Protein 2KVV (pdb70)

B-factor: mean 36.73, std 21.2, range [0.01, 75.52]

Organism: Klebsiella pneumoniae subsp. pneumoniae (strain ATCC 700721 / MGH 78578) (NCBI:txid272620)

Nearest PDB structures (foldseek):
  2kvv-assembly1_A  TM=8.469E-01  e=7.269E-13  Klebsiella pneumoniae subsp. pneumoniae MGH 78578
  5x11-assembly4_H  TM=3.974E-01  e=7.774E+00  Bacillus spizizenii str. W23
  5x11-assembly4_G  TM=3.491E-01  e=7.774E+00  Bacillus spizizenii str. W23
  5x11-assembly2_E  TM=3.250E-01  e=7.774E+00  Bacillus spizizenii str. W23
  2kvv-assembly1_A  TM=7.987E-01  e=1.226E-11  Klebsiella pneumoniae subsp. pneumoniae MGH 78578

CATH classification: 1.10.1660.60

Sequence (78 aa):
MAQIIFNEEWMVEKALMVRTGLGARQIESYRQGAWIEGVHFKRVSPSGEKTLRGTTWYNYPEINKFIRDSLEHHHHHHMAQIIFNEEWMVEKALMVRTGLGARQIESYRQGAWIEGVHFKRVSPSGEKTLRGTTWYNYPEINKFIRDSLEHHHHHHMAQIIFNEEWMVEKALMVRTGLGARQIESYRQGAWIEGVHFKRVSPSGEKTLRGTTWYNYPEINKFIRDSLEHHHHHHMAQIIFNEEWMVEKALMVRTGLGARQIESYRQGAWIEGVHFKRVSPSGEKTLRGTTWYNYPEINKFIRDSLEHHHHHHMAQIIFNEEWMVEKALMVRTGLGARQIESYRQGAWIEGVHFKRVSPSGEKTLRGTTWYNYPEINKFIRDSLEHHHHHHMAQIIFNEEWMVEKALMVRTGLGARQIESYRQGAWIEGVHFKRVSPSGEKTLRGTTWYNYPEINKFIRDSLEHHHHHHMAQIIFNEEWMVEKALMVRTGLGARQIESYRQGAWIEGVHFKRVSPSGEKTLRGTTWYNYPEINKFIRDSLEHHHHHHMAQIIFNEEWMVEKALMVRTGLGARQIESYRQGAWIEGVHFKRVSPSGEKTLRGTTWYNYPEINKFIRDSLEHHHHHHMAQIIFNEEWMVEKALMVRTGLGARQIESYRQGAWIEGVHFKRVSPSGEKTLRGTTWYNYPEINKFIRDSLEHHHHHHMAQIIFNEEWMVEKALMVRTGLGARQIESYRQGAWIEGVHFKRVSPSGEKTLRGTTWYNYPEINKFIRDSLEHHHHHHMAQIIFNEEWMVEKALMVRTGLGARQIESYRQGAWIEGVHFKRVSPSGEKTLRGTTWYNYPEINKFIRDSLEHHHHHHMAQIIFNEEWMVEKALMVRTGLGARQIESYRQGAWIEGVHFKRVSPSGEKTLRGTTWYNYPEINKFIRDSLEHHHHHHMAQIIFNEEWMVEKALMVRTGLGARQIESYRQGAWIEGVHFKRVSPSGEKTLRGTTWYNYPEINKFIRDSLEHHHHHHMAQIIFNEEWMVEKALMVRTGLGARQIESYRQGAWIEGVHFKRVSPSGEKTLRGTTWYNYPEINKFIRDSLEHHHHHHMAQIIFNEEWMVEKALMVRTGLGARQIESYRQGAWIEGVHFKRVSPSGEKTLRGTTWYNYPEINKFIRDSLEHHHHHHMAQIIFNEEWMVEKALMVRTGLGARQIESYRQGAWIEGVHFKRVSPSGEKTLRGTTWYNYPEINKFIRDSLEHHHHHHMAQIIFNEEWMVEKALMVRTGLGARQIESYRQGAWIEGVHFKRVSPSGEKTLRGTTWYNYPEINKFIRDSLEHHHHHHMAQIIFNEEWMVEKALMVRTGLGARQIESYRQGAWIEGVHFKRVSPSGEKTLRGTTWYNYPEINKFIRDSLEHHHHHHMAQIIFNEEWMVEKALMVRTGLGARQIESYRQGAWIEGVHFKRVSPSGEKTLRGTTWYNYPEINKFIRDSLEHHHHHHMAQIIFNEEWMVEKALMVRTGLGARQIESYRQGAWIEGVHFKRVSPSGEKTLRGTTWYNYPEINKFIRDSLEHHHHHH

Foldseek 3Di:
DDDDDDDFDWAFDVVLCVVQVHDPVVVVVCVVPPDDDPQFKHWDAPVHPPDPDTTIITGNVSVVVVVCVPVPPPDDPD

InterPro domains:
  IPR009634 Rac prophage excisionase XisR [PF06806] (7-68)
  IPR038146 Rac prophage excisionase XisR-like [G3DSA:1.10.1660.60] (1-70)

Radius of gyration: 14.72 Å; Cα contacts (8 Å, |Δi|>4): 70; chains: 1; bounding box: 42×39×30 Å

Solvent-accessible surface area: 6685 Å² total; per-residue (Å²): 227,115,140,124,141,153,108,145,61,94,16,44,66,145,32,0,38,112,133,29,67,27,35,48,198,81,0,76,64,51,85,147,56,26,9,94,106,66,83,23,20,97,117,62,28,114,70,85,140,199,55,169,207,6,59,26,84,7,15,57,47,56,0,52,110,65,38,130,70,88,120,108,166,96,160,149,138,207

Structure (mmCIF, N/CA/C/O backbone):
data_2KVV
#
_entry.id   2KVV
#
loop_
_atom_site.group_PDB
_atom_site.id
_atom_site.type_symbol
_atom_site.label_atom_id
_atom_site.label_alt_id
_atom_site.label_comp_id
_atom_site.label_asym_id
_atom_site.label_entity_id
_atom_site.label_seq_id
_atom_site.pdbx_PDB_ins_code
_atom_site.Cartn_x
_atom_site.Cartn_y
_atom_site.Cartn_z
_atom_site.occupancy
_atom_site.B_iso_or_equiv
_atom_site.auth_seq_id
_atom_site.auth_comp_id
_atom_site.auth_asym_id
_atom_site.auth_atom_id
_atom_site.pdbx_PDB_model_num
ATOM 1 N N . MET A 1 1 ? 5.182 -4.186 1.347 1.00 24.13 1 MET A N 1
ATOM 2 C CA . MET A 1 1 ? 6.036 -4.774 2.414 1.00 44.14 1 MET A CA 1
ATOM 3 C C . MET A 1 1 ? 5.930 -3.962 3.713 1.00 24.44 1 MET A C 1
ATOM 4 O O . MET A 1 1 ? 6.520 -2.890 3.833 1.00 11.04 1 MET A O 1
ATOM 20 N N . ALA A 1 2 ? 5.162 -4.471 4.675 1.00 1.01 2 ALA A N 1
ATOM 21 C CA . ALA A 1 2 ? 5.013 -3.817 5.980 1.00 1.21 2 ALA A CA 1
ATOM 22 C C . ALA A 1 2 ? 6.204 -4.138 6.897 1.00 14.14 2 ALA A C 1
ATOM 23 O O . ALA A 1 2 ? 6.861 -3.237 7.423 1.00 65.22 2 ALA A O 1
ATOM 30 N N . GLN A 1 3 ? 6.474 -5.431 7.075 1.00 23.13 3 GLN A N 1
ATOM 31 C CA . GLN A 1 3 ? 7.613 -5.893 7.878 1.00 62.42 3 GLN A CA 1
ATOM 32 C C . GLN A 1 3 ? 7.888 -7.384 7.629 1.00 60.45 3 GLN A C 1
ATOM 33 O O . GLN A 1 3 ? 6.963 -8.201 7.596 1.00 60.21 3 GLN A O 1
ATOM 47 N N . ILE A 1 4 ? 9.160 -7.735 7.462 1.00 62.31 4 ILE A N 1
ATOM 48 C CA . ILE A 1 4 ? 9.551 -9.126 7.228 1.00 5.04 4 ILE A CA 1
ATOM 49 C C . ILE A 1 4 ? 9.403 -9.966 8.509 1.00 41.03 4 ILE A C 1
ATOM 50 O O . ILE A 1 4 ? 10.322 -10.051 9.328 1.00 43.31 4 ILE A O 1
ATOM 66 N N . ILE A 1 5 ? 8.224 -10.552 8.690 1.00 73.13 5 ILE A N 1
ATOM 67 C CA . ILE A 1 5 ? 7.950 -11.418 9.840 1.00 43.20 5 ILE A CA 1
ATOM 68 C C . ILE A 1 5 ? 8.132 -12.898 9.463 1.00 44.03 5 ILE A C 1
ATOM 69 O O . ILE A 1 5 ? 7.755 -13.321 8.368 1.00 63.40 5 ILE A O 1
ATOM 85 N N . PHE A 1 6 ? 8.723 -13.674 10.366 1.00 43.21 6 PHE A N 1
ATOM 86 C CA . PHE A 1 6 ? 9.000 -15.095 10.113 1.00 24.32 6 PHE A CA 1
ATOM 87 C C . PHE A 1 6 ? 8.107 -16.013 10.963 1.00 71.55 6 PHE A C 1
ATOM 88 O O . PHE A 1 6 ? 7.805 -15.710 12.119 1.00 24.21 6 PHE A O 1
ATOM 105 N N . ASN A 1 7 ? 7.692 -17.141 10.387 1.00 30.51 7 ASN A N 1
ATOM 106 C CA . ASN A 1 7 ? 6.934 -18.148 11.133 1.00 63.45 7 ASN A CA 1
ATOM 107 C C . ASN A 1 7 ? 7.867 -18.937 12.063 1.00 15.34 7 ASN A C 1
ATOM 108 O O . ASN A 1 7 ? 8.503 -19.905 11.648 1.00 23.23 7 ASN A O 1
ATOM 119 N N . GLU A 1 8 ? 7.969 -18.500 13.315 1.00 31.05 8 GLU A N 1
ATOM 120 C CA . GLU A 1 8 ? 8.844 -19.158 14.294 1.00 61.43 8 GLU A CA 1
ATOM 121 C C . GLU A 1 8 ? 8.090 -20.200 15.139 1.00 64.12 8 GLU A C 1
ATOM 122 O O . GLU A 1 8 ? 8.481 -20.507 16.268 1.00 54.20 8 GLU A O 1
ATOM 134 N N . GLU A 1 9 ? 7.032 -20.776 14.570 1.00 1.43 9 GLU A N 1
ATOM 135 C CA . GLU A 1 9 ? 6.288 -21.858 15.228 1.00 61.43 9 GLU A CA 1
ATOM 136 C C . GLU A 1 9 ? 7.025 -23.203 15.106 1.00 34.33 9 GLU A C 1
ATOM 137 O O . GLU A 1 9 ? 6.476 -24.192 14.613 1.00 74.14 9 GLU A O 1
ATOM 149 N N . TRP A 1 10 ? 8.280 -23.217 15.549 1.00 34.23 10 TRP A N 1
ATOM 150 C CA . TRP A 1 10 ? 9.086 -24.439 15.605 1.00 4.22 10 TRP A CA 1
ATOM 151 C C . TRP A 1 10 ? 8.893 -25.130 16.958 1.00 50.32 10 TRP A C 1
ATOM 152 O O . TRP A 1 10 ? 9.037 -24.500 18.009 1.00 13.51 10 TRP A O 1
ATOM 173 N N . MET A 1 11 ? 8.563 -26.417 16.935 1.00 32.31 11 MET A N 1
ATOM 174 C CA . MET A 1 11 ? 8.297 -27.163 18.169 1.00 44.44 11 MET A CA 1
ATOM 175 C C . MET A 1 11 ? 8.694 -28.641 18.038 1.00 10.32 11 MET A C 1
ATOM 176 O O . MET A 1 11 ? 8.639 -29.216 16.951 1.00 44.51 11 MET A O 1
ATOM 190 N N . VAL A 1 12 ? 9.103 -29.241 19.154 1.00 3.03 12 VAL A N 1
ATOM 191 C CA . VAL A 1 12 ? 9.527 -30.649 19.176 1.00 63.12 12 VAL A CA 1
ATOM 192 C C . VAL A 1 12 ? 8.342 -31.619 18.987 1.00 44.12 12 VAL A C 1
ATOM 193 O O . VAL A 1 12 ? 7.187 -31.201 18.920 1.00 34.13 12 VAL A O 1
ATOM 206 N N . GLU A 1 13 ? 8.644 -32.917 18.916 1.00 14.23 13 GLU A N 1
ATOM 207 C CA . GLU A 1 13 ? 7.631 -33.952 18.650 1.00 45.55 13 GLU A CA 1
ATOM 208 C C . GLU A 1 13 ? 6.459 -33.904 19.652 1.00 10.23 13 GLU A C 1
ATOM 209 O O . GLU A 1 13 ? 5.294 -33.760 19.261 1.00 22.31 13 GLU A O 1
ATOM 221 N N . LYS A 1 14 ? 6.775 -34.028 20.940 1.00 51.33 14 LYS A N 1
ATOM 222 C CA . LYS A 1 14 ? 5.755 -34.053 21.996 1.00 33.53 14 LYS A CA 1
ATOM 223 C C . LYS A 1 14 ? 4.980 -32.724 22.074 1.00 33.11 14 LYS A C 1
ATOM 224 O O . LYS A 1 14 ? 3.785 -32.709 22.361 1.00 4.43 14 LYS A O 1
ATOM 243 N N . ALA A 1 15 ? 5.657 -31.611 21.806 1.00 4.21 15 ALA A N 1
ATOM 244 C CA . ALA A 1 15 ? 4.994 -30.302 21.780 1.00 75.04 15 ALA A CA 1
ATOM 245 C C . ALA A 1 15 ? 4.044 -30.184 20.571 1.00 51.03 15 ALA A C 1
ATOM 246 O O . ALA A 1 15 ? 2.915 -29.697 20.691 1.00 22.12 15 ALA A O 1
ATOM 253 N N . LEU A 1 16 ? 4.509 -30.660 19.416 1.00 42.35 16 LEU A N 1
ATOM 254 C CA . LEU A 1 16 ? 3.750 -30.580 18.164 1.00 22.01 16 LEU A CA 1
ATOM 255 C C . LEU A 1 16 ? 2.408 -31.321 18.272 1.00 54.10 16 LEU A C 1
ATOM 256 O O . LEU A 1 16 ? 1.365 -30.784 17.896 1.00 32.10 16 LEU A O 1
ATOM 272 N N . MET A 1 17 ? 2.432 -32.551 18.789 1.00 22.15 17 MET A N 1
ATOM 273 C CA . MET A 1 17 ? 1.206 -33.350 18.919 1.00 32.45 17 MET A CA 1
ATOM 274 C C . MET A 1 17 ? 0.157 -32.633 19.790 1.00 42.34 17 MET A C 1
ATOM 275 O O . MET A 1 17 ? -1.045 -32.753 19.555 1.00 74.31 17 MET A O 1
ATOM 289 N N . VAL A 1 18 ? 0.622 -31.868 20.779 1.00 60.41 18 VAL A N 1
ATOM 290 C CA . VAL A 1 18 ? -0.270 -31.097 21.653 1.00 64.14 18 VAL A CA 1
ATOM 291 C C . VAL A 1 18 ? -0.840 -29.861 20.926 1.00 41.22 18 VAL A C 1
ATOM 292 O O . VAL A 1 18 ? -2.023 -29.535 21.055 1.00 41.22 18 VAL A O 1
ATOM 305 N N . ARG A 1 19 ? 0.014 -29.180 20.163 1.00 11.24 19 ARG A N 1
ATOM 306 C CA . ARG A 1 19 ? -0.376 -27.966 19.429 1.00 41.03 19 ARG A CA 1
ATOM 307 C C . ARG A 1 19 ? -1.305 -28.282 18.239 1.00 13.21 19 ARG A C 1
ATOM 308 O O . ARG A 1 19 ? -2.168 -27.479 17.883 1.00 3.20 19 ARG A O 1
ATOM 329 N N . THR A 1 20 ? -1.123 -29.453 17.629 1.00 55.52 20 THR A N 1
ATOM 330 C CA . THR A 1 20 ? -1.935 -29.863 16.467 1.00 4.01 20 THR A CA 1
ATOM 331 C C . THR A 1 20 ? -3.128 -30.743 16.866 1.00 73.34 20 THR A C 1
ATOM 332 O O . THR A 1 20 ? -4.177 -30.715 16.215 1.00 42.22 20 THR A O 1
ATOM 343 N N . GLY A 1 21 ? -2.968 -31.523 17.937 1.00 54.13 21 GLY A N 1
ATOM 344 C CA . GLY A 1 21 ? -4.022 -32.439 18.378 1.00 43.01 21 GLY A CA 1
ATOM 345 C C . GLY A 1 21 ? -3.803 -33.882 17.908 1.00 43.22 21 GLY A C 1
ATOM 346 O O . GLY A 1 21 ? -4.675 -34.742 18.077 1.00 44.42 21 GLY A O 1
ATOM 350 N N . LEU A 1 22 ? -2.634 -34.146 17.325 1.00 1.10 22 LEU A N 1
ATOM 351 C CA . LEU A 1 22 ? -2.286 -35.489 16.822 1.00 12.34 22 LEU A CA 1
ATOM 352 C C . LEU A 1 22 ? -1.589 -36.344 17.894 1.00 0.21 22 LEU A C 1
ATOM 353 O O . LEU A 1 22 ? -1.305 -35.877 18.996 1.00 55.24 22 LEU A O 1
ATOM 369 N N . GLY A 1 23 ? -1.332 -37.608 17.561 1.00 12.11 23 GLY A N 1
ATOM 370 C CA . GLY A 1 23 ? -0.584 -38.496 18.449 1.00 45.50 23 GLY A CA 1
ATOM 371 C C . GLY A 1 23 ? 0.742 -38.948 17.840 1.00 34.42 23 GLY A C 1
ATOM 372 O O . GLY A 1 23 ? 0.924 -38.885 16.621 1.00 21.11 23 GLY A O 1
ATOM 376 N N . ALA A 1 24 ? 1.661 -39.423 18.686 1.00 21.41 24 ALA A N 1
ATOM 377 C CA . ALA A 1 24 ? 3.001 -39.848 18.243 1.00 3.45 24 ALA A CA 1
ATOM 378 C C . ALA A 1 24 ? 2.946 -40.851 17.078 1.00 54.23 24 ALA A C 1
ATOM 379 O O . ALA A 1 24 ? 3.709 -40.744 16.113 1.00 3.23 24 ALA A O 1
ATOM 386 N N . ARG A 1 25 ? 2.032 -41.813 17.167 1.00 72.51 25 ARG A N 1
ATOM 387 C CA . ARG A 1 25 ? 1.884 -42.838 16.128 1.00 50.23 25 ARG A CA 1
ATOM 388 C C . ARG A 1 25 ? 1.483 -42.223 14.778 1.00 73.20 25 ARG A C 1
ATOM 389 O O . ARG A 1 25 ? 2.009 -42.595 13.728 1.00 64.31 25 ARG A O 1
ATOM 410 N N . GLN A 1 26 ? 0.553 -41.274 14.807 1.00 71.51 26 GLN A N 1
ATOM 411 C CA . GLN A 1 26 ? 0.076 -40.642 13.576 1.00 30.03 26 GLN A CA 1
ATOM 412 C C . GLN A 1 26 ? 1.175 -39.770 12.944 1.00 71.03 26 GLN A C 1
ATOM 413 O O . GLN A 1 26 ? 1.308 -39.704 11.720 1.00 24.02 26 GLN A O 1
ATOM 427 N N . ILE A 1 27 ? 1.973 -39.119 13.790 1.00 33.22 27 ILE A N 1
ATOM 428 C CA . ILE A 1 27 ? 3.076 -38.277 13.322 1.00 31.15 27 ILE A CA 1
ATOM 429 C C . ILE A 1 27 ? 4.203 -39.122 12.699 1.00 75.34 27 ILE A C 1
ATOM 430 O O . ILE A 1 27 ? 4.731 -38.780 11.639 1.00 71.51 27 ILE A O 1
ATOM 446 N N . GLU A 1 28 ? 4.563 -40.234 13.350 1.00 31.00 28 GLU A N 1
ATOM 447 C CA . GLU A 1 28 ? 5.608 -41.120 12.816 1.00 5.53 28 GLU A CA 1
ATOM 448 C C . GLU A 1 28 ? 5.171 -41.716 11.468 1.00 41.24 28 GLU A C 1
ATOM 449 O O . GLU A 1 28 ? 5.976 -41.843 10.544 1.00 31.32 28 GLU A O 1
ATOM 461 N N . SER A 1 29 ? 3.887 -42.067 11.357 1.00 52.51 29 SER A N 1
ATOM 462 C CA . SER A 1 29 ? 3.319 -42.532 10.085 1.00 65.04 29 SER A CA 1
ATOM 463 C C . SER A 1 29 ? 3.446 -41.448 9.005 1.00 62.14 29 SER A C 1
ATOM 464 O O . SER A 1 29 ? 3.759 -41.736 7.848 1.00 71.24 29 SER A O 1
ATOM 472 N N . TYR A 1 30 ? 3.207 -40.195 9.394 1.00 2.33 30 TYR A N 1
ATOM 473 C CA . TYR A 1 30 ? 3.402 -39.058 8.489 1.00 33.31 30 TYR A CA 1
ATOM 474 C C . TYR A 1 30 ? 4.884 -38.869 8.125 1.00 35.40 30 TYR A C 1
ATOM 475 O O . TYR A 1 30 ? 5.205 -38.470 7.007 1.00 51.41 30 TYR A O 1
ATOM 493 N N . ARG A 1 31 ? 5.785 -39.145 9.068 1.00 51.14 31 ARG A N 1
ATOM 494 C CA . ARG A 1 31 ? 7.228 -39.063 8.794 1.00 52.54 31 ARG A CA 1
ATOM 495 C C . ARG A 1 31 ? 7.671 -40.159 7.824 1.00 54.23 31 ARG A C 1
ATOM 496 O O . ARG A 1 31 ? 8.700 -40.043 7.159 1.00 73.31 31 ARG A O 1
ATOM 517 N N . GLN A 1 32 ? 6.875 -41.215 7.737 1.00 31.40 32 GLN A N 1
ATOM 518 C CA . GLN A 1 32 ? 7.065 -42.249 6.721 1.00 24.50 32 GLN A CA 1
ATOM 519 C C . GLN A 1 32 ? 6.377 -41.849 5.399 1.00 70.24 32 GLN A C 1
ATOM 520 O O . GLN A 1 32 ? 6.213 -42.672 4.498 1.00 4.10 32 GLN A O 1
ATOM 534 N N . GLY A 1 33 ? 5.985 -40.572 5.288 1.00 64.52 33 GLY A N 1
ATOM 535 C CA . GLY A 1 33 ? 5.336 -40.081 4.073 1.00 22.54 33 GLY A CA 1
ATOM 536 C C . GLY A 1 33 ? 5.435 -38.560 3.877 1.00 0.30 33 GLY A C 1
ATOM 537 O O . GLY A 1 33 ? 6.310 -38.075 3.159 1.00 14.04 33 GLY A O 1
ATOM 541 N N . ALA A 1 34 ? 4.551 -37.810 4.541 1.00 1.23 34 ALA A N 1
ATOM 542 C CA . ALA A 1 34 ? 4.381 -36.366 4.283 1.00 31.04 34 ALA A CA 1
ATOM 543 C C . ALA A 1 34 ? 5.458 -35.476 4.940 1.00 30.15 34 ALA A C 1
ATOM 544 O O . ALA A 1 34 ? 5.833 -34.439 4.389 1.00 14.13 34 ALA A O 1
ATOM 551 N N . TRP A 1 35 ? 5.937 -35.855 6.121 1.00 34.05 35 TRP A N 1
ATOM 552 C CA . TRP A 1 35 ? 6.966 -35.065 6.818 1.00 35.53 35 TRP A CA 1
ATOM 553 C C . TRP A 1 35 ? 8.327 -35.189 6.108 1.00 2.34 35 TRP A C 1
ATOM 554 O O . TRP A 1 35 ? 9.013 -36.205 6.232 1.00 1.13 35 TRP A O 1
ATOM 575 N N . ILE A 1 36 ? 8.712 -34.145 5.376 1.00 11.12 36 ILE A N 1
ATOM 576 C CA . ILE A 1 36 ? 9.987 -34.126 4.645 1.00 1.03 36 ILE A CA 1
ATOM 577 C C . ILE A 1 36 ? 11.052 -33.295 5.379 1.00 52.30 36 ILE A C 1
ATOM 578 O O . ILE A 1 36 ? 10.806 -32.139 5.750 1.00 45.22 36 ILE A O 1
ATOM 594 N N . GLU A 1 37 ? 12.235 -33.884 5.571 1.00 55.20 37 GLU A N 1
ATOM 595 C CA . GLU A 1 37 ? 13.372 -33.181 6.178 1.00 62.52 37 GLU A CA 1
ATOM 596 C C . GLU A 1 37 ? 13.841 -32.026 5.281 1.00 30.54 37 GLU A C 1
ATOM 597 O O . GLU A 1 37 ? 13.999 -32.191 4.071 1.00 2.31 37 GLU A O 1
ATOM 609 N N . GLY A 1 38 ? 14.043 -30.856 5.880 1.00 14.51 38 GLY A N 1
ATOM 610 C CA . GLY A 1 38 ? 14.420 -29.670 5.118 1.00 52.23 38 GLY A CA 1
ATOM 611 C C . GLY A 1 38 ? 13.214 -28.834 4.680 1.00 5.42 38 GLY A C 1
ATOM 612 O O . GLY A 1 38 ? 13.335 -27.628 4.443 1.00 40.41 38 GLY A O 1
ATOM 616 N N . VAL A 1 39 ? 12.047 -29.474 4.565 1.00 34.32 39 VAL A N 1
ATOM 617 C CA . VAL A 1 39 ? 10.815 -28.785 4.149 1.00 54.12 39 VAL A CA 1
ATOM 618 C C . VAL A 1 39 ? 9.869 -28.532 5.338 1.00 74.24 39 VAL A C 1
ATOM 619 O O . VAL A 1 39 ? 9.694 -27.394 5.771 1.00 60.31 39 VAL A O 1
ATOM 632 N N . HIS A 1 40 ? 9.263 -29.597 5.871 1.00 22.22 40 HIS A N 1
ATOM 633 C CA . HIS A 1 40 ? 8.304 -29.458 6.977 1.00 62.41 40 HIS A CA 1
ATOM 634 C C . HIS A 1 40 ? 9.001 -29.431 8.352 1.00 45.43 40 HIS A C 1
ATOM 635 O O . HIS A 1 40 ? 8.378 -29.091 9.361 1.00 3.03 40 HIS A O 1
ATOM 650 N N . PHE A 1 41 ? 10.286 -29.791 8.389 1.00 22.20 41 PHE A N 1
ATOM 651 C CA . PHE A 1 41 ? 11.074 -29.741 9.634 1.00 11.11 41 PHE A CA 1
ATOM 652 C C . PHE A 1 41 ? 12.585 -29.692 9.350 1.00 23.40 41 PHE A C 1
ATOM 653 O O . PHE A 1 41 ? 13.017 -29.904 8.218 1.00 62.35 41 PHE A O 1
ATOM 670 N N . LYS A 1 42 ? 13.387 -29.424 10.386 1.00 23.24 42 LYS A N 1
ATOM 671 C CA . LYS A 1 42 ? 14.854 -29.407 10.246 1.00 4.54 42 LYS A CA 1
ATOM 672 C C . LYS A 1 42 ? 15.539 -30.004 11.492 1.00 63.33 42 LYS A C 1
ATOM 673 O O . LYS A 1 42 ? 14.885 -30.282 12.499 1.00 73.23 42 LYS A O 1
ATOM 692 N N . ARG A 1 43 ? 16.859 -30.195 11.422 1.00 61.14 43 ARG A N 1
ATOM 693 C CA . ARG A 1 43 ? 17.606 -30.871 12.495 1.00 24.43 43 ARG A CA 1
ATOM 694 C C . ARG A 1 43 ? 18.430 -29.886 13.342 1.00 34.13 43 ARG A C 1
ATOM 695 O O . ARG A 1 43 ? 19.431 -29.333 12.880 1.00 34.10 43 ARG A O 1
ATOM 716 N N . VAL A 1 44 ? 18.007 -29.681 14.585 1.00 13.14 44 VAL A N 1
ATOM 717 C CA . VAL A 1 44 ? 18.684 -28.756 15.498 1.00 3.44 44 VAL A CA 1
ATOM 718 C C . VAL A 1 44 ? 19.452 -29.507 16.601 1.00 15.02 44 VAL A C 1
ATOM 719 O O . VAL A 1 44 ? 18.859 -30.082 17.515 1.00 21.41 44 VAL A O 1
ATOM 732 N N . SER A 1 45 ? 20.777 -29.497 16.502 1.00 53.02 45 SER A N 1
ATOM 733 C CA . SER A 1 45 ? 21.641 -30.169 17.481 1.00 61.24 45 SER A CA 1
ATOM 734 C C . SER A 1 45 ? 22.009 -29.235 18.643 1.00 22.04 45 SER A C 1
ATOM 735 O O . SER A 1 45 ? 22.113 -28.021 18.463 1.00 15.00 45 SER A O 1
ATOM 743 N N . PRO A 1 46 ? 22.230 -29.792 19.854 1.00 4.55 46 PRO A N 1
ATOM 744 C CA . PRO A 1 46 ? 22.718 -29.020 21.021 1.00 72.31 46 PRO A CA 1
ATOM 745 C C . PRO A 1 46 ? 24.189 -28.566 20.877 1.00 1.52 46 PRO A C 1
ATOM 746 O O . PRO A 1 46 ? 24.885 -28.339 21.870 1.00 10.11 46 PRO A O 1
ATOM 757 N N . SER A 1 47 ? 24.644 -28.421 19.635 1.00 12.12 47 SER A N 1
ATOM 758 C CA . SER A 1 47 ? 26.010 -27.989 19.322 1.00 0.23 47 SER A CA 1
ATOM 759 C C . SER A 1 47 ? 26.063 -27.419 17.897 1.00 3.20 47 SER A C 1
ATOM 760 O O . SER A 1 47 ? 25.044 -27.372 17.204 1.00 4.32 47 SER A O 1
ATOM 768 N N . GLY A 1 48 ? 27.240 -26.990 17.459 1.00 42.30 48 GLY A N 1
ATOM 769 C CA . GLY A 1 48 ? 27.381 -26.435 16.113 1.00 23.15 48 GLY A CA 1
ATOM 770 C C . GLY A 1 48 ? 27.747 -27.480 15.060 1.00 74.14 48 GLY A C 1
ATOM 771 O O . GLY A 1 48 ? 27.514 -27.280 13.864 1.00 73.43 48 GLY A O 1
ATOM 775 N N . GLU A 1 49 ? 28.316 -28.598 15.508 1.00 44.31 49 GLU A N 1
ATOM 776 C CA . GLU A 1 49 ? 28.810 -29.643 14.602 1.00 71.12 49 GLU A CA 1
ATOM 777 C C . GLU A 1 49 ? 27.758 -30.726 14.310 1.00 21.41 49 GLU A C 1
ATOM 778 O O . GLU A 1 49 ? 26.636 -30.693 14.821 1.00 14.53 49 GLU A O 1
ATOM 790 N N . LYS A 1 50 ? 28.146 -31.688 13.477 1.00 30.34 50 LYS A N 1
ATOM 791 C CA . LYS A 1 50 ? 27.270 -32.795 13.084 1.00 12.42 50 LYS A CA 1
ATOM 792 C C . LYS A 1 50 ? 27.101 -33.827 14.215 1.00 52.42 50 LYS A C 1
ATOM 793 O O . LYS A 1 50 ? 28.049 -34.519 14.595 1.00 1.44 50 LYS A O 1
ATOM 812 N N . THR A 1 51 ? 25.893 -33.907 14.770 1.00 50.21 51 THR A N 1
ATOM 813 C CA . THR A 1 51 ? 25.564 -34.914 15.785 1.00 0.10 51 THR A CA 1
ATOM 814 C C . THR A 1 51 ? 24.212 -35.573 15.486 1.00 43.13 51 THR A C 1
ATOM 815 O O . THR A 1 51 ? 23.275 -34.911 15.033 1.00 4.13 51 THR A O 1
ATOM 826 N N . LEU A 1 52 ? 24.109 -36.875 15.748 1.00 13.51 52 LEU A N 1
ATOM 827 C CA . LEU A 1 52 ? 22.856 -37.614 15.529 1.00 31.45 52 LEU A CA 1
ATOM 828 C C . LEU A 1 52 ? 21.873 -37.387 16.690 1.00 60.21 52 LEU A C 1
ATOM 829 O O . LEU A 1 52 ? 20.722 -37.823 16.648 1.00 23.14 52 LEU A O 1
ATOM 845 N N . ARG A 1 53 ? 22.344 -36.699 17.730 1.00 52.10 53 ARG A N 1
ATOM 846 C CA . ARG A 1 53 ? 21.499 -36.303 18.862 1.00 75.52 53 ARG A CA 1
ATOM 847 C C . ARG A 1 53 ? 20.704 -35.018 18.547 1.00 21.01 53 ARG A C 1
ATOM 848 O O . ARG A 1 53 ? 20.059 -34.442 19.429 1.00 70.34 53 ARG A O 1
ATOM 869 N N . GLY A 1 54 ? 20.756 -34.581 17.288 1.00 53.40 54 GLY A N 1
ATOM 870 C CA . GLY A 1 54 ? 20.084 -33.354 16.877 1.00 11.34 54 GLY A CA 1
ATOM 871 C C . GLY A 1 54 ? 18.564 -33.434 16.959 1.00 51.14 54 GLY A C 1
ATOM 872 O O . GLY A 1 54 ? 17.931 -34.190 16.216 1.00 73.52 54 GLY A O 1
ATOM 876 N N . THR A 1 55 ? 17.983 -32.641 17.856 1.00 42.52 55 THR A N 1
ATOM 877 C CA . THR A 1 55 ? 16.531 -32.620 18.065 1.00 43.40 55 THR A CA 1
ATOM 878 C C . THR A 1 55 ? 15.794 -32.062 16.838 1.00 71.20 55 THR A C 1
ATOM 879 O O . THR A 1 55 ? 16.204 -31.055 16.259 1.00 14.14 55 THR A O 1
ATOM 890 N N . THR A 1 56 ? 14.707 -32.718 16.446 1.00 1.50 56 THR A N 1
ATOM 891 C CA . THR A 1 56 ? 13.939 -32.301 15.267 1.00 10.14 56 THR A CA 1
ATOM 892 C C . THR A 1 56 ? 12.792 -31.348 15.631 1.00 35.50 56 THR A C 1
ATOM 893 O O . THR A 1 56 ? 11.889 -31.701 16.392 1.00 13.11 56 THR A O 1
ATOM 904 N N . TRP A 1 57 ? 12.829 -30.143 15.071 1.00 35.02 57 TRP A N 1
ATOM 905 C CA . TRP A 1 57 ? 11.776 -29.146 15.295 1.00 72.44 57 TRP A CA 1
ATOM 906 C C . TRP A 1 57 ? 10.853 -29.050 14.069 1.00 71.23 57 TRP A C 1
ATOM 907 O O . TRP A 1 57 ? 11.312 -28.805 12.949 1.00 40.22 57 TRP A O 1
ATOM 928 N N . TYR A 1 58 ? 9.557 -29.252 14.288 1.00 1.32 58 TYR A N 1
ATOM 929 C CA . TYR A 1 58 ? 8.571 -29.272 13.200 1.00 12.33 58 TYR A CA 1
ATOM 930 C C . TYR A 1 58 ? 7.900 -27.902 13.008 1.00 64.34 58 TYR A C 1
ATOM 931 O O . TYR A 1 58 ? 7.758 -27.128 13.956 1.00 3.53 58 TYR A O 1
ATOM 949 N N . ASN A 1 59 ? 7.485 -27.617 11.771 1.00 33.15 59 ASN A N 1
ATOM 950 C CA . ASN A 1 59 ? 6.806 -26.353 11.445 1.00 75.10 59 ASN A CA 1
ATOM 951 C C . ASN A 1 59 ? 5.278 -26.481 11.544 1.00 51.33 59 ASN A C 1
ATOM 952 O O . ASN A 1 59 ? 4.645 -27.164 10.732 1.00 52.14 59 ASN A O 1
ATOM 963 N N . TYR A 1 60 ? 4.695 -25.800 12.526 1.00 13.43 60 TYR A N 1
ATOM 964 C CA . TYR A 1 60 ? 3.241 -25.812 12.736 1.00 44.35 60 TYR A CA 1
ATOM 965 C C . TYR A 1 60 ? 2.454 -25.360 11.474 1.00 35.41 60 TYR A C 1
ATOM 966 O O . TYR A 1 60 ? 1.527 -26.052 11.048 1.00 21.00 60 TYR A O 1
ATOM 984 N N . PRO A 1 61 ? 2.804 -24.203 10.843 1.00 14.35 61 PRO A N 1
ATOM 985 C CA . PRO A 1 61 ? 2.114 -23.731 9.619 1.00 52.42 61 PRO A CA 1
ATOM 986 C C . PRO A 1 61 ? 2.124 -24.770 8.484 1.00 13.21 61 PRO A C 1
ATOM 987 O O . PRO A 1 61 ? 1.121 -24.960 7.792 1.00 44.11 61 PRO A O 1
ATOM 998 N N . GLU A 1 62 ? 3.266 -25.437 8.299 1.00 51.01 62 GLU A N 1
ATOM 999 C CA . GLU A 1 62 ? 3.407 -26.492 7.282 1.00 14.44 62 GLU A CA 1
ATOM 1000 C C . GLU A 1 62 ? 2.457 -27.668 7.551 1.00 34.12 62 GLU A C 1
ATOM 1001 O O . GLU A 1 62 ? 1.795 -28.182 6.645 1.00 21.21 62 GLU A O 1
ATOM 1013 N N . ILE A 1 63 ? 2.402 -28.086 8.807 1.00 25.43 63 ILE A N 1
ATOM 1014 C CA . ILE A 1 63 ? 1.587 -29.228 9.216 1.00 64.31 63 ILE A CA 1
ATOM 1015 C C . ILE A 1 63 ? 0.083 -28.919 9.121 1.00 22.43 63 ILE A C 1
ATOM 1016 O O . ILE A 1 63 ? -0.681 -29.704 8.561 1.00 71.22 63 ILE A O 1
ATOM 1032 N N . ASN A 1 64 ? -0.338 -27.770 9.653 1.00 71.32 64 ASN A N 1
ATOM 1033 C CA . ASN A 1 64 ? -1.736 -27.331 9.526 1.00 45.41 64 ASN A CA 1
ATOM 1034 C C . ASN A 1 64 ? -2.144 -27.182 8.053 1.00 22.31 64 ASN A C 1
ATOM 1035 O O . ASN A 1 64 ? -3.306 -27.394 7.695 1.00 13.45 64 ASN A O 1
ATOM 1046 N N . LYS A 1 65 ? -1.186 -26.808 7.205 1.00 50.54 65 LYS A N 1
ATOM 1047 C CA . LYS A 1 65 ? -1.422 -26.714 5.760 1.00 25.43 65 LYS A CA 1
ATOM 1048 C C . LYS A 1 65 ? -1.706 -28.113 5.180 1.00 60.24 65 LYS A C 1
ATOM 1049 O O . LYS A 1 65 ? -2.605 -28.290 4.357 1.00 32.04 65 LYS A O 1
ATOM 1068 N N . PHE A 1 66 ? -0.936 -29.106 5.623 1.00 61.24 66 PHE A N 1
ATOM 1069 C CA . PHE A 1 66 ? -1.154 -30.498 5.208 1.00 52.12 66 PHE A CA 1
ATOM 1070 C C . PHE A 1 66 ? -2.511 -31.023 5.710 1.00 44.30 66 PHE A C 1
ATOM 1071 O O . PHE A 1 66 ? -3.337 -31.489 4.923 1.00 21.14 66 PHE A O 1
ATOM 1088 N N . ILE A 1 67 ? -2.733 -30.931 7.024 1.00 20.22 67 ILE A N 1
ATOM 1089 C CA . ILE A 1 67 ? -3.992 -31.366 7.647 1.00 44.52 67 ILE A CA 1
ATOM 1090 C C . ILE A 1 67 ? -5.210 -30.710 6.971 1.00 63.41 67 ILE A C 1
ATOM 1091 O O . ILE A 1 67 ? -6.274 -31.326 6.837 1.00 32.33 67 ILE A O 1
ATOM 1107 N N . ARG A 1 68 ? -5.028 -29.467 6.526 1.00 13.30 68 ARG A N 1
ATOM 1108 C CA . ARG A 1 68 ? -6.073 -28.714 5.818 1.00 65.22 68 ARG A CA 1
ATOM 1109 C C . ARG A 1 68 ? -6.677 -29.523 4.656 1.00 21.13 68 ARG A C 1
ATOM 1110 O O . ARG A 1 68 ? -7.855 -29.379 4.342 1.00 5.34 68 ARG A O 1
ATOM 1131 N N . ASP A 1 69 ? -5.865 -30.383 4.035 1.00 50.12 69 ASP A N 1
ATOM 1132 C CA . ASP A 1 69 ? -6.324 -31.225 2.922 1.00 71.04 69 ASP A CA 1
ATOM 1133 C C . ASP A 1 69 ? -7.481 -32.147 3.352 1.00 11.51 69 ASP A C 1
ATOM 1134 O O . ASP A 1 69 ? -8.454 -32.328 2.616 1.00 55.30 69 ASP A O 1
ATOM 1143 N N . SER A 1 70 ? -7.370 -32.724 4.547 1.00 15.14 70 SER A N 1
ATOM 1144 C CA . SER A 1 70 ? -8.405 -33.628 5.075 1.00 4.33 70 SER A CA 1
ATOM 1145 C C . SER A 1 70 ? -9.663 -32.858 5.493 1.00 64.31 70 SER A C 1
ATOM 1146 O O . SER A 1 70 ? -10.783 -33.343 5.322 1.00 54.13 70 SER A O 1
ATOM 1154 N N . LEU A 1 71 ? -9.472 -31.661 6.049 1.00 44.20 71 LEU A N 1
ATOM 1155 C CA . LEU A 1 71 ? -10.594 -30.775 6.395 1.00 51.25 71 LEU A CA 1
ATOM 1156 C C . LEU A 1 71 ? -11.330 -30.312 5.129 1.00 13.11 71 LEU A C 1
ATOM 1157 O O . LEU A 1 71 ? -12.563 -30.287 5.076 1.00 2.44 71 LEU A O 1
ATOM 1173 N N . GLU A 1 72 ? -10.560 -29.939 4.115 1.00 54.23 72 GLU A N 1
ATOM 1174 C CA . GLU A 1 72 ? -11.104 -29.592 2.806 1.00 50.32 72 GLU A CA 1
ATOM 1175 C C . GLU A 1 72 ? -11.413 -30.870 2.012 1.00 23.32 72 GLU A C 1
ATOM 1176 O O . GLU A 1 72 ? -10.840 -31.114 0.954 1.00 45.14 72 GLU A O 1
ATOM 1188 N N . HIS A 1 73 ? -12.314 -31.688 2.554 1.00 1.22 73 HIS A N 1
ATOM 1189 C CA . HIS A 1 73 ? -12.669 -32.985 1.962 1.00 11.33 73 HIS A CA 1
ATOM 1190 C C . HIS A 1 73 ? -12.966 -32.883 0.452 1.00 44.41 73 HIS A C 1
ATOM 1191 O O . HIS A 1 73 ? -13.996 -32.346 0.038 1.00 53.40 73 HIS A O 1
ATOM 1206 N N . HIS A 1 74 ? -12.042 -33.381 -0.367 1.00 51.41 74 HIS A N 1
ATOM 1207 C CA . HIS A 1 74 ? -12.237 -33.418 -1.819 1.00 42.35 74 HIS A CA 1
ATOM 1208 C C . HIS A 1 74 ? -11.861 -34.789 -2.397 1.00 32.33 74 HIS A C 1
ATOM 1209 O O . HIS A 1 74 ? -10.795 -35.336 -2.097 1.00 2.12 74 HIS A O 1
ATOM 1224 N N . HIS A 1 75 ? -12.753 -35.345 -3.217 1.00 11.21 75 HIS A N 1
ATOM 1225 C CA . HIS A 1 75 ? -12.544 -36.661 -3.831 1.00 31.53 75 HIS A CA 1
ATOM 1226 C C . HIS A 1 75 ? -11.343 -36.640 -4.794 1.00 43.14 75 HIS A C 1
ATOM 1227 O O . HIS A 1 75 ? -11.486 -36.351 -5.983 1.00 64.04 75 HIS A O 1
ATOM 1242 N N . HIS A 1 76 ? -10.160 -36.943 -4.262 1.00 75.20 76 HIS A N 1
ATOM 1243 C CA . HIS A 1 76 ? -8.912 -36.865 -5.031 1.00 3.53 76 HIS A CA 1
ATOM 1244 C C . HIS A 1 76 ? -8.565 -38.201 -5.709 1.00 25.51 76 HIS A C 1
ATOM 1245 O O . HIS A 1 76 ? -7.854 -38.230 -6.711 1.00 72.12 76 HIS A O 1
ATOM 1260 N N . HIS A 1 77 ? -9.057 -39.306 -5.154 1.00 24.30 77 HIS A N 1
ATOM 1261 C CA . HIS A 1 77 ? -8.764 -40.637 -5.700 1.00 55.12 77 HIS A CA 1
ATOM 1262 C C . HIS A 1 77 ? -9.998 -41.226 -6.401 1.00 65.11 77 HIS A C 1
ATOM 1263 O O . HIS A 1 77 ? -11.029 -41.449 -5.767 1.00 3.33 77 HIS A O 1
ATOM 1278 N N . HIS A 1 78 ? -9.889 -41.470 -7.709 1.00 71.20 78 HIS A N 1
ATOM 1279 C CA . HIS A 1 78 ? -11.014 -42.013 -8.494 1.00 74.11 78 HIS A CA 1
ATOM 1280 C C . HIS A 1 78 ? -11.220 -43.527 -8.267 1.00 54.32 78 HIS A C 1
ATOM 1281 O O . HIS A 1 78 ? -12.213 -43.905 -7.607 1.00 36.94 78 HIS A O 1
ATOM 1297 N N . MET A 1 1 ? 10.044 -5.870 -1.786 1.00 71.41 1 MET A N 2
ATOM 1298 C CA . MET A 1 1 ? 10.768 -6.866 -0.952 1.00 1.15 1 MET A CA 2
ATOM 1299 C C . MET A 1 1 ? 9.896 -7.402 0.192 1.00 35.12 1 MET A C 2
ATOM 1300 O O . MET A 1 1 ? 9.132 -6.659 0.811 1.00 10.22 1 MET A O 2
ATOM 1316 N N . ALA A 1 2 ? 10.013 -8.701 0.462 1.00 71.31 2 ALA A N 2
ATOM 1317 C CA . ALA A 1 2 ? 9.353 -9.318 1.619 1.00 71.11 2 ALA A CA 2
ATOM 1318 C C . ALA A 1 2 ? 10.338 -9.455 2.792 1.00 44.20 2 ALA A C 2
ATOM 1319 O O . ALA A 1 2 ? 11.506 -9.789 2.592 1.00 33.51 2 ALA A O 2
ATOM 1326 N N . GLN A 1 3 ? 9.874 -9.184 4.013 1.00 34.21 3 GLN A N 2
ATOM 1327 C CA . GLN A 1 3 ? 10.743 -9.254 5.200 1.00 4.03 3 GLN A CA 2
ATOM 1328 C C . GLN A 1 3 ? 10.227 -10.288 6.216 1.00 52.02 3 GLN A C 2
ATOM 1329 O O . GLN A 1 3 ? 9.085 -10.212 6.673 1.00 72.34 3 GLN A O 2
ATOM 1343 N N . ILE A 1 4 ? 11.084 -11.240 6.578 1.00 60.22 4 ILE A N 2
ATOM 1344 C CA . ILE A 1 4 ? 10.708 -12.320 7.497 1.00 60.10 4 ILE A CA 2
ATOM 1345 C C . ILE A 1 4 ? 10.542 -11.816 8.944 1.00 44.31 4 ILE A C 2
ATOM 1346 O O . ILE A 1 4 ? 11.500 -11.765 9.718 1.00 71.15 4 ILE A O 2
ATOM 1362 N N . ILE A 1 5 ? 9.322 -11.411 9.293 1.00 20.02 5 ILE A N 2
ATOM 1363 C CA . ILE A 1 5 ? 9.000 -10.992 10.664 1.00 12.23 5 ILE A CA 2
ATOM 1364 C C . ILE A 1 5 ? 8.344 -12.142 11.448 1.00 13.34 5 ILE A C 2
ATOM 1365 O O . ILE A 1 5 ? 7.127 -12.337 11.385 1.00 31.43 5 ILE A O 2
ATOM 1381 N N . PHE A 1 6 ? 9.169 -12.915 12.164 1.00 0.01 6 PHE A N 2
ATOM 1382 C CA . PHE A 1 6 ? 8.694 -14.068 12.950 1.00 1.54 6 PHE A CA 2
ATOM 1383 C C . PHE A 1 6 ? 7.890 -15.056 12.082 1.00 41.40 6 PHE A C 2
ATOM 1384 O O . PHE A 1 6 ? 7.068 -15.824 12.584 1.00 2.44 6 PHE A O 2
ATOM 1401 N N . ASN A 1 7 ? 8.165 -15.044 10.778 1.00 32.13 7 ASN A N 2
ATOM 1402 C CA . ASN A 1 7 ? 7.455 -15.891 9.811 1.00 13.43 7 ASN A CA 2
ATOM 1403 C C . ASN A 1 7 ? 7.845 -17.370 9.965 1.00 5.32 7 ASN A C 2
ATOM 1404 O O . ASN A 1 7 ? 7.030 -18.269 9.745 1.00 52.21 7 ASN A O 2
ATOM 1415 N N . GLU A 1 8 ? 9.098 -17.615 10.331 1.00 53.55 8 GLU A N 2
ATOM 1416 C CA . GLU A 1 8 ? 9.598 -18.981 10.500 1.00 13.21 8 GLU A CA 2
ATOM 1417 C C . GLU A 1 8 ? 9.138 -19.589 11.832 1.00 72.51 8 GLU A C 2
ATOM 1418 O O . GLU A 1 8 ? 9.828 -19.491 12.852 1.00 24.44 8 GLU A O 2
ATOM 1430 N N . GLU A 1 9 ? 7.961 -20.204 11.814 1.00 71.23 9 GLU A N 2
ATOM 1431 C CA . GLU A 1 9 ? 7.393 -20.841 13.005 1.00 60.32 9 GLU A CA 2
ATOM 1432 C C . GLU A 1 9 ? 7.843 -22.313 13.108 1.00 53.24 9 GLU A C 2
ATOM 1433 O O . GLU A 1 9 ? 7.153 -23.228 12.643 1.00 1.13 9 GLU A O 2
ATOM 1445 N N . TRP A 1 10 ? 9.024 -22.526 13.693 1.00 71.51 10 TRP A N 2
ATOM 1446 C CA . TRP A 1 10 ? 9.584 -23.875 13.872 1.00 20.42 10 TRP A CA 2
ATOM 1447 C C . TRP A 1 10 ? 9.220 -24.451 15.251 1.00 11.13 10 TRP A C 2
ATOM 1448 O O . TRP A 1 10 ? 9.141 -23.716 16.238 1.00 4.22 10 TRP A O 2
ATOM 1469 N N . MET A 1 11 ? 9.018 -25.768 15.322 1.00 24.32 11 MET A N 2
ATOM 1470 C CA . MET A 1 11 ? 8.680 -26.432 16.591 1.00 25.42 11 MET A CA 2
ATOM 1471 C C . MET A 1 11 ? 8.957 -27.944 16.542 1.00 4.22 11 MET A C 2
ATOM 1472 O O . MET A 1 11 ? 9.048 -28.536 15.467 1.00 11.25 11 MET A O 2
ATOM 1486 N N . VAL A 1 12 ? 9.092 -28.562 17.713 1.00 51.20 12 VAL A N 2
ATOM 1487 C CA . VAL A 1 12 ? 9.294 -30.017 17.808 1.00 13.34 12 VAL A CA 2
ATOM 1488 C C . VAL A 1 12 ? 7.955 -30.779 17.735 1.00 15.41 12 VAL A C 2
ATOM 1489 O O . VAL A 1 12 ? 6.890 -30.194 17.933 1.00 40.00 12 VAL A O 2
ATOM 1502 N N . GLU A 1 13 ? 8.018 -32.086 17.468 1.00 73.34 13 GLU A N 2
ATOM 1503 C CA . GLU A 1 13 ? 6.813 -32.923 17.317 1.00 54.12 13 GLU A CA 2
ATOM 1504 C C . GLU A 1 13 ? 5.852 -32.787 18.514 1.00 22.53 13 GLU A C 2
ATOM 1505 O O . GLU A 1 13 ? 4.642 -32.599 18.339 1.00 44.14 13 GLU A O 2
ATOM 1517 N N . LYS A 1 14 ? 6.401 -32.869 19.726 1.00 4.25 14 LYS A N 2
ATOM 1518 C CA . LYS A 1 14 ? 5.605 -32.783 20.958 1.00 10.20 14 LYS A CA 2
ATOM 1519 C C . LYS A 1 14 ? 4.875 -31.429 21.060 1.00 54.11 14 LYS A C 2
ATOM 1520 O O . LYS A 1 14 ? 3.777 -31.344 21.608 1.00 42.44 14 LYS A O 2
ATOM 1539 N N . ALA A 1 15 ? 5.488 -30.377 20.522 1.00 40.20 15 ALA A N 2
ATOM 1540 C CA . ALA A 1 15 ? 4.881 -29.040 20.517 1.00 52.31 15 ALA A CA 2
ATOM 1541 C C . ALA A 1 15 ? 3.911 -28.870 19.337 1.00 14.01 15 ALA A C 2
ATOM 1542 O O . ALA A 1 15 ? 2.876 -28.206 19.454 1.00 23.44 15 ALA A O 2
ATOM 1549 N N . LEU A 1 16 ? 4.249 -29.497 18.211 1.00 65.44 16 LEU A N 2
ATOM 1550 C CA . LEU A 1 16 ? 3.450 -29.412 16.983 1.00 60.42 16 LEU A CA 2
ATOM 1551 C C . LEU A 1 16 ? 2.021 -29.929 17.217 1.00 1.12 16 LEU A C 2
ATOM 1552 O O . LEU A 1 16 ? 1.042 -29.250 16.889 1.00 1.12 16 LEU A O 2
ATOM 1568 N N . MET A 1 17 ? 1.904 -31.123 17.796 1.00 11.35 17 MET A N 2
ATOM 1569 C CA . MET A 1 17 ? 0.589 -31.710 18.094 1.00 33.03 17 MET A CA 2
ATOM 1570 C C . MET A 1 17 ? -0.242 -30.795 19.016 1.00 21.33 17 MET A C 2
ATOM 1571 O O . MET A 1 17 ? -1.462 -30.686 18.873 1.00 3.24 17 MET A O 2
ATOM 1585 N N . VAL A 1 18 ? 0.432 -30.116 19.944 1.00 33.00 18 VAL A N 2
ATOM 1586 C CA . VAL A 1 18 ? -0.242 -29.245 20.914 1.00 45.34 18 VAL A CA 2
ATOM 1587 C C . VAL A 1 18 ? -0.765 -27.951 20.260 1.00 65.24 18 VAL A C 2
ATOM 1588 O O . VAL A 1 18 ? -1.787 -27.403 20.682 1.00 23.35 18 VAL A O 2
ATOM 1601 N N . ARG A 1 19 ? -0.073 -27.464 19.228 1.00 24.34 19 ARG A N 2
ATOM 1602 C CA . ARG A 1 19 ? -0.503 -26.242 18.524 1.00 34.52 19 ARG A CA 2
ATOM 1603 C C . ARG A 1 19 ? -1.510 -26.539 17.393 1.00 32.30 19 ARG A C 2
ATOM 1604 O O . ARG A 1 19 ? -2.377 -25.718 17.098 1.00 32.04 19 ARG A O 2
ATOM 1625 N N . THR A 1 20 ? -1.387 -27.707 16.756 1.00 1.21 20 THR A N 2
ATOM 1626 C CA . THR A 1 20 ? -2.228 -28.052 15.588 1.00 41.04 20 THR A CA 2
ATOM 1627 C C . THR A 1 20 ? -3.490 -28.835 15.972 1.00 4.44 20 THR A C 2
ATOM 1628 O O . THR A 1 20 ? -4.523 -28.731 15.308 1.00 33.40 20 THR A O 2
ATOM 1639 N N . GLY A 1 21 ? -3.408 -29.622 17.038 1.00 24.21 21 GLY A N 2
ATOM 1640 C CA . GLY A 1 21 ? -4.541 -30.447 17.450 1.00 51.14 21 GLY A CA 2
ATOM 1641 C C . GLY A 1 21 ? -4.487 -31.871 16.891 1.00 53.42 21 GLY A C 2
ATOM 1642 O O . GLY A 1 21 ? -5.428 -32.651 17.063 1.00 24.21 21 GLY A O 2
ATOM 1646 N N . LEU A 1 22 ? -3.394 -32.205 16.204 1.00 5.35 22 LEU A N 2
ATOM 1647 C CA . LEU A 1 22 ? -3.179 -33.567 15.695 1.00 71.35 22 LEU A CA 2
ATOM 1648 C C . LEU A 1 22 ? -2.648 -34.497 16.796 1.00 31.42 22 LEU A C 2
ATOM 1649 O O . LEU A 1 22 ? -2.019 -34.052 17.755 1.00 72.31 22 LEU A O 2
ATOM 1665 N N . GLY A 1 23 ? -2.903 -35.791 16.644 1.00 23.54 23 GLY A N 2
ATOM 1666 C CA . GLY A 1 23 ? -2.415 -36.771 17.605 1.00 35.32 23 GLY A CA 2
ATOM 1667 C C . GLY A 1 23 ? -1.091 -37.406 17.189 1.00 14.31 23 GLY A C 2
ATOM 1668 O O . GLY A 1 23 ? -0.678 -37.301 16.032 1.00 55.32 23 GLY A O 2
ATOM 1672 N N . ALA A 1 24 ? -0.427 -38.072 18.135 1.00 22.42 24 ALA A N 2
ATOM 1673 C CA . ALA A 1 24 ? 0.862 -38.730 17.875 1.00 53.44 24 ALA A CA 2
ATOM 1674 C C . ALA A 1 24 ? 0.803 -39.660 16.648 1.00 74.55 24 ALA A C 2
ATOM 1675 O O . ALA A 1 24 ? 1.659 -39.592 15.764 1.00 33.44 24 ALA A O 2
ATOM 1682 N N . ARG A 1 25 ? -0.230 -40.503 16.587 1.00 64.11 25 ARG A N 2
ATOM 1683 C CA . ARG A 1 25 ? -0.384 -41.466 15.486 1.00 15.23 25 ARG A CA 2
ATOM 1684 C C . ARG A 1 25 ? -0.607 -40.761 14.137 1.00 54.32 25 ARG A C 2
ATOM 1685 O O . ARG A 1 25 ? -0.263 -41.297 13.080 1.00 55.10 25 ARG A O 2
ATOM 1706 N N . GLN A 1 26 ? -1.177 -39.560 14.184 1.00 64.41 26 GLN A N 2
ATOM 1707 C CA . GLN A 1 26 ? -1.354 -38.735 12.983 1.00 43.45 26 GLN A CA 2
ATOM 1708 C C . GLN A 1 26 ? -0.001 -38.253 12.439 1.00 72.42 26 GLN A C 2
ATOM 1709 O O . GLN A 1 26 ? 0.355 -38.516 11.288 1.00 1.45 26 GLN A O 2
ATOM 1723 N N . ILE A 1 27 ? 0.756 -37.564 13.292 1.00 31.33 27 ILE A N 2
ATOM 1724 C CA . ILE A 1 27 ? 2.033 -36.961 12.893 1.00 33.51 27 ILE A CA 2
ATOM 1725 C C . ILE A 1 27 ? 3.033 -38.011 12.375 1.00 64.12 27 ILE A C 2
ATOM 1726 O O . ILE A 1 27 ? 3.596 -37.853 11.289 1.00 51.35 27 ILE A O 2
ATOM 1742 N N . GLU A 1 28 ? 3.240 -39.084 13.147 1.00 20.05 28 GLU A N 2
ATOM 1743 C CA . GLU A 1 28 ? 4.193 -40.142 12.769 1.00 60.03 28 GLU A CA 2
ATOM 1744 C C . GLU A 1 28 ? 3.910 -40.691 11.359 1.00 64.34 28 GLU A C 2
ATOM 1745 O O . GLU A 1 28 ? 4.836 -40.946 10.589 1.00 24.02 28 GLU A O 2
ATOM 1757 N N . SER A 1 29 ? 2.630 -40.854 11.020 1.00 34.01 29 SER A N 2
ATOM 1758 C CA . SER A 1 29 ? 2.242 -41.355 9.694 1.00 5.33 29 SER A CA 2
ATOM 1759 C C . SER A 1 29 ? 2.534 -40.318 8.600 1.00 4.22 29 SER A C 2
ATOM 1760 O O . SER A 1 29 ? 3.048 -40.652 7.533 1.00 20.41 29 SER A O 2
ATOM 1768 N N . TYR A 1 30 ? 2.206 -39.055 8.875 1.00 5.45 30 TYR A N 2
ATOM 1769 C CA . TYR A 1 30 ? 2.447 -37.967 7.919 1.00 11.22 30 TYR A CA 2
ATOM 1770 C C . TYR A 1 30 ? 3.953 -37.718 7.718 1.00 41.12 30 TYR A C 2
ATOM 1771 O O . TYR A 1 30 ? 4.385 -37.283 6.646 1.00 1.03 30 TYR A O 2
ATOM 1789 N N . ARG A 1 31 ? 4.745 -38.014 8.748 1.00 23.42 31 ARG A N 2
ATOM 1790 C CA . ARG A 1 31 ? 6.207 -37.878 8.682 1.00 2.52 31 ARG A CA 2
ATOM 1791 C C . ARG A 1 31 ? 6.820 -38.734 7.561 1.00 2.32 31 ARG A C 2
ATOM 1792 O O . ARG A 1 31 ? 7.882 -38.407 7.030 1.00 52.02 31 ARG A O 2
ATOM 1813 N N . GLN A 1 32 ? 6.146 -39.824 7.201 1.00 44.22 32 GLN A N 2
ATOM 1814 C CA . GLN A 1 32 ? 6.657 -40.752 6.184 1.00 41.41 32 GLN A CA 2
ATOM 1815 C C . GLN A 1 32 ? 6.056 -40.482 4.789 1.00 22.23 32 GLN A C 2
ATOM 1816 O O . GLN A 1 32 ? 6.237 -41.280 3.867 1.00 2.23 32 GLN A O 2
ATOM 1830 N N . GLY A 1 33 ? 5.357 -39.358 4.626 1.00 1.34 33 GLY A N 2
ATOM 1831 C CA . GLY A 1 33 ? 4.712 -39.065 3.345 1.00 72.14 33 GLY A CA 2
ATOM 1832 C C . GLY A 1 33 ? 4.610 -37.577 3.014 1.00 12.21 33 GLY A C 2
ATOM 1833 O O . GLY A 1 33 ? 5.025 -37.142 1.939 1.00 12.12 33 GLY A O 2
ATOM 1837 N N . ALA A 1 34 ? 4.036 -36.795 3.923 1.00 22.15 34 ALA A N 2
ATOM 1838 C CA . ALA A 1 34 ? 3.801 -35.368 3.675 1.00 22.35 34 ALA A CA 2
ATOM 1839 C C . ALA A 1 34 ? 5.037 -34.511 3.983 1.00 71.31 34 ALA A C 2
ATOM 1840 O O . ALA A 1 34 ? 5.180 -33.400 3.465 1.00 73.02 34 ALA A O 2
ATOM 1847 N N . TRP A 1 35 ? 5.921 -35.023 4.834 1.00 65.23 35 TRP A N 2
ATOM 1848 C CA . TRP A 1 35 ? 7.121 -34.287 5.249 1.00 61.13 35 TRP A CA 2
ATOM 1849 C C . TRP A 1 35 ? 8.165 -34.192 4.118 1.00 61.25 35 TRP A C 2
ATOM 1850 O O . TRP A 1 35 ? 8.391 -35.146 3.373 1.00 22.12 35 TRP A O 2
ATOM 1871 N N . ILE A 1 36 ? 8.791 -33.020 4.006 1.00 12.14 36 ILE A N 2
ATOM 1872 C CA . ILE A 1 36 ? 9.787 -32.741 2.962 1.00 11.32 36 ILE A CA 2
ATOM 1873 C C . ILE A 1 36 ? 11.015 -32.044 3.569 1.00 0.51 36 ILE A C 2
ATOM 1874 O O . ILE A 1 36 ? 10.876 -31.015 4.240 1.00 12.30 36 ILE A O 2
ATOM 1890 N N . GLU A 1 37 ? 12.207 -32.602 3.337 1.00 20.42 37 GLU A N 2
ATOM 1891 C CA . GLU A 1 37 ? 13.448 -32.048 3.902 1.00 64.21 37 GLU A CA 2
ATOM 1892 C C . GLU A 1 37 ? 13.655 -30.580 3.490 1.00 54.42 37 GLU A C 2
ATOM 1893 O O . GLU A 1 37 ? 13.446 -30.209 2.330 1.00 20.22 37 GLU A O 2
ATOM 1905 N N . GLY A 1 38 ? 14.048 -29.748 4.450 1.00 63.13 38 GLY A N 2
ATOM 1906 C CA . GLY A 1 38 ? 14.255 -28.325 4.194 1.00 72.12 38 GLY A CA 2
ATOM 1907 C C . GLY A 1 38 ? 12.951 -27.530 4.097 1.00 62.41 38 GLY A C 2
ATOM 1908 O O . GLY A 1 38 ? 12.747 -26.558 4.825 1.00 72.30 38 GLY A O 2
ATOM 1912 N N . VAL A 1 39 ? 12.066 -27.953 3.198 1.00 71.13 39 VAL A N 2
ATOM 1913 C CA . VAL A 1 39 ? 10.805 -27.249 2.941 1.00 63.42 39 VAL A CA 2
ATOM 1914 C C . VAL A 1 39 ? 9.840 -27.307 4.143 1.00 1.35 39 VAL A C 2
ATOM 1915 O O . VAL A 1 39 ? 9.248 -26.299 4.529 1.00 12.12 39 VAL A O 2
ATOM 1928 N N . HIS A 1 40 ? 9.668 -28.493 4.727 1.00 70.22 40 HIS A N 2
ATOM 1929 C CA . HIS A 1 40 ? 8.734 -28.669 5.853 1.00 25.51 40 HIS A CA 2
ATOM 1930 C C . HIS A 1 40 ? 9.456 -28.949 7.188 1.00 24.53 40 HIS A C 2
ATOM 1931 O O . HIS A 1 40 ? 8.862 -28.782 8.253 1.00 0.22 40 HIS A O 2
ATOM 1946 N N . PHE A 1 41 ? 10.724 -29.375 7.140 1.00 52.31 41 PHE A N 2
ATOM 1947 C CA . PHE A 1 41 ? 11.484 -29.655 8.375 1.00 54.13 41 PHE A CA 2
ATOM 1948 C C . PHE A 1 41 ? 13.003 -29.570 8.159 1.00 33.02 41 PHE A C 2
ATOM 1949 O O . PHE A 1 41 ? 13.484 -29.662 7.032 1.00 51.43 41 PHE A O 2
ATOM 1966 N N . LYS A 1 42 ? 13.752 -29.413 9.255 1.00 35.45 42 LYS A N 2
ATOM 1967 C CA . LYS A 1 42 ? 15.224 -29.345 9.201 1.00 45.52 42 LYS A CA 2
ATOM 1968 C C . LYS A 1 42 ? 15.861 -29.917 10.480 1.00 3.52 42 LYS A C 2
ATOM 1969 O O . LYS A 1 42 ? 15.271 -29.857 11.562 1.00 45.31 42 LYS A O 2
ATOM 1988 N N . ARG A 1 43 ? 17.070 -30.462 10.354 1.00 53.43 43 ARG A N 2
ATOM 1989 C CA . ARG A 1 43 ? 17.808 -30.988 11.512 1.00 32.04 43 ARG A CA 2
ATOM 1990 C C . ARG A 1 43 ? 18.696 -29.899 12.134 1.00 15.54 43 ARG A C 2
ATOM 1991 O O . ARG A 1 43 ? 19.541 -29.314 11.454 1.00 14.44 43 ARG A O 2
ATOM 2012 N N . VAL A 1 44 ? 18.513 -29.639 13.425 1.00 15.43 44 VAL A N 2
ATOM 2013 C CA . VAL A 1 44 ? 19.273 -28.592 14.122 1.00 30.03 44 VAL A CA 2
ATOM 2014 C C . VAL A 1 44 ? 20.079 -29.153 15.309 1.00 1.32 44 VAL A C 2
ATOM 2015 O O . VAL A 1 44 ? 19.509 -29.679 16.269 1.00 43.42 44 VAL A O 2
ATOM 2028 N N . SER A 1 45 ? 21.405 -29.024 15.241 1.00 20.42 45 SER A N 2
ATOM 2029 C CA . SER A 1 45 ? 22.291 -29.434 16.344 1.00 35.10 45 SER A CA 2
ATOM 2030 C C . SER A 1 45 ? 22.498 -28.276 17.338 1.00 33.13 45 SER A C 2
ATOM 2031 O O . SER A 1 45 ? 22.777 -27.144 16.934 1.00 22.21 45 SER A O 2
ATOM 2039 N N . PRO A 1 46 ? 22.361 -28.539 18.655 1.00 4.14 46 PRO A N 2
ATOM 2040 C CA . PRO A 1 46 ? 22.478 -27.497 19.694 1.00 3.22 46 PRO A CA 2
ATOM 2041 C C . PRO A 1 46 ? 23.866 -26.821 19.732 1.00 42.41 46 PRO A C 2
ATOM 2042 O O . PRO A 1 46 ? 24.029 -25.693 19.260 1.00 71.42 46 PRO A O 2
ATOM 2053 N N . SER A 1 47 ? 24.862 -27.516 20.281 1.00 5.51 47 SER A N 2
ATOM 2054 C CA . SER A 1 47 ? 26.220 -26.960 20.412 1.00 5.41 47 SER A CA 2
ATOM 2055 C C . SER A 1 47 ? 27.243 -27.788 19.625 1.00 13.53 47 SER A C 2
ATOM 2056 O O . SER A 1 47 ? 27.733 -28.815 20.108 1.00 52.31 47 SER A O 2
ATOM 2064 N N . GLY A 1 48 ? 27.555 -27.339 18.409 1.00 13.11 48 GLY A N 2
ATOM 2065 C CA . GLY A 1 48 ? 28.503 -28.052 17.560 1.00 52.13 48 GLY A CA 2
ATOM 2066 C C . GLY A 1 48 ? 27.872 -29.228 16.818 1.00 41.52 48 GLY A C 2
ATOM 2067 O O . GLY A 1 48 ? 27.156 -30.033 17.409 1.00 72.22 48 GLY A O 2
ATOM 2071 N N . GLU A 1 49 ? 28.153 -29.352 15.523 1.00 22.23 49 GLU A N 2
ATOM 2072 C CA . GLU A 1 49 ? 27.587 -30.441 14.712 1.00 34.33 49 GLU A CA 2
ATOM 2073 C C . GLU A 1 49 ? 28.330 -31.774 14.938 1.00 33.31 49 GLU A C 2
ATOM 2074 O O . GLU A 1 49 ? 28.129 -32.743 14.205 1.00 30.01 49 GLU A O 2
ATOM 2086 N N . LYS A 1 50 ? 29.178 -31.814 15.967 1.00 33.52 50 LYS A N 2
ATOM 2087 C CA . LYS A 1 50 ? 29.873 -33.047 16.367 1.00 1.40 50 LYS A CA 2
ATOM 2088 C C . LYS A 1 50 ? 28.984 -33.928 17.263 1.00 11.32 50 LYS A C 2
ATOM 2089 O O . LYS A 1 50 ? 29.376 -35.036 17.643 1.00 50.10 50 LYS A O 2
ATOM 2108 N N . THR A 1 51 ? 27.796 -33.425 17.600 1.00 14.04 51 THR A N 2
ATOM 2109 C CA . THR A 1 51 ? 26.889 -34.112 18.535 1.00 55.55 51 THR A CA 2
ATOM 2110 C C . THR A 1 51 ? 26.104 -35.248 17.864 1.00 1.35 51 THR A C 2
ATOM 2111 O O . THR A 1 51 ? 26.035 -35.341 16.638 1.00 23.34 51 THR A O 2
ATOM 2122 N N . LEU A 1 52 ? 25.510 -36.113 18.686 1.00 63.23 52 LEU A N 2
ATOM 2123 C CA . LEU A 1 52 ? 24.649 -37.196 18.195 1.00 41.32 52 LEU A CA 2
ATOM 2124 C C . LEU A 1 52 ? 23.165 -36.835 18.377 1.00 52.52 52 LEU A C 2
ATOM 2125 O O . LEU A 1 52 ? 22.274 -37.633 18.081 1.00 54.44 52 LEU A O 2
ATOM 2141 N N . ARG A 1 53 ? 22.908 -35.619 18.864 1.00 61.43 53 ARG A N 2
ATOM 2142 C CA . ARG A 1 53 ? 21.540 -35.154 19.126 1.00 12.42 53 ARG A CA 2
ATOM 2143 C C . ARG A 1 53 ? 21.078 -34.146 18.056 1.00 44.10 53 ARG A C 2
ATOM 2144 O O . ARG A 1 53 ? 21.161 -32.931 18.247 1.00 2.44 53 ARG A O 2
ATOM 2165 N N . GLY A 1 54 ? 20.607 -34.659 16.918 1.00 4.14 54 GLY A N 2
ATOM 2166 C CA . GLY A 1 54 ? 20.127 -33.794 15.841 1.00 42.12 54 GLY A CA 2
ATOM 2167 C C . GLY A 1 54 ? 18.626 -33.526 15.918 1.00 51.40 54 GLY A C 2
ATOM 2168 O O . GLY A 1 54 ? 17.841 -34.148 15.203 1.00 21.41 54 GLY A O 2
ATOM 2172 N N . THR A 1 55 ? 18.228 -32.598 16.785 1.00 41.12 55 THR A N 2
ATOM 2173 C CA . THR A 1 55 ? 16.807 -32.263 16.976 1.00 60.25 55 THR A CA 2
ATOM 2174 C C . THR A 1 55 ? 16.185 -31.673 15.701 1.00 40.11 55 THR A C 2
ATOM 2175 O O . THR A 1 55 ? 16.609 -30.623 15.222 1.00 5.21 55 THR A O 2
ATOM 2186 N N . THR A 1 56 ? 15.183 -32.358 15.155 1.00 54.13 56 THR A N 2
ATOM 2187 C CA . THR A 1 56 ? 14.516 -31.914 13.921 1.00 0.11 56 THR A CA 2
ATOM 2188 C C . THR A 1 56 ? 13.295 -31.027 14.220 1.00 73.25 56 THR A C 2
ATOM 2189 O O . THR A 1 56 ? 12.382 -31.430 14.943 1.00 71.24 56 THR A O 2
ATOM 2200 N N . TRP A 1 57 ? 13.284 -29.825 13.647 1.00 43.32 57 TRP A N 2
ATOM 2201 C CA . TRP A 1 57 ? 12.182 -28.874 13.836 1.00 60.42 57 TRP A CA 2
ATOM 2202 C C . TRP A 1 57 ? 11.251 -28.856 12.612 1.00 42.33 57 TRP A C 2
ATOM 2203 O O . TRP A 1 57 ? 11.695 -29.061 11.480 1.00 42.45 57 TRP A O 2
ATOM 2224 N N . TYR A 1 58 ? 9.963 -28.608 12.848 1.00 12.13 58 TYR A N 2
ATOM 2225 C CA . TYR A 1 58 ? 8.948 -28.628 11.782 1.00 32.15 58 TYR A CA 2
ATOM 2226 C C . TYR A 1 58 ? 8.338 -27.232 11.546 1.00 75.42 58 TYR A C 2
ATOM 2227 O O . TYR A 1 58 ? 8.235 -26.426 12.473 1.00 3.14 58 TYR A O 2
ATOM 2245 N N . ASN A 1 59 ? 7.931 -26.966 10.301 1.00 62.14 59 ASN A N 2
ATOM 2246 C CA . ASN A 1 59 ? 7.301 -25.685 9.925 1.00 22.21 59 ASN A CA 2
ATOM 2247 C C . ASN A 1 59 ? 5.776 -25.708 10.115 1.00 24.21 59 ASN A C 2
ATOM 2248 O O . ASN A 1 59 ? 5.064 -26.428 9.409 1.00 71.14 59 ASN A O 2
ATOM 2259 N N . TYR A 1 60 ? 5.275 -24.892 11.044 1.00 31.21 60 TYR A N 2
ATOM 2260 C CA . TYR A 1 60 ? 3.828 -24.780 11.278 1.00 3.51 60 TYR A CA 2
ATOM 2261 C C . TYR A 1 60 ? 3.065 -24.265 10.033 1.00 53.14 60 TYR A C 2
ATOM 2262 O O . TYR A 1 60 ? 2.056 -24.853 9.655 1.00 0.04 60 TYR A O 2
ATOM 2280 N N . PRO A 1 61 ? 3.515 -23.159 9.378 1.00 61.21 61 PRO A N 2
ATOM 2281 C CA . PRO A 1 61 ? 2.825 -22.619 8.185 1.00 12.23 61 PRO A CA 2
ATOM 2282 C C . PRO A 1 61 ? 2.708 -23.651 7.051 1.00 1.14 61 PRO A C 2
ATOM 2283 O O . PRO A 1 61 ? 1.728 -23.668 6.303 1.00 61.33 61 PRO A O 2
ATOM 2294 N N . GLU A 1 62 ? 3.713 -24.517 6.940 1.00 35.53 62 GLU A N 2
ATOM 2295 C CA . GLU A 1 62 ? 3.717 -25.583 5.934 1.00 35.14 62 GLU A CA 2
ATOM 2296 C C . GLU A 1 62 ? 2.731 -26.699 6.303 1.00 24.14 62 GLU A C 2
ATOM 2297 O O . GLU A 1 62 ? 1.922 -27.130 5.481 1.00 62.33 62 GLU A O 2
ATOM 2309 N N . ILE A 1 63 ? 2.805 -27.165 7.547 1.00 72.12 63 ILE A N 2
ATOM 2310 C CA . ILE A 1 63 ? 1.881 -28.193 8.038 1.00 53.14 63 ILE A CA 2
ATOM 2311 C C . ILE A 1 63 ? 0.431 -27.674 8.040 1.00 53.51 63 ILE A C 2
ATOM 2312 O O . ILE A 1 63 ? -0.510 -28.435 7.818 1.00 12.23 63 ILE A O 2
ATOM 2328 N N . ASN A 1 64 ? 0.266 -26.371 8.271 1.00 31.42 64 ASN A N 2
ATOM 2329 C CA . ASN A 1 64 ? -1.049 -25.723 8.208 1.00 61.51 64 ASN A CA 2
ATOM 2330 C C . ASN A 1 64 ? -1.674 -25.907 6.816 1.00 32.04 64 ASN A C 2
ATOM 2331 O O . ASN A 1 64 ? -2.867 -26.196 6.688 1.00 50.13 64 ASN A O 2
ATOM 2342 N N . LYS A 1 65 ? -0.854 -25.742 5.777 1.00 41.32 65 LYS A N 2
ATOM 2343 C CA . LYS A 1 65 ? -1.282 -26.014 4.403 1.00 60.20 65 LYS A CA 2
ATOM 2344 C C . LYS A 1 65 ? -1.691 -27.486 4.248 1.00 41.20 65 LYS A C 2
ATOM 2345 O O . LYS A 1 65 ? -2.714 -27.802 3.633 1.00 55.21 65 LYS A O 2
ATOM 2364 N N . PHE A 1 66 ? -0.889 -28.384 4.815 1.00 4.40 66 PHE A N 2
ATOM 2365 C CA . PHE A 1 66 ? -1.201 -29.812 4.779 1.00 5.11 66 PHE A CA 2
ATOM 2366 C C . PHE A 1 66 ? -2.518 -30.126 5.513 1.00 63.20 66 PHE A C 2
ATOM 2367 O O . PHE A 1 66 ? -3.243 -31.037 5.123 1.00 20.15 66 PHE A O 2
ATOM 2384 N N . ILE A 1 67 ? -2.825 -29.375 6.574 1.00 21.40 67 ILE A N 2
ATOM 2385 C CA . ILE A 1 67 ? -4.103 -29.534 7.286 1.00 21.33 67 ILE A CA 2
ATOM 2386 C C . ILE A 1 67 ? -5.293 -29.383 6.321 1.00 64.50 67 ILE A C 2
ATOM 2387 O O . ILE A 1 67 ? -6.287 -30.103 6.425 1.00 51.41 67 ILE A O 2
ATOM 2403 N N . ARG A 1 68 ? -5.171 -28.457 5.369 1.00 2.31 68 ARG A N 2
ATOM 2404 C CA . ARG A 1 68 ? -6.195 -28.262 4.334 1.00 4.23 68 ARG A CA 2
ATOM 2405 C C . ARG A 1 68 ? -6.349 -29.530 3.470 1.00 70.22 68 ARG A C 2
ATOM 2406 O O . ARG A 1 68 ? -7.440 -29.852 2.996 1.00 50.05 68 ARG A O 2
ATOM 2427 N N . ASP A 1 69 ? -5.240 -30.244 3.281 1.00 14.11 69 ASP A N 2
ATOM 2428 C CA . ASP A 1 69 ? -5.213 -31.474 2.483 1.00 50.13 69 ASP A CA 2
ATOM 2429 C C . ASP A 1 69 ? -5.739 -32.678 3.292 1.00 23.23 69 ASP A C 2
ATOM 2430 O O . ASP A 1 69 ? -6.474 -33.518 2.772 1.00 73.45 69 ASP A O 2
ATOM 2439 N N . SER A 1 70 ? -5.354 -32.741 4.569 1.00 72.12 70 SER A N 2
ATOM 2440 C CA . SER A 1 70 ? -5.830 -33.791 5.489 1.00 12.54 70 SER A CA 2
ATOM 2441 C C . SER A 1 70 ? -7.312 -33.585 5.834 1.00 54.41 70 SER A C 2
ATOM 2442 O O . SER A 1 70 ? -8.002 -34.514 6.255 1.00 33.03 70 SER A O 2
ATOM 2450 N N . LEU A 1 71 ? -7.777 -32.345 5.682 1.00 11.04 71 LEU A N 2
ATOM 2451 C CA . LEU A 1 71 ? -9.196 -32.005 5.842 1.00 21.22 71 LEU A CA 2
ATOM 2452 C C . LEU A 1 71 ? -10.033 -32.726 4.769 1.00 50.31 71 LEU A C 2
ATOM 2453 O O . LEU A 1 71 ? -11.116 -33.244 5.047 1.00 52.53 71 LEU A O 2
ATOM 2469 N N . GLU A 1 72 ? -9.511 -32.752 3.543 1.00 34.22 72 GLU A N 2
ATOM 2470 C CA . GLU A 1 72 ? -10.163 -33.445 2.429 1.00 44.30 72 GLU A CA 2
ATOM 2471 C C . GLU A 1 72 ? -10.011 -34.974 2.590 1.00 74.45 72 GLU A C 2
ATOM 2472 O O . GLU A 1 72 ? -8.948 -35.467 2.971 1.00 43.30 72 GLU A O 2
ATOM 2484 N N . HIS A 1 73 ? -11.075 -35.725 2.299 1.00 22.33 73 HIS A N 2
ATOM 2485 C CA . HIS A 1 73 ? -11.086 -37.174 2.543 1.00 61.32 73 HIS A CA 2
ATOM 2486 C C . HIS A 1 73 ? -11.492 -37.977 1.292 1.00 4.12 73 HIS A C 2
ATOM 2487 O O . HIS A 1 73 ? -12.621 -37.872 0.811 1.00 11.21 73 HIS A O 2
ATOM 2502 N N . HIS A 1 74 ? -10.564 -38.780 0.770 1.00 5.24 74 HIS A N 2
ATOM 2503 C CA . HIS A 1 74 ? -10.855 -39.690 -0.353 1.00 2.45 74 HIS A CA 2
ATOM 2504 C C . HIS A 1 74 ? -10.285 -41.100 -0.104 1.00 51.30 74 HIS A C 2
ATOM 2505 O O . HIS A 1 74 ? -10.083 -41.874 -1.040 1.00 62.12 74 HIS A O 2
ATOM 2520 N N . HIS A 1 75 ? -10.051 -41.432 1.166 1.00 74.01 75 HIS A N 2
ATOM 2521 C CA . HIS A 1 75 ? -9.575 -42.771 1.547 1.00 43.22 75 HIS A CA 2
ATOM 2522 C C . HIS A 1 75 ? -9.844 -43.045 3.039 1.00 51.21 75 HIS A C 2
ATOM 2523 O O . HIS A 1 75 ? -9.130 -42.553 3.912 1.00 24.21 75 HIS A O 2
ATOM 2538 N N . HIS A 1 76 ? -10.886 -43.824 3.323 1.00 23.02 76 HIS A N 2
ATOM 2539 C CA . HIS A 1 76 ? -11.324 -44.057 4.708 1.00 0.13 76 HIS A CA 2
ATOM 2540 C C . HIS A 1 76 ? -10.586 -45.241 5.367 1.00 1.32 76 HIS A C 2
ATOM 2541 O O . HIS A 1 76 ? -10.825 -45.562 6.533 1.00 1.25 76 HIS A O 2
ATOM 2556 N N . HIS A 1 77 ? -9.702 -45.900 4.621 1.00 54.22 77 HIS A N 2
ATOM 2557 C CA . HIS A 1 77 ? -8.888 -46.993 5.172 1.00 51.32 77 HIS A CA 2
ATOM 2558 C C . HIS A 1 77 ? -7.387 -46.736 4.965 1.00 41.32 77 HIS A C 2
ATOM 2559 O O . HIS A 1 77 ? -6.631 -46.616 5.931 1.00 60.33 77 HIS A O 2
ATOM 2574 N N . HIS A 1 78 ? -6.964 -46.657 3.702 1.00 43.31 78 HIS A N 2
ATOM 2575 C CA . HIS A 1 78 ? -5.560 -46.361 3.362 1.00 1.23 78 HIS A CA 2
ATOM 2576 C C . HIS A 1 78 ? -5.401 -46.085 1.853 1.00 1.52 78 HIS A C 2
ATOM 2577 O O . HIS A 1 78 ? -5.306 -47.062 1.068 1.00 37.26 78 HIS A O 2
ATOM 2593 N N . MET A 1 1 ? 16.399 -8.980 5.527 1.00 5.44 1 MET A N 3
ATOM 2594 C CA . MET A 1 1 ? 15.848 -8.505 6.827 1.00 52.41 1 MET A CA 3
ATOM 2595 C C . MET A 1 1 ? 14.318 -8.348 6.768 1.00 2.42 1 MET A C 3
ATOM 2596 O O . MET A 1 1 ? 13.603 -8.831 7.647 1.00 32.10 1 MET A O 3
ATOM 2612 N N . ALA A 1 2 ? 13.816 -7.669 5.735 1.00 42.51 2 ALA A N 3
ATOM 2613 C CA . ALA A 1 2 ? 12.370 -7.464 5.576 1.00 24.32 2 ALA A CA 3
ATOM 2614 C C . ALA A 1 2 ? 11.759 -8.463 4.580 1.00 5.32 2 ALA A C 3
ATOM 2615 O O . ALA A 1 2 ? 11.818 -8.261 3.367 1.00 25.21 2 ALA A O 3
ATOM 2622 N N . GLN A 1 3 ? 11.176 -9.540 5.103 1.00 74.54 3 GLN A N 3
ATOM 2623 C CA . GLN A 1 3 ? 10.563 -10.587 4.269 1.00 33.44 3 GLN A CA 3
ATOM 2624 C C . GLN A 1 3 ? 9.114 -10.879 4.703 1.00 52.44 3 GLN A C 3
ATOM 2625 O O . GLN A 1 3 ? 8.776 -10.788 5.886 1.00 41.11 3 GLN A O 3
ATOM 2639 N N . ILE A 1 4 ? 8.262 -11.234 3.742 1.00 30.04 4 ILE A N 3
ATOM 2640 C CA . ILE A 1 4 ? 6.867 -11.577 4.037 1.00 11.44 4 ILE A CA 3
ATOM 2641 C C . ILE A 1 4 ? 6.765 -12.911 4.803 1.00 42.13 4 ILE A C 3
ATOM 2642 O O . ILE A 1 4 ? 6.633 -13.986 4.210 1.00 30.22 4 ILE A O 3
ATOM 2658 N N . ILE A 1 5 ? 6.871 -12.829 6.127 1.00 13.40 5 ILE A N 3
ATOM 2659 C CA . ILE A 1 5 ? 6.744 -14.000 6.999 1.00 55.23 5 ILE A CA 3
ATOM 2660 C C . ILE A 1 5 ? 5.324 -14.103 7.575 1.00 35.33 5 ILE A C 3
ATOM 2661 O O . ILE A 1 5 ? 4.795 -13.137 8.135 1.00 31.02 5 ILE A O 3
ATOM 2677 N N . PHE A 1 6 ? 4.712 -15.272 7.436 1.00 5.05 6 PHE A N 3
ATOM 2678 C CA . PHE A 1 6 ? 3.356 -15.501 7.941 1.00 71.14 6 PHE A CA 3
ATOM 2679 C C . PHE A 1 6 ? 3.399 -15.989 9.395 1.00 55.22 6 PHE A C 3
ATOM 2680 O O . PHE A 1 6 ? 2.950 -15.299 10.310 1.00 64.50 6 PHE A O 3
ATOM 2697 N N . ASN A 1 7 ? 3.949 -17.186 9.590 1.00 73.33 7 ASN A N 3
ATOM 2698 C CA . ASN A 1 7 ? 4.156 -17.763 10.925 1.00 22.41 7 ASN A CA 3
ATOM 2699 C C . ASN A 1 7 ? 4.947 -19.079 10.828 1.00 1.12 7 ASN A C 3
ATOM 2700 O O . ASN A 1 7 ? 4.772 -19.853 9.884 1.00 74.52 7 ASN A O 3
ATOM 2711 N N . GLU A 1 8 ? 5.840 -19.314 11.786 1.00 44.23 8 GLU A N 3
ATOM 2712 C CA . GLU A 1 8 ? 6.634 -20.546 11.821 1.00 31.02 8 GLU A CA 3
ATOM 2713 C C . GLU A 1 8 ? 6.777 -21.066 13.259 1.00 30.51 8 GLU A C 3
ATOM 2714 O O . GLU A 1 8 ? 7.582 -20.568 14.049 1.00 22.23 8 GLU A O 3
ATOM 2726 N N . GLU A 1 9 ? 5.964 -22.057 13.605 1.00 40.31 9 GLU A N 3
ATOM 2727 C CA . GLU A 1 9 ? 5.971 -22.623 14.953 1.00 11.44 9 GLU A CA 3
ATOM 2728 C C . GLU A 1 9 ? 6.781 -23.925 15.005 1.00 21.01 9 GLU A C 3
ATOM 2729 O O . GLU A 1 9 ? 6.252 -25.014 14.770 1.00 65.32 9 GLU A O 3
ATOM 2741 N N . TRP A 1 10 ? 8.076 -23.794 15.277 1.00 42.24 10 TRP A N 3
ATOM 2742 C CA . TRP A 1 10 ? 8.963 -24.950 15.419 1.00 33.32 10 TRP A CA 3
ATOM 2743 C C . TRP A 1 10 ? 8.823 -25.567 16.817 1.00 24.14 10 TRP A C 3
ATOM 2744 O O . TRP A 1 10 ? 9.060 -24.902 17.827 1.00 43.34 10 TRP A O 3
ATOM 2765 N N . MET A 1 11 ? 8.430 -26.835 16.876 1.00 31.40 11 MET A N 3
ATOM 2766 C CA . MET A 1 11 ? 8.208 -27.510 18.157 1.00 32.13 11 MET A CA 3
ATOM 2767 C C . MET A 1 11 ? 8.684 -28.971 18.126 1.00 42.02 11 MET A C 3
ATOM 2768 O O . MET A 1 11 ? 8.737 -29.599 17.069 1.00 62.13 11 MET A O 3
ATOM 2782 N N . VAL A 1 12 ? 9.045 -29.498 19.295 1.00 2.23 12 VAL A N 3
ATOM 2783 C CA . VAL A 1 12 ? 9.468 -30.899 19.418 1.00 61.53 12 VAL A CA 3
ATOM 2784 C C . VAL A 1 12 ? 8.269 -31.861 19.326 1.00 42.44 12 VAL A C 3
ATOM 2785 O O . VAL A 1 12 ? 7.116 -31.441 19.439 1.00 22.42 12 VAL A O 3
ATOM 2798 N N . GLU A 1 13 ? 8.553 -33.151 19.145 1.00 75.24 13 GLU A N 3
ATOM 2799 C CA . GLU A 1 13 ? 7.508 -34.178 18.983 1.00 21.22 13 GLU A CA 3
ATOM 2800 C C . GLU A 1 13 ? 6.454 -34.119 20.107 1.00 34.42 13 GLU A C 3
ATOM 2801 O O . GLU A 1 13 ? 5.247 -34.169 19.845 1.00 14.23 13 GLU A O 3
ATOM 2813 N N . LYS A 1 14 ? 6.918 -33.995 21.353 1.00 62.42 14 LYS A N 3
ATOM 2814 C CA . LYS A 1 14 ? 6.026 -33.948 22.522 1.00 4.13 14 LYS A CA 3
ATOM 2815 C C . LYS A 1 14 ? 5.032 -32.779 22.413 1.00 43.22 14 LYS A C 3
ATOM 2816 O O . LYS A 1 14 ? 3.829 -32.959 22.576 1.00 32.43 14 LYS A O 3
ATOM 2835 N N . ALA A 1 15 ? 5.543 -31.581 22.143 1.00 55.41 15 ALA A N 3
ATOM 2836 C CA . ALA A 1 15 ? 4.690 -30.396 22.000 1.00 12.15 15 ALA A CA 3
ATOM 2837 C C . ALA A 1 15 ? 3.795 -30.495 20.753 1.00 14.55 15 ALA A C 3
ATOM 2838 O O . ALA A 1 15 ? 2.627 -30.100 20.775 1.00 2.13 15 ALA A O 3
ATOM 2845 N N . LEU A 1 16 ? 4.353 -31.046 19.677 1.00 54.25 16 LEU A N 3
ATOM 2846 C CA . LEU A 1 16 ? 3.649 -31.165 18.397 1.00 72.30 16 LEU A CA 3
ATOM 2847 C C . LEU A 1 16 ? 2.378 -32.019 18.533 1.00 12.31 16 LEU A C 3
ATOM 2848 O O . LEU A 1 16 ? 1.301 -31.620 18.076 1.00 15.30 16 LEU A O 3
ATOM 2864 N N . MET A 1 17 ? 2.498 -33.189 19.160 1.00 11.11 17 MET A N 3
ATOM 2865 C CA . MET A 1 17 ? 1.345 -34.083 19.334 1.00 32.32 17 MET A CA 3
ATOM 2866 C C . MET A 1 17 ? 0.215 -33.400 20.125 1.00 3.22 17 MET A C 3
ATOM 2867 O O . MET A 1 17 ? -0.965 -33.652 19.887 1.00 40.44 17 MET A O 3
ATOM 2881 N N . VAL A 1 18 ? 0.587 -32.519 21.051 1.00 45.03 18 VAL A N 3
ATOM 2882 C CA . VAL A 1 18 ? -0.388 -31.767 21.846 1.00 62.14 18 VAL A CA 3
ATOM 2883 C C . VAL A 1 18 ? -1.064 -30.668 21.008 1.00 34.34 18 VAL A C 3
ATOM 2884 O O . VAL A 1 18 ? -2.261 -30.409 21.144 1.00 32.10 18 VAL A O 3
ATOM 2897 N N . ARG A 1 19 ? -0.290 -30.034 20.128 1.00 51.15 19 ARG A N 3
ATOM 2898 C CA . ARG A 1 19 ? -0.801 -28.952 19.275 1.00 75.21 19 ARG A CA 3
ATOM 2899 C C . ARG A 1 19 ? -1.650 -29.492 18.110 1.00 14.34 19 ARG A C 3
ATOM 2900 O O . ARG A 1 19 ? -2.532 -28.798 17.598 1.00 70.43 19 ARG A O 3
ATOM 2921 N N . THR A 1 20 ? -1.378 -30.725 17.689 1.00 32.30 20 THR A N 3
ATOM 2922 C CA . THR A 1 20 ? -2.109 -31.345 16.571 1.00 22.22 20 THR A CA 3
ATOM 2923 C C . THR A 1 20 ? -3.229 -32.282 17.054 1.00 62.21 20 THR A C 3
ATOM 2924 O O . THR A 1 20 ? -4.257 -32.428 16.388 1.00 72.32 20 THR A O 3
ATOM 2935 N N . GLY A 1 21 ? -3.032 -32.906 18.215 1.00 43.23 21 GLY A N 3
ATOM 2936 C CA . GLY A 1 21 ? -4.001 -33.875 18.731 1.00 4.25 21 GLY A CA 3
ATOM 2937 C C . GLY A 1 21 ? -3.670 -35.320 18.346 1.00 14.30 21 GLY A C 3
ATOM 2938 O O . GLY A 1 21 ? -4.457 -36.237 18.598 1.00 14.11 21 GLY A O 3
ATOM 2942 N N . LEU A 1 22 ? -2.506 -35.523 17.729 1.00 13.32 22 LEU A N 3
ATOM 2943 C CA . LEU A 1 22 ? -2.065 -36.863 17.303 1.00 14.21 22 LEU A CA 3
ATOM 2944 C C . LEU A 1 22 ? -1.344 -37.616 18.436 1.00 65.14 22 LEU A C 3
ATOM 2945 O O . LEU A 1 22 ? -0.872 -37.015 19.402 1.00 1.40 22 LEU A O 3
ATOM 2961 N N . GLY A 1 23 ? -1.264 -38.941 18.308 1.00 71.11 23 GLY A N 3
ATOM 2962 C CA . GLY A 1 23 ? -0.511 -39.750 19.261 1.00 41.12 23 GLY A CA 3
ATOM 2963 C C . GLY A 1 23 ? 0.865 -40.126 18.728 1.00 21.45 23 GLY A C 3
ATOM 2964 O O . GLY A 1 23 ? 1.076 -40.146 17.513 1.00 34.12 23 GLY A O 3
ATOM 2968 N N . ALA A 1 24 ? 1.800 -40.429 19.625 1.00 61.24 24 ALA A N 3
ATOM 2969 C CA . ALA A 1 24 ? 3.176 -40.773 19.234 1.00 32.31 24 ALA A CA 3
ATOM 2970 C C . ALA A 1 24 ? 3.220 -41.865 18.149 1.00 53.13 24 ALA A C 3
ATOM 2971 O O . ALA A 1 24 ? 3.949 -41.739 17.162 1.00 74.42 24 ALA A O 3
ATOM 2978 N N . ARG A 1 25 ? 2.416 -42.919 18.322 1.00 72.12 25 ARG A N 3
ATOM 2979 C CA . ARG A 1 25 ? 2.394 -44.040 17.367 1.00 51.31 25 ARG A CA 3
ATOM 2980 C C . ARG A 1 25 ? 1.880 -43.600 15.984 1.00 71.11 25 ARG A C 3
ATOM 2981 O O . ARG A 1 25 ? 2.149 -44.251 14.973 1.00 4.53 25 ARG A O 3
ATOM 3002 N N . GLN A 1 26 ? 1.141 -42.494 15.948 1.00 41.44 26 GLN A N 3
ATOM 3003 C CA . GLN A 1 26 ? 0.622 -41.954 14.691 1.00 33.42 26 GLN A CA 3
ATOM 3004 C C . GLN A 1 26 ? 1.674 -41.072 14.004 1.00 14.41 26 GLN A C 3
ATOM 3005 O O . GLN A 1 26 ? 1.907 -41.177 12.798 1.00 75.15 26 GLN A O 3
ATOM 3019 N N . ILE A 1 27 ? 2.313 -40.203 14.786 1.00 14.05 27 ILE A N 3
ATOM 3020 C CA . ILE A 1 27 ? 3.358 -39.319 14.260 1.00 3.33 27 ILE A CA 3
ATOM 3021 C C . ILE A 1 27 ? 4.529 -40.130 13.692 1.00 15.14 27 ILE A C 3
ATOM 3022 O O . ILE A 1 27 ? 4.966 -39.893 12.565 1.00 73.10 27 ILE A O 3
ATOM 3038 N N . GLU A 1 28 ? 5.026 -41.098 14.467 1.00 61.45 28 GLU A N 3
ATOM 3039 C CA . GLU A 1 28 ? 6.152 -41.932 14.027 1.00 34.43 28 GLU A CA 3
ATOM 3040 C C . GLU A 1 28 ? 5.844 -42.654 12.708 1.00 43.14 28 GLU A C 3
ATOM 3041 O O . GLU A 1 28 ? 6.746 -42.923 11.914 1.00 21.34 28 GLU A O 3
ATOM 3053 N N . SER A 1 29 ? 4.567 -42.957 12.481 1.00 73.42 29 SER A N 3
ATOM 3054 C CA . SER A 1 29 ? 4.120 -43.556 11.217 1.00 21.40 29 SER A CA 3
ATOM 3055 C C . SER A 1 29 ? 4.390 -42.613 10.039 1.00 22.21 29 SER A C 3
ATOM 3056 O O . SER A 1 29 ? 4.952 -43.012 9.019 1.00 72.45 29 SER A O 3
ATOM 3064 N N . TYR A 1 30 ? 4.003 -41.348 10.202 1.00 23.42 30 TYR A N 3
ATOM 3065 C CA . TYR A 1 30 ? 4.188 -40.335 9.156 1.00 12.10 30 TYR A CA 3
ATOM 3066 C C . TYR A 1 30 ? 5.667 -39.948 8.992 1.00 73.02 30 TYR A C 3
ATOM 3067 O O . TYR A 1 30 ? 6.112 -39.613 7.892 1.00 30.41 30 TYR A O 3
ATOM 3085 N N . ARG A 1 31 ? 6.424 -40.010 10.088 1.00 3.15 31 ARG A N 3
ATOM 3086 C CA . ARG A 1 31 ? 7.858 -39.677 10.069 1.00 54.15 31 ARG A CA 3
ATOM 3087 C C . ARG A 1 31 ? 8.654 -40.599 9.125 1.00 25.15 31 ARG A C 3
ATOM 3088 O O . ARG A 1 31 ? 9.760 -40.262 8.702 1.00 3.55 31 ARG A O 3
ATOM 3109 N N . GLN A 1 32 ? 8.081 -41.756 8.791 1.00 41.50 32 GLN A N 3
ATOM 3110 C CA . GLN A 1 32 ? 8.759 -42.746 7.941 1.00 23.03 32 GLN A CA 3
ATOM 3111 C C . GLN A 1 32 ? 8.658 -42.404 6.442 1.00 24.43 32 GLN A C 3
ATOM 3112 O O . GLN A 1 32 ? 9.396 -42.961 5.623 1.00 1.42 32 GLN A O 3
ATOM 3126 N N . GLY A 1 33 ? 7.757 -41.487 6.079 1.00 64.34 33 GLY A N 3
ATOM 3127 C CA . GLY A 1 33 ? 7.548 -41.174 4.663 1.00 23.14 33 GLY A CA 3
ATOM 3128 C C . GLY A 1 33 ? 6.921 -39.802 4.407 1.00 70.41 33 GLY A C 3
ATOM 3129 O O . GLY A 1 33 ? 7.400 -39.042 3.563 1.00 52.41 33 GLY A O 3
ATOM 3133 N N . ALA A 1 34 ? 5.842 -39.485 5.118 1.00 75.05 34 ALA A N 3
ATOM 3134 C CA . ALA A 1 34 ? 5.124 -38.218 4.914 1.00 54.12 34 ALA A CA 3
ATOM 3135 C C . ALA A 1 34 ? 5.966 -37.001 5.340 1.00 0.42 34 ALA A C 3
ATOM 3136 O O . ALA A 1 34 ? 5.899 -35.933 4.726 1.00 11.03 34 ALA A O 3
ATOM 3143 N N . TRP A 1 35 ? 6.746 -37.162 6.408 1.00 54.13 35 TRP A N 3
ATOM 3144 C CA . TRP A 1 35 ? 7.644 -36.102 6.880 1.00 65.52 35 TRP A CA 3
ATOM 3145 C C . TRP A 1 35 ? 8.867 -35.966 5.955 1.00 51.11 35 TRP A C 3
ATOM 3146 O O . TRP A 1 35 ? 9.772 -36.797 5.974 1.00 32.40 35 TRP A O 3
ATOM 3167 N N . ILE A 1 36 ? 8.873 -34.916 5.135 1.00 2.15 36 ILE A N 3
ATOM 3168 C CA . ILE A 1 36 ? 9.983 -34.652 4.212 1.00 30.34 36 ILE A CA 3
ATOM 3169 C C . ILE A 1 36 ? 11.102 -33.836 4.886 1.00 24.22 36 ILE A C 3
ATOM 3170 O O . ILE A 1 36 ? 10.829 -32.841 5.572 1.00 54.53 36 ILE A O 3
ATOM 3186 N N . GLU A 1 37 ? 12.355 -34.250 4.669 1.00 73.32 37 GLU A N 3
ATOM 3187 C CA . GLU A 1 37 ? 13.523 -33.562 5.242 1.00 4.03 37 GLU A CA 3
ATOM 3188 C C . GLU A 1 37 ? 13.619 -32.107 4.754 1.00 52.35 37 GLU A C 3
ATOM 3189 O O . GLU A 1 37 ? 13.371 -31.813 3.582 1.00 61.23 37 GLU A O 3
ATOM 3201 N N . GLY A 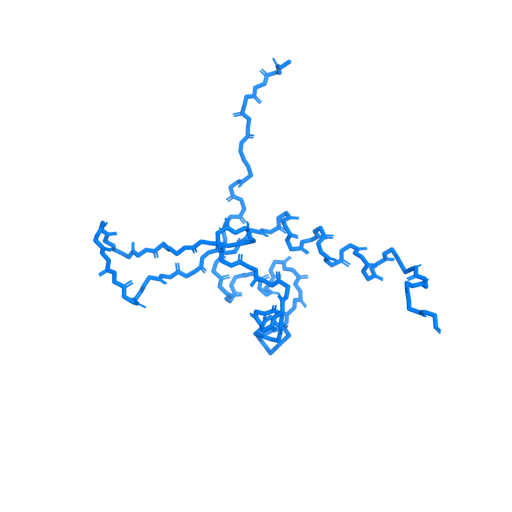1 38 ? 13.970 -31.202 5.661 1.00 44.23 38 GLY A N 3
ATOM 3202 C CA . GLY A 1 38 ? 14.092 -29.785 5.323 1.00 61.12 38 GLY A CA 3
ATOM 3203 C C . GLY A 1 38 ? 12.744 -29.069 5.230 1.00 41.23 38 GLY A C 3
ATOM 3204 O O . GLY A 1 38 ? 12.569 -27.977 5.774 1.00 71.31 38 GLY A O 3
ATOM 3208 N N . VAL A 1 39 ? 11.791 -29.690 4.538 1.00 65.21 39 VAL A N 3
ATOM 3209 C CA . VAL A 1 39 ? 10.473 -29.091 4.305 1.00 32.03 39 VAL A CA 3
ATOM 3210 C C . VAL A 1 39 ? 9.604 -29.073 5.578 1.00 43.52 39 VAL A C 3
ATOM 3211 O O . VAL A 1 39 ? 9.187 -28.012 6.040 1.00 14.53 39 VAL A O 3
ATOM 3224 N N . HIS A 1 40 ? 9.322 -30.252 6.138 1.00 40.13 40 HIS A N 3
ATOM 3225 C CA . HIS A 1 40 ? 8.469 -30.352 7.336 1.00 25.53 40 HIS A CA 3
ATOM 3226 C C . HIS A 1 40 ? 9.296 -30.320 8.637 1.00 63.11 40 HIS A C 3
ATOM 3227 O O . HIS A 1 40 ? 8.800 -29.909 9.688 1.00 15.41 40 HIS A O 3
ATOM 3242 N N . PHE A 1 41 ? 10.547 -30.766 8.561 1.00 40.12 41 PHE A N 3
ATOM 3243 C CA . PHE A 1 41 ? 11.449 -30.770 9.723 1.00 72.21 41 PHE A CA 3
ATOM 3244 C C . PHE A 1 41 ? 12.912 -30.667 9.273 1.00 0.00 41 PHE A C 3
ATOM 3245 O O . PHE A 1 41 ? 13.245 -31.044 8.152 1.00 1.23 41 PHE A O 3
ATOM 3262 N N . LYS A 1 42 ? 13.786 -30.176 10.146 1.00 24.02 42 LYS A N 3
ATOM 3263 C CA . LYS A 1 42 ? 15.217 -30.083 9.823 1.00 54.20 42 LYS A CA 3
ATOM 3264 C C . LYS A 1 42 ? 16.104 -30.360 11.045 1.00 34.31 42 LYS A C 3
ATOM 3265 O O . LYS A 1 42 ? 15.632 -30.374 12.185 1.00 11.14 42 LYS A O 3
ATOM 3284 N N . ARG A 1 43 ? 17.393 -30.587 10.791 1.00 65.31 43 ARG A N 3
ATOM 3285 C CA . ARG A 1 43 ? 18.346 -30.977 11.837 1.00 13.20 43 ARG A CA 3
ATOM 3286 C C . ARG A 1 43 ? 18.865 -29.755 12.611 1.00 2.40 43 ARG A C 3
ATOM 3287 O O . ARG A 1 43 ? 19.432 -28.829 12.029 1.00 73.03 43 ARG A O 3
ATOM 3308 N N . VAL A 1 44 ? 18.664 -29.761 13.926 1.00 22.32 44 VAL A N 3
ATOM 3309 C CA . VAL A 1 44 ? 19.115 -28.665 14.791 1.00 22.54 44 VAL A CA 3
ATOM 3310 C C . VAL A 1 44 ? 20.194 -29.137 15.777 1.00 12.41 44 VAL A C 3
ATOM 3311 O O . VAL A 1 44 ? 19.965 -30.035 16.589 1.00 60.21 44 VAL A O 3
ATOM 3324 N N . SER A 1 45 ? 21.376 -28.540 15.688 1.00 10.11 45 SER A N 3
ATOM 3325 C CA . SER A 1 45 ? 22.470 -28.840 16.618 1.00 75.22 45 SER A CA 3
ATOM 3326 C C . SER A 1 45 ? 22.421 -27.911 17.843 1.00 43.33 45 SER A C 3
ATOM 3327 O O . SER A 1 45 ? 22.139 -26.717 17.714 1.00 52.44 45 SER A O 3
ATOM 3335 N N . PRO A 1 46 ? 22.709 -28.436 19.052 1.00 1.04 46 PRO A N 3
ATOM 3336 C CA . PRO A 1 46 ? 22.727 -27.623 20.287 1.00 11.32 46 PRO A CA 3
ATOM 3337 C C . PRO A 1 46 ? 23.989 -26.738 20.410 1.00 63.32 46 PRO A C 3
ATOM 3338 O O . PRO A 1 46 ? 24.383 -26.338 21.509 1.00 32.11 46 PRO A O 3
ATOM 3349 N N . SER A 1 47 ? 24.603 -26.413 19.274 1.00 72.42 47 SER A N 3
ATOM 3350 C CA . SER A 1 47 ? 25.840 -25.622 19.247 1.00 22.33 47 SER A CA 3
ATOM 3351 C C . SER A 1 47 ? 26.179 -25.181 17.820 1.00 41.15 47 SER A C 3
ATOM 3352 O O . SER A 1 47 ? 25.557 -25.633 16.858 1.00 22.01 47 SER A O 3
ATOM 3360 N N . GLY A 1 48 ? 27.170 -24.302 17.689 1.00 3.33 48 GLY A N 3
ATOM 3361 C CA . GLY A 1 48 ? 27.666 -23.917 16.371 1.00 35.32 48 GLY A CA 3
ATOM 3362 C C . GLY A 1 48 ? 28.421 -25.056 15.691 1.00 53.41 48 GLY A C 3
ATOM 3363 O O . GLY A 1 48 ? 28.617 -25.057 14.473 1.00 71.21 48 GLY A O 3
ATOM 3367 N N . GLU A 1 49 ? 28.847 -26.028 16.497 1.00 15.15 49 GLU A N 3
ATOM 3368 C CA . GLU A 1 49 ? 29.517 -27.230 15.999 1.00 42.43 49 GLU A CA 3
ATOM 3369 C C . GLU A 1 49 ? 28.512 -28.283 15.516 1.00 24.52 49 GLU A C 3
ATOM 3370 O O . GLU A 1 49 ? 27.336 -28.267 15.886 1.00 20.33 49 GLU A O 3
ATOM 3382 N N . LYS A 1 50 ? 28.998 -29.212 14.698 1.00 23.42 50 LYS A N 3
ATOM 3383 C CA . LYS A 1 50 ? 28.142 -30.201 14.042 1.00 2.43 50 LYS A CA 3
ATOM 3384 C C . LYS A 1 50 ? 28.266 -31.573 14.719 1.00 25.22 50 LYS A C 3
ATOM 3385 O O . LYS A 1 50 ? 28.905 -32.486 14.194 1.00 31.43 50 LYS A O 3
ATOM 3404 N N . THR A 1 51 ? 27.672 -31.699 15.900 1.00 3.43 51 THR A N 3
ATOM 3405 C CA . THR A 1 51 ? 27.704 -32.958 16.655 1.00 71.33 51 THR A CA 3
ATOM 3406 C C . THR A 1 51 ? 26.797 -34.021 16.006 1.00 61.22 51 THR A C 3
ATOM 3407 O O . THR A 1 51 ? 25.834 -33.691 15.315 1.00 20.03 51 THR A O 3
ATOM 3418 N N . LEU A 1 52 ? 27.105 -35.299 16.239 1.00 61.13 52 LEU A N 3
ATOM 3419 C CA . LEU A 1 52 ? 26.342 -36.412 15.649 1.00 51.34 52 LEU A CA 3
ATOM 3420 C C . LEU A 1 52 ? 24.911 -36.499 16.219 1.00 71.23 52 LEU A C 3
ATOM 3421 O O . LEU A 1 52 ? 24.076 -37.254 15.714 1.00 45.21 52 LEU A O 3
ATOM 3437 N N . ARG A 1 53 ? 24.636 -35.723 17.269 1.00 70.32 53 ARG A N 3
ATOM 3438 C CA . ARG A 1 53 ? 23.307 -35.677 17.886 1.00 62.42 53 ARG A CA 3
ATOM 3439 C C . ARG A 1 53 ? 22.496 -34.499 17.333 1.00 72.11 53 ARG A C 3
ATOM 3440 O O . ARG A 1 53 ? 22.599 -33.370 17.820 1.00 21.43 53 ARG A O 3
ATOM 3461 N N . GLY A 1 54 ? 21.721 -34.762 16.289 1.00 74.53 54 GLY A N 3
ATOM 3462 C CA . GLY A 1 54 ? 20.891 -33.725 15.684 1.00 40.10 54 GLY A CA 3
ATOM 3463 C C . GLY A 1 54 ? 19.457 -33.724 16.208 1.00 63.15 54 GLY A C 3
ATOM 3464 O O . GLY A 1 54 ? 18.670 -34.621 15.891 1.00 65.12 54 GLY A O 3
ATOM 3468 N N . THR A 1 55 ? 19.118 -32.722 17.020 1.00 71.32 55 THR A N 3
ATOM 3469 C CA . THR A 1 55 ? 17.750 -32.557 17.532 1.00 10.02 55 THR A CA 3
ATOM 3470 C C . THR A 1 55 ? 16.776 -32.235 16.387 1.00 25.00 55 THR A C 3
ATOM 3471 O O . THR A 1 55 ? 17.109 -31.483 15.474 1.00 45.25 55 THR A O 3
ATOM 3482 N N . THR A 1 56 ? 15.575 -32.806 16.429 1.00 3.35 56 THR A N 3
ATOM 3483 C CA . THR A 1 56 ? 14.618 -32.668 15.320 1.00 70.42 56 THR A CA 3
ATOM 3484 C C . THR A 1 56 ? 13.393 -31.821 15.704 1.00 71.24 56 THR A C 3
ATOM 3485 O O . THR A 1 56 ? 12.539 -32.254 16.478 1.00 23.30 56 THR A O 3
ATOM 3496 N N . TRP A 1 57 ? 13.319 -30.608 15.155 1.00 43.41 57 TRP A N 3
ATOM 3497 C CA . TRP A 1 57 ? 12.171 -29.714 15.379 1.00 60.52 57 TRP A CA 3
ATOM 3498 C C . TRP A 1 57 ? 11.209 -29.742 14.179 1.00 24.31 57 TRP A C 3
ATOM 3499 O O . TRP A 1 57 ? 11.638 -29.713 13.022 1.00 10.43 57 TRP A O 3
ATOM 3520 N N . TYR A 1 58 ? 9.908 -29.799 14.466 1.00 41.53 58 TYR A N 3
ATOM 3521 C CA . TYR A 1 58 ? 8.873 -29.890 13.426 1.00 21.34 58 TYR A CA 3
ATOM 3522 C C . TYR A 1 58 ? 8.105 -28.566 13.273 1.00 44.33 58 TYR A C 3
ATOM 3523 O O . TYR A 1 58 ? 7.759 -27.920 14.264 1.00 10.34 58 TYR A O 3
ATOM 3541 N N . ASN A 1 59 ? 7.849 -28.165 12.025 1.00 22.44 59 ASN A N 3
ATOM 3542 C CA . ASN A 1 59 ? 7.100 -26.933 11.743 1.00 2.51 59 ASN A CA 3
ATOM 3543 C C . ASN A 1 59 ? 5.585 -27.207 11.687 1.00 43.33 59 ASN A C 3
ATOM 3544 O O . ASN A 1 59 ? 5.095 -27.884 10.780 1.00 34.43 59 ASN A O 3
ATOM 3555 N N . TYR A 1 60 ? 4.859 -26.660 12.664 1.00 13.33 60 TYR A N 3
ATOM 3556 C CA . TYR A 1 60 ? 3.417 -26.918 12.836 1.00 54.41 60 TYR A CA 3
ATOM 3557 C C . TYR A 1 60 ? 2.589 -26.703 11.539 1.00 50.10 60 TYR A C 3
ATOM 3558 O O . TYR A 1 60 ? 1.864 -27.609 11.123 1.00 33.10 60 TYR A O 3
ATOM 3576 N N . PRO A 1 61 ? 2.670 -25.518 10.877 1.00 25.43 61 PRO A N 3
ATOM 3577 C CA . PRO A 1 61 ? 1.914 -25.259 9.630 1.00 3.55 61 PRO A CA 3
ATOM 3578 C C . PRO A 1 61 ? 2.116 -26.349 8.560 1.00 51.14 61 PRO A C 3
ATOM 3579 O O . PRO A 1 61 ? 1.176 -26.731 7.857 1.00 61.44 61 PRO A O 3
ATOM 3590 N N . GLU A 1 62 ? 3.344 -26.858 8.461 1.00 4.34 62 GLU A N 3
ATOM 3591 C CA . GLU A 1 62 ? 3.685 -27.899 7.483 1.00 51.31 62 GLU A CA 3
ATOM 3592 C C . GLU A 1 62 ? 2.950 -29.220 7.761 1.00 11.24 62 GLU A C 3
ATOM 3593 O O . GLU A 1 62 ? 2.730 -30.024 6.852 1.00 61.31 62 GLU A O 3
ATOM 3605 N N . ILE A 1 63 ? 2.581 -29.442 9.018 1.00 73.34 63 ILE A N 3
ATOM 3606 C CA . ILE A 1 63 ? 1.846 -30.646 9.412 1.00 65.13 63 ILE A CA 3
ATOM 3607 C C . ILE A 1 63 ? 0.327 -30.458 9.236 1.00 51.21 63 ILE A C 3
ATOM 3608 O O . ILE A 1 63 ? -0.371 -31.383 8.820 1.00 42.24 63 ILE A O 3
ATOM 3624 N N . ASN A 1 64 ? -0.178 -29.255 9.529 1.00 61.03 64 ASN A N 3
ATOM 3625 C CA . ASN A 1 64 ? -1.575 -28.909 9.208 1.00 51.34 64 ASN A CA 3
ATOM 3626 C C . ASN A 1 64 ? -1.854 -29.141 7.715 1.00 73.53 64 ASN A C 3
ATOM 3627 O O . ASN A 1 64 ? -2.920 -29.629 7.329 1.00 31.51 64 ASN A O 3
ATOM 3638 N N . LYS A 1 65 ? -0.873 -28.788 6.887 1.00 75.14 65 LYS A N 3
ATOM 3639 C CA . LYS A 1 65 ? -0.917 -29.055 5.446 1.00 3.41 65 LYS A CA 3
ATOM 3640 C C . LYS A 1 65 ? -1.256 -30.531 5.168 1.00 0.10 65 LYS A C 3
ATOM 3641 O O . LYS A 1 65 ? -2.086 -30.846 4.311 1.00 64.44 65 LYS A O 3
ATOM 3660 N N . PHE A 1 66 ? -0.611 -31.423 5.914 1.00 5.44 66 PHE A N 3
ATOM 3661 C CA . PHE A 1 66 ? -0.839 -32.867 5.793 1.00 41.54 66 PHE A CA 3
ATOM 3662 C C . PHE A 1 66 ? -2.244 -33.260 6.288 1.00 35.21 66 PHE A C 3
ATOM 3663 O O . PHE A 1 66 ? -2.919 -34.096 5.680 1.00 73.04 66 PHE A O 3
ATOM 3680 N N . ILE A 1 67 ? -2.677 -32.647 7.392 1.00 42.40 67 ILE A N 3
ATOM 3681 C CA . ILE A 1 67 ? -3.990 -32.933 7.985 1.00 52.30 67 ILE A CA 3
ATOM 3682 C C . ILE A 1 67 ? -5.135 -32.695 6.981 1.00 44.42 67 ILE A C 3
ATOM 3683 O O . ILE A 1 67 ? -6.129 -33.429 6.969 1.00 51.52 67 ILE A O 3
ATOM 3699 N N . ARG A 1 68 ? -5.002 -31.668 6.143 1.00 35.13 68 ARG A N 3
ATOM 3700 C CA . ARG A 1 68 ? -5.996 -31.410 5.093 1.00 70.13 68 ARG A CA 3
ATOM 3701 C C . ARG A 1 68 ? -5.742 -32.289 3.857 1.00 50.42 68 ARG A C 3
ATOM 3702 O O . ARG A 1 68 ? -6.682 -32.758 3.216 1.00 23.30 68 ARG A O 3
ATOM 3723 N N . ASP A 1 69 ? -4.467 -32.519 3.544 1.00 74.30 69 ASP A N 3
ATOM 3724 C CA . ASP A 1 69 ? -4.079 -33.298 2.364 1.00 42.24 69 ASP A CA 3
ATOM 3725 C C . ASP A 1 69 ? -4.681 -34.714 2.378 1.00 45.30 69 ASP A C 3
ATOM 3726 O O . ASP A 1 69 ? -5.378 -35.108 1.441 1.00 61.55 69 ASP A O 3
ATOM 3735 N N . SER A 1 70 ? -4.415 -35.466 3.445 1.00 70.23 70 SER A N 3
ATOM 3736 C CA . SER A 1 70 ? -4.863 -36.866 3.548 1.00 71.33 70 SER A CA 3
ATOM 3737 C C . SER A 1 70 ? -6.396 -36.999 3.547 1.00 62.31 70 SER A C 3
ATOM 3738 O O . SER A 1 70 ? -6.941 -37.960 3.002 1.00 24.52 70 SER A O 3
ATOM 3746 N N . LEU A 1 71 ? -7.087 -36.047 4.173 1.00 32.11 71 LEU A N 3
ATOM 3747 C CA . LEU A 1 71 ? -8.557 -36.089 4.272 1.00 23.22 71 LEU A CA 3
ATOM 3748 C C . LEU A 1 71 ? -9.240 -35.478 3.034 1.00 41.15 71 LEU A C 3
ATOM 3749 O O . LEU A 1 71 ? -10.395 -35.794 2.737 1.00 2.33 71 LEU A O 3
ATOM 3765 N N . GLU A 1 72 ? -8.526 -34.595 2.335 1.00 52.11 72 GLU A N 3
ATOM 3766 C CA . GLU A 1 72 ? -9.035 -33.928 1.128 1.00 73.14 72 GLU A CA 3
ATOM 3767 C C . GLU A 1 72 ? -10.310 -33.111 1.402 1.00 23.13 72 GLU A C 3
ATOM 3768 O O . GLU A 1 72 ? -10.238 -31.900 1.605 1.00 33.31 72 GLU A O 3
ATOM 3780 N N . HIS A 1 73 ? -11.461 -33.799 1.448 1.00 54.34 73 HIS A N 3
ATOM 3781 C CA . HIS A 1 73 ? -12.799 -33.183 1.606 1.00 53.35 73 HIS A CA 3
ATOM 3782 C C . HIS A 1 73 ? -13.026 -31.955 0.693 1.00 11.14 73 HIS A C 3
ATOM 3783 O O . HIS A 1 73 ? -13.788 -32.027 -0.270 1.00 13.22 73 HIS A O 3
ATOM 3798 N N . HIS A 1 74 ? -12.374 -30.836 0.992 1.00 62.24 74 HIS A N 3
ATOM 3799 C CA . HIS A 1 74 ? -12.509 -29.613 0.192 1.00 12.23 74 HIS A CA 3
ATOM 3800 C C . HIS A 1 74 ? -11.152 -29.210 -0.407 1.00 73.12 74 HIS A C 3
ATOM 3801 O O . HIS A 1 74 ? -10.297 -28.661 0.289 1.00 44.03 74 HIS A O 3
ATOM 3816 N N . HIS A 1 75 ? -10.956 -29.497 -1.696 1.00 11.22 75 HIS A N 3
ATOM 3817 C CA . HIS A 1 75 ? -9.684 -29.198 -2.373 1.00 33.34 75 HIS A CA 3
ATOM 3818 C C . HIS A 1 75 ? -9.461 -27.684 -2.506 1.00 30.03 75 HIS A C 3
ATOM 3819 O O . HIS A 1 75 ? -9.912 -27.046 -3.463 1.00 40.35 75 HIS A O 3
ATOM 3834 N N . HIS A 1 76 ? -8.767 -27.120 -1.526 1.00 13.42 76 HIS A N 3
ATOM 3835 C CA . HIS A 1 76 ? -8.506 -25.682 -1.470 1.00 13.41 76 HIS A CA 3
ATOM 3836 C C . HIS A 1 76 ? -7.540 -25.222 -2.577 1.00 33.54 76 HIS A C 3
ATOM 3837 O O . HIS A 1 76 ? -6.327 -25.399 -2.474 1.00 50.20 76 HIS A O 3
ATOM 3852 N N . HIS A 1 77 ? -8.094 -24.636 -3.637 1.00 22.24 77 HIS A N 3
ATOM 3853 C CA . HIS A 1 77 ? -7.286 -24.008 -4.692 1.00 0.13 77 HIS A CA 3
ATOM 3854 C C . HIS A 1 77 ? -7.628 -22.512 -4.831 1.00 72.24 77 HIS A C 3
ATOM 3855 O O . HIS A 1 77 ? -7.330 -21.880 -5.845 1.00 21.22 77 HIS A O 3
ATOM 3870 N N . HIS A 1 78 ? -8.261 -21.958 -3.795 1.00 51.40 78 HIS A N 3
ATOM 3871 C CA . HIS A 1 78 ? -8.506 -20.507 -3.694 1.00 70.23 78 HIS A CA 3
ATOM 3872 C C . HIS A 1 78 ? -7.874 -19.932 -2.407 1.00 34.31 78 HIS A C 3
ATOM 3873 O O . HIS A 1 78 ? -8.557 -19.901 -1.357 1.00 39.16 78 HIS A O 3
ATOM 3889 N N . MET A 1 1 ? 9.004 -6.848 -4.254 1.00 13.13 1 MET A N 4
ATOM 3890 C CA . MET A 1 1 ? 7.566 -7.228 -4.237 1.00 52.11 1 MET A CA 4
ATOM 3891 C C . MET A 1 1 ? 7.311 -8.400 -3.275 1.00 35.42 1 MET A C 4
ATOM 3892 O O . MET A 1 1 ? 8.157 -8.720 -2.442 1.00 45.21 1 MET A O 4
ATOM 3908 N N . ALA A 1 2 ? 6.139 -9.028 -3.397 1.00 52.22 2 ALA A N 4
ATOM 3909 C CA . ALA A 1 2 ? 5.721 -10.110 -2.491 1.00 74.32 2 ALA A CA 4
ATOM 3910 C C . ALA A 1 2 ? 6.740 -11.265 -2.410 1.00 63.05 2 ALA A C 4
ATOM 3911 O O . ALA A 1 2 ? 7.327 -11.669 -3.418 1.00 61.55 2 ALA A O 4
ATOM 3918 N N . GLN A 1 3 ? 6.929 -11.789 -1.196 1.00 32.03 3 GLN A N 4
ATOM 3919 C CA . GLN A 1 3 ? 7.808 -12.941 -0.952 1.00 22.54 3 GLN A CA 4
ATOM 3920 C C . GLN A 1 3 ? 7.546 -13.534 0.444 1.00 75.41 3 GLN A C 4
ATOM 3921 O O . GLN A 1 3 ? 7.414 -12.801 1.428 1.00 1.53 3 GLN A O 4
ATOM 3935 N N . ILE A 1 4 ? 7.466 -14.862 0.528 1.00 40.11 4 ILE A N 4
ATOM 3936 C CA . ILE A 1 4 ? 7.159 -15.538 1.796 1.00 52.31 4 ILE A CA 4
ATOM 3937 C C . ILE A 1 4 ? 8.290 -15.365 2.827 1.00 74.11 4 ILE A C 4
ATOM 3938 O O . ILE A 1 4 ? 9.292 -16.088 2.808 1.00 13.23 4 ILE A O 4
ATOM 3954 N N . ILE A 1 5 ? 8.119 -14.390 3.718 1.00 1.33 5 ILE A N 4
ATOM 3955 C CA . ILE A 1 5 ? 9.100 -14.090 4.772 1.00 44.01 5 ILE A CA 4
ATOM 3956 C C . ILE A 1 5 ? 8.401 -13.977 6.143 1.00 10.42 5 ILE A C 4
ATOM 3957 O O . ILE A 1 5 ? 7.278 -13.476 6.228 1.00 53.33 5 ILE A O 4
ATOM 3973 N N . PHE A 1 6 ? 9.070 -14.447 7.202 1.00 0.21 6 PHE A N 4
ATOM 3974 C CA . PHE A 1 6 ? 8.519 -14.428 8.573 1.00 13.35 6 PHE A CA 4
ATOM 3975 C C . PHE A 1 6 ? 7.281 -15.338 8.715 1.00 72.04 6 PHE A C 4
ATOM 3976 O O . PHE A 1 6 ? 6.439 -15.131 9.596 1.00 10.23 6 PHE A O 4
ATOM 3993 N N . ASN A 1 7 ? 7.193 -16.365 7.875 1.00 14.02 7 ASN A N 4
ATOM 3994 C CA . ASN A 1 7 ? 6.050 -17.292 7.888 1.00 72.12 7 ASN A CA 4
ATOM 3995 C C . ASN A 1 7 ? 6.476 -18.681 8.414 1.00 34.43 7 ASN A C 4
ATOM 3996 O O . ASN A 1 7 ? 5.740 -19.662 8.297 1.00 32.05 7 ASN A O 4
ATOM 4007 N N . GLU A 1 8 ? 7.671 -18.751 9.001 1.00 54.14 8 GLU A N 4
ATOM 4008 C CA . GLU A 1 8 ? 8.234 -20.021 9.478 1.00 22.13 8 GLU A CA 4
ATOM 4009 C C . GLU A 1 8 ? 7.744 -20.366 10.895 1.00 3.53 8 GLU A C 4
ATOM 4010 O O . GLU A 1 8 ? 8.188 -19.776 11.883 1.00 1.44 8 GLU A O 4
ATOM 4022 N N . GLU A 1 9 ? 6.822 -21.323 10.983 1.00 74.14 9 GLU A N 4
ATOM 4023 C CA . GLU A 1 9 ? 6.300 -21.792 12.271 1.00 42.43 9 GLU A CA 4
ATOM 4024 C C . GLU A 1 9 ? 6.952 -23.127 12.674 1.00 0.30 9 GLU A C 4
ATOM 4025 O O . GLU A 1 9 ? 6.864 -24.118 11.945 1.00 32.22 9 GLU A O 4
ATOM 4037 N N . TRP A 1 10 ? 7.604 -23.148 13.836 1.00 44.41 10 TRP A N 4
ATOM 4038 C CA . TRP A 1 10 ? 8.322 -24.343 14.307 1.00 44.43 10 TRP A CA 4
ATOM 4039 C C . TRP A 1 10 ? 7.802 -24.805 15.682 1.00 41.02 10 TRP A C 4
ATOM 4040 O O . TRP A 1 10 ? 7.519 -23.981 16.556 1.00 3.31 10 TRP A O 4
ATOM 4061 N N . MET A 1 11 ? 7.686 -26.119 15.879 1.00 1.42 11 MET A N 4
ATOM 4062 C CA . MET A 1 11 ? 7.324 -26.674 17.194 1.00 20.35 11 MET A CA 4
ATOM 4063 C C . MET A 1 11 ? 7.758 -28.141 17.327 1.00 63.34 11 MET A C 4
ATOM 4064 O O . MET A 1 11 ? 8.244 -28.749 16.375 1.00 53.03 11 MET A O 4
ATOM 4078 N N . VAL A 1 12 ? 7.580 -28.702 18.521 1.00 41.40 12 VAL A N 4
ATOM 4079 C CA . VAL A 1 12 ? 7.838 -30.129 18.753 1.00 5.25 12 VAL A CA 4
ATOM 4080 C C . VAL A 1 12 ? 6.617 -30.979 18.361 1.00 2.21 12 VAL A C 4
ATOM 4081 O O . VAL A 1 12 ? 5.542 -30.442 18.088 1.00 41.31 12 VAL A O 4
ATOM 4094 N N . GLU A 1 13 ? 6.780 -32.302 18.357 1.00 74.23 13 GLU A N 4
ATOM 4095 C CA . GLU A 1 13 ? 5.710 -33.223 17.944 1.00 35.32 13 GLU A CA 4
ATOM 4096 C C . GLU A 1 13 ? 4.439 -33.054 18.799 1.00 43.03 13 GLU A C 4
ATOM 4097 O O . GLU A 1 13 ? 3.319 -33.058 18.276 1.00 10.13 13 GLU A O 4
ATOM 4109 N N . LYS A 1 14 ? 4.622 -32.897 20.111 1.00 54.43 14 LYS A N 4
ATOM 4110 C CA . LYS A 1 14 ? 3.502 -32.701 21.041 1.00 4.22 14 LYS A CA 4
ATOM 4111 C C . LYS A 1 14 ? 2.638 -31.501 20.620 1.00 23.21 14 LYS A C 4
ATOM 4112 O O . LYS A 1 14 ? 1.414 -31.597 20.548 1.00 32.31 14 LYS A O 4
ATOM 4131 N N . ALA A 1 15 ? 3.285 -30.376 20.333 1.00 5.44 15 ALA A N 4
ATOM 4132 C CA . ALA A 1 15 ? 2.578 -29.176 19.878 1.00 52.21 15 ALA A CA 4
ATOM 4133 C C . ALA A 1 15 ? 2.039 -29.360 18.450 1.00 24.35 15 ALA A C 4
ATOM 4134 O O . ALA A 1 15 ? 0.938 -28.915 18.127 1.00 3.12 15 ALA A O 4
ATOM 4141 N N . LEU A 1 16 ? 2.816 -30.041 17.609 1.00 62.11 16 LEU A N 4
ATOM 4142 C CA . LEU A 1 16 ? 2.447 -30.271 16.207 1.00 32.52 16 LEU A CA 4
ATOM 4143 C C . LEU A 1 16 ? 1.086 -30.983 16.100 1.00 50.41 16 LEU A C 4
ATOM 4144 O O . LEU A 1 16 ? 0.210 -30.555 15.344 1.00 53.34 16 LEU A O 4
ATOM 4160 N N . MET A 1 17 ? 0.910 -32.067 16.858 1.00 52.32 17 MET A N 4
ATOM 4161 C CA . MET A 1 17 ? -0.354 -32.818 16.844 1.00 72.33 17 MET A CA 4
ATOM 4162 C C . MET A 1 17 ? -1.526 -31.946 17.329 1.00 31.44 17 MET A C 4
ATOM 4163 O O . MET A 1 17 ? -2.637 -32.046 16.813 1.00 54.52 17 MET A O 4
ATOM 4177 N N . VAL A 1 18 ? -1.264 -31.078 18.308 1.00 44.13 18 VAL A N 4
ATOM 4178 C CA . VAL A 1 18 ? -2.288 -30.164 18.832 1.00 22.12 18 VAL A CA 4
ATOM 4179 C C . VAL A 1 18 ? -2.651 -29.079 17.800 1.00 42.53 18 VAL A C 4
ATOM 4180 O O . VAL A 1 18 ? -3.809 -28.663 17.693 1.00 51.34 18 VAL A O 4
ATOM 4193 N N . ARG A 1 19 ? -1.650 -28.630 17.044 1.00 1.32 19 ARG A N 4
ATOM 4194 C CA . ARG A 1 19 ? -1.840 -27.601 16.011 1.00 0.02 19 ARG A CA 4
ATOM 4195 C C . ARG A 1 19 ? -2.548 -28.160 14.763 1.00 52.12 19 ARG A C 4
ATOM 4196 O O . ARG A 1 19 ? -3.371 -27.480 14.150 1.00 51.11 19 ARG A O 4
ATOM 4217 N N . THR A 1 20 ? -2.220 -29.397 14.392 1.00 52.22 20 THR A N 4
ATOM 4218 C CA . THR A 1 20 ? -2.740 -30.005 13.151 1.00 53.22 20 THR A CA 4
ATOM 4219 C C . THR A 1 20 ? -4.019 -30.822 13.385 1.00 63.53 20 THR A C 4
ATOM 4220 O O . THR A 1 20 ? -4.878 -30.905 12.504 1.00 1.14 20 THR A O 4
ATOM 4231 N N . GLY A 1 21 ? -4.149 -31.411 14.572 1.00 44.34 21 GLY A N 4
ATOM 4232 C CA . GLY A 1 21 ? -5.296 -32.268 14.870 1.00 10.12 21 GLY A CA 4
ATOM 4233 C C . GLY A 1 21 ? -4.948 -33.760 14.867 1.00 31.25 21 GLY A C 4
ATOM 4234 O O . GLY A 1 21 ? -5.796 -34.605 15.165 1.00 51.22 21 GLY A O 4
ATOM 4238 N N . LEU A 1 22 ? -3.695 -34.084 14.536 1.00 51.00 22 LEU A N 4
ATOM 4239 C CA . LEU A 1 22 ? -3.222 -35.479 14.507 1.00 21.22 22 LEU A CA 4
ATOM 4240 C C . LEU A 1 22 ? -2.895 -36.013 15.915 1.00 64.23 22 LEU A C 4
ATOM 4241 O O . LEU A 1 22 ? -3.121 -35.343 16.923 1.00 41.24 22 LEU A O 4
ATOM 4257 N N . GLY A 1 23 ? -2.362 -37.236 15.967 1.00 73.13 23 GLY A N 4
ATOM 4258 C CA . GLY A 1 23 ? -1.957 -37.842 17.233 1.00 35.40 23 GLY A CA 4
ATOM 4259 C C . GLY A 1 23 ? -0.602 -38.537 17.135 1.00 22.13 23 GLY A C 4
ATOM 4260 O O . GLY A 1 23 ? -0.081 -38.732 16.036 1.00 72.22 23 GLY A O 4
ATOM 4264 N N . ALA A 1 24 ? -0.040 -38.928 18.277 1.00 62.14 24 ALA A N 4
ATOM 4265 C CA . ALA A 1 24 ? 1.289 -39.558 18.318 1.00 62.35 24 ALA A CA 4
ATOM 4266 C C . ALA A 1 24 ? 1.382 -40.800 17.413 1.00 61.30 24 ALA A C 4
ATOM 4267 O O . ALA A 1 24 ? 2.314 -40.925 16.613 1.00 62.41 24 ALA A O 4
ATOM 4274 N N . ARG A 1 25 ? 0.409 -41.708 17.527 1.00 73.40 25 ARG A N 4
ATOM 4275 C CA . ARG A 1 25 ? 0.403 -42.942 16.724 1.00 2.13 25 ARG A CA 4
ATOM 4276 C C . ARG A 1 25 ? 0.284 -42.634 15.221 1.00 62.34 25 ARG A C 4
ATOM 4277 O O . ARG A 1 25 ? 0.678 -43.438 14.376 1.00 2.31 25 ARG A O 4
ATOM 4298 N N . GLN A 1 26 ? -0.258 -41.459 14.904 1.00 33.04 26 GLN A N 4
ATOM 4299 C CA . GLN A 1 26 ? -0.449 -41.030 13.515 1.00 61.53 26 GLN A CA 4
ATOM 4300 C C . GLN A 1 26 ? 0.850 -40.449 12.932 1.00 33.34 26 GLN A C 4
ATOM 4301 O O . GLN A 1 26 ? 1.331 -40.887 11.886 1.00 24.14 26 GLN A O 4
ATOM 4315 N N . ILE A 1 27 ? 1.416 -39.465 13.631 1.00 22.34 27 ILE A N 4
ATOM 4316 C CA . ILE A 1 27 ? 2.607 -38.748 13.160 1.00 72.51 27 ILE A CA 4
ATOM 4317 C C . ILE A 1 27 ? 3.808 -39.686 12.946 1.00 22.31 27 ILE A C 4
ATOM 4318 O O . ILE A 1 27 ? 4.514 -39.581 11.940 1.00 13.33 27 ILE A O 4
ATOM 4334 N N . GLU A 1 28 ? 4.028 -40.609 13.882 1.00 13.24 28 GLU A N 4
ATOM 4335 C CA . GLU A 1 28 ? 5.171 -41.529 13.804 1.00 11.55 28 GLU A CA 4
ATOM 4336 C C . GLU A 1 28 ? 5.148 -42.368 12.516 1.00 33.44 28 GLU A C 4
ATOM 4337 O O . GLU A 1 28 ? 6.197 -42.748 11.995 1.00 40.05 28 GLU A O 4
ATOM 4349 N N . SER A 1 29 ? 3.952 -42.634 11.992 1.00 11.20 29 SER A N 4
ATOM 4350 C CA . SER A 1 29 ? 3.812 -43.384 10.736 1.00 40.20 29 SER A CA 4
ATOM 4351 C C . SER A 1 29 ? 4.346 -42.564 9.552 1.00 71.51 29 SER A C 4
ATOM 4352 O O . SER A 1 29 ? 4.959 -43.102 8.628 1.00 1.11 29 SER A O 4
ATOM 4360 N N . TYR A 1 30 ? 4.122 -41.250 9.598 1.00 53.01 30 TYR A N 4
ATOM 4361 C CA . TYR A 1 30 ? 4.653 -40.334 8.581 1.00 64.44 30 TYR A CA 4
ATOM 4362 C C . TYR A 1 30 ? 6.153 -40.070 8.809 1.00 11.51 30 TYR A C 4
ATOM 4363 O O . TYR A 1 30 ? 6.909 -39.840 7.861 1.00 21.34 30 TYR A O 4
ATOM 4381 N N . ARG A 1 31 ? 6.571 -40.102 10.076 1.00 41.13 31 ARG A N 4
ATOM 4382 C CA . ARG A 1 31 ? 7.979 -39.904 10.453 1.00 75.15 31 ARG A CA 4
ATOM 4383 C C . ARG A 1 31 ? 8.901 -40.959 9.818 1.00 71.41 31 ARG A C 4
ATOM 4384 O O . ARG A 1 31 ? 10.092 -40.717 9.618 1.00 14.25 31 ARG A O 4
ATOM 4405 N N . GLN A 1 32 ? 8.347 -42.123 9.499 1.00 14.33 32 GLN A N 4
ATOM 4406 C CA . GLN A 1 32 ? 9.124 -43.205 8.889 1.00 63.41 32 GLN A CA 4
ATOM 4407 C C . GLN A 1 32 ? 9.005 -43.200 7.353 1.00 52.33 32 GLN A C 4
ATOM 4408 O O . GLN A 1 32 ? 9.412 -44.156 6.684 1.00 40.44 32 GLN A O 4
ATOM 4422 N N . GLY A 1 33 ? 8.462 -42.114 6.794 1.00 63.23 33 GLY A N 4
ATOM 4423 C CA . GLY A 1 33 ? 8.279 -42.025 5.344 1.00 42.23 33 GLY A CA 4
ATOM 4424 C C . GLY A 1 33 ? 8.364 -40.602 4.789 1.00 71.51 33 GLY A C 4
ATOM 4425 O O . GLY A 1 33 ? 9.428 -40.160 4.354 1.00 21.22 33 GLY A O 4
ATOM 4429 N N . ALA A 1 34 ? 7.241 -39.885 4.809 1.00 54.34 34 ALA A N 4
ATOM 4430 C CA . ALA A 1 34 ? 7.152 -38.548 4.199 1.00 5.32 34 ALA A CA 4
ATOM 4431 C C . ALA A 1 34 ? 8.014 -37.501 4.928 1.00 33.13 34 ALA A C 4
ATOM 4432 O O . ALA A 1 34 ? 8.359 -36.458 4.360 1.00 71.52 34 ALA A O 4
ATOM 4439 N N . TRP A 1 35 ? 8.346 -37.766 6.187 1.00 5.13 35 TRP A N 4
ATOM 4440 C CA . TRP A 1 35 ? 9.182 -36.849 6.967 1.00 2.14 35 TRP A CA 4
ATOM 4441 C C . TRP A 1 35 ? 10.645 -36.871 6.493 1.00 12.32 35 TRP A C 4
ATOM 4442 O O . TRP A 1 35 ? 11.401 -37.803 6.777 1.00 32.25 35 TRP A O 4
ATOM 4463 N N . ILE A 1 36 ? 11.027 -35.820 5.774 1.00 62.13 36 ILE A N 4
ATOM 4464 C CA . ILE A 1 36 ? 12.397 -35.652 5.276 1.00 75.53 36 ILE A CA 4
ATOM 4465 C C . ILE A 1 36 ? 13.151 -34.618 6.126 1.00 35.14 36 ILE A C 4
ATOM 4466 O O . ILE A 1 36 ? 12.616 -33.542 6.408 1.00 41.21 36 ILE A O 4
ATOM 4482 N N . GLU A 1 37 ? 14.381 -34.934 6.531 1.00 20.02 37 GLU A N 4
ATOM 4483 C CA . GLU A 1 37 ? 15.176 -34.009 7.352 1.00 75.44 37 GLU A CA 4
ATOM 4484 C C . GLU A 1 37 ? 15.480 -32.709 6.582 1.00 12.04 37 GLU A C 4
ATOM 4485 O O . GLU A 1 37 ? 15.709 -32.729 5.370 1.00 2.24 37 GLU A O 4
ATOM 4497 N N . GLY A 1 38 ? 15.454 -31.579 7.287 1.00 75.44 38 GLY A N 4
ATOM 4498 C CA . GLY A 1 38 ? 15.650 -30.276 6.652 1.00 30.44 38 GLY A CA 4
ATOM 4499 C C . GLY A 1 38 ? 14.385 -29.742 5.972 1.00 50.33 38 GLY A C 4
ATOM 4500 O O . GLY A 1 38 ? 14.051 -28.562 6.098 1.00 42.10 38 GLY A O 4
ATOM 4504 N N . VAL A 1 39 ? 13.680 -30.616 5.251 1.00 62.35 39 VAL A N 4
ATOM 4505 C CA . VAL A 1 39 ? 12.473 -30.228 4.504 1.00 13.42 39 VAL A CA 4
ATOM 4506 C C . VAL A 1 39 ? 11.205 -30.228 5.385 1.00 11.23 39 VAL A C 4
ATOM 4507 O O . VAL A 1 39 ? 10.450 -29.257 5.400 1.00 1.42 39 VAL A O 4
ATOM 4520 N N . HIS A 1 40 ? 10.969 -31.328 6.105 1.00 23.31 40 HIS A N 4
ATOM 4521 C CA . HIS A 1 40 ? 9.752 -31.480 6.925 1.00 21.04 40 HIS A CA 4
ATOM 4522 C C . HIS A 1 40 ? 10.050 -31.473 8.437 1.00 75.03 40 HIS A C 4
ATOM 4523 O O . HIS A 1 40 ? 9.148 -31.253 9.244 1.00 73.14 40 HIS A O 4
ATOM 4538 N N . PHE A 1 41 ? 11.304 -31.717 8.815 1.00 22.42 41 PHE A N 4
ATOM 4539 C CA . PHE A 1 41 ? 11.726 -31.604 10.223 1.00 34.21 41 PHE A CA 4
ATOM 4540 C C . PHE A 1 41 ? 13.237 -31.336 10.315 1.00 34.05 41 PHE A C 4
ATOM 4541 O O . PHE A 1 41 ? 14.012 -31.853 9.511 1.00 55.21 41 PHE A O 4
ATOM 4558 N N . LYS A 1 42 ? 13.657 -30.533 11.294 1.00 52.11 42 LYS A N 4
ATOM 4559 C CA . LYS A 1 42 ? 15.076 -30.168 11.445 1.00 11.22 42 LYS A CA 4
ATOM 4560 C C . LYS A 1 42 ? 15.635 -30.587 12.815 1.00 20.11 42 LYS A C 4
ATOM 4561 O O . LYS A 1 42 ? 14.892 -30.742 13.787 1.00 74.30 42 LYS A O 4
ATOM 4580 N N . ARG A 1 43 ? 16.955 -30.759 12.886 1.00 52.03 43 ARG A N 4
ATOM 4581 C CA . ARG A 1 43 ? 17.629 -31.075 14.153 1.00 2.40 43 ARG A CA 4
ATOM 4582 C C . ARG A 1 43 ? 18.179 -29.800 14.819 1.00 51.34 43 ARG A C 4
ATOM 4583 O O . ARG A 1 43 ? 18.641 -28.881 14.139 1.00 13.34 43 ARG A O 4
ATOM 4604 N N . VAL A 1 44 ? 18.120 -29.742 16.147 1.00 24.12 44 VAL A N 4
ATOM 4605 C CA . VAL A 1 44 ? 18.648 -28.598 16.901 1.00 61.11 44 VAL A CA 4
ATOM 4606 C C . VAL A 1 44 ? 19.456 -29.055 18.130 1.00 20.52 44 VAL A C 4
ATOM 4607 O O . VAL A 1 44 ? 18.887 -29.428 19.158 1.00 50.44 44 VAL A O 4
ATOM 4620 N N . SER A 1 45 ? 20.782 -29.044 18.008 1.00 74.13 45 SER A N 4
ATOM 4621 C CA . SER A 1 45 ? 21.671 -29.394 19.127 1.00 12.51 45 SER A CA 4
ATOM 4622 C C . SER A 1 45 ? 22.038 -28.146 19.949 1.00 54.34 45 SER A C 4
ATOM 4623 O O . SER A 1 45 ? 22.777 -27.284 19.473 1.00 23.31 45 SER A O 4
ATOM 4631 N N . PRO A 1 46 ? 21.536 -28.033 21.200 1.00 3.32 46 PRO A N 4
ATOM 4632 C CA . PRO A 1 46 ? 21.782 -26.853 22.059 1.00 51.10 46 PRO A CA 4
ATOM 4633 C C . PRO A 1 46 ? 23.272 -26.623 22.355 1.00 72.34 46 PRO A C 4
ATOM 4634 O O . PRO A 1 46 ? 23.710 -25.488 22.542 1.00 21.21 46 PRO A O 4
ATOM 4645 N N . SER A 1 47 ? 24.042 -27.708 22.398 1.00 52.22 47 SER A N 4
ATOM 4646 C CA . SER A 1 47 ? 25.486 -27.637 22.657 1.00 50.22 47 SER A CA 4
ATOM 4647 C C . SER A 1 47 ? 26.276 -27.313 21.382 1.00 52.13 47 SER A C 4
ATOM 4648 O O . SER A 1 47 ? 27.457 -26.976 21.447 1.00 44.42 47 SER A O 4
ATOM 4656 N N . GLY A 1 48 ? 25.620 -27.425 20.224 1.00 64.13 48 GLY A N 4
ATOM 4657 C CA . GLY A 1 48 ? 26.286 -27.181 18.946 1.00 74.32 48 GLY A CA 4
ATOM 4658 C C . GLY A 1 48 ? 27.454 -28.125 18.682 1.00 61.01 48 GLY A C 4
ATOM 4659 O O . GLY A 1 48 ? 28.372 -27.794 17.929 1.00 54.22 48 GLY A O 4
ATOM 4663 N N . GLU A 1 49 ? 27.416 -29.311 19.288 1.00 72.53 49 GLU A N 4
ATOM 4664 C CA . GLU A 1 49 ? 28.513 -30.282 19.168 1.00 10.12 49 GLU A CA 4
ATOM 4665 C C . GLU A 1 49 ? 28.414 -31.131 17.888 1.00 3.43 49 GLU A C 4
ATOM 4666 O O . GLU A 1 49 ? 29.138 -32.119 17.738 1.00 23.12 49 GLU A O 4
ATOM 4678 N N . LYS A 1 50 ? 27.513 -30.745 16.980 1.00 3.20 50 LYS A N 4
ATOM 4679 C CA . LYS A 1 50 ? 27.316 -31.426 15.681 1.00 31.55 50 LYS A CA 4
ATOM 4680 C C . LYS A 1 50 ? 26.604 -32.782 15.816 1.00 10.34 50 LYS A C 4
ATOM 4681 O O . LYS A 1 50 ? 25.829 -33.178 14.946 1.00 51.12 50 LYS A O 4
ATOM 4700 N N . THR A 1 51 ? 26.881 -33.489 16.898 1.00 33.44 51 THR A N 4
ATOM 4701 C CA . THR A 1 51 ? 26.217 -34.764 17.197 1.00 23.23 51 THR A CA 4
ATOM 4702 C C . THR A 1 51 ? 24.705 -34.552 17.403 1.00 12.14 51 THR A C 4
ATOM 4703 O O . THR A 1 51 ? 24.261 -33.439 17.685 1.00 11.22 51 THR A O 4
ATOM 4714 N N . LEU A 1 52 ? 23.915 -35.619 17.287 1.00 53.32 52 LEU A N 4
ATOM 4715 C CA . LEU A 1 52 ? 22.446 -35.513 17.338 1.00 35.31 52 LEU A CA 4
ATOM 4716 C C . LEU A 1 52 ? 21.909 -35.244 18.766 1.00 54.15 52 LEU A C 4
ATOM 4717 O O . LEU A 1 52 ? 20.733 -35.478 19.048 1.00 24.33 52 LEU A O 4
ATOM 4733 N N . ARG A 1 53 ? 22.756 -34.720 19.651 1.00 53.12 53 ARG A N 4
ATOM 4734 C CA . ARG A 1 53 ? 22.355 -34.428 21.031 1.00 52.45 53 ARG A CA 4
ATOM 4735 C C . ARG A 1 53 ? 21.519 -33.139 21.094 1.00 62.21 53 ARG A C 4
ATOM 4736 O O . ARG A 1 53 ? 22.044 -32.060 21.384 1.00 52.04 53 ARG A O 4
ATOM 4757 N N . GLY A 1 54 ? 20.226 -33.239 20.792 1.00 20.11 54 GLY A N 4
ATOM 4758 C CA . GLY A 1 54 ? 19.373 -32.055 20.835 1.00 32.15 54 GLY A CA 4
ATOM 4759 C C . GLY A 1 54 ? 17.902 -32.310 20.517 1.00 72.25 54 GLY A C 4
ATOM 4760 O O . GLY A 1 54 ? 17.450 -33.458 20.458 1.00 45.43 54 GLY A O 4
ATOM 4764 N N . THR A 1 55 ? 17.160 -31.221 20.305 1.00 13.23 55 THR A N 4
ATOM 4765 C CA . THR A 1 55 ? 15.713 -31.277 20.059 1.00 14.02 55 THR A CA 4
ATOM 4766 C C . THR A 1 55 ? 15.402 -31.375 18.557 1.00 13.55 55 THR A C 4
ATOM 4767 O O . THR A 1 55 ? 16.116 -30.814 17.725 1.00 22.24 55 THR A O 4
ATOM 4778 N N . THR A 1 56 ? 14.336 -32.095 18.218 1.00 13.32 56 THR A N 4
ATOM 4779 C CA . THR A 1 56 ? 13.900 -32.234 16.822 1.00 24.30 56 THR A CA 4
ATOM 4780 C C . THR A 1 56 ? 12.621 -31.425 16.563 1.00 53.35 56 THR A C 4
ATOM 4781 O O . THR A 1 56 ? 11.541 -31.777 17.047 1.00 4.31 56 THR A O 4
ATOM 4792 N N . TRP A 1 57 ? 12.749 -30.338 15.803 1.00 54.12 57 TRP A N 4
ATOM 4793 C CA . TRP A 1 57 ? 11.616 -29.445 15.523 1.00 44.44 57 TRP A CA 4
ATOM 4794 C C . TRP A 1 57 ? 10.944 -29.787 14.185 1.00 42.12 57 TRP A C 4
ATOM 4795 O O . TRP A 1 57 ? 11.615 -29.980 13.172 1.00 65.10 57 TRP A O 4
ATOM 4816 N N . TYR A 1 58 ? 9.616 -29.848 14.194 1.00 51.21 58 TYR A N 4
ATOM 4817 C CA . TYR A 1 58 ? 8.836 -30.206 13.005 1.00 31.24 58 TYR A CA 4
ATOM 4818 C C . TYR A 1 58 ? 8.329 -28.959 12.265 1.00 70.41 58 TYR A C 4
ATOM 4819 O O . TYR A 1 58 ? 7.893 -27.984 12.884 1.00 44.52 58 TYR A O 4
ATOM 4837 N N . ASN A 1 59 ? 8.389 -29.000 10.936 1.00 23.12 59 ASN A N 4
ATOM 4838 C CA . ASN A 1 59 ? 7.966 -27.874 10.098 1.00 53.15 59 ASN A CA 4
ATOM 4839 C C . ASN A 1 59 ? 6.436 -27.839 9.934 1.00 43.32 59 ASN A C 4
ATOM 4840 O O . ASN A 1 59 ? 5.884 -28.509 9.058 1.00 2.51 59 ASN A O 4
ATOM 4851 N N . TYR A 1 60 ? 5.755 -27.055 10.773 1.00 61.42 60 TYR A N 4
ATOM 4852 C CA . TYR A 1 60 ? 4.288 -26.939 10.711 1.00 54.51 60 TYR A CA 4
ATOM 4853 C C . TYR A 1 60 ? 3.783 -26.505 9.314 1.00 61.30 60 TYR A C 4
ATOM 4854 O O . TYR A 1 60 ? 2.883 -27.142 8.766 1.00 74.31 60 TYR A O 4
ATOM 4872 N N . PRO A 1 61 ? 4.342 -25.425 8.707 1.00 21.01 61 PRO A N 4
ATOM 4873 C CA . PRO A 1 61 ? 3.916 -24.966 7.369 1.00 52.45 61 PRO A CA 4
ATOM 4874 C C . PRO A 1 61 ? 4.041 -26.062 6.295 1.00 25.45 61 PRO A C 4
ATOM 4875 O O . PRO A 1 61 ? 3.353 -26.021 5.279 1.00 63.32 61 PRO A O 4
ATOM 4886 N N . GLU A 1 62 ? 4.915 -27.041 6.533 1.00 34.50 62 GLU A N 4
ATOM 4887 C CA . GLU A 1 62 ? 5.107 -28.168 5.608 1.00 11.53 62 GLU A CA 4
ATOM 4888 C C . GLU A 1 62 ? 4.154 -29.330 5.920 1.00 1.24 62 GLU A C 4
ATOM 4889 O O . GLU A 1 62 ? 3.556 -29.914 5.014 1.00 13.31 62 GLU A O 4
ATOM 4901 N N . ILE A 1 63 ? 4.024 -29.669 7.200 1.00 74.24 63 ILE A N 4
ATOM 4902 C CA . ILE A 1 63 ? 3.134 -30.753 7.627 1.00 4.13 63 ILE A CA 4
ATOM 4903 C C . ILE A 1 63 ? 1.662 -30.393 7.376 1.00 51.35 63 ILE A C 4
ATOM 4904 O O . ILE A 1 63 ? 0.912 -31.178 6.794 1.00 64.24 63 ILE A O 4
ATOM 4920 N N . ASN A 1 64 ? 1.262 -29.198 7.806 1.00 30.31 64 ASN A N 4
ATOM 4921 C CA . ASN A 1 64 ? -0.088 -28.689 7.534 1.00 11.42 64 ASN A CA 4
ATOM 4922 C C . ASN A 1 64 ? -0.357 -28.666 6.020 1.00 3.43 64 ASN A C 4
ATOM 4923 O O . ASN A 1 64 ? -1.393 -29.135 5.548 1.00 42.32 64 ASN A O 4
ATOM 4934 N N . LYS A 1 65 ? 0.602 -28.128 5.273 1.00 40.23 65 LYS A N 4
ATOM 4935 C CA . LYS A 1 65 ? 0.547 -28.107 3.807 1.00 43.04 65 LYS A CA 4
ATOM 4936 C C . LYS A 1 65 ? 0.384 -29.520 3.218 1.00 71.24 65 LYS A C 4
ATOM 4937 O O . LYS A 1 65 ? -0.399 -29.724 2.293 1.00 1.11 65 LYS A O 4
ATOM 4956 N N . PHE A 1 66 ? 1.113 -30.488 3.771 1.00 2.43 66 PHE A N 4
ATOM 4957 C CA . PHE A 1 66 ? 1.022 -31.889 3.335 1.00 63.55 66 PHE A CA 4
ATOM 4958 C C . PHE A 1 66 ? -0.397 -32.446 3.552 1.00 62.54 66 PHE A C 4
ATOM 4959 O O . PHE A 1 66 ? -0.984 -33.058 2.655 1.00 75.34 66 PHE A O 4
ATOM 4976 N N . ILE A 1 67 ? -0.942 -32.217 4.745 1.00 33.24 67 ILE A N 4
ATOM 4977 C CA . ILE A 1 67 ? -2.300 -32.662 5.085 1.00 21.14 67 ILE A CA 4
ATOM 4978 C C . ILE A 1 67 ? -3.349 -32.019 4.160 1.00 54.34 67 ILE A C 4
ATOM 4979 O O . ILE A 1 67 ? -4.169 -32.711 3.548 1.00 14.40 67 ILE A O 4
ATOM 4995 N N . ARG A 1 68 ? -3.308 -30.694 4.052 1.00 21.32 68 ARG A N 4
ATOM 4996 C CA . ARG A 1 68 ? -4.265 -29.949 3.225 1.00 74.12 68 ARG A CA 4
ATOM 4997 C C . ARG A 1 68 ? -4.086 -30.260 1.728 1.00 54.24 68 ARG A C 4
ATOM 4998 O O . ARG A 1 68 ? -5.026 -30.129 0.943 1.00 71.30 68 ARG A O 4
ATOM 5019 N N . ASP A 1 69 ? -2.878 -30.672 1.346 1.00 75.12 69 ASP A N 4
ATOM 5020 C CA . ASP A 1 69 ? -2.571 -31.017 -0.046 1.00 21.22 69 ASP A CA 4
ATOM 5021 C C . ASP A 1 69 ? -3.366 -32.252 -0.514 1.00 44.11 69 ASP A C 4
ATOM 5022 O O . ASP A 1 69 ? -4.040 -32.215 -1.546 1.00 3.51 69 ASP A O 4
ATOM 5031 N N . SER A 1 70 ? -3.284 -33.340 0.252 1.00 32.12 70 SER A N 4
ATOM 5032 C CA . SER A 1 70 ? -3.969 -34.598 -0.105 1.00 40.22 70 SER A CA 4
ATOM 5033 C C . SER A 1 70 ? -5.443 -34.611 0.336 1.00 74.32 70 SER A C 4
ATOM 5034 O O . SER A 1 70 ? -6.338 -34.853 -0.476 1.00 41.22 70 SER A O 4
ATOM 5042 N N . LEU A 1 71 ? -5.691 -34.349 1.621 1.00 34.50 71 LEU A N 4
ATOM 5043 C CA . LEU A 1 71 ? -7.049 -34.437 2.186 1.00 41.13 71 LEU A CA 4
ATOM 5044 C C . LEU A 1 71 ? -7.997 -33.385 1.582 1.00 33.43 71 LEU A C 4
ATOM 5045 O O . LEU A 1 71 ? -9.128 -33.703 1.201 1.00 1.04 71 LEU A O 4
ATOM 5061 N N . GLU A 1 72 ? -7.535 -32.134 1.513 1.00 41.33 72 GLU A N 4
ATOM 5062 C CA . GLU A 1 72 ? -8.305 -31.031 0.900 1.00 44.23 72 GLU A CA 4
ATOM 5063 C C . GLU A 1 72 ? -9.646 -30.765 1.618 1.00 3.45 72 GLU A C 4
ATOM 5064 O O . GLU A 1 72 ? -10.526 -30.100 1.070 1.00 74.35 72 GLU A O 4
ATOM 5076 N N . HIS A 1 73 ? -9.800 -31.274 2.840 1.00 5.50 73 HIS A N 4
ATOM 5077 C CA . HIS A 1 73 ? -11.049 -31.098 3.594 1.00 2.32 73 HIS A CA 4
ATOM 5078 C C . HIS A 1 73 ? -11.167 -29.650 4.107 1.00 35.00 73 HIS A C 4
ATOM 5079 O O . HIS A 1 73 ? -10.172 -29.054 4.521 1.00 61.33 73 HIS A O 4
ATOM 5094 N N . HIS A 1 74 ? -12.385 -29.094 4.072 1.00 22.44 74 HIS A N 4
ATOM 5095 C CA . HIS A 1 74 ? -12.623 -27.692 4.463 1.00 2.30 74 HIS A CA 4
ATOM 5096 C C . HIS A 1 74 ? -12.004 -27.339 5.831 1.00 50.15 74 HIS A C 4
ATOM 5097 O O . HIS A 1 74 ? -11.720 -28.216 6.653 1.00 52.21 74 HIS A O 4
ATOM 5112 N N . HIS A 1 75 ? -11.830 -26.041 6.068 1.00 24.22 75 HIS A N 4
ATOM 5113 C CA . HIS A 1 75 ? -11.218 -25.542 7.305 1.00 63.22 75 HIS A CA 4
ATOM 5114 C C . HIS A 1 75 ? -11.975 -26.034 8.555 1.00 52.35 75 HIS A C 4
ATOM 5115 O O . HIS A 1 75 ? -13.206 -26.033 8.588 1.00 21.30 75 HIS A O 4
ATOM 5130 N N . HIS A 1 76 ? -11.228 -26.449 9.577 1.00 73.32 76 HIS A N 4
ATOM 5131 C CA . HIS A 1 76 ? -11.820 -27.015 10.797 1.00 42.55 76 HIS A CA 4
ATOM 5132 C C . HIS A 1 76 ? -11.990 -25.946 11.894 1.00 72.41 76 HIS A C 4
ATOM 5133 O O . HIS A 1 76 ? -11.180 -25.024 12.009 1.00 12.14 76 HIS A O 4
ATOM 5148 N N . HIS A 1 77 ? -13.044 -26.078 12.700 1.00 64.25 77 HIS A N 4
ATOM 5149 C CA . HIS A 1 77 ? -13.305 -25.130 13.794 1.00 52.04 77 HIS A CA 4
ATOM 5150 C C . HIS A 1 77 ? -12.845 -25.691 15.149 1.00 34.14 77 HIS A C 4
ATOM 5151 O O . HIS A 1 77 ? -13.065 -26.867 15.452 1.00 43.21 77 HIS A O 4
ATOM 5166 N N . HIS A 1 78 ? -12.218 -24.832 15.959 1.00 20.23 78 HIS A N 4
ATOM 5167 C CA . HIS A 1 78 ? -11.765 -25.207 17.308 1.00 40.42 78 HIS A CA 4
ATOM 5168 C C . HIS A 1 78 ? -11.175 -23.992 18.064 1.00 24.42 78 HIS A C 4
ATOM 5169 O O . HIS A 1 78 ? -11.921 -23.330 18.820 1.00 37.50 78 HIS A O 4
ATOM 5185 N N . MET A 1 1 ? 4.287 -8.068 -4.887 1.00 62.44 1 MET A N 5
ATOM 5186 C CA . MET A 1 1 ? 5.403 -9.052 -4.814 1.00 3.43 1 MET A CA 5
ATOM 5187 C C . MET A 1 1 ? 5.616 -9.513 -3.366 1.00 44.42 1 MET A C 5
ATOM 5188 O O . MET A 1 1 ? 6.049 -8.735 -2.512 1.00 40.33 1 MET A O 5
ATOM 5204 N N . ALA A 1 2 ? 5.314 -10.783 -3.093 1.00 43.00 2 ALA A N 5
ATOM 5205 C CA . ALA A 1 2 ? 5.257 -11.280 -1.714 1.00 52.11 2 ALA A CA 5
ATOM 5206 C C . ALA A 1 2 ? 6.388 -12.262 -1.367 1.00 74.04 2 ALA A C 5
ATOM 5207 O O . ALA A 1 2 ? 6.484 -13.352 -1.932 1.00 2.10 2 ALA A O 5
ATOM 5214 N N . GLN A 1 3 ? 7.246 -11.856 -0.434 1.00 1.24 3 GLN A N 5
ATOM 5215 C CA . GLN A 1 3 ? 8.192 -12.770 0.215 1.00 50.42 3 GLN A CA 5
ATOM 5216 C C . GLN A 1 3 ? 7.744 -13.010 1.667 1.00 31.03 3 GLN A C 5
ATOM 5217 O O . GLN A 1 3 ? 7.423 -12.063 2.388 1.00 22.52 3 GLN A O 5
ATOM 5231 N N . ILE A 1 4 ? 7.697 -14.271 2.088 1.00 35.01 4 ILE A N 5
ATOM 5232 C CA . ILE A 1 4 ? 7.137 -14.621 3.400 1.00 75.01 4 ILE A CA 5
ATOM 5233 C C . ILE A 1 4 ? 8.188 -14.555 4.521 1.00 74.45 4 ILE A C 5
ATOM 5234 O O . ILE A 1 4 ? 9.138 -15.338 4.548 1.00 13.13 4 ILE A O 5
ATOM 5250 N N . ILE A 1 5 ? 8.014 -13.608 5.444 1.00 41.34 5 ILE A N 5
ATOM 5251 C CA . ILE A 1 5 ? 8.880 -13.506 6.622 1.00 32.51 5 ILE A CA 5
ATOM 5252 C C . ILE A 1 5 ? 8.409 -14.480 7.717 1.00 22.43 5 ILE A C 5
ATOM 5253 O O . ILE A 1 5 ? 7.366 -14.271 8.346 1.00 61.01 5 ILE A O 5
ATOM 5269 N N . PHE A 1 6 ? 9.167 -15.552 7.928 1.00 53.31 6 PHE A N 5
ATOM 5270 C CA . PHE A 1 6 ? 8.810 -16.567 8.925 1.00 42.13 6 PHE A CA 5
ATOM 5271 C C . PHE A 1 6 ? 9.037 -16.058 10.356 1.00 40.14 6 PHE A C 5
ATOM 5272 O O . PHE A 1 6 ? 10.077 -15.482 10.666 1.00 5.45 6 PHE A O 5
ATOM 5289 N N . ASN A 1 7 ? 8.061 -16.296 11.231 1.00 73.15 7 ASN A N 5
ATOM 5290 C CA . ASN A 1 7 ? 8.148 -15.867 12.636 1.00 54.22 7 ASN A CA 5
ATOM 5291 C C . ASN A 1 7 ? 9.099 -16.761 13.458 1.00 24.12 7 ASN A C 5
ATOM 5292 O O . ASN A 1 7 ? 9.156 -16.650 14.682 1.00 12.31 7 ASN A O 5
ATOM 5303 N N . GLU A 1 8 ? 9.844 -17.640 12.777 1.00 32.02 8 GLU A N 5
ATOM 5304 C CA . GLU A 1 8 ? 10.770 -18.575 13.440 1.00 32.12 8 GLU A CA 5
ATOM 5305 C C . GLU A 1 8 ? 10.051 -19.487 14.448 1.00 13.23 8 GLU A C 5
ATOM 5306 O O . GLU A 1 8 ? 10.623 -19.880 15.466 1.00 3.14 8 GLU A O 5
ATOM 5318 N N . GLU A 1 9 ? 8.807 -19.847 14.143 1.00 74.23 9 GLU A N 5
ATOM 5319 C CA . GLU A 1 9 ? 8.031 -20.753 14.997 1.00 40.14 9 GLU A CA 5
ATOM 5320 C C . GLU A 1 9 ? 8.519 -22.205 14.839 1.00 61.53 9 GLU A C 5
ATOM 5321 O O . GLU A 1 9 ? 7.840 -23.047 14.241 1.00 32.33 9 GLU A O 5
ATOM 5333 N N . TRP A 1 10 ? 9.722 -22.472 15.346 1.00 10.11 10 TRP A N 5
ATOM 5334 C CA . TRP A 1 10 ? 10.327 -23.809 15.289 1.00 31.23 10 TRP A CA 5
ATOM 5335 C C . TRP A 1 10 ? 10.138 -24.543 16.624 1.00 3.24 10 TRP A C 5
ATOM 5336 O O . TRP A 1 10 ? 10.497 -24.024 17.684 1.00 15.24 10 TRP A O 5
ATOM 5357 N N . MET A 1 11 ? 9.583 -25.750 16.578 1.00 32.54 11 MET A N 5
ATOM 5358 C CA . MET A 1 11 ? 9.324 -26.519 17.804 1.00 20.32 11 MET A CA 5
ATOM 5359 C C . MET A 1 11 ? 9.556 -28.023 17.600 1.00 43.21 11 MET A C 5
ATOM 5360 O O . MET A 1 11 ? 9.417 -28.542 16.492 1.00 74.50 11 MET A O 5
ATOM 5374 N N . VAL A 1 12 ? 9.919 -28.715 18.679 1.00 32.21 12 VAL A N 5
ATOM 5375 C CA . VAL A 1 12 ? 10.145 -30.164 18.633 1.00 11.14 12 VAL A CA 5
ATOM 5376 C C . VAL A 1 12 ? 8.827 -30.948 18.486 1.00 70.43 12 VAL A C 5
ATOM 5377 O O . VAL A 1 12 ? 7.745 -30.419 18.733 1.00 12.25 12 VAL A O 5
ATOM 5390 N N . GLU A 1 13 ? 8.940 -32.220 18.103 1.00 40.20 13 GLU A N 5
ATOM 5391 C CA . GLU A 1 13 ? 7.774 -33.083 17.834 1.00 44.42 13 GLU A CA 5
ATOM 5392 C C . GLU A 1 13 ? 6.712 -33.027 18.953 1.00 51.13 13 GLU A C 5
ATOM 5393 O O . GLU A 1 13 ? 5.527 -32.806 18.686 1.00 62.25 13 GLU A O 5
ATOM 5405 N N . LYS A 1 14 ? 7.141 -33.221 20.201 1.00 24.42 14 LYS A N 5
ATOM 5406 C CA . LYS A 1 14 ? 6.222 -33.223 21.350 1.00 23.14 14 LYS A CA 5
ATOM 5407 C C . LYS A 1 14 ? 5.497 -31.873 21.500 1.00 52.41 14 LYS A C 5
ATOM 5408 O O . LYS A 1 14 ? 4.306 -31.831 21.796 1.00 74.12 14 LYS A O 5
ATOM 5427 N N . ALA A 1 15 ? 6.216 -30.776 21.287 1.00 1.52 15 ALA A N 5
ATOM 5428 C CA . ALA A 1 15 ? 5.617 -29.438 21.364 1.00 3.43 15 ALA A CA 5
ATOM 5429 C C . ALA A 1 15 ? 4.690 -29.177 20.166 1.00 0.02 15 ALA A C 5
ATOM 5430 O O . ALA A 1 15 ? 3.648 -28.528 20.296 1.00 53.33 15 ALA A O 5
ATOM 5437 N N . LEU A 1 16 ? 5.078 -29.713 19.008 1.00 50.03 16 LEU A N 5
ATOM 5438 C CA . LEU A 1 16 ? 4.331 -29.537 17.759 1.00 42.33 16 LEU A CA 5
ATOM 5439 C C . LEU A 1 16 ? 2.903 -30.095 17.882 1.00 65.43 16 LEU A C 5
ATOM 5440 O O . LEU A 1 16 ? 1.929 -29.407 17.571 1.00 64.51 16 LEU A O 5
ATOM 5456 N N . MET A 1 17 ? 2.777 -31.337 18.348 1.00 70.24 17 MET A N 5
ATOM 5457 C CA . MET A 1 17 ? 1.457 -31.970 18.494 1.00 31.32 17 MET A CA 5
ATOM 5458 C C . MET A 1 17 ? 0.543 -31.166 19.436 1.00 4.42 17 MET A C 5
ATOM 5459 O O . MET A 1 17 ? -0.673 -31.106 19.241 1.00 33.24 17 MET A O 5
ATOM 5473 N N . VAL A 1 18 ? 1.138 -30.540 20.448 1.00 51.12 18 VAL A N 5
ATOM 5474 C CA . VAL A 1 18 ? 0.385 -29.751 21.427 1.00 51.04 18 VAL A CA 5
ATOM 5475 C C . VAL A 1 18 ? -0.141 -28.441 20.812 1.00 5.11 18 VAL A C 5
ATOM 5476 O O . VAL A 1 18 ? -1.289 -28.050 21.036 1.00 30.33 18 VAL A O 5
ATOM 5489 N N . ARG A 1 19 ? 0.701 -27.776 20.024 1.00 43.21 19 ARG A N 5
ATOM 5490 C CA . ARG A 1 19 ? 0.353 -26.478 19.430 1.00 54.44 19 ARG A CA 5
ATOM 5491 C C . ARG A 1 19 ? -0.433 -26.610 18.114 1.00 24.53 19 ARG A C 5
ATOM 5492 O O . ARG A 1 19 ? -0.922 -25.612 17.579 1.00 51.12 19 ARG A O 5
ATOM 5513 N N . THR A 1 20 ? -0.548 -27.830 17.590 1.00 31.41 20 THR A N 5
ATOM 5514 C CA . THR A 1 20 ? -1.314 -28.074 16.353 1.00 31.05 20 THR A CA 5
ATOM 5515 C C . THR A 1 20 ? -2.609 -28.855 16.617 1.00 72.13 20 THR A C 5
ATOM 5516 O O . THR A 1 20 ? -3.598 -28.690 15.900 1.00 30.20 20 THR A O 5
ATOM 5527 N N . GLY A 1 21 ? -2.598 -29.708 17.642 1.00 52.40 21 GLY A N 5
ATOM 5528 C CA . GLY A 1 21 ? -3.754 -30.554 17.936 1.00 41.24 21 GLY A CA 5
ATOM 5529 C C . GLY A 1 21 ? -3.626 -31.959 17.348 1.00 15.11 21 GLY A C 5
ATOM 5530 O O . GLY A 1 21 ? -4.460 -32.831 17.607 1.00 4.51 21 GLY A O 5
ATOM 5534 N N . LEU A 1 22 ? -2.579 -32.179 16.551 1.00 52.41 22 LEU A N 5
ATOM 5535 C CA . LEU A 1 22 ? -2.321 -33.490 15.938 1.00 1.41 22 LEU A CA 5
ATOM 5536 C C . LEU A 1 22 ? -1.799 -34.501 16.967 1.00 63.13 22 LEU A C 5
ATOM 5537 O O . LEU A 1 22 ? -1.250 -34.126 18.003 1.00 72.42 22 LEU A O 5
ATOM 5553 N N . GLY A 1 23 ? -1.968 -35.786 16.667 1.00 34.21 23 GLY A N 5
ATOM 5554 C CA . GLY A 1 23 ? -1.484 -36.836 17.553 1.00 24.11 23 GLY A CA 5
ATOM 5555 C C . GLY A 1 23 ? -0.145 -37.412 17.114 1.00 62.15 23 GLY A C 5
ATOM 5556 O O . GLY A 1 23 ? 0.242 -37.284 15.950 1.00 50.12 23 GLY A O 5
ATOM 5560 N N . ALA A 1 24 ? 0.552 -38.068 18.041 1.00 14.54 24 ALA A N 5
ATOM 5561 C CA . ALA A 1 24 ? 1.867 -38.658 17.760 1.00 53.43 24 ALA A CA 5
ATOM 5562 C C . ALA A 1 24 ? 1.849 -39.543 16.500 1.00 62.53 24 ALA A C 5
ATOM 5563 O O . ALA A 1 24 ? 2.710 -39.414 15.627 1.00 62.40 24 ALA A O 5
ATOM 5570 N N . ARG A 1 25 ? 0.846 -40.418 16.397 1.00 43.02 25 ARG A N 5
ATOM 5571 C CA . ARG A 1 25 ? 0.728 -41.330 15.250 1.00 42.25 25 ARG A CA 5
ATOM 5572 C C . ARG A 1 25 ? 0.432 -40.568 13.944 1.00 53.13 25 ARG A C 5
ATOM 5573 O O . ARG A 1 25 ? 0.786 -41.016 12.854 1.00 21.42 25 ARG A O 5
ATOM 5594 N N . GLN A 1 26 ? -0.209 -39.409 14.064 1.00 62.34 26 GLN A N 5
ATOM 5595 C CA . GLN A 1 26 ? -0.563 -38.603 12.892 1.00 33.43 26 GLN A CA 5
ATOM 5596 C C . GLN A 1 26 ? 0.672 -37.870 12.346 1.00 13.40 26 GLN A C 5
ATOM 5597 O O . GLN A 1 26 ? 0.841 -37.722 11.134 1.00 41.24 26 GLN A O 5
ATOM 5611 N N . ILE A 1 27 ? 1.537 -37.421 13.252 1.00 40.30 27 ILE A N 5
ATOM 5612 C CA . ILE A 1 27 ? 2.772 -36.729 12.869 1.00 42.34 27 ILE A CA 5
ATOM 5613 C C . ILE A 1 27 ? 3.760 -37.684 12.179 1.00 71.23 27 ILE A C 5
ATOM 5614 O O . ILE A 1 27 ? 4.238 -37.399 11.080 1.00 60.34 27 ILE A O 5
ATOM 5630 N N . GLU A 1 28 ? 4.057 -38.821 12.824 1.00 45.21 28 GLU A N 5
ATOM 5631 C CA . GLU A 1 28 ? 4.992 -39.811 12.260 1.00 74.21 28 GLU A CA 5
ATOM 5632 C C . GLU A 1 28 ? 4.572 -40.236 10.843 1.00 74.45 28 GLU A C 5
ATOM 5633 O O . GLU A 1 28 ? 5.415 -40.440 9.967 1.00 24.11 28 GLU A O 5
ATOM 5645 N N . SER A 1 29 ? 3.263 -40.351 10.628 1.00 63.44 29 SER A N 5
ATOM 5646 C CA . SER A 1 29 ? 2.711 -40.647 9.300 1.00 53.02 29 SER A CA 5
ATOM 5647 C C . SER A 1 29 ? 3.146 -39.593 8.274 1.00 53.43 29 SER A C 5
ATOM 5648 O O . SER A 1 29 ? 3.711 -39.921 7.229 1.00 60.13 29 SER A O 5
ATOM 5656 N N . TYR A 1 30 ? 2.898 -38.324 8.590 1.00 71.33 30 TYR A N 5
ATOM 5657 C CA . TYR A 1 30 ? 3.244 -37.216 7.689 1.00 20.24 30 TYR A CA 5
ATOM 5658 C C . TYR A 1 30 ? 4.769 -37.086 7.494 1.00 34.21 30 TYR A C 5
ATOM 5659 O O . TYR A 1 30 ? 5.240 -36.671 6.427 1.00 75.34 30 TYR A O 5
ATOM 5677 N N . ARG A 1 31 ? 5.537 -37.451 8.524 1.00 44.04 31 ARG A N 5
ATOM 5678 C CA . ARG A 1 31 ? 7.008 -37.415 8.454 1.00 21.24 31 ARG A CA 5
ATOM 5679 C C . ARG A 1 31 ? 7.547 -38.335 7.342 1.00 34.31 31 ARG A C 5
ATOM 5680 O O . ARG A 1 31 ? 8.649 -38.128 6.837 1.00 21.00 31 ARG A O 5
ATOM 5701 N N . GLN A 1 32 ? 6.756 -39.339 6.957 1.00 35.13 32 GLN A N 5
ATOM 5702 C CA . GLN A 1 32 ? 7.191 -40.341 5.972 1.00 43.04 32 GLN A CA 5
ATOM 5703 C C . GLN A 1 32 ? 6.842 -39.961 4.518 1.00 43.32 32 GLN A C 5
ATOM 5704 O O . GLN A 1 32 ? 7.294 -40.627 3.583 1.00 25.41 32 GLN A O 5
ATOM 5718 N N . GLY A 1 33 ? 6.042 -38.909 4.313 1.00 64.31 33 GLY A N 5
ATOM 5719 C CA . GLY A 1 33 ? 5.618 -38.571 2.947 1.00 63.12 33 GLY A CA 5
ATOM 5720 C C . GLY A 1 33 ? 5.228 -37.111 2.717 1.00 32.23 33 GLY A C 5
ATOM 5721 O O . GLY A 1 33 ? 4.697 -36.772 1.656 1.00 32.53 33 GLY A O 5
ATOM 5725 N N . ALA A 1 34 ? 5.478 -36.243 3.685 1.00 5.44 34 ALA A N 5
ATOM 5726 C CA . ALA A 1 34 ? 5.137 -34.817 3.544 1.00 51.02 34 ALA A CA 5
ATOM 5727 C C . ALA A 1 34 ? 6.239 -33.907 4.106 1.00 22.41 34 ALA A C 5
ATOM 5728 O O . ALA A 1 34 ? 6.424 -32.772 3.656 1.00 52.24 34 ALA A O 5
ATOM 5735 N N . TRP A 1 35 ? 6.968 -34.405 5.094 1.00 52.22 35 TRP A N 5
ATOM 5736 C CA . TRP A 1 35 ? 8.018 -33.620 5.748 1.00 71.53 35 TRP A CA 5
ATOM 5737 C C . TRP A 1 35 ? 9.259 -33.431 4.851 1.00 61.35 35 TRP A C 5
ATOM 5738 O O . TRP A 1 35 ? 9.767 -34.376 4.244 1.00 12.44 35 TRP A O 5
ATOM 5759 N N . ILE A 1 36 ? 9.737 -32.186 4.789 1.00 21.14 36 ILE A N 5
ATOM 5760 C CA . ILE A 1 36 ? 10.886 -31.808 3.950 1.00 50.41 36 ILE A CA 5
ATOM 5761 C C . ILE A 1 36 ? 11.808 -30.842 4.711 1.00 71.24 36 ILE A C 5
ATOM 5762 O O . ILE A 1 36 ? 11.346 -29.812 5.213 1.00 10.22 36 ILE A O 5
ATOM 5778 N N . GLU A 1 37 ? 13.100 -31.164 4.802 1.00 4.24 37 GLU A N 5
ATOM 5779 C CA . GLU A 1 37 ? 14.052 -30.275 5.481 1.00 14.45 37 GLU A CA 5
ATOM 5780 C C . GLU A 1 37 ? 14.295 -28.997 4.659 1.00 4.02 37 GLU A C 5
ATOM 5781 O O . GLU A 1 37 ? 14.386 -29.032 3.430 1.00 41.33 37 GLU A O 5
ATOM 5793 N N . GLY A 1 38 ? 14.381 -27.865 5.351 1.00 53.51 38 GLY A N 5
ATOM 5794 C CA . GLY A 1 38 ? 14.433 -26.568 4.685 1.00 35.54 38 GLY A CA 5
ATOM 5795 C C . GLY A 1 38 ? 13.042 -25.972 4.448 1.00 10.44 38 GLY A C 5
ATOM 5796 O O . GLY A 1 38 ? 12.908 -24.782 4.160 1.00 30.50 38 GLY A O 5
ATOM 5800 N N . VAL A 1 39 ? 12.002 -26.804 4.574 1.00 71.11 39 VAL A N 5
ATOM 5801 C CA . VAL A 1 39 ? 10.615 -26.368 4.348 1.00 31.24 39 VAL A CA 5
ATOM 5802 C C . VAL A 1 39 ? 9.724 -26.644 5.577 1.00 60.23 39 VAL A C 5
ATOM 5803 O O . VAL A 1 39 ? 9.360 -25.725 6.310 1.00 34.24 39 VAL A O 5
ATOM 5816 N N . HIS A 1 40 ? 9.389 -27.919 5.808 1.00 51.40 40 HIS A N 5
ATOM 5817 C CA . HIS A 1 40 ? 8.511 -28.300 6.930 1.00 44.51 40 HIS A CA 5
ATOM 5818 C C . HIS A 1 40 ? 9.300 -28.509 8.237 1.00 52.44 40 HIS A C 5
ATOM 5819 O O . HIS A 1 40 ? 8.712 -28.642 9.308 1.00 74.35 40 HIS A O 5
ATOM 5834 N N . PHE A 1 41 ? 10.626 -28.545 8.134 1.00 21.33 41 PHE A N 5
ATOM 5835 C CA . PHE A 1 41 ? 11.512 -28.661 9.304 1.00 1.40 41 PHE A CA 5
ATOM 5836 C C . PHE A 1 41 ? 12.967 -28.439 8.879 1.00 52.15 41 PHE A C 5
ATOM 5837 O O . PHE A 1 41 ? 13.237 -28.221 7.702 1.00 21.11 41 PHE A O 5
ATOM 5854 N N . LYS A 1 42 ? 13.897 -28.492 9.829 1.00 54.13 42 LYS A N 5
ATOM 5855 C CA . LYS A 1 42 ? 15.327 -28.450 9.499 1.00 23.31 42 LYS A CA 5
ATOM 5856 C C . LYS A 1 42 ? 16.180 -29.057 10.625 1.00 64.40 42 LYS A C 5
ATOM 5857 O O . LYS A 1 42 ? 15.814 -28.999 11.801 1.00 54.04 42 LYS A O 5
ATOM 5876 N N . ARG A 1 43 ? 17.312 -29.650 10.253 1.00 72.33 43 ARG A N 5
ATOM 5877 C CA . ARG A 1 43 ? 18.186 -30.335 11.211 1.00 3.54 43 ARG A CA 5
ATOM 5878 C C . ARG A 1 43 ? 19.046 -29.342 12.008 1.00 45.14 43 ARG A C 5
ATOM 5879 O O . ARG A 1 43 ? 20.027 -28.793 11.499 1.00 71.32 43 ARG A O 5
ATOM 5900 N N . VAL A 1 44 ? 18.665 -29.112 13.261 1.00 5.43 44 VAL A N 5
ATOM 5901 C CA . VAL A 1 44 ? 19.398 -28.203 14.148 1.00 61.12 44 VAL A CA 5
ATOM 5902 C C . VAL A 1 44 ? 20.306 -28.983 15.108 1.00 53.31 44 VAL A C 5
ATOM 5903 O O . VAL A 1 44 ? 19.956 -30.072 15.564 1.00 63.14 44 VAL A O 5
ATOM 5916 N N . SER A 1 45 ? 21.474 -28.425 15.409 1.00 53.12 45 SER A N 5
ATOM 5917 C CA . SER A 1 45 ? 22.438 -29.089 16.295 1.00 14.14 45 SER A CA 5
ATOM 5918 C C . SER A 1 45 ? 21.994 -29.020 17.766 1.00 72.12 45 SER A C 5
ATOM 5919 O O . SER A 1 45 ? 21.431 -28.016 18.208 1.00 52.13 45 SER A O 5
ATOM 5927 N N . PRO A 1 46 ? 22.240 -30.089 18.548 1.00 73.43 46 PRO A N 5
ATOM 5928 C CA . PRO A 1 46 ? 21.937 -30.109 19.983 1.00 21.33 46 PRO A CA 5
ATOM 5929 C C . PRO A 1 46 ? 23.091 -29.541 20.826 1.00 3.32 46 PRO A C 5
ATOM 5930 O O . PRO A 1 46 ? 24.108 -29.102 20.285 1.00 11.01 46 PRO A O 5
ATOM 5941 N N . SER A 1 47 ? 22.937 -29.546 22.148 1.00 62.23 47 SER A N 5
ATOM 5942 C CA . SER A 1 47 ? 23.998 -29.065 23.047 1.00 0.14 47 SER A CA 5
ATOM 5943 C C . SER A 1 47 ? 25.206 -30.010 23.016 1.00 22.14 47 SER A C 5
ATOM 5944 O O . SER A 1 47 ? 25.342 -30.902 23.856 1.00 64.01 47 SER A O 5
ATOM 5952 N N . GLY A 1 48 ? 26.068 -29.822 22.021 1.00 24.32 48 GLY A N 5
ATOM 5953 C CA . GLY A 1 48 ? 27.195 -30.724 21.813 1.00 60.01 48 GLY A CA 5
ATOM 5954 C C . GLY A 1 48 ? 26.832 -31.920 20.933 1.00 45.12 48 GLY A C 5
ATOM 5955 O O . GLY A 1 48 ? 25.697 -32.040 20.469 1.00 40.50 48 GLY A O 5
ATOM 5959 N N . GLU A 1 49 ? 27.785 -32.821 20.722 1.00 22.22 49 GLU A N 5
ATOM 5960 C CA . GLU A 1 49 ? 27.569 -33.998 19.866 1.00 65.02 49 GLU A CA 5
ATOM 5961 C C . GLU A 1 49 ? 26.857 -35.133 20.634 1.00 32.01 49 GLU A C 5
ATOM 5962 O O . GLU A 1 49 ? 27.168 -36.311 20.457 1.00 71.33 49 GLU A O 5
ATOM 5974 N N . LYS A 1 50 ? 25.868 -34.771 21.452 1.00 44.21 50 LYS A N 5
ATOM 5975 C CA . LYS A 1 50 ? 25.177 -35.733 22.327 1.00 12.22 50 LYS A CA 5
ATOM 5976 C C . LYS A 1 50 ? 24.077 -36.518 21.586 1.00 71.21 50 LYS A C 5
ATOM 5977 O O . LYS A 1 50 ? 23.368 -37.325 22.186 1.00 4.00 50 LYS A O 5
ATOM 5996 N N . THR A 1 51 ? 23.930 -36.276 20.287 1.00 60.14 51 THR A N 5
ATOM 5997 C CA . THR A 1 51 ? 22.907 -36.961 19.477 1.00 11.42 51 THR A CA 5
ATOM 5998 C C . THR A 1 51 ? 23.406 -37.204 18.046 1.00 60.52 51 THR A C 5
ATOM 5999 O O . THR A 1 51 ? 24.218 -36.441 17.530 1.00 24.20 51 THR A O 5
ATOM 6010 N N . LEU A 1 52 ? 22.903 -38.259 17.410 1.00 72.53 52 LEU A N 5
ATOM 6011 C CA . LEU A 1 52 ? 23.327 -38.631 16.055 1.00 71.43 52 LEU A CA 5
ATOM 6012 C C . LEU A 1 52 ? 22.730 -37.688 14.995 1.00 64.21 52 LEU A C 5
ATOM 6013 O O . LEU A 1 52 ? 23.456 -37.020 14.263 1.00 14.04 52 LEU A O 5
ATOM 6029 N N . ARG A 1 53 ? 21.399 -37.636 14.921 1.00 63.42 53 ARG A N 5
ATOM 6030 C CA . ARG A 1 53 ? 20.714 -36.788 13.932 1.00 53.25 53 ARG A CA 5
ATOM 6031 C C . ARG A 1 53 ? 20.507 -35.357 14.460 1.00 13.24 53 ARG A C 5
ATOM 6032 O O . ARG A 1 53 ? 19.943 -34.505 13.773 1.00 50.03 53 ARG A O 5
ATOM 6053 N N . GLY A 1 54 ? 20.977 -35.105 15.683 1.00 44.01 54 GLY A N 5
ATOM 6054 C CA . GLY A 1 54 ? 20.840 -33.787 16.295 1.00 13.43 54 GLY A CA 5
ATOM 6055 C C . GLY A 1 54 ? 19.464 -33.547 16.910 1.00 51.21 54 GLY A C 5
ATOM 6056 O O . GLY A 1 54 ? 18.996 -34.330 17.741 1.00 43.54 54 GLY A O 5
ATOM 6060 N N . THR A 1 55 ? 18.824 -32.451 16.526 1.00 3.02 55 THR A N 5
ATOM 6061 C CA . THR A 1 55 ? 17.474 -32.125 17.004 1.00 52.33 55 THR A CA 5
ATOM 6062 C C . THR A 1 55 ? 16.626 -31.532 15.872 1.00 74.05 55 THR A C 5
ATOM 6063 O O . THR A 1 55 ? 16.970 -30.497 15.299 1.00 72.43 55 THR A O 5
ATOM 6074 N N . THR A 1 56 ? 15.521 -32.193 15.542 1.00 13.12 56 THR A N 5
ATOM 6075 C CA . THR A 1 56 ? 14.655 -31.738 14.450 1.00 75.31 56 THR A CA 5
ATOM 6076 C C . THR A 1 56 ? 13.620 -30.709 14.927 1.00 2.44 56 THR A C 5
ATOM 6077 O O . THR A 1 56 ? 12.643 -31.052 15.598 1.00 31.32 56 THR A O 5
ATOM 6088 N N . TRP A 1 57 ? 13.846 -29.447 14.576 1.00 44.12 57 TRP A N 5
ATOM 6089 C CA . TRP A 1 57 ? 12.892 -28.374 14.867 1.00 71.24 57 TRP A CA 5
ATOM 6090 C C . TRP A 1 57 ? 11.917 -28.204 13.691 1.00 31.04 57 TRP A C 5
ATOM 6091 O O . TRP A 1 57 ? 12.333 -27.965 12.554 1.00 61.10 57 TRP A O 5
ATOM 6112 N N . TYR A 1 58 ? 10.624 -28.348 13.968 1.00 33.23 58 TYR A N 5
ATOM 6113 C CA . TYR A 1 58 ? 9.592 -28.328 12.925 1.00 22.21 58 TYR A CA 5
ATOM 6114 C C . TYR A 1 58 ? 9.040 -26.915 12.654 1.00 62.31 58 TYR A C 5
ATOM 6115 O O . TYR A 1 58 ? 8.909 -26.096 13.566 1.00 21.44 58 TYR A O 5
ATOM 6133 N N . ASN A 1 59 ? 8.714 -26.653 11.385 1.00 11.21 59 ASN A N 5
ATOM 6134 C CA . ASN A 1 59 ? 8.170 -25.360 10.949 1.00 64.11 59 ASN A CA 5
ATOM 6135 C C . ASN A 1 59 ? 6.643 -25.319 11.140 1.00 53.04 59 ASN A C 5
ATOM 6136 O O . ASN A 1 59 ? 5.890 -25.814 10.297 1.00 73.53 59 ASN A O 5
ATOM 6147 N N . TYR A 1 60 ? 6.195 -24.738 12.257 1.00 71.44 60 TYR A N 5
ATOM 6148 C CA . TYR A 1 60 ? 4.760 -24.677 12.591 1.00 2.03 60 TYR A CA 5
ATOM 6149 C C . TYR A 1 60 ? 3.905 -24.089 11.437 1.00 61.23 60 TYR A C 5
ATOM 6150 O O . TYR A 1 60 ? 2.920 -24.711 11.025 1.00 32.02 60 TYR A O 5
ATOM 6168 N N . PRO A 1 61 ? 4.246 -22.886 10.904 1.00 34.32 61 PRO A N 5
ATOM 6169 C CA . PRO A 1 61 ? 3.520 -22.292 9.760 1.00 73.54 61 PRO A CA 5
ATOM 6170 C C . PRO A 1 61 ? 3.362 -23.252 8.564 1.00 54.50 61 PRO A C 5
ATOM 6171 O O . PRO A 1 61 ? 2.255 -23.440 8.048 1.00 70.35 61 PRO A O 5
ATOM 6182 N N . GLU A 1 62 ? 4.465 -23.864 8.132 1.00 20.53 62 GLU A N 5
ATOM 6183 C CA . GLU A 1 62 ? 4.441 -24.765 6.971 1.00 74.30 62 GLU A CA 5
ATOM 6184 C C . GLU A 1 62 ? 3.721 -26.091 7.280 1.00 15.32 62 GLU A C 5
ATOM 6185 O O . GLU A 1 62 ? 3.157 -26.721 6.385 1.00 74.54 62 GLU A O 5
ATOM 6197 N N . ILE A 1 63 ? 3.744 -26.523 8.538 1.00 65.13 63 ILE A N 5
ATOM 6198 C CA . ILE A 1 63 ? 2.983 -27.708 8.945 1.00 72.14 63 ILE A CA 5
ATOM 6199 C C . ILE A 1 63 ? 1.477 -27.414 8.925 1.00 60.41 63 ILE A C 5
ATOM 6200 O O . ILE A 1 63 ? 0.682 -28.229 8.457 1.00 73.00 63 ILE A O 5
ATOM 6216 N N . ASN A 1 64 ? 1.090 -26.235 9.413 1.00 72.30 64 ASN A N 5
ATOM 6217 C CA . ASN A 1 64 ? -0.306 -25.784 9.330 1.00 32.31 64 ASN A CA 5
ATOM 6218 C C . ASN A 1 64 ? -0.760 -25.709 7.859 1.00 41.22 64 ASN A C 5
ATOM 6219 O O . ASN A 1 64 ? -1.919 -25.982 7.536 1.00 75.14 64 ASN A O 5
ATOM 6230 N N . LYS A 1 65 ? 0.176 -25.348 6.976 1.00 64.32 65 LYS A N 5
ATOM 6231 C CA . LYS A 1 65 ? -0.058 -25.357 5.523 1.00 32.43 65 LYS A CA 5
ATOM 6232 C C . LYS A 1 65 ? -0.441 -26.762 5.028 1.00 53.41 65 LYS A C 5
ATOM 6233 O O . LYS A 1 65 ? -1.178 -26.904 4.059 1.00 3.50 65 LYS A O 5
ATOM 6252 N N . PHE A 1 66 ? 0.088 -27.794 5.679 1.00 65.01 66 PHE A N 5
ATOM 6253 C CA . PHE A 1 66 ? -0.282 -29.177 5.359 1.00 61.10 66 PHE A CA 5
ATOM 6254 C C . PHE A 1 66 ? -1.553 -29.604 6.117 1.00 71.24 66 PHE A C 5
ATOM 6255 O O . PHE A 1 66 ? -2.348 -30.409 5.628 1.00 65.42 66 PHE A O 5
ATOM 6272 N N . ILE A 1 67 ? -1.738 -29.066 7.321 1.00 20.23 67 ILE A N 5
ATOM 6273 C CA . ILE A 1 67 ? -2.918 -29.379 8.134 1.00 72.44 67 ILE A CA 5
ATOM 6274 C C . ILE A 1 67 ? -4.217 -28.970 7.421 1.00 50.11 67 ILE A C 5
ATOM 6275 O O . ILE A 1 67 ? -5.224 -29.678 7.501 1.00 3.21 67 ILE A O 5
ATOM 6291 N N . ARG A 1 68 ? -4.189 -27.839 6.710 1.00 44.04 68 ARG A N 5
ATOM 6292 C CA . ARG A 1 68 ? -5.354 -27.396 5.932 1.00 21.15 68 ARG A CA 5
ATOM 6293 C C . ARG A 1 68 ? -5.779 -28.473 4.912 1.00 32.24 68 ARG A C 5
ATOM 6294 O O . ARG A 1 68 ? -6.965 -28.638 4.630 1.00 31.30 68 ARG A O 5
ATOM 6315 N N . ASP A 1 69 ? -4.803 -29.219 4.373 1.00 32.03 69 ASP A N 5
ATOM 6316 C CA . ASP A 1 69 ? -5.097 -30.379 3.520 1.00 44.40 69 ASP A CA 5
ATOM 6317 C C . ASP A 1 69 ? -5.803 -31.469 4.337 1.00 41.13 69 ASP A C 5
ATOM 6318 O O . ASP A 1 69 ? -6.788 -32.060 3.899 1.00 1.20 69 ASP A O 5
ATOM 6327 N N . SER A 1 70 ? -5.287 -31.712 5.541 1.00 61.35 70 SER A N 5
ATOM 6328 C CA . SER A 1 70 ? -5.798 -32.771 6.428 1.00 4.03 70 SER A CA 5
ATOM 6329 C C . SER A 1 70 ? -7.278 -32.552 6.803 1.00 24.44 70 SER A C 5
ATOM 6330 O O . SER A 1 70 ? -7.986 -33.498 7.154 1.00 62.33 70 SER A O 5
ATOM 6338 N N . LEU A 1 71 ? -7.744 -31.303 6.734 1.00 4.04 71 LEU A N 5
ATOM 6339 C CA . LEU A 1 71 ? -9.159 -30.986 6.988 1.00 4.24 71 LEU A CA 5
ATOM 6340 C C . LEU A 1 71 ? -10.039 -31.230 5.749 1.00 44.33 71 LEU A C 5
ATOM 6341 O O . LEU A 1 71 ? -11.255 -31.406 5.868 1.00 54.50 71 LEU A O 5
ATOM 6357 N N . GLU A 1 72 ? -9.429 -31.234 4.567 1.00 23.14 72 GLU A N 5
ATOM 6358 C CA . GLU A 1 72 ? -10.168 -31.435 3.313 1.00 2.53 72 GLU A CA 5
ATOM 6359 C C . GLU A 1 72 ? -10.629 -32.893 3.132 1.00 45.42 72 GLU A C 5
ATOM 6360 O O . GLU A 1 72 ? -10.462 -33.734 4.018 1.00 2.25 72 GLU A O 5
ATOM 6372 N N . HIS A 1 73 ? -11.211 -33.184 1.969 1.00 23.45 73 HIS A N 5
ATOM 6373 C CA . HIS A 1 73 ? -11.777 -34.510 1.695 1.00 33.21 73 HIS A CA 5
ATOM 6374 C C . HIS A 1 73 ? -10.682 -35.524 1.319 1.00 34.43 73 HIS A C 5
ATOM 6375 O O . HIS A 1 73 ? -10.014 -35.386 0.295 1.00 72.21 73 HIS A O 5
ATOM 6390 N N . HIS A 1 74 ? -10.514 -36.547 2.156 1.00 14.01 74 HIS A N 5
ATOM 6391 C CA . HIS A 1 74 ? -9.474 -37.567 1.957 1.00 35.04 74 HIS A CA 5
ATOM 6392 C C . HIS A 1 74 ? -10.034 -38.986 2.125 1.00 52.43 74 HIS A C 5
ATOM 6393 O O . HIS A 1 74 ? -10.931 -39.219 2.933 1.00 12.24 74 HIS A O 5
ATOM 6408 N N . HIS A 1 75 ? -9.503 -39.936 1.360 1.00 20.24 75 HIS A N 5
ATOM 6409 C CA . HIS A 1 75 ? -9.944 -41.331 1.453 1.00 20.43 75 HIS A CA 5
ATOM 6410 C C . HIS A 1 75 ? -8.771 -42.292 1.720 1.00 10.42 75 HIS A C 5
ATOM 6411 O O . HIS A 1 75 ? -8.146 -42.813 0.796 1.00 12.11 75 HIS A O 5
ATOM 6426 N N . HIS A 1 76 ? -8.456 -42.470 3.004 1.00 52.14 76 HIS A N 5
ATOM 6427 C CA . HIS A 1 76 ? -7.489 -43.480 3.466 1.00 54.14 76 HIS A CA 5
ATOM 6428 C C . HIS A 1 76 ? -8.062 -44.214 4.688 1.00 20.05 76 HIS A C 5
ATOM 6429 O O . HIS A 1 76 ? -8.099 -45.444 4.739 1.00 10.33 76 HIS A O 5
ATOM 6444 N N . HIS A 1 77 ? -8.491 -43.430 5.673 1.00 73.14 77 HIS A N 5
ATOM 6445 C CA . HIS A 1 77 ? -9.193 -43.935 6.856 1.00 24.53 77 HIS A CA 5
ATOM 6446 C C . HIS A 1 77 ? -10.199 -42.889 7.362 1.00 35.44 77 HIS A C 5
ATOM 6447 O O . HIS A 1 77 ? -9.852 -41.715 7.510 1.00 42.01 77 HIS A O 5
ATOM 6462 N N . HIS A 1 78 ? -11.437 -43.314 7.616 1.00 74.11 78 HIS A N 5
ATOM 6463 C CA . HIS A 1 78 ? -12.467 -42.418 8.172 1.00 0.30 78 HIS A CA 5
ATOM 6464 C C . HIS A 1 78 ? -12.295 -42.233 9.692 1.00 13.34 78 HIS A C 5
ATOM 6465 O O . HIS A 1 78 ? -12.604 -43.180 10.450 1.00 38.39 78 HIS A O 5
ATOM 6481 N N . MET A 1 1 ? 11.995 -2.718 0.829 1.00 3.31 1 MET A N 6
ATOM 6482 C CA . MET A 1 1 ? 11.656 -3.854 -0.072 1.00 11.22 1 MET A CA 6
ATOM 6483 C C . MET A 1 1 ? 11.780 -5.207 0.653 1.00 10.41 1 MET A C 6
ATOM 6484 O O . MET A 1 1 ? 11.248 -6.215 0.189 1.00 21.43 1 MET A O 6
ATOM 6500 N N . ALA A 1 2 ? 12.485 -5.227 1.786 1.00 33.31 2 ALA A N 6
ATOM 6501 C CA . ALA A 1 2 ? 12.636 -6.453 2.581 1.00 10.43 2 ALA A CA 6
ATOM 6502 C C . ALA A 1 2 ? 11.324 -6.829 3.292 1.00 35.15 2 ALA A C 6
ATOM 6503 O O . ALA A 1 2 ? 10.755 -6.028 4.040 1.00 2.42 2 ALA A O 6
ATOM 6510 N N . GLN A 1 3 ? 10.853 -8.051 3.065 1.00 22.31 3 GLN A N 6
ATOM 6511 C CA . GLN A 1 3 ? 9.583 -8.509 3.639 1.00 5.11 3 GLN A CA 6
ATOM 6512 C C . GLN A 1 3 ? 9.776 -9.130 5.030 1.00 0.40 3 GLN A C 6
ATOM 6513 O O . GLN A 1 3 ? 10.161 -10.296 5.155 1.00 32.34 3 GLN A O 6
ATOM 6527 N N . ILE A 1 4 ? 9.525 -8.344 6.075 1.00 53.52 4 ILE A N 6
ATOM 6528 C CA . ILE A 1 4 ? 9.572 -8.858 7.448 1.00 53.42 4 ILE A CA 6
ATOM 6529 C C . ILE A 1 4 ? 8.292 -9.652 7.763 1.00 24.35 4 ILE A C 6
ATOM 6530 O O . ILE A 1 4 ? 7.311 -9.108 8.274 1.00 43.11 4 ILE A O 6
ATOM 6546 N N . ILE A 1 5 ? 8.301 -10.935 7.410 1.00 32.54 5 ILE A N 6
ATOM 6547 C CA . ILE A 1 5 ? 7.124 -11.801 7.566 1.00 33.10 5 ILE A CA 6
ATOM 6548 C C . ILE A 1 5 ? 7.255 -12.725 8.787 1.00 32.44 5 ILE A C 6
ATOM 6549 O O . ILE A 1 5 ? 8.329 -13.258 9.060 1.00 0.33 5 ILE A O 6
ATOM 6565 N N . PHE A 1 6 ? 6.155 -12.907 9.516 1.00 61.44 6 PHE A N 6
ATOM 6566 C CA . PHE A 1 6 ? 6.111 -13.841 10.650 1.00 20.13 6 PHE A CA 6
ATOM 6567 C C . PHE A 1 6 ? 5.052 -14.933 10.420 1.00 42.22 6 PHE A C 6
ATOM 6568 O O . PHE A 1 6 ? 3.909 -14.635 10.061 1.00 55.52 6 PHE A O 6
ATOM 6585 N N . ASN A 1 7 ? 5.441 -16.194 10.624 1.00 31.44 7 ASN A N 6
ATOM 6586 C CA . ASN A 1 7 ? 4.533 -17.335 10.405 1.00 24.02 7 ASN A CA 6
ATOM 6587 C C . ASN A 1 7 ? 5.145 -18.657 10.900 1.00 32.25 7 ASN A C 6
ATOM 6588 O O . ASN A 1 7 ? 4.431 -19.547 11.369 1.00 44.13 7 ASN A O 6
ATOM 6599 N N . GLU A 1 8 ? 6.465 -18.768 10.793 1.00 33.45 8 GLU A N 6
ATOM 6600 C CA . GLU A 1 8 ? 7.196 -19.992 11.153 1.00 41.35 8 GLU A CA 6
ATOM 6601 C C . GLU A 1 8 ? 6.789 -20.570 12.527 1.00 55.33 8 GLU A C 6
ATOM 6602 O O . GLU A 1 8 ? 6.967 -19.939 13.574 1.00 63.53 8 GLU A O 6
ATOM 6614 N N . GLU A 1 9 ? 6.233 -21.780 12.508 1.00 25.54 9 GLU A N 6
ATOM 6615 C CA . GLU A 1 9 ? 5.929 -22.522 13.738 1.00 52.11 9 GLU A CA 6
ATOM 6616 C C . GLU A 1 9 ? 6.891 -23.706 13.913 1.00 1.54 9 GLU A C 6
ATOM 6617 O O . GLU A 1 9 ? 6.676 -24.785 13.353 1.00 1.15 9 GLU A O 6
ATOM 6629 N N . TRP A 1 10 ? 7.970 -23.480 14.660 1.00 25.05 10 TRP A N 6
ATOM 6630 C CA . TRP A 1 10 ? 8.939 -24.533 14.987 1.00 64.52 10 TRP A CA 6
ATOM 6631 C C . TRP A 1 10 ? 8.595 -25.177 16.336 1.00 73.11 10 TRP A C 6
ATOM 6632 O O . TRP A 1 10 ? 8.306 -24.473 17.306 1.00 14.15 10 TRP A O 6
ATOM 6653 N N . MET A 1 11 ? 8.624 -26.503 16.402 1.00 14.21 11 MET A N 6
ATOM 6654 C CA . MET A 1 11 ? 8.312 -27.210 17.648 1.00 2.10 11 MET A CA 6
ATOM 6655 C C . MET A 1 11 ? 8.925 -28.616 17.681 1.00 42.14 11 MET A C 6
ATOM 6656 O O . MET A 1 11 ? 9.176 -29.223 16.639 1.00 23.24 11 MET A O 6
ATOM 6670 N N . VAL A 1 12 ? 9.177 -29.120 18.889 1.00 71.45 12 VAL A N 6
ATOM 6671 C CA . VAL A 1 12 ? 9.697 -30.480 19.069 1.00 42.35 12 VAL A CA 6
ATOM 6672 C C . VAL A 1 12 ? 8.585 -31.523 18.866 1.00 51.25 12 VAL A C 6
ATOM 6673 O O . VAL A 1 12 ? 7.407 -31.171 18.788 1.00 34.22 12 VAL A O 6
ATOM 6686 N N . GLU A 1 13 ? 8.956 -32.800 18.809 1.00 63.42 13 GLU A N 6
ATOM 6687 C CA . GLU A 1 13 ? 7.998 -33.878 18.513 1.00 34.14 13 GLU A CA 6
ATOM 6688 C C . GLU A 1 13 ? 6.827 -33.908 19.514 1.00 72.03 13 GLU A C 6
ATOM 6689 O O . GLU A 1 13 ? 5.661 -34.019 19.121 1.00 23.11 13 GLU A O 6
ATOM 6701 N N . LYS A 1 14 ? 7.142 -33.796 20.803 1.00 64.43 14 LYS A N 6
ATOM 6702 C CA . LYS A 1 14 ? 6.121 -33.788 21.860 1.00 41.32 14 LYS A CA 6
ATOM 6703 C C . LYS A 1 14 ? 5.161 -32.592 21.697 1.00 75.43 14 LYS A C 6
ATOM 6704 O O . LYS A 1 14 ? 3.957 -32.713 21.922 1.00 11.54 14 LYS A O 6
ATOM 6723 N N . ALA A 1 15 ? 5.697 -31.439 21.304 1.00 74.52 15 ALA A N 6
ATOM 6724 C CA . ALA A 1 15 ? 4.875 -30.246 21.080 1.00 31.54 15 ALA A CA 6
ATOM 6725 C C . ALA A 1 15 ? 4.034 -30.386 19.803 1.00 22.35 15 ALA A C 6
ATOM 6726 O O . ALA A 1 15 ? 2.869 -29.981 19.760 1.00 31.41 15 ALA A O 6
ATOM 6733 N N . LEU A 1 16 ? 4.636 -30.984 18.775 1.00 1.22 16 LEU A N 6
ATOM 6734 C CA . LEU A 1 16 ? 3.976 -31.199 17.483 1.00 25.24 16 LEU A CA 6
ATOM 6735 C C . LEU A 1 16 ? 2.736 -32.093 17.641 1.00 0.21 16 LEU A C 6
ATOM 6736 O O . LEU A 1 16 ? 1.656 -31.768 17.144 1.00 23.14 16 LEU A O 6
ATOM 6752 N N . MET A 1 17 ? 2.892 -33.215 18.343 1.00 12.51 17 MET A N 6
ATOM 6753 C CA . MET A 1 17 ? 1.786 -34.161 18.543 1.00 33.11 17 MET A CA 6
ATOM 6754 C C . MET A 1 17 ? 0.607 -33.516 19.300 1.00 15.33 17 MET A C 6
ATOM 6755 O O . MET A 1 17 ? -0.547 -33.907 19.121 1.00 74.33 17 MET A O 6
ATOM 6769 N N . VAL A 1 18 ? 0.900 -32.520 20.134 1.00 61.11 18 VAL A N 6
ATOM 6770 C CA . VAL A 1 18 ? -0.145 -31.789 20.863 1.00 22.23 18 VAL A CA 6
ATOM 6771 C C . VAL A 1 18 ? -0.836 -30.757 19.955 1.00 15.04 18 VAL A C 6
ATOM 6772 O O . VAL A 1 18 ? -2.065 -30.708 19.873 1.00 34.21 18 VAL A O 6
ATOM 6785 N N . ARG A 1 19 ? -0.038 -29.951 19.258 1.00 60.51 19 ARG A N 6
ATOM 6786 C CA . ARG A 1 19 ? -0.569 -28.923 18.347 1.00 42.21 19 ARG A CA 6
ATOM 6787 C C . ARG A 1 19 ? -1.342 -29.528 17.159 1.00 60.34 19 ARG A C 6
ATOM 6788 O O . ARG A 1 19 ? -2.227 -28.884 16.596 1.00 72.13 19 ARG A O 6
ATOM 6809 N N . THR A 1 20 ? -1.001 -30.757 16.775 1.00 0.43 20 THR A N 6
ATOM 6810 C CA . THR A 1 20 ? -1.678 -31.431 15.654 1.00 30.44 20 THR A CA 6
ATOM 6811 C C . THR A 1 20 ? -2.754 -32.415 16.132 1.00 52.15 20 THR A C 6
ATOM 6812 O O . THR A 1 20 ? -3.754 -32.634 15.447 1.00 34.22 20 THR A O 6
ATOM 6823 N N . GLY A 1 21 ? -2.549 -33.007 17.307 1.00 55.35 21 GLY A N 6
ATOM 6824 C CA . GLY A 1 21 ? -3.494 -33.993 17.832 1.00 55.53 21 GLY A CA 6
ATOM 6825 C C . GLY A 1 21 ? -3.010 -35.435 17.668 1.00 13.42 21 GLY A C 6
ATOM 6826 O O . GLY A 1 21 ? -3.554 -36.356 18.283 1.00 64.30 21 GLY A O 6
ATOM 6830 N N . LEU A 1 22 ? -1.981 -35.627 16.842 1.00 50.34 22 LEU A N 6
ATOM 6831 C CA . LEU A 1 22 ? -1.410 -36.959 16.593 1.00 61.43 22 LEU A CA 6
ATOM 6832 C C . LEU A 1 22 ? -0.725 -37.534 17.843 1.00 2.11 22 LEU A C 6
ATOM 6833 O O . LEU A 1 22 ? -0.373 -36.806 18.768 1.00 43.21 22 LEU A O 6
ATOM 6849 N N . GLY A 1 23 ? -0.551 -38.852 17.859 1.00 23.32 23 GLY A N 6
ATOM 6850 C CA . GLY A 1 23 ? 0.211 -39.508 18.918 1.00 24.52 23 GLY A CA 6
ATOM 6851 C C . GLY A 1 23 ? 1.598 -39.946 18.454 1.00 20.41 23 GLY A C 6
ATOM 6852 O O . GLY A 1 23 ? 1.839 -40.083 17.250 1.00 2.41 23 GLY A O 6
ATOM 6856 N N . ALA A 1 24 ? 2.504 -40.182 19.404 1.00 30.44 24 ALA A N 6
ATOM 6857 C CA . ALA A 1 24 ? 3.880 -40.594 19.087 1.00 24.14 24 ALA A CA 6
ATOM 6858 C C . ALA A 1 24 ? 3.904 -41.817 18.158 1.00 22.42 24 ALA A C 6
ATOM 6859 O O . ALA A 1 24 ? 4.670 -41.863 17.193 1.00 62.15 24 ALA A O 6
ATOM 6866 N N . ARG A 1 25 ? 3.031 -42.787 18.444 1.00 11.13 25 ARG A N 6
ATOM 6867 C CA . ARG A 1 25 ? 2.931 -44.018 17.647 1.00 61.13 25 ARG A CA 6
ATOM 6868 C C . ARG A 1 25 ? 2.592 -43.720 16.176 1.00 22.42 25 ARG A C 6
ATOM 6869 O O . ARG A 1 25 ? 3.004 -44.447 15.268 1.00 3.24 25 ARG A O 6
ATOM 6890 N N . GLN A 1 26 ? 1.835 -42.647 15.948 1.00 42.22 26 GLN A N 6
ATOM 6891 C CA . GLN A 1 26 ? 1.411 -42.269 14.596 1.00 30.20 26 GLN A CA 6
ATOM 6892 C C . GLN A 1 26 ? 2.495 -41.440 13.890 1.00 10.24 26 GLN A C 6
ATOM 6893 O O . GLN A 1 26 ? 2.680 -41.545 12.676 1.00 21.25 26 GLN A O 6
ATOM 6907 N N . ILE A 1 27 ? 3.216 -40.622 14.658 1.00 64.43 27 ILE A N 6
ATOM 6908 C CA . ILE A 1 27 ? 4.320 -39.825 14.110 1.00 63.02 27 ILE A CA 6
ATOM 6909 C C . ILE A 1 27 ? 5.473 -40.725 13.638 1.00 51.45 27 ILE A C 6
ATOM 6910 O O . ILE A 1 27 ? 5.946 -40.596 12.507 1.00 62.41 27 ILE A O 6
ATOM 6926 N N . GLU A 1 28 ? 5.911 -41.646 14.504 1.00 54.02 28 GLU A N 6
ATOM 6927 C CA . GLU A 1 28 ? 6.981 -42.592 14.152 1.00 31.31 28 GLU A CA 6
ATOM 6928 C C . GLU A 1 28 ? 6.599 -43.430 12.924 1.00 63.40 28 GLU A C 6
ATOM 6929 O O . GLU A 1 28 ? 7.464 -43.949 12.216 1.00 23.14 28 GLU A O 6
ATOM 6941 N N . SER A 1 29 ? 5.295 -43.551 12.676 1.00 35.43 29 SER A N 6
ATOM 6942 C CA . SER A 1 29 ? 4.793 -44.214 11.468 1.00 73.11 29 SER A CA 6
ATOM 6943 C C . SER A 1 29 ? 5.147 -43.396 10.218 1.00 33.02 29 SER A C 6
ATOM 6944 O O . SER A 1 29 ? 5.807 -43.891 9.310 1.00 21.40 29 SER A O 6
ATOM 6952 N N . TYR A 1 30 ? 4.734 -42.127 10.195 1.00 64.40 30 TYR A N 6
ATOM 6953 C CA . TYR A 1 30 ? 4.980 -41.251 9.040 1.00 65.10 30 TYR A CA 6
ATOM 6954 C C . TYR A 1 30 ? 6.476 -40.968 8.835 1.00 41.42 30 TYR A C 6
ATOM 6955 O O . TYR A 1 30 ? 6.921 -40.689 7.717 1.00 1.20 30 TYR A O 6
ATOM 6973 N N . ARG A 1 31 ? 7.252 -41.050 9.915 1.00 61.31 31 ARG A N 6
ATOM 6974 C CA . ARG A 1 31 ? 8.708 -40.858 9.844 1.00 25.40 31 ARG A CA 6
ATOM 6975 C C . ARG A 1 31 ? 9.382 -41.893 8.917 1.00 3.32 31 ARG A C 6
ATOM 6976 O O . ARG A 1 31 ? 10.560 -41.764 8.588 1.00 3.15 31 ARG A O 6
ATOM 6997 N N . GLN A 1 32 ? 8.628 -42.918 8.504 1.00 73.45 32 GLN A N 6
ATOM 6998 C CA . GLN A 1 32 ? 9.142 -43.951 7.591 1.00 63.31 32 GLN A CA 6
ATOM 6999 C C . GLN A 1 32 ? 9.527 -43.371 6.213 1.00 43.14 32 GLN A C 6
ATOM 7000 O O . GLN A 1 32 ? 10.329 -43.966 5.487 1.00 41.14 32 GLN A O 6
ATOM 7014 N N . GLY A 1 33 ? 8.954 -42.213 5.857 1.00 33.52 33 GLY A N 6
ATOM 7015 C CA . GLY A 1 33 ? 9.238 -41.614 4.551 1.00 11.15 33 GLY A CA 6
ATOM 7016 C C . GLY A 1 33 ? 8.415 -40.360 4.231 1.00 1.41 33 GLY A C 6
ATOM 7017 O O . GLY A 1 33 ? 8.768 -39.602 3.327 1.00 71.20 33 GLY A O 6
ATOM 7021 N N . ALA A 1 34 ? 7.316 -40.137 4.957 1.00 4.02 34 ALA A N 6
ATOM 7022 C CA . ALA A 1 34 ? 6.457 -38.964 4.718 1.00 23.13 34 ALA A CA 6
ATOM 7023 C C . ALA A 1 34 ? 7.146 -37.654 5.143 1.00 55.55 34 ALA A C 6
ATOM 7024 O O . ALA A 1 34 ? 6.896 -36.586 4.575 1.00 11.12 34 ALA A O 6
ATOM 7031 N N . TRP A 1 35 ? 8.008 -37.744 6.151 1.00 51.14 35 TRP A N 6
ATOM 7032 C CA . TRP A 1 35 ? 8.757 -36.583 6.645 1.00 42.51 35 TRP A CA 6
ATOM 7033 C C . TRP A 1 35 ? 9.854 -36.146 5.651 1.00 75.31 35 TRP A C 6
ATOM 7034 O O . TRP A 1 35 ? 10.897 -36.788 5.534 1.00 71.12 35 TRP A O 6
ATOM 7055 N N . ILE A 1 36 ? 9.606 -35.043 4.943 1.00 33.30 36 ILE A N 6
ATOM 7056 C CA . ILE A 1 36 ? 10.565 -34.507 3.965 1.00 55.05 36 ILE A CA 6
ATOM 7057 C C . ILE A 1 36 ? 11.578 -33.552 4.628 1.00 43.30 36 ILE A C 6
ATOM 7058 O O . ILE A 1 36 ? 11.193 -32.524 5.197 1.00 74.15 36 ILE A O 6
ATOM 7074 N N . GLU A 1 37 ? 12.869 -33.891 4.534 1.00 24.21 37 GLU A N 6
ATOM 7075 C CA . GLU A 1 37 ? 13.945 -33.074 5.121 1.00 73.22 37 GLU A CA 6
ATOM 7076 C C . GLU A 1 37 ? 13.980 -31.656 4.524 1.00 20.53 37 GLU A C 6
ATOM 7077 O O . GLU A 1 37 ? 13.647 -31.455 3.353 1.00 24.33 37 GLU A O 6
ATOM 7089 N N . GLY A 1 38 ? 14.379 -30.679 5.338 1.00 43.43 38 GLY A N 6
ATOM 7090 C CA . GLY A 1 38 ? 14.471 -29.291 4.888 1.00 61.15 38 GLY A CA 6
ATOM 7091 C C . GLY A 1 38 ? 13.115 -28.599 4.752 1.00 52.03 38 GLY A C 6
ATOM 7092 O O . GLY A 1 38 ? 12.933 -27.467 5.208 1.00 0.34 38 GLY A O 6
ATOM 7096 N N . VAL A 1 39 ? 12.169 -29.275 4.110 1.00 55.21 39 VAL A N 6
ATOM 7097 C CA . VAL A 1 39 ? 10.834 -28.725 3.873 1.00 41.14 39 VAL A CA 6
ATOM 7098 C C . VAL A 1 39 ? 9.935 -28.855 5.116 1.00 74.32 39 VAL A C 6
ATOM 7099 O O . VAL A 1 39 ? 9.518 -27.856 5.695 1.00 53.13 39 VAL A O 6
ATOM 7112 N N . HIS A 1 40 ? 9.645 -30.093 5.526 1.00 21.32 40 HIS A N 6
ATOM 7113 C CA . HIS A 1 40 ? 8.740 -30.342 6.662 1.00 33.33 40 HIS A CA 6
ATOM 7114 C C . HIS A 1 40 ? 9.485 -30.328 8.012 1.00 13.34 40 HIS A C 6
ATOM 7115 O O . HIS A 1 40 ? 8.867 -30.172 9.067 1.00 3.13 40 HIS A O 6
ATOM 7130 N N . PHE A 1 41 ? 10.803 -30.513 7.967 1.00 64.03 41 PHE A N 6
ATOM 7131 C CA . PHE A 1 41 ? 11.658 -30.424 9.161 1.00 4.43 41 PHE A CA 6
ATOM 7132 C C . PHE A 1 41 ? 13.131 -30.336 8.740 1.00 32.02 41 PHE A C 6
ATOM 7133 O O . PHE A 1 41 ? 13.534 -30.970 7.769 1.00 14.21 41 PHE A O 6
ATOM 7150 N N . LYS A 1 42 ? 13.936 -29.562 9.459 1.00 51.22 42 LYS A N 6
ATOM 7151 C CA . LYS A 1 42 ? 15.349 -29.397 9.095 1.00 5.32 42 LYS A CA 6
ATOM 7152 C C . LYS A 1 42 ? 16.294 -29.680 10.269 1.00 73.55 42 LYS A C 6
ATOM 7153 O O . LYS A 1 42 ? 15.891 -29.671 11.435 1.00 40.22 42 LYS A O 6
ATOM 7172 N N . ARG A 1 43 ? 17.559 -29.930 9.939 1.00 52.31 43 ARG A N 6
ATOM 7173 C CA . ARG A 1 43 ? 18.607 -30.139 10.944 1.00 20.33 43 ARG A CA 6
ATOM 7174 C C . ARG A 1 43 ? 19.020 -28.807 11.597 1.00 14.14 43 ARG A C 6
ATOM 7175 O O . ARG A 1 43 ? 19.216 -27.800 10.911 1.00 11.32 43 ARG A O 6
ATOM 7196 N N . VAL A 1 44 ? 19.141 -28.804 12.922 1.00 0.10 44 VAL A N 6
ATOM 7197 C CA . VAL A 1 44 ? 19.550 -27.607 13.667 1.00 25.41 44 VAL A CA 6
ATOM 7198 C C . VAL A 1 44 ? 20.743 -27.918 14.588 1.00 31.35 44 VAL A C 6
ATOM 7199 O O . VAL A 1 44 ? 20.887 -29.047 15.068 1.00 51.21 44 VAL A O 6
ATOM 7212 N N . SER A 1 45 ? 21.596 -26.915 14.817 1.00 35.42 45 SER A N 6
ATOM 7213 C CA . SER A 1 45 ? 22.812 -27.080 15.635 1.00 1.21 45 SER A CA 6
ATOM 7214 C C . SER A 1 45 ? 22.510 -27.755 16.983 1.00 4.42 45 SER A C 6
ATOM 7215 O O . SER A 1 45 ? 21.504 -27.447 17.624 1.00 24.14 45 SER A O 6
ATOM 7223 N N . PRO A 1 46 ? 23.389 -28.669 17.437 1.00 51.20 46 PRO A N 6
ATOM 7224 C CA . PRO A 1 46 ? 23.180 -29.425 18.686 1.00 51.34 46 PRO A CA 6
ATOM 7225 C C . PRO A 1 46 ? 22.887 -28.527 19.901 1.00 41.24 46 PRO A C 6
ATOM 7226 O O . PRO A 1 46 ? 23.595 -27.549 20.145 1.00 63.12 46 PRO A O 6
ATOM 7237 N N . SER A 1 47 ? 21.827 -28.852 20.648 1.00 61.45 47 SER A N 6
ATOM 7238 C CA . SER A 1 47 ? 21.511 -28.134 21.895 1.00 64.53 47 SER A CA 6
ATOM 7239 C C . SER A 1 47 ? 22.702 -28.160 22.861 1.00 24.52 47 SER A C 6
ATOM 7240 O O . SER A 1 47 ? 23.011 -27.163 23.515 1.00 70.00 47 SER A O 6
ATOM 7248 N N . GLY A 1 48 ? 23.370 -29.310 22.942 1.00 14.01 48 GLY A N 6
ATOM 7249 C CA . GLY A 1 48 ? 24.605 -29.419 23.712 1.00 10.54 48 GLY A CA 6
ATOM 7250 C C . GLY A 1 48 ? 25.841 -29.164 22.853 1.00 43.13 48 GLY A C 6
ATOM 7251 O O . GLY A 1 48 ? 25.745 -29.093 21.629 1.00 74.21 48 GLY A O 6
ATOM 7255 N N . GLU A 1 49 ? 27.005 -29.037 23.482 1.00 13.42 49 GLU A N 6
ATOM 7256 C CA . GLU A 1 49 ? 28.247 -28.746 22.751 1.00 51.45 49 GLU A CA 6
ATOM 7257 C C . GLU A 1 49 ? 28.663 -29.905 21.827 1.00 25.14 49 GLU A C 6
ATOM 7258 O O . GLU A 1 49 ? 29.282 -29.692 20.782 1.00 64.32 49 GLU A O 6
ATOM 7270 N N . LYS A 1 50 ? 28.327 -31.133 22.217 1.00 24.22 50 LYS A N 6
ATOM 7271 C CA . LYS A 1 50 ? 28.772 -32.319 21.477 1.00 0.01 50 LYS A CA 6
ATOM 7272 C C . LYS A 1 50 ? 27.681 -33.398 21.388 1.00 74.42 50 LYS A C 6
ATOM 7273 O O . LYS A 1 50 ? 27.962 -34.593 21.476 1.00 34.21 50 LYS A O 6
ATOM 7292 N N . THR A 1 51 ? 26.433 -32.972 21.187 1.00 61.44 51 THR A N 6
ATOM 7293 C CA . THR A 1 51 ? 25.329 -33.919 20.969 1.00 63.44 51 THR A CA 6
ATOM 7294 C C . THR A 1 51 ? 25.497 -34.631 19.619 1.00 73.42 51 THR A C 6
ATOM 7295 O O . THR A 1 51 ? 25.944 -34.028 18.641 1.00 64.03 51 THR A O 6
ATOM 7306 N N . LEU A 1 52 ? 25.122 -35.902 19.565 1.00 72.12 52 LEU A N 6
ATOM 7307 C CA . LEU A 1 52 ? 25.367 -36.735 18.383 1.00 13.11 52 LEU A CA 6
ATOM 7308 C C . LEU A 1 52 ? 24.497 -36.320 17.185 1.00 54.22 52 LEU A C 6
ATOM 7309 O O . LEU A 1 52 ? 25.013 -35.924 16.143 1.00 43.51 52 LEU A O 6
ATOM 7325 N N . ARG A 1 53 ? 23.180 -36.406 17.336 1.00 42.14 53 ARG A N 6
ATOM 7326 C CA . ARG A 1 53 ? 22.255 -36.113 16.229 1.00 72.24 53 ARG A CA 6
ATOM 7327 C C . ARG A 1 53 ? 21.827 -34.640 16.201 1.00 54.35 53 ARG A C 6
ATOM 7328 O O . ARG A 1 53 ? 20.935 -34.257 15.441 1.00 21.23 53 ARG A O 6
ATOM 7349 N N . GLY A 1 54 ? 22.476 -33.817 17.016 1.00 1.04 54 GLY A N 6
ATOM 7350 C CA . GLY A 1 54 ? 22.155 -32.397 17.061 1.00 1.42 54 GLY A CA 6
ATOM 7351 C C . GLY A 1 54 ? 20.757 -32.109 17.603 1.00 0.22 54 GLY A C 6
ATOM 7352 O O . GLY A 1 54 ? 20.344 -32.681 18.613 1.00 31.40 54 GLY A O 6
ATOM 7356 N N . THR A 1 55 ? 20.033 -31.217 16.931 1.00 61.20 55 THR A N 6
ATOM 7357 C CA . THR A 1 55 ? 18.663 -30.864 17.327 1.00 35.43 55 THR A CA 6
ATOM 7358 C C . THR A 1 55 ? 17.731 -30.842 16.106 1.00 55.24 55 THR A C 6
ATOM 7359 O O . THR A 1 55 ? 18.101 -30.349 15.042 1.00 1.21 55 THR A O 6
ATOM 7370 N N . THR A 1 56 ? 16.523 -31.385 16.256 1.00 75.13 56 THR A N 6
ATOM 7371 C CA . THR A 1 56 ? 15.566 -31.466 15.143 1.00 64.40 56 THR A CA 6
ATOM 7372 C C . THR A 1 56 ? 14.236 -30.777 15.483 1.00 13.11 56 THR A C 6
ATOM 7373 O O . THR A 1 56 ? 13.557 -31.149 16.441 1.00 72.20 56 THR A O 6
ATOM 7384 N N . TRP A 1 57 ? 13.873 -29.769 14.690 1.00 74.11 57 TRP A N 6
ATOM 7385 C CA . TRP A 1 57 ? 12.596 -29.059 14.861 1.00 44.35 57 TRP A CA 6
ATOM 7386 C C . TRP A 1 57 ? 11.628 -29.376 13.710 1.00 63.51 57 TRP A C 6
ATOM 7387 O O . TRP A 1 57 ? 12.033 -29.458 12.548 1.00 64.14 57 TRP A O 6
ATOM 7408 N N . TYR A 1 58 ? 10.350 -29.545 14.039 1.00 61.13 58 TYR A N 6
ATOM 7409 C CA . TYR A 1 58 ? 9.319 -29.844 13.039 1.00 74.30 58 TYR A CA 6
ATOM 7410 C C . TYR A 1 58 ? 8.533 -28.582 12.644 1.00 40.54 58 TYR A C 6
ATOM 7411 O O . TYR A 1 58 ? 8.209 -27.746 13.494 1.00 21.24 58 TYR A O 6
ATOM 7429 N N . ASN A 1 59 ? 8.233 -28.453 11.350 1.00 53.14 59 ASN A N 6
ATOM 7430 C CA . ASN A 1 59 ? 7.434 -27.333 10.839 1.00 72.40 59 ASN A CA 6
ATOM 7431 C C . ASN A 1 59 ? 5.929 -27.646 10.900 1.00 14.41 59 ASN A C 6
ATOM 7432 O O . ASN A 1 59 ? 5.414 -28.420 10.087 1.00 71.55 59 ASN A O 6
ATOM 7443 N N . TYR A 1 60 ? 5.226 -27.034 11.859 1.00 4.23 60 TYR A N 6
ATOM 7444 C CA . TYR A 1 60 ? 3.775 -27.248 12.021 1.00 31.33 60 TYR A CA 6
ATOM 7445 C C . TYR A 1 60 ? 2.984 -27.029 10.707 1.00 3.54 60 TYR A C 6
ATOM 7446 O O . TYR A 1 60 ? 2.208 -27.898 10.310 1.00 31.13 60 TYR A O 6
ATOM 7464 N N . PRO A 1 61 ? 3.151 -25.879 10.007 1.00 45.12 61 PRO A N 6
ATOM 7465 C CA . PRO A 1 61 ? 2.410 -25.612 8.755 1.00 42.34 61 PRO A CA 6
ATOM 7466 C C . PRO A 1 61 ? 2.690 -26.657 7.660 1.00 31.13 61 PRO A C 6
ATOM 7467 O O . PRO A 1 61 ? 1.836 -26.945 6.821 1.00 31.30 61 PRO A O 6
ATOM 7478 N N . GLU A 1 62 ? 3.889 -27.232 7.690 1.00 24.24 62 GLU A N 6
ATOM 7479 C CA . GLU A 1 62 ? 4.298 -28.231 6.698 1.00 22.20 62 GLU A CA 6
ATOM 7480 C C . GLU A 1 62 ? 3.729 -29.620 7.011 1.00 4.10 62 GLU A C 6
ATOM 7481 O O . GLU A 1 62 ? 3.346 -30.361 6.106 1.00 23.24 62 GLU A O 6
ATOM 7493 N N . ILE A 1 63 ? 3.698 -29.980 8.288 1.00 53.41 63 ILE A N 6
ATOM 7494 C CA . ILE A 1 63 ? 3.070 -31.233 8.710 1.00 51.35 63 ILE A CA 6
ATOM 7495 C C . ILE A 1 63 ? 1.539 -31.133 8.588 1.00 64.33 63 ILE A C 6
ATOM 7496 O O . ILE A 1 63 ? 0.873 -32.098 8.216 1.00 1.21 63 ILE A O 6
ATOM 7512 N N . ASN A 1 64 ? 0.992 -29.949 8.868 1.00 72.34 64 ASN A N 6
ATOM 7513 C CA . ASN A 1 64 ? -0.432 -29.681 8.640 1.00 23.42 64 ASN A CA 6
ATOM 7514 C C . ASN A 1 64 ? -0.774 -29.835 7.148 1.00 50.42 64 ASN A C 6
ATOM 7515 O O . ASN A 1 64 ? -1.834 -30.346 6.796 1.00 12.24 64 ASN A O 6
ATOM 7526 N N . LYS A 1 65 ? 0.144 -29.395 6.283 1.00 31.12 65 LYS A N 6
ATOM 7527 C CA . LYS A 1 65 ? 0.015 -29.580 4.831 1.00 43.03 65 LYS A CA 6
ATOM 7528 C C . LYS A 1 65 ? -0.214 -31.064 4.482 1.00 1.43 65 LYS A C 6
ATOM 7529 O O . LYS A 1 65 ? -0.946 -31.391 3.550 1.00 55.41 65 LYS A O 6
ATOM 7548 N N . PHE A 1 66 ? 0.420 -31.951 5.246 1.00 4.01 66 PHE A N 6
ATOM 7549 C CA . PHE A 1 66 ? 0.239 -33.398 5.083 1.00 42.45 66 PHE A CA 6
ATOM 7550 C C . PHE A 1 66 ? -1.077 -33.870 5.729 1.00 42.03 66 PHE A C 6
ATOM 7551 O O . PHE A 1 66 ? -1.891 -34.543 5.091 1.00 23.21 66 PHE A O 6
ATOM 7568 N N . ILE A 1 67 ? -1.284 -33.490 6.989 1.00 72.52 67 ILE A N 6
ATOM 7569 C CA . ILE A 1 67 ? -2.441 -33.947 7.772 1.00 23.43 67 ILE A CA 6
ATOM 7570 C C . ILE A 1 67 ? -3.775 -33.382 7.238 1.00 64.44 67 ILE A C 6
ATOM 7571 O O . ILE A 1 67 ? -4.837 -33.957 7.480 1.00 34.32 67 ILE A O 6
ATOM 7587 N N . ARG A 1 68 ? -3.721 -32.266 6.502 1.00 41.03 68 ARG A N 6
ATOM 7588 C CA . ARG A 1 68 ? -4.940 -31.626 5.976 1.00 24.44 68 ARG A CA 6
ATOM 7589 C C . ARG A 1 68 ? -5.807 -32.628 5.188 1.00 44.11 68 ARG A C 6
ATOM 7590 O O . ARG A 1 68 ? -7.038 -32.545 5.195 1.00 43.25 68 ARG A O 6
ATOM 7611 N N . ASP A 1 69 ? -5.154 -33.584 4.524 1.00 61.03 69 ASP A N 6
ATOM 7612 C CA . ASP A 1 69 ? -5.855 -34.638 3.786 1.00 75.41 69 ASP A CA 6
ATOM 7613 C C . ASP A 1 69 ? -6.620 -35.565 4.746 1.00 71.24 69 ASP A C 6
ATOM 7614 O O . ASP A 1 69 ? -7.689 -36.078 4.417 1.00 25.32 69 ASP A O 6
ATOM 7623 N N . SER A 1 70 ? -6.060 -35.772 5.937 1.00 72.13 70 SER A N 6
ATOM 7624 C CA . SER A 1 70 ? -6.696 -36.606 6.968 1.00 34.33 70 SER A CA 6
ATOM 7625 C C . SER A 1 70 ? -7.851 -35.864 7.654 1.00 30.41 70 SER A C 6
ATOM 7626 O O . SER A 1 70 ? -8.767 -36.485 8.198 1.00 60.35 70 SER A O 6
ATOM 7634 N N . LEU A 1 71 ? -7.800 -34.532 7.641 1.00 34.21 71 LEU A N 6
ATOM 7635 C CA . LEU A 1 71 ? -8.929 -33.718 8.108 1.00 62.13 71 LEU A CA 6
ATOM 7636 C C . LEU A 1 71 ? -10.124 -33.860 7.157 1.00 12.13 71 LEU A C 6
ATOM 7637 O O . LEU A 1 71 ? -11.278 -33.842 7.591 1.00 21.21 71 LEU A O 6
ATOM 7653 N N . GLU A 1 72 ? -9.835 -34.004 5.856 1.00 30.34 72 GLU A N 6
ATOM 7654 C CA . GLU A 1 72 ? -10.884 -34.170 4.838 1.00 52.23 72 GLU A CA 6
ATOM 7655 C C . GLU A 1 72 ? -11.911 -33.029 4.929 1.00 3.33 72 GLU A C 6
ATOM 7656 O O . GLU A 1 72 ? -13.108 -33.237 4.726 1.00 2.44 72 GLU A O 6
ATOM 7668 N N . HIS A 1 73 ? -11.408 -31.818 5.209 1.00 14.11 73 HIS A N 6
ATOM 7669 C CA . HIS A 1 73 ? -12.256 -30.646 5.489 1.00 70.05 73 HIS A CA 6
ATOM 7670 C C . HIS A 1 73 ? -13.433 -30.507 4.508 1.00 15.10 73 HIS A C 6
ATOM 7671 O O . HIS A 1 73 ? -13.252 -30.454 3.286 1.00 63.21 73 HIS A O 6
ATOM 7686 N N . HIS A 1 74 ? -14.637 -30.451 5.075 1.00 21.52 74 HIS A N 6
ATOM 7687 C CA . HIS A 1 74 ? -15.882 -30.380 4.308 1.00 33.35 74 HIS A CA 6
ATOM 7688 C C . HIS A 1 74 ? -15.900 -29.191 3.337 1.00 61.11 74 HIS A C 6
ATOM 7689 O O . HIS A 1 74 ? -15.665 -28.047 3.731 1.00 25.42 74 HIS A O 6
ATOM 7704 N N . HIS A 1 75 ? -16.193 -29.473 2.070 1.00 40.42 75 HIS A N 6
ATOM 7705 C CA . HIS A 1 75 ? -16.321 -28.430 1.054 1.00 0.21 75 HIS A CA 6
ATOM 7706 C C . HIS A 1 75 ? -17.615 -27.626 1.241 1.00 14.13 75 HIS A C 6
ATOM 7707 O O . HIS A 1 75 ? -18.707 -28.123 0.963 1.00 40.02 75 HIS A O 6
ATOM 7722 N N . HIS A 1 76 ? -17.496 -26.393 1.728 1.00 71.12 76 HIS A N 6
ATOM 7723 C CA . HIS A 1 76 ? -18.644 -25.479 1.770 1.00 51.43 76 HIS A CA 6
ATOM 7724 C C . HIS A 1 76 ? -19.018 -25.054 0.340 1.00 53.45 76 HIS A C 6
ATOM 7725 O O . HIS A 1 76 ? -20.172 -24.746 0.038 1.00 71.12 76 HIS A O 6
ATOM 7740 N N . HIS A 1 77 ? -18.006 -25.030 -0.522 1.00 40.15 77 HIS A N 6
ATOM 7741 C CA . HIS A 1 77 ? -18.185 -24.792 -1.957 1.00 54.21 77 HIS A CA 6
ATOM 7742 C C . HIS A 1 77 ? -17.391 -25.834 -2.757 1.00 61.33 77 HIS A C 6
ATOM 7743 O O . HIS A 1 77 ? -16.527 -26.515 -2.198 1.00 51.11 77 HIS A O 6
ATOM 7758 N N . HIS A 1 78 ? -17.672 -25.951 -4.053 1.00 44.14 78 HIS A N 6
ATOM 7759 C CA . HIS A 1 78 ? -16.985 -26.930 -4.914 1.00 20.41 78 HIS A CA 6
ATOM 7760 C C . HIS A 1 78 ? -15.444 -26.779 -4.855 1.00 42.04 78 HIS A C 6
ATOM 7761 O O . HIS A 1 78 ? -14.912 -25.827 -5.466 1.00 37.06 78 HIS A O 6
ATOM 7777 N N . MET A 1 1 ? -3.576 -11.758 -5.792 1.00 74.24 1 MET A N 7
ATOM 7778 C CA . MET A 1 1 ? -2.656 -10.738 -6.369 1.00 34.51 1 MET A CA 7
ATOM 7779 C C . MET A 1 1 ? -1.244 -10.821 -5.765 1.00 53.01 1 MET A C 7
ATOM 7780 O O . MET A 1 1 ? -0.313 -10.186 -6.266 1.00 51.45 1 MET A O 7
ATOM 7796 N N . ALA A 1 2 ? -1.087 -11.590 -4.687 1.00 12.52 2 ALA A N 7
ATOM 7797 C CA . ALA A 1 2 ? 0.209 -11.717 -4.007 1.00 32.32 2 ALA A CA 7
ATOM 7798 C C . ALA A 1 2 ? 0.279 -12.992 -3.153 1.00 34.12 2 ALA A C 7
ATOM 7799 O O . ALA A 1 2 ? -0.693 -13.366 -2.493 1.00 44.34 2 ALA A O 7
ATOM 7806 N N . GLN A 1 3 ? 1.434 -13.650 -3.169 1.00 43.42 3 GLN A N 7
ATOM 7807 C CA . GLN A 1 3 ? 1.651 -14.862 -2.375 1.00 54.01 3 GLN A CA 7
ATOM 7808 C C . GLN A 1 3 ? 2.076 -14.500 -0.944 1.00 64.51 3 GLN A C 7
ATOM 7809 O O . GLN A 1 3 ? 3.218 -14.114 -0.699 1.00 22.13 3 GLN A O 7
ATOM 7823 N N . ILE A 1 4 ? 1.139 -14.595 -0.003 1.00 22.34 4 ILE A N 7
ATOM 7824 C CA . ILE A 1 4 ? 1.423 -14.299 1.408 1.00 71.14 4 ILE A CA 7
ATOM 7825 C C . ILE A 1 4 ? 1.320 -15.570 2.272 1.00 41.21 4 ILE A C 7
ATOM 7826 O O . ILE A 1 4 ? 0.394 -15.735 3.074 1.00 55.11 4 ILE A O 7
ATOM 7842 N N . ILE A 1 5 ? 2.258 -16.492 2.062 1.00 53.13 5 ILE A N 7
ATOM 7843 C CA . ILE A 1 5 ? 2.325 -17.736 2.842 1.00 51.31 5 ILE A CA 7
ATOM 7844 C C . ILE A 1 5 ? 3.762 -17.998 3.327 1.00 0.23 5 ILE A C 7
ATOM 7845 O O . ILE A 1 5 ? 4.674 -18.201 2.516 1.00 51.23 5 ILE A O 7
ATOM 7861 N N . PHE A 1 6 ? 3.956 -17.982 4.647 1.00 14.22 6 PHE A N 7
ATOM 7862 C CA . PHE A 1 6 ? 5.261 -18.281 5.252 1.00 21.52 6 PHE A CA 7
ATOM 7863 C C . PHE A 1 6 ? 5.138 -18.470 6.773 1.00 32.30 6 PHE A C 7
ATOM 7864 O O . PHE A 1 6 ? 4.261 -17.884 7.412 1.00 22.53 6 PHE A O 7
ATOM 7881 N N . ASN A 1 7 ? 6.013 -19.301 7.339 1.00 24.13 7 ASN A N 7
ATOM 7882 C CA . ASN A 1 7 ? 6.058 -19.519 8.793 1.00 32.43 7 ASN A CA 7
ATOM 7883 C C . ASN A 1 7 ? 7.396 -20.158 9.222 1.00 70.25 7 ASN A C 7
ATOM 7884 O O . ASN A 1 7 ? 8.095 -20.772 8.412 1.00 71.14 7 ASN A O 7
ATOM 7895 N N . GLU A 1 8 ? 7.740 -20.019 10.503 1.00 42.41 8 GLU A N 7
ATOM 7896 C CA . GLU A 1 8 ? 9.033 -20.486 11.024 1.00 2.55 8 GLU A CA 7
ATOM 7897 C C . GLU A 1 8 ? 8.896 -21.205 12.382 1.00 15.25 8 GLU A C 7
ATOM 7898 O O . GLU A 1 8 ? 9.837 -21.232 13.176 1.00 40.01 8 GLU A O 7
ATOM 7910 N N . GLU A 1 9 ? 7.738 -21.810 12.637 1.00 44.54 9 GLU A N 7
ATOM 7911 C CA . GLU A 1 9 ? 7.512 -22.540 13.894 1.00 30.21 9 GLU A CA 7
ATOM 7912 C C . GLU A 1 9 ? 8.265 -23.888 13.923 1.00 12.43 9 GLU A C 7
ATOM 7913 O O . GLU A 1 9 ? 7.817 -24.876 13.338 1.00 41.00 9 GLU A O 7
ATOM 7925 N N . TRP A 1 10 ? 9.420 -23.912 14.584 1.00 52.43 10 TRP A N 7
ATOM 7926 C CA . TRP A 1 10 ? 10.169 -25.162 14.806 1.00 32.22 10 TRP A CA 7
ATOM 7927 C C . TRP A 1 10 ? 9.767 -25.801 16.147 1.00 52.41 10 TRP A C 7
ATOM 7928 O O . TRP A 1 10 ? 9.657 -25.109 17.160 1.00 42.32 10 TRP A O 7
ATOM 7949 N N . MET A 1 11 ? 9.554 -27.118 16.155 1.00 11.55 11 MET A N 7
ATOM 7950 C CA . MET A 1 11 ? 9.123 -27.820 17.374 1.00 2.11 11 MET A CA 7
ATOM 7951 C C . MET A 1 11 ? 9.437 -29.327 17.315 1.00 41.52 11 MET A C 7
ATOM 7952 O O . MET A 1 11 ? 9.325 -29.955 16.264 1.00 42.43 11 MET A O 7
ATOM 7966 N N . VAL A 1 12 ? 9.833 -29.900 18.454 1.00 45.42 12 VAL A N 7
ATOM 7967 C CA . VAL A 1 12 ? 10.156 -31.336 18.536 1.00 0.44 12 VAL A CA 7
ATOM 7968 C C . VAL A 1 12 ? 8.887 -32.209 18.528 1.00 12.33 12 VAL A C 7
ATOM 7969 O O . VAL A 1 12 ? 7.776 -31.695 18.622 1.00 1.34 12 VAL A O 7
ATOM 7982 N N . GLU A 1 13 ? 9.068 -33.532 18.441 1.00 53.02 13 GLU A N 7
ATOM 7983 C CA . GLU A 1 13 ? 7.945 -34.490 18.362 1.00 34.00 13 GLU A CA 7
ATOM 7984 C C . GLU A 1 13 ? 6.843 -34.210 19.404 1.00 73.44 13 GLU A C 7
ATOM 7985 O O . GLU A 1 13 ? 5.676 -34.010 19.052 1.00 14.20 13 GLU A O 7
ATOM 7997 N N . LYS A 1 14 ? 7.223 -34.205 20.682 1.00 35.13 14 LYS A N 7
ATOM 7998 C CA . LYS A 1 14 ? 6.274 -33.992 21.785 1.00 24.42 14 LYS A CA 7
ATOM 7999 C C . LYS A 1 14 ? 5.474 -32.688 21.612 1.00 73.34 14 LYS A C 7
ATOM 8000 O O . LYS A 1 14 ? 4.287 -32.629 21.928 1.00 41.23 14 LYS A O 7
ATOM 8019 N N . ALA A 1 15 ? 6.125 -31.646 21.109 1.00 51.22 15 ALA A N 7
ATOM 8020 C CA . ALA A 1 15 ? 5.451 -30.369 20.869 1.00 30.51 15 ALA A CA 7
ATOM 8021 C C . ALA A 1 15 ? 4.573 -30.434 19.611 1.00 53.33 15 ALA A C 7
ATOM 8022 O O . ALA A 1 15 ? 3.434 -29.961 19.604 1.00 31.41 15 ALA A O 7
ATOM 8029 N N . LEU A 1 16 ? 5.108 -31.054 18.563 1.00 62.31 16 LEU A N 7
ATOM 8030 C CA . LEU A 1 16 ? 4.433 -31.156 17.267 1.00 45.11 16 LEU A CA 7
ATOM 8031 C C . LEU A 1 16 ? 3.070 -31.856 17.403 1.00 44.11 16 LEU A C 7
ATOM 8032 O O . LEU A 1 16 ? 2.057 -31.368 16.895 1.00 34.24 16 LEU A O 7
ATOM 8048 N N . MET A 1 17 ? 3.043 -32.991 18.104 1.00 51.34 17 MET A N 7
ATOM 8049 C CA . MET A 1 17 ? 1.800 -33.749 18.292 1.00 11.44 17 MET A CA 7
ATOM 8050 C C . MET A 1 17 ? 0.715 -32.899 18.983 1.00 43.24 17 MET A C 7
ATOM 8051 O O . MET A 1 17 ? -0.472 -33.034 18.692 1.00 21.34 17 MET A O 7
ATOM 8065 N N . VAL A 1 18 ? 1.130 -32.016 19.888 1.00 41.22 18 VAL A N 7
ATOM 8066 C CA . VAL A 1 18 ? 0.195 -31.127 20.588 1.00 35.31 18 VAL A CA 7
ATOM 8067 C C . VAL A 1 18 ? -0.317 -30.011 19.657 1.00 22.35 18 VAL A C 7
ATOM 8068 O O . VAL A 1 18 ? -1.517 -29.735 19.592 1.00 1.13 18 VAL A O 7
ATOM 8081 N N . ARG A 1 19 ? 0.605 -29.389 18.925 1.00 11.01 19 ARG A N 7
ATOM 8082 C CA . ARG A 1 19 ? 0.275 -28.268 18.034 1.00 63.53 19 ARG A CA 7
ATOM 8083 C C . ARG A 1 19 ? -0.562 -28.715 16.819 1.00 11.45 19 ARG A C 7
ATOM 8084 O O . ARG A 1 19 ? -1.351 -27.937 16.279 1.00 42.10 19 ARG A O 7
ATOM 8105 N N . THR A 1 20 ? -0.376 -29.962 16.383 1.00 15.43 20 THR A N 7
ATOM 8106 C CA . THR A 1 20 ? -1.087 -30.488 15.201 1.00 21.12 20 THR A CA 7
ATOM 8107 C C . THR A 1 20 ? -2.295 -31.355 15.579 1.00 31.42 20 THR A C 7
ATOM 8108 O O . THR A 1 20 ? -3.275 -31.422 14.835 1.00 12.11 20 THR A O 7
ATOM 8119 N N . GLY A 1 21 ? -2.223 -32.025 16.727 1.00 22.13 21 GLY A N 7
ATOM 8120 C CA . GLY A 1 21 ? -3.287 -32.943 17.132 1.00 41.23 21 GLY A CA 7
ATOM 8121 C C . GLY A 1 21 ? -2.936 -34.407 16.875 1.00 5.32 21 GLY A C 7
ATOM 8122 O O . GLY A 1 21 ? -3.692 -35.311 17.239 1.00 31.34 21 GLY A O 7
ATOM 8126 N N . LEU A 1 22 ? -1.784 -34.641 16.245 1.00 73.01 22 LEU A N 7
ATOM 8127 C CA . LEU A 1 22 ? -1.300 -36.002 15.981 1.00 12.44 22 LEU A CA 7
ATOM 8128 C C . LEU A 1 22 ? -0.759 -36.672 17.255 1.00 44.42 22 LEU A C 7
ATOM 8129 O O . LEU A 1 22 ? -0.875 -36.138 18.360 1.00 71.21 22 LEU A O 7
ATOM 8145 N N . GLY A 1 23 ? -0.170 -37.851 17.083 1.00 23.13 23 GLY A N 7
ATOM 8146 C CA . GLY A 1 23 ? 0.414 -38.581 18.200 1.00 42.24 23 GLY A CA 7
ATOM 8147 C C . GLY A 1 23 ? 1.651 -39.368 17.791 1.00 33.10 23 GLY A C 7
ATOM 8148 O O . GLY A 1 23 ? 1.923 -39.517 16.600 1.00 22.25 23 GLY A O 7
ATOM 8152 N N . ALA A 1 24 ? 2.387 -39.888 18.773 1.00 72.23 24 ALA A N 7
ATOM 8153 C CA . ALA A 1 24 ? 3.646 -40.605 18.514 1.00 35.11 24 ALA A CA 7
ATOM 8154 C C . ALA A 1 24 ? 3.476 -41.720 17.467 1.00 12.22 24 ALA A C 7
ATOM 8155 O O . ALA A 1 24 ? 4.224 -41.785 16.489 1.00 41.23 24 ALA A O 7
ATOM 8162 N N . ARG A 1 25 ? 2.474 -42.575 17.670 1.00 71.34 25 ARG A N 7
ATOM 8163 C CA . ARG A 1 25 ? 2.225 -43.720 16.782 1.00 35.32 25 ARG A CA 7
ATOM 8164 C C . ARG A 1 25 ? 1.923 -43.269 15.341 1.00 72.15 25 ARG A C 7
ATOM 8165 O O . ARG A 1 25 ? 2.287 -43.941 14.373 1.00 20.15 25 ARG A O 7
ATOM 8186 N N . GLN A 1 26 ? 1.247 -42.132 15.208 1.00 71.44 26 GLN A N 7
ATOM 8187 C CA . GLN A 1 26 ? 0.907 -41.582 13.892 1.00 71.44 26 GLN A CA 7
ATOM 8188 C C . GLN A 1 26 ? 2.112 -40.870 13.246 1.00 3.12 26 GLN A C 7
ATOM 8189 O O . GLN A 1 26 ? 2.353 -41.005 12.045 1.00 54.21 26 GLN A O 7
ATOM 8203 N N . ILE A 1 27 ? 2.877 -40.129 14.050 1.00 13.33 27 ILE A N 7
ATOM 8204 C CA . ILE A 1 27 ? 4.046 -39.396 13.546 1.00 32.12 27 ILE A CA 7
ATOM 8205 C C . ILE A 1 27 ? 5.142 -40.357 13.058 1.00 31.11 27 ILE A C 7
ATOM 8206 O O . ILE A 1 27 ? 5.725 -40.153 11.990 1.00 54.12 27 ILE A O 7
ATOM 8222 N N . GLU A 1 28 ? 5.413 -41.411 13.834 1.00 55.12 28 GLU A N 7
ATOM 8223 C CA . GLU A 1 28 ? 6.405 -42.416 13.437 1.00 32.12 28 GLU A CA 7
ATOM 8224 C C . GLU A 1 28 ? 6.052 -43.025 12.073 1.00 11.52 28 GLU A C 7
ATOM 8225 O O . GLU A 1 28 ? 6.929 -43.280 11.252 1.00 72.13 28 GLU A O 7
ATOM 8237 N N . SER A 1 29 ? 4.757 -43.233 11.834 1.00 21.03 29 SER A N 7
ATOM 8238 C CA . SER A 1 29 ? 4.276 -43.738 10.539 1.00 14.42 29 SER A CA 7
ATOM 8239 C C . SER A 1 29 ? 4.645 -42.774 9.401 1.00 15.22 29 SER A C 7
ATOM 8240 O O . SER A 1 29 ? 5.200 -43.183 8.379 1.00 4.51 29 SER A O 7
ATOM 8248 N N . TYR A 1 30 ? 4.351 -41.487 9.588 1.00 21.02 30 TYR A N 7
ATOM 8249 C CA . TYR A 1 30 ? 4.716 -40.461 8.600 1.00 15.25 30 TYR A CA 7
ATOM 8250 C C . TYR A 1 30 ? 6.242 -40.348 8.430 1.00 54.24 30 TYR A C 7
ATOM 8251 O O . TYR A 1 30 ? 6.728 -39.998 7.353 1.00 2.31 30 TYR A O 7
ATOM 8269 N N . ARG A 1 31 ? 6.996 -40.650 9.489 1.00 10.11 31 ARG A N 7
ATOM 8270 C CA . ARG A 1 31 ? 8.466 -40.631 9.419 1.00 22.40 31 ARG A CA 7
ATOM 8271 C C . ARG A 1 31 ? 9.016 -41.771 8.553 1.00 22.32 31 ARG A C 7
ATOM 8272 O O . ARG A 1 31 ? 10.198 -41.779 8.202 1.00 2.43 31 ARG A O 7
ATOM 8293 N N . GLN A 1 32 ? 8.161 -42.731 8.213 1.00 74.02 32 GLN A N 7
ATOM 8294 C CA . GLN A 1 32 ? 8.560 -43.857 7.367 1.00 51.11 32 GLN A CA 7
ATOM 8295 C C . GLN A 1 32 ? 8.372 -43.538 5.871 1.00 50.24 32 GLN A C 7
ATOM 8296 O O . GLN A 1 32 ? 8.626 -44.388 5.018 1.00 54.23 32 GLN A O 7
ATOM 8310 N N . GLY A 1 33 ? 7.944 -42.308 5.553 1.00 43.12 33 GLY A N 7
ATOM 8311 C CA . GLY A 1 33 ? 7.724 -41.945 4.153 1.00 14.35 33 GLY A CA 7
ATOM 8312 C C . GLY A 1 33 ? 7.607 -40.441 3.893 1.00 64.41 33 GLY A C 7
ATOM 8313 O O . GLY A 1 33 ? 8.304 -39.901 3.029 1.00 62.20 33 GLY A O 7
ATOM 8317 N N . ALA A 1 34 ? 6.728 -39.764 4.630 1.00 2.33 34 ALA A N 7
ATOM 8318 C CA . ALA A 1 34 ? 6.400 -38.355 4.352 1.00 44.32 34 ALA A CA 7
ATOM 8319 C C . ALA A 1 34 ? 7.447 -37.360 4.900 1.00 71.31 34 ALA A C 7
ATOM 8320 O O . ALA A 1 34 ? 7.743 -36.343 4.263 1.00 51.40 34 ALA A O 7
ATOM 8327 N N . TRP A 1 35 ? 7.990 -37.634 6.085 1.00 51.23 35 TRP A N 7
ATOM 8328 C CA . TRP A 1 35 ? 8.966 -36.728 6.717 1.00 43.22 35 TRP A CA 7
ATOM 8329 C C . TRP A 1 35 ? 10.328 -36.758 5.988 1.00 11.53 35 TRP A C 7
ATOM 8330 O O . TRP A 1 35 ? 10.883 -37.825 5.728 1.00 10.01 35 TRP A O 7
ATOM 8351 N N . ILE A 1 36 ? 10.861 -35.573 5.671 1.00 75.13 36 ILE A N 7
ATOM 8352 C CA . ILE A 1 36 ? 12.139 -35.447 4.948 1.00 7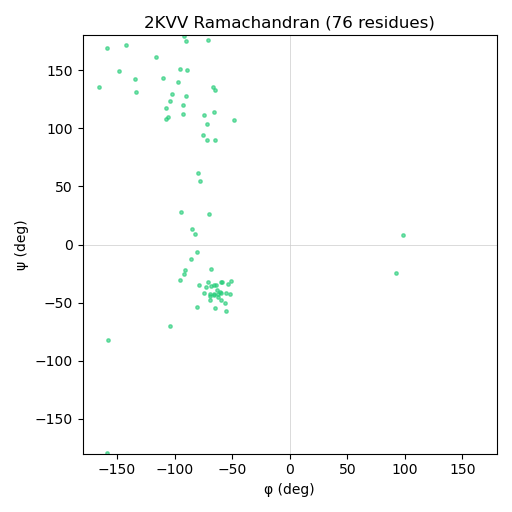2.12 36 ILE A CA 7
ATOM 8353 C C . ILE A 1 36 ? 13.081 -34.455 5.656 1.00 31.32 36 ILE A C 7
ATOM 8354 O O . ILE A 1 36 ? 12.700 -33.310 5.920 1.00 24.33 36 ILE A O 7
ATOM 8370 N N . GLU A 1 37 ? 14.306 -34.889 5.961 1.00 12.00 37 GLU A N 7
ATOM 8371 C CA . GLU A 1 37 ? 15.289 -34.019 6.620 1.00 24.33 37 GLU A CA 7
ATOM 8372 C C . GLU A 1 37 ? 15.757 -32.900 5.670 1.00 33.51 37 GLU A C 7
ATOM 8373 O O . GLU A 1 37 ? 15.760 -33.064 4.450 1.00 13.44 37 GLU A O 7
ATOM 8385 N N . GLY A 1 38 ? 16.134 -31.758 6.236 1.00 44.42 38 GLY A N 7
ATOM 8386 C CA . GLY A 1 38 ? 16.472 -30.590 5.431 1.00 71.45 38 GLY A CA 7
ATOM 8387 C C . GLY A 1 38 ? 15.241 -29.792 4.996 1.00 14.04 38 GLY A C 7
ATOM 8388 O O . GLY A 1 38 ? 15.258 -28.559 4.985 1.00 2.25 38 GLY A O 7
ATOM 8392 N N . VAL A 1 39 ? 14.169 -30.500 4.639 1.00 21.31 39 VAL A N 7
ATOM 8393 C CA . VAL A 1 39 ? 12.928 -29.863 4.176 1.00 40.01 39 VAL A CA 7
ATOM 8394 C C . VAL A 1 39 ? 11.881 -29.738 5.301 1.00 51.40 39 VAL A C 7
ATOM 8395 O O . VAL A 1 39 ? 11.516 -28.636 5.699 1.00 71.44 39 VAL A O 7
ATOM 8408 N N . HIS A 1 40 ? 11.389 -30.876 5.803 1.00 10.04 40 HIS A N 7
ATOM 8409 C CA . HIS A 1 40 ? 10.336 -30.880 6.837 1.00 1.12 40 HIS A CA 7
ATOM 8410 C C . HIS A 1 40 ? 10.907 -30.916 8.270 1.00 14.12 40 HIS A C 7
ATOM 8411 O O . HIS A 1 40 ? 10.164 -30.731 9.231 1.00 32.10 40 HIS A O 7
ATOM 8426 N N . PHE A 1 41 ? 12.208 -31.184 8.407 1.00 61.43 41 PHE A N 7
ATOM 8427 C CA . PHE A 1 41 ? 12.871 -31.191 9.727 1.00 45.45 41 PHE A CA 7
ATOM 8428 C C . PHE A 1 41 ? 14.395 -31.301 9.577 1.00 70.15 41 PHE A C 7
ATOM 8429 O O . PHE A 1 41 ? 14.897 -31.482 8.472 1.00 0.31 41 PHE A O 7
ATOM 8446 N N . LYS A 1 42 ? 15.127 -31.195 10.689 1.00 33.21 42 LYS A N 7
ATOM 8447 C CA . LYS A 1 42 ? 16.583 -31.418 10.677 1.00 52.34 42 LYS A CA 7
ATOM 8448 C C . LYS A 1 42 ? 17.166 -31.541 12.095 1.00 75.15 42 LYS A C 7
ATOM 8449 O O . LYS A 1 42 ? 16.469 -31.352 13.096 1.00 23.22 42 LYS A O 7
ATOM 8468 N N . ARG A 1 43 ? 18.459 -31.864 12.159 1.00 23.13 43 ARG A N 7
ATOM 8469 C CA . ARG A 1 43 ? 19.177 -32.020 13.433 1.00 1.13 43 ARG A CA 7
ATOM 8470 C C . ARG A 1 43 ? 19.708 -30.678 13.963 1.00 33.41 43 ARG A C 7
ATOM 8471 O O . ARG A 1 43 ? 20.501 -30.001 13.302 1.00 10.33 43 ARG A O 7
ATOM 8492 N N . VAL A 1 44 ? 19.270 -30.311 15.162 1.00 54.31 44 VAL A N 7
ATOM 8493 C CA . VAL A 1 44 ? 19.745 -29.102 15.842 1.00 34.52 44 VAL A CA 7
ATOM 8494 C C . VAL A 1 44 ? 20.643 -29.464 17.042 1.00 14.15 44 VAL A C 7
ATOM 8495 O O . VAL A 1 44 ? 20.479 -30.519 17.661 1.00 62.34 44 VAL A O 7
ATOM 8508 N N . SER A 1 45 ? 21.599 -28.588 17.357 1.00 74.34 45 SER A N 7
ATOM 8509 C CA . SER A 1 45 ? 22.556 -28.823 18.452 1.00 62.13 45 SER A CA 7
ATOM 8510 C C . SER A 1 45 ? 21.855 -29.036 19.805 1.00 20.34 45 SER A C 7
ATOM 8511 O O . SER A 1 45 ? 20.853 -28.383 20.106 1.00 71.12 45 SER A O 7
ATOM 8519 N N . PRO A 1 46 ? 22.370 -29.965 20.640 1.00 61.22 46 PRO A N 7
ATOM 8520 C CA . PRO A 1 46 ? 21.845 -30.200 21.996 1.00 53.24 46 PRO A CA 7
ATOM 8521 C C . PRO A 1 46 ? 22.205 -29.061 22.970 1.00 62.13 46 PRO A C 7
ATOM 8522 O O . PRO A 1 46 ? 23.101 -28.260 22.698 1.00 10.21 46 PRO A O 7
ATOM 8533 N N . SER A 1 47 ? 21.513 -29.005 24.108 1.00 33.32 47 SER A N 7
ATOM 8534 C CA . SER A 1 47 ? 21.713 -27.923 25.085 1.00 44.35 47 SER A CA 7
ATOM 8535 C C . SER A 1 47 ? 22.961 -28.142 25.954 1.00 2.11 47 SER A C 7
ATOM 8536 O O . SER A 1 47 ? 23.918 -27.365 25.891 1.00 31.41 47 SER A O 7
ATOM 8544 N N . GLY A 1 48 ? 22.948 -29.206 26.756 1.00 14.55 48 GLY A N 7
ATOM 8545 C CA . GLY A 1 48 ? 24.015 -29.435 27.728 1.00 15.54 48 GLY A CA 7
ATOM 8546 C C . GLY A 1 48 ? 25.310 -29.975 27.123 1.00 72.32 48 GLY A C 7
ATOM 8547 O O . GLY A 1 48 ? 26.369 -29.358 27.255 1.00 53.42 48 GLY A O 7
ATOM 8551 N N . GLU A 1 49 ? 25.235 -31.132 26.467 1.00 3.54 49 GLU A N 7
ATOM 8552 C CA . GLU A 1 49 ? 26.435 -31.793 25.931 1.00 33.52 49 GLU A CA 7
ATOM 8553 C C . GLU A 1 49 ? 26.295 -32.123 24.438 1.00 21.12 49 GLU A C 7
ATOM 8554 O O . GLU A 1 49 ? 25.206 -32.431 23.950 1.00 14.50 49 GLU A O 7
ATOM 8566 N N . LYS A 1 50 ? 27.417 -32.072 23.727 1.00 64.45 50 LYS A N 7
ATOM 8567 C CA . LYS A 1 50 ? 27.453 -32.348 22.288 1.00 25.10 50 LYS A CA 7
ATOM 8568 C C . LYS A 1 50 ? 27.491 -33.861 22.011 1.00 30.23 50 LYS A C 7
ATOM 8569 O O . LYS A 1 50 ? 28.454 -34.542 22.362 1.00 4.04 50 LYS A O 7
ATOM 8588 N N . THR A 1 51 ? 26.433 -34.384 21.393 1.00 30.30 51 THR A N 7
ATOM 8589 C CA . THR A 1 51 ? 26.327 -35.825 21.109 1.00 12.33 51 THR A CA 7
ATOM 8590 C C . THR A 1 51 ? 26.236 -36.106 19.607 1.00 35.14 51 THR A C 7
ATOM 8591 O O . THR A 1 51 ? 26.038 -35.195 18.799 1.00 62.34 51 THR A O 7
ATOM 8602 N N . LEU A 1 52 ? 26.370 -37.379 19.242 1.00 71.22 52 LEU A N 7
ATOM 8603 C CA . LEU A 1 52 ? 26.184 -37.819 17.855 1.00 54.01 52 LEU A CA 7
ATOM 8604 C C . LEU A 1 52 ? 24.687 -37.975 17.539 1.00 41.32 52 LEU A C 7
ATOM 8605 O O . LEU A 1 52 ? 24.294 -38.170 16.388 1.00 13.22 52 LEU A O 7
ATOM 8621 N N . ARG A 1 53 ? 23.863 -37.896 18.584 1.00 20.35 53 ARG A N 7
ATOM 8622 C CA . ARG A 1 53 ? 22.408 -38.024 18.454 1.00 62.11 53 ARG A CA 7
ATOM 8623 C C . ARG A 1 53 ? 21.747 -36.675 18.112 1.00 41.14 53 ARG A C 7
ATOM 8624 O O . ARG A 1 53 ? 20.894 -36.596 17.225 1.00 31.23 53 ARG A O 7
ATOM 8645 N N . GLY A 1 54 ? 22.130 -35.623 18.838 1.00 31.33 54 GLY A N 7
ATOM 8646 C CA . GLY A 1 54 ? 21.573 -34.292 18.599 1.00 1.43 54 GLY A CA 7
ATOM 8647 C C . GLY A 1 54 ? 20.103 -34.165 19.006 1.00 41.35 54 GLY A C 7
ATOM 8648 O O . GLY A 1 54 ? 19.560 -35.038 19.691 1.00 0.44 54 GLY A O 7
ATOM 8652 N N . THR A 1 55 ? 19.461 -33.070 18.596 1.00 55.25 55 THR A N 7
ATOM 8653 C CA . THR A 1 55 ? 18.031 -32.846 18.872 1.00 44.04 55 THR A CA 7
ATOM 8654 C C . THR A 1 55 ? 17.277 -32.520 17.577 1.00 43.52 55 THR A C 7
ATOM 8655 O O . THR A 1 55 ? 17.546 -31.507 16.936 1.00 73.32 55 THR A O 7
ATOM 8666 N N . THR A 1 56 ? 16.336 -33.376 17.191 1.00 63.01 56 THR A N 7
ATOM 8667 C CA . THR A 1 56 ? 15.619 -33.209 15.917 1.00 11.12 56 THR A CA 7
ATOM 8668 C C . THR A 1 56 ? 14.357 -32.349 16.071 1.00 64.14 56 THR A C 7
ATOM 8669 O O . THR A 1 56 ? 13.402 -32.735 16.752 1.00 65.11 56 THR A O 7
ATOM 8680 N N . TRP A 1 57 ? 14.357 -31.187 15.423 1.00 24.32 57 TRP A N 7
ATOM 8681 C CA . TRP A 1 57 ? 13.202 -30.282 15.435 1.00 72.42 57 TRP A CA 7
ATOM 8682 C C . TRP A 1 57 ? 12.411 -30.387 14.121 1.00 73.51 57 TRP A C 7
ATOM 8683 O O . TRP A 1 57 ? 12.992 -30.381 13.033 1.00 74.55 57 TRP A O 7
ATOM 8704 N N . TYR A 1 58 ? 11.090 -30.490 14.234 1.00 63.23 58 TYR A N 7
ATOM 8705 C CA . TYR A 1 58 ? 10.207 -30.592 13.065 1.00 63.41 58 TYR A CA 7
ATOM 8706 C C . TYR A 1 58 ? 9.630 -29.219 12.678 1.00 53.12 58 TYR A C 7
ATOM 8707 O O . TYR A 1 58 ? 9.321 -28.393 13.541 1.00 2.51 58 TYR A O 7
ATOM 8725 N N . ASN A 1 59 ? 9.488 -28.984 11.374 1.00 31.30 59 ASN A N 7
ATOM 8726 C CA . ASN A 1 59 ? 8.909 -27.737 10.862 1.00 41.13 59 ASN A CA 7
ATOM 8727 C C . ASN A 1 59 ? 7.373 -27.781 10.878 1.00 31.24 59 ASN A C 7
ATOM 8728 O O . ASN A 1 59 ? 6.750 -28.445 10.041 1.00 71.52 59 ASN A O 7
ATOM 8739 N N . TYR A 1 60 ? 6.764 -27.068 11.825 1.00 54.21 60 TYR A N 7
ATOM 8740 C CA . TYR A 1 60 ? 5.300 -26.968 11.892 1.00 64.43 60 TYR A CA 7
ATOM 8741 C C . TYR A 1 60 ? 4.701 -26.417 10.578 1.00 20.22 60 TYR A C 7
ATOM 8742 O O . TYR A 1 60 ? 3.710 -26.955 10.094 1.00 42.13 60 TYR A O 7
ATOM 8760 N N . PRO A 1 61 ? 5.276 -25.336 9.979 1.00 4.22 61 PRO A N 7
ATOM 8761 C CA . PRO A 1 61 ? 4.807 -24.807 8.681 1.00 23.32 61 PRO A CA 7
ATOM 8762 C C . PRO A 1 61 ? 4.686 -25.892 7.594 1.00 43.23 61 PRO A C 7
ATOM 8763 O O . PRO A 1 61 ? 3.718 -25.914 6.836 1.00 51.50 61 PRO A O 7
ATOM 8774 N N . GLU A 1 62 ? 5.666 -26.794 7.533 1.00 32.34 62 GLU A N 7
ATOM 8775 C CA . GLU A 1 62 ? 5.667 -27.876 6.538 1.00 53.42 62 GLU A CA 7
ATOM 8776 C C . GLU A 1 62 ? 4.512 -28.862 6.766 1.00 21.31 62 GLU A C 7
ATOM 8777 O O . GLU A 1 62 ? 3.794 -29.230 5.833 1.00 51.31 62 GLU A O 7
ATOM 8789 N N . ILE A 1 63 ? 4.338 -29.286 8.010 1.00 74.23 63 ILE A N 7
ATOM 8790 C CA . ILE A 1 63 ? 3.283 -30.240 8.361 1.00 20.50 63 ILE A CA 7
ATOM 8791 C C . ILE A 1 63 ? 1.892 -29.580 8.298 1.00 72.53 63 ILE A C 7
ATOM 8792 O O . ILE A 1 63 ? 0.917 -30.197 7.870 1.00 15.44 63 ILE A O 7
ATOM 8808 N N . ASN A 1 6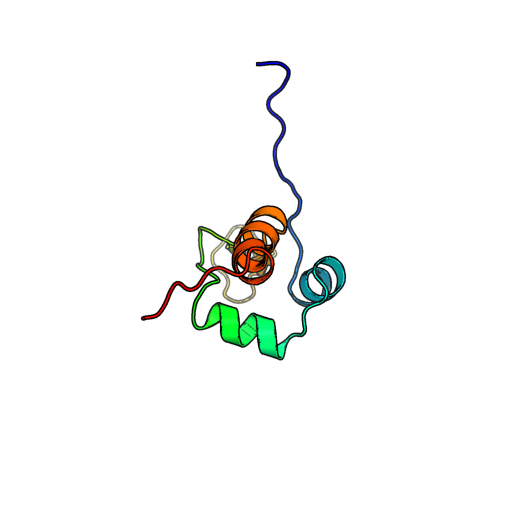4 ? 1.819 -28.316 8.713 1.00 63.12 64 ASN A N 7
ATOM 8809 C CA . ASN A 1 64 ? 0.589 -27.518 8.598 1.00 23.15 64 ASN A CA 7
ATOM 8810 C C . ASN A 1 64 ? 0.205 -27.346 7.120 1.00 64.34 64 ASN A C 7
ATOM 8811 O O . ASN A 1 64 ? -0.962 -27.462 6.745 1.00 54.43 64 ASN A O 7
ATOM 8822 N N . LYS A 1 65 ? 1.211 -27.063 6.293 1.00 4.15 65 LYS A N 7
ATOM 8823 C CA . LYS A 1 65 ? 1.044 -26.989 4.838 1.00 30.34 65 LYS A CA 7
ATOM 8824 C C . LYS A 1 65 ? 0.450 -28.297 4.289 1.00 70.24 65 LYS A C 7
ATOM 8825 O O . LYS A 1 65 ? -0.400 -28.280 3.401 1.00 1.53 65 LYS A O 7
ATOM 8844 N N . PHE A 1 66 ? 0.900 -29.427 4.838 1.00 64.03 66 PHE A N 7
ATOM 8845 C CA . PHE A 1 66 ? 0.347 -30.742 4.487 1.00 74.44 66 PHE A CA 7
ATOM 8846 C C . PHE A 1 66 ? -1.126 -30.868 4.920 1.00 15.13 66 PHE A C 7
ATOM 8847 O O . PHE A 1 66 ? -1.976 -31.293 4.136 1.00 13.43 66 PHE A O 7
ATOM 8864 N N . ILE A 1 67 ? -1.420 -30.506 6.171 1.00 15.42 67 ILE A N 7
ATOM 8865 C CA . ILE A 1 67 ? -2.794 -30.555 6.699 1.00 4.41 67 ILE A CA 7
ATOM 8866 C C . ILE A 1 67 ? -3.755 -29.703 5.849 1.00 53.44 67 ILE A C 7
ATOM 8867 O O . ILE A 1 67 ? -4.861 -30.135 5.511 1.00 11.21 67 ILE A O 7
ATOM 8883 N N . ARG A 1 68 ? -3.322 -28.492 5.510 1.00 10.10 68 ARG A N 7
ATOM 8884 C CA . ARG A 1 68 ? -4.107 -27.598 4.651 1.00 2.32 68 ARG A CA 7
ATOM 8885 C C . ARG A 1 68 ? -4.264 -28.181 3.235 1.00 1.12 68 ARG A C 7
ATOM 8886 O O . ARG A 1 68 ? -5.375 -28.388 2.760 1.00 41.15 68 ARG A O 7
ATOM 8907 N N . ASP A 1 69 ? -3.135 -28.465 2.587 1.00 63.13 69 ASP A N 7
ATOM 8908 C CA . ASP A 1 69 ? -3.115 -28.909 1.187 1.00 12.10 69 ASP A CA 7
ATOM 8909 C C . ASP A 1 69 ? -3.927 -30.202 0.964 1.00 71.11 69 ASP A C 7
ATOM 8910 O O . ASP A 1 69 ? -4.600 -30.350 -0.061 1.00 61.12 69 ASP A O 7
ATOM 8919 N N . SER A 1 70 ? -3.868 -31.127 1.924 1.00 23.24 70 SER A N 7
ATOM 8920 C CA . SER A 1 70 ? -4.545 -32.428 1.790 1.00 51.34 70 SER A CA 7
ATOM 8921 C C . SER A 1 70 ? -6.034 -32.348 2.162 1.00 71.34 70 SER A C 7
ATOM 8922 O O . SER A 1 70 ? -6.905 -32.549 1.313 1.00 41.13 70 SER A O 7
ATOM 8930 N N . LEU A 1 71 ? -6.322 -32.043 3.426 1.00 3.24 71 LEU A N 7
ATOM 8931 C CA . LEU A 1 71 ? -7.706 -32.016 3.922 1.00 55.33 71 LEU A CA 7
ATOM 8932 C C . LEU A 1 71 ? -8.475 -30.778 3.428 1.00 60.41 71 LEU A C 7
ATOM 8933 O O . LEU A 1 71 ? -9.633 -30.877 3.013 1.00 42.52 71 LEU A O 7
ATOM 8949 N N . GLU A 1 72 ? -7.819 -29.622 3.479 1.00 12.40 72 GLU A N 7
ATOM 8950 C CA . GLU A 1 72 ? -8.434 -28.339 3.113 1.00 12.23 72 GLU A CA 7
ATOM 8951 C C . GLU A 1 72 ? -9.724 -28.038 3.891 1.00 22.24 72 GLU A C 7
ATOM 8952 O O . GLU A 1 72 ? -10.834 -28.186 3.372 1.00 21.20 72 GLU A O 7
ATOM 8964 N N . HIS A 1 73 ? -9.569 -27.624 5.145 1.00 32.43 73 HIS A N 7
ATOM 8965 C CA . HIS A 1 73 ? -10.685 -27.062 5.901 1.00 22.43 73 HIS A CA 7
ATOM 8966 C C . HIS A 1 73 ? -10.886 -25.604 5.472 1.00 22.42 73 HIS A C 7
ATOM 8967 O O . HIS A 1 73 ? -10.086 -24.731 5.808 1.00 3.43 73 HIS A O 7
ATOM 8982 N N . HIS A 1 74 ? -11.942 -25.363 4.701 1.00 44.50 74 HIS A N 7
ATOM 8983 C CA . HIS A 1 74 ? -12.143 -24.073 4.030 1.00 10.23 74 HIS A CA 7
ATOM 8984 C C . HIS A 1 74 ? -12.182 -22.905 5.025 1.00 25.23 74 HIS A C 7
ATOM 8985 O O . HIS A 1 74 ? -13.247 -22.528 5.523 1.00 24.23 74 HIS A O 7
ATOM 9000 N N . HIS A 1 75 ? -11.011 -22.330 5.299 1.00 23.40 75 HIS A N 7
ATOM 9001 C CA . HIS A 1 75 ? -10.880 -21.288 6.320 1.00 54.12 75 HIS A CA 7
ATOM 9002 C C . HIS A 1 75 ? -11.598 -19.983 5.937 1.00 61.34 75 HIS A C 7
ATOM 9003 O O . HIS A 1 75 ? -11.853 -19.143 6.796 1.00 62.21 75 HIS A O 7
ATOM 9018 N N . HIS A 1 76 ? -11.929 -19.808 4.656 1.00 44.54 76 HIS A N 7
ATOM 9019 C CA . HIS A 1 76 ? -12.743 -18.655 4.240 1.00 33.01 76 HIS A CA 7
ATOM 9020 C C . HIS A 1 76 ? -14.185 -18.776 4.767 1.00 21.13 76 HIS A C 7
ATOM 9021 O O . HIS A 1 76 ? -15.006 -17.883 4.575 1.00 5.24 76 HIS A O 7
ATOM 9036 N N . HIS A 1 77 ? -14.481 -19.900 5.422 1.00 21.33 77 HIS A N 7
ATOM 9037 C CA . HIS A 1 77 ? -15.727 -20.070 6.176 1.00 22.04 77 HIS A CA 7
ATOM 9038 C C . HIS A 1 77 ? -15.425 -20.475 7.632 1.00 53.33 77 HIS A C 7
ATOM 9039 O O . HIS A 1 77 ? -15.851 -19.803 8.574 1.00 52.41 77 HIS A O 7
ATOM 9054 N N . HIS A 1 78 ? -14.670 -21.565 7.806 1.00 33.51 78 HIS A N 7
ATOM 9055 C CA . HIS A 1 78 ? -14.337 -22.085 9.144 1.00 74.54 78 HIS A CA 7
ATOM 9056 C C . HIS A 1 78 ? -12.824 -21.968 9.453 1.00 0.12 78 HIS A C 7
ATOM 9057 O O . HIS A 1 78 ? -12.412 -20.966 10.087 1.00 37.48 78 HIS A O 7
ATOM 9073 N N . MET A 1 1 ? 11.769 -5.561 -3.067 1.00 10.23 1 MET A N 8
ATOM 9074 C CA . MET A 1 1 ? 11.594 -5.003 -1.697 1.00 51.43 1 MET A CA 8
ATOM 9075 C C . MET A 1 1 ? 10.332 -5.574 -1.034 1.00 4.23 1 MET A C 8
ATOM 9076 O O . MET A 1 1 ? 9.214 -5.199 -1.394 1.00 52.45 1 MET A O 8
ATOM 9092 N N . ALA A 1 2 ? 10.511 -6.473 -0.065 1.00 4.15 2 ALA A N 8
ATOM 9093 C CA . ALA A 1 2 ? 9.376 -7.115 0.616 1.00 1.24 2 ALA A CA 8
ATOM 9094 C C . ALA A 1 2 ? 9.815 -7.901 1.862 1.00 64.12 2 ALA A C 8
ATOM 9095 O O . ALA A 1 2 ? 10.873 -8.536 1.872 1.00 63.01 2 ALA A O 8
ATOM 9102 N N . GLN A 1 3 ? 8.999 -7.849 2.915 1.00 12.24 3 GLN A N 8
ATOM 9103 C CA . GLN A 1 3 ? 9.229 -8.660 4.117 1.00 44.11 3 GLN A CA 8
ATOM 9104 C C . GLN A 1 3 ? 8.344 -9.914 4.114 1.00 15.14 3 GLN A C 8
ATOM 9105 O O . GLN A 1 3 ? 7.121 -9.830 4.244 1.00 53.23 3 GLN A O 8
ATOM 9119 N N . ILE A 1 4 ? 8.971 -11.078 3.961 1.00 33.22 4 ILE A N 8
ATOM 9120 C CA . ILE A 1 4 ? 8.252 -12.352 3.959 1.00 12.52 4 ILE A CA 8
ATOM 9121 C C . ILE A 1 4 ? 7.740 -12.691 5.371 1.00 71.40 4 ILE A C 8
ATOM 9122 O O . ILE A 1 4 ? 8.467 -13.255 6.191 1.00 52.20 4 ILE A O 8
ATOM 9138 N N . ILE A 1 5 ? 6.493 -12.314 5.657 1.00 12.03 5 ILE A N 8
ATOM 9139 C CA . ILE A 1 5 ? 5.900 -12.523 6.984 1.00 43.44 5 ILE A CA 8
ATOM 9140 C C . ILE A 1 5 ? 5.084 -13.827 7.046 1.00 15.45 5 ILE A C 8
ATOM 9141 O O . ILE A 1 5 ? 3.960 -13.897 6.545 1.00 24.31 5 ILE A O 8
ATOM 9157 N N . PHE A 1 6 ? 5.672 -14.860 7.644 1.00 35.03 6 PHE A N 8
ATOM 9158 C CA . PHE A 1 6 ? 4.980 -16.138 7.880 1.00 53.42 6 PHE A CA 8
ATOM 9159 C C . PHE A 1 6 ? 5.200 -16.618 9.322 1.00 32.43 6 PHE A C 8
ATOM 9160 O O . PHE A 1 6 ? 6.327 -16.614 9.824 1.00 20.44 6 PHE A O 8
ATOM 9177 N N . ASN A 1 7 ? 4.121 -17.022 9.992 1.00 24.20 7 ASN A N 8
ATOM 9178 C CA . ASN A 1 7 ? 4.223 -17.542 11.358 1.00 55.14 7 ASN A CA 8
ATOM 9179 C C . ASN A 1 7 ? 4.838 -18.955 11.361 1.00 15.12 7 ASN A C 8
ATOM 9180 O O . ASN A 1 7 ? 4.132 -19.964 11.445 1.00 72.03 7 ASN A O 8
ATOM 9191 N N . GLU A 1 8 ? 6.159 -19.016 11.233 1.00 10.45 8 GLU A N 8
ATOM 9192 C CA . GLU A 1 8 ? 6.881 -20.289 11.192 1.00 71.12 8 GLU A CA 8
ATOM 9193 C C . GLU A 1 8 ? 7.038 -20.893 12.603 1.00 23.24 8 GLU A C 8
ATOM 9194 O O . GLU A 1 8 ? 8.059 -20.726 13.269 1.00 1.21 8 GLU A O 8
ATOM 9206 N N . GLU A 1 9 ? 5.986 -21.571 13.066 1.00 21.04 9 GLU A N 8
ATOM 9207 C CA . GLU A 1 9 ? 5.994 -22.218 14.382 1.00 13.21 9 GLU A CA 8
ATOM 9208 C C . GLU A 1 9 ? 6.827 -23.511 14.373 1.00 1.22 9 GLU A C 8
ATOM 9209 O O . GLU A 1 9 ? 6.300 -24.607 14.151 1.00 60.25 9 GLU A O 8
ATOM 9221 N N . TRP A 1 10 ? 8.135 -23.365 14.576 1.00 10.13 10 TRP A N 8
ATOM 9222 C CA . TRP A 1 10 ? 9.038 -24.515 14.702 1.00 12.10 10 TRP A CA 8
ATOM 9223 C C . TRP A 1 10 ? 8.918 -25.149 16.098 1.00 41.50 10 TRP A C 8
ATOM 9224 O O . TRP A 1 10 ? 8.982 -24.450 17.111 1.00 61.24 10 TRP A O 8
ATOM 9245 N N . MET A 1 11 ? 8.749 -26.469 16.151 1.00 12.42 11 MET A N 8
ATOM 9246 C CA . MET A 1 11 ? 8.618 -27.179 17.431 1.00 63.31 11 MET A CA 8
ATOM 9247 C C . MET A 1 11 ? 9.077 -28.644 17.321 1.00 44.41 11 MET A C 8
ATOM 9248 O O . MET A 1 11 ? 8.849 -29.301 16.307 1.00 53.40 11 MET A O 8
ATOM 9262 N N . VAL A 1 12 ? 9.731 -29.148 18.370 1.00 75.52 12 VAL A N 8
ATOM 9263 C CA . VAL A 1 12 ? 10.202 -30.541 18.400 1.00 71.02 12 VAL A CA 8
ATOM 9264 C C . VAL A 1 12 ? 9.031 -31.542 18.379 1.00 44.33 12 VAL A C 8
ATOM 9265 O O . VAL A 1 12 ? 7.879 -31.169 18.608 1.00 55.11 12 VAL A O 8
ATOM 9278 N N . GLU A 1 13 ? 9.338 -32.814 18.120 1.00 70.52 13 GLU A N 8
ATOM 9279 C CA . GLU A 1 13 ? 8.315 -33.872 18.049 1.00 53.33 13 GLU A CA 8
ATOM 9280 C C . GLU A 1 13 ? 7.425 -33.887 19.306 1.00 54.12 13 GLU A C 8
ATOM 9281 O O . GLU A 1 13 ? 6.196 -33.946 19.214 1.00 14.11 13 GLU A O 8
ATOM 9293 N N . LYS A 1 14 ? 8.059 -33.817 20.475 1.00 41.34 14 LYS A N 8
ATOM 9294 C CA . LYS A 1 14 ? 7.349 -33.829 21.759 1.00 44.43 14 LYS A CA 8
ATOM 9295 C C . LYS A 1 14 ? 6.374 -32.641 21.876 1.00 54.11 14 LYS A C 8
ATOM 9296 O O . LYS A 1 14 ? 5.283 -32.777 22.422 1.00 34.53 14 LYS A O 8
ATOM 9315 N N . ALA A 1 15 ? 6.768 -31.484 21.351 1.00 74.21 15 ALA A N 8
ATOM 9316 C CA . ALA A 1 15 ? 5.904 -30.295 21.369 1.00 23.20 15 ALA A CA 8
ATOM 9317 C C . ALA A 1 15 ? 4.799 -30.401 20.310 1.00 45.42 15 ALA A C 8
ATOM 9318 O O . ALA A 1 15 ? 3.648 -30.021 20.543 1.00 24.24 15 ALA A O 8
ATOM 9325 N N . LEU A 1 16 ? 5.156 -30.937 19.148 1.00 61.11 16 LEU A N 8
ATOM 9326 C CA . LEU A 1 16 ? 4.224 -31.068 18.025 1.00 73.51 16 LEU A CA 8
ATOM 9327 C C . LEU A 1 16 ? 3.078 -32.039 18.360 1.00 13.25 16 LEU A C 8
ATOM 9328 O O . LEU A 1 16 ? 1.911 -31.769 18.051 1.00 65.20 16 LEU A O 8
ATOM 9344 N N . MET A 1 17 ? 3.408 -33.170 18.988 1.00 43.33 17 MET A N 8
ATOM 9345 C CA . MET A 1 17 ? 2.391 -34.156 19.375 1.00 23.31 17 MET A CA 8
ATOM 9346 C C . MET A 1 17 ? 1.373 -33.554 20.358 1.00 25.31 17 MET A C 8
ATOM 9347 O O . MET A 1 17 ? 0.221 -33.978 20.407 1.00 70.35 17 MET A O 8
ATOM 9361 N N . VAL A 1 18 ? 1.805 -32.554 21.128 1.00 74.22 18 VAL A N 8
ATOM 9362 C CA . VAL A 1 18 ? 0.903 -31.820 22.026 1.00 33.33 18 VAL A CA 8
ATOM 9363 C C . VAL A 1 18 ? -0.111 -30.989 21.222 1.00 22.13 18 VAL A C 8
ATOM 9364 O O . VAL A 1 18 ? -1.315 -31.036 21.472 1.00 4.23 18 VAL A O 8
ATOM 9377 N N . ARG A 1 19 ? 0.392 -30.236 20.247 1.00 30.54 19 ARG A N 8
ATOM 9378 C CA . ARG A 1 19 ? -0.450 -29.384 19.396 1.00 1.42 19 ARG A CA 8
ATOM 9379 C C . ARG A 1 19 ? -1.427 -30.206 18.529 1.00 12.45 19 ARG A C 8
ATOM 9380 O O . ARG A 1 19 ? -2.598 -29.857 18.392 1.00 14.02 19 ARG A O 8
ATOM 9401 N N . THR A 1 20 ? -0.939 -31.302 17.951 1.00 24.10 20 THR A N 8
ATOM 9402 C CA . THR A 1 20 ? -1.725 -32.085 16.977 1.00 4.12 20 THR A CA 8
ATOM 9403 C C . THR A 1 20 ? -2.500 -33.246 17.623 1.00 32.02 20 THR A C 8
ATOM 9404 O O . THR A 1 20 ? -3.563 -33.638 17.136 1.00 41.21 20 THR A O 8
ATOM 9415 N N . GLY A 1 21 ? -1.968 -33.804 18.705 1.00 31.41 21 GLY A N 8
ATOM 9416 C CA . GLY A 1 21 ? -2.616 -34.938 19.366 1.00 72.31 21 GLY A CA 8
ATOM 9417 C C . GLY A 1 21 ? -2.125 -36.292 18.854 1.00 72.15 21 GLY A C 8
ATOM 9418 O O . GLY A 1 21 ? -2.679 -37.334 19.209 1.00 50.32 21 GLY A O 8
ATOM 9422 N N . LEU A 1 22 ? -1.090 -36.275 18.014 1.00 14.41 22 LEU A N 8
ATOM 9423 C CA . LEU A 1 22 ? -0.487 -37.514 17.493 1.00 13.02 22 LEU A CA 8
ATOM 9424 C C . LEU A 1 22 ? 0.465 -38.158 18.516 1.00 23.14 22 LEU A C 8
ATOM 9425 O O . LEU A 1 22 ? 0.939 -37.502 19.437 1.00 63.21 22 LEU A O 8
ATOM 9441 N N . GLY A 1 23 ? 0.741 -39.450 18.338 1.00 44.12 23 GLY A N 8
ATOM 9442 C CA . GLY A 1 23 ? 1.724 -40.138 19.175 1.00 11.52 23 GLY A CA 8
ATOM 9443 C C . GLY A 1 23 ? 3.017 -40.429 18.417 1.00 40.25 23 GLY A C 8
ATOM 9444 O O . GLY A 1 23 ? 2.998 -40.575 17.194 1.00 71.32 23 GLY A O 8
ATOM 9448 N N . ALA A 1 24 ? 4.135 -40.532 19.136 1.00 44.21 24 ALA A N 8
ATOM 9449 C CA . ALA A 1 24 ? 5.450 -40.757 18.516 1.00 31.55 24 ALA A CA 8
ATOM 9450 C C . ALA A 1 24 ? 5.438 -41.963 17.561 1.00 43.41 24 ALA A C 8
ATOM 9451 O O . ALA A 1 24 ? 6.001 -41.907 16.462 1.00 23.13 24 ALA A O 8
ATOM 9458 N N . ARG A 1 25 ? 4.767 -43.041 17.974 1.00 20.54 25 ARG A N 8
ATOM 9459 C CA . ARG A 1 25 ? 4.667 -44.256 17.152 1.00 72.51 25 ARG A CA 8
ATOM 9460 C C . ARG A 1 25 ? 3.923 -43.986 15.829 1.00 22.12 25 ARG A C 8
ATOM 9461 O O 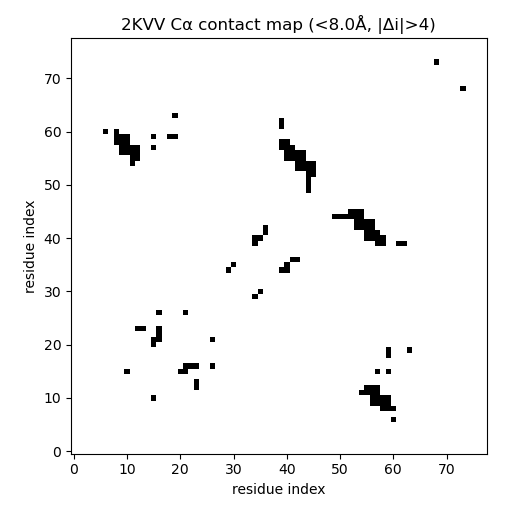. ARG A 1 25 ? 4.145 -44.671 14.831 1.00 14.01 25 ARG A O 8
ATOM 9482 N N . GLN A 1 26 ? 3.038 -42.988 15.828 1.00 15.50 26 GLN A N 8
ATOM 9483 C CA . GLN A 1 26 ? 2.318 -42.588 14.612 1.00 21.35 26 GLN A CA 8
ATOM 9484 C C . GLN A 1 26 ? 3.157 -41.604 13.781 1.00 72.14 26 GLN A C 8
ATOM 9485 O O . GLN A 1 26 ? 3.212 -41.692 12.555 1.00 42.31 26 GLN A O 8
ATOM 9499 N N . ILE A 1 27 ? 3.818 -40.670 14.464 1.00 33.00 27 ILE A N 8
ATOM 9500 C CA . ILE A 1 27 ? 4.630 -39.641 13.801 1.00 22.54 27 ILE A CA 8
ATOM 9501 C C . ILE A 1 27 ? 5.748 -40.255 12.937 1.00 13.54 27 ILE A C 8
ATOM 9502 O O . ILE A 1 27 ? 6.015 -39.784 11.831 1.00 23.14 27 ILE A O 8
ATOM 9518 N N . GLU A 1 28 ? 6.388 -41.318 13.430 1.00 62.42 28 GLU A N 8
ATOM 9519 C CA . GLU A 1 28 ? 7.427 -42.018 12.654 1.00 71.44 28 GLU A CA 8
ATOM 9520 C C . GLU A 1 28 ? 6.849 -42.615 11.360 1.00 72.23 28 GLU A C 8
ATOM 9521 O O . GLU A 1 28 ? 7.515 -42.644 10.324 1.00 4.30 28 GLU A O 8
ATOM 9533 N N . SER A 1 29 ? 5.594 -43.064 11.420 1.00 54.34 29 SER A N 8
ATOM 9534 C CA . SER A 1 29 ? 4.897 -43.590 10.235 1.00 35.45 29 SER A CA 8
ATOM 9535 C C . SER A 1 29 ? 4.749 -42.501 9.162 1.00 63.01 29 SER A C 8
ATOM 9536 O O . SER A 1 29 ? 4.682 -42.787 7.968 1.00 51.32 29 SER A O 8
ATOM 9544 N N . TYR A 1 30 ? 4.704 -41.244 9.600 1.00 72.20 30 TYR A N 8
ATOM 9545 C CA . TYR A 1 30 ? 4.683 -40.100 8.678 1.00 64.51 30 TYR A CA 8
ATOM 9546 C C . TYR A 1 30 ? 6.105 -39.639 8.313 1.00 53.04 30 TYR A C 8
ATOM 9547 O O . TYR A 1 30 ? 6.347 -39.162 7.203 1.00 45.32 30 TYR A O 8
ATOM 9565 N N . ARG A 1 31 ? 7.045 -39.797 9.247 1.00 3.14 31 ARG A N 8
ATOM 9566 C CA . ARG A 1 31 ? 8.446 -39.414 9.017 1.00 24.13 31 ARG A CA 8
ATOM 9567 C C . ARG A 1 31 ? 9.105 -40.251 7.909 1.00 35.13 31 ARG A C 8
ATOM 9568 O O . ARG A 1 31 ? 10.113 -39.844 7.330 1.00 22.33 31 ARG A O 8
ATOM 9589 N N . GLN A 1 32 ? 8.538 -41.418 7.617 1.00 41.15 32 GLN A N 8
ATOM 9590 C CA . GLN A 1 32 ? 9.107 -42.314 6.604 1.00 43.20 32 GLN A CA 8
ATOM 9591 C C . GLN A 1 32 ? 8.761 -41.873 5.167 1.00 32.33 32 GLN A C 8
ATOM 9592 O O . GLN A 1 32 ? 9.290 -42.430 4.202 1.00 63.22 32 GLN A O 8
ATOM 9606 N N . GLY A 1 33 ? 7.883 -40.876 5.019 1.00 40.14 33 GLY A N 8
ATOM 9607 C CA . GLY A 1 33 ? 7.482 -40.440 3.679 1.00 73.25 33 GLY A CA 8
ATOM 9608 C C . GLY A 1 33 ? 6.807 -39.068 3.630 1.00 3.20 33 GLY A C 8
ATOM 9609 O O . GLY A 1 33 ? 7.168 -38.224 2.807 1.00 14.23 33 GLY A O 8
ATOM 9613 N N . ALA A 1 34 ? 5.818 -38.846 4.491 1.00 30.53 34 ALA A N 8
ATOM 9614 C CA . ALA A 1 34 ? 5.047 -37.590 4.481 1.00 2.52 34 ALA A CA 8
ATOM 9615 C C . ALA A 1 34 ? 5.895 -36.375 4.906 1.00 41.13 34 ALA A C 8
ATOM 9616 O O . ALA A 1 34 ? 5.772 -35.283 4.341 1.00 71.51 34 ALA A O 8
ATOM 9623 N N . TRP A 1 35 ? 6.742 -36.563 5.914 1.00 52.22 35 TRP A N 8
ATOM 9624 C CA . TRP A 1 35 ? 7.616 -35.489 6.405 1.00 75.21 35 TRP A CA 8
ATOM 9625 C C . TRP A 1 35 ? 8.753 -35.182 5.412 1.00 30.11 35 TRP A C 8
ATOM 9626 O O . TRP A 1 35 ? 9.700 -35.954 5.274 1.00 63.12 35 TRP A O 8
ATOM 9647 N N . ILE A 1 36 ? 8.646 -34.051 4.716 1.00 32.32 36 ILE A N 8
ATOM 9648 C CA . ILE A 1 36 ? 9.700 -33.601 3.797 1.00 22.04 36 ILE A CA 8
ATOM 9649 C C . ILE A 1 36 ? 10.631 -32.576 4.475 1.00 34.33 36 ILE A C 8
ATOM 9650 O O . ILE A 1 36 ? 10.162 -31.615 5.095 1.00 60.20 36 ILE A O 8
ATOM 9666 N N . GLU A 1 37 ? 11.946 -32.780 4.352 1.00 0.02 37 GLU A N 8
ATOM 9667 C CA . GLU A 1 37 ? 12.935 -31.858 4.932 1.00 72.15 37 GLU A CA 8
ATOM 9668 C C . GLU A 1 37 ? 12.882 -30.478 4.253 1.00 21.31 37 GLU A C 8
ATOM 9669 O O . GLU A 1 37 ? 12.578 -30.366 3.064 1.00 30.45 37 GLU A O 8
ATOM 9681 N N . GLY A 1 38 ? 13.163 -29.427 5.017 1.00 45.52 38 GLY A N 8
ATOM 9682 C CA . GLY A 1 38 ? 13.073 -28.066 4.496 1.00 11.52 38 GLY A CA 8
ATOM 9683 C C . GLY A 1 38 ? 11.639 -27.538 4.458 1.00 62.32 38 GLY A C 8
ATOM 9684 O O . GLY A 1 38 ? 11.372 -26.407 4.871 1.00 61.03 38 GLY A O 8
ATOM 9688 N N . VAL A 1 39 ? 10.719 -28.365 3.959 1.00 71.14 39 VAL A N 8
ATOM 9689 C CA . VAL A 1 39 ? 9.305 -27.995 3.841 1.00 10.34 39 VAL A CA 8
ATOM 9690 C C . VAL A 1 39 ? 8.536 -28.194 5.162 1.00 20.33 39 VAL A C 8
ATOM 9691 O O . VAL A 1 39 ? 8.022 -27.242 5.743 1.00 23.42 39 VAL A O 8
ATOM 9704 N N . HIS A 1 40 ? 8.453 -29.440 5.635 1.00 12.44 40 HIS A N 8
ATOM 9705 C CA . HIS A 1 40 ? 7.680 -29.753 6.848 1.00 43.21 40 HIS A CA 8
ATOM 9706 C C . HIS A 1 40 ? 8.540 -29.750 8.124 1.00 33.35 40 HIS A C 8
ATOM 9707 O O . HIS A 1 40 ? 8.006 -29.595 9.223 1.00 31.41 40 HIS A O 8
ATOM 9722 N N . PHE A 1 41 ? 9.857 -29.905 7.988 1.00 32.13 41 PHE A N 8
ATOM 9723 C CA . PHE A 1 41 ? 10.766 -29.834 9.147 1.00 23.21 41 PHE A CA 8
ATOM 9724 C C . PHE A 1 41 ? 12.174 -29.385 8.730 1.00 22.30 41 PHE A C 8
ATOM 9725 O O . PHE A 1 41 ? 12.491 -29.352 7.544 1.00 55.11 41 PHE A O 8
ATOM 9742 N N . LYS A 1 42 ? 13.020 -29.049 9.707 1.00 23.12 42 LYS A N 8
ATOM 9743 C CA . LYS A 1 42 ? 14.415 -28.680 9.422 1.00 61.53 42 LYS A CA 8
ATOM 9744 C C . LYS A 1 42 ? 15.383 -29.341 10.412 1.00 34.11 42 LYS A C 8
ATOM 9745 O O . LYS A 1 42 ? 14.977 -29.847 11.463 1.00 61.22 42 LYS A O 8
ATOM 9764 N N . ARG A 1 43 ? 16.666 -29.321 10.064 1.00 2.53 43 ARG A N 8
ATOM 9765 C CA . ARG A 1 43 ? 17.731 -29.781 10.956 1.00 0.14 43 ARG A CA 8
ATOM 9766 C C . ARG A 1 43 ? 18.187 -28.634 11.873 1.00 62.03 43 ARG A C 8
ATOM 9767 O O . ARG A 1 43 ? 18.334 -27.495 11.428 1.00 33.35 43 ARG A O 8
ATOM 9788 N N . VAL A 1 44 ? 18.385 -28.927 13.154 1.00 21.43 44 VAL A N 8
ATOM 9789 C CA . VAL A 1 44 ? 18.782 -27.904 14.132 1.00 12.32 44 VAL A CA 8
ATOM 9790 C C . VAL A 1 44 ? 20.068 -28.301 14.879 1.00 22.33 44 VAL A C 8
ATOM 9791 O O . VAL A 1 44 ? 20.336 -29.484 15.107 1.00 3.44 44 VAL A O 8
ATOM 9804 N N . SER A 1 45 ? 20.864 -27.299 15.245 1.00 55.35 45 SER A N 8
ATOM 9805 C CA . SER A 1 45 ? 22.130 -27.517 15.963 1.00 15.24 45 SER A CA 8
ATOM 9806 C C . SER A 1 45 ? 21.904 -28.069 17.382 1.00 45.02 45 SER A C 8
ATOM 9807 O O . SER A 1 45 ? 20.978 -27.658 18.079 1.00 63.14 45 SER A O 8
ATOM 9815 N N . PRO A 1 46 ? 22.766 -28.999 17.838 1.00 0.03 46 PRO A N 8
ATOM 9816 C CA . PRO A 1 46 ? 22.691 -29.555 19.201 1.00 33.52 46 PRO A CA 8
ATOM 9817 C C . PRO A 1 46 ? 23.294 -28.617 20.274 1.00 72.10 46 PRO A C 8
ATOM 9818 O O . PRO A 1 46 ? 23.687 -29.060 21.359 1.00 34.44 46 PRO A O 8
ATOM 9829 N N . SER A 1 47 ? 23.351 -27.318 19.959 1.00 72.13 47 SER A N 8
ATOM 9830 C CA . SER A 1 47 ? 23.828 -26.281 20.893 1.00 63.33 47 SER A CA 8
ATOM 9831 C C . SER A 1 47 ? 25.323 -26.425 21.232 1.00 4.44 47 SER A C 8
ATOM 9832 O O . SER A 1 47 ? 26.158 -25.679 20.713 1.00 64.20 47 SER A O 8
ATOM 9840 N N . GLY A 1 48 ? 25.659 -27.381 22.097 1.00 3.35 48 GLY A N 8
ATOM 9841 C CA . GLY A 1 48 ? 27.050 -27.569 22.517 1.00 62.14 48 GLY A CA 8
ATOM 9842 C C . GLY A 1 48 ? 27.523 -29.017 22.428 1.00 5.33 48 GLY A C 8
ATOM 9843 O O . GLY A 1 48 ? 28.726 -29.286 22.407 1.00 21.54 48 GLY A O 8
ATOM 9847 N N . GLU A 1 49 ? 26.584 -29.955 22.375 1.00 3.45 49 GLU A N 8
ATOM 9848 C CA . GLU A 1 49 ? 26.921 -31.383 22.316 1.00 63.04 49 GLU A CA 8
ATOM 9849 C C . GLU A 1 49 ? 27.059 -31.861 20.865 1.00 42.31 49 GLU A C 8
ATOM 9850 O O . GLU A 1 49 ? 26.066 -32.067 20.176 1.00 24.44 49 GLU A O 8
ATOM 9862 N N . LYS A 1 50 ? 28.297 -32.024 20.408 1.00 34.15 50 LYS A N 8
ATOM 9863 C CA . LYS A 1 50 ? 28.568 -32.468 19.034 1.00 62.11 50 LYS A CA 8
ATOM 9864 C C . LYS A 1 50 ? 27.955 -33.855 18.751 1.00 2.12 50 LYS A C 8
ATOM 9865 O O . LYS A 1 50 ? 28.537 -34.887 19.091 1.00 71.34 50 LYS A O 8
ATOM 9884 N N . THR A 1 51 ? 26.771 -33.871 18.141 1.00 33.23 51 THR A N 8
ATOM 9885 C CA . THR A 1 51 ? 26.079 -35.129 17.820 1.00 32.03 51 THR A CA 8
ATOM 9886 C C . THR A 1 51 ? 26.047 -35.397 16.311 1.00 14.33 51 THR A C 8
ATOM 9887 O O . THR A 1 51 ? 26.252 -34.495 15.494 1.00 72.12 51 THR A O 8
ATOM 9898 N N . LEU A 1 52 ? 25.777 -36.650 15.950 1.00 62.54 52 LEU A N 8
ATOM 9899 C CA . LEU A 1 52 ? 25.572 -37.038 14.550 1.00 71.22 52 LEU A CA 8
ATOM 9900 C C . LEU A 1 52 ? 24.069 -37.063 14.220 1.00 31.25 52 LEU A C 8
ATOM 9901 O O . LEU A 1 52 ? 23.646 -37.603 13.197 1.00 72.44 52 LEU A O 8
ATOM 9917 N N . ARG A 1 53 ? 23.274 -36.458 15.105 1.00 64.32 53 ARG A N 8
ATOM 9918 C CA . ARG A 1 53 ? 21.816 -36.405 14.964 1.00 51.23 53 ARG A CA 8
ATOM 9919 C C . ARG A 1 53 ? 21.324 -34.950 14.954 1.00 13.15 53 ARG A C 8
ATOM 9920 O O . ARG A 1 53 ? 21.264 -34.301 16.001 1.00 12.00 53 ARG A O 8
ATOM 9941 N N . GLY A 1 54 ? 21.005 -34.434 13.770 1.00 44.12 54 GLY A N 8
ATOM 9942 C CA . GLY A 1 54 ? 20.450 -33.090 13.665 1.00 14.42 54 GLY A CA 8
ATOM 9943 C C . GLY A 1 54 ? 19.082 -32.955 14.328 1.00 65.02 54 GLY A C 8
ATOM 9944 O O . GLY A 1 54 ? 18.104 -33.557 13.872 1.00 72.21 54 GLY A O 8
ATOM 9948 N N . THR A 1 55 ? 19.012 -32.165 15.403 1.00 2.52 55 THR A N 8
ATOM 9949 C CA . THR A 1 55 ? 17.758 -31.960 16.143 1.00 53.24 55 THR A CA 8
ATOM 9950 C C . THR A 1 55 ? 16.617 -31.555 15.199 1.00 71.11 55 THR A C 8
ATOM 9951 O O . THR A 1 55 ? 16.659 -30.500 14.572 1.00 22.51 55 THR A O 8
ATOM 9962 N N . THR A 1 56 ? 15.601 -32.404 15.097 1.00 10.55 56 THR A N 8
ATOM 9963 C CA . THR A 1 56 ? 14.536 -32.218 14.103 1.00 74.24 56 THR A CA 8
ATOM 9964 C C . THR A 1 56 ? 13.346 -31.411 14.651 1.00 45.24 56 THR A C 8
ATOM 9965 O O . THR A 1 56 ? 12.592 -31.888 15.502 1.00 0.11 56 THR A O 8
ATOM 9976 N N . TRP A 1 57 ? 13.189 -30.184 14.150 1.00 34.24 57 TRP A N 8
ATOM 9977 C CA . TRP A 1 57 ? 12.053 -29.322 14.518 1.00 1.24 57 TRP A CA 8
ATOM 9978 C C . TRP A 1 57 ? 11.011 -29.269 13.386 1.00 62.35 57 TRP A C 8
ATOM 9979 O O . TRP A 1 57 ? 11.347 -28.993 12.231 1.00 74.02 57 TRP A O 8
ATOM 10000 N N . TYR A 1 58 ? 9.751 -29.535 13.727 1.00 55.15 58 TYR A N 8
ATOM 10001 C CA . TYR A 1 58 ? 8.658 -29.547 12.746 1.00 13.20 58 TYR A CA 8
ATOM 10002 C C . TYR A 1 58 ? 7.986 -28.169 12.614 1.00 12.03 58 TYR A C 8
ATOM 10003 O O . TYR A 1 58 ? 8.045 -27.345 13.527 1.00 51.15 58 TYR A O 8
ATOM 10021 N N . ASN A 1 59 ? 7.331 -27.938 11.475 1.00 73.14 59 ASN A N 8
ATOM 10022 C CA . ASN A 1 59 ? 6.486 -26.752 11.287 1.00 3.01 59 ASN A CA 8
ATOM 10023 C C . ASN A 1 59 ? 5.023 -27.081 11.610 1.00 74.20 59 ASN A C 8
ATOM 10024 O O . ASN A 1 59 ? 4.370 -27.819 10.864 1.00 1.13 59 ASN A O 8
ATOM 10035 N N . TYR A 1 60 ? 4.505 -26.538 12.711 1.00 34.10 60 TYR A N 8
ATOM 10036 C CA . TYR A 1 60 ? 3.102 -26.759 13.087 1.00 64.41 60 TYR A CA 8
ATOM 10037 C C . TYR A 1 60 ? 2.129 -26.421 11.932 1.00 12.21 60 TYR A C 8
ATOM 10038 O O . TYR A 1 60 ? 1.265 -27.234 11.604 1.00 63.32 60 TYR A O 8
ATOM 10056 N N . PRO A 1 61 ? 2.251 -25.227 11.289 1.00 74.01 61 PRO A N 8
ATOM 10057 C CA . PRO A 1 61 ? 1.394 -24.864 10.139 1.00 42.35 61 PRO A CA 8
ATOM 10058 C C . PRO A 1 61 ? 1.409 -25.917 9.011 1.00 3.12 61 PRO A C 8
ATOM 10059 O O . PRO A 1 61 ? 0.369 -26.244 8.440 1.00 1.41 61 PRO A O 8
ATOM 10070 N N . GLU A 1 62 ? 2.591 -26.459 8.710 1.00 32.01 62 GLU A N 8
ATOM 10071 C CA . GLU A 1 62 ? 2.742 -27.443 7.626 1.00 1.23 62 GLU A CA 8
ATOM 10072 C C . GLU A 1 62 ? 2.106 -28.802 7.964 1.00 55.51 62 GLU A C 8
ATOM 10073 O O . GLU A 1 62 ? 1.575 -29.485 7.082 1.00 32.22 62 GLU A O 8
ATOM 10085 N N . ILE A 1 63 ? 2.180 -29.205 9.229 1.00 44.42 63 ILE A N 8
ATOM 10086 C CA . ILE A 1 63 ? 1.567 -30.464 9.670 1.00 3.32 63 ILE A CA 8
ATOM 10087 C C . ILE A 1 63 ? 0.049 -30.307 9.855 1.00 73.02 63 ILE A C 8
ATOM 10088 O O . ILE A 1 63 ? -0.724 -31.180 9.462 1.00 21.31 63 ILE A O 8
ATOM 10104 N N . ASN A 1 64 ? -0.371 -29.183 10.435 1.00 11.01 64 ASN A N 8
ATOM 10105 C CA . ASN A 1 64 ? -1.795 -28.851 10.546 1.00 25.43 64 ASN A CA 8
ATOM 10106 C C . ASN A 1 64 ? -2.433 -28.762 9.147 1.00 2.13 64 ASN A C 8
ATOM 10107 O O . ASN A 1 64 ? -3.551 -29.233 8.922 1.00 44.21 64 ASN A O 8
ATOM 10118 N N . LYS A 1 65 ? -1.702 -28.163 8.208 1.00 72.42 65 LYS A N 8
ATOM 10119 C CA . LYS A 1 65 ? -2.111 -28.125 6.800 1.00 63.34 65 LYS A CA 8
ATOM 10120 C C . LYS A 1 65 ? -2.253 -29.544 6.226 1.00 53.03 65 LYS A C 8
ATOM 10121 O O . LYS A 1 65 ? -3.222 -29.852 5.530 1.00 21.04 65 LYS A O 8
ATOM 10140 N N . PHE A 1 66 ? -1.275 -30.401 6.525 1.00 13.22 66 PHE A N 8
ATOM 10141 C CA . PHE A 1 66 ? -1.298 -31.800 6.078 1.00 61.34 66 PHE A CA 8
ATOM 10142 C C . PHE A 1 66 ? -2.545 -32.532 6.603 1.00 20.13 66 PHE A C 8
ATOM 10143 O O . PHE A 1 66 ? -3.215 -33.244 5.858 1.00 54.34 66 PHE A O 8
ATOM 10160 N N . ILE A 1 67 ? -2.846 -32.349 7.889 1.00 4.20 67 ILE A N 8
ATOM 10161 C CA . ILE A 1 67 ? -4.054 -32.923 8.496 1.00 65.21 67 ILE A CA 8
ATOM 10162 C C . ILE A 1 67 ? -5.323 -32.413 7.789 1.00 72.34 67 ILE A C 8
ATOM 10163 O O . ILE A 1 67 ? -6.198 -33.192 7.416 1.00 1.33 67 ILE A O 8
ATOM 10179 N N . ARG A 1 68 ? -5.403 -31.099 7.598 1.00 1.35 68 ARG A N 8
ATOM 10180 C CA . ARG A 1 68 ? -6.533 -30.471 6.898 1.00 32.11 68 ARG A CA 8
ATOM 10181 C C . ARG A 1 68 ? -6.739 -31.096 5.506 1.00 11.40 68 ARG A C 8
ATOM 10182 O O . ARG A 1 68 ? -7.845 -31.516 5.158 1.00 13.13 68 ARG A O 8
ATOM 10203 N N . ASP A 1 69 ? -5.665 -31.152 4.721 1.00 13.53 69 ASP A N 8
ATOM 10204 C CA . ASP A 1 69 ? -5.724 -31.654 3.343 1.00 32.34 69 ASP A CA 8
ATOM 10205 C C . ASP A 1 69 ? -6.009 -33.167 3.305 1.00 35.33 69 ASP A C 8
ATOM 10206 O O . ASP A 1 69 ? -6.763 -33.646 2.457 1.00 3.31 69 ASP A O 8
ATOM 10215 N N . SER A 1 70 ? -5.396 -33.912 4.228 1.00 51.42 70 SER A N 8
ATOM 10216 C CA . SER A 1 70 ? -5.615 -35.366 4.337 1.00 1.52 70 SER A CA 8
ATOM 10217 C C . SER A 1 70 ? -7.070 -35.687 4.700 1.00 52.42 70 SER A C 8
ATOM 10218 O O . SER A 1 70 ? -7.715 -36.516 4.053 1.00 14.14 70 SER A O 8
ATOM 10226 N N . LEU A 1 71 ? -7.584 -35.027 5.739 1.00 32.53 71 LEU A N 8
ATOM 10227 C CA . LEU A 1 71 ? -8.980 -35.199 6.156 1.00 11.44 71 LEU A CA 8
ATOM 10228 C C . LEU A 1 71 ? -9.952 -34.777 5.045 1.00 73.32 71 LEU A C 8
ATOM 10229 O O . LEU A 1 71 ? -10.934 -35.470 4.775 1.00 21.14 71 LEU A O 8
ATOM 10245 N N . GLU A 1 72 ? -9.672 -33.646 4.399 1.00 53.14 72 GLU A N 8
ATOM 10246 C CA . GLU A 1 72 ? -10.470 -33.202 3.252 1.00 23.24 72 GLU A CA 8
ATOM 10247 C C . GLU A 1 72 ? -9.727 -32.163 2.390 1.00 12.12 72 GLU A C 8
ATOM 10248 O O . GLU A 1 72 ? -9.551 -31.006 2.780 1.00 22.14 72 GLU A O 8
ATOM 10260 N N . HIS A 1 73 ? -9.294 -32.576 1.205 1.00 35.32 73 HIS A N 8
ATOM 10261 C CA . HIS A 1 73 ? -8.710 -31.639 0.240 1.00 73.24 73 HIS A CA 8
ATOM 10262 C C . HIS A 1 73 ? -9.814 -30.918 -0.558 1.00 62.13 73 HIS A C 8
ATOM 10263 O O . HIS A 1 73 ? -9.813 -30.905 -1.789 1.00 60.21 73 HIS A O 8
ATOM 10278 N N . HIS A 1 74 ? -10.767 -30.319 0.162 1.00 10.11 74 HIS A N 8
ATOM 10279 C CA . HIS A 1 74 ? -11.859 -29.563 -0.467 1.00 32.25 74 HIS A CA 8
ATOM 10280 C C . HIS A 1 74 ? -11.469 -28.093 -0.676 1.00 63.15 74 HIS A C 8
ATOM 10281 O O . HIS A 1 74 ? -10.742 -27.511 0.134 1.00 2.20 74 HIS A O 8
ATOM 10296 N N . HIS A 1 75 ? -11.969 -27.503 -1.760 1.00 1.15 75 HIS A N 8
ATOM 10297 C CA . HIS A 1 75 ? -11.695 -26.098 -2.089 1.00 73.13 75 HIS A CA 8
ATOM 10298 C C . HIS A 1 75 ? -12.998 -25.305 -2.322 1.00 63.42 75 HIS A C 8
ATOM 10299 O O . HIS A 1 75 ? -13.528 -25.249 -3.436 1.00 31.42 75 HIS A O 8
ATOM 10314 N N . HIS A 1 76 ? -13.521 -24.704 -1.254 1.00 3.50 76 HIS A N 8
ATOM 10315 C CA . HIS A 1 76 ? -14.767 -23.938 -1.329 1.00 51.34 76 HIS A CA 8
ATOM 10316 C C . HIS A 1 76 ? -14.522 -22.514 -1.857 1.00 40.32 76 HIS A C 8
ATOM 10317 O O . HIS A 1 76 ? -14.369 -21.560 -1.088 1.00 25.32 76 HIS A O 8
ATOM 10332 N N . HIS A 1 77 ? -14.459 -22.407 -3.184 1.00 74.52 77 HIS A N 8
ATOM 10333 C CA . HIS A 1 77 ? -14.279 -21.129 -3.891 1.00 2.15 77 HIS A CA 8
ATOM 10334 C C . HIS A 1 77 ? -14.227 -21.386 -5.402 1.00 33.33 77 HIS A C 8
ATOM 10335 O O . HIS A 1 77 ? -14.803 -20.643 -6.199 1.00 24.55 77 HIS A O 8
ATOM 10350 N N . HIS A 1 78 ? -13.506 -22.439 -5.784 1.00 12.04 78 HIS A N 8
ATOM 10351 C CA . HIS A 1 78 ? -13.495 -22.924 -7.170 1.00 33.34 78 HIS A CA 8
ATOM 10352 C C . HIS A 1 78 ? -14.173 -24.309 -7.249 1.00 74.40 78 HIS A C 8
ATOM 10353 O O . HIS A 1 78 ? -15.422 -24.358 -7.336 1.00 38.12 78 HIS A O 8
ATOM 10369 N N . MET A 1 1 ? 11.952 -6.217 -6.299 1.00 3.22 1 MET A N 9
ATOM 10370 C CA . MET A 1 1 ? 13.036 -6.903 -5.542 1.00 13.24 1 MET A CA 9
ATOM 10371 C C . MET A 1 1 ? 12.751 -6.895 -4.033 1.00 0.20 1 MET A C 9
ATOM 10372 O O . MET A 1 1 ? 13.255 -6.035 -3.306 1.00 74.42 1 MET A O 9
ATOM 10388 N N . ALA A 1 2 ? 11.930 -7.838 -3.568 1.00 54.03 2 ALA A N 9
ATOM 10389 C CA . ALA A 1 2 ? 11.600 -7.939 -2.139 1.00 61.44 2 ALA A CA 9
ATOM 10390 C C . ALA A 1 2 ? 10.714 -9.153 -1.832 1.00 61.12 2 ALA A C 9
ATOM 10391 O O . ALA A 1 2 ? 9.700 -9.382 -2.493 1.00 61.03 2 ALA A O 9
ATOM 10398 N N . GLN A 1 3 ? 11.105 -9.928 -0.823 1.00 45.42 3 GLN A N 9
ATOM 10399 C CA . GLN A 1 3 ? 10.269 -11.016 -0.307 1.00 4.13 3 GLN A CA 9
ATOM 10400 C C . GLN A 1 3 ? 10.448 -11.150 1.217 1.00 20.30 3 GLN A C 9
ATOM 10401 O O . GLN A 1 3 ? 11.556 -11.363 1.709 1.00 40.12 3 GLN A O 9
ATOM 10415 N N . ILE A 1 4 ? 9.357 -10.998 1.963 1.00 31.02 4 ILE A N 9
ATOM 10416 C CA . ILE A 1 4 ? 9.399 -11.070 3.429 1.00 15.23 4 ILE A CA 9
ATOM 10417 C C . ILE A 1 4 ? 8.662 -12.319 3.945 1.00 51.12 4 ILE A C 9
ATOM 10418 O O . ILE A 1 4 ? 7.432 -12.347 4.012 1.00 55.22 4 ILE A O 9
ATOM 10434 N N . ILE A 1 5 ? 9.419 -13.356 4.301 1.00 32.23 5 ILE A N 9
ATOM 10435 C CA . ILE A 1 5 ? 8.833 -14.627 4.744 1.00 13.23 5 ILE A CA 9
ATOM 10436 C C . ILE A 1 5 ? 8.820 -14.748 6.279 1.00 74.10 5 ILE A C 9
ATOM 10437 O O . ILE A 1 5 ? 9.855 -14.974 6.904 1.00 63.25 5 ILE A O 9
ATOM 10453 N N . PHE A 1 6 ? 7.644 -14.581 6.878 1.00 14.44 6 PHE A N 9
ATOM 10454 C CA . PHE A 1 6 ? 7.456 -14.841 8.315 1.00 60.11 6 PHE A CA 9
ATOM 10455 C C . PHE A 1 6 ? 6.573 -16.079 8.533 1.00 31.12 6 PHE A C 9
ATOM 10456 O O . PHE A 1 6 ? 6.119 -16.354 9.647 1.00 60.24 6 PHE A O 9
ATOM 10473 N N . ASN A 1 7 ? 6.347 -16.832 7.457 1.00 35.20 7 ASN A N 9
ATOM 10474 C CA . ASN A 1 7 ? 5.528 -18.046 7.507 1.00 63.41 7 ASN A CA 9
ATOM 10475 C C . ASN A 1 7 ? 6.324 -19.227 8.097 1.00 25.50 7 ASN A C 9
ATOM 10476 O O . ASN A 1 7 ? 6.572 -20.229 7.426 1.00 42.52 7 ASN A O 9
ATOM 10487 N N . GLU A 1 8 ? 6.741 -19.084 9.354 1.00 13.35 8 GLU A N 9
ATOM 10488 C CA . GLU A 1 8 ? 7.483 -20.138 10.056 1.00 54.41 8 GLU A CA 9
ATOM 10489 C C . GLU A 1 8 ? 6.850 -20.461 11.416 1.00 22.44 8 GLU A C 9
ATOM 10490 O O . GLU A 1 8 ? 6.757 -19.603 12.296 1.00 10.13 8 GLU A O 9
ATOM 10502 N N . GLU A 1 9 ? 6.413 -21.704 11.573 1.00 51.45 9 GLU A N 9
ATOM 10503 C CA . GLU A 1 9 ? 5.886 -22.198 12.850 1.00 42.21 9 GLU A CA 9
ATOM 10504 C C . GLU A 1 9 ? 6.534 -23.549 13.191 1.00 3.24 9 GLU A C 9
ATOM 10505 O O . GLU A 1 9 ? 6.067 -24.608 12.766 1.00 52.55 9 GLU A O 9
ATOM 10517 N N . TRP A 1 10 ? 7.646 -23.492 13.920 1.00 4.22 10 TRP A N 9
ATOM 10518 C CA . TRP A 1 10 ? 8.395 -24.693 14.306 1.00 34.34 10 TRP A CA 9
ATOM 10519 C C . TRP A 1 10 ? 7.964 -25.176 15.695 1.00 60.22 10 TRP A C 9
ATOM 10520 O O . TRP A 1 10 ? 7.909 -24.391 16.647 1.00 51.03 10 TRP A O 9
ATOM 10541 N N . MET A 1 11 ? 7.662 -26.467 15.811 1.00 44.32 11 MET A N 9
ATOM 10542 C CA . MET A 1 11 ? 7.177 -27.040 17.074 1.00 75.41 11 MET A CA 9
ATOM 10543 C C . MET A 1 11 ? 7.689 -28.470 17.285 1.00 51.10 11 MET A C 9
ATOM 10544 O O . MET A 1 11 ? 8.103 -29.143 16.340 1.00 1.23 11 MET A O 9
ATOM 10558 N N . VAL A 1 12 ? 7.657 -28.930 18.530 1.00 61.32 12 VAL A N 9
ATOM 10559 C CA . VAL A 1 12 ? 8.065 -30.296 18.858 1.00 5.21 12 VAL A CA 9
ATOM 10560 C C . VAL A 1 12 ? 7.013 -31.328 18.404 1.00 52.24 12 VAL A C 9
ATOM 10561 O O . VAL A 1 12 ? 5.894 -30.973 18.022 1.00 55.22 12 VAL A O 9
ATOM 10574 N N . GLU A 1 13 ? 7.375 -32.606 18.474 1.00 11.43 13 GLU A N 9
ATOM 10575 C CA . GLU A 1 13 ? 6.523 -33.696 17.980 1.00 24.42 13 GLU A CA 9
ATOM 10576 C C . GLU A 1 13 ? 5.160 -33.740 18.695 1.00 52.11 13 GLU A C 9
ATOM 10577 O O . GLU A 1 13 ? 4.107 -33.814 18.050 1.00 24.41 13 GLU A O 9
ATOM 10589 N N . LYS A 1 14 ? 5.182 -33.684 20.027 1.00 12.33 14 LYS A N 9
ATOM 10590 C CA . LYS A 1 14 ? 3.949 -33.733 20.823 1.00 2.34 14 LYS A CA 9
ATOM 10591 C C . LYS A 1 14 ? 3.074 -32.492 20.567 1.00 13.00 14 LYS A C 9
ATOM 10592 O O . LYS A 1 14 ? 1.852 -32.558 20.650 1.00 1.03 14 LYS A O 9
ATOM 10611 N N . ALA A 1 15 ? 3.700 -31.365 20.240 1.00 64.23 15 ALA A N 9
ATOM 10612 C CA . ALA A 1 15 ? 2.957 -30.140 19.922 1.00 52.34 15 ALA A CA 9
ATOM 10613 C C . ALA A 1 15 ? 2.292 -30.241 18.543 1.00 11.02 15 ALA A C 9
ATOM 10614 O O . ALA A 1 15 ? 1.136 -29.849 18.365 1.00 12.23 15 ALA A O 9
ATOM 10621 N N . LEU A 1 16 ? 3.027 -30.792 17.578 1.00 11.30 16 LEU A N 9
ATOM 10622 C CA . LEU A 1 16 ? 2.534 -30.950 16.205 1.00 50.33 16 LEU A CA 9
ATOM 10623 C C . LEU A 1 16 ? 1.240 -31.787 16.170 1.00 3.11 16 LEU A C 9
ATOM 10624 O O . LEU A 1 16 ? 0.270 -31.419 15.501 1.00 5.34 16 LEU A O 9
ATOM 10640 N N . MET A 1 17 ? 1.228 -32.906 16.897 1.00 74.01 17 MET A N 9
ATOM 10641 C CA . MET A 1 17 ? 0.052 -33.786 16.933 1.00 22.41 17 MET A CA 9
ATOM 10642 C C . MET A 1 17 ? -1.177 -33.065 17.522 1.00 4.24 17 MET A C 9
ATOM 10643 O O . MET A 1 17 ? -2.303 -33.283 17.078 1.00 13.30 17 MET A O 9
ATOM 10657 N N . VAL A 1 18 ? -0.953 -32.192 18.507 1.00 31.10 18 VAL A N 9
ATOM 10658 C CA . VAL A 1 18 ? -2.044 -31.425 19.127 1.00 54.34 18 VAL A CA 9
ATOM 10659 C C . VAL A 1 18 ? -2.565 -30.325 18.184 1.00 51.10 18 VAL A C 9
ATOM 10660 O O . VAL A 1 18 ? -3.771 -30.087 18.089 1.00 24.44 18 VAL A O 9
ATOM 10673 N N . ARG A 1 19 ? -1.643 -29.661 17.487 1.00 14.43 19 ARG A N 9
ATOM 10674 C CA . ARG A 1 19 ? -1.989 -28.607 16.520 1.00 42.34 19 ARG A CA 9
ATOM 10675 C C . ARG A 1 19 ? -2.771 -29.162 15.315 1.00 13.13 19 ARG A C 9
ATOM 10676 O O . ARG A 1 19 ? -3.732 -28.549 14.850 1.00 52.11 19 ARG A O 9
ATOM 10697 N N . THR A 1 20 ? -2.351 -30.323 14.815 1.00 0.02 20 THR A N 9
ATOM 10698 C CA . THR A 1 20 ? -2.935 -30.899 13.590 1.00 32.32 20 THR A CA 9
ATOM 10699 C C . THR A 1 20 ? -4.075 -31.888 13.877 1.00 41.55 20 THR A C 9
ATOM 10700 O O . THR A 1 20 ? -4.996 -32.036 13.072 1.00 72.24 20 THR A O 9
ATOM 10711 N N . GLY A 1 21 ? -4.009 -32.567 15.017 1.00 53.43 21 GLY A N 9
ATOM 10712 C CA . GLY A 1 21 ? -5.002 -33.589 15.349 1.00 75.32 21 GLY A CA 9
ATOM 10713 C C . GLY A 1 21 ? -4.478 -35.013 15.160 1.00 72.54 21 GLY A C 9
ATOM 10714 O O . GLY A 1 21 ? -5.166 -35.988 15.483 1.00 31.11 21 GLY A O 9
ATOM 10718 N N . LEU A 1 22 ? -3.256 -35.130 14.640 1.00 51.20 22 LEU A N 9
ATOM 10719 C CA . LEU A 1 22 ? -2.612 -36.433 14.433 1.00 70.24 22 LEU A CA 9
ATOM 10720 C C . LEU A 1 22 ? -2.097 -37.032 15.750 1.00 74.52 22 LEU A C 9
ATOM 10721 O O . LEU A 1 22 ? -2.254 -36.452 16.825 1.00 62.42 22 LEU A O 9
ATOM 10737 N N . GLY A 1 23 ? -1.482 -38.207 15.646 1.00 34.03 23 GLY A N 9
ATOM 10738 C CA . GLY A 1 23 ? -0.855 -38.851 16.794 1.00 23.43 23 GLY A CA 9
ATOM 10739 C C . GLY A 1 23 ? 0.558 -39.342 16.482 1.00 71.24 23 GLY A C 9
ATOM 10740 O O . GLY A 1 23 ? 0.959 -39.395 15.318 1.00 22.42 23 GLY A O 9
ATOM 10744 N N . ALA A 1 24 ? 1.300 -39.727 17.519 1.00 72.05 24 ALA A N 9
ATOM 10745 C CA . ALA A 1 24 ? 2.712 -40.121 17.375 1.00 30.32 24 ALA A CA 9
ATOM 10746 C C . ALA A 1 24 ? 2.916 -41.221 16.319 1.00 70.00 24 ALA A C 9
ATOM 10747 O O . ALA A 1 24 ? 3.789 -41.113 15.454 1.00 2.45 24 ALA A O 9
ATOM 10754 N N . ARG A 1 25 ? 2.091 -42.264 16.377 1.00 51.11 25 ARG A N 9
ATOM 10755 C CA . ARG A 1 25 ? 2.247 -43.427 15.496 1.00 31.33 25 ARG A CA 9
ATOM 10756 C C . ARG A 1 25 ? 1.810 -43.137 14.051 1.00 42.33 25 ARG A C 9
ATOM 10757 O O . ARG A 1 25 ? 2.174 -43.870 13.128 1.00 54.51 25 ARG A O 9
ATOM 10778 N N . GLN A 1 26 ? 1.024 -42.084 13.849 1.00 71.41 26 GLN A N 9
ATOM 10779 C CA . GLN A 1 26 ? 0.685 -41.645 12.492 1.00 23.23 26 GLN A CA 9
ATOM 10780 C C . GLN A 1 26 ? 1.783 -40.728 11.927 1.00 21.25 26 GLN A C 9
ATOM 10781 O O . GLN A 1 26 ? 2.117 -40.796 10.742 1.00 52.42 26 GLN A O 9
ATOM 10795 N N . ILE A 1 27 ? 2.352 -39.880 12.784 1.00 55.43 27 ILE A N 9
ATOM 10796 C CA . ILE A 1 27 ? 3.444 -38.991 12.375 1.00 72.53 27 ILE A CA 9
ATOM 10797 C C . ILE A 1 27 ? 4.687 -39.796 11.955 1.00 11.21 27 ILE A C 9
ATOM 10798 O O . ILE A 1 27 ? 5.239 -39.580 10.872 1.00 72.22 27 ILE A O 9
ATOM 10814 N N . GLU A 1 28 ? 5.113 -40.739 12.802 1.00 12.43 28 GLU A N 9
ATOM 10815 C CA . GLU A 1 28 ? 6.269 -41.592 12.485 1.00 4.43 28 GLU A CA 9
ATOM 10816 C C . GLU A 1 28 ? 6.023 -42.394 11.197 1.00 63.21 28 GLU A C 9
ATOM 10817 O O . GLU A 1 28 ? 6.954 -42.695 10.445 1.00 75.10 28 GLU A O 9
ATOM 10829 N N . SER A 1 29 ? 4.757 -42.726 10.945 1.00 12.10 29 SER A N 9
ATOM 10830 C CA . SER A 1 29 ? 4.363 -43.396 9.700 1.00 74.41 29 SER A CA 9
ATOM 10831 C C . SER A 1 29 ? 4.685 -42.513 8.490 1.00 74.24 29 SER A C 9
ATOM 10832 O O . SER A 1 29 ? 5.331 -42.951 7.545 1.00 4.10 29 SER A O 9
ATOM 10840 N N . TYR A 1 30 ? 4.256 -41.253 8.538 1.00 72.54 30 TYR A N 9
ATOM 10841 C CA . TYR A 1 30 ? 4.549 -40.294 7.464 1.00 74.14 30 TYR A CA 9
ATOM 10842 C C . TYR A 1 30 ? 6.053 -39.977 7.370 1.00 45.04 30 TYR A C 9
ATOM 10843 O O . TYR A 1 30 ? 6.547 -39.571 6.316 1.00 71.32 30 TYR A O 9
ATOM 10861 N N . ARG A 1 31 ? 6.779 -40.167 8.470 1.00 4.14 31 ARG A N 9
ATOM 10862 C CA . ARG A 1 31 ? 8.233 -39.947 8.497 1.00 21.54 31 ARG A CA 9
ATOM 10863 C C . ARG A 1 31 ? 9.001 -40.916 7.576 1.00 10.12 31 ARG A C 9
ATOM 10864 O O . ARG A 1 31 ? 10.205 -40.759 7.369 1.00 42.24 31 ARG A O 9
ATOM 10885 N N . GLN A 1 32 ? 8.312 -41.931 7.046 1.00 74.03 32 GLN A N 9
ATOM 10886 C CA . GLN A 1 32 ? 8.931 -42.881 6.107 1.00 32.55 32 GLN A CA 9
ATOM 10887 C C . GLN A 1 32 ? 9.216 -42.233 4.735 1.00 73.33 32 GLN A C 9
ATOM 10888 O O . GLN A 1 32 ? 10.070 -42.709 3.985 1.00 72.42 32 GLN A O 9
ATOM 10902 N N . GLY A 1 33 ? 8.503 -41.150 4.413 1.00 21.34 33 GLY A N 9
ATOM 10903 C CA . GLY A 1 33 ? 8.664 -40.509 3.107 1.00 33.42 33 GLY A CA 9
ATOM 10904 C C . GLY A 1 33 ? 8.031 -39.122 3.014 1.00 71.45 33 GLY A C 9
ATOM 10905 O O . GLY A 1 33 ? 8.629 -38.197 2.461 1.00 11.41 33 GLY A O 9
ATOM 10909 N N . ALA A 1 34 ? 6.814 -38.977 3.541 1.00 63.01 34 ALA A N 9
ATOM 10910 C CA . ALA A 1 34 ? 6.093 -37.697 3.494 1.00 12.31 34 ALA A CA 9
ATOM 10911 C C . ALA A 1 34 ? 6.851 -36.577 4.234 1.00 24.45 34 ALA A C 9
ATOM 10912 O O . ALA A 1 34 ? 7.017 -35.470 3.710 1.00 60.34 34 ALA A O 9
ATOM 10919 N N . TRP A 1 35 ? 7.286 -36.856 5.461 1.00 41.52 35 TRP A N 9
ATOM 10920 C CA . TRP A 1 35 ? 8.103 -35.904 6.223 1.00 53.35 35 TRP A CA 9
ATOM 10921 C C . TRP A 1 35 ? 9.537 -35.879 5.677 1.00 51.14 35 TRP A C 9
ATOM 10922 O O . TRP A 1 35 ? 10.317 -36.801 5.906 1.00 73.22 35 TRP A O 9
ATOM 10943 N N . ILE A 1 36 ? 9.869 -34.829 4.940 1.00 52.21 36 ILE A N 9
ATOM 10944 C CA . ILE A 1 36 ? 11.224 -34.648 4.417 1.00 43.14 36 ILE A CA 9
ATOM 10945 C C . ILE A 1 36 ? 12.108 -33.909 5.433 1.00 12.25 36 ILE A C 9
ATOM 10946 O O . ILE A 1 36 ? 11.735 -32.836 5.919 1.00 31.55 36 ILE A O 9
ATOM 10962 N N . GLU A 1 37 ? 13.269 -34.481 5.757 1.00 70.00 37 GLU A N 9
ATOM 10963 C CA . GLU A 1 37 ? 14.194 -33.858 6.716 1.00 61.44 37 GLU A CA 9
ATOM 10964 C C . GLU A 1 37 ? 14.615 -32.455 6.247 1.00 22.42 37 GLU A C 9
ATOM 10965 O O . GLU A 1 37 ? 14.673 -32.178 5.046 1.00 73.43 37 GLU A O 9
ATOM 10977 N N . GLY A 1 38 ? 14.884 -31.566 7.197 1.00 21.31 38 GLY A N 9
ATOM 10978 C CA . GLY A 1 38 ? 15.217 -30.185 6.866 1.00 64.23 38 GLY A CA 9
ATOM 10979 C C . GLY A 1 38 ? 13.992 -29.343 6.511 1.00 51.15 38 GLY A C 9
ATOM 10980 O O . GLY A 1 38 ? 13.800 -28.252 7.048 1.00 51.20 38 GLY A O 9
ATOM 10984 N N . VAL A 1 39 ? 13.159 -29.855 5.604 1.00 42.31 39 VAL A N 9
ATOM 10985 C CA . VAL A 1 39 ? 11.968 -29.134 5.139 1.00 31.41 39 VAL A CA 9
ATOM 10986 C C . VAL A 1 39 ? 10.782 -29.275 6.118 1.00 62.02 39 VAL A C 9
ATOM 10987 O O . VAL A 1 39 ? 10.293 -28.286 6.663 1.00 64.34 39 VAL A O 9
ATOM 11000 N N . HIS A 1 40 ? 10.316 -30.511 6.330 1.00 42.11 40 HIS A N 9
ATOM 11001 C CA . HIS A 1 40 ? 9.163 -30.767 7.213 1.00 62.22 40 HIS A CA 9
ATOM 11002 C C . HIS A 1 40 ? 9.595 -30.994 8.675 1.00 72.31 40 HIS A C 9
ATOM 11003 O O . HIS A 1 40 ? 8.791 -30.839 9.591 1.00 41.41 40 HIS A O 9
ATOM 11018 N N . PHE A 1 41 ? 10.854 -31.381 8.878 1.00 64.03 41 PHE A N 9
ATOM 11019 C CA . PHE A 1 41 ? 11.436 -31.481 10.229 1.00 43.11 41 PHE A CA 9
ATOM 11020 C C . PHE A 1 41 ? 12.971 -31.458 10.161 1.00 53.12 41 PHE A C 9
ATOM 11021 O O . PHE A 1 41 ? 13.579 -32.231 9.421 1.00 75.53 41 PHE A O 9
ATOM 11038 N N . LYS A 1 42 ? 13.600 -30.566 10.924 1.00 3.45 42 LYS A N 9
ATOM 11039 C CA . LYS A 1 42 ? 15.064 -30.445 10.909 1.00 53.13 42 LYS A CA 9
ATOM 11040 C C . LYS A 1 42 ? 15.666 -30.658 12.303 1.00 71.42 42 LYS A C 9
ATOM 11041 O O . LYS A 1 42 ? 15.082 -30.263 13.314 1.00 33.13 42 LYS A O 9
ATOM 11060 N N . ARG A 1 43 ? 16.849 -31.269 12.347 1.00 41.42 43 ARG A N 9
ATOM 11061 C CA . ARG A 1 43 ? 17.530 -31.546 13.617 1.00 2.30 43 ARG A CA 9
ATOM 11062 C C . ARG A 1 43 ? 18.109 -30.261 14.225 1.00 40.34 43 ARG A C 9
ATOM 11063 O O . ARG A 1 43 ? 19.142 -29.756 13.779 1.00 71.35 43 ARG A O 9
ATOM 11084 N N . VAL A 1 44 ? 17.434 -29.734 15.240 1.00 11.34 44 VAL A N 9
ATOM 11085 C CA . VAL A 1 44 ? 17.869 -28.510 15.913 1.00 24.34 44 VAL A CA 9
ATOM 11086 C C . VAL A 1 44 ? 18.676 -28.832 17.179 1.00 72.43 44 VAL A C 9
ATOM 11087 O O . VAL A 1 44 ? 18.117 -29.174 18.223 1.00 34.02 44 VAL A O 9
ATOM 11100 N N . SER A 1 45 ? 19.998 -28.749 17.072 1.00 1.24 45 SER A N 9
ATOM 11101 C CA . SER A 1 45 ? 20.880 -28.978 18.217 1.00 4.12 45 SER A CA 9
ATOM 11102 C C . SER A 1 45 ? 21.086 -27.682 19.014 1.00 51.21 45 SER A C 9
ATOM 11103 O O . SER A 1 45 ? 21.367 -26.626 18.442 1.00 41.45 45 SER A O 9
ATOM 11111 N N . PRO A 1 46 ? 20.945 -27.741 20.354 1.00 2.14 46 PRO A N 9
ATOM 11112 C CA . PRO A 1 46 ? 21.114 -26.562 21.226 1.00 53.10 46 PRO A CA 9
ATOM 11113 C C . PRO A 1 46 ? 22.564 -26.055 21.280 1.00 43.01 46 PRO A C 9
ATOM 11114 O O . PRO A 1 46 ? 22.844 -25.001 21.851 1.00 0.32 46 PRO A O 9
ATOM 11125 N N . SER A 1 47 ? 23.483 -26.819 20.692 1.00 73.41 47 SER A N 9
ATOM 11126 C CA . SER A 1 47 ? 24.902 -26.445 20.644 1.00 15.33 47 SER A CA 9
ATOM 11127 C C . SER A 1 47 ? 25.448 -26.484 19.211 1.00 74.05 47 SER A C 9
ATOM 11128 O O . SER A 1 47 ? 24.880 -27.136 18.329 1.00 34.35 47 SER A O 9
ATOM 11136 N N . GLY A 1 48 ? 26.547 -25.770 18.985 1.00 11.12 48 GLY A N 9
ATOM 11137 C CA . GLY A 1 48 ? 27.248 -25.838 17.706 1.00 31.55 48 GLY A CA 9
ATOM 11138 C C . GLY A 1 48 ? 28.375 -26.863 17.718 1.00 5.50 48 GLY A C 9
ATOM 11139 O O . GLY A 1 48 ? 29.106 -27.017 16.736 1.00 54.11 48 GLY A O 9
ATOM 11143 N N . GLU A 1 49 ? 28.517 -27.558 18.843 1.00 23.23 49 GLU A N 9
ATOM 11144 C CA . GLU A 1 49 ? 29.542 -28.588 19.006 1.00 73.45 49 GLU A CA 9
ATOM 11145 C C . GLU A 1 49 ? 29.098 -29.934 18.423 1.00 31.14 49 GLU A C 9
ATOM 11146 O O . GLU A 1 49 ? 27.903 -30.243 18.370 1.00 62.40 49 GLU A O 9
ATOM 11158 N N . LYS A 1 50 ? 30.075 -30.733 17.995 1.00 12.50 50 LYS A N 9
ATOM 11159 C CA . LYS A 1 50 ? 29.820 -32.073 17.456 1.00 12.22 50 LYS A CA 9
ATOM 11160 C C . LYS A 1 50 ? 29.144 -32.975 18.503 1.00 62.40 50 LYS A C 9
ATOM 11161 O O . LYS A 1 50 ? 29.812 -33.696 19.247 1.00 13.24 50 LYS A O 9
ATOM 11180 N N . THR A 1 51 ? 27.815 -32.902 18.573 1.00 71.03 51 THR A N 9
ATOM 11181 C CA . THR A 1 51 ? 27.033 -33.672 19.549 1.00 5.45 51 THR A CA 9
ATOM 11182 C C . THR A 1 51 ? 25.849 -34.386 18.883 1.00 20.11 51 THR A C 9
ATOM 11183 O O . THR A 1 51 ? 25.336 -33.938 17.856 1.00 34.24 51 THR A O 9
ATOM 11194 N N . LEU A 1 52 ? 25.402 -35.483 19.489 1.00 32.31 52 LEU A N 9
ATOM 11195 C CA . LEU A 1 52 ? 24.282 -36.278 18.957 1.00 61.31 52 LEU A CA 9
ATOM 11196 C C . LEU A 1 52 ? 22.930 -35.767 19.491 1.00 64.40 52 LEU A C 9
ATOM 11197 O O . LEU A 1 52 ? 21.902 -36.436 19.362 1.00 53.53 52 LEU A O 9
ATOM 11213 N N . ARG A 1 53 ? 22.934 -34.563 20.060 1.00 71.30 53 ARG A N 9
ATOM 11214 C CA . ARG A 1 53 ? 21.736 -33.985 20.686 1.00 21.11 53 ARG A CA 9
ATOM 11215 C C . ARG A 1 53 ? 20.861 -33.233 19.669 1.00 52.01 53 ARG A C 9
ATOM 11216 O O . ARG A 1 53 ? 20.140 -32.298 20.022 1.00 12.22 53 ARG A O 9
ATOM 11237 N N . GLY A 1 54 ? 20.918 -33.657 18.412 1.00 65.24 54 GLY A N 9
ATOM 11238 C CA . GLY A 1 54 ? 20.100 -33.044 17.371 1.00 61.12 54 GLY A CA 9
ATOM 11239 C C . GLY A 1 54 ? 18.605 -33.318 17.540 1.00 13.05 54 GLY A C 9
ATOM 11240 O O . GLY A 1 54 ? 18.050 -34.210 16.893 1.00 50.13 54 GLY A O 9
ATOM 11244 N N . THR A 1 55 ? 17.955 -32.563 18.425 1.00 25.43 55 THR A N 9
ATOM 11245 C CA . THR A 1 55 ? 16.504 -32.673 18.630 1.00 34.51 55 THR A CA 9
ATOM 11246 C C . THR A 1 55 ? 15.746 -32.061 17.445 1.00 33.32 55 THR A C 9
ATOM 11247 O O . THR A 1 55 ? 15.854 -30.866 17.188 1.00 14.12 55 THR A O 9
ATOM 11258 N N . THR A 1 56 ? 14.983 -32.872 16.716 1.00 52.21 56 THR A N 9
ATOM 11259 C CA . THR A 1 56 ? 14.319 -32.384 15.500 1.00 50.34 56 THR A CA 9
ATOM 11260 C C . THR A 1 56 ? 13.022 -31.621 15.809 1.00 14.53 56 THR A C 9
ATOM 11261 O O . THR A 1 56 ? 12.231 -32.022 16.671 1.00 72.21 56 THR A O 9
ATOM 11272 N N . TRP A 1 57 ? 12.822 -30.513 15.101 1.00 1.31 57 TRP A N 9
ATOM 11273 C CA . TRP A 1 57 ? 11.608 -29.700 15.229 1.00 31.25 57 TRP A CA 9
ATOM 11274 C C . TRP A 1 57 ? 10.783 -29.765 13.937 1.00 14.23 57 TRP A C 9
ATOM 11275 O O . TRP A 1 57 ? 11.329 -29.691 12.834 1.00 55.02 57 TRP A O 9
ATOM 11296 N N . TYR A 1 58 ? 9.472 -29.908 14.086 1.00 62.01 58 TYR A N 9
ATOM 11297 C CA . TYR A 1 58 ? 8.565 -30.071 12.946 1.00 33.14 58 TYR A CA 9
ATOM 11298 C C . TYR A 1 58 ? 8.046 -28.723 12.422 1.00 44.43 58 TYR A C 9
ATOM 11299 O O . TYR A 1 58 ? 7.720 -27.817 13.195 1.00 15.12 58 TYR A O 9
ATOM 11317 N N . ASN A 1 59 ? 7.969 -28.612 11.098 1.00 24.25 59 ASN A N 9
ATOM 11318 C CA . ASN A 1 59 ? 7.493 -27.400 10.429 1.00 34.41 59 ASN A CA 9
ATOM 11319 C C . ASN A 1 59 ? 5.976 -27.483 10.180 1.00 34.51 59 ASN A C 9
ATOM 11320 O O . ASN A 1 59 ? 5.524 -28.158 9.247 1.00 41.13 59 ASN A O 9
ATOM 11331 N N . TYR A 1 60 ? 5.192 -26.804 11.021 1.00 51.52 60 TYR A N 9
ATOM 11332 C CA . TYR A 1 60 ? 3.725 -26.864 10.938 1.00 63.54 60 TYR A CA 9
ATOM 11333 C C . TYR A 1 60 ? 3.192 -26.488 9.534 1.00 2.43 60 TYR A C 9
ATOM 11334 O O . TYR A 1 60 ? 2.399 -27.236 8.970 1.00 50.14 60 TYR A O 9
ATOM 11352 N N . PRO A 1 61 ? 3.588 -25.328 8.955 1.00 64.22 61 PRO A N 9
ATOM 11353 C CA . PRO A 1 61 ? 3.174 -24.947 7.588 1.00 15.53 61 PRO A CA 9
ATOM 11354 C C . PRO A 1 61 ? 3.367 -26.074 6.554 1.00 31.52 61 PRO A C 9
ATOM 11355 O O . PRO A 1 61 ? 2.451 -26.397 5.797 1.00 31.22 61 PRO A O 9
ATOM 11366 N N . GLU A 1 62 ? 4.558 -26.672 6.542 1.00 42.41 62 GLU A N 9
ATOM 11367 C CA . GLU A 1 62 ? 4.884 -27.749 5.597 1.00 3.30 62 GLU A CA 9
ATOM 11368 C C . GLU A 1 62 ? 3.991 -28.988 5.798 1.00 11.14 62 GLU A C 9
ATOM 11369 O O . GLU A 1 62 ? 3.546 -29.613 4.832 1.00 42.21 62 GLU A O 9
ATOM 11381 N N . ILE A 1 63 ? 3.747 -29.343 7.057 1.00 12.44 63 ILE A N 9
ATOM 11382 C CA . ILE A 1 63 ? 2.907 -30.500 7.398 1.00 24.01 63 ILE A CA 9
ATOM 11383 C C . ILE A 1 63 ? 1.420 -30.222 7.118 1.00 64.31 63 ILE A C 9
ATOM 11384 O O . ILE A 1 63 ? 0.735 -31.022 6.478 1.00 10.11 63 ILE A O 9
ATOM 11400 N N . ASN A 1 64 ? 0.935 -29.080 7.597 1.00 20.00 64 ASN A N 9
ATOM 11401 C CA . ASN A 1 64 ? -0.448 -28.655 7.355 1.00 0.32 64 ASN A CA 9
ATOM 11402 C C . ASN A 1 64 ? -0.742 -28.575 5.849 1.00 61.45 64 ASN A C 9
ATOM 11403 O O . ASN A 1 64 ? -1.831 -28.933 5.398 1.00 42.24 64 ASN A O 9
ATOM 11414 N N . LYS A 1 65 ? 0.243 -28.108 5.081 1.00 32.45 65 LYS A N 9
ATOM 11415 C CA . LYS A 1 65 ? 0.137 -28.051 3.618 1.00 75.55 65 LYS A CA 9
ATOM 11416 C C . LYS A 1 65 ? -0.135 -29.460 3.051 1.00 62.03 65 LYS A C 9
ATOM 11417 O O . LYS A 1 65 ? -1.076 -29.663 2.282 1.00 34.23 65 LYS A O 9
ATOM 11436 N N . PHE A 1 66 ? 0.695 -30.427 3.459 1.00 33.15 66 PHE A N 9
ATOM 11437 C CA . PHE A 1 66 ? 0.548 -31.829 3.035 1.00 61.11 66 PHE A CA 9
ATOM 11438 C C . PHE A 1 66 ? -0.855 -32.374 3.359 1.00 65.23 66 PHE A C 9
ATOM 11439 O O . PHE A 1 66 ? -1.517 -32.978 2.510 1.00 73.40 66 PHE A O 9
ATOM 11456 N N . ILE A 1 67 ? -1.296 -32.160 4.594 1.00 31.23 67 ILE A N 9
ATOM 11457 C CA . ILE A 1 67 ? -2.614 -32.623 5.040 1.00 11.01 67 ILE A CA 9
ATOM 11458 C C . ILE A 1 67 ? -3.743 -31.951 4.241 1.00 51.14 67 ILE A C 9
ATOM 11459 O O . ILE A 1 67 ? -4.719 -32.597 3.855 1.00 44.43 67 ILE A O 9
ATOM 11475 N N . ARG A 1 68 ? -3.589 -30.656 3.981 1.00 20.41 68 ARG A N 9
ATOM 11476 C CA . ARG A 1 68 ? -4.601 -29.872 3.264 1.00 14.11 68 ARG A CA 9
ATOM 11477 C C . ARG A 1 68 ? -4.888 -30.434 1.856 1.00 61.03 68 ARG A C 9
ATOM 11478 O O . ARG A 1 68 ? -6.019 -30.352 1.367 1.00 35.24 68 ARG A O 9
ATOM 11499 N N . ASP A 1 69 ? -3.869 -31.007 1.213 1.00 32.45 69 ASP A N 9
ATOM 11500 C CA . ASP A 1 69 ? -4.027 -31.583 -0.131 1.00 64.43 69 ASP A CA 9
ATOM 11501 C C . ASP A 1 69 ? -5.041 -32.738 -0.144 1.00 21.51 69 ASP A C 9
ATOM 11502 O O . ASP A 1 69 ? -5.937 -32.786 -0.991 1.00 1.24 69 ASP A O 9
ATOM 11511 N N . SER A 1 70 ? -4.886 -33.674 0.789 1.00 20.44 70 SER A N 9
ATOM 11512 C CA . SER A 1 70 ? -5.755 -34.858 0.850 1.00 52.25 70 SER A CA 9
ATOM 11513 C C . SER A 1 70 ? -7.064 -34.576 1.600 1.00 70.20 70 SER A C 9
ATOM 11514 O O . SER A 1 70 ? -8.140 -34.970 1.150 1.00 21.32 70 SER A O 9
ATOM 11522 N N . LEU A 1 71 ? -6.968 -33.896 2.742 1.00 63.24 71 LEU A N 9
ATOM 11523 C CA . LEU A 1 71 ? -8.144 -33.600 3.575 1.00 4.32 71 LEU A CA 9
ATOM 11524 C C . LEU A 1 71 ? -9.100 -32.609 2.888 1.00 3.43 71 LEU A C 9
ATOM 11525 O O . LEU A 1 71 ? -10.319 -32.799 2.906 1.00 2.11 71 LEU A O 9
ATOM 11541 N N . GLU A 1 72 ? -8.531 -31.559 2.287 1.00 3.20 72 GLU A N 9
ATOM 11542 C CA . GLU A 1 72 ? -9.302 -30.509 1.598 1.00 63.40 72 GLU A CA 9
ATOM 11543 C C . GLU A 1 72 ? -10.130 -29.655 2.577 1.00 72.11 72 GLU A C 9
ATOM 11544 O O . GLU A 1 72 ? -9.833 -28.484 2.808 1.00 2.40 72 GLU A O 9
ATOM 11556 N N . HIS A 1 73 ? -11.161 -30.264 3.155 1.00 52.21 73 HIS A N 9
ATOM 11557 C CA . HIS A 1 73 ? -12.132 -29.561 4.004 1.00 72.22 73 HIS A CA 9
ATOM 11558 C C . HIS A 1 73 ? -11.812 -29.706 5.505 1.00 62.45 73 HIS A C 9
ATOM 11559 O O . HIS A 1 73 ? -11.469 -30.787 5.977 1.00 32.40 73 HIS A O 9
ATOM 11574 N N . HIS A 1 74 ? -11.937 -28.606 6.248 1.00 61.40 74 HIS A N 9
ATOM 11575 C CA . HIS A 1 74 ? -11.724 -28.618 7.701 1.00 55.21 74 HIS A CA 9
ATOM 11576 C C . HIS A 1 74 ? -12.967 -29.135 8.448 1.00 4.24 74 HIS A C 9
ATOM 11577 O O . HIS A 1 74 ? -14.038 -28.521 8.401 1.00 11.03 74 HIS A O 9
ATOM 11592 N N . HIS A 1 75 ? -12.817 -30.266 9.134 1.00 14.24 75 HIS A N 9
ATOM 11593 C CA . HIS A 1 75 ? -13.904 -30.841 9.933 1.00 34.20 75 HIS A CA 9
ATOM 11594 C C . HIS A 1 75 ? -14.324 -29.892 11.067 1.00 53.23 75 HIS A C 9
ATOM 11595 O O . HIS A 1 75 ? -13.480 -29.349 11.781 1.00 51.13 75 HIS A O 9
ATOM 11610 N N . HIS A 1 76 ? -15.630 -29.695 11.224 1.00 12.25 76 HIS A N 9
ATOM 11611 C CA . HIS A 1 76 ? -16.161 -28.805 12.262 1.00 45.51 76 HIS A CA 9
ATOM 11612 C C . HIS A 1 76 ? -16.192 -29.496 13.634 1.00 41.11 76 HIS A C 9
ATOM 11613 O O . HIS A 1 76 ? -16.745 -30.587 13.781 1.00 3.24 76 HIS A O 9
ATOM 11628 N N . HIS A 1 77 ? -15.593 -28.850 14.632 1.00 63.13 77 HIS A N 9
ATOM 11629 C CA . HIS A 1 77 ? -15.575 -29.369 16.007 1.00 0.30 77 HIS A CA 9
ATOM 11630 C C . HIS A 1 77 ? -16.745 -28.792 16.819 1.00 41.23 77 HIS A C 9
ATOM 11631 O O . HIS A 1 77 ? -17.033 -27.596 16.740 1.00 5.11 77 HIS A O 9
ATOM 11646 N N . HIS A 1 78 ? -17.405 -29.640 17.604 1.00 33.12 78 HIS A N 9
ATOM 11647 C CA . HIS A 1 78 ? -18.529 -29.207 18.451 1.00 5.14 78 HIS A CA 9
ATOM 11648 C C . HIS A 1 78 ? -18.469 -29.887 19.837 1.00 72.51 78 HIS A C 9
ATOM 11649 O O . HIS A 1 78 ? -17.719 -29.394 20.708 1.00 38.69 78 HIS A O 9
ATOM 11665 N N . MET A 1 1 ? 10.052 -6.025 -3.338 1.00 20.22 1 MET A N 10
ATOM 11666 C CA . MET A 1 1 ? 10.791 -5.526 -2.143 1.00 34.31 1 MET A CA 10
ATOM 11667 C C . MET A 1 1 ? 10.517 -6.402 -0.912 1.00 44.02 1 MET A C 10
ATOM 11668 O O . MET A 1 1 ? 9.784 -7.387 -0.991 1.00 41.10 1 MET A O 10
ATOM 11684 N N . ALA A 1 2 ? 11.105 -6.039 0.228 1.00 5.30 2 ALA A N 10
ATOM 11685 C CA . ALA A 1 2 ? 10.971 -6.836 1.453 1.00 70.04 2 ALA A CA 10
ATOM 11686 C C . ALA A 1 2 ? 9.580 -6.691 2.098 1.00 21.44 2 ALA A C 10
ATOM 11687 O O . ALA A 1 2 ? 9.344 -5.788 2.907 1.00 60.23 2 ALA A O 10
ATOM 11694 N N . GLN A 1 3 ? 8.654 -7.568 1.711 1.00 74.30 3 GLN A N 10
ATOM 11695 C CA . GLN A 1 3 ? 7.330 -7.631 2.340 1.00 74.51 3 GLN A CA 10
ATOM 11696 C C . GLN A 1 3 ? 7.381 -8.505 3.598 1.00 74.32 3 GLN A C 10
ATOM 11697 O O . GLN A 1 3 ? 8.013 -9.563 3.598 1.00 1.10 3 GLN A O 10
ATOM 11711 N N . ILE A 1 4 ? 6.723 -8.063 4.666 1.00 73.34 4 ILE A N 10
ATOM 11712 C CA . ILE A 1 4 ? 6.732 -8.802 5.933 1.00 44.42 4 ILE A CA 10
ATOM 11713 C C . ILE A 1 4 ? 5.918 -10.109 5.831 1.00 54.21 4 ILE A C 10
ATOM 11714 O O . ILE A 1 4 ? 4.760 -10.174 6.250 1.00 2.21 4 ILE A O 10
ATOM 11730 N N . ILE A 1 5 ? 6.523 -11.137 5.231 1.00 10.43 5 ILE A N 10
ATOM 11731 C CA . ILE A 1 5 ? 5.887 -12.454 5.098 1.00 74.35 5 ILE A CA 10
ATOM 11732 C C . ILE A 1 5 ? 6.909 -13.586 5.326 1.00 21.44 5 ILE A C 10
ATOM 11733 O O . ILE A 1 5 ? 7.580 -14.034 4.388 1.00 63.43 5 ILE A O 10
ATOM 11749 N N . PHE A 1 6 ? 7.045 -14.019 6.581 1.00 72.54 6 PHE A N 10
ATOM 11750 C CA . PHE A 1 6 ? 7.939 -15.132 6.939 1.00 11.33 6 PHE A CA 10
ATOM 11751 C C . PHE A 1 6 ? 7.779 -15.509 8.420 1.00 33.55 6 PHE A C 10
ATOM 11752 O O . PHE A 1 6 ? 7.862 -14.649 9.303 1.00 52.24 6 PHE A O 10
ATOM 11769 N N . ASN A 1 7 ? 7.548 -16.793 8.688 1.00 43.04 7 ASN A N 10
ATOM 11770 C CA . ASN A 1 7 ? 7.376 -17.277 10.062 1.00 43.22 7 ASN A CA 10
ATOM 11771 C C . ASN A 1 7 ? 7.730 -18.769 10.194 1.00 62.32 7 ASN A C 10
ATOM 11772 O O . ASN A 1 7 ? 7.084 -19.636 9.598 1.00 62.24 7 ASN A O 10
ATOM 11783 N N . GLU A 1 8 ? 8.773 -19.059 10.971 1.00 10.41 8 GLU A N 10
ATOM 11784 C CA . GLU A 1 8 ? 9.186 -20.440 11.232 1.00 33.55 8 GLU A CA 10
ATOM 11785 C C . GLU A 1 8 ? 8.597 -20.952 12.557 1.00 22.14 8 GLU A C 10
ATOM 11786 O O . GLU A 1 8 ? 9.107 -20.644 13.639 1.00 13.32 8 GLU A O 10
ATOM 11798 N N . GLU A 1 9 ? 7.515 -21.723 12.467 1.00 45.34 9 GLU A N 10
ATOM 11799 C CA . GLU A 1 9 ? 6.851 -22.276 13.653 1.00 43.23 9 GLU A CA 10
ATOM 11800 C C . GLU A 1 9 ? 7.452 -23.634 14.048 1.00 62.55 9 GLU A C 10
ATOM 11801 O O . GLU A 1 9 ? 6.984 -24.686 13.604 1.00 62.02 9 GLU A O 10
ATOM 11813 N N . TRP A 1 10 ? 8.500 -23.598 14.871 1.00 43.31 10 TRP A N 10
ATOM 11814 C CA . TRP A 1 10 ? 9.177 -24.819 15.326 1.00 71.12 10 TRP A CA 10
ATOM 11815 C C . TRP A 1 10 ? 8.662 -25.274 16.697 1.00 20.55 10 TRP A C 10
ATOM 11816 O O . TRP A 1 10 ? 8.552 -24.478 17.629 1.00 74.24 10 TRP A O 10
ATOM 11837 N N . MET A 1 11 ? 8.361 -26.562 16.818 1.00 3.12 11 MET A N 10
ATOM 11838 C CA . MET A 1 11 ? 7.946 -27.144 18.097 1.00 4.13 11 MET A CA 10
ATOM 11839 C C . MET A 1 11 ? 8.418 -28.601 18.220 1.00 71.31 11 MET A C 10
ATOM 11840 O O . MET A 1 11 ? 8.646 -29.277 17.211 1.00 42.10 11 MET A O 10
ATOM 11854 N N . VAL A 1 12 ? 8.585 -29.068 19.457 1.00 24.22 12 VAL A N 10
ATOM 11855 C CA . VAL A 1 12 ? 9.038 -30.441 19.714 1.00 44.22 12 VAL A CA 10
ATOM 11856 C C . VAL A 1 12 ? 7.916 -31.465 19.470 1.00 72.32 12 VAL A C 10
ATOM 11857 O O . VAL A 1 12 ? 6.757 -31.095 19.279 1.00 24.30 12 VAL A O 10
ATOM 11870 N N . GLU A 1 13 ? 8.270 -32.750 19.501 1.00 34.31 13 GLU A N 10
ATOM 11871 C CA . GLU A 1 13 ? 7.314 -33.840 19.247 1.00 42.14 13 GLU A CA 10
ATOM 11872 C C . GLU A 1 13 ? 6.047 -33.718 20.116 1.00 70.44 13 GLU A C 10
ATOM 11873 O O . GLU A 1 13 ? 4.927 -33.663 19.599 1.00 1.14 13 GLU A O 10
ATOM 11885 N N . LYS A 1 14 ? 6.237 -33.683 21.437 1.00 54.23 14 LYS A N 10
ATOM 11886 C CA . LYS A 1 14 ? 5.125 -33.560 22.391 1.00 61.23 14 LYS A CA 10
ATOM 11887 C C . LYS A 1 14 ? 4.223 -32.355 22.065 1.00 5.43 14 LYS A C 10
ATOM 11888 O O . LYS A 1 14 ? 3.000 -32.479 22.013 1.00 3.31 14 LYS A O 10
ATOM 11907 N N . ALA A 1 15 ? 4.829 -31.192 21.840 1.00 70.53 15 ALA A N 10
ATOM 11908 C CA . ALA A 1 15 ? 4.068 -29.979 21.514 1.00 54.31 15 ALA A CA 10
ATOM 11909 C C . ALA A 1 15 ? 3.321 -30.123 20.180 1.00 4.30 15 ALA A C 10
ATOM 11910 O O . ALA A 1 15 ? 2.161 -29.730 20.057 1.00 61.23 15 ALA A O 10
ATOM 11917 N N . LEU A 1 16 ? 3.997 -30.701 19.191 1.00 1.23 16 LEU A N 10
ATOM 11918 C CA . LEU A 1 16 ? 3.436 -30.876 17.848 1.00 11.32 16 LEU A CA 10
ATOM 11919 C C . LEU A 1 16 ? 2.154 -31.725 17.879 1.00 65.00 16 LEU A C 10
ATOM 11920 O O . LEU A 1 16 ? 1.120 -31.324 17.341 1.00 24.05 16 LEU A O 10
ATOM 11936 N N . MET A 1 17 ? 2.223 -32.899 18.508 1.00 43.43 17 MET A N 10
ATOM 11937 C CA . MET A 1 17 ? 1.073 -33.813 18.557 1.00 5.03 17 MET A CA 10
ATOM 11938 C C . MET A 1 17 ? -0.148 -33.158 19.232 1.00 71.41 17 MET A C 10
ATOM 11939 O O . MET A 1 17 ? -1.282 -33.330 18.783 1.00 72.11 17 MET A O 10
ATOM 11953 N N . VAL A 1 18 ? 0.091 -32.390 20.293 1.00 32.10 18 VAL A N 10
ATOM 11954 C CA . VAL A 1 18 ? -0.988 -31.694 21.002 1.00 41.53 18 VAL A CA 10
ATOM 11955 C C . VAL A 1 18 ? -1.548 -30.527 20.166 1.00 15.41 18 VAL A C 10
ATOM 11956 O O . VAL A 1 18 ? -2.763 -30.330 20.090 1.00 21.54 18 VAL A O 10
ATOM 11969 N N . ARG A 1 19 ? -0.659 -29.760 19.533 1.00 73.44 19 ARG A N 10
ATOM 11970 C CA . ARG A 1 19 ? -1.067 -28.627 18.687 1.00 61.42 19 ARG A CA 10
ATOM 11971 C C . ARG A 1 19 ? -1.850 -29.079 17.437 1.00 43.22 19 ARG A C 10
ATOM 11972 O O . ARG A 1 19 ? -2.768 -28.387 16.987 1.00 72.43 19 ARG A O 10
ATOM 11993 N N . THR A 1 20 ? -1.483 -30.228 16.874 1.00 4.33 20 THR A N 10
ATOM 11994 C CA . THR A 1 20 ? -2.112 -30.724 15.636 1.00 13.23 20 THR A CA 10
ATOM 11995 C C . THR A 1 20 ? -3.283 -31.678 15.913 1.00 64.25 20 THR A C 10
ATOM 11996 O O . THR A 1 20 ? -4.239 -31.738 15.139 1.00 43.55 20 THR A O 10
ATOM 12007 N N . GLY A 1 21 ? -3.217 -32.407 17.024 1.00 51.35 21 GLY A N 10
ATOM 12008 C CA . GLY A 1 21 ? -4.245 -33.398 17.340 1.00 63.23 21 GLY A CA 10
ATOM 12009 C C . GLY A 1 21 ? -3.824 -34.820 16.978 1.00 70.31 21 GLY A C 10
ATOM 12010 O O . GLY A 1 21 ? -4.643 -35.745 16.972 1.00 51.34 21 GLY A O 10
ATOM 12014 N N . LEU A 1 22 ? -2.542 -34.992 16.661 1.00 41.31 22 LEU A N 10
ATOM 12015 C CA . LEU A 1 22 ? -1.985 -36.311 16.340 1.00 43.44 22 LEU A CA 10
ATOM 12016 C C . LEU A 1 22 ? -1.385 -36.977 17.585 1.00 24.54 22 LEU A C 10
ATOM 12017 O O . LEU A 1 22 ? -1.306 -36.373 18.654 1.00 21.22 22 LEU A O 10
ATOM 12033 N N . GLY A 1 23 ? -0.979 -38.232 17.442 1.00 23.41 23 GLY A N 10
ATOM 12034 C CA . GLY A 1 23 ? -0.315 -38.941 18.530 1.00 34.24 23 GLY A CA 10
ATOM 12035 C C . GLY A 1 23 ? 0.999 -39.571 18.092 1.00 64.34 23 GLY A C 10
ATOM 12036 O O . GLY A 1 23 ? 1.233 -39.752 16.896 1.00 74.54 23 GLY A O 10
ATOM 12040 N N . ALA A 1 24 ? 1.847 -39.918 19.058 1.00 30.20 24 ALA A N 10
ATOM 12041 C CA . ALA A 1 24 ? 3.161 -40.512 18.777 1.00 51.43 24 ALA A CA 10
ATOM 12042 C C . ALA A 1 24 ? 3.058 -41.713 17.824 1.00 42.41 24 ALA A C 10
ATOM 12043 O O . ALA A 1 24 ? 3.823 -41.820 16.867 1.00 51.33 24 ALA A O 10
ATOM 12050 N N . ARG A 1 25 ? 2.093 -42.598 18.079 1.00 3.42 25 ARG A N 10
ATOM 12051 C CA . ARG A 1 25 ? 1.897 -43.795 17.243 1.00 12.43 25 ARG A CA 10
ATOM 12052 C C . ARG A 1 25 ? 1.580 -43.436 15.778 1.00 32.11 25 ARG A C 10
ATOM 12053 O O . ARG A 1 25 ? 1.885 -44.201 14.861 1.00 41.12 25 ARG A O 10
ATOM 12074 N N . GLN A 1 26 ? 0.962 -42.275 15.564 1.00 43.44 26 GLN A N 10
ATOM 12075 C CA . GLN A 1 26 ? 0.637 -41.812 14.210 1.00 74.20 26 GLN A CA 10
ATOM 12076 C C . GLN A 1 26 ? 1.837 -41.083 13.577 1.00 75.14 26 GLN A C 10
ATOM 12077 O O . GLN A 1 26 ? 2.189 -41.322 12.422 1.00 24.15 26 GLN A O 10
ATOM 12091 N N . ILE A 1 27 ? 2.469 -40.200 14.355 1.00 23.13 27 ILE A N 10
ATOM 12092 C CA . ILE A 1 27 ? 3.603 -39.399 13.872 1.00 41.31 27 ILE A CA 10
ATOM 12093 C C . ILE A 1 27 ? 4.813 -40.275 13.508 1.00 2.20 27 ILE A C 10
ATOM 12094 O O . ILE A 1 27 ? 5.487 -40.032 12.503 1.00 43.51 27 ILE A O 10
ATOM 12110 N N . GLU A 1 28 ? 5.082 -41.297 14.322 1.00 32.13 28 GLU A N 10
ATOM 12111 C CA . GLU A 1 28 ? 6.228 -42.184 14.089 1.00 3.21 28 GLU A CA 10
ATOM 12112 C C . GLU A 1 28 ? 6.166 -42.847 12.704 1.00 2.31 28 GLU A C 10
ATOM 12113 O O . GLU A 1 28 ? 7.199 -43.069 12.069 1.00 60.24 28 GLU A O 10
ATOM 12125 N N . SER A 1 29 ? 4.954 -43.150 12.238 1.00 11.22 29 SER A N 10
ATOM 12126 C CA . SER A 1 29 ? 4.761 -43.711 10.893 1.00 42.41 29 SER A CA 10
ATOM 12127 C C . SER A 1 29 ? 5.186 -42.711 9.811 1.00 61.41 29 SER A C 10
ATOM 12128 O O . SER A 1 29 ? 5.836 -43.074 8.829 1.00 21.21 29 SER A O 10
ATOM 12136 N N . TYR A 1 30 ? 4.828 -41.442 10.002 1.00 5.34 30 TYR A N 10
ATOM 12137 C CA . TYR A 1 30 ? 5.217 -40.383 9.064 1.00 62.14 30 TYR A CA 10
ATOM 12138 C C . TYR A 1 30 ? 6.741 -40.192 9.046 1.00 12.03 30 TYR A C 10
ATOM 12139 O O . TYR A 1 30 ? 7.327 -39.879 8.008 1.00 24.33 30 TYR A O 10
ATOM 12157 N N . ARG A 1 31 ? 7.384 -40.394 10.199 1.00 50.21 31 ARG A N 10
ATOM 12158 C CA . ARG A 1 31 ? 8.848 -40.299 10.290 1.00 61.31 31 ARG A CA 10
ATOM 12159 C C . ARG A 1 31 ? 9.534 -41.361 9.409 1.00 60.44 31 ARG A C 10
ATOM 12160 O O . ARG A 1 31 ? 10.665 -41.170 8.962 1.00 60.22 31 ARG A O 10
ATOM 12181 N N . GLN A 1 32 ? 8.835 -42.469 9.155 1.00 44.54 32 GLN A N 10
ATOM 12182 C CA . GLN A 1 32 ? 9.392 -43.589 8.382 1.00 32.52 32 GLN A CA 10
ATOM 12183 C C . GLN A 1 32 ? 9.627 -43.229 6.903 1.00 4.21 32 GLN A C 10
ATOM 12184 O O . GLN A 1 32 ? 10.603 -43.682 6.298 1.00 4.31 32 GLN A O 10
ATOM 12198 N N . GLY A 1 33 ? 8.735 -42.422 6.319 1.00 74.22 33 GLY A N 10
ATOM 12199 C CA . GLY A 1 33 ? 8.868 -42.075 4.900 1.00 42.14 33 GLY A CA 10
ATOM 12200 C C . GLY A 1 33 ? 8.031 -40.876 4.460 1.00 35.42 33 GLY A C 10
ATOM 12201 O O . GLY A 1 33 ? 7.509 -40.851 3.346 1.00 32.11 33 GLY A O 10
ATOM 12205 N N . ALA A 1 34 ? 7.893 -39.885 5.333 1.00 21.42 34 ALA A N 10
ATOM 12206 C CA . ALA A 1 34 ? 7.203 -38.634 4.983 1.00 32.44 34 ALA A CA 10
ATOM 12207 C C . ALA A 1 34 ? 7.951 -37.397 5.514 1.00 51.20 34 ALA A C 10
ATOM 12208 O O . ALA A 1 34 ? 7.701 -36.266 5.083 1.00 4.42 34 ALA A O 10
ATOM 12215 N N . TRP A 1 35 ? 8.859 -37.608 6.463 1.00 34.31 35 TRP A N 10
ATOM 12216 C CA . TRP A 1 35 ? 9.631 -36.513 7.064 1.00 53.43 35 TRP A CA 10
ATOM 12217 C C . TRP A 1 35 ? 10.880 -36.160 6.234 1.00 4.52 35 TRP A C 10
ATOM 12218 O O . TRP A 1 35 ? 11.826 -36.940 6.143 1.00 33.41 35 TRP A O 10
ATOM 12239 N N . ILE A 1 36 ? 10.866 -34.971 5.634 1.00 11.34 36 ILE A N 10
ATOM 12240 C CA . ILE A 1 36 ? 12.013 -34.456 4.874 1.00 14.12 36 ILE A CA 10
ATOM 12241 C C . ILE A 1 36 ? 12.669 -33.285 5.623 1.00 63.15 36 ILE A C 10
ATOM 12242 O O . ILE A 1 36 ? 11.976 -32.345 6.037 1.00 24.13 36 ILE A O 10
ATOM 12258 N N . GLU A 1 37 ? 13.993 -33.334 5.801 1.00 13.14 37 GLU A N 10
ATOM 12259 C CA . GLU A 1 37 ? 14.713 -32.259 6.500 1.00 24.31 37 GLU A CA 10
ATOM 12260 C C . GLU A 1 37 ? 14.719 -30.972 5.657 1.00 43.43 37 GLU A C 10
ATOM 12261 O O . GLU A 1 37 ? 14.888 -31.010 4.438 1.00 22.23 37 GLU A O 10
ATOM 12273 N N . GLY A 1 38 ? 14.497 -29.836 6.311 1.00 74.52 38 GLY A N 10
ATOM 12274 C CA . GLY A 1 38 ? 14.360 -28.567 5.603 1.00 72.43 38 GLY A CA 10
ATOM 12275 C C . GLY A 1 38 ? 12.906 -28.251 5.251 1.00 33.20 38 GLY A C 10
ATOM 12276 O O . GLY A 1 38 ? 12.465 -27.107 5.366 1.00 5.11 38 GLY A O 10
ATOM 12280 N N . VAL A 1 39 ? 12.161 -29.277 4.829 1.00 72.04 39 VAL A N 10
ATOM 12281 C CA . VAL A 1 39 ? 10.747 -29.115 4.459 1.00 62.51 39 VAL A CA 10
ATOM 12282 C C . VAL A 1 39 ? 9.807 -29.308 5.664 1.00 62.23 39 VAL A C 10
ATOM 12283 O O . VAL A 1 39 ? 9.114 -28.381 6.077 1.00 51.00 39 VAL A O 10
ATOM 12296 N N . HIS A 1 40 ? 9.781 -30.522 6.220 1.00 60.34 40 HIS A N 10
ATOM 12297 C CA . HIS A 1 40 ? 8.858 -30.848 7.320 1.00 43.43 40 HIS A CA 10
ATOM 12298 C C . HIS A 1 40 ? 9.507 -30.665 8.702 1.00 72.23 40 HIS A C 10
ATOM 12299 O O . HIS A 1 40 ? 8.855 -30.206 9.641 1.00 73.32 40 HIS A O 10
ATOM 12314 N N . PHE A 1 41 ? 10.785 -31.010 8.825 1.00 62.14 41 PHE A N 10
ATOM 12315 C CA . PHE A 1 41 ? 11.502 -30.868 10.103 1.00 43.25 41 PHE A CA 10
ATOM 12316 C C . PHE A 1 41 ? 12.945 -30.403 9.878 1.00 2.10 41 PHE A C 10
ATOM 12317 O O . PHE A 1 41 ? 13.395 -30.272 8.743 1.00 11.21 41 PHE A O 10
ATOM 12334 N N . LYS A 1 42 ? 13.666 -30.154 10.964 1.00 43.40 42 LYS A N 10
ATOM 12335 C CA . LYS A 1 42 ? 15.103 -29.881 10.884 1.00 63.12 42 LYS A CA 10
ATOM 12336 C C . LYS A 1 42 ? 15.840 -30.461 12.096 1.00 13.22 42 LYS A C 10
ATOM 12337 O O . LYS A 1 42 ? 15.401 -30.305 13.239 1.00 44.43 42 LYS A O 10
ATOM 12356 N N . ARG A 1 43 ? 16.946 -31.152 11.843 1.00 63.25 43 ARG A N 10
ATOM 12357 C CA . ARG A 1 43 ? 17.800 -31.646 12.926 1.00 3.12 43 ARG A CA 10
ATOM 12358 C C . ARG A 1 43 ? 18.715 -30.525 13.440 1.00 22.23 43 ARG A C 10
ATOM 12359 O O . ARG A 1 43 ? 19.712 -30.166 12.808 1.00 61.11 43 ARG A O 10
ATOM 12380 N N . VAL A 1 44 ? 18.339 -29.974 14.588 1.00 13.53 44 VAL A N 10
ATOM 12381 C CA . VAL A 1 44 ? 19.010 -28.815 15.180 1.00 15.34 44 VAL A CA 10
ATOM 12382 C C . VAL A 1 44 ? 20.178 -29.223 16.087 1.00 51.44 44 VAL A C 10
ATOM 12383 O O . VAL A 1 44 ? 20.015 -30.016 17.019 1.00 42.10 44 VAL A O 10
ATOM 12396 N N . SER A 1 45 ? 21.354 -28.674 15.805 1.00 23.02 45 SER A N 10
ATOM 12397 C CA . SER A 1 45 ? 22.529 -28.873 16.659 1.00 3.21 45 SER A CA 10
ATOM 12398 C C . SER A 1 45 ? 22.510 -27.896 17.846 1.00 60.11 45 SER A C 10
ATOM 12399 O O . SER A 1 45 ? 22.409 -26.683 17.647 1.00 75.14 45 SER A O 10
ATOM 12407 N N . PRO A 1 46 ? 22.623 -28.399 19.096 1.00 31.13 46 PRO A N 10
ATOM 12408 C CA . PRO A 1 46 ? 22.615 -27.542 20.302 1.00 73.22 46 PRO A CA 10
ATOM 12409 C C . PRO A 1 46 ? 23.745 -26.496 20.300 1.00 23.44 46 PRO A C 10
ATOM 12410 O O . PRO A 1 46 ? 23.669 -25.479 20.990 1.00 31.31 46 PRO A O 10
ATOM 12421 N N . SER A 1 47 ? 24.796 -26.754 19.523 1.00 20.41 47 SER A N 10
ATOM 12422 C CA . SER A 1 47 ? 25.909 -25.808 19.383 1.00 64.33 47 SER A CA 10
ATOM 12423 C C . SER A 1 47 ? 26.353 -25.683 17.923 1.00 64.24 47 SER A C 10
ATOM 12424 O O . SER A 1 47 ? 26.999 -26.583 17.381 1.00 54.50 47 SER A O 10
ATOM 12432 N N . GLY A 1 48 ? 26.007 -24.564 17.294 1.00 10.55 48 GLY A N 10
ATOM 12433 C CA . GLY A 1 48 ? 26.388 -24.330 15.908 1.00 21.34 48 GLY A CA 10
ATOM 12434 C C . GLY A 1 48 ? 25.760 -25.319 14.930 1.00 64.43 48 GLY A C 10
ATOM 12435 O O . GLY A 1 48 ? 24.548 -25.291 14.699 1.00 24.35 48 GLY A O 10
ATOM 12439 N N . GLU A 1 49 ? 26.582 -26.201 14.362 1.00 33.32 49 GLU A N 10
ATOM 12440 C CA . GLU A 1 49 ? 26.112 -27.177 13.370 1.00 20.54 49 GLU A CA 10
ATOM 12441 C C . GLU A 1 49 ? 26.808 -28.542 13.524 1.00 10.14 49 GLU A C 10
ATOM 12442 O O . GLU A 1 49 ? 27.769 -28.684 14.286 1.00 32.02 49 GLU A O 10
ATOM 12454 N N . LYS A 1 50 ? 26.287 -29.541 12.805 1.00 55.21 50 LYS A N 10
ATOM 12455 C CA . LYS A 1 50 ? 26.914 -30.873 12.693 1.00 74.23 50 LYS A CA 10
ATOM 12456 C C . LYS A 1 50 ? 27.243 -31.521 14.052 1.00 62.33 50 LYS A C 10
ATOM 12457 O O . LYS A 1 50 ? 28.134 -32.372 14.139 1.00 53.11 50 LYS A O 10
ATOM 12476 N N . THR A 1 51 ? 26.504 -31.162 15.097 1.00 43.13 51 THR A N 10
ATOM 12477 C CA . THR A 1 51 ? 26.707 -31.771 16.421 1.00 40.42 51 THR A CA 10
ATOM 12478 C C . THR A 1 51 ? 26.200 -33.225 16.432 1.00 42.53 51 THR A C 10
ATOM 12479 O O . THR A 1 51 ? 25.403 -33.619 15.580 1.00 15.03 51 THR A O 10
ATOM 12490 N N . LEU A 1 52 ? 26.657 -34.020 17.399 1.00 22.13 52 LEU A N 10
ATOM 12491 C CA . LEU A 1 52 ? 26.240 -35.427 17.512 1.00 60.45 52 LEU A CA 10
ATOM 12492 C C . LEU A 1 52 ? 24.880 -35.554 18.231 1.00 61.11 52 LEU A C 10
ATOM 12493 O O . LEU A 1 52 ? 24.534 -36.615 18.756 1.00 33.14 52 LEU A O 10
ATOM 12509 N N . ARG A 1 53 ? 24.116 -34.460 18.243 1.00 62.04 53 ARG A N 10
ATOM 12510 C CA . ARG A 1 53 ? 22.786 -34.423 18.861 1.00 12.13 53 ARG A CA 10
ATOM 12511 C C . ARG A 1 53 ? 21.791 -33.661 17.971 1.00 72.14 53 ARG A C 10
ATOM 12512 O O . ARG A 1 53 ? 21.515 -32.482 18.198 1.00 41.11 53 ARG A O 10
ATOM 12533 N N . GLY A 1 54 ? 21.284 -34.330 16.940 1.00 51.13 54 GLY A N 10
ATOM 12534 C CA . GLY A 1 54 ? 20.330 -33.703 16.032 1.00 14.15 54 GLY A CA 10
ATOM 12535 C C . GLY A 1 54 ? 18.931 -33.575 16.632 1.00 20.42 54 GLY A C 10
ATOM 12536 O O . GLY A 1 54 ? 18.061 -34.411 16.381 1.00 24.10 54 GLY A O 10
ATOM 12540 N N . THR A 1 55 ? 18.713 -32.528 17.428 1.00 14.11 55 THR A N 10
ATOM 12541 C CA . THR A 1 55 ? 17.402 -32.284 18.049 1.00 31.33 55 THR A CA 10
ATOM 12542 C C . THR A 1 55 ? 16.373 -31.867 16.994 1.00 33.22 55 THR A C 10
ATOM 12543 O O . THR A 1 55 ? 16.472 -30.792 16.409 1.00 63.32 55 THR A O 10
ATOM 12554 N N . THR A 1 56 ? 15.374 -32.710 16.764 1.00 0.04 56 THR A N 10
ATOM 12555 C CA . THR A 1 56 ? 14.421 -32.492 15.667 1.00 42.54 56 THR A CA 10
ATOM 12556 C C . THR A 1 56 ? 13.251 -31.580 16.061 1.00 24.52 56 THR A C 10
ATOM 12557 O O . THR A 1 56 ? 12.442 -31.915 16.927 1.00 11.24 56 THR A O 10
ATOM 12568 N N . TRP A 1 57 ? 13.178 -30.423 15.411 1.00 41.31 57 TRP A N 10
ATOM 12569 C CA . TRP A 1 57 ? 12.032 -29.518 15.543 1.00 45.30 57 TRP A CA 10
ATOM 12570 C C . TRP A 1 57 ? 11.154 -29.589 14.282 1.00 31.23 57 TRP A C 10
ATOM 12571 O O . TRP A 1 57 ? 11.668 -29.679 13.163 1.00 23.24 57 TRP A O 10
ATOM 12592 N N . TYR A 1 58 ? 9.834 -29.556 14.465 1.00 2.22 58 TYR A N 10
ATOM 12593 C CA . TYR A 1 58 ? 8.885 -29.738 13.352 1.00 45.13 58 TYR A CA 10
ATOM 12594 C C . TYR A 1 58 ? 8.203 -28.419 12.943 1.00 21.45 58 TYR A C 10
ATOM 12595 O O . TYR A 1 58 ? 7.919 -27.568 13.788 1.00 44.11 58 TYR A O 10
ATOM 12613 N N . ASN A 1 59 ? 7.943 -28.263 11.638 1.00 13.32 59 ASN A N 10
ATOM 12614 C CA . ASN A 1 59 ? 7.195 -27.105 11.124 1.00 14.33 59 ASN A CA 10
ATOM 12615 C C . ASN A 1 59 ? 5.683 -27.318 11.272 1.00 53.45 59 ASN A C 10
ATOM 12616 O O . ASN A 1 59 ? 5.096 -28.161 10.585 1.00 42.42 59 ASN A O 10
ATOM 12627 N N . TYR A 1 60 ? 5.055 -26.541 12.148 1.00 35.11 60 TYR A N 10
ATOM 12628 C CA . TYR A 1 60 ? 3.600 -26.619 12.357 1.00 42.33 60 TYR A CA 10
ATOM 12629 C C . TYR A 1 60 ? 2.802 -26.438 11.034 1.00 21.43 60 TYR A C 10
ATOM 12630 O O . TYR A 1 60 ? 1.986 -27.290 10.686 1.00 51.42 60 TYR A O 10
ATOM 12648 N N . PRO A 1 61 ? 3.036 -25.348 10.258 1.00 12.44 61 PRO A N 10
ATOM 12649 C CA . PRO A 1 61 ? 2.260 -25.076 9.027 1.00 5.15 61 PRO A CA 10
ATOM 12650 C C . PRO A 1 61 ? 2.506 -26.099 7.897 1.00 31.15 61 PRO A C 10
ATOM 12651 O O . PRO A 1 61 ? 1.693 -26.230 6.981 1.00 2.10 61 PRO A O 10
ATOM 12662 N N . GLU A 1 62 ? 3.625 -26.821 7.960 1.00 71.11 62 GLU A N 10
ATOM 12663 C CA . GLU A 1 62 ? 3.943 -27.839 6.946 1.00 1.13 62 GLU A CA 10
ATOM 12664 C C . GLU A 1 62 ? 3.249 -29.169 7.249 1.00 24.01 62 GLU A C 10
ATOM 12665 O O . GLU A 1 62 ? 2.795 -29.868 6.339 1.00 15.44 62 GLU A O 10
ATOM 12677 N N . ILE A 1 63 ? 3.173 -29.524 8.527 1.00 73.43 63 ILE A N 10
ATOM 12678 C CA . ILE A 1 63 ? 2.450 -30.727 8.939 1.00 73.42 63 ILE A CA 10
ATOM 12679 C C . ILE A 1 63 ? 0.937 -30.528 8.769 1.00 21.32 63 ILE A C 10
ATOM 12680 O O . ILE A 1 63 ? 0.240 -31.410 8.265 1.00 23.11 63 ILE A O 10
ATOM 12696 N N . ASN A 1 64 ? 0.435 -29.355 9.162 1.00 33.05 64 ASN A N 10
ATOM 12697 C CA . ASN A 1 64 ? -0.960 -28.984 8.886 1.00 42.02 64 ASN A CA 10
ATOM 12698 C C . ASN A 1 64 ? -1.262 -29.053 7.378 1.00 4.12 64 ASN A C 10
ATOM 12699 O O . ASN A 1 64 ? -2.353 -29.461 6.969 1.00 11.02 64 ASN A O 10
ATOM 12710 N N . LYS A 1 65 ? -0.290 -28.642 6.558 1.00 42.44 65 LYS A N 10
ATOM 12711 C CA . LYS A 1 65 ? -0.403 -28.768 5.100 1.00 30.10 65 LYS A CA 10
ATOM 12712 C C . LYS A 1 65 ? -0.583 -30.234 4.693 1.00 54.44 65 LYS A C 10
ATOM 12713 O O . LYS A 1 65 ? -1.484 -30.565 3.929 1.00 44.21 65 LYS A O 10
ATOM 12732 N N . PHE A 1 66 ? 0.278 -31.105 5.217 1.00 60.24 66 PHE A N 10
ATOM 12733 C CA . PHE A 1 66 ? 0.207 -32.545 4.934 1.00 71.22 66 PHE A CA 10
ATOM 12734 C C . PHE A 1 66 ? -1.156 -33.130 5.357 1.00 51.30 66 PHE A C 10
ATOM 12735 O O . PHE A 1 66 ? -1.750 -33.944 4.642 1.00 42.22 66 PHE A O 10
ATOM 12752 N N . ILE A 1 67 ? -1.644 -32.706 6.523 1.00 55.12 67 ILE A N 10
ATOM 12753 C CA . ILE A 1 67 ? -2.951 -33.148 7.027 1.00 12.13 67 ILE A CA 10
ATOM 12754 C C . ILE A 1 67 ? -4.087 -32.717 6.083 1.00 52.00 67 ILE A C 10
ATOM 12755 O O . ILE A 1 67 ? -4.882 -33.544 5.634 1.00 42.51 67 ILE A O 10
ATOM 12771 N N . ARG A 1 68 ? -4.150 -31.421 5.776 1.00 31.32 68 ARG A N 10
ATOM 12772 C CA . ARG A 1 68 ? -5.180 -30.886 4.878 1.00 23.14 68 ARG A CA 10
ATOM 12773 C C . ARG A 1 68 ? -5.003 -31.400 3.442 1.00 33.41 68 ARG A C 10
ATOM 12774 O O . ARG A 1 68 ? -5.970 -31.514 2.693 1.00 44.11 68 ARG A O 10
ATOM 12795 N N . ASP A 1 69 ? -3.766 -31.707 3.071 1.00 11.12 69 ASP A N 10
ATOM 12796 C CA . ASP A 1 69 ? -3.462 -32.294 1.759 1.00 5.21 69 ASP A CA 10
ATOM 12797 C C . ASP A 1 69 ? -4.018 -33.727 1.665 1.00 5.14 69 ASP A C 10
ATOM 12798 O O . ASP A 1 69 ? -4.573 -34.129 0.642 1.00 10.23 69 ASP A O 10
ATOM 12807 N N . SER A 1 70 ? -3.870 -34.487 2.746 1.00 74.12 70 SER A N 10
ATOM 12808 C CA . SER A 1 70 ? -4.421 -35.848 2.823 1.00 55.41 70 SER A CA 10
ATOM 12809 C C . SER A 1 70 ? -5.953 -35.824 2.927 1.00 63.01 70 SER A C 10
ATOM 12810 O O . SER A 1 70 ? -6.636 -36.727 2.445 1.00 64.25 70 SER A O 10
ATOM 12818 N N . LEU A 1 71 ? -6.477 -34.784 3.569 1.00 14.11 71 LEU A N 10
ATOM 12819 C CA . LEU A 1 71 ? -7.917 -34.655 3.818 1.00 34.21 71 LEU A CA 10
ATOM 12820 C C . LEU A 1 71 ? -8.686 -34.131 2.589 1.00 53.11 71 LEU A C 10
ATOM 12821 O O . LEU A 1 71 ? -9.642 -34.763 2.134 1.00 63.13 71 LEU A O 10
ATOM 12837 N N . GLU A 1 72 ? -8.275 -32.960 2.086 1.00 63.41 72 GLU A N 10
ATOM 12838 C CA . GLU A 1 72 ? -8.956 -32.260 0.974 1.00 22.03 72 GLU A CA 10
ATOM 12839 C C . GLU A 1 72 ? -10.325 -31.675 1.373 1.00 24.14 72 GLU A C 10
ATOM 12840 O O . GLU A 1 72 ? -10.712 -30.607 0.889 1.00 44.10 72 GLU A O 10
ATOM 12852 N N . HIS A 1 73 ? -11.053 -32.367 2.245 1.00 11.44 73 HIS A N 10
ATOM 12853 C CA . HIS A 1 73 ? -12.390 -31.940 2.666 1.00 10.35 73 HIS A CA 10
ATOM 12854 C C . HIS A 1 73 ? -12.407 -30.480 3.161 1.00 62.41 73 HIS A C 10
ATOM 12855 O O . HIS A 1 73 ? -11.546 -30.063 3.939 1.00 32.13 73 HIS A O 10
ATOM 12870 N N . HIS A 1 74 ? -13.395 -29.722 2.680 1.00 54.32 74 HIS A N 10
ATOM 12871 C CA . HIS A 1 74 ? -13.633 -28.327 3.087 1.00 42.22 74 HIS A CA 10
ATOM 12872 C C . HIS A 1 74 ? -12.646 -27.342 2.423 1.00 23.43 74 HIS A C 10
ATOM 12873 O O . HIS A 1 74 ? -12.564 -26.176 2.817 1.00 44.34 74 HIS A O 10
ATOM 12888 N N . HIS A 1 75 ? -11.905 -27.808 1.412 1.00 11.41 75 HIS A N 10
ATOM 12889 C CA . HIS A 1 75 ? -11.107 -26.907 0.566 1.00 2.32 75 HIS A CA 10
ATOM 12890 C C . HIS A 1 75 ? -12.007 -26.225 -0.475 1.00 70.44 75 HIS A C 10
ATOM 12891 O O . HIS A 1 75 ? -12.194 -26.737 -1.577 1.00 42.32 75 HIS A O 10
ATOM 12906 N N . HIS A 1 76 ? -12.580 -25.080 -0.115 1.00 64.21 76 HIS A N 10
ATOM 12907 C CA . HIS A 1 76 ? -13.496 -24.372 -1.012 1.00 60.41 76 HIS A CA 10
ATOM 12908 C C . HIS A 1 76 ? -12.728 -23.609 -2.105 1.00 24.03 76 HIS A C 10
ATOM 12909 O O . HIS A 1 76 ? -11.815 -22.832 -1.816 1.00 64.51 76 HIS A O 10
ATOM 12924 N N . HIS A 1 77 ? -13.114 -23.832 -3.357 1.00 10.52 77 HIS A N 10
ATOM 12925 C CA . HIS A 1 77 ? -12.464 -23.196 -4.511 1.00 61.21 77 HIS A CA 10
ATOM 12926 C C . HIS A 1 77 ? -13.398 -22.164 -5.163 1.00 21.33 77 HIS A C 10
ATOM 12927 O O . HIS A 1 77 ? -14.617 -22.323 -5.138 1.00 23.21 77 HIS A O 10
ATOM 12942 N N . HIS A 1 78 ? -12.828 -21.106 -5.747 1.00 44.01 78 HIS A N 10
ATOM 12943 C CA . HIS A 1 78 ? -13.633 -20.117 -6.487 1.00 1.21 78 HIS A CA 10
ATOM 12944 C C . HIS A 1 78 ? -13.408 -20.239 -8.015 1.00 23.43 78 HIS A C 10
ATOM 12945 O O . HIS A 1 78 ? -12.769 -19.352 -8.619 1.00 36.91 78 HIS A O 10
ATOM 12961 N N . MET A 1 1 ? 1.686 -0.068 1.408 1.00 0.00 1 MET A N 11
ATOM 12962 C CA . MET A 1 1 ? 1.927 -0.436 -0.017 1.00 52.33 1 MET A CA 11
ATOM 12963 C C . MET A 1 1 ? 2.747 -1.733 -0.138 1.00 52.31 1 MET A C 11
ATOM 12964 O O . MET A 1 1 ? 2.551 -2.517 -1.068 1.00 23.51 1 MET A O 11
ATOM 12980 N N . ALA A 1 2 ? 3.669 -1.959 0.800 1.00 11.51 2 ALA A N 11
ATOM 12981 C CA . ALA A 1 2 ? 4.522 -3.159 0.773 1.00 2.00 2 ALA A CA 11
ATOM 12982 C C . ALA A 1 2 ? 4.005 -4.267 1.704 1.00 60.41 2 ALA A C 11
ATOM 12983 O O . ALA A 1 2 ? 3.235 -4.011 2.634 1.00 54.12 2 ALA A O 11
ATOM 12990 N N . GLN A 1 3 ? 4.438 -5.504 1.448 1.00 70.11 3 GLN A N 11
ATOM 12991 C CA . GLN A 1 3 ? 4.074 -6.652 2.291 1.00 24.00 3 GLN A CA 11
ATOM 12992 C C . GLN A 1 3 ? 5.243 -7.651 2.413 1.00 23.25 3 GLN A C 11
ATOM 12993 O O . GLN A 1 3 ? 5.758 -8.150 1.412 1.00 41.00 3 GLN A O 11
ATOM 13007 N N . ILE A 1 4 ? 5.674 -7.920 3.645 1.00 13.12 4 ILE A N 11
ATOM 13008 C CA . ILE A 1 4 ? 6.742 -8.898 3.903 1.00 33.51 4 ILE A CA 11
ATOM 13009 C C . ILE A 1 4 ? 6.161 -10.300 4.169 1.00 53.52 4 ILE A C 11
ATOM 13010 O O . ILE A 1 4 ? 5.387 -10.494 5.108 1.00 5.12 4 ILE A O 11
ATOM 13026 N N . ILE A 1 5 ? 6.533 -11.275 3.336 1.00 62.14 5 ILE A N 11
ATOM 13027 C CA . ILE A 1 5 ? 6.053 -12.657 3.496 1.00 23.33 5 ILE A CA 11
ATOM 13028 C C . ILE A 1 5 ? 7.134 -13.551 4.133 1.00 14.02 5 ILE A C 11
ATOM 13029 O O . ILE A 1 5 ? 8.118 -13.914 3.485 1.00 21.40 5 ILE A O 11
ATOM 13045 N N . PHE A 1 6 ? 6.946 -13.896 5.404 1.00 13.40 6 PHE A N 11
ATOM 13046 C CA . PHE A 1 6 ? 7.879 -14.778 6.120 1.00 32.35 6 PHE A CA 11
ATOM 13047 C C . PHE A 1 6 ? 7.229 -15.335 7.400 1.00 10.03 6 PHE A C 11
ATOM 13048 O O . PHE A 1 6 ? 7.114 -14.627 8.404 1.00 53.53 6 PHE A O 11
ATOM 13065 N N . ASN A 1 7 ? 6.804 -16.602 7.366 1.00 2.33 7 ASN A N 11
ATOM 13066 C CA . ASN A 1 7 ? 6.081 -17.191 8.501 1.00 32.34 7 ASN A CA 11
ATOM 13067 C C . ASN A 1 7 ? 5.943 -18.721 8.390 1.00 10.25 7 ASN A C 11
ATOM 13068 O O . ASN A 1 7 ? 5.048 -19.224 7.709 1.00 42.42 7 ASN A O 11
ATOM 13079 N N . GLU A 1 8 ? 6.828 -19.453 9.061 1.00 4.41 8 GLU A N 11
ATOM 13080 C CA . GLU A 1 8 ? 6.687 -20.907 9.208 1.00 31.33 8 GLU A CA 11
ATOM 13081 C C . GLU A 1 8 ? 6.782 -21.306 10.690 1.00 40.43 8 GLU A C 11
ATOM 13082 O O . GLU A 1 8 ? 7.660 -20.840 11.418 1.00 22.31 8 GLU A O 11
ATOM 13094 N N . GLU A 1 9 ? 5.854 -22.145 11.141 1.00 72.24 9 GLU A N 11
ATOM 13095 C CA . GLU A 1 9 ? 5.781 -22.540 12.552 1.00 32.42 9 GLU A CA 11
ATOM 13096 C C . GLU A 1 9 ? 6.720 -23.718 12.859 1.00 62.14 9 GLU A C 11
ATOM 13097 O O . GLU A 1 9 ? 6.451 -24.857 12.474 1.00 1.04 9 GLU A O 11
ATOM 13109 N N . TRP A 1 10 ? 7.829 -23.435 13.536 1.00 62.20 10 TRP A N 11
ATOM 13110 C CA . TRP A 1 10 ? 8.760 -24.480 13.973 1.00 1.23 10 TRP A CA 11
ATOM 13111 C C . TRP A 1 10 ? 8.369 -25.023 15.356 1.00 12.23 10 TRP A C 11
ATOM 13112 O O . TRP A 1 10 ? 8.027 -24.256 16.260 1.00 75.41 10 TRP A O 11
ATOM 13133 N N . MET A 1 11 ? 8.420 -26.343 15.521 1.00 34.13 11 MET A N 11
ATOM 13134 C CA . MET A 1 11 ? 8.127 -26.969 16.818 1.00 53.14 11 MET A CA 11
ATOM 13135 C C . MET A 1 11 ? 8.752 -28.367 16.931 1.00 20.41 11 MET A C 11
ATOM 13136 O O . MET A 1 11 ? 8.987 -29.038 15.927 1.00 23.35 11 MET A O 11
ATOM 13150 N N . VAL A 1 12 ? 9.031 -28.791 18.164 1.00 34.44 12 VAL A N 11
ATOM 13151 C CA . VAL A 1 12 ? 9.608 -30.118 18.422 1.00 20.32 12 VAL A CA 11
ATOM 13152 C C . VAL A 1 12 ? 8.523 -31.209 18.449 1.00 65.22 12 VAL A C 11
ATOM 13153 O O . VAL A 1 12 ? 7.335 -30.906 18.379 1.00 14.34 12 VAL A O 11
ATOM 13166 N N . GLU A 1 13 ? 8.938 -32.473 18.572 1.00 11.42 13 GLU A N 11
ATOM 13167 C CA . GLU A 1 13 ? 8.005 -33.613 18.513 1.00 74.12 13 GLU A CA 11
ATOM 13168 C C . GLU A 1 13 ? 6.924 -33.536 19.609 1.00 54.43 13 GLU A C 11
ATOM 13169 O O . GLU A 1 13 ? 5.727 -33.645 19.323 1.00 52.14 13 GLU A O 11
ATOM 13181 N N . LYS A 1 14 ? 7.347 -33.336 20.857 1.00 35.05 14 LYS A N 11
ATOM 13182 C CA . LYS A 1 14 ? 6.409 -33.248 21.985 1.00 73.21 14 LYS A CA 11
ATOM 13183 C C . LYS A 1 14 ? 5.436 -32.068 21.802 1.00 62.22 14 LYS A C 11
ATOM 13184 O O . LYS A 1 14 ? 4.254 -32.171 22.115 1.00 73.13 14 LYS A O 11
ATOM 13203 N N . ALA A 1 15 ? 5.935 -30.954 21.275 1.00 65.10 15 ALA A N 11
ATOM 13204 C CA . ALA A 1 15 ? 5.084 -29.796 20.979 1.00 70.22 15 ALA A CA 11
ATOM 13205 C C . ALA A 1 15 ? 4.148 -30.088 19.794 1.00 74.25 15 ALA A C 11
ATOM 13206 O O . ALA A 1 15 ? 2.973 -29.716 19.803 1.00 72.10 15 ALA A O 11
ATOM 13213 N N . LEU A 1 16 ? 4.677 -30.790 18.796 1.00 74.42 16 LEU A N 11
ATOM 13214 C CA . LEU A 1 16 ? 3.940 -31.097 17.567 1.00 53.34 16 LEU A CA 11
ATOM 13215 C C . LEU A 1 16 ? 2.656 -31.887 17.872 1.00 55.42 16 LEU A C 11
ATOM 13216 O O . LEU A 1 16 ? 1.577 -31.546 17.383 1.00 23.54 16 LEU A O 11
ATOM 13232 N N . MET A 1 17 ? 2.769 -32.932 18.693 1.00 60.55 17 MET A N 11
ATOM 13233 C CA . MET A 1 17 ? 1.596 -33.730 19.080 1.00 41.02 17 MET A CA 11
ATOM 13234 C C . MET A 1 17 ? 0.545 -32.866 19.805 1.00 12.41 17 MET A C 11
ATOM 13235 O O . MET A 1 17 ? -0.659 -33.062 19.635 1.00 74.22 17 MET A O 11
ATOM 13249 N N . VAL A 1 18 ? 1.007 -31.891 20.590 1.00 13.34 18 VAL A N 11
ATOM 13250 C CA . VAL A 1 18 ? 0.110 -30.998 21.340 1.00 34.14 18 VAL A CA 11
ATOM 13251 C C . VAL A 1 18 ? -0.520 -29.925 20.430 1.00 23.25 18 VAL A C 11
ATOM 13252 O O . VAL A 1 18 ? -1.608 -29.421 20.711 1.00 51.10 18 VAL A O 11
ATOM 13265 N N . ARG A 1 19 ? 0.172 -29.570 19.344 1.00 53.31 19 ARG A N 11
ATOM 13266 C CA . ARG A 1 19 ? -0.314 -28.534 18.412 1.00 30.54 19 ARG A CA 11
ATOM 13267 C C . ARG A 1 19 ? -1.093 -29.124 17.223 1.00 34.12 19 ARG A C 11
ATOM 13268 O O . ARG A 1 19 ? -1.781 -28.395 16.502 1.00 14.05 19 ARG A O 11
ATOM 13289 N N . THR A 1 20 ? -0.981 -30.433 17.008 1.00 33.23 20 THR A N 11
ATOM 13290 C CA . THR A 1 20 ? -1.718 -31.106 15.917 1.00 34.34 20 THR A CA 11
ATOM 13291 C C . THR A 1 20 ? -2.858 -31.993 16.438 1.00 1.14 20 THR A C 11
ATOM 13292 O O . THR A 1 20 ? -3.866 -32.189 15.757 1.00 31.31 20 THR A O 11
ATOM 13303 N N . GLY A 1 21 ? -2.690 -32.536 17.641 1.00 30.35 21 GLY A N 11
ATOM 13304 C CA . GLY A 1 21 ? -3.670 -33.468 18.192 1.00 2.05 21 GLY A CA 11
ATOM 13305 C C . GLY A 1 21 ? -3.258 -34.928 18.010 1.00 72.13 21 GLY A C 11
ATOM 13306 O O . GLY A 1 21 ? -3.975 -35.842 18.420 1.00 32.01 21 GLY A O 11
ATOM 13310 N N . LEU A 1 22 ? -2.098 -35.146 17.390 1.00 61.34 22 LEU A N 11
ATOM 13311 C CA . LEU A 1 22 ? -1.564 -36.501 17.179 1.00 3.15 22 LEU A CA 11
ATOM 13312 C C . LEU A 1 22 ? -0.922 -37.074 18.455 1.00 41.34 22 LEU A C 11
ATOM 13313 O O . LEU A 1 22 ? -0.870 -36.416 19.497 1.00 0.43 22 LEU A O 11
ATOM 13329 N N . GLY A 1 23 ? -0.439 -38.312 18.361 1.00 10.11 23 GLY A N 11
ATOM 13330 C CA . GLY A 1 23 ? 0.274 -38.938 19.471 1.00 23.14 23 GLY A CA 11
ATOM 13331 C C . GLY A 1 23 ? 1.736 -39.227 19.140 1.00 72.54 23 GLY A C 11
ATOM 13332 O O . GLY A 1 23 ? 2.143 -39.148 17.980 1.00 21.01 23 GLY A O 11
ATOM 13336 N N . ALA A 1 24 ? 2.524 -39.581 20.155 1.00 54.52 24 ALA A N 11
ATOM 13337 C CA . ALA A 1 24 ? 3.959 -39.836 19.973 1.00 25.21 24 ALA A CA 11
ATOM 13338 C C . ALA A 1 24 ? 4.216 -40.961 18.961 1.00 60.21 24 ALA A C 11
ATOM 13339 O O . ALA A 1 24 ? 5.071 -40.833 18.080 1.00 50.34 24 ALA A O 11
ATOM 13346 N N . ARG A 1 25 ? 3.465 -42.057 19.083 1.00 74.04 25 ARG A N 11
ATOM 13347 C CA . ARG A 1 25 ? 3.622 -43.202 18.177 1.00 21.32 25 ARG A CA 11
ATOM 13348 C C . ARG A 1 25 ? 3.235 -42.827 16.739 1.00 2.40 25 ARG A C 11
ATOM 13349 O O . ARG A 1 25 ? 3.891 -43.228 15.778 1.00 64.02 25 ARG A O 11
ATOM 13370 N N . GLN A 1 26 ? 2.155 -42.064 16.600 1.00 11.32 26 GLN A N 11
ATOM 13371 C CA . GLN A 1 26 ? 1.680 -41.629 15.287 1.00 22.11 26 GLN A CA 11
ATOM 13372 C C . GLN A 1 26 ? 2.714 -40.724 14.593 1.00 14.40 26 GLN A C 11
ATOM 13373 O O . GLN A 1 26 ? 2.966 -40.860 13.394 1.00 53.34 26 GLN A O 11
ATOM 13387 N N . ILE A 1 27 ? 3.326 -39.812 15.352 1.00 42.31 27 ILE A N 11
ATOM 13388 C CA . ILE A 1 27 ? 4.378 -38.937 14.809 1.00 35.10 27 ILE A CA 11
ATOM 13389 C C . ILE A 1 27 ? 5.595 -39.744 14.328 1.00 13.11 27 ILE A C 11
ATOM 13390 O O . ILE A 1 27 ? 6.022 -39.612 13.178 1.00 32.22 27 ILE A O 11
ATOM 13406 N N . GLU A 1 28 ? 6.155 -40.580 15.210 1.00 72.52 28 GLU A N 11
ATOM 13407 C CA . GLU A 1 28 ? 7.312 -41.412 14.849 1.00 71.23 28 GLU A CA 11
ATOM 13408 C C . GLU A 1 28 ? 6.982 -42.347 13.677 1.00 21.54 28 GLU A C 11
ATOM 13409 O O . GLU A 1 28 ? 7.852 -42.691 12.877 1.00 71.54 28 GLU A O 11
ATOM 13421 N N . SER A 1 29 ? 5.714 -42.744 13.571 1.00 71.51 29 SER A N 11
ATOM 13422 C CA . SER A 1 29 ? 5.245 -43.554 12.440 1.00 31.21 29 SER A CA 11
ATOM 13423 C C . SER A 1 29 ? 5.388 -42.789 11.115 1.00 15.33 29 SER A C 11
ATOM 13424 O O . SER A 1 29 ? 5.890 -43.325 10.127 1.00 25.45 29 SER A O 11
ATOM 13432 N N . TYR A 1 30 ? 4.953 -41.529 11.097 1.00 44.34 30 TYR A N 11
ATOM 13433 C CA . TYR A 1 30 ? 5.121 -40.681 9.910 1.00 1.35 30 TYR A CA 11
ATOM 13434 C C . TYR A 1 30 ? 6.603 -40.341 9.680 1.00 61.31 30 TYR A C 11
ATOM 13435 O O . TYR A 1 30 ? 7.037 -40.127 8.544 1.00 4.54 30 TYR A O 11
ATOM 13453 N N . ARG A 1 31 ? 7.375 -40.295 10.767 1.00 32.11 31 ARG A N 11
ATOM 13454 C CA . ARG A 1 31 ? 8.834 -40.144 10.681 1.00 60.21 31 ARG A CA 11
ATOM 13455 C C . ARG A 1 31 ? 9.469 -41.323 9.922 1.00 11.22 31 ARG A C 11
ATOM 13456 O O . ARG A 1 31 ? 10.523 -41.178 9.299 1.00 74.33 31 ARG A O 11
ATOM 13477 N N . GLN A 1 32 ? 8.819 -42.487 9.978 1.00 64.32 32 GLN A N 11
ATOM 13478 C CA . GLN A 1 32 ? 9.318 -43.691 9.301 1.00 20.44 32 GLN A CA 11
ATOM 13479 C C . GLN A 1 32 ? 9.142 -43.620 7.772 1.00 5.03 32 GLN A C 11
ATOM 13480 O O . GLN A 1 32 ? 9.970 -44.145 7.027 1.00 43.32 32 GLN A O 11
ATOM 13494 N N . GLY A 1 33 ? 8.070 -42.973 7.306 1.00 32.44 33 GLY A N 11
ATOM 13495 C CA . GLY A 1 33 ? 7.804 -42.930 5.864 1.00 54.12 33 GLY A CA 11
ATOM 13496 C C . GLY A 1 33 ? 6.875 -41.803 5.419 1.00 51.43 33 GLY A C 11
ATOM 13497 O O . GLY A 1 33 ? 5.810 -42.050 4.844 1.00 1.10 33 GLY A O 11
ATOM 13501 N N . ALA A 1 34 ? 7.294 -40.569 5.658 1.00 21.10 34 ALA A N 11
ATOM 13502 C CA . ALA A 1 34 ? 6.535 -39.379 5.247 1.00 61.44 34 ALA A CA 11
ATOM 13503 C C . ALA A 1 34 ? 7.354 -38.110 5.499 1.00 62.13 34 ALA A C 11
ATOM 13504 O O . ALA A 1 34 ? 7.245 -37.115 4.774 1.00 63.22 34 ALA A O 11
ATOM 13511 N N . TRP A 1 35 ? 8.172 -38.151 6.545 1.00 62.42 35 TRP A N 11
ATOM 13512 C CA . TRP A 1 35 ? 9.051 -37.027 6.889 1.00 43.34 35 TRP A CA 11
ATOM 13513 C C . TRP A 1 35 ? 10.223 -36.898 5.894 1.00 22.44 35 TRP A C 11
ATOM 13514 O O . TRP A 1 35 ? 10.912 -37.871 5.589 1.00 35.32 35 TRP A O 11
ATOM 13535 N N . ILE A 1 36 ? 10.434 -35.677 5.399 1.00 22.33 36 ILE A N 11
ATOM 13536 C CA . ILE A 1 36 ? 11.477 -35.388 4.401 1.00 23.55 36 ILE A CA 11
ATOM 13537 C C . ILE A 1 36 ? 12.304 -34.157 4.812 1.00 1.42 36 ILE A C 11
ATOM 13538 O O . ILE A 1 36 ? 11.737 -33.129 5.202 1.00 52.12 36 ILE A O 11
ATOM 13554 N N . GLU A 1 37 ? 13.632 -34.265 4.733 1.00 31.42 37 GLU A N 11
ATOM 13555 C CA . GLU A 1 37 ? 14.523 -33.145 5.070 1.00 23.51 37 GLU A CA 11
ATOM 13556 C C . GLU A 1 37 ? 14.240 -31.915 4.187 1.00 61.05 37 GLU A C 11
ATOM 13557 O O . GLU A 1 37 ? 13.925 -32.042 3.000 1.00 10.10 37 GLU A O 11
ATOM 13569 N N . GLY A 1 38 ? 14.333 -30.726 4.782 1.00 71.15 38 GLY A N 11
ATOM 13570 C CA . GLY A 1 38 ? 14.094 -29.486 4.049 1.00 2.45 38 GLY A CA 11
ATOM 13571 C C . GLY A 1 38 ? 12.611 -29.171 3.861 1.00 54.43 38 GLY A C 11
ATOM 13572 O O . GLY A 1 38 ? 12.167 -28.051 4.123 1.00 33.14 38 GLY A O 11
ATOM 13576 N N . VAL A 1 39 ? 11.846 -30.161 3.406 1.00 22.44 39 VAL A N 11
ATOM 13577 C CA . VAL A 1 39 ? 10.413 -29.983 3.141 1.00 45.04 39 VAL A CA 11
ATOM 13578 C C . VAL A 1 39 ? 9.575 -30.042 4.432 1.00 25.41 39 VAL A C 11
ATOM 13579 O O . VAL A 1 39 ? 8.885 -29.088 4.781 1.00 12.13 39 VAL A O 11
ATOM 13592 N N . HIS A 1 40 ? 9.630 -31.179 5.133 1.00 52.22 40 HIS A N 11
ATOM 13593 C CA . HIS A 1 40 ? 8.805 -31.381 6.337 1.00 4.14 40 HIS A CA 11
ATOM 13594 C C . HIS A 1 40 ? 9.584 -31.092 7.634 1.00 73.34 40 HIS A C 11
ATOM 13595 O O . HIS A 1 40 ? 9.005 -30.630 8.619 1.00 53.04 40 HIS A O 11
ATOM 13610 N N . PHE A 1 41 ? 10.889 -31.354 7.636 1.00 60.31 41 PHE A N 11
ATOM 13611 C CA . PHE A 1 41 ? 11.725 -31.089 8.819 1.00 73.21 41 PHE A CA 11
ATOM 13612 C C . PHE A 1 41 ? 13.187 -30.830 8.429 1.00 4.24 41 PHE A C 11
ATOM 13613 O O . PHE A 1 41 ? 13.582 -31.059 7.288 1.00 15.13 41 PHE A O 11
ATOM 13630 N N . LYS A 1 42 ? 13.989 -30.371 9.386 1.00 41.03 42 LYS A N 11
ATOM 13631 C CA . LYS A 1 42 ? 15.430 -30.192 9.167 1.00 2.22 42 LYS A CA 11
ATOM 13632 C C . LYS A 1 42 ? 16.194 -30.224 10.500 1.00 10.10 42 LYS A C 11
ATOM 13633 O O . LYS A 1 42 ? 15.642 -29.890 11.553 1.00 44.43 42 LYS A O 11
ATOM 13652 N N . ARG A 1 43 ? 17.459 -30.633 10.455 1.00 12.21 43 ARG A N 11
ATOM 13653 C CA . ARG A 1 43 ? 18.280 -30.730 11.669 1.00 40.11 43 ARG A CA 11
ATOM 13654 C C . ARG A 1 43 ? 18.802 -29.354 12.117 1.00 63.10 43 ARG A C 11
ATOM 13655 O O . ARG A 1 43 ? 19.334 -28.579 11.316 1.00 4.51 43 ARG A O 11
ATOM 13676 N N . VAL A 1 44 ? 18.629 -29.054 13.400 1.00 10.43 44 VAL A N 11
ATOM 13677 C CA . VAL A 1 44 ? 19.072 -27.783 13.978 1.00 63.21 44 VAL A CA 11
ATOM 13678 C C . VAL A 1 44 ? 20.189 -28.014 15.010 1.00 44.12 44 VAL A C 11
ATOM 13679 O O . VAL A 1 44 ? 20.362 -29.131 15.513 1.00 75.11 44 VAL A O 11
ATOM 13692 N N . SER A 1 45 ? 20.957 -26.964 15.295 1.00 24.21 45 SER A N 11
ATOM 13693 C CA . SER A 1 45 ? 22.062 -27.029 16.262 1.00 71.30 45 SER A CA 11
ATOM 13694 C C . SER A 1 45 ? 21.608 -27.625 17.606 1.00 73.55 45 SER A C 11
ATOM 13695 O O . SER A 1 45 ? 20.590 -27.210 18.160 1.00 0.21 45 SER A O 11
ATOM 13703 N N . PRO A 1 46 ? 22.353 -28.607 18.151 1.00 4.23 46 PRO A N 11
ATOM 13704 C CA . PRO A 1 46 ? 22.007 -29.233 19.437 1.00 65.05 46 PRO A CA 11
ATOM 13705 C C . PRO A 1 46 ? 22.005 -28.223 20.598 1.00 11.13 46 PRO A C 11
ATOM 13706 O O . PRO A 1 46 ? 23.044 -27.668 20.959 1.00 71.14 46 PRO A O 11
ATOM 13717 N N . SER A 1 47 ? 20.829 -27.985 21.173 1.00 64.10 47 SER A N 11
ATOM 13718 C CA . SER A 1 47 ? 20.680 -27.020 22.278 1.00 21.24 47 SER A CA 11
ATOM 13719 C C . SER A 1 47 ? 21.042 -27.637 23.639 1.00 72.22 47 SER A C 11
ATOM 13720 O O . SER A 1 47 ? 20.817 -27.026 24.686 1.00 32.34 47 SER A O 11
ATOM 13728 N N . GLY A 1 48 ? 21.606 -28.843 23.622 1.00 51.42 48 GLY A N 11
ATOM 13729 C CA . GLY A 1 48 ? 22.008 -29.509 24.858 1.00 34.03 48 GLY A CA 11
ATOM 13730 C C . GLY A 1 48 ? 23.073 -30.575 24.627 1.00 54.00 48 GLY A C 11
ATOM 13731 O O . GLY A 1 48 ? 24.243 -30.258 24.407 1.00 64.24 48 GLY A O 11
ATOM 13735 N N . GLU A 1 49 ? 22.669 -31.842 24.671 1.00 50.04 49 GLU A N 11
ATOM 13736 C CA . GLU A 1 49 ? 23.587 -32.957 24.423 1.00 71.34 49 GLU A CA 11
ATOM 13737 C C . GLU A 1 49 ? 24.013 -33.013 22.946 1.00 1.54 49 GLU A C 11
ATOM 13738 O O . GLU A 1 49 ? 23.175 -33.113 22.046 1.00 23.40 49 GLU A O 11
ATOM 13750 N N . LYS A 1 50 ? 25.319 -32.949 22.708 1.00 44.15 50 LYS A N 11
ATOM 13751 C CA . LYS A 1 50 ? 25.870 -33.012 21.352 1.00 33.01 50 LYS A CA 11
ATOM 13752 C C . LYS A 1 50 ? 25.883 -34.462 20.846 1.00 51.24 50 LYS A C 11
ATOM 13753 O O . LYS A 1 50 ? 26.756 -35.252 21.208 1.00 35.15 50 LYS A O 11
ATOM 13772 N N . THR A 1 51 ? 24.897 -34.813 20.025 1.00 12.34 51 THR A N 11
ATOM 13773 C CA . THR A 1 51 ? 24.763 -36.184 19.510 1.00 64.51 51 THR A CA 11
ATOM 13774 C C . THR A 1 51 ? 24.593 -36.181 17.982 1.00 62.34 51 THR A C 11
ATOM 13775 O O . THR A 1 51 ? 24.129 -35.196 17.409 1.00 2.43 51 THR A O 11
ATOM 13786 N N . LEU A 1 52 ? 24.944 -37.292 17.332 1.00 62.42 52 LEU A N 11
ATOM 13787 C CA . LEU A 1 52 ? 24.933 -37.382 15.859 1.00 54.55 52 LEU A CA 11
ATOM 13788 C C . LEU A 1 52 ? 23.523 -37.198 15.258 1.00 21.55 52 LEU A C 11
ATOM 13789 O O . LEU A 1 52 ? 23.378 -36.978 14.054 1.00 31.44 52 LEU A O 11
ATOM 13805 N N . ARG A 1 53 ? 22.489 -37.299 16.091 1.00 62.41 53 ARG A N 11
ATOM 13806 C CA . ARG A 1 53 ? 21.107 -37.076 15.639 1.00 15.13 53 ARG A CA 11
ATOM 13807 C C . ARG A 1 53 ? 20.773 -35.577 15.558 1.00 63.51 53 ARG A C 11
ATOM 13808 O O . ARG A 1 53 ? 19.973 -35.154 14.717 1.00 14.35 53 ARG A O 11
ATOM 13829 N N . GLY A 1 54 ? 21.397 -34.783 16.430 1.00 11.52 54 GLY A N 11
ATOM 13830 C CA . GLY A 1 54 ? 21.116 -33.350 16.489 1.00 12.44 54 GLY A CA 11
ATOM 13831 C C . GLY A 1 54 ? 19.744 -33.028 17.089 1.00 54.31 54 GLY A C 11
ATOM 13832 O O . GLY A 1 54 ? 19.041 -33.918 17.579 1.00 21.42 54 GLY A O 11
ATOM 13836 N N . THR A 1 55 ? 19.365 -31.750 17.073 1.00 63.11 55 THR A N 11
ATOM 13837 C CA . THR A 1 55 ? 18.037 -31.331 17.546 1.00 50.13 55 THR A CA 11
ATOM 13838 C C . THR A 1 55 ? 17.100 -31.087 16.356 1.00 21.31 55 THR A C 11
ATOM 13839 O O . THR A 1 55 ? 17.316 -30.174 15.562 1.00 64.42 55 THR A O 11
ATOM 13850 N N . THR A 1 56 ? 16.057 -31.904 16.242 1.00 34.14 56 THR A N 11
ATOM 13851 C CA . THR A 1 56 ? 15.160 -31.863 15.076 1.00 25.50 56 THR A CA 11
ATOM 13852 C C . THR A 1 56 ? 13.929 -30.978 15.319 1.00 32.33 56 THR A C 11
ATOM 13853 O O . THR A 1 56 ? 13.199 -31.164 16.292 1.00 62.20 56 THR A O 11
ATOM 13864 N N . TRP A 1 57 ? 13.704 -30.022 14.419 1.00 52.15 57 TRP A N 11
ATOM 13865 C CA . TRP A 1 57 ? 12.501 -29.178 14.448 1.00 1.21 57 TRP A CA 11
ATOM 13866 C C . TRP A 1 57 ? 11.626 -29.439 13.209 1.00 30.11 57 TRP A C 11
ATOM 13867 O O . TRP A 1 57 ? 12.135 -29.598 12.097 1.00 4.22 57 TRP A O 11
ATOM 13888 N N . TYR A 1 58 ? 10.308 -29.489 13.411 1.00 20.41 58 TYR A N 11
ATOM 13889 C CA . TYR A 1 58 ? 9.363 -29.831 12.338 1.00 72.12 58 TYR A CA 11
ATOM 13890 C C . TYR A 1 58 ? 8.557 -28.608 11.868 1.00 20.21 58 TYR A C 11
ATOM 13891 O O . TYR A 1 58 ? 8.267 -27.698 12.652 1.00 1.24 58 TYR A O 11
ATOM 13909 N N . ASN A 1 59 ? 8.195 -28.596 10.584 1.00 12.03 59 ASN A N 11
ATOM 13910 C CA . ASN A 1 59 ? 7.365 -27.525 10.019 1.00 14.34 59 ASN A CA 11
ATOM 13911 C C . ASN A 1 59 ? 5.871 -27.805 10.239 1.00 64.12 59 ASN A C 11
ATOM 13912 O O . ASN A 1 59 ? 5.260 -28.600 9.518 1.00 5.23 59 ASN A O 11
ATOM 13923 N N . TYR A 1 60 ? 5.286 -27.140 11.234 1.00 20.41 60 TYR A N 11
ATOM 13924 C CA . TYR A 1 60 ? 3.858 -27.292 11.543 1.00 34.01 60 TYR A CA 11
ATOM 13925 C C . TYR A 1 60 ? 2.952 -27.050 10.314 1.00 54.14 60 TYR A C 11
ATOM 13926 O O . TYR A 1 60 ? 2.024 -27.820 10.084 1.00 4.53 60 TYR A O 11
ATOM 13944 N N . PRO A 1 61 ? 3.186 -25.981 9.506 1.00 60.42 61 PRO A N 11
ATOM 13945 C CA . PRO A 1 61 ? 2.395 -25.736 8.282 1.00 13.24 61 PRO A CA 11
ATOM 13946 C C . PRO A 1 61 ? 2.368 -26.951 7.335 1.00 44.42 61 PRO A C 11
ATOM 13947 O O . PRO A 1 61 ? 1.306 -27.358 6.863 1.00 11.01 61 PRO A O 11
ATOM 13958 N N . GLU A 1 62 ? 3.536 -27.538 7.077 1.00 72.15 62 GLU A N 11
ATOM 13959 C CA . GLU A 1 62 ? 3.634 -28.713 6.199 1.00 24.21 62 GLU A CA 11
ATOM 13960 C C . GLU A 1 62 ? 2.966 -29.954 6.811 1.00 2.34 62 GLU A C 11
ATOM 13961 O O . GLU A 1 62 ? 2.336 -30.740 6.103 1.00 51.33 62 GLU A O 11
ATOM 13973 N N . ILE A 1 63 ? 3.113 -30.138 8.119 1.00 12.32 63 ILE A N 11
ATOM 13974 C CA . ILE A 1 63 ? 2.482 -31.270 8.803 1.00 4.33 63 ILE A CA 11
ATOM 13975 C C . ILE A 1 63 ? 0.951 -31.117 8.819 1.00 55.34 63 ILE A C 11
ATOM 13976 O O . ILE A 1 63 ? 0.218 -32.071 8.558 1.00 41.33 63 ILE A O 11
ATOM 13992 N N . ASN A 1 64 ? 0.480 -29.905 9.110 1.00 31.01 64 ASN A N 11
ATOM 13993 C CA . ASN A 1 64 ? -0.950 -29.585 9.032 1.00 53.45 64 ASN A CA 11
ATOM 13994 C C . ASN A 1 64 ? -1.465 -29.796 7.601 1.00 30.20 64 ASN A C 11
ATOM 13995 O O . ASN A 1 64 ? -2.552 -30.319 7.392 1.00 51.10 64 ASN A O 11
ATOM 14006 N N . LYS A 1 65 ? -0.660 -29.382 6.627 1.00 34.33 65 LYS A N 11
ATOM 14007 C CA . LYS A 1 65 ? -0.944 -29.609 5.203 1.00 2.02 65 LYS A CA 11
ATOM 14008 C C . LYS A 1 65 ? -1.065 -31.115 4.888 1.00 32.11 65 LYS A C 11
ATOM 14009 O O . LYS A 1 65 ? -1.984 -31.545 4.188 1.00 44.32 65 LYS A O 11
ATOM 14028 N N . PHE A 1 66 ? -0.141 -31.906 5.428 1.00 24.24 66 PHE A N 11
ATOM 14029 C CA . PHE A 1 66 ? -0.143 -33.365 5.241 1.00 11.11 66 PHE A CA 11
ATOM 14030 C C . PHE A 1 66 ? -1.399 -34.009 5.855 1.00 64.03 66 PHE A C 11
ATOM 14031 O O . PHE A 1 66 ? -2.060 -34.842 5.231 1.00 71.42 66 PHE A O 11
ATOM 14048 N N . ILE A 1 67 ? -1.719 -33.618 7.084 1.00 73.21 67 ILE A N 11
ATOM 14049 C CA . ILE A 1 67 ? -2.896 -34.140 7.788 1.00 50.52 67 ILE A CA 11
ATOM 14050 C C . ILE A 1 67 ? -4.204 -33.661 7.136 1.00 31.40 67 ILE A C 11
ATOM 14051 O O . ILE A 1 67 ? -5.112 -34.452 6.882 1.00 31.32 67 ILE A O 11
ATOM 14067 N N . ARG A 1 68 ? -4.282 -32.363 6.856 1.00 72.10 68 ARG A N 11
ATOM 14068 C CA . ARG A 1 68 ? -5.493 -31.747 6.300 1.00 52.30 68 ARG A CA 11
ATOM 14069 C C . ARG A 1 68 ? -5.846 -32.353 4.932 1.00 32.41 68 ARG A C 11
ATOM 14070 O O . ARG A 1 68 ? -7.023 -32.511 4.593 1.00 3.14 68 ARG A O 11
ATOM 14091 N N . ASP A 1 69 ? -4.814 -32.705 4.166 1.00 22.01 69 ASP A N 11
ATOM 14092 C CA . ASP A 1 69 ? -4.983 -33.345 2.857 1.00 54.45 69 ASP A CA 11
ATOM 14093 C C . ASP A 1 69 ? -5.767 -34.668 2.972 1.00 34.52 69 ASP A C 11
ATOM 14094 O O . ASP A 1 69 ? -6.453 -35.086 2.038 1.00 11.15 69 ASP A O 11
ATOM 14103 N N . SER A 1 70 ? -5.665 -35.312 4.131 1.00 33.03 70 SER A N 11
ATOM 14104 C CA . SER A 1 70 ? -6.402 -36.558 4.401 1.00 2.31 70 SER A CA 11
ATOM 14105 C C . SER A 1 70 ? -7.902 -36.288 4.617 1.00 44.21 70 SER A C 11
ATOM 14106 O O . SER A 1 70 ? -8.740 -37.171 4.429 1.00 23.33 70 SER A O 11
ATOM 14114 N N . LEU A 1 71 ? -8.231 -35.062 5.026 1.00 44.34 71 LEU A N 11
ATOM 14115 C CA . LEU A 1 71 ? -9.625 -34.663 5.261 1.00 21.40 71 LEU A CA 11
ATOM 14116 C C . LEU A 1 71 ? -10.305 -34.167 3.973 1.00 1.13 71 LEU A C 11
ATOM 14117 O O . LEU A 1 71 ? -11.474 -34.460 3.737 1.00 2.05 71 LEU A O 11
ATOM 14133 N N . GLU A 1 72 ? -9.574 -33.395 3.164 1.00 25.43 72 GLU A N 11
ATOM 14134 C CA . GLU A 1 72 ? -10.105 -32.825 1.905 1.00 2.03 72 GLU A CA 11
ATOM 14135 C C . GLU A 1 72 ? -11.362 -31.947 2.120 1.00 61.21 72 GLU A C 11
ATOM 14136 O O . GLU A 1 72 ? -12.072 -31.628 1.164 1.00 32.21 72 GLU A O 11
ATOM 14148 N N . HIS A 1 73 ? -11.614 -31.528 3.361 1.00 43.33 73 HIS A N 11
ATOM 14149 C CA . HIS A 1 73 ? -12.834 -30.774 3.697 1.00 43.05 73 HIS A CA 11
ATOM 14150 C C . HIS A 1 73 ? -12.655 -29.254 3.524 1.00 20.41 73 HIS A C 11
ATOM 14151 O O . HIS A 1 73 ? -12.035 -28.591 4.355 1.00 52.12 73 HIS A O 11
ATOM 14166 N N . HIS A 1 74 ? -13.231 -28.729 2.432 1.00 44.54 74 HIS A N 11
ATOM 14167 C CA . HIS A 1 74 ? -13.235 -27.290 2.091 1.00 62.13 74 HIS A CA 11
ATOM 14168 C C . HIS A 1 74 ? -11.995 -26.505 2.570 1.00 11.44 74 HIS A C 11
ATOM 14169 O O . HIS A 1 74 ? -11.980 -25.927 3.661 1.00 44.15 74 HIS A O 11
ATOM 14184 N N . HIS A 1 75 ? -10.962 -26.481 1.730 1.00 11.34 75 HIS A N 11
ATOM 14185 C CA . HIS A 1 75 ? -9.767 -25.678 1.992 1.00 40.34 75 HIS A CA 11
ATOM 14186 C C . HIS A 1 75 ? -10.096 -24.179 1.882 1.00 55.53 75 HIS A C 11
ATOM 14187 O O . HIS A 1 75 ? -10.182 -23.630 0.783 1.00 24.44 75 HIS A O 11
ATOM 14202 N N . HIS A 1 76 ? -10.312 -23.529 3.025 1.00 23.40 76 HIS A N 11
ATOM 14203 C CA . HIS A 1 76 ? -10.619 -22.092 3.051 1.00 61.21 76 HIS A CA 11
ATOM 14204 C C . HIS A 1 76 ? -9.356 -21.245 3.278 1.00 64.02 76 HIS A C 11
ATOM 14205 O O . HIS A 1 76 ? -8.558 -21.532 4.173 1.00 61.41 76 HIS A O 11
ATOM 14220 N N . HIS A 1 77 ? -9.187 -20.203 2.463 1.00 23.50 77 HIS A N 11
ATOM 14221 C CA . HIS A 1 77 ? -8.024 -19.310 2.559 1.00 41.22 77 HIS A CA 11
ATOM 14222 C C . HIS A 1 77 ? -8.128 -18.145 1.561 1.00 10.31 77 HIS A C 11
ATOM 14223 O O . HIS A 1 77 ? -8.089 -18.345 0.346 1.00 3.42 77 HIS A O 11
ATOM 14238 N N . HIS A 1 78 ? -8.243 -16.926 2.078 1.00 54.13 78 HIS A N 11
ATOM 14239 C CA . HIS A 1 78 ? -8.301 -15.728 1.226 1.00 4.23 78 HIS A CA 11
ATOM 14240 C C . HIS A 1 78 ? -6.934 -15.006 1.174 1.00 4.40 78 HIS A C 11
ATOM 14241 O O . HIS A 1 78 ? -6.681 -14.114 2.011 1.00 35.60 78 HIS A O 11
ATOM 14257 N N . MET A 1 1 ? 0.671 -4.048 1.886 1.00 34.52 1 MET A N 12
ATOM 14258 C CA . MET A 1 1 ? 1.648 -3.624 0.846 1.00 75.40 1 MET A CA 12
ATOM 14259 C C . MET A 1 1 ? 2.827 -4.607 0.741 1.00 33.42 1 MET A C 12
ATOM 14260 O O . MET A 1 1 ? 3.087 -5.160 -0.325 1.00 61.23 1 MET A O 12
ATOM 14276 N N . ALA A 1 2 ? 3.535 -4.825 1.850 1.00 54.10 2 ALA A N 12
ATOM 14277 C CA . ALA A 1 2 ? 4.733 -5.678 1.842 1.00 62.22 2 ALA A CA 12
ATOM 14278 C C . ALA A 1 2 ? 4.390 -7.176 1.954 1.00 23.42 2 ALA A C 12
ATOM 14279 O O . ALA A 1 2 ? 4.628 -7.948 1.022 1.00 44.24 2 ALA A O 12
ATOM 14286 N N . GLN A 1 3 ? 3.824 -7.571 3.098 1.00 31.12 3 GLN A N 12
ATOM 14287 C CA . GLN A 1 3 ? 3.519 -8.984 3.389 1.00 3.32 3 GLN A CA 12
ATOM 14288 C C . GLN A 1 3 ? 4.789 -9.856 3.358 1.00 12.13 3 GLN A C 12
ATOM 14289 O O . GLN A 1 3 ? 4.874 -10.844 2.621 1.00 3.44 3 GLN A O 12
ATOM 14303 N N . ILE A 1 4 ? 5.780 -9.475 4.159 1.00 71.42 4 ILE A N 12
ATOM 14304 C CA . ILE A 1 4 ? 7.015 -10.251 4.280 1.00 53.32 4 ILE A CA 12
ATOM 14305 C C . ILE A 1 4 ? 6.821 -11.386 5.301 1.00 62.33 4 ILE A C 12
ATOM 14306 O O . ILE A 1 4 ? 7.117 -11.239 6.488 1.00 72.41 4 ILE A O 12
ATOM 14322 N N . ILE A 1 5 ? 6.292 -12.512 4.824 1.00 3.01 5 ILE A N 12
ATOM 14323 C CA . ILE A 1 5 ? 5.860 -13.608 5.698 1.00 72.33 5 ILE A CA 12
ATOM 14324 C C . ILE A 1 5 ? 7.035 -14.359 6.351 1.00 55.11 5 ILE A C 12
ATOM 14325 O O . ILE A 1 5 ? 7.732 -15.145 5.704 1.00 53.34 5 ILE A O 12
ATOM 14341 N N . PHE A 1 6 ? 7.248 -14.097 7.636 1.00 64.54 6 PHE A N 12
ATOM 14342 C CA . PHE A 1 6 ? 8.183 -14.877 8.454 1.00 70.21 6 PHE A CA 12
ATOM 14343 C C . PHE A 1 6 ? 7.545 -15.213 9.808 1.00 74.31 6 PHE A C 12
ATOM 14344 O O . PHE A 1 6 ? 7.374 -14.340 10.664 1.00 32.32 6 PHE A O 12
ATOM 14361 N N . ASN A 1 7 ? 7.187 -16.480 9.987 1.00 54.32 7 ASN A N 12
ATOM 14362 C CA . ASN A 1 7 ? 6.480 -16.932 11.191 1.00 11.20 7 ASN A CA 12
ATOM 14363 C C . ASN A 1 7 ? 6.770 -18.421 11.451 1.00 55.55 7 ASN A C 12
ATOM 14364 O O . ASN A 1 7 ? 5.881 -19.207 11.783 1.00 62.43 7 ASN A O 12
ATOM 14375 N N . GLU A 1 8 ? 8.037 -18.788 11.308 1.00 1.23 8 GLU A N 12
ATOM 14376 C CA . GLU A 1 8 ? 8.469 -20.178 11.437 1.00 52.30 8 GLU A CA 12
ATOM 14377 C C . GLU A 1 8 ? 8.504 -20.628 12.905 1.00 74.33 8 GLU A C 12
ATOM 14378 O O . GLU A 1 8 ? 9.464 -20.368 13.635 1.00 72.13 8 GLU A O 12
ATOM 14390 N N . GLU A 1 9 ? 7.424 -21.274 13.330 1.00 70.11 9 GLU A N 12
ATOM 14391 C CA . GLU A 1 9 ? 7.323 -21.840 14.675 1.00 32.25 9 GLU A CA 12
ATOM 14392 C C . GLU A 1 9 ? 8.127 -23.144 14.797 1.00 62.54 9 GLU A C 12
ATOM 14393 O O . GLU A 1 9 ? 7.837 -24.131 14.116 1.00 63.42 9 GLU A O 12
ATOM 14405 N N . TRP A 1 10 ? 9.140 -23.136 15.659 1.00 52.41 10 TRP A N 12
ATOM 14406 C CA . TRP A 1 10 ? 9.958 -24.328 15.909 1.00 25.23 10 TRP A CA 12
ATOM 14407 C C . TRP A 1 10 ? 9.496 -25.033 17.193 1.00 70.44 10 TRP A C 12
ATOM 14408 O O . TRP A 1 10 ? 9.452 -24.417 18.261 1.00 10.53 10 TRP A O 12
ATOM 14429 N N . MET A 1 11 ? 9.148 -26.318 17.093 1.00 42.10 11 MET A N 12
ATOM 14430 C CA . MET A 1 11 ? 8.667 -27.078 18.259 1.00 14.43 11 MET A CA 12
ATOM 14431 C C . MET A 1 11 ? 8.797 -28.599 18.060 1.00 31.43 11 MET A C 12
ATOM 14432 O O . MET A 1 11 ? 8.858 -29.087 16.931 1.00 0.51 11 MET A O 12
ATOM 14446 N N . VAL A 1 12 ? 8.855 -29.339 19.171 1.00 12.54 12 VAL A N 12
ATOM 14447 C CA . VAL A 1 12 ? 8.924 -30.808 19.128 1.00 4.22 12 VAL A CA 12
ATOM 14448 C C . VAL A 1 12 ? 7.529 -31.424 18.931 1.00 20.50 12 VAL A C 12
ATOM 14449 O O . VAL A 1 12 ? 6.529 -30.711 18.924 1.00 42.33 12 VAL A O 12
ATOM 14462 N N . GLU A 1 13 ? 7.464 -32.751 18.801 1.00 73.21 13 GLU A N 12
ATOM 14463 C CA . GLU A 1 13 ? 6.200 -33.446 18.503 1.00 74.10 13 GLU A CA 12
ATOM 14464 C C . GLU A 1 13 ? 5.094 -33.136 19.534 1.00 61.01 13 GLU A C 12
ATOM 14465 O O . GLU A 1 13 ? 3.960 -32.828 19.160 1.00 20.54 13 GLU A O 12
ATOM 14477 N N . LYS A 1 14 ? 5.421 -33.207 20.825 1.00 22.25 14 LYS A N 12
ATOM 14478 C CA . LYS A 1 14 ? 4.433 -32.960 21.889 1.00 71.30 14 LYS A CA 12
ATOM 14479 C C . LYS A 1 14 ? 3.869 -31.530 21.807 1.00 13.33 14 LYS A C 12
ATOM 14480 O O . LYS A 1 14 ? 2.676 -31.311 22.005 1.00 3.25 14 LYS A O 12
ATOM 14499 N N . ALA A 1 15 ? 4.726 -30.559 21.511 1.00 62.14 15 ALA A N 12
ATOM 14500 C CA . ALA A 1 15 ? 4.285 -29.171 21.338 1.00 62.21 15 ALA A CA 12
ATOM 14501 C C . ALA A 1 15 ? 3.561 -28.981 19.995 1.00 33.12 15 ALA A C 12
ATOM 14502 O O . ALA A 1 15 ? 2.613 -28.197 19.887 1.00 33.35 15 ALA A O 12
ATOM 14509 N N . LEU A 1 16 ? 4.005 -29.727 18.989 1.00 22.30 16 LEU A N 12
ATOM 14510 C CA . LEU A 1 16 ? 3.473 -29.628 17.627 1.00 32.12 16 LEU A CA 12
ATOM 14511 C C . LEU A 1 16 ? 2.021 -30.134 17.555 1.00 2.54 16 LEU A C 12
ATOM 14512 O O . LEU A 1 16 ? 1.149 -29.472 16.986 1.00 73.05 16 LEU A O 12
ATOM 14528 N N . MET A 1 17 ? 1.767 -31.308 18.137 1.00 12.30 17 MET A N 12
ATOM 14529 C CA . MET A 1 17 ? 0.424 -31.911 18.130 1.00 44.00 17 MET A CA 12
ATOM 14530 C C . MET A 1 17 ? -0.633 -30.964 18.730 1.00 50.24 17 MET A C 12
ATOM 14531 O O . MET A 1 17 ? -1.785 -30.938 18.292 1.00 71.22 17 MET A O 12
ATOM 14545 N N . VAL A 1 18 ? -0.223 -30.175 19.720 1.00 42.41 18 VAL A N 12
ATOM 14546 C CA . VAL A 1 18 ? -1.117 -29.216 20.377 1.00 22.12 18 VAL A CA 12
ATOM 14547 C C . VAL A 1 18 ? -1.429 -28.016 19.460 1.00 73.44 18 VAL A C 12
ATOM 14548 O O . VAL A 1 18 ? -2.535 -27.468 19.481 1.00 34.14 18 VAL A O 12
ATOM 14561 N N . ARG A 1 19 ? -0.452 -27.621 18.644 1.00 55.22 19 ARG A N 12
ATOM 14562 C CA . ARG A 1 19 ? -0.605 -26.465 17.746 1.00 13.52 19 ARG A CA 12
ATOM 14563 C C . ARG A 1 19 ? -1.243 -26.849 16.397 1.00 43.34 19 ARG A C 12
ATOM 14564 O O . ARG A 1 19 ? -1.681 -25.980 15.641 1.00 2.41 19 ARG A O 12
ATOM 14585 N N . THR A 1 20 ? -1.275 -28.145 16.091 1.00 23.05 20 THR A N 12
ATOM 14586 C CA . THR A 1 20 ? -1.826 -28.634 14.811 1.00 53.42 20 THR A CA 12
ATOM 14587 C C . THR A 1 20 ? -3.171 -29.357 14.980 1.00 41.10 20 THR A C 12
ATOM 14588 O O . THR A 1 20 ? -4.002 -29.367 14.067 1.00 25.15 20 THR A O 12
ATOM 14599 N N . GLY A 1 21 ? -3.379 -29.972 16.140 1.00 61.23 21 GLY A N 12
ATOM 14600 C CA . GLY A 1 21 ? -4.587 -30.761 16.363 1.00 35.31 21 GLY A CA 12
ATOM 14601 C C . GLY A 1 21 ? -4.415 -32.227 15.962 1.00 52.11 21 GLY A C 12
ATOM 14602 O O . GLY A 1 21 ? -5.387 -32.985 15.898 1.00 41.50 21 GLY A O 12
ATOM 14606 N N . LEU A 1 22 ? -3.175 -32.621 15.669 1.00 62.21 22 LEU A N 12
ATOM 14607 C CA . LEU A 1 22 ? -2.848 -34.017 15.351 1.00 22.21 22 LEU A CA 12
ATOM 14608 C C . LEU A 1 22 ? -2.437 -34.790 16.612 1.00 41.14 22 LEU A C 12
ATOM 14609 O O . LEU A 1 22 ? -2.131 -34.202 17.645 1.00 12.43 22 LEU A O 12
ATOM 14625 N N . GLY A 1 23 ? -2.455 -36.113 16.524 1.00 23.25 23 GLY A N 12
ATOM 14626 C CA . GLY A 1 23 ? -1.954 -36.949 17.608 1.00 13.01 23 GLY A CA 12
ATOM 14627 C C . GLY A 1 23 ? -0.602 -37.560 17.272 1.00 64.12 23 GLY A C 12
ATOM 14628 O O . GLY A 1 23 ? -0.206 -37.588 16.103 1.00 43.21 23 GLY A O 12
ATOM 14632 N N . ALA A 1 24 ? 0.112 -38.051 18.285 1.00 43.41 24 ALA A N 12
ATOM 14633 C CA . ALA A 1 24 ? 1.426 -38.679 18.079 1.00 35.43 24 ALA A CA 12
ATOM 14634 C C . ALA A 1 24 ? 1.369 -39.760 16.987 1.00 44.42 24 ALA A C 12
ATOM 14635 O O . ALA A 1 24 ? 2.256 -39.848 16.140 1.00 25.22 24 ALA A O 12
ATOM 14642 N N . ARG A 1 25 ? 0.302 -40.563 17.003 1.00 54.24 25 ARG A N 12
ATOM 14643 C CA . ARG A 1 25 ? 0.084 -41.604 15.983 1.00 1.43 25 ARG A CA 12
ATOM 14644 C C . ARG A 1 25 ? 0.069 -41.021 14.556 1.00 44.42 25 ARG A C 12
ATOM 14645 O O . ARG A 1 25 ? 0.575 -41.635 13.617 1.00 72.14 25 ARG A O 12
ATOM 14666 N N . GLN A 1 26 ? -0.509 -39.830 14.405 1.00 70.10 26 GLN A N 12
ATOM 14667 C CA . GLN A 1 26 ? -0.567 -39.154 13.103 1.00 11.34 26 GLN A CA 12
ATOM 14668 C C . GLN A 1 26 ? 0.804 -38.585 12.709 1.00 21.22 26 GLN A C 12
ATOM 14669 O O . GLN A 1 26 ? 1.265 -38.764 11.581 1.00 23.24 26 GLN A O 12
ATOM 14683 N N . ILE A 1 27 ? 1.458 -37.909 13.650 1.00 40.31 27 ILE A N 12
ATOM 14684 C CA . ILE A 1 27 ? 2.744 -37.260 13.377 1.00 5.01 27 ILE A CA 12
ATOM 14685 C C . ILE A 1 27 ? 3.839 -38.288 13.036 1.00 52.53 27 ILE A C 12
ATOM 14686 O O . ILE A 1 27 ? 4.574 -38.118 12.059 1.00 54.34 27 ILE A O 12
ATOM 14702 N N . GLU A 1 28 ? 3.944 -39.356 13.830 1.00 24.45 28 GLU A N 12
ATOM 14703 C CA . GLU A 1 28 ? 4.907 -40.430 13.549 1.00 24.00 28 GLU A CA 12
ATOM 14704 C C . GLU A 1 28 ? 4.641 -41.063 12.176 1.00 14.24 28 GLU A C 12
ATOM 14705 O O . GLU A 1 28 ? 5.573 -41.410 11.450 1.00 22.03 28 GLU A O 12
ATOM 14717 N N . SER A 1 29 ? 3.360 -41.197 11.820 1.00 74.10 29 SER A N 12
ATOM 14718 C CA . SER A 1 29 ? 2.966 -41.710 10.500 1.00 32.11 29 SER A CA 12
ATOM 14719 C C . SER A 1 29 ? 3.577 -40.861 9.381 1.00 54.45 29 SER A C 12
ATOM 14720 O O . SER A 1 29 ? 4.035 -41.382 8.362 1.00 35.24 29 SER A O 12
ATOM 14728 N N . TYR A 1 30 ? 3.597 -39.546 9.584 1.00 43.13 30 TYR A N 12
ATOM 14729 C CA . TYR A 1 30 ? 4.202 -38.625 8.620 1.00 31.44 30 TYR A CA 12
ATOM 14730 C C . TYR A 1 30 ? 5.731 -38.569 8.773 1.00 21.30 30 TYR A C 12
ATOM 14731 O O . TYR A 1 30 ? 6.449 -38.281 7.812 1.00 53.34 30 TYR A O 12
ATOM 14749 N N . ARG A 1 31 ? 6.231 -38.856 9.976 1.00 31.03 31 ARG A N 12
ATOM 14750 C CA . ARG A 1 31 ? 7.680 -38.947 10.203 1.00 51.00 31 ARG A CA 12
ATOM 14751 C C . ARG A 1 31 ? 8.285 -40.147 9.453 1.00 73.33 31 ARG A C 12
ATOM 14752 O O . ARG A 1 31 ? 9.494 -40.210 9.237 1.00 74.33 31 ARG A O 12
ATOM 14773 N N . GLN A 1 32 ? 7.434 -41.092 9.054 1.00 35.51 32 GLN A N 12
ATOM 14774 C CA . GLN A 1 32 ? 7.873 -42.260 8.281 1.00 73.22 32 GLN A CA 12
ATOM 14775 C C . GLN A 1 32 ? 8.352 -41.879 6.866 1.00 64.53 32 GLN A C 12
ATOM 14776 O O . GLN A 1 32 ? 9.131 -42.610 6.253 1.00 50.03 32 GLN A O 12
ATOM 14790 N N . GLY A 1 33 ? 7.896 -40.733 6.351 1.00 61.30 33 GLY A N 12
ATOM 14791 C CA . GLY A 1 33 ? 8.271 -40.332 4.995 1.00 2.15 33 GLY A CA 12
ATOM 14792 C C . GLY A 1 33 ? 8.012 -38.858 4.681 1.00 73.23 33 GLY A C 12
ATOM 14793 O O . GLY A 1 33 ? 8.907 -38.158 4.202 1.00 3.02 33 GLY A O 12
ATOM 14797 N N . ALA A 1 34 ? 6.785 -38.391 4.931 1.00 72.30 34 ALA A N 12
ATOM 14798 C CA . ALA A 1 34 ? 6.385 -37.005 4.618 1.00 34.32 34 ALA A CA 12
ATOM 14799 C C . ALA A 1 34 ? 7.374 -35.963 5.173 1.00 44.42 34 ALA A C 12
ATOM 14800 O O . ALA A 1 34 ? 7.636 -34.934 4.543 1.00 72.50 34 ALA A O 12
ATOM 14807 N N . TRP A 1 35 ? 7.917 -36.228 6.356 1.00 15.22 35 TRP A N 12
ATOM 14808 C CA . TRP A 1 35 ? 8.922 -35.347 6.952 1.00 23.35 35 TRP A CA 12
ATOM 14809 C C . TRP A 1 35 ? 10.267 -35.469 6.212 1.00 63.35 35 TRP A C 12
ATOM 14810 O O . TRP A 1 35 ? 10.992 -36.452 6.371 1.00 65.31 35 TRP A O 12
ATOM 14831 N N . ILE A 1 36 ? 10.581 -34.466 5.395 1.00 11.12 36 ILE A N 12
ATOM 14832 C CA . ILE A 1 36 ? 11.853 -34.422 4.664 1.00 32.33 36 ILE A CA 12
ATOM 14833 C C . ILE A 1 36 ? 12.896 -33.592 5.429 1.00 45.33 36 ILE A C 12
ATOM 14834 O O . ILE A 1 36 ? 12.575 -32.528 5.973 1.00 32.34 36 ILE A O 12
ATOM 14850 N N . GLU A 1 37 ? 14.140 -34.077 5.465 1.00 53.33 37 GLU A N 12
ATOM 14851 C CA . GLU A 1 37 ? 15.230 -33.394 6.180 1.00 61.03 37 GLU A CA 12
ATOM 14852 C C . GLU A 1 37 ? 15.439 -31.956 5.670 1.00 34.41 37 GLU A C 12
ATOM 14853 O O . GLU A 1 37 ? 15.455 -31.705 4.463 1.00 34.34 37 GLU A O 12
ATOM 14865 N N . GLY A 1 38 ? 15.582 -31.013 6.596 1.00 32.13 38 GLY A N 12
ATOM 14866 C CA . GLY A 1 38 ? 15.766 -29.610 6.233 1.00 10.52 38 GLY A CA 12
ATOM 14867 C C . GLY A 1 38 ? 14.473 -28.901 5.823 1.00 53.25 38 GLY A C 12
ATOM 14868 O O . GLY A 1 38 ? 14.291 -27.715 6.105 1.00 3.30 38 GLY A O 12
ATOM 14872 N N . VAL A 1 39 ? 13.580 -29.623 5.147 1.00 43.11 39 VAL A N 12
ATOM 14873 C CA . VAL A 1 39 ? 12.336 -29.041 4.632 1.00 44.15 39 VAL A CA 12
ATOM 14874 C C . VAL A 1 39 ? 11.217 -29.017 5.693 1.00 51.33 39 VAL A C 12
ATOM 14875 O O . VAL A 1 39 ? 10.611 -27.978 5.940 1.00 0.54 39 VAL A O 12
ATOM 14888 N N . HIS A 1 40 ? 10.924 -30.168 6.304 1.00 12.24 40 HIS A N 12
ATOM 14889 C CA . HIS A 1 40 ? 9.845 -30.256 7.306 1.00 44.14 40 HIS A CA 12
ATOM 14890 C C . HIS A 1 40 ? 10.381 -30.459 8.735 1.00 61.21 40 HIS A C 12
ATOM 14891 O O . HIS A 1 40 ? 9.643 -30.284 9.707 1.00 3.41 40 HIS A O 12
ATOM 14906 N N . PHE A 1 41 ? 11.651 -30.834 8.861 1.00 12.34 41 PHE A N 12
ATOM 14907 C CA . PHE A 1 41 ? 12.307 -30.913 10.175 1.00 73.01 41 PHE A CA 12
ATOM 14908 C C . PHE A 1 41 ? 13.803 -30.599 10.052 1.00 3.32 41 PHE A C 12
ATOM 14909 O O . PHE A 1 41 ? 14.403 -30.827 9.001 1.00 45.30 41 PHE A O 12
ATOM 14926 N N . LYS A 1 42 ? 14.402 -30.077 11.121 1.00 62.13 42 LYS A N 12
ATOM 14927 C CA . LYS A 1 42 ? 15.827 -29.714 11.108 1.00 3.44 42 LYS A CA 12
ATOM 14928 C C . LYS A 1 42 ? 16.602 -30.380 12.259 1.00 35.43 42 LYS A C 12
ATOM 14929 O O . LYS A 1 42 ? 16.102 -30.496 13.380 1.00 35.25 42 LYS A O 12
ATOM 14948 N N . ARG A 1 43 ? 17.832 -30.810 11.962 1.00 24.13 43 ARG A N 12
ATOM 14949 C CA . ARG A 1 43 ? 18.708 -31.462 12.950 1.00 51.41 43 ARG A CA 12
ATOM 14950 C C . ARG A 1 43 ? 19.481 -30.424 13.777 1.00 73.42 43 ARG A C 12
ATOM 14951 O O . ARG A 1 43 ? 20.353 -29.728 13.253 1.00 44.40 43 ARG A O 12
ATOM 14972 N N . VAL A 1 44 ? 19.167 -30.319 15.061 1.00 64.54 44 VAL A N 12
ATOM 14973 C CA . VAL A 1 44 ? 19.830 -29.350 15.942 1.00 21.44 44 VAL A CA 12
ATOM 14974 C C . VAL A 1 44 ? 20.797 -30.033 16.922 1.00 11.21 44 VAL A C 12
ATOM 14975 O O . VAL A 1 44 ? 20.397 -30.868 17.733 1.00 23.10 44 VAL A O 12
ATOM 14988 N N . SER A 1 45 ? 22.073 -29.664 16.838 1.00 13.11 45 SER A N 12
ATOM 14989 C CA . SER A 1 45 ? 23.109 -30.222 17.715 1.00 21.21 45 SER A CA 12
ATOM 14990 C C . SER A 1 45 ? 23.168 -29.474 19.059 1.00 63.44 45 SER A C 12
ATOM 14991 O O . SER A 1 45 ? 23.030 -28.250 19.099 1.00 15.24 45 SER A O 12
ATOM 14999 N N . PRO A 1 46 ? 23.391 -30.198 20.178 1.00 72.33 46 PRO A N 12
ATOM 15000 C CA . PRO A 1 46 ? 23.509 -29.582 21.517 1.00 12.35 46 PRO A CA 12
ATOM 15001 C C . PRO A 1 46 ? 24.802 -28.758 21.694 1.00 30.45 46 PRO A C 12
ATOM 15002 O O . PRO A 1 46 ? 24.994 -28.092 22.716 1.00 11.52 46 PRO A O 12
ATOM 15013 N N . SER A 1 47 ? 25.695 -28.824 20.708 1.00 64.42 47 SER A N 12
ATOM 15014 C CA . SER A 1 47 ? 26.928 -28.020 20.717 1.00 24.50 47 SER A CA 12
ATOM 15015 C C . SER A 1 47 ? 27.201 -27.398 19.335 1.00 23.41 47 SER A C 12
ATOM 15016 O O . SER A 1 47 ? 27.265 -26.172 19.198 1.00 43.30 47 SER A O 12
ATOM 15024 N N . GLY A 1 48 ? 27.354 -28.237 18.308 1.00 1.43 48 GLY A N 12
ATOM 15025 C CA . GLY A 1 48 ? 27.565 -27.725 16.950 1.00 45.23 48 GLY A CA 12
ATOM 15026 C C . GLY A 1 48 ? 27.936 -28.804 15.934 1.00 43.11 48 GLY A C 12
ATOM 15027 O O . GLY A 1 48 ? 27.442 -28.805 14.803 1.00 21.24 48 GLY A O 12
ATOM 15031 N N . GLU A 1 49 ? 28.807 -29.723 16.332 1.00 62.35 49 GLU A N 12
ATOM 15032 C CA . GLU A 1 49 ? 29.277 -30.786 15.433 1.00 43.23 49 GLU A CA 12
ATOM 15033 C C . GLU A 1 49 ? 28.282 -31.958 15.360 1.00 72.44 49 GLU A C 12
ATOM 15034 O O . GLU A 1 49 ? 27.214 -31.930 15.979 1.00 5.12 49 GLU A O 12
ATOM 15046 N N . LYS A 1 50 ? 28.644 -32.993 14.599 1.00 34.22 50 LYS A N 12
ATOM 15047 C CA . LYS A 1 50 ? 27.775 -34.162 14.413 1.00 24.53 50 LYS A CA 12
ATOM 15048 C C . LYS A 1 50 ? 27.562 -34.907 15.737 1.00 22.21 50 LYS A C 12
ATOM 15049 O O . LYS A 1 50 ? 28.518 -35.369 16.369 1.00 42.00 50 LYS A O 12
ATOM 15068 N N . THR A 1 51 ? 26.302 -35.012 16.146 1.00 64.21 51 THR A N 12
ATOM 15069 C CA . THR A 1 51 ? 25.938 -35.606 17.437 1.00 70.12 51 THR A CA 12
ATOM 15070 C C . THR A 1 51 ? 25.016 -36.817 17.256 1.00 30.14 51 THR A C 12
ATOM 15071 O O . THR A 1 51 ? 24.338 -36.944 16.237 1.00 72.03 51 THR A O 12
ATOM 15082 N N . LEU A 1 52 ? 24.990 -37.699 18.252 1.00 74.24 52 LEU A N 12
ATOM 15083 C CA . LEU A 1 52 ? 24.060 -38.832 18.259 1.00 54.33 52 LEU A CA 12
ATOM 15084 C C . LEU A 1 52 ? 22.686 -38.381 18.773 1.00 63.43 52 LEU A C 12
ATOM 15085 O O . LEU A 1 52 ? 21.656 -38.615 18.140 1.00 72.02 52 LEU A O 12
ATOM 15101 N N . ARG A 1 53 ? 22.682 -37.725 19.930 1.00 1.44 53 ARG A N 12
ATOM 15102 C CA . ARG A 1 53 ? 21.457 -37.132 20.475 1.00 61.53 53 ARG A CA 12
ATOM 15103 C C . ARG A 1 53 ? 21.162 -35.772 19.825 1.00 30.43 53 ARG A C 12
ATOM 15104 O O . ARG A 1 53 ? 21.352 -34.717 20.433 1.00 33.14 53 ARG A O 12
ATOM 15125 N N . GLY A 1 54 ? 20.726 -35.812 18.569 1.00 3.01 54 GLY A N 12
ATOM 15126 C CA . GLY A 1 54 ? 20.372 -34.592 17.852 1.00 61.22 54 GLY A CA 12
ATOM 15127 C C . GLY A 1 54 ? 18.922 -34.178 18.085 1.00 72.51 54 GLY A C 12
ATOM 15128 O O . GLY A 1 54 ? 18.000 -34.976 17.888 1.00 41.21 54 GLY A O 12
ATOM 15132 N N . THR A 1 55 ? 18.711 -32.934 18.509 1.00 74.13 55 THR A N 12
ATOM 15133 C CA . THR A 1 55 ? 17.360 -32.427 18.773 1.00 33.23 55 THR A CA 12
ATOM 15134 C C . THR A 1 55 ? 16.630 -32.094 17.466 1.00 61.00 55 THR A C 12
ATOM 15135 O O . THR A 1 55 ? 17.041 -31.208 16.718 1.00 61.12 55 THR A O 12
ATOM 15146 N N . THR A 1 56 ? 15.543 -32.804 17.192 1.00 44.31 56 THR A N 12
ATOM 15147 C CA . THR A 1 56 ? 14.805 -32.627 15.937 1.00 11.11 56 THR A CA 12
ATOM 15148 C C . THR A 1 56 ? 13.591 -31.704 16.114 1.00 44.41 56 THR A C 12
ATOM 15149 O O . THR A 1 56 ? 12.549 -32.122 16.623 1.00 23.13 56 THR A O 12
ATOM 15160 N N . TRP A 1 57 ? 13.733 -30.447 15.699 1.00 32.54 57 TRP A N 12
ATOM 15161 C CA . TRP A 1 57 ? 12.623 -29.487 15.739 1.00 61.22 57 TRP A CA 12
ATOM 15162 C C . TRP A 1 57 ? 11.817 -29.549 14.430 1.00 54.14 57 TRP A C 12
ATOM 15163 O O . TRP A 1 57 ? 12.391 -29.653 13.343 1.00 52.33 57 TRP A O 12
ATOM 15184 N N . TYR A 1 58 ? 10.490 -29.492 14.538 1.00 63.01 58 TYR A N 12
ATOM 15185 C CA . TYR A 1 58 ? 9.610 -29.638 13.371 1.00 13.44 58 TYR A CA 12
ATOM 15186 C C . TYR A 1 58 ? 9.090 -28.278 12.874 1.00 2.05 58 TYR A C 12
ATOM 15187 O O . TYR A 1 58 ? 8.662 -27.433 13.664 1.00 52.50 58 TYR A O 12
ATOM 15205 N N . ASN A 1 59 ? 9.132 -28.084 11.556 1.00 15.14 59 ASN A N 12
ATOM 15206 C CA . ASN A 1 59 ? 8.722 -26.820 10.931 1.00 43.24 59 ASN A CA 12
ATOM 15207 C C . ASN A 1 59 ? 7.190 -26.684 10.867 1.00 44.21 59 ASN A C 12
ATOM 15208 O O . ASN A 1 59 ? 6.553 -27.157 9.921 1.00 11.43 59 ASN A O 12
ATOM 15219 N N . TYR A 1 60 ? 6.608 -26.024 11.871 1.00 30.31 60 TYR A N 12
ATOM 15220 C CA . TYR A 1 60 ? 5.148 -25.838 11.948 1.00 32.13 60 TYR A CA 12
ATOM 15221 C C . TYR A 1 60 ? 4.540 -25.237 10.656 1.00 21.32 60 TYR A C 12
ATOM 15222 O O . TYR A 1 60 ? 3.552 -25.765 10.149 1.00 51.12 60 TYR A O 12
ATOM 15240 N N . PRO A 1 61 ? 5.101 -24.133 10.096 1.00 72.21 61 PRO A N 12
ATOM 15241 C CA . PRO A 1 61 ? 4.570 -23.528 8.853 1.00 3.32 61 PRO A CA 12
ATOM 15242 C C . PRO A 1 61 ? 4.483 -24.537 7.693 1.00 13.02 61 PRO A C 12
ATOM 15243 O O . PRO A 1 61 ? 3.500 -24.570 6.949 1.00 31.52 61 PRO A O 12
ATOM 15254 N N . GLU A 1 62 ? 5.518 -25.364 7.552 1.00 55.45 62 GLU A N 12
ATOM 15255 C CA . GLU A 1 62 ? 5.543 -26.414 6.526 1.00 54.11 62 GLU A CA 12
ATOM 15256 C C . GLU A 1 62 ? 4.451 -27.466 6.778 1.00 35.13 62 GLU A C 12
ATOM 15257 O O . GLU A 1 62 ? 3.792 -27.933 5.847 1.00 1.12 62 GLU A O 12
ATOM 15269 N N . ILE A 1 63 ? 4.268 -27.834 8.045 1.00 31.22 63 ILE A N 12
ATOM 15270 C CA . ILE A 1 63 ? 3.239 -28.806 8.433 1.00 42.02 63 ILE A CA 12
ATOM 15271 C C . ILE A 1 63 ? 1.824 -28.248 8.194 1.00 43.33 63 ILE A C 12
ATOM 15272 O O . ILE A 1 63 ? 0.966 -28.932 7.644 1.00 14.15 63 ILE A O 12
ATOM 15288 N N . ASN A 1 64 ? 1.602 -26.997 8.599 1.00 60.34 64 ASN A N 12
ATOM 15289 C CA . ASN A 1 64 ? 0.319 -26.311 8.382 1.00 4.33 64 ASN A CA 12
ATOM 15290 C C . ASN A 1 64 ? -0.020 -26.260 6.879 1.00 11.54 64 ASN A C 12
ATOM 15291 O O . ASN A 1 64 ? -1.154 -26.523 6.470 1.00 31.32 64 ASN A O 12
ATOM 15302 N N . LYS A 1 65 ? 0.985 -25.931 6.069 1.00 50.34 65 LYS A N 12
ATOM 15303 C CA . LYS A 1 65 ? 0.859 -25.936 4.606 1.00 63.53 65 LYS A CA 12
ATOM 15304 C C . LYS A 1 65 ? 0.366 -27.305 4.093 1.00 75.01 65 LYS A C 12
ATOM 15305 O O . LYS A 1 65 ? -0.443 -27.383 3.162 1.00 45.34 65 LYS A O 12
ATOM 15324 N N . PHE A 1 66 ? 0.856 -28.377 4.715 1.00 23.25 66 PHE A N 12
ATOM 15325 C CA . PHE A 1 66 ? 0.418 -29.741 4.388 1.00 53.13 66 PHE A CA 12
ATOM 15326 C C . PHE A 1 66 ? -1.018 -29.996 4.889 1.00 71.51 66 PHE A C 12
ATOM 15327 O O . PHE A 1 66 ? -1.841 -30.576 4.178 1.00 24.24 66 PHE A O 12
ATOM 15344 N N . ILE A 1 67 ? -1.305 -29.557 6.117 1.00 20.23 67 ILE A N 12
ATOM 15345 C CA . ILE A 1 67 ? -2.641 -29.705 6.710 1.00 14.21 67 ILE A CA 12
ATOM 15346 C C . ILE A 1 67 ? -3.721 -29.087 5.810 1.00 32.40 67 ILE A C 12
ATOM 15347 O O . ILE A 1 67 ? -4.750 -29.708 5.553 1.00 72.41 67 ILE A O 12
ATOM 15363 N N . ARG A 1 68 ? -3.473 -27.867 5.328 1.00 11.33 68 ARG A N 12
ATOM 15364 C CA . ARG A 1 68 ? -4.385 -27.199 4.388 1.00 4.23 68 ARG A CA 12
ATOM 15365 C C . ARG A 1 68 ? -4.740 -28.108 3.201 1.00 43.55 68 ARG A C 12
ATOM 15366 O O . ARG A 1 68 ? -5.915 -28.360 2.930 1.00 5.55 68 ARG A O 12
ATOM 15387 N N . ASP A 1 69 ? -3.717 -28.610 2.512 1.00 73.20 69 ASP A N 12
ATOM 15388 C CA . ASP A 1 69 ? -3.914 -29.482 1.351 1.00 60.44 69 ASP A CA 12
ATOM 15389 C C . ASP A 1 69 ? -4.744 -30.727 1.720 1.00 13.15 69 ASP A C 12
ATOM 15390 O O . ASP A 1 69 ? -5.711 -31.071 1.037 1.00 15.41 69 ASP A O 12
ATOM 15399 N N . SER A 1 70 ? -4.367 -31.384 2.812 1.00 4.30 70 SER A N 12
ATOM 15400 C CA . SER A 1 70 ? -5.041 -32.615 3.261 1.00 40.55 70 SER A CA 12
ATOM 15401 C C . SER A 1 70 ? -6.448 -32.345 3.825 1.00 43.51 70 SER A C 12
ATOM 15402 O O . SER A 1 70 ? -7.301 -33.235 3.835 1.00 42.31 70 SER A O 12
ATOM 15410 N N . LEU A 1 71 ? -6.680 -31.126 4.304 1.00 4.23 71 LEU A N 12
ATOM 15411 C CA . LEU A 1 71 ? -7.957 -30.764 4.939 1.00 34.13 71 LEU A CA 12
ATOM 15412 C C . LEU A 1 71 ? -9.021 -30.312 3.919 1.00 21.32 71 LEU A C 12
ATOM 15413 O O . LEU A 1 71 ? -10.148 -30.818 3.920 1.00 14.05 71 LEU A O 12
ATOM 15429 N N . GLU A 1 72 ? -8.667 -29.349 3.062 1.00 74.11 72 GLU A N 12
ATOM 15430 C CA . GLU A 1 72 ? -9.637 -28.734 2.139 1.00 70.41 72 GLU A CA 12
ATOM 15431 C C . GLU A 1 72 ? -9.945 -29.626 0.919 1.00 42.13 72 GLU A C 12
ATOM 15432 O O . GLU A 1 72 ? -11.015 -29.509 0.315 1.00 22.24 72 GLU A O 12
ATOM 15444 N N . HIS A 1 73 ? -9.012 -30.506 0.551 1.00 1.43 73 HIS A N 12
ATOM 15445 C CA . HIS A 1 73 ? -9.252 -31.460 -0.543 1.00 4.11 73 HIS A CA 12
ATOM 15446 C C . HIS A 1 73 ? -10.334 -32.480 -0.158 1.00 74.40 73 HIS A C 12
ATOM 15447 O O . HIS A 1 73 ? -10.401 -32.926 0.987 1.00 60.11 73 HIS A O 12
ATOM 15462 N N . HIS A 1 74 ? -11.178 -32.847 -1.121 1.00 62.24 74 HIS A N 12
ATOM 15463 C CA . HIS A 1 74 ? -12.277 -33.785 -0.867 1.00 22.04 74 HIS A CA 12
ATOM 15464 C C . HIS A 1 74 ? -11.781 -35.235 -0.671 1.00 52.30 74 HIS A C 12
ATOM 15465 O O . HIS A 1 74 ? -11.956 -36.101 -1.532 1.00 61.50 74 HIS A O 12
ATOM 15480 N N . HIS A 1 75 ? -11.144 -35.472 0.471 1.00 1.11 75 HIS A N 12
ATOM 15481 C CA . HIS A 1 75 ? -10.714 -36.809 0.896 1.00 53.40 75 HIS A CA 12
ATOM 15482 C C . HIS A 1 75 ? -10.723 -36.895 2.427 1.00 24.12 75 HIS A C 12
ATOM 15483 O O . HIS A 1 75 ? -9.771 -36.477 3.092 1.00 32.24 75 HIS A O 12
ATOM 15498 N N . HIS A 1 76 ? -11.812 -37.410 2.989 1.00 64.42 76 HIS A N 12
ATOM 15499 C CA . HIS A 1 76 ? -11.962 -37.473 4.445 1.00 33.14 76 HIS A CA 12
ATOM 15500 C C . HIS A 1 76 ? -11.584 -38.854 4.998 1.00 13.40 76 HIS A C 12
ATOM 15501 O O . HIS A 1 76 ? -12.113 -39.878 4.559 1.00 31.22 76 HIS A O 12
ATOM 15516 N N . HIS A 1 77 ? -10.656 -38.877 5.951 1.00 74.35 77 HIS A N 12
ATOM 15517 C CA . HIS A 1 77 ? -10.323 -40.109 6.668 1.00 12.02 77 HIS A CA 12
ATOM 15518 C C . HIS A 1 77 ? -11.550 -40.642 7.416 1.00 71.23 77 HIS A C 12
ATOM 15519 O O . HIS A 1 77 ? -12.122 -39.945 8.253 1.00 40.33 77 HIS A O 12
ATOM 15534 N N . HIS A 1 78 ? -11.948 -41.873 7.106 1.00 12.12 78 HIS A N 12
ATOM 15535 C CA . HIS A 1 78 ? -13.079 -42.520 7.781 1.00 64.05 78 HIS A CA 12
ATOM 15536 C C . HIS A 1 78 ? -12.823 -42.673 9.298 1.00 24.32 78 HIS A C 12
ATOM 15537 O O . HIS A 1 78 ? -11.963 -43.494 9.681 1.00 39.42 78 HIS A O 12
ATOM 15553 N N . MET A 1 1 ? 4.742 -11.098 -3.820 1.00 1.43 1 MET A N 13
ATOM 15554 C CA . MET A 1 1 ? 5.073 -9.802 -3.161 1.00 32.33 1 MET A CA 13
ATOM 15555 C C . MET A 1 1 ? 3.873 -9.223 -2.385 1.00 52.14 1 MET A C 13
ATOM 15556 O O . MET A 1 1 ? 4.025 -8.252 -1.645 1.00 1.14 1 MET A O 13
ATOM 15572 N N . ALA A 1 2 ? 2.685 -9.813 -2.555 1.00 1.52 2 ALA A N 13
ATOM 15573 C CA . ALA A 1 2 ? 1.479 -9.342 -1.860 1.00 30.45 2 ALA A CA 13
ATOM 15574 C C . ALA A 1 2 ? 1.664 -9.375 -0.334 1.00 32.42 2 ALA A C 13
ATOM 15575 O O . ALA A 1 2 ? 1.561 -8.348 0.342 1.00 64.03 2 ALA A O 13
ATOM 15582 N N . GLN A 1 3 ? 1.937 -10.561 0.199 1.00 14.02 3 GLN A N 13
ATOM 15583 C CA . GLN A 1 3 ? 2.277 -10.719 1.613 1.00 23.02 3 GLN A CA 13
ATOM 15584 C C . GLN A 1 3 ? 3.563 -11.542 1.765 1.00 14.45 3 GLN A C 13
ATOM 15585 O O . GLN A 1 3 ? 3.798 -12.494 1.016 1.00 3.04 3 GLN A O 13
ATOM 15599 N N . ILE A 1 4 ? 4.398 -11.166 2.726 1.00 42.13 4 ILE A N 13
ATOM 15600 C CA . ILE A 1 4 ? 5.626 -11.909 3.010 1.00 42.35 4 ILE A CA 13
ATOM 15601 C C . ILE A 1 4 ? 5.339 -13.150 3.876 1.00 12.14 4 ILE A C 13
ATOM 15602 O O . ILE A 1 4 ? 5.252 -13.062 5.103 1.00 52.33 4 ILE A O 13
ATOM 15618 N N . ILE A 1 5 ? 5.159 -14.302 3.228 1.00 55.52 5 ILE A N 13
ATOM 15619 C CA . ILE A 1 5 ? 4.979 -15.566 3.949 1.00 34.31 5 ILE A CA 13
ATOM 15620 C C . ILE A 1 5 ? 6.339 -16.096 4.428 1.00 3.43 5 ILE A C 13
ATOM 15621 O O . ILE A 1 5 ? 7.203 -16.453 3.622 1.00 14.02 5 ILE A O 13
ATOM 15637 N N . PHE A 1 6 ? 6.519 -16.135 5.745 1.00 22.21 6 PHE A N 13
ATOM 15638 C CA . PHE A 1 6 ? 7.816 -16.456 6.351 1.00 42.22 6 PHE A CA 13
ATOM 15639 C C . PHE A 1 6 ? 8.231 -17.923 6.138 1.00 32.41 6 PHE A C 13
ATOM 15640 O O . PHE A 1 6 ? 9.340 -18.197 5.677 1.00 52.04 6 PHE A O 13
ATOM 15657 N N . ASN A 1 7 ? 7.341 -18.859 6.484 1.00 64.21 7 ASN A N 13
ATOM 15658 C CA . ASN A 1 7 ? 7.633 -20.302 6.384 1.00 22.22 7 ASN A CA 13
ATOM 15659 C C . ASN A 1 7 ? 8.746 -20.729 7.357 1.00 0.40 7 ASN A C 13
ATOM 15660 O O . ASN A 1 7 ? 9.379 -21.771 7.176 1.00 63.12 7 ASN A O 13
ATOM 15671 N N . GLU A 1 8 ? 8.953 -19.933 8.402 1.00 62.54 8 GLU A N 13
ATOM 15672 C CA . GLU A 1 8 ? 9.942 -20.243 9.438 1.00 72.35 8 GLU A CA 13
ATOM 15673 C C . GLU A 1 8 ? 9.257 -20.754 10.715 1.00 75.42 8 GLU A C 13
ATOM 15674 O O . GLU A 1 8 ? 9.815 -20.689 11.815 1.00 50.11 8 GLU A O 13
ATOM 15686 N N . GLU A 1 9 ? 8.048 -21.289 10.547 1.00 25.52 9 GLU A N 13
ATOM 15687 C CA . GLU A 1 9 ? 7.297 -21.887 11.650 1.00 71.21 9 GLU A CA 13
ATOM 15688 C C . GLU A 1 9 ? 7.925 -23.229 12.071 1.00 43.03 9 GLU A C 13
ATOM 15689 O O . GLU A 1 9 ? 7.503 -24.295 11.618 1.00 63.51 9 GLU A O 13
ATOM 15701 N N . TRP A 1 10 ? 8.963 -23.164 12.900 1.00 4.31 10 TRP A N 13
ATOM 15702 C CA . TRP A 1 10 ? 9.619 -24.367 13.424 1.00 51.23 10 TRP A CA 13
ATOM 15703 C C . TRP A 1 10 ? 9.194 -24.637 14.873 1.00 62.51 10 TRP A C 13
ATOM 15704 O O . TRP A 1 10 ? 9.231 -23.740 15.717 1.00 21.00 10 TRP A O 13
ATOM 15725 N N . MET A 1 11 ? 8.778 -25.868 15.155 1.00 52.42 11 MET A N 13
ATOM 15726 C CA . MET A 1 11 ? 8.472 -26.284 16.530 1.00 25.21 11 MET A CA 13
ATOM 15727 C C . MET A 1 11 ? 8.833 -27.758 16.759 1.00 70.33 11 MET A C 13
ATOM 15728 O O . MET A 1 11 ? 9.015 -28.519 15.804 1.00 50.45 11 MET A O 13
ATOM 15742 N N . VAL A 1 12 ? 8.943 -28.152 18.029 1.00 11.55 12 VAL A N 13
ATOM 15743 C CA . VAL A 1 12 ? 9.204 -29.552 18.389 1.00 61.13 12 VAL A CA 13
ATOM 15744 C C . VAL A 1 12 ? 7.969 -30.435 18.150 1.00 13.53 12 VAL A C 13
ATOM 15745 O O . VAL A 1 12 ? 6.847 -29.935 18.045 1.00 1.13 12 VAL A O 13
ATOM 15758 N N . GLU A 1 13 ? 8.185 -31.749 18.090 1.00 53.21 13 GLU A N 13
ATOM 15759 C CA . GLU A 1 13 ? 7.109 -32.723 17.843 1.00 30.01 13 GLU A CA 13
ATOM 15760 C C . GLU A 1 13 ? 5.901 -32.508 18.775 1.00 62.14 13 GLU A C 13
ATOM 15761 O O . GLU A 1 13 ? 4.750 -32.526 18.332 1.00 44.14 13 GLU A O 13
ATOM 15773 N N . LYS A 1 14 ? 6.176 -32.295 20.063 1.00 2.32 14 LYS A N 13
ATOM 15774 C CA . LYS A 1 14 ? 5.121 -32.077 21.064 1.00 43.32 14 LYS A CA 13
ATOM 15775 C C . LYS A 1 14 ? 4.247 -30.862 20.699 1.00 11.14 14 LYS A C 13
ATOM 15776 O O . LYS A 1 14 ? 3.023 -30.923 20.776 1.00 54.35 14 LYS A O 13
ATOM 15795 N N . ALA A 1 15 ? 4.880 -29.766 20.291 1.00 71.20 15 ALA A N 13
ATOM 15796 C CA . ALA A 1 15 ? 4.144 -28.569 19.866 1.00 33.24 15 ALA A CA 13
ATOM 15797 C C . ALA A 1 15 ? 3.487 -28.775 18.491 1.00 0.25 15 ALA A C 13
ATOM 15798 O O . ALA A 1 15 ? 2.395 -28.265 18.222 1.00 3.21 15 ALA A O 13
ATOM 15805 N N . LEU A 1 16 ? 4.160 -29.536 17.632 1.00 71.45 16 LEU A N 13
ATOM 15806 C CA . LEU A 1 16 ? 3.680 -29.808 16.274 1.00 51.41 16 LEU A CA 13
ATOM 15807 C C . LEU A 1 16 ? 2.322 -30.528 16.307 1.00 62.23 16 LEU A C 13
ATOM 15808 O O . LEU A 1 16 ? 1.371 -30.110 15.639 1.00 74.43 16 LEU A O 13
ATOM 15824 N N . MET A 1 17 ? 2.229 -31.599 17.095 1.00 12.42 17 MET A N 13
ATOM 15825 C CA . MET A 1 17 ? 0.983 -32.372 17.201 1.00 33.24 17 MET A CA 13
ATOM 15826 C C . MET A 1 17 ? -0.177 -31.512 17.739 1.00 72.15 17 MET A C 13
ATOM 15827 O O . MET A 1 17 ? -1.339 -31.753 17.419 1.00 5.11 17 MET A O 13
ATOM 15841 N N . VAL A 1 18 ? 0.150 -30.506 18.549 1.00 42.24 18 VAL A N 13
ATOM 15842 C CA . VAL A 1 18 ? -0.856 -29.579 19.081 1.00 33.12 18 VAL A CA 13
ATOM 15843 C C . VAL A 1 18 ? -1.345 -28.603 17.994 1.00 52.23 18 VAL A C 13
ATOM 15844 O O . VAL A 1 18 ? -2.530 -28.274 17.922 1.00 40.42 18 VAL A O 13
ATOM 15857 N N . ARG A 1 19 ? -0.426 -28.158 17.137 1.00 25.51 19 ARG A N 13
ATOM 15858 C CA . ARG A 1 19 ? -0.761 -27.221 16.055 1.00 35.40 19 ARG A CA 13
ATOM 15859 C C . ARG A 1 19 ? -1.444 -27.929 14.870 1.00 70.24 19 ARG A C 13
ATOM 15860 O O . ARG A 1 19 ? -2.166 -27.299 14.096 1.00 25.23 19 ARG A O 13
ATOM 15881 N N . THR A 1 20 ? -1.200 -29.231 14.724 1.00 35.13 20 THR A N 13
ATOM 15882 C CA . THR A 1 20 ? -1.735 -30.004 13.587 1.00 43.35 20 THR A CA 13
ATOM 15883 C C . THR A 1 20 ? -2.917 -30.905 13.981 1.00 3.11 20 THR A C 13
ATOM 15884 O O . THR A 1 20 ? -3.797 -31.173 13.163 1.00 52.25 20 THR A O 13
ATOM 15895 N N . GLY A 1 21 ? -2.933 -31.375 15.228 1.00 62.23 21 GLY A N 13
ATOM 15896 C CA . GLY A 1 21 ? -3.994 -32.270 15.688 1.00 31.41 21 GLY A CA 13
ATOM 15897 C C . GLY A 1 21 ? -3.644 -33.750 15.531 1.00 44.31 21 GLY A C 13
ATOM 15898 O O . GLY A 1 21 ? -4.500 -34.618 15.702 1.00 33.04 21 GLY A O 13
ATOM 15902 N N . LEU A 1 22 ? -2.384 -34.040 15.206 1.00 70.10 22 LEU A N 13
ATOM 15903 C CA . LEU A 1 22 ? -1.921 -35.426 15.025 1.00 43.34 22 LEU A CA 13
ATOM 15904 C C . LEU A 1 22 ? -1.542 -36.091 16.362 1.00 32.13 22 LEU A C 13
ATOM 15905 O O . LEU A 1 22 ? -1.427 -35.428 17.395 1.00 5.33 22 LEU A O 13
ATOM 15921 N N . GLY A 1 23 ? -1.354 -37.413 16.331 1.00 74.23 23 GLY A N 13
ATOM 15922 C CA . GLY A 1 23 ? -0.945 -38.151 17.523 1.00 13.15 23 GLY A CA 13
ATOM 15923 C C . GLY A 1 23 ? 0.506 -38.620 17.459 1.00 32.44 23 GLY A C 13
ATOM 15924 O O . GLY A 1 23 ? 1.081 -38.726 16.374 1.00 3.24 23 GLY A O 13
ATOM 15928 N N . ALA A 1 24 ? 1.089 -38.911 18.622 1.00 50.30 24 ALA A N 13
ATOM 15929 C CA . ALA A 1 24 ? 2.493 -39.344 18.720 1.00 3.51 24 ALA A CA 13
ATOM 15930 C C . ALA A 1 24 ? 2.834 -40.495 17.751 1.00 63.33 24 ALA A C 13
ATOM 15931 O O . ALA A 1 24 ? 3.854 -40.450 17.050 1.00 53.42 24 ALA A O 13
ATOM 15938 N N . ARG A 1 25 ? 1.975 -41.516 17.703 1.00 70.05 25 ARG A N 13
ATOM 15939 C CA . ARG A 1 25 ? 2.212 -42.683 16.842 1.00 41.10 25 ARG A CA 13
ATOM 15940 C C . ARG A 1 25 ? 1.924 -42.361 15.365 1.00 75.25 25 ARG A C 13
ATOM 15941 O O . ARG A 1 25 ? 2.608 -42.857 14.465 1.00 15.13 25 ARG A O 13
ATOM 15962 N N . GLN A 1 26 ? 0.918 -41.523 15.115 1.00 41.50 26 GLN A N 13
ATOM 15963 C CA . GLN A 1 26 ? 0.593 -41.106 13.746 1.00 34.14 26 GLN A CA 13
ATOM 15964 C C . GLN A 1 26 ? 1.775 -40.348 13.117 1.00 11.31 26 GLN A C 13
ATOM 15965 O O . GLN A 1 26 ? 2.108 -40.544 11.946 1.00 13.50 26 GLN A O 13
ATOM 15979 N N . ILE A 1 27 ? 2.413 -39.494 13.914 1.00 10.11 27 ILE A N 13
ATOM 15980 C CA . ILE A 1 27 ? 3.575 -38.725 13.459 1.00 23.41 27 ILE A CA 13
ATOM 15981 C C . ILE A 1 27 ? 4.779 -39.637 13.169 1.00 64.41 27 ILE A C 13
ATOM 15982 O O . ILE A 1 27 ? 5.400 -39.534 12.110 1.00 51.12 27 ILE A O 13
ATOM 15998 N N . GLU A 1 28 ? 5.106 -40.538 14.102 1.00 30.34 28 GLU A N 13
ATOM 15999 C CA . GLU A 1 28 ? 6.256 -41.438 13.923 1.00 50.05 28 GLU A CA 13
ATOM 16000 C C . GLU A 1 28 ? 6.046 -42.384 12.725 1.00 51.14 28 GLU A C 13
ATOM 16001 O O . GLU A 1 28 ? 7.009 -42.901 12.154 1.00 12.14 28 GLU A O 13
ATOM 16013 N N . SER A 1 29 ? 4.784 -42.609 12.354 1.00 55.41 29 SER A N 13
ATOM 16014 C CA . SER A 1 29 ? 4.459 -43.353 11.127 1.00 30.14 29 SER A CA 13
ATOM 16015 C C . SER A 1 29 ? 4.888 -42.553 9.889 1.00 72.10 29 SER A C 13
ATOM 16016 O O . SER A 1 29 ? 5.565 -43.073 8.997 1.00 2.10 29 SER A O 13
ATOM 16024 N N . TYR A 1 30 ? 4.505 -41.276 9.847 1.00 40.51 30 TYR A N 13
ATOM 16025 C CA . TYR A 1 30 ? 4.918 -40.378 8.755 1.00 22.51 30 TYR A CA 13
ATOM 16026 C C . TYR A 1 30 ? 6.444 -40.184 8.745 1.00 54.12 30 TYR A C 13
ATOM 16027 O O . TYR A 1 30 ? 7.061 -40.031 7.688 1.00 1.03 30 TYR A O 13
ATOM 16045 N N . ARG A 1 31 ? 7.039 -40.195 9.939 1.00 63.34 31 ARG A N 13
ATOM 16046 C CA . ARG A 1 31 ? 8.496 -40.111 10.097 1.00 23.44 31 ARG A CA 13
ATOM 16047 C C . ARG A 1 31 ? 9.214 -41.307 9.439 1.00 13.11 31 ARG A C 13
ATOM 16048 O O . ARG A 1 31 ? 10.428 -41.287 9.255 1.00 42.45 31 ARG A O 13
ATOM 16069 N N . GLN A 1 32 ? 8.454 -42.345 9.087 1.00 4.43 32 GLN A N 13
ATOM 16070 C CA . GLN A 1 32 ? 9.002 -43.526 8.405 1.00 5.01 32 GLN A CA 13
ATOM 16071 C C . GLN A 1 32 ? 8.728 -43.488 6.887 1.00 20.21 32 GLN A C 13
ATOM 16072 O O . GLN A 1 32 ? 8.923 -44.487 6.190 1.00 3.32 32 GLN A O 13
ATOM 16086 N N . GLY A 1 33 ? 8.289 -42.335 6.373 1.00 3.15 33 GLY A N 13
ATOM 16087 C CA . GLY A 1 33 ? 7.992 -42.225 4.944 1.00 22.42 33 GLY A CA 13
ATOM 16088 C C . GLY A 1 33 ? 7.898 -40.786 4.433 1.00 42.35 33 GLY A C 13
ATOM 16089 O O . GLY A 1 33 ? 8.834 -40.279 3.807 1.00 61.33 33 GLY A O 13
ATOM 16093 N N . ALA A 1 34 ? 6.768 -40.128 4.694 1.00 43.05 34 ALA A N 13
ATOM 16094 C CA . ALA A 1 34 ? 6.509 -38.769 4.188 1.00 41.21 34 ALA A CA 13
ATOM 16095 C C . ALA A 1 34 ? 7.556 -37.742 4.658 1.00 22.02 34 ALA A C 13
ATOM 16096 O O . ALA A 1 34 ? 7.824 -36.755 3.971 1.00 41.00 34 ALA A O 13
ATOM 16103 N N . TRP A 1 35 ? 8.140 -37.966 5.829 1.00 53.24 35 TRP A N 13
ATOM 16104 C CA . TRP A 1 35 ? 9.128 -37.033 6.388 1.00 3.45 35 TRP A CA 13
ATOM 16105 C C . TRP A 1 35 ? 10.467 -37.085 5.629 1.00 71.04 35 TRP A C 13
ATOM 16106 O O . TRP A 1 35 ? 11.194 -38.078 5.675 1.00 25.34 35 TRP A O 13
ATOM 16127 N N . ILE A 1 36 ? 10.774 -35.991 4.934 1.00 53.01 36 ILE A N 13
ATOM 16128 C CA . ILE A 1 36 ? 12.017 -35.853 4.167 1.00 30.41 36 ILE A CA 13
ATOM 16129 C C . ILE A 1 36 ? 12.991 -34.911 4.889 1.00 0.23 36 ILE A C 13
ATOM 16130 O O . ILE A 1 36 ? 12.592 -33.836 5.348 1.00 73.02 36 ILE A O 13
ATOM 16146 N N . GLU A 1 37 ? 14.262 -35.298 4.984 1.00 45.30 37 GLU A N 13
ATOM 16147 C CA . GLU A 1 37 ? 15.273 -34.454 5.639 1.00 74.01 37 GLU A CA 13
ATOM 16148 C C . GLU A 1 37 ? 15.458 -33.124 4.886 1.00 4.43 37 GLU A C 13
ATOM 16149 O O . GLU A 1 37 ? 15.553 -33.098 3.658 1.00 54.44 37 GLU A O 13
ATOM 16161 N N . GLY A 1 38 ? 15.469 -32.019 5.627 1.00 52.33 38 GLY A N 13
ATOM 16162 C CA . GLY A 1 38 ? 15.600 -30.693 5.022 1.00 73.10 38 GLY A CA 13
ATOM 16163 C C . GLY A 1 38 ? 14.274 -30.108 4.533 1.00 41.22 38 GLY A C 13
ATOM 16164 O O . GLY A 1 38 ? 14.078 -28.892 4.556 1.00 13.54 38 GLY A O 13
ATOM 16168 N N . VAL A 1 39 ? 13.360 -30.972 4.089 1.00 33.31 39 VAL A N 13
ATOM 16169 C CA . VAL A 1 39 ? 12.078 -30.526 3.519 1.00 55.13 39 VAL A CA 13
ATOM 16170 C C . VAL A 1 39 ? 10.930 -30.557 4.548 1.00 35.33 39 VAL A C 13
ATOM 16171 O O . VAL A 1 39 ? 10.090 -29.660 4.584 1.00 15.43 39 VAL A O 13
ATOM 16184 N N . HIS A 1 40 ? 10.882 -31.605 5.370 1.00 63.51 40 HIS A N 13
ATOM 16185 C CA . HIS A 1 40 ? 9.843 -31.728 6.405 1.00 60.20 40 HIS A CA 13
ATOM 16186 C C . HIS A 1 40 ? 10.422 -31.610 7.827 1.00 54.32 40 HIS A C 13
ATOM 16187 O O . HIS A 1 40 ? 9.669 -31.583 8.803 1.00 52.54 40 HIS A O 13
ATOM 16202 N N . PHE A 1 41 ? 11.750 -31.531 7.938 1.00 15.43 41 PHE A N 13
ATOM 16203 C CA . PHE A 1 41 ? 12.417 -31.384 9.243 1.00 52.45 41 PHE A CA 13
ATOM 16204 C C . PHE A 1 41 ? 13.918 -31.093 9.082 1.00 70.21 41 PHE A C 13
ATOM 16205 O O . PHE A 1 41 ? 14.481 -31.289 8.007 1.00 23.13 41 PHE A O 13
ATOM 16222 N N . LYS A 1 42 ? 14.561 -30.631 10.157 1.00 72.21 42 LYS A N 13
ATOM 16223 C CA . LYS A 1 42 ? 16.022 -30.460 10.169 1.00 52.51 42 LYS A CA 13
ATOM 16224 C C . LYS A 1 42 ? 16.592 -30.663 11.582 1.00 32.32 42 LYS A C 13
ATOM 16225 O O . LYS A 1 42 ? 15.863 -30.595 12.577 1.00 51.53 42 LYS A O 13
ATOM 16244 N N . ARG A 1 43 ? 17.898 -30.905 11.662 1.00 52.21 43 ARG A N 13
ATOM 16245 C CA . ARG A 1 43 ? 18.562 -31.178 12.943 1.00 75.32 43 ARG A CA 13
ATOM 16246 C C . ARG A 1 43 ? 19.013 -29.879 13.631 1.00 63.13 43 ARG A C 13
ATOM 16247 O O . ARG A 1 43 ? 19.827 -29.129 13.092 1.00 51.40 43 ARG A O 13
ATOM 16268 N N . VAL A 1 44 ? 18.476 -29.613 14.818 1.00 1.02 44 VAL A N 13
ATOM 16269 C CA . VAL A 1 44 ? 18.871 -28.433 15.597 1.00 11.43 44 VAL A CA 13
ATOM 16270 C C . VAL A 1 44 ? 19.981 -28.779 16.605 1.00 61.25 44 VAL A C 13
ATOM 16271 O O . VAL A 1 44 ? 19.901 -29.786 17.309 1.00 32.15 44 VAL A O 13
ATOM 16284 N N . SER A 1 45 ? 21.009 -27.932 16.677 1.00 34.24 45 SER A N 13
ATOM 16285 C CA . SER A 1 45 ? 22.181 -28.194 17.528 1.00 61.20 45 SER A CA 13
ATOM 16286 C C . SER A 1 45 ? 21.895 -27.907 19.013 1.00 40.43 45 SER A C 13
ATOM 16287 O O . SER A 1 45 ? 21.583 -26.773 19.387 1.00 75.43 45 SER A O 13
ATOM 16295 N N . PRO A 1 46 ? 22.002 -28.933 19.885 1.00 45.33 46 PRO A N 13
ATOM 16296 C CA . PRO A 1 46 ? 21.851 -28.754 21.336 1.00 25.32 46 PRO A CA 13
ATOM 16297 C C . PRO A 1 46 ? 23.093 -28.091 21.959 1.00 71.05 46 PRO A C 13
ATOM 16298 O O . PRO A 1 46 ? 24.141 -28.722 22.092 1.00 12.34 46 PRO A O 13
ATOM 16309 N N . SER A 1 47 ? 22.960 -26.814 22.332 1.00 22.20 47 SER A N 13
ATOM 16310 C CA . SER A 1 47 ? 24.094 -26.001 22.816 1.00 61.33 47 SER A CA 13
ATOM 16311 C C . SER A 1 47 ? 24.898 -26.701 23.927 1.00 14.34 47 SER A C 13
ATOM 16312 O O . SER A 1 47 ? 26.128 -26.592 23.975 1.00 14.12 47 SER A O 13
ATOM 16320 N N . GLY A 1 48 ? 24.205 -27.406 24.819 1.00 54.01 48 GLY A N 13
ATOM 16321 C CA . GLY A 1 48 ? 24.877 -28.118 25.905 1.00 51.23 48 GLY A CA 13
ATOM 16322 C C . GLY A 1 48 ? 25.597 -29.385 25.443 1.00 14.52 48 GLY A C 13
ATOM 16323 O O . GLY A 1 48 ? 26.807 -29.373 25.194 1.00 63.51 48 GLY A O 13
ATOM 16327 N N . GLU A 1 49 ? 24.860 -30.489 25.340 1.00 10.05 49 GLU A N 13
ATOM 16328 C CA . GLU A 1 49 ? 25.441 -31.762 24.899 1.00 13.41 49 GLU A CA 13
ATOM 16329 C C . GLU A 1 49 ? 25.540 -31.817 23.366 1.00 63.45 49 GLU A C 13
ATOM 16330 O O . GLU A 1 49 ? 24.625 -32.292 22.688 1.00 71.32 49 GLU A O 13
ATOM 16342 N N . LYS A 1 50 ? 26.648 -31.321 22.825 1.00 12.04 50 LYS A N 13
ATOM 16343 C CA . LYS A 1 50 ? 26.860 -31.288 21.376 1.00 73.23 50 LYS A CA 13
ATOM 16344 C C . LYS A 1 50 ? 27.115 -32.695 20.807 1.00 31.44 50 LYS A C 13
ATOM 16345 O O . LYS A 1 50 ? 28.258 -33.102 20.597 1.00 11.51 50 LYS A O 13
ATOM 16364 N N . THR A 1 51 ? 26.038 -33.441 20.584 1.00 72.41 51 THR A N 13
ATOM 16365 C CA . THR A 1 51 ? 26.121 -34.787 20.005 1.00 33.51 51 THR A CA 13
ATOM 16366 C C . THR A 1 51 ? 25.388 -34.842 18.661 1.00 23.20 51 THR A C 13
ATOM 16367 O O . THR A 1 51 ? 24.938 -33.818 18.145 1.00 74.20 51 THR A O 13
ATOM 16378 N N . LEU A 1 52 ? 25.264 -36.042 18.097 1.00 74.53 52 LEU A N 13
ATOM 16379 C CA . LEU A 1 52 ? 24.507 -36.236 16.854 1.00 62.15 52 LEU A CA 13
ATOM 16380 C C . LEU A 1 52 ? 23.013 -36.457 17.147 1.00 70.34 52 LEU A C 13
ATOM 16381 O O . LEU A 1 52 ? 22.211 -36.691 16.238 1.00 42.04 52 LEU A O 13
ATOM 16397 N N . ARG A 1 53 ? 22.641 -36.363 18.424 1.00 5.31 53 ARG A N 13
ATOM 16398 C CA . ARG A 1 53 ? 21.247 -36.522 18.853 1.00 11.00 53 ARG A CA 13
ATOM 16399 C C . ARG A 1 53 ? 20.479 -35.192 18.746 1.00 23.14 53 ARG A C 13
ATOM 16400 O O . ARG A 1 53 ? 19.444 -35.012 19.393 1.00 5.12 53 ARG A O 13
ATOM 16421 N N . GLY A 1 54 ? 20.987 -34.277 17.912 1.00 0.31 54 GLY A N 13
ATOM 16422 C CA . GLY A 1 54 ? 20.387 -32.953 17.758 1.00 43.44 54 GLY A CA 13
ATOM 16423 C C . GLY A 1 54 ? 18.868 -32.977 17.609 1.00 63.44 54 GLY A C 13
ATOM 16424 O O . GLY A 1 54 ? 18.331 -33.690 16.754 1.00 44.42 54 GLY A O 13
ATOM 16428 N N . THR A 1 55 ? 18.182 -32.196 18.444 1.00 33.22 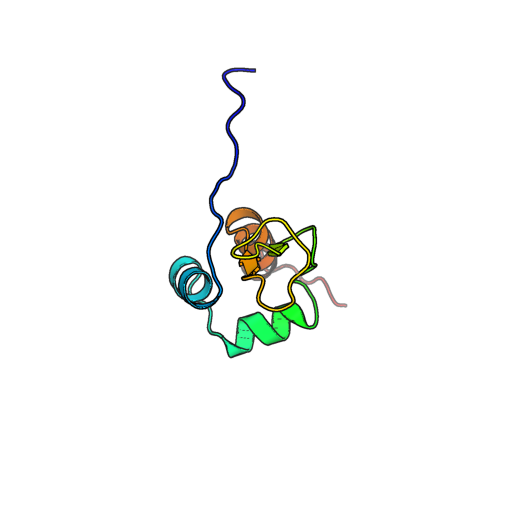55 THR A N 13
ATOM 16429 C CA . THR A 1 55 ? 16.713 -32.147 18.454 1.00 33.15 55 THR A CA 13
ATOM 16430 C C . THR A 1 55 ? 16.146 -31.828 17.063 1.00 60.54 55 THR A C 13
ATOM 16431 O O . THR A 1 55 ? 16.398 -30.761 16.502 1.00 71.10 55 THR A O 13
ATOM 16442 N N . THR A 1 56 ? 15.385 -32.766 16.511 1.00 2.11 56 THR A N 13
ATOM 16443 C CA . THR A 1 56 ? 14.823 -32.623 15.166 1.00 24.34 56 THR A CA 13
ATOM 16444 C C . THR A 1 56 ? 13.518 -31.810 15.173 1.00 62.35 56 THR A C 13
ATOM 16445 O O . THR A 1 56 ? 12.472 -32.300 15.598 1.00 44.30 56 THR A O 13
ATOM 16456 N N . TRP A 1 57 ? 13.593 -30.561 14.712 1.00 65.10 57 TRP A N 13
ATOM 16457 C CA . TRP A 1 57 ? 12.400 -29.706 14.569 1.00 51.41 57 TRP A CA 13
ATOM 16458 C C . TRP A 1 57 ? 11.770 -29.891 13.180 1.00 14.31 57 TRP A C 13
ATOM 16459 O O . TRP A 1 57 ? 12.466 -30.222 12.216 1.00 3.23 57 TRP A O 13
ATOM 16480 N N . TYR A 1 58 ? 10.461 -29.666 13.074 1.00 21.14 58 TYR A N 13
ATOM 16481 C CA . TYR A 1 58 ? 9.718 -29.997 11.848 1.00 23.02 58 TYR A CA 13
ATOM 16482 C C . TYR A 1 58 ? 9.182 -28.753 11.115 1.00 64.15 58 TYR A C 13
ATOM 16483 O O . TYR A 1 58 ? 8.867 -27.731 11.729 1.00 15.34 58 TYR A O 13
ATOM 16501 N N . ASN A 1 59 ? 9.080 -28.862 9.788 1.00 21.24 59 ASN A N 13
ATOM 16502 C CA . ASN A 1 59 ? 8.537 -27.787 8.946 1.00 70.43 59 ASN A CA 13
ATOM 16503 C C . ASN A 1 59 ? 7.004 -27.726 9.020 1.00 31.23 59 ASN A C 13
ATOM 16504 O O . ASN A 1 59 ? 6.312 -28.420 8.269 1.00 40.34 59 ASN A O 13
ATOM 16515 N N . TYR A 1 60 ? 6.473 -26.890 9.915 1.00 3.32 60 TYR A N 13
ATOM 16516 C CA . TYR A 1 60 ? 5.020 -26.712 10.024 1.00 30.22 60 TYR A CA 13
ATOM 16517 C C . TYR A 1 60 ? 4.373 -26.306 8.680 1.00 23.33 60 TYR A C 13
ATOM 16518 O O . TYR A 1 60 ? 3.352 -26.877 8.301 1.00 51.33 60 TYR A O 13
ATOM 16536 N N . PRO A 1 61 ? 4.933 -25.313 7.938 1.00 31.24 61 PRO A N 13
ATOM 16537 C CA . PRO A 1 61 ? 4.390 -24.903 6.625 1.00 35.44 61 PRO A CA 13
ATOM 16538 C C . PRO A 1 61 ? 4.128 -26.091 5.678 1.00 24.21 61 PRO A C 13
ATOM 16539 O O . PRO A 1 61 ? 3.050 -26.204 5.096 1.00 63.34 61 PRO A O 13
ATOM 16550 N N . GLU A 1 62 ? 5.112 -26.983 5.539 1.00 2.11 62 GLU A N 13
ATOM 16551 C CA . GLU A 1 62 ? 4.981 -28.151 4.652 1.00 10.11 62 GLU A CA 13
ATOM 16552 C C . GLU A 1 62 ? 4.056 -29.237 5.236 1.00 4.22 62 GLU A C 13
ATOM 16553 O O . GLU A 1 62 ? 3.352 -29.918 4.492 1.00 3.43 62 GLU A O 13
ATOM 16565 N N . ILE A 1 63 ? 4.064 -29.410 6.558 1.00 2.50 63 ILE A N 13
ATOM 16566 C CA . ILE A 1 63 ? 3.160 -30.373 7.206 1.00 45.44 63 ILE A CA 13
ATOM 16567 C C . ILE A 1 63 ? 1.696 -29.910 7.079 1.00 22.15 63 ILE A C 13
ATOM 16568 O O . ILE A 1 63 ? 0.801 -30.702 6.783 1.00 44.04 63 ILE A O 13
ATOM 16584 N N . ASN A 1 64 ? 1.472 -28.617 7.296 1.00 51.20 64 ASN A N 13
ATOM 16585 C CA . ASN A 1 64 ? 0.157 -28.000 7.089 1.00 54.24 64 ASN A CA 13
ATOM 16586 C C . ASN A 1 64 ? -0.254 -28.100 5.611 1.00 53.13 64 ASN A C 13
ATOM 16587 O O . ASN A 1 64 ? -1.404 -28.394 5.290 1.00 54.24 64 ASN A O 13
ATOM 16598 N N . LYS A 1 65 ? 0.708 -27.857 4.725 1.00 40.32 65 LYS A N 13
ATOM 16599 C CA . LYS A 1 65 ? 0.521 -28.022 3.278 1.00 71.32 65 LYS A CA 13
ATOM 16600 C C . LYS A 1 65 ? 0.046 -29.449 2.939 1.00 65.13 65 LYS A C 13
ATOM 16601 O O . LYS A 1 65 ? -0.904 -29.639 2.175 1.00 65.20 65 LYS A O 13
ATOM 16620 N N . PHE A 1 66 ? 0.710 -30.442 3.528 1.00 43.32 66 PHE A N 13
ATOM 16621 C CA . PHE A 1 66 ? 0.328 -31.852 3.364 1.00 40.13 66 PHE A CA 13
ATOM 16622 C C . PHE A 1 66 ? -1.116 -32.099 3.841 1.00 64.44 66 PHE A C 13
ATOM 16623 O O . PHE A 1 66 ? -1.941 -32.663 3.116 1.00 5.15 66 PHE A O 13
ATOM 16640 N N . ILE A 1 67 ? -1.415 -31.667 5.064 1.00 51.11 67 ILE A N 13
ATOM 16641 C CA . ILE A 1 67 ? -2.756 -31.822 5.640 1.00 24.13 67 ILE A CA 13
ATOM 16642 C C . ILE A 1 67 ? -3.810 -31.022 4.849 1.00 21.32 67 ILE A C 13
ATOM 16643 O O . ILE A 1 67 ? -4.973 -31.412 4.778 1.00 1.44 67 ILE A O 13
ATOM 16659 N N . ARG A 1 68 ? -3.386 -29.913 4.246 1.00 40.31 68 ARG A N 13
ATOM 16660 C CA . ARG A 1 68 ? -4.280 -29.054 3.455 1.00 55.23 68 ARG A CA 13
ATOM 16661 C C . ARG A 1 68 ? -4.928 -29.834 2.295 1.00 73.33 68 ARG A C 13
ATOM 16662 O O . ARG A 1 68 ? -6.148 -29.791 2.107 1.00 52.33 68 ARG A O 13
ATOM 16683 N N . ASP A 1 69 ? -4.109 -30.543 1.519 1.00 74.43 69 ASP A N 13
ATOM 16684 C CA . ASP A 1 69 ? -4.612 -31.318 0.378 1.00 32.52 69 ASP A CA 13
ATOM 16685 C C . ASP A 1 69 ? -5.300 -32.619 0.835 1.00 43.21 69 ASP A C 13
ATOM 16686 O O . ASP A 1 69 ? -6.196 -33.130 0.159 1.00 55.23 69 ASP A O 13
ATOM 16695 N N . SER A 1 70 ? -4.873 -33.153 1.977 1.00 12.40 70 SER A N 13
ATOM 16696 C CA . SER A 1 70 ? -5.486 -34.366 2.545 1.00 53.25 70 SER A CA 13
ATOM 16697 C C . SER A 1 70 ? -6.889 -34.087 3.102 1.00 2.20 70 SER A C 13
ATOM 16698 O O . SER A 1 70 ? -7.818 -34.882 2.917 1.00 11.43 70 SER A O 13
ATOM 16706 N N . LEU A 1 71 ? -7.037 -32.952 3.780 1.00 22.13 71 LEU A N 13
ATOM 16707 C CA . LEU A 1 71 ? -8.300 -32.585 4.429 1.00 15.20 71 LEU A CA 13
ATOM 16708 C C . LEU A 1 71 ? -9.365 -32.202 3.385 1.00 73.03 71 LEU A C 13
ATOM 16709 O O . LEU A 1 71 ? -10.451 -32.785 3.359 1.00 34.51 71 LEU A O 13
ATOM 16725 N N . GLU A 1 72 ? -9.040 -31.221 2.534 1.00 43.33 72 GLU A N 13
ATOM 16726 C CA . GLU A 1 72 ? -9.948 -30.745 1.471 1.00 33.44 72 GLU A CA 13
ATOM 16727 C C . GLU A 1 72 ? -11.211 -30.054 2.025 1.00 21.23 72 GLU A C 13
ATOM 16728 O O . GLU A 1 72 ? -11.362 -28.838 1.911 1.00 3.32 72 GLU A O 13
ATOM 16740 N N . HIS A 1 73 ? -12.115 -30.842 2.610 1.00 43.15 73 HIS A N 13
ATOM 16741 C CA . HIS A 1 73 ? -13.398 -30.337 3.119 1.00 62.21 73 HIS A CA 13
ATOM 16742 C C . HIS A 1 73 ? -13.187 -29.232 4.174 1.00 4.42 73 HIS A C 13
ATOM 16743 O O . HIS A 1 73 ? -12.906 -29.517 5.337 1.00 74.34 73 HIS A O 13
ATOM 16758 N N . HIS A 1 74 ? -13.315 -27.974 3.741 1.00 55.42 74 HIS A N 13
ATOM 16759 C CA . HIS A 1 74 ? -13.023 -26.803 4.588 1.00 10.33 74 HIS A CA 13
ATOM 16760 C C . HIS A 1 74 ? -13.667 -26.890 5.991 1.00 25.43 74 HIS A C 13
ATOM 16761 O O . HIS A 1 74 ? -14.857 -26.622 6.173 1.00 55.22 74 HIS A O 13
ATOM 16776 N N . HIS A 1 75 ? -12.858 -27.279 6.975 1.00 63.04 75 HIS A N 13
ATOM 16777 C CA . HIS A 1 75 ? -13.300 -27.384 8.372 1.00 43.42 75 HIS A CA 13
ATOM 16778 C C . HIS A 1 75 ? -12.923 -26.124 9.173 1.00 5.22 75 HIS A C 13
ATOM 16779 O O . HIS A 1 75 ? -11.772 -25.685 9.151 1.00 52.42 75 HIS A O 13
ATOM 16794 N N . HIS A 1 76 ? -13.895 -25.551 9.884 1.00 15.50 76 HIS A N 13
ATOM 16795 C CA . HIS A 1 76 ? -13.665 -24.331 10.672 1.00 3.24 76 HIS A CA 13
ATOM 16796 C C . HIS A 1 76 ? -13.090 -24.635 12.071 1.00 72.23 76 HIS A C 13
ATOM 16797 O O . HIS A 1 76 ? -12.900 -25.793 12.450 1.00 2.40 76 HIS A O 13
ATOM 16812 N N . HIS A 1 77 ? -12.817 -23.572 12.828 1.00 32.10 77 HIS A N 13
ATOM 16813 C CA . HIS A 1 77 ? -12.262 -23.675 14.187 1.00 3.51 77 HIS A CA 13
ATOM 16814 C C . HIS A 1 77 ? -13.232 -24.371 15.165 1.00 25.22 77 HIS A C 13
ATOM 16815 O O . HIS A 1 77 ? -14.451 -24.328 14.989 1.00 63.51 77 HIS A O 13
ATOM 16830 N N . HIS A 1 78 ? -12.674 -25.009 16.201 1.00 52.10 78 HIS A N 13
ATOM 16831 C CA . HIS A 1 78 ? -13.483 -25.650 17.255 1.00 51.11 78 HIS A CA 13
ATOM 16832 C C . HIS A 1 78 ? -13.052 -25.186 18.669 1.00 74.42 78 HIS A C 13
ATOM 16833 O O . HIS A 1 78 ? -13.726 -24.296 19.237 1.00 38.21 78 HIS A O 13
ATOM 16849 N N . MET A 1 1 ? 14.217 1.002 -0.399 1.00 13.20 1 MET A N 14
ATOM 16850 C CA . MET A 1 1 ? 13.911 0.097 0.741 1.00 62.13 1 MET A CA 14
ATOM 16851 C C . MET A 1 1 ? 13.873 -1.369 0.293 1.00 61.43 1 MET A C 14
ATOM 16852 O O . MET A 1 1 ? 14.011 -1.670 -0.892 1.00 75.54 1 MET A O 14
ATOM 16868 N N . ALA A 1 2 ? 13.683 -2.276 1.248 1.00 73.01 2 ALA A N 14
ATOM 16869 C CA . ALA A 1 2 ? 13.591 -3.712 0.958 1.00 1.31 2 ALA A CA 14
ATOM 16870 C C . ALA A 1 2 ? 12.634 -4.413 1.934 1.00 34.25 2 ALA A C 14
ATOM 16871 O O . ALA A 1 2 ? 12.423 -3.944 3.054 1.00 63.34 2 ALA A O 14
ATOM 16878 N N . GLN A 1 3 ? 12.061 -5.536 1.504 1.00 2.43 3 GLN A N 14
ATOM 16879 C CA . GLN A 1 3 ? 11.087 -6.278 2.319 1.00 71.41 3 GLN A CA 14
ATOM 16880 C C . GLN A 1 3 ? 11.056 -7.772 1.948 1.00 50.33 3 GLN A C 14
ATOM 16881 O O . GLN A 1 3 ? 10.765 -8.140 0.807 1.00 40.41 3 GLN A O 14
ATOM 16895 N N . ILE A 1 4 ? 11.368 -8.629 2.919 1.00 50.44 4 ILE A N 14
ATOM 16896 C CA . ILE A 1 4 ? 11.347 -10.082 2.717 1.00 32.25 4 ILE A CA 14
ATOM 16897 C C . ILE A 1 4 ? 10.092 -10.706 3.358 1.00 42.51 4 ILE A C 14
ATOM 16898 O O . ILE A 1 4 ? 9.999 -10.822 4.583 1.00 3.44 4 ILE A O 14
ATOM 16914 N N . ILE A 1 5 ? 9.124 -11.093 2.523 1.00 40.45 5 ILE A N 14
ATOM 16915 C CA . ILE A 1 5 ? 7.852 -11.646 3.011 1.00 31.43 5 ILE A CA 14
ATOM 16916 C C . ILE A 1 5 ? 7.916 -13.179 3.138 1.00 43.40 5 ILE A C 14
ATOM 16917 O O . ILE A 1 5 ? 7.735 -13.905 2.158 1.00 3.02 5 ILE A O 14
ATOM 16933 N N . PHE A 1 6 ? 8.194 -13.658 4.350 1.00 63.30 6 PHE A N 14
ATOM 16934 C CA . PHE A 1 6 ? 8.232 -15.101 4.646 1.00 2.22 6 PHE A CA 14
ATOM 16935 C C . PHE A 1 6 ? 7.814 -15.385 6.097 1.00 70.24 6 PHE A C 14
ATOM 16936 O O . PHE A 1 6 ? 7.979 -14.540 6.983 1.00 54.54 6 PHE A O 14
ATOM 16953 N N . ASN A 1 7 ? 7.267 -16.576 6.332 1.00 51.14 7 ASN A N 14
ATOM 16954 C CA . ASN A 1 7 ? 6.902 -17.015 7.685 1.00 43.44 7 ASN A CA 14
ATOM 16955 C C . ASN A 1 7 ? 7.223 -18.506 7.890 1.00 40.34 7 ASN A C 14
ATOM 16956 O O . ASN A 1 7 ? 6.778 -19.362 7.122 1.00 52.10 7 ASN A O 14
ATOM 16967 N N . GLU A 1 8 ? 8.017 -18.811 8.914 1.00 40.10 8 GLU A N 14
ATOM 16968 C CA . GLU A 1 8 ? 8.376 -20.199 9.224 1.00 22.04 8 GLU A CA 14
ATOM 16969 C C . GLU A 1 8 ? 7.978 -20.570 10.659 1.00 35.12 8 GLU A C 14
ATOM 16970 O O . GLU A 1 8 ? 8.096 -19.761 11.584 1.00 71.35 8 GLU A O 14
ATOM 16982 N N . GLU A 1 9 ? 7.489 -21.796 10.835 1.00 40.01 9 GLU A N 14
ATOM 16983 C CA . GLU A 1 9 ? 7.144 -22.317 12.164 1.00 53.54 9 GLU A CA 14
ATOM 16984 C C . GLU A 1 9 ? 7.727 -23.721 12.362 1.00 55.20 9 GLU A C 14
ATOM 16985 O O . GLU A 1 9 ? 7.143 -24.712 11.925 1.00 50.30 9 GLU A O 14
ATOM 16997 N N . TRP A 1 10 ? 8.887 -23.796 13.005 1.00 45.13 10 TRP A N 14
ATOM 16998 C CA . TRP A 1 10 ? 9.567 -25.074 13.240 1.00 5.33 10 TRP A CA 14
ATOM 16999 C C . TRP A 1 10 ? 9.363 -25.546 14.690 1.00 4.44 10 TRP A C 14
ATOM 17000 O O . TRP A 1 10 ? 9.846 -24.910 15.630 1.00 33.45 10 TRP A O 14
ATOM 17021 N N . MET A 1 11 ? 8.656 -26.663 14.865 1.00 33.53 11 MET A N 14
ATOM 17022 C CA . MET A 1 11 ? 8.313 -27.161 16.207 1.00 45.42 11 MET A CA 14
ATOM 17023 C C . MET A 1 11 ? 8.535 -28.682 16.335 1.00 53.21 11 MET A C 14
ATOM 17024 O O . MET A 1 11 ? 8.463 -29.412 15.349 1.00 35.13 11 MET A O 14
ATOM 17038 N N . VAL A 1 12 ? 8.799 -29.151 17.560 1.00 33.13 12 VAL A N 14
ATOM 17039 C CA . VAL A 1 12 ? 9.057 -30.580 17.813 1.00 41.12 12 VAL A CA 14
ATOM 17040 C C . VAL A 1 12 ? 7.758 -31.402 17.902 1.00 51.01 12 VAL A C 14
ATOM 17041 O O . VAL A 1 12 ? 6.658 -30.850 17.908 1.00 72.03 12 VAL A O 14
ATOM 17054 N N . GLU A 1 13 ? 7.910 -32.727 17.996 1.00 52.21 13 GLU A N 14
ATOM 17055 C CA . GLU A 1 13 ? 6.777 -33.671 18.037 1.00 23.24 13 GLU A CA 14
ATOM 17056 C C . GLU A 1 13 ? 5.712 -33.287 19.084 1.00 41.32 13 GLU A C 14
ATOM 17057 O O . GLU A 1 13 ? 4.536 -33.106 18.753 1.00 52.21 13 GLU A O 14
ATOM 17069 N N . LYS A 1 14 ? 6.130 -33.169 20.345 1.00 12.04 14 LYS A N 14
ATOM 17070 C CA . LYS A 1 14 ? 5.210 -32.868 21.453 1.00 42.32 14 LYS A CA 14
ATOM 17071 C C . LYS A 1 14 ? 4.423 -31.567 21.208 1.00 13.10 14 LYS A C 14
ATOM 17072 O O . LYS A 1 14 ? 3.228 -31.493 21.493 1.00 35.12 14 LYS A O 14
ATOM 17091 N N . ALA A 1 15 ? 5.092 -30.548 20.678 1.00 34.11 15 ALA A N 14
ATOM 17092 C CA . ALA A 1 15 ? 4.426 -29.281 20.352 1.00 62.14 15 ALA A CA 14
ATOM 17093 C C . ALA A 1 15 ? 3.519 -29.432 19.123 1.00 14.22 15 ALA A C 14
ATOM 17094 O O . ALA A 1 15 ? 2.415 -28.880 19.070 1.00 35.04 15 ALA A O 14
ATOM 17101 N N . LEU A 1 16 ? 3.988 -30.207 18.150 1.00 61.34 16 LEU A N 14
ATOM 17102 C CA . LEU A 1 16 ? 3.277 -30.402 16.886 1.00 60.54 16 LEU A CA 14
ATOM 17103 C C . LEU A 1 16 ? 1.911 -31.078 17.105 1.00 3.12 16 LEU A C 14
ATOM 17104 O O . LEU A 1 16 ? 0.897 -30.634 16.557 1.00 23.44 16 LEU A O 14
ATOM 17120 N N . MET A 1 17 ? 1.884 -32.144 17.908 1.00 2.25 17 MET A N 14
ATOM 17121 C CA . MET A 1 17 ? 0.635 -32.869 18.185 1.00 15.13 17 MET A CA 14
ATOM 17122 C C . MET A 1 17 ? -0.440 -31.938 18.773 1.00 54.20 17 MET A C 14
ATOM 17123 O O . MET A 1 17 ? -1.624 -32.061 18.461 1.00 61.43 17 MET A O 14
ATOM 17137 N N . VAL A 1 18 ? -0.012 -30.986 19.600 1.00 41.13 18 VAL A N 14
ATOM 17138 C CA . VAL A 1 18 ? -0.931 -30.036 20.231 1.00 44.45 18 VAL A CA 14
ATOM 17139 C C . VAL A 1 18 ? -1.394 -28.957 19.231 1.00 52.20 18 VAL A C 14
ATOM 17140 O O . VAL A 1 18 ? -2.569 -28.575 19.202 1.00 42.13 18 VAL A O 14
ATOM 17153 N N . ARG A 1 19 ? -0.463 -28.482 18.403 1.00 10.44 19 ARG A N 14
ATOM 17154 C CA . ARG A 1 19 ? -0.750 -27.431 17.413 1.00 12.10 19 ARG A CA 14
ATOM 17155 C C . ARG A 1 19 ? -1.562 -27.952 16.212 1.00 33.42 19 ARG A C 14
ATOM 17156 O O . ARG A 1 19 ? -2.195 -27.170 15.501 1.00 52.35 19 ARG A O 14
ATOM 17177 N N . THR A 1 20 ? -1.529 -29.262 15.970 1.00 22.22 20 THR A N 14
ATOM 17178 C CA . THR A 1 20 ? -2.259 -29.856 14.831 1.00 33.14 20 THR A CA 14
ATOM 17179 C C . THR A 1 20 ? -3.482 -30.670 15.271 1.00 42.22 20 THR A C 14
ATOM 17180 O O . THR A 1 20 ? -4.466 -30.757 14.538 1.00 61.12 20 THR A O 14
ATOM 17191 N N . GLY A 1 21 ? -3.415 -31.271 16.460 1.00 22.15 21 GLY A N 14
ATOM 17192 C CA . GLY A 1 21 ? -4.494 -32.143 16.930 1.00 30.23 21 GLY A CA 14
ATOM 17193 C C . GLY A 1 21 ? -4.190 -33.629 16.724 1.00 20.34 21 GLY A C 14
ATOM 17194 O O . GLY A 1 21 ? -5.010 -34.493 17.045 1.00 12.13 21 GLY A O 14
ATOM 17198 N N . LEU A 1 22 ? -3.008 -33.922 16.182 1.00 64.41 22 LEU A N 14
ATOM 17199 C CA . LEU A 1 22 ? -2.563 -35.306 15.959 1.00 51.22 22 LEU A CA 14
ATOM 17200 C C . LEU A 1 22 ? -2.059 -35.953 17.262 1.00 61.20 22 LEU A C 14
ATOM 17201 O O . LEU A 1 22 ? -1.925 -35.288 18.289 1.00 4.22 22 LEU A O 14
ATOM 17217 N N . GLY A 1 23 ? -1.785 -37.255 17.209 1.00 25.41 23 GLY A N 14
ATOM 17218 C CA . GLY A 1 23 ? -1.205 -37.956 18.351 1.00 25.23 23 GLY A CA 14
ATOM 17219 C C . GLY A 1 23 ? 0.217 -38.435 18.074 1.00 12.15 23 GLY A C 14
ATOM 17220 O O . GLY A 1 23 ? 0.622 -38.547 16.913 1.00 44.43 23 GLY A O 14
ATOM 17224 N N . ALA A 1 24 ? 0.971 -38.729 19.133 1.00 4.52 24 ALA A N 14
ATOM 17225 C CA . ALA A 1 24 ? 2.362 -39.187 19.005 1.00 51.23 24 ALA A CA 14
ATOM 17226 C C . ALA A 1 24 ? 2.493 -40.362 18.026 1.00 12.43 24 ALA A C 14
ATOM 17227 O O . ALA A 1 24 ? 3.338 -40.346 17.127 1.00 61.44 24 ALA A O 14
ATOM 17234 N N . ARG A 1 25 ? 1.631 -41.368 18.189 1.00 24.31 25 ARG A N 14
ATOM 17235 C CA . ARG A 1 25 ? 1.664 -42.569 17.341 1.00 3.13 25 ARG A CA 14
ATOM 17236 C C . ARG A 1 25 ? 1.357 -42.236 15.872 1.00 2.13 25 ARG A C 14
ATOM 17237 O O . ARG A 1 25 ? 1.756 -42.965 14.960 1.00 34.01 25 ARG A O 14
ATOM 17258 N N . GLN A 1 26 ? 0.639 -41.139 15.651 1.00 70.42 26 GLN A N 14
ATOM 17259 C CA . GLN A 1 26 ? 0.247 -40.729 14.301 1.00 75.01 26 GLN A CA 14
ATOM 17260 C C . GLN A 1 26 ? 1.374 -39.930 13.625 1.00 31.03 26 GLN A C 14
ATOM 17261 O O . GLN A 1 26 ? 1.665 -40.122 12.442 1.00 62.12 26 GLN A O 14
ATOM 17275 N N . ILE A 1 27 ? 2.016 -39.046 14.392 1.00 31.54 27 ILE A N 14
ATOM 17276 C CA . ILE A 1 27 ? 3.136 -38.241 13.886 1.00 74.33 27 ILE A CA 14
ATOM 17277 C C . ILE A 1 27 ? 4.309 -39.128 13.444 1.00 50.01 27 ILE A C 14
ATOM 17278 O O . ILE A 1 27 ? 4.806 -39.009 12.321 1.00 61.43 27 ILE A O 14
ATOM 17294 N N . GLU A 1 28 ? 4.743 -40.020 14.334 1.00 4.41 28 GLU A N 14
ATOM 17295 C CA . GLU A 1 28 ? 5.858 -40.928 14.036 1.00 50.44 28 GLU A CA 14
ATOM 17296 C C . GLU A 1 28 ? 5.571 -41.787 12.796 1.00 52.44 28 GLU A C 14
ATOM 17297 O O . GLU A 1 28 ? 6.482 -42.130 12.044 1.00 23.10 28 GLU A O 14
ATOM 17309 N N . SER A 1 29 ? 4.299 -42.117 12.581 1.00 60.32 29 SER A N 14
ATOM 17310 C CA . SER A 1 29 ? 3.881 -42.853 11.379 1.00 72.33 29 SER A CA 14
ATOM 17311 C C . SER A 1 29 ? 4.205 -42.050 10.110 1.00 12.42 29 SER A C 14
ATOM 17312 O O . SER A 1 29 ? 4.708 -42.594 9.126 1.00 11.43 29 SER A O 14
ATOM 17320 N N . TYR A 1 30 ? 3.919 -40.749 10.142 1.00 10.43 30 TYR A N 14
ATOM 17321 C CA . TYR A 1 30 ? 4.192 -39.867 8.996 1.00 73.12 30 TYR A CA 14
ATOM 17322 C C . TYR A 1 30 ? 5.700 -39.630 8.805 1.00 33.21 30 TYR A C 14
ATOM 17323 O O . TYR A 1 30 ? 6.164 -39.380 7.690 1.00 74.14 30 TYR A O 14
ATOM 17341 N N . ARG A 1 31 ? 6.459 -39.713 9.896 1.00 15.13 31 ARG A N 14
ATOM 17342 C CA . ARG A 1 31 ? 7.920 -39.556 9.839 1.00 21.02 31 ARG A CA 14
ATOM 17343 C C . ARG A 1 31 ? 8.590 -40.706 9.069 1.00 3.42 31 ARG A C 14
ATOM 17344 O O . ARG A 1 31 ? 9.783 -40.653 8.769 1.00 75.24 31 ARG A O 14
ATOM 17365 N N . GLN A 1 32 ? 7.819 -41.749 8.765 1.00 44.33 32 GLN A N 14
ATOM 17366 C CA . GLN A 1 32 ? 8.332 -42.902 8.018 1.00 20.13 32 GLN A CA 14
ATOM 17367 C C . GLN A 1 32 ? 8.271 -42.679 6.496 1.00 54.11 32 GLN A C 14
ATOM 17368 O O . GLN A 1 32 ? 8.819 -43.474 5.729 1.00 25.14 32 GLN A O 14
ATOM 17382 N N . GLY A 1 33 ? 7.607 -41.610 6.052 1.00 70.00 33 GLY A N 14
ATOM 17383 C CA . GLY A 1 33 ? 7.474 -41.369 4.614 1.00 4.32 33 GLY A CA 14
ATOM 17384 C C . GLY A 1 33 ? 6.998 -39.962 4.248 1.00 63.41 33 GLY A C 14
ATOM 17385 O O . GLY A 1 33 ? 7.577 -39.316 3.370 1.00 52.12 33 GLY A O 14
ATOM 17389 N N . ALA A 1 34 ? 5.937 -39.492 4.906 1.00 4.12 34 ALA A N 14
ATOM 17390 C CA . ALA A 1 34 ? 5.337 -38.183 4.595 1.00 61.40 34 ALA A CA 14
ATOM 17391 C C . ALA A 1 34 ? 6.284 -37.014 4.912 1.00 42.31 34 ALA A C 14
ATOM 17392 O O . ALA A 1 34 ? 6.274 -35.988 4.227 1.00 22.42 34 ALA A O 14
ATOM 17399 N N . TRP A 1 35 ? 7.082 -37.167 5.965 1.00 72.02 35 TRP A N 14
ATOM 17400 C CA . TRP A 1 35 ? 8.074 -36.153 6.341 1.00 14.33 35 TRP A CA 14
ATOM 17401 C C . TRP A 1 35 ? 9.250 -36.133 5.348 1.00 72.43 35 TRP A C 14
ATOM 17402 O O . TRP A 1 35 ? 9.655 -37.170 4.823 1.00 12.32 35 TRP A O 14
ATOM 17423 N N . ILE A 1 36 ? 9.803 -34.941 5.111 1.00 20.11 36 ILE A N 14
ATOM 17424 C CA . ILE A 1 36 ? 10.848 -34.739 4.090 1.00 25.02 36 ILE A CA 14
ATOM 17425 C C . ILE A 1 36 ? 11.942 -33.782 4.593 1.00 73.30 36 ILE A C 14
ATOM 17426 O O . ILE A 1 36 ? 11.637 -32.706 5.122 1.00 45.13 36 ILE A O 14
ATOM 17442 N N . GLU A 1 37 ? 13.208 -34.175 4.415 1.00 14.53 37 GLU A N 14
ATOM 17443 C CA . GLU A 1 37 ? 14.357 -33.366 4.862 1.00 61.11 37 GLU A CA 14
ATOM 17444 C C . GLU A 1 37 ? 14.332 -31.949 4.259 1.00 12.13 37 GLU A C 14
ATOM 17445 O O . GLU A 1 37 ? 14.092 -31.770 3.063 1.00 51.33 37 GLU A O 14
ATOM 17457 N N . GLY A 1 38 ? 14.568 -30.943 5.098 1.00 51.33 38 GLY A N 14
ATOM 17458 C CA . GLY A 1 38 ? 14.595 -29.557 4.638 1.00 20.11 38 GLY A CA 14
ATOM 17459 C C . GLY A 1 38 ? 13.202 -28.960 4.434 1.00 24.34 38 GLY A C 14
ATOM 17460 O O . GLY A 1 38 ? 12.871 -27.919 5.006 1.00 41.11 38 GLY A O 14
ATOM 17464 N N . VAL A 1 39 ? 12.389 -29.624 3.617 1.00 14.43 39 VAL A N 14
ATOM 17465 C CA . VAL A 1 39 ? 11.047 -29.138 3.282 1.00 70.40 39 VAL A CA 14
ATOM 17466 C C . VAL A 1 39 ? 10.083 -29.228 4.480 1.00 13.31 39 VAL A C 14
ATOM 17467 O O . VAL A 1 39 ? 9.581 -28.214 4.965 1.00 72.03 39 VAL A O 14
ATOM 17480 N N . HIS A 1 40 ? 9.827 -30.452 4.951 1.00 71.24 40 HIS A N 14
ATOM 17481 C CA . HIS A 1 40 ? 8.847 -30.682 6.025 1.00 0.32 40 HIS A CA 14
ATOM 17482 C C . HIS A 1 40 ? 9.499 -30.742 7.422 1.00 44.15 40 HIS A C 14
ATOM 17483 O O . HIS A 1 40 ? 8.793 -30.788 8.429 1.00 24.12 40 HIS A O 14
ATOM 17498 N N . PHE A 1 41 ? 10.833 -30.750 7.483 1.00 73.41 41 PHE A N 14
ATOM 17499 C CA . PHE A 1 41 ? 11.552 -30.679 8.769 1.00 30.41 41 PHE A CA 14
ATOM 17500 C C . PHE A 1 41 ? 13.033 -30.324 8.567 1.00 73.11 41 PHE A C 14
ATOM 17501 O O . PHE A 1 41 ? 13.597 -30.569 7.504 1.00 31.53 41 PHE A O 14
ATOM 17518 N N . LYS A 1 42 ? 13.660 -29.753 9.596 1.00 24.12 42 LYS A N 14
ATOM 17519 C CA . LYS A 1 42 ? 15.087 -29.401 9.537 1.00 32.14 42 LYS A CA 14
ATOM 17520 C C . LYS A 1 42 ? 15.878 -30.064 10.679 1.00 24.41 42 LYS A C 14
ATOM 17521 O O . LYS A 1 42 ? 15.317 -30.411 11.721 1.00 0.21 42 LYS A O 14
ATOM 17540 N N . ARG A 1 43 ? 17.189 -30.215 10.481 1.00 32.33 43 ARG A N 14
ATOM 17541 C CA . ARG A 1 43 ? 18.064 -30.856 11.473 1.00 3.13 43 ARG A CA 14
ATOM 17542 C C . ARG A 1 43 ? 18.914 -29.819 12.227 1.00 71.23 43 ARG A C 14
ATOM 17543 O O . ARG A 1 43 ? 19.757 -29.141 11.638 1.00 53.53 43 ARG A O 14
ATOM 17564 N N . VAL A 1 44 ? 18.699 -29.708 13.536 1.00 54.23 44 VAL A N 14
ATOM 17565 C CA . VAL A 1 44 ? 19.447 -28.759 14.374 1.00 34.23 44 VAL A CA 14
ATOM 17566 C C . VAL A 1 44 ? 20.306 -29.485 15.424 1.00 24.42 44 VAL A C 14
ATOM 17567 O O . VAL A 1 44 ? 19.845 -30.414 16.088 1.00 14.00 44 VAL A O 14
ATOM 17580 N N . SER A 1 45 ? 21.556 -29.051 15.564 1.00 22.14 45 SER A N 14
ATOM 17581 C CA . SER A 1 45 ? 22.493 -29.644 16.531 1.00 34.41 45 SER A CA 14
ATOM 17582 C C . SER A 1 45 ? 22.304 -29.043 17.935 1.00 63.42 45 SER A C 14
ATOM 17583 O O . SER A 1 45 ? 21.811 -27.922 18.077 1.00 43.20 45 SER A O 14
ATOM 17591 N N . PRO A 1 46 ? 22.675 -29.790 19.001 1.00 71.50 46 PRO A N 14
ATOM 17592 C CA . PRO A 1 46 ? 22.593 -29.288 20.390 1.00 51.34 46 PRO A CA 14
ATOM 17593 C C . PRO A 1 46 ? 23.434 -28.013 20.622 1.00 31.04 46 PRO A C 14
ATOM 17594 O O . PRO A 1 46 ? 24.351 -27.710 19.853 1.00 53.41 46 PRO A O 14
ATOM 17605 N N . SER A 1 47 ? 23.128 -27.275 21.691 1.00 64.23 47 SER A N 14
ATOM 17606 C CA . SER A 1 47 ? 23.827 -26.014 21.985 1.00 41.24 47 SER A CA 14
ATOM 17607 C C . SER A 1 47 ? 25.284 -26.268 22.392 1.00 54.52 47 SER A C 14
ATOM 17608 O O . SER A 1 47 ? 25.554 -26.861 23.440 1.00 53.25 47 SER A O 14
ATOM 17616 N N . GLY A 1 48 ? 26.218 -25.825 21.551 1.00 11.21 48 GLY A N 14
ATOM 17617 C CA . GLY A 1 48 ? 27.639 -25.994 21.833 1.00 20.04 48 GLY A CA 14
ATOM 17618 C C . GLY A 1 48 ? 28.141 -27.417 21.603 1.00 43.21 48 GLY A C 14
ATOM 17619 O O . GLY A 1 48 ? 28.904 -27.674 20.668 1.00 5.11 48 GLY A O 14
ATOM 17623 N N . GLU A 1 49 ? 27.711 -28.344 22.452 1.00 53.25 49 GLU A N 14
ATOM 17624 C CA . GLU A 1 49 ? 28.167 -29.734 22.379 1.00 61.01 49 GLU A CA 14
ATOM 17625 C C . GLU A 1 49 ? 27.580 -30.461 21.161 1.00 62.45 49 GLU A C 14
ATOM 17626 O O . GLU A 1 49 ? 26.380 -30.744 21.106 1.00 50.20 49 GLU A O 14
ATOM 17638 N N . LYS A 1 50 ? 28.433 -30.767 20.187 1.00 43.51 50 LYS A N 14
ATOM 17639 C CA . LYS A 1 50 ? 27.995 -31.467 18.976 1.00 63.52 50 LYS A CA 14
ATOM 17640 C C . LYS A 1 50 ? 27.819 -32.981 19.210 1.00 13.44 50 LYS A C 14
ATOM 17641 O O . LYS A 1 50 ? 28.711 -33.786 18.930 1.00 25.44 50 LYS A O 14
ATOM 17660 N N . THR A 1 51 ? 26.662 -33.350 19.749 1.00 2.30 51 THR A N 14
ATOM 17661 C CA . THR A 1 51 ? 26.294 -34.758 19.950 1.00 72.35 51 THR A CA 14
ATOM 17662 C C . THR A 1 51 ? 25.472 -35.274 18.757 1.00 54.22 51 THR A C 14
ATOM 17663 O O . THR A 1 51 ? 24.833 -34.490 18.055 1.00 43.14 51 THR A O 14
ATOM 17674 N N . LEU A 1 52 ? 25.485 -36.588 18.531 1.00 11.22 52 LEU A N 14
ATOM 17675 C CA . LEU A 1 52 ? 24.774 -37.183 17.387 1.00 2.41 52 LEU A CA 14
ATOM 17676 C C . LEU A 1 52 ? 23.252 -36.970 17.489 1.00 4.22 52 LEU A C 14
ATOM 17677 O O . LEU A 1 52 ? 22.567 -36.834 16.473 1.00 35.50 52 LEU A O 14
ATOM 17693 N N . ARG A 1 53 ? 22.731 -36.945 18.716 1.00 40.01 53 ARG A N 14
ATOM 17694 C CA . ARG A 1 53 ? 21.307 -36.681 18.950 1.00 34.22 53 ARG A CA 14
ATOM 17695 C C . ARG A 1 53 ? 20.909 -35.264 18.505 1.00 44.11 53 ARG A C 14
ATOM 17696 O O . ARG A 1 53 ? 20.848 -34.333 19.311 1.00 62.30 53 ARG A O 14
ATOM 17717 N N . GLY A 1 54 ? 20.660 -35.116 17.209 1.00 52.12 54 GLY A N 14
ATOM 17718 C CA . GLY A 1 54 ? 20.247 -33.831 16.658 1.00 25.23 54 GLY A CA 14
ATOM 17719 C C . GLY A 1 54 ? 18.750 -33.570 16.808 1.00 14.32 54 GLY A C 14
ATOM 17720 O O . GLY A 1 54 ? 17.926 -34.448 16.542 1.00 43.42 54 GLY A O 14
ATOM 17724 N N . THR A 1 55 ? 18.401 -32.362 17.238 1.00 2.41 55 THR A N 14
ATOM 17725 C CA . THR A 1 55 ? 16.997 -31.972 17.419 1.00 22.13 55 THR A CA 14
ATOM 17726 C C . THR A 1 55 ? 16.337 -31.648 16.072 1.00 13.23 55 THR A C 14
ATOM 17727 O O . THR A 1 55 ? 16.773 -30.742 15.359 1.00 72.44 55 THR A O 14
ATOM 17738 N N . THR A 1 56 ? 15.282 -32.382 15.731 1.00 41.22 56 THR A N 14
ATOM 17739 C CA . THR A 1 56 ? 14.602 -32.205 14.440 1.00 73.31 56 THR A CA 14
ATOM 17740 C C . THR A 1 56 ? 13.297 -31.411 14.594 1.00 42.25 56 THR A C 14
ATOM 17741 O O . THR A 1 56 ? 12.349 -31.867 15.235 1.00 30.43 56 THR A O 14
ATOM 17752 N N . TRP A 1 57 ? 13.257 -30.221 13.997 1.00 24.34 57 TRP A N 14
ATOM 17753 C CA . TRP A 1 57 ? 12.078 -29.348 14.072 1.00 31.25 57 TRP A CA 14
ATOM 17754 C C . TRP A 1 57 ? 11.215 -29.479 12.805 1.00 42.02 57 TRP A C 14
ATOM 17755 O O . TRP A 1 57 ? 11.724 -29.388 11.688 1.00 0.33 57 TRP A O 14
ATOM 17776 N N . TYR A 1 58 ? 9.911 -29.686 12.985 1.00 21.24 58 TYR A N 14
ATOM 17777 C CA . TYR A 1 58 ? 8.989 -29.892 11.858 1.00 44.44 58 TYR A CA 14
ATOM 17778 C C . TYR A 1 58 ? 8.430 -28.562 11.325 1.00 44.05 58 TYR A C 14
ATOM 17779 O O . TYR A 1 58 ? 8.181 -27.627 12.089 1.00 21.22 58 TYR A O 14
ATOM 17797 N N . ASN A 1 59 ? 8.224 -28.499 10.011 1.00 55.40 59 ASN A N 14
ATOM 17798 C CA . ASN A 1 59 ? 7.682 -27.305 9.351 1.00 55.14 59 ASN A CA 14
ATOM 17799 C C . ASN A 1 59 ? 6.142 -27.299 9.414 1.00 3.35 59 ASN A C 14
ATOM 17800 O O . ASN A 1 59 ? 5.471 -27.961 8.615 1.00 52.11 59 ASN A O 14
ATOM 17811 N N . TYR A 1 60 ? 5.591 -26.551 10.371 1.00 23.24 60 TYR A N 14
ATOM 17812 C CA . TYR A 1 60 ? 4.137 -26.502 10.599 1.00 44.33 60 TYR A CA 14
ATOM 17813 C C . TYR A 1 60 ? 3.346 -26.105 9.323 1.00 15.41 60 TYR A C 14
ATOM 17814 O O . TYR A 1 60 ? 2.397 -26.800 8.954 1.00 34.12 60 TYR A O 14
ATOM 17832 N N . PRO A 1 61 ? 3.703 -24.986 8.634 1.00 14.33 61 PRO A N 14
ATOM 17833 C CA . PRO A 1 61 ? 3.067 -24.608 7.353 1.00 11.22 61 PRO A CA 14
ATOM 17834 C C . PRO A 1 61 ? 2.986 -25.772 6.340 1.00 50.25 61 PRO A C 14
ATOM 17835 O O . PRO A 1 61 ? 1.960 -25.968 5.681 1.00 21.43 61 PRO A O 14
ATOM 17846 N N . GLU A 1 62 ? 4.068 -26.544 6.223 1.00 11.30 62 GLU A N 14
ATOM 17847 C CA . GLU A 1 62 ? 4.095 -27.713 5.333 1.00 70.54 62 GLU A CA 14
ATOM 17848 C C . GLU A 1 62 ? 3.144 -28.814 5.821 1.00 20.42 62 GLU A C 14
ATOM 17849 O O . GLU A 1 62 ? 2.459 -29.460 5.024 1.00 75.22 62 GLU A O 14
ATOM 17861 N N . ILE A 1 63 ? 3.105 -29.026 7.134 1.00 50.11 63 ILE A N 14
ATOM 17862 C CA . ILE A 1 63 ? 2.203 -30.015 7.732 1.00 24.32 63 ILE A CA 14
ATOM 17863 C C . ILE A 1 63 ? 0.735 -29.598 7.544 1.00 54.11 63 ILE A C 14
ATOM 17864 O O . ILE A 1 63 ? -0.145 -30.441 7.379 1.00 23.41 63 ILE A O 14
ATOM 17880 N N . ASN A 1 64 ? 0.486 -28.289 7.552 1.00 3.03 64 ASN A N 14
ATOM 17881 C CA . ASN A 1 64 ? -0.840 -27.748 7.223 1.00 52.23 64 ASN A CA 14
ATOM 17882 C C . ASN A 1 64 ? -1.237 -28.142 5.788 1.00 44.50 64 ASN A C 14
ATOM 17883 O O . ASN A 1 64 ? -2.374 -28.538 5.523 1.00 52.44 64 ASN A O 14
ATOM 17894 N N . LYS A 1 65 ? -0.281 -28.027 4.865 1.00 43.22 65 LYS A N 14
ATOM 17895 C CA . LYS A 1 65 ? -0.487 -28.434 3.469 1.00 13.40 65 LYS A CA 14
ATOM 17896 C C . LYS A 1 65 ? -0.693 -29.959 3.352 1.00 54.40 65 LYS A C 14
ATOM 17897 O O . LYS A 1 65 ? -1.330 -30.443 2.413 1.00 12.15 65 LYS A O 14
ATOM 17916 N N . PHE A 1 66 ? -0.156 -30.710 4.310 1.00 51.33 66 PHE A N 14
ATOM 17917 C CA . PHE A 1 66 ? -0.421 -32.153 4.403 1.00 11.30 66 PHE A CA 14
ATOM 17918 C C . PHE A 1 66 ? -1.862 -32.410 4.880 1.00 11.50 66 PHE A C 14
ATOM 17919 O O . PHE A 1 66 ? -2.622 -33.141 4.241 1.00 60.42 66 PHE A O 14
ATOM 17936 N N . ILE A 1 67 ? -2.228 -31.791 6.005 1.00 63.02 67 ILE A N 14
ATOM 17937 C CA . ILE A 1 67 ? -3.588 -31.896 6.558 1.00 4.14 67 ILE A CA 14
ATOM 17938 C C . ILE A 1 67 ? -4.641 -31.442 5.532 1.00 50.42 67 ILE A C 14
ATOM 17939 O O . ILE A 1 67 ? -5.781 -31.910 5.546 1.00 70.33 67 ILE A O 14
ATOM 17955 N N . ARG A 1 68 ? -4.236 -30.533 4.642 1.00 42.22 68 ARG A N 14
ATOM 17956 C CA . ARG A 1 68 ? -5.092 -30.071 3.541 1.00 71.35 68 ARG A CA 14
ATOM 17957 C C . ARG A 1 68 ? -5.743 -31.254 2.807 1.00 41.25 68 ARG A C 14
ATOM 17958 O O . ARG A 1 68 ? -6.968 -31.351 2.732 1.00 51.42 68 ARG A O 14
ATOM 17979 N N . ASP A 1 69 ? -4.909 -32.162 2.295 1.00 74.22 69 ASP A N 14
ATOM 17980 C CA . ASP A 1 69 ? -5.389 -33.327 1.545 1.00 30.54 69 ASP A CA 14
ATOM 17981 C C . ASP A 1 69 ? -6.442 -34.114 2.342 1.00 1.31 69 ASP A C 14
ATOM 17982 O O . ASP A 1 69 ? -7.509 -34.452 1.825 1.00 22.04 69 ASP A O 14
ATOM 17991 N N . SER A 1 70 ? -6.137 -34.399 3.603 1.00 22.41 70 SER A N 14
ATOM 17992 C CA . SER A 1 70 ? -7.051 -35.154 4.463 1.00 44.30 70 SER A CA 14
ATOM 17993 C C . SER A 1 70 ? -8.377 -34.413 4.671 1.00 11.23 70 SER A C 14
ATOM 17994 O O . SER A 1 70 ? -9.442 -34.931 4.342 1.00 74.51 70 SER A O 14
ATOM 18002 N N . LEU A 1 71 ? -8.302 -33.187 5.184 1.00 11.13 71 LEU A N 14
ATOM 18003 C CA . LEU A 1 71 ? -9.498 -32.422 5.566 1.00 43.40 71 LEU A CA 14
ATOM 18004 C C . LEU A 1 71 ? -10.485 -32.231 4.398 1.00 71.44 71 LEU A C 14
ATOM 18005 O O . LEU A 1 71 ? -11.700 -32.232 4.603 1.00 74.33 71 LEU A O 14
ATOM 18021 N N . GLU A 1 72 ? -9.969 -32.073 3.179 1.00 44.43 72 GLU A N 14
ATOM 18022 C CA . GLU A 1 72 ? -10.827 -31.836 2.010 1.00 71.52 72 GLU A CA 14
ATOM 18023 C C . GLU A 1 72 ? -11.710 -33.055 1.674 1.00 10.11 72 GLU A C 14
ATOM 18024 O O . GLU A 1 72 ? -12.940 -32.948 1.646 1.00 52.34 72 GLU A O 14
ATOM 18036 N N . HIS A 1 73 ? -11.092 -34.216 1.417 1.00 43.31 73 HIS A N 14
ATOM 18037 C CA . HIS A 1 73 ? -11.860 -35.428 1.069 1.00 5.20 73 HIS A CA 14
ATOM 18038 C C . HIS A 1 73 ? -12.092 -36.346 2.287 1.00 41.42 73 HIS A C 14
ATOM 18039 O O . HIS A 1 73 ? -12.405 -37.527 2.140 1.00 73.12 73 HIS A O 14
ATOM 18054 N N . HIS A 1 74 ? -11.930 -35.792 3.484 1.00 51.41 74 HIS A N 14
ATOM 18055 C CA . HIS A 1 74 ? -12.383 -36.437 4.728 1.00 12.34 74 HIS A CA 14
ATOM 18056 C C . HIS A 1 74 ? -13.240 -35.453 5.532 1.00 52.12 74 HIS A C 14
ATOM 18057 O O . HIS A 1 74 ? -1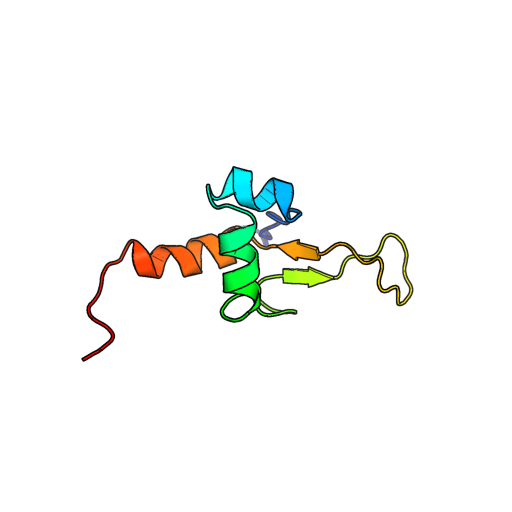3.412 -34.303 5.131 1.00 3.43 74 HIS A O 14
ATOM 18072 N N . HIS A 1 75 ? -13.790 -35.895 6.657 1.00 52.44 75 HIS A N 14
ATOM 18073 C CA . HIS A 1 75 ? -14.591 -35.010 7.510 1.00 33.12 75 HIS A CA 14
ATOM 18074 C C . HIS A 1 75 ? -14.175 -35.126 8.980 1.00 74.01 75 HIS A C 14
ATOM 18075 O O . HIS A 1 75 ? -14.617 -36.023 9.700 1.00 41.14 75 HIS A O 14
ATOM 18090 N N . HIS A 1 76 ? -13.319 -34.206 9.416 1.00 74.15 76 HIS A N 14
ATOM 18091 C CA . HIS A 1 76 ? -12.820 -34.202 10.790 1.00 33.43 76 HIS A CA 14
ATOM 18092 C C . HIS A 1 76 ? -13.857 -33.600 11.747 1.00 22.44 76 HIS A C 14
ATOM 18093 O O . HIS A 1 76 ? -13.761 -32.439 12.146 1.00 23.43 76 HIS A O 14
ATOM 18108 N N . HIS A 1 77 ? -14.866 -34.394 12.083 1.00 11.32 77 HIS A N 14
ATOM 18109 C CA . HIS A 1 77 ? -15.915 -33.966 13.012 1.00 42.21 77 HIS A CA 14
ATOM 18110 C C . HIS A 1 77 ? -15.399 -33.928 14.459 1.00 1.33 77 HIS A C 14
ATOM 18111 O O . HIS A 1 77 ? -15.382 -34.952 15.146 1.00 60.23 77 HIS A O 14
ATOM 18126 N N . HIS A 1 78 ? -14.975 -32.742 14.899 1.00 30.13 78 HIS A N 14
ATOM 18127 C CA . HIS A 1 78 ? -14.496 -32.520 16.276 1.00 54.01 78 HIS A CA 14
ATOM 18128 C C . HIS A 1 78 ? -13.173 -33.271 16.578 1.00 71.53 78 HIS A C 14
ATOM 18129 O O . HIS A 1 78 ? -12.092 -32.653 16.456 1.00 39.11 78 HIS A O 14
ATOM 18145 N N . MET A 1 1 ? 4.426 2.020 6.149 1.00 20.43 1 MET A N 15
ATOM 18146 C CA . MET A 1 1 ? 3.087 1.542 5.691 1.00 72.53 1 MET A CA 15
ATOM 18147 C C . MET A 1 1 ? 3.080 0.026 5.425 1.00 73.33 1 MET A C 15
ATOM 18148 O O . MET A 1 1 ? 2.092 -0.518 4.925 1.00 21.13 1 MET A O 15
ATOM 18164 N N . ALA A 1 2 ? 4.174 -0.655 5.765 1.00 23.51 2 ALA A N 15
ATOM 18165 C CA . ALA A 1 2 ? 4.295 -2.096 5.520 1.00 11.12 2 ALA A CA 15
ATOM 18166 C C . ALA A 1 2 ? 5.177 -2.784 6.572 1.00 51.40 2 ALA A C 15
ATOM 18167 O O . ALA A 1 2 ? 6.069 -2.165 7.155 1.00 65.11 2 ALA A O 15
ATOM 18174 N N . GLN A 1 3 ? 4.923 -4.069 6.810 1.00 13.24 3 GLN A N 15
ATOM 18175 C CA . GLN A 1 3 ? 5.705 -4.852 7.776 1.00 21.31 3 GLN A CA 15
ATOM 18176 C C . GLN A 1 3 ? 5.523 -6.363 7.550 1.00 63.10 3 GLN A C 15
ATOM 18177 O O . GLN A 1 3 ? 4.399 -6.849 7.410 1.00 12.45 3 GLN A O 15
ATOM 18191 N N . ILE A 1 4 ? 6.631 -7.099 7.521 1.00 13.00 4 ILE A N 15
ATOM 18192 C CA . ILE A 1 4 ? 6.602 -8.548 7.287 1.00 64.10 4 ILE A CA 15
ATOM 18193 C C . ILE A 1 4 ? 6.372 -9.332 8.592 1.00 11.50 4 ILE A C 15
ATOM 18194 O O . ILE A 1 4 ? 6.976 -9.034 9.624 1.00 24.20 4 ILE A O 15
ATOM 18210 N N . ILE A 1 5 ? 5.494 -10.337 8.539 1.00 63.41 5 ILE A N 15
ATOM 18211 C CA . ILE A 1 5 ? 5.191 -11.169 9.713 1.00 63.14 5 ILE A CA 15
ATOM 18212 C C . ILE A 1 5 ? 5.794 -12.578 9.579 1.00 62.01 5 ILE A C 15
ATOM 18213 O O . ILE A 1 5 ? 5.392 -13.361 8.718 1.00 75.21 5 ILE A O 15
ATOM 18229 N N . PHE A 1 6 ? 6.763 -12.897 10.432 1.00 4.21 6 PHE A N 15
ATOM 18230 C CA . PHE A 1 6 ? 7.302 -14.258 10.505 1.00 44.14 6 PHE A CA 15
ATOM 18231 C C . PHE A 1 6 ? 6.967 -14.919 11.847 1.00 42.42 6 PHE A C 15
ATOM 18232 O O . PHE A 1 6 ? 7.714 -14.803 12.818 1.00 54.15 6 PHE A O 15
ATOM 18249 N N . ASN A 1 7 ? 5.829 -15.601 11.900 1.00 45.44 7 ASN A N 15
ATOM 18250 C CA . ASN A 1 7 ? 5.426 -16.331 13.103 1.00 11.10 7 ASN A CA 15
ATOM 18251 C C . ASN A 1 7 ? 6.180 -17.669 13.205 1.00 32.42 7 ASN A C 15
ATOM 18252 O O . ASN A 1 7 ? 5.591 -18.754 13.153 1.00 2.10 7 ASN A O 15
ATOM 18263 N N . GLU A 1 8 ? 7.502 -17.571 13.346 1.00 53.33 8 GLU A N 15
ATOM 18264 C CA . GLU A 1 8 ? 8.377 -18.745 13.367 1.00 52.35 8 GLU A CA 15
ATOM 18265 C C . GLU A 1 8 ? 8.297 -19.504 14.697 1.00 1.15 8 GLU A C 15
ATOM 18266 O O . GLU A 1 8 ? 9.162 -19.361 15.564 1.00 2.14 8 GLU A O 15
ATOM 18278 N N . GLU A 1 9 ? 7.253 -20.306 14.857 1.00 75.51 9 GLU A N 15
ATOM 18279 C CA . GLU A 1 9 ? 7.099 -21.139 16.050 1.00 52.41 9 GLU A CA 15
ATOM 18280 C C . GLU A 1 9 ? 7.888 -22.456 15.912 1.00 2.40 9 GLU A C 15
ATOM 18281 O O . GLU A 1 9 ? 7.324 -23.504 15.589 1.00 54.13 9 GLU A O 15
ATOM 18293 N N . TRP A 1 10 ? 9.205 -22.378 16.112 1.00 63.33 10 TRP A N 15
ATOM 18294 C CA . TRP A 1 10 ? 10.065 -23.571 16.114 1.00 2.52 10 TRP A CA 15
ATOM 18295 C C . TRP A 1 10 ? 9.949 -24.304 17.458 1.00 52.12 10 TRP A C 15
ATOM 18296 O O . TRP A 1 10 ? 10.206 -23.721 18.513 1.00 41.53 10 TRP A O 15
ATOM 18317 N N . MET A 1 11 ? 9.583 -25.583 17.424 1.00 44.41 11 MET A N 15
ATOM 18318 C CA . MET A 1 11 ? 9.309 -26.327 18.662 1.00 24.15 11 MET A CA 15
ATOM 18319 C C . MET A 1 11 ? 9.580 -27.832 18.523 1.00 40.11 11 MET A C 15
ATOM 18320 O O . MET A 1 11 ? 9.722 -28.352 17.417 1.00 20.23 11 MET A O 15
ATOM 18334 N N . VAL A 1 12 ? 9.646 -28.524 19.662 1.00 72.32 12 VAL A N 15
ATOM 18335 C CA . VAL A 1 12 ? 9.778 -29.986 19.677 1.00 32.23 12 VAL A CA 15
ATOM 18336 C C . VAL A 1 12 ? 8.406 -30.665 19.506 1.00 62.51 12 VAL A C 15
ATOM 18337 O O . VAL A 1 12 ? 7.374 -29.995 19.449 1.00 4.11 12 VAL A O 15
ATOM 18350 N N . GLU A 1 13 ? 8.397 -31.993 19.449 1.00 32.02 13 GLU A N 15
ATOM 18351 C CA . GLU A 1 13 ? 7.159 -32.746 19.208 1.00 53.32 13 GLU A CA 15
ATOM 18352 C C . GLU A 1 13 ? 6.160 -32.589 20.365 1.00 24.13 13 GLU A C 15
ATOM 18353 O O . GLU A 1 13 ? 4.953 -32.474 20.143 1.00 21.54 13 GLU A O 15
ATOM 18365 N N . LYS A 1 14 ? 6.670 -32.582 21.599 1.00 61.44 14 LYS A N 15
ATOM 18366 C CA . LYS A 1 14 ? 5.825 -32.396 22.786 1.00 11.45 14 LYS A CA 15
ATOM 18367 C C . LYS A 1 14 ? 5.033 -31.080 22.683 1.00 42.43 14 LYS A C 15
ATOM 18368 O O . LYS A 1 14 ? 3.833 -31.038 22.947 1.00 11.24 14 LYS A O 15
ATOM 18387 N N . ALA A 1 15 ? 5.714 -30.007 22.293 1.00 72.53 15 ALA A N 15
ATOM 18388 C CA . ALA A 1 15 ? 5.062 -28.711 22.089 1.00 53.41 15 ALA A CA 15
ATOM 18389 C C . ALA A 1 15 ? 4.124 -28.750 20.873 1.00 72.25 15 ALA A C 15
ATOM 18390 O O . ALA A 1 15 ? 3.003 -28.243 20.916 1.00 10.23 15 ALA A O 15
ATOM 18397 N N . LEU A 1 16 ? 4.589 -29.383 19.800 1.00 54.02 16 LEU A N 15
ATOM 18398 C CA . LEU A 1 16 ? 3.829 -29.480 18.551 1.00 61.31 16 LEU A CA 15
ATOM 18399 C C . LEU A 1 16 ? 2.446 -30.115 18.784 1.00 12.42 16 LEU A C 15
ATOM 18400 O O . LEU A 1 16 ? 1.430 -29.600 18.311 1.00 13.41 16 LEU A O 15
ATOM 18416 N N . MET A 1 17 ? 2.410 -31.229 19.517 1.00 22.21 17 MET A N 15
ATOM 18417 C CA . MET A 1 17 ? 1.141 -31.910 19.819 1.00 63.20 17 MET A CA 15
ATOM 18418 C C . MET A 1 17 ? 0.222 -31.031 20.692 1.00 3.20 17 MET A C 15
ATOM 18419 O O . MET A 1 17 ? -1.004 -31.133 20.620 1.00 12.40 17 MET A O 15
ATOM 18433 N N . VAL A 1 18 ? 0.824 -30.169 21.515 1.00 43.01 18 VAL A N 15
ATOM 18434 C CA . VAL A 1 18 ? 0.069 -29.226 22.355 1.00 14.55 18 VAL A CA 15
ATOM 18435 C C . VAL A 1 18 ? -0.526 -28.077 21.519 1.00 71.51 18 VAL A C 15
ATOM 18436 O O . VAL A 1 18 ? -1.665 -27.657 21.736 1.00 1.04 18 VAL A O 15
ATOM 18449 N N . ARG A 1 19 ? 0.254 -27.582 20.560 1.00 54.41 19 ARG A N 15
ATOM 18450 C CA . ARG A 1 19 ? -0.180 -26.489 19.677 1.00 11.54 19 ARG A CA 15
ATOM 18451 C C . ARG A 1 19 ? -1.247 -26.949 18.667 1.00 33.03 19 ARG A C 15
ATOM 18452 O O . ARG A 1 19 ? -2.197 -26.223 18.370 1.00 2.34 19 ARG A O 15
ATOM 18473 N N . THR A 1 20 ? -1.073 -28.156 18.133 1.00 12.14 20 THR A N 15
ATOM 18474 C CA . THR A 1 20 ? -1.939 -28.668 17.056 1.00 54.04 20 THR A CA 15
ATOM 18475 C C . THR A 1 20 ? -3.121 -29.489 17.590 1.00 32.50 20 THR A C 15
ATOM 18476 O O . THR A 1 20 ? -4.194 -29.515 16.984 1.00 32.44 20 THR A O 15
ATOM 18487 N N . GLY A 1 21 ? -2.927 -30.154 18.725 1.00 70.14 21 GLY A N 15
ATOM 18488 C CA . GLY A 1 21 ? -3.962 -31.027 19.269 1.00 5.31 21 GLY A CA 15
ATOM 18489 C C . GLY A 1 21 ? -3.813 -32.478 18.816 1.00 74.31 21 GLY A C 15
ATOM 18490 O O . GLY A 1 21 ? -4.608 -33.339 19.195 1.00 20.34 21 GLY A O 15
ATOM 18494 N N . LEU A 1 22 ? -2.798 -32.747 17.997 1.00 60.42 22 LEU A N 15
ATOM 18495 C CA . LEU A 1 22 ? -2.511 -34.110 17.531 1.00 31.42 22 LEU A CA 15
ATOM 18496 C C . LEU A 1 22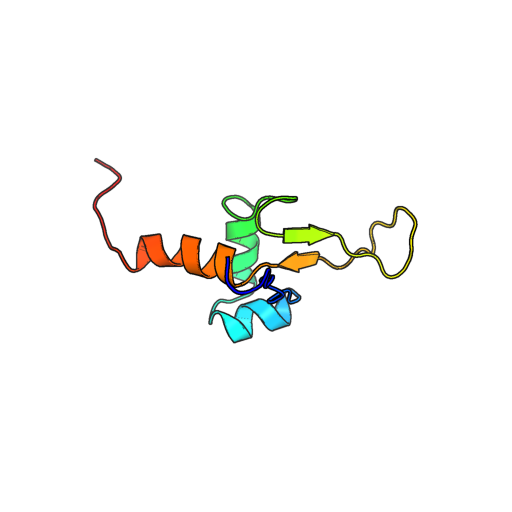 ? -1.897 -34.966 18.649 1.00 74.14 22 LEU A C 15
ATOM 18497 O O . LEU A 1 22 ? -1.311 -34.445 19.597 1.00 3.35 22 LEU A O 15
ATOM 18513 N N . GLY A 1 23 ? -2.036 -36.283 18.529 1.00 34.34 23 GLY A N 15
ATOM 18514 C CA . GLY A 1 23 ? -1.423 -37.200 19.484 1.00 31.33 23 GLY A CA 15
ATOM 18515 C C . GLY A 1 23 ? -0.161 -37.853 18.932 1.00 15.52 23 GLY A C 15
ATOM 18516 O O . GLY A 1 23 ? 0.058 -37.867 17.716 1.00 72.22 23 GLY A O 15
ATOM 18520 N N . ALA A 1 24 ? 0.663 -38.411 19.816 1.00 61.43 24 ALA A N 15
ATOM 18521 C CA . ALA A 1 24 ? 1.927 -39.040 19.412 1.00 3.13 24 ALA A CA 15
ATOM 18522 C C . ALA A 1 24 ? 1.691 -40.169 18.397 1.00 64.20 24 ALA A C 15
ATOM 18523 O O . ALA A 1 24 ? 2.419 -40.294 17.410 1.00 53.30 24 ALA A O 15
ATOM 18530 N N . ARG A 1 25 ? 0.646 -40.966 18.636 1.00 64.52 25 ARG A N 15
ATOM 18531 C CA . ARG A 1 25 ? 0.258 -42.055 17.726 1.00 34.20 25 ARG A CA 15
ATOM 18532 C C . ARG A 1 25 ? -0.009 -41.533 16.305 1.00 62.42 25 ARG A C 15
ATOM 18533 O O . ARG A 1 25 ? 0.219 -42.232 15.316 1.00 21.22 25 ARG A O 15
ATOM 18554 N N . GLN A 1 26 ? -0.495 -40.299 16.217 1.00 3.01 26 GLN A N 15
ATOM 18555 C CA . GLN A 1 26 ? -0.836 -39.687 14.933 1.00 71.00 26 GLN A CA 15
ATOM 18556 C C . GLN A 1 26 ? 0.409 -39.072 14.273 1.00 11.54 26 GLN A C 15
ATOM 18557 O O . GLN A 1 26 ? 0.637 -39.233 13.073 1.00 63.42 26 GLN A O 15
ATOM 18571 N N . ILE A 1 27 ? 1.221 -38.383 15.075 1.00 64.41 27 ILE A N 15
ATOM 18572 C CA . ILE A 1 27 ? 2.440 -37.736 14.580 1.00 4.32 27 ILE A CA 15
ATOM 18573 C C . ILE A 1 27 ? 3.445 -38.763 14.030 1.00 21.22 27 ILE A C 15
ATOM 18574 O O . ILE A 1 27 ? 3.985 -38.586 12.936 1.00 11.43 27 ILE A O 15
ATOM 18590 N N . GLU A 1 28 ? 3.684 -39.846 14.777 1.00 53.42 28 GLU A N 15
ATOM 18591 C CA . GLU A 1 28 ? 4.606 -40.901 14.326 1.00 1.01 28 GLU A CA 15
ATOM 18592 C C . GLU A 1 28 ? 4.146 -41.512 12.990 1.00 54.50 28 GLU A C 15
ATOM 18593 O O . GLU A 1 28 ? 4.966 -41.888 12.150 1.00 63.44 28 GLU A O 15
ATOM 18605 N N . SER A 1 29 ? 2.832 -41.598 12.795 1.00 22.05 29 SER A N 15
ATOM 18606 C CA . SER A 1 29 ? 2.271 -42.086 11.529 1.00 64.20 29 SER A CA 15
ATOM 18607 C C . SER A 1 29 ? 2.577 -41.109 10.384 1.00 74.34 29 SER A C 15
ATOM 18608 O O . SER A 1 29 ? 2.795 -41.516 9.240 1.00 72.25 29 SER A O 15
ATOM 18616 N N . TYR A 1 30 ? 2.605 -39.814 10.709 1.00 20.42 30 TYR A N 15
ATOM 18617 C CA . TYR A 1 30 ? 2.943 -38.770 9.733 1.00 75.53 30 TYR A CA 15
ATOM 18618 C C . TYR A 1 30 ? 4.456 -38.702 9.461 1.00 63.12 30 TYR A C 15
ATOM 18619 O O . TYR A 1 30 ? 4.874 -38.404 8.341 1.00 34.25 30 TYR A O 15
ATOM 18637 N N . ARG A 1 31 ? 5.276 -38.977 10.481 1.00 65.42 31 ARG A N 15
ATOM 18638 C CA . ARG A 1 31 ? 6.741 -38.921 10.327 1.00 73.43 31 ARG A CA 15
ATOM 18639 C C . ARG A 1 31 ? 7.230 -39.828 9.190 1.00 41.43 31 ARG A C 15
ATOM 18640 O O . ARG A 1 31 ? 8.187 -39.509 8.485 1.00 1.21 31 ARG A O 15
ATOM 18661 N N . GLN A 1 32 ? 6.555 -40.957 9.022 1.00 20.03 32 GLN A N 15
ATOM 18662 C CA . GLN A 1 32 ? 6.981 -41.993 8.079 1.00 1.32 32 GLN A CA 15
ATOM 18663 C C . GLN A 1 32 ? 6.636 -41.656 6.614 1.00 74.25 32 GLN A C 15
ATOM 18664 O O . GLN A 1 32 ? 6.948 -42.431 5.705 1.00 32.03 32 GLN A O 15
ATOM 18678 N N . GLY A 1 33 ? 6.012 -40.501 6.382 1.00 61.31 33 GLY A N 15
ATOM 18679 C CA . GLY A 1 33 ? 5.642 -40.117 5.020 1.00 70.31 33 GLY A CA 15
ATOM 18680 C C . GLY A 1 33 ? 5.398 -38.620 4.847 1.00 23.34 33 GLY A C 15
ATOM 18681 O O . GLY A 1 33 ? 6.026 -37.974 4.006 1.00 2.04 33 GLY A O 15
ATOM 18685 N N . ALA A 1 34 ? 4.481 -38.072 5.640 1.00 4.35 34 ALA A N 15
ATOM 18686 C CA . ALA A 1 34 ? 4.085 -36.659 5.529 1.00 35.23 34 ALA A CA 15
ATOM 18687 C C . ALA A 1 34 ? 5.200 -35.690 5.967 1.00 13.12 34 ALA A C 15
ATOM 18688 O O . ALA A 1 34 ? 5.375 -34.619 5.380 1.00 45.43 34 ALA A O 15
ATOM 18695 N N . TRP A 1 35 ? 5.942 -36.060 7.007 1.00 14.52 35 TRP A N 15
ATOM 18696 C CA . TRP A 1 35 ? 7.037 -35.222 7.514 1.00 63.31 35 TRP A CA 15
ATOM 18697 C C . TRP A 1 35 ? 8.238 -35.227 6.557 1.00 72.41 35 TRP A C 15
ATOM 18698 O O . TRP A 1 35 ? 8.947 -36.228 6.434 1.00 5.03 35 TRP A O 15
ATOM 18719 N N . ILE A 1 36 ? 8.456 -34.101 5.885 1.00 75.41 36 ILE A N 15
ATOM 18720 C CA . ILE A 1 36 ? 9.604 -33.930 4.987 1.00 23.45 36 ILE A CA 15
ATOM 18721 C C . ILE A 1 36 ? 10.637 -32.966 5.601 1.00 61.04 36 ILE A C 15
ATOM 18722 O O . ILE A 1 36 ? 10.302 -31.823 5.934 1.00 51.14 36 ILE A O 15
ATOM 18738 N N . GLU A 1 37 ? 11.884 -33.420 5.755 1.00 2.42 37 GLU A N 15
ATOM 18739 C CA . GLU A 1 37 ? 12.945 -32.574 6.329 1.00 33.33 37 GLU A CA 15
ATOM 18740 C C . GLU A 1 37 ? 13.254 -31.373 5.421 1.00 13.02 37 GLU A C 15
ATOM 18741 O O . GLU A 1 37 ? 13.057 -31.433 4.205 1.00 51.12 37 GLU A O 15
ATOM 18753 N N . GLY A 1 38 ? 13.717 -30.279 6.017 1.00 75.34 38 GLY A N 15
ATOM 18754 C CA . GLY A 1 38 ? 13.981 -29.058 5.256 1.00 70.55 38 GLY A CA 15
ATOM 18755 C C . GLY A 1 38 ? 12.711 -28.270 4.932 1.00 2.35 38 GLY A C 15
ATOM 18756 O O . GLY A 1 38 ? 12.711 -27.036 4.946 1.00 53.24 38 GLY A O 15
ATOM 18760 N N . VAL A 1 39 ? 11.633 -28.988 4.617 1.00 74.31 39 VAL A N 15
ATOM 18761 C CA . VAL A 1 39 ? 10.339 -28.366 4.323 1.00 30.43 39 VAL A CA 15
ATOM 18762 C C . VAL A 1 39 ? 9.485 -28.189 5.594 1.00 52.35 39 VAL A C 15
ATOM 18763 O O . VAL A 1 39 ? 9.219 -27.071 6.018 1.00 64.13 39 VAL A O 15
ATOM 18776 N N . HIS A 1 40 ? 9.064 -29.300 6.207 1.00 60.23 40 HIS A N 15
ATOM 18777 C CA . HIS A 1 40 ? 8.154 -29.245 7.363 1.00 72.42 40 HIS A CA 15
ATOM 18778 C C . HIS A 1 40 ? 8.885 -29.367 8.714 1.00 13.13 40 HIS A C 15
ATOM 18779 O O . HIS A 1 40 ? 8.298 -29.086 9.758 1.00 43.13 40 HIS A O 15
ATOM 18794 N N . PHE A 1 41 ? 10.147 -29.797 8.705 1.00 70.23 41 PHE A N 15
ATOM 18795 C CA . PHE A 1 41 ? 10.934 -29.881 9.950 1.00 24.14 41 PHE A CA 15
ATOM 18796 C C . PHE A 1 41 ? 12.442 -29.906 9.670 1.00 34.12 41 PHE A C 15
ATOM 18797 O O . PHE A 1 41 ? 12.868 -30.019 8.520 1.00 22.35 41 PHE A O 15
ATOM 18814 N N . LYS A 1 42 ? 13.246 -29.812 10.733 1.00 55.30 42 LYS A N 15
ATOM 18815 C CA . LYS A 1 42 ? 14.706 -29.906 10.611 1.00 75.01 42 LYS A CA 15
ATOM 18816 C C . LYS A 1 42 ? 15.345 -30.489 11.888 1.00 25.21 42 LYS A C 15
ATOM 18817 O O . LYS A 1 42 ? 14.891 -30.234 13.007 1.00 0.20 42 LYS A O 15
ATOM 18836 N N . ARG A 1 43 ? 16.399 -31.281 11.707 1.00 22.13 43 ARG A N 15
ATOM 18837 C CA . ARG A 1 43 ? 17.102 -31.930 12.826 1.00 60.32 43 ARG A CA 15
ATOM 18838 C C . ARG A 1 43 ? 18.225 -31.033 13.387 1.00 63.31 43 ARG A C 15
ATOM 18839 O O . ARG A 1 43 ? 18.944 -30.380 12.630 1.00 20.14 43 ARG A O 15
ATOM 18860 N N . VAL A 1 44 ? 18.372 -31.000 14.715 1.00 74.54 44 VAL A N 15
ATOM 18861 C CA . VAL A 1 44 ? 19.388 -30.153 15.362 1.00 23.31 44 VAL A CA 15
ATOM 18862 C C . VAL A 1 44 ? 20.480 -30.985 16.062 1.00 21.13 44 VAL A C 15
ATOM 18863 O O . VAL A 1 44 ? 20.200 -31.761 16.980 1.00 34.02 44 VAL A O 15
ATOM 18876 N N . SER A 1 45 ? 21.723 -30.827 15.605 1.00 11.12 45 SER A N 15
ATOM 18877 C CA . SER A 1 45 ? 22.884 -31.464 16.248 1.00 22.34 45 SER A CA 15
ATOM 18878 C C . SER A 1 45 ? 23.518 -30.540 17.300 1.00 42.34 45 SER A C 15
ATOM 18879 O O . SER A 1 45 ? 23.481 -29.315 17.161 1.00 55.14 45 SER A O 15
ATOM 18887 N N . PRO A 1 46 ? 24.112 -31.108 18.371 1.00 13.55 46 PRO A N 15
ATOM 18888 C CA . PRO A 1 46 ? 24.902 -30.329 19.345 1.00 65.42 46 PRO A CA 15
ATOM 18889 C C . PRO A 1 46 ? 26.248 -29.856 18.760 1.00 43.33 46 PRO A C 15
ATOM 18890 O O . PRO A 1 46 ? 27.050 -29.211 19.441 1.00 62.13 46 PRO A O 15
ATOM 18901 N N . SER A 1 47 ? 26.483 -30.195 17.493 1.00 61.53 47 SER A N 15
ATOM 18902 C CA . SER A 1 47 ? 27.693 -29.784 16.767 1.00 74.21 47 SER A CA 15
ATOM 18903 C C . SER A 1 47 ? 27.333 -29.285 15.356 1.00 22.41 47 SER A C 15
ATOM 18904 O O . SER A 1 47 ? 26.165 -29.005 15.068 1.00 33.45 47 SER A O 15
ATOM 18912 N N . GLY A 1 48 ? 28.336 -29.160 14.484 1.00 23.43 48 GLY A N 15
ATOM 18913 C CA . GLY A 1 48 ? 28.093 -28.725 13.109 1.00 55.44 48 GLY A CA 15
ATOM 18914 C C . GLY A 1 48 ? 27.427 -29.793 12.240 1.00 40.02 48 GLY A C 15
ATOM 18915 O O . GLY A 1 48 ? 26.293 -30.196 12.501 1.00 23.24 48 GLY A O 15
ATOM 18919 N N . GLU A 1 49 ? 28.131 -30.256 11.206 1.00 13.52 49 GLU A N 15
ATOM 18920 C CA . GLU A 1 49 ? 27.591 -31.277 10.293 1.00 21.10 49 GLU A CA 15
ATOM 18921 C C . GLU A 1 49 ? 27.946 -32.704 10.751 1.00 11.22 49 GLU A C 15
ATOM 18922 O O . GLU A 1 49 ? 27.921 -33.648 9.954 1.00 52.11 49 GLU A O 15
ATOM 18934 N N . LYS A 1 50 ? 28.274 -32.858 12.032 1.00 45.13 50 LYS A N 15
ATOM 18935 C CA . LYS A 1 50 ? 28.565 -34.176 12.607 1.00 21.15 50 LYS A CA 15
ATOM 18936 C C . LYS A 1 50 ? 27.259 -34.943 12.900 1.00 22.21 50 LYS A C 15
ATOM 18937 O O . LYS A 1 50 ? 26.173 -34.508 12.503 1.00 71.43 50 LYS A O 15
ATOM 18956 N N . THR A 1 51 ? 27.357 -36.092 13.571 1.00 75.34 51 THR A N 15
ATOM 18957 C CA . THR A 1 51 ? 26.166 -36.898 13.883 1.00 34.05 51 THR A CA 15
ATOM 18958 C C . THR A 1 51 ? 25.187 -36.124 14.777 1.00 30.33 51 THR A C 15
ATOM 18959 O O . THR A 1 51 ? 25.591 -35.273 15.575 1.00 44.14 51 THR A O 15
ATOM 18970 N N . LEU A 1 52 ? 23.900 -36.422 14.634 1.00 62.00 52 LEU A N 15
ATOM 18971 C CA . LEU A 1 52 ? 22.853 -35.720 15.376 1.00 64.30 52 LEU A CA 15
ATOM 18972 C C . LEU A 1 52 ? 22.887 -36.052 16.876 1.00 73.23 52 LEU A C 15
ATOM 18973 O O . LEU A 1 52 ? 23.421 -35.282 17.672 1.00 0.30 52 LEU A O 15
ATOM 18989 N N . ARG A 1 53 ? 22.302 -37.193 17.256 1.00 64.32 53 ARG A N 15
ATOM 18990 C CA . ARG A 1 53 ? 22.243 -37.613 18.667 1.00 54.54 53 ARG A CA 15
ATOM 18991 C C . ARG A 1 53 ? 21.455 -36.612 19.536 1.00 32.40 53 ARG A C 15
ATOM 18992 O O . ARG A 1 53 ? 21.494 -36.681 20.770 1.00 21.01 53 ARG A O 15
ATOM 19013 N N . GLY A 1 54 ? 20.720 -35.710 18.883 1.00 33.13 54 GLY A N 15
ATOM 19014 C CA . GLY A 1 54 ? 19.999 -34.654 19.591 1.00 51.54 54 GLY A CA 15
ATOM 19015 C C . GLY A 1 54 ? 18.498 -34.643 19.302 1.00 61.21 54 GLY A C 15
ATOM 19016 O O . GLY A 1 54 ? 17.872 -35.695 19.156 1.00 24.10 54 GLY A O 15
ATOM 19020 N N . THR A 1 55 ? 17.916 -33.448 19.206 1.00 24.42 55 THR A N 15
ATOM 19021 C CA . THR A 1 55 ? 16.459 -33.301 19.059 1.00 43.22 55 THR A CA 15
ATOM 19022 C C . THR A 1 55 ? 16.062 -32.780 17.666 1.00 64.13 55 THR A C 15
ATOM 19023 O O . THR A 1 55 ? 16.683 -31.862 17.128 1.00 73.11 55 THR A O 15
ATOM 19034 N N . THR A 1 56 ? 15.026 -33.384 17.083 1.00 44.11 56 THR A N 15
ATOM 19035 C CA . THR A 1 56 ? 14.466 -32.917 15.805 1.00 21.24 56 THR A CA 15
ATOM 19036 C C . THR A 1 56 ? 13.321 -31.916 16.034 1.00 72.13 56 THR A C 15
ATOM 19037 O O . THR A 1 56 ? 12.296 -32.257 16.628 1.00 73.43 56 THR A O 15
ATOM 19048 N N . TRP A 1 57 ? 13.497 -30.688 15.548 1.00 72.20 57 TRP A N 15
ATOM 19049 C CA . TRP A 1 57 ? 12.495 -29.626 15.720 1.00 25.32 57 TRP A CA 15
ATOM 19050 C C . TRP A 1 57 ? 11.552 -29.551 14.509 1.00 34.22 57 TRP A C 15
ATOM 19051 O O . TRP A 1 57 ? 11.970 -29.763 13.370 1.00 25.05 57 TRP A O 15
ATOM 19072 N N . TYR A 1 58 ? 10.282 -29.240 14.757 1.00 75.20 58 TYR A N 15
ATOM 19073 C CA . TYR A 1 58 ? 9.266 -29.214 13.696 1.00 12.10 58 TYR A CA 15
ATOM 19074 C C . TYR A 1 58 ? 8.765 -27.787 13.417 1.00 15.52 58 TYR A C 15
ATOM 19075 O O . TYR A 1 58 ? 8.598 -26.979 14.336 1.00 60.24 58 TYR A O 15
ATOM 19093 N N . ASN A 1 59 ? 8.522 -27.487 12.142 1.00 72.00 59 ASN A N 15
ATOM 19094 C CA . ASN A 1 59 ? 7.998 -26.182 11.735 1.00 13.12 59 ASN A CA 15
ATOM 19095 C C . ASN A 1 59 ? 6.471 -26.130 11.912 1.00 74.54 59 ASN A C 15
ATOM 19096 O O . ASN A 1 59 ? 5.721 -26.607 11.054 1.00 20.35 59 ASN A O 15
ATOM 19107 N N . TYR A 1 60 ? 6.017 -25.556 13.028 1.00 41.41 60 TYR A N 15
ATOM 19108 C CA . TYR A 1 60 ? 4.580 -25.457 13.327 1.00 73.31 60 TYR A CA 15
ATOM 19109 C C . TYR A 1 60 ? 3.759 -24.880 12.145 1.00 31.03 60 TYR A C 15
ATOM 19110 O O . TYR A 1 60 ? 2.755 -25.477 11.749 1.00 14.02 60 TYR A O 15
ATOM 19128 N N . PRO A 1 61 ? 4.160 -23.718 11.560 1.00 11.30 61 PRO A N 15
ATOM 19129 C CA . PRO A 1 61 ? 3.472 -23.150 10.379 1.00 12.14 61 PRO A CA 15
ATOM 19130 C C . PRO A 1 61 ? 3.303 -24.168 9.235 1.00 1.32 61 PRO A C 15
ATOM 19131 O O . PRO A 1 61 ? 2.219 -24.303 8.664 1.00 40.13 61 PRO A O 15
ATOM 19142 N N . GLU A 1 62 ? 4.377 -24.895 8.924 1.00 72.13 62 GLU A N 15
ATOM 19143 C CA . GLU A 1 62 ? 4.360 -25.904 7.856 1.00 45.11 62 GLU A CA 15
ATOM 19144 C C . GLU A 1 62 ? 3.401 -27.063 8.171 1.00 41.11 62 GLU A C 15
ATOM 19145 O O . GLU A 1 62 ? 2.690 -27.554 7.291 1.00 22.21 62 GLU A O 15
ATOM 19157 N N . ILE A 1 63 ? 3.396 -27.508 9.424 1.00 54.43 63 ILE A N 15
ATOM 19158 C CA . ILE A 1 63 ? 2.514 -28.596 9.851 1.00 41.52 63 ILE A CA 15
ATOM 19159 C C . ILE A 1 63 ? 1.040 -28.160 9.824 1.00 44.41 63 ILE A C 15
ATOM 19160 O O . ILE A 1 63 ? 0.185 -28.881 9.313 1.00 3.44 63 ILE A O 15
ATOM 19176 N N . ASN A 1 64 ? 0.753 -26.967 10.348 1.00 20.15 64 ASN A N 15
ATOM 19177 C CA . ASN A 1 64 ? -0.601 -26.395 10.280 1.00 60.04 64 ASN A CA 15
ATOM 19178 C C . ASN A 1 64 ? -1.043 -26.220 8.811 1.00 62.53 64 ASN A C 15
ATOM 19179 O O . ASN A 1 64 ? -2.217 -26.387 8.471 1.00 70.22 64 ASN A O 15
ATOM 19190 N N . LYS A 1 65 ? -0.081 -25.880 7.952 1.00 63.12 65 LYS A N 15
ATOM 19191 C CA . LYS A 1 65 ? -0.304 -25.760 6.505 1.00 12.31 65 LYS A CA 15
ATOM 19192 C C . LYS A 1 65 ? -0.674 -27.121 5.881 1.00 25.12 65 LYS A C 15
ATOM 19193 O O . LYS A 1 65 ? -1.453 -27.192 4.926 1.00 52.44 65 LYS A O 15
ATOM 19212 N N . PHE A 1 66 ? -0.106 -28.196 6.427 1.00 31.34 66 PHE A N 15
ATOM 19213 C CA . PHE A 1 66 ? -0.390 -29.558 5.953 1.00 73.43 66 PHE A CA 15
ATOM 19214 C C . PHE A 1 66 ? -1.718 -30.098 6.513 1.00 70.44 66 PHE A C 15
ATOM 19215 O O . PHE A 1 66 ? -2.509 -30.693 5.779 1.00 10.22 66 PHE A O 15
ATOM 19232 N N . ILE A 1 67 ? -1.953 -29.886 7.813 1.00 3.34 67 ILE A N 15
ATOM 19233 C CA . ILE A 1 67 ? -3.146 -30.409 8.499 1.00 52.54 67 ILE A CA 15
ATOM 19234 C C . ILE A 1 67 ? -4.437 -30.135 7.711 1.00 44.45 67 ILE A C 15
ATOM 19235 O O . ILE A 1 67 ? -5.313 -30.995 7.631 1.00 25.25 67 ILE A O 15
ATOM 19251 N N . ARG A 1 68 ? -4.541 -28.945 7.118 1.00 43.33 68 ARG A N 15
ATOM 19252 C CA . ARG A 1 68 ? -5.704 -28.593 6.290 1.00 50.14 68 ARG A CA 15
ATOM 19253 C C . ARG A 1 68 ? -5.983 -29.661 5.214 1.00 34.44 68 ARG A C 15
ATOM 19254 O O . ARG A 1 68 ? -7.119 -30.118 5.051 1.00 53.53 68 ARG A O 15
ATOM 19275 N N . ASP A 1 69 ? -4.935 -30.058 4.491 1.00 4.45 69 ASP A N 15
ATOM 19276 C CA . ASP A 1 69 ? -5.066 -31.024 3.395 1.00 41.54 69 ASP A CA 15
ATOM 19277 C C . ASP A 1 69 ? -5.623 -32.365 3.899 1.00 12.40 69 ASP A C 15
ATOM 19278 O O . ASP A 1 69 ? -6.378 -33.035 3.202 1.00 13.03 69 ASP A O 15
ATOM 19287 N N . SER A 1 70 ? -5.275 -32.730 5.132 1.00 74.32 70 SER A N 15
ATOM 19288 C CA . SER A 1 70 ? -5.763 -33.978 5.748 1.00 34.24 70 SER A CA 15
ATOM 19289 C C . SER A 1 70 ? -7.302 -34.059 5.744 1.00 41.13 70 SER A C 15
ATOM 19290 O O . SER A 1 70 ? -7.876 -35.149 5.745 1.00 14.42 70 SER A O 15
ATOM 19298 N N . LEU A 1 71 ? -7.960 -32.900 5.749 1.00 24.13 71 LEU A N 15
ATOM 19299 C CA . LEU A 1 71 ? -9.428 -32.832 5.751 1.00 33.41 71 LEU A CA 15
ATOM 19300 C C . LEU A 1 71 ? -10.017 -32.894 4.328 1.00 54.12 71 LEU A C 15
ATOM 19301 O O . LEU A 1 71 ? -11.029 -33.558 4.092 1.00 15.03 71 LEU A O 15
ATOM 19317 N N . GLU A 1 72 ? -9.378 -32.207 3.380 1.00 44.15 72 GLU A N 15
ATOM 19318 C CA . GLU A 1 72 ? -9.940 -32.047 2.026 1.00 10.52 72 GLU A CA 15
ATOM 19319 C C . GLU A 1 72 ? -9.145 -32.799 0.942 1.00 41.54 72 GLU A C 15
ATOM 19320 O O . GLU A 1 72 ? -9.448 -32.674 -0.248 1.00 22.30 72 GLU A O 15
ATOM 19332 N N . HIS A 1 73 ? -8.152 -33.587 1.349 1.00 73.10 73 HIS A N 15
ATOM 19333 C CA . HIS A 1 73 ? -7.297 -34.317 0.399 1.00 54.22 73 HIS A CA 15
ATOM 19334 C C . HIS A 1 73 ? -8.125 -35.163 -0.581 1.00 51.12 73 HIS A C 15
ATOM 19335 O O . HIS A 1 73 ? -8.842 -36.077 -0.172 1.00 5.15 73 HIS A O 15
ATOM 19350 N N . HIS A 1 74 ? -8.006 -34.862 -1.873 1.00 44.24 74 HIS A N 15
ATOM 19351 C CA . HIS A 1 74 ? -8.777 -35.565 -2.909 1.00 42.11 74 HIS A CA 15
ATOM 19352 C C . HIS A 1 74 ? -8.424 -37.062 -2.981 1.00 11.44 74 HIS A C 15
ATOM 19353 O O . HIS A 1 74 ? -7.439 -37.515 -2.394 1.00 33.33 74 HIS A O 15
ATOM 19368 N N . HIS A 1 75 ? -9.240 -37.827 -3.706 1.00 74.34 75 HIS A N 15
ATOM 19369 C CA . HIS A 1 75 ? -9.064 -39.279 -3.800 1.00 72.54 75 HIS A CA 15
ATOM 19370 C C . HIS A 1 75 ? -7.769 -39.659 -4.545 1.00 21.42 75 HIS A C 15
ATOM 19371 O O . HIS A 1 75 ? -7.644 -39.464 -5.752 1.00 71.24 75 HIS A O 15
ATOM 19386 N N . HIS A 1 76 ? -6.798 -40.188 -3.805 1.00 22.01 76 HIS A N 15
ATOM 19387 C CA . HIS A 1 76 ? -5.535 -40.655 -4.386 1.00 53.02 76 HIS A CA 15
ATOM 19388 C C . HIS A 1 76 ? -5.587 -42.165 -4.665 1.00 72.33 76 HIS A C 15
ATOM 19389 O O . HIS A 1 76 ? -5.430 -42.978 -3.756 1.00 40.31 76 HIS A O 15
ATOM 19404 N N . HIS A 1 77 ? -5.832 -42.537 -5.921 1.00 2.25 77 HIS A N 15
ATOM 19405 C CA . HIS A 1 77 ? -5.936 -43.953 -6.301 1.00 24.42 77 HIS A CA 15
ATOM 19406 C C . HIS A 1 77 ? -5.418 -44.202 -7.723 1.00 21.25 77 HIS A C 15
ATOM 19407 O O . HIS A 1 77 ? -5.944 -43.651 -8.692 1.00 13.14 77 HIS A O 15
ATOM 19422 N N . HIS A 1 78 ? -4.392 -45.041 -7.842 1.00 33.54 78 HIS A N 15
ATOM 19423 C CA . HIS A 1 78 ? -3.860 -45.448 -9.152 1.00 1.03 78 HIS A CA 15
ATOM 19424 C C . HIS A 1 78 ? -4.206 -46.924 -9.444 1.00 42.20 78 HIS A C 15
ATOM 19425 O O . HIS A 1 78 ? -3.465 -47.819 -8.973 1.00 38.35 78 HIS A O 15
ATOM 19441 N N . MET A 1 1 ? 18.511 -6.241 6.797 1.00 32.34 1 MET A N 16
ATOM 19442 C CA . MET A 1 1 ? 17.870 -5.001 7.321 1.00 21.51 1 MET A CA 16
ATOM 19443 C C . MET A 1 1 ? 16.446 -4.819 6.769 1.00 44.12 1 MET A C 16
ATOM 19444 O O . MET A 1 1 ? 15.478 -4.782 7.529 1.00 14.32 1 MET A O 16
ATOM 19460 N N . ALA A 1 2 ? 16.321 -4.700 5.448 1.00 34.10 2 ALA A N 16
ATOM 19461 C CA . ALA A 1 2 ? 15.016 -4.478 4.812 1.00 34.14 2 ALA A CA 16
ATOM 19462 C C . ALA A 1 2 ? 14.090 -5.703 4.933 1.00 55.03 2 ALA A C 16
ATOM 19463 O O . ALA A 1 2 ? 13.054 -5.645 5.601 1.00 5.03 2 ALA A O 16
ATOM 19470 N N . GLN A 1 3 ? 14.467 -6.810 4.294 1.00 52.34 3 GLN A N 16
ATOM 19471 C CA . GLN A 1 3 ? 13.646 -8.030 4.318 1.00 2.04 3 GLN A CA 16
ATOM 19472 C C . GLN A 1 3 ? 13.790 -8.788 5.654 1.00 21.21 3 GLN A C 16
ATOM 19473 O O . GLN A 1 3 ? 14.872 -9.258 6.010 1.00 4.21 3 GLN A O 16
ATOM 19487 N N . ILE A 1 4 ? 12.691 -8.897 6.394 1.00 14.21 4 ILE A N 16
ATOM 19488 C CA . ILE A 1 4 ? 12.689 -9.598 7.681 1.00 31.00 4 ILE A CA 16
ATOM 19489 C C . ILE A 1 4 ? 12.087 -11.009 7.544 1.00 40.11 4 ILE A C 16
ATOM 19490 O O . ILE A 1 4 ? 10.868 -11.175 7.477 1.00 55.02 4 ILE A O 16
ATOM 19506 N N . ILE A 1 5 ? 12.948 -12.024 7.480 1.00 23.34 5 ILE A N 16
ATOM 19507 C CA . ILE A 1 5 ? 12.492 -13.415 7.382 1.00 43.42 5 ILE A CA 16
ATOM 19508 C C . ILE A 1 5 ? 12.413 -14.058 8.776 1.00 42.13 5 ILE A C 16
ATOM 19509 O O . ILE A 1 5 ? 13.437 -14.420 9.365 1.00 23.03 5 ILE A O 16
ATOM 19525 N N . PHE A 1 6 ? 11.197 -14.179 9.302 1.00 30.40 6 PHE A N 16
ATOM 19526 C CA . PHE A 1 6 ? 10.983 -14.756 10.637 1.00 53.43 6 PHE A CA 16
ATOM 19527 C C . PHE A 1 6 ? 9.505 -15.143 10.865 1.00 40.42 6 PHE A C 16
ATOM 19528 O O . PHE A 1 6 ? 9.113 -15.504 11.976 1.00 23.23 6 PHE A O 16
ATOM 19545 N N . ASN A 1 7 ? 8.689 -15.091 9.810 1.00 33.00 7 ASN A N 16
ATOM 19546 C CA . ASN A 1 7 ? 7.271 -15.479 9.905 1.00 52.02 7 ASN A CA 16
ATOM 19547 C C . ASN A 1 7 ? 7.126 -17.011 9.829 1.00 73.13 7 ASN A C 16
ATOM 19548 O O . ASN A 1 7 ? 6.412 -17.555 8.982 1.00 44.11 7 ASN A O 16
ATOM 19559 N N . GLU A 1 8 ? 7.808 -17.697 10.738 1.00 73.23 8 GLU A N 16
ATOM 19560 C CA . GLU A 1 8 ? 7.858 -19.159 10.746 1.00 44.42 8 GLU A CA 16
ATOM 19561 C C . GLU A 1 8 ? 8.158 -19.696 12.156 1.00 22.22 8 GLU A C 16
ATOM 19562 O O . GLU A 1 8 ? 9.005 -19.156 12.870 1.00 4.12 8 GLU A O 16
ATOM 19574 N N . GLU A 1 9 ? 7.451 -20.749 12.561 1.00 31.40 9 GLU A N 16
ATOM 19575 C CA . GLU A 1 9 ? 7.641 -21.346 13.891 1.00 34.21 9 GLU A CA 16
ATOM 19576 C C . GLU A 1 9 ? 8.152 -22.792 13.797 1.00 31.21 9 GLU A C 16
ATOM 19577 O O . GLU A 1 9 ? 7.428 -23.694 13.372 1.00 62.15 9 GLU A O 16
ATOM 19589 N N . TRP A 1 10 ? 9.407 -23.001 14.180 1.00 3.40 10 TRP A N 16
ATOM 19590 C CA . TRP A 1 10 ? 9.972 -24.349 14.285 1.00 34.21 10 TRP A CA 16
ATOM 19591 C C . TRP A 1 10 ? 9.833 -24.862 15.723 1.00 43.22 10 TRP A C 16
ATOM 19592 O O . TRP A 1 10 ? 10.325 -24.235 16.662 1.00 40.11 10 TRP A O 16
ATOM 19613 N N . MET A 1 11 ? 9.156 -25.996 15.896 1.00 34.23 11 MET A N 16
ATOM 19614 C CA . MET A 1 11 ? 8.846 -26.512 17.235 1.00 73.00 11 MET A CA 16
ATOM 19615 C C . MET A 1 11 ? 9.025 -28.035 17.329 1.00 42.10 11 MET A C 16
ATOM 19616 O O . MET A 1 11 ? 8.790 -28.758 16.364 1.00 41.13 11 MET A O 16
ATOM 19630 N N . VAL A 1 12 ? 9.434 -28.510 18.502 1.00 52.12 12 VAL A N 16
ATOM 19631 C CA . VAL A 1 12 ? 9.638 -29.945 18.729 1.00 43.21 12 VAL A CA 16
ATOM 19632 C C . VAL A 1 12 ? 8.323 -30.739 18.616 1.00 30.52 12 VAL A C 16
ATOM 19633 O O . VAL A 1 12 ? 7.232 -30.167 18.655 1.00 23.11 12 VAL A O 16
ATOM 19646 N N . GLU A 1 13 ? 8.441 -32.061 18.506 1.00 1.34 13 GLU A N 16
ATOM 19647 C CA . GLU A 1 13 ? 7.285 -32.946 18.277 1.00 33.42 13 GLU A CA 16
ATOM 19648 C C . GLU A 1 13 ? 6.216 -32.781 19.371 1.00 61.25 13 GLU A C 16
ATOM 19649 O O . GLU A 1 13 ? 5.016 -32.721 19.083 1.00 13.20 13 GLU A O 16
ATOM 19661 N N . LYS A 1 14 ? 6.664 -32.694 20.624 1.00 62.40 14 LYS A N 16
ATOM 19662 C CA . LYS A 1 14 ? 5.765 -32.480 21.766 1.00 55.42 14 LYS A CA 16
ATOM 19663 C C . LYS A 1 14 ? 4.971 -31.168 21.614 1.00 54.12 14 LYS A C 16
ATOM 19664 O O . LYS A 1 14 ? 3.775 -31.120 21.890 1.00 22.11 14 LYS A O 16
ATOM 19683 N N . ALA A 1 15 ? 5.641 -30.108 21.167 1.00 53.01 15 ALA A N 16
ATOM 19684 C CA . ALA A 1 15 ? 4.988 -28.808 20.974 1.00 74.13 15 ALA A CA 16
ATOM 19685 C C . ALA A 1 15 ? 4.069 -28.823 19.743 1.00 43.12 15 ALA A C 16
ATOM 19686 O O . ALA A 1 15 ? 2.979 -28.241 19.751 1.00 72.33 15 ALA A O 16
ATOM 19693 N N . LEU A 1 16 ? 4.511 -29.517 18.698 1.00 25.11 16 LEU A N 16
ATOM 19694 C CA . LEU A 1 16 ? 3.781 -29.577 17.431 1.00 43.33 16 LEU A CA 16
ATOM 19695 C C . LEU A 1 16 ? 2.406 -30.248 17.600 1.00 44.31 16 LEU A C 16
ATOM 19696 O O . LEU A 1 16 ? 1.392 -29.733 17.118 1.00 72.41 16 LEU A O 16
ATOM 19712 N N . MET A 1 17 ? 2.370 -31.392 18.288 1.00 32.42 17 MET A N 16
ATOM 19713 C CA . MET A 1 17 ? 1.107 -32.110 18.519 1.00 21.10 17 MET A CA 16
ATOM 19714 C C . MET A 1 17 ? 0.092 -31.233 19.282 1.00 2.32 17 MET A C 16
ATOM 19715 O O . MET A 1 17 ? -1.118 -31.339 19.075 1.00 23.40 17 MET A O 16
ATOM 19729 N N . VAL A 1 18 ? 0.596 -30.360 20.156 1.00 45.12 18 VAL A N 16
ATOM 19730 C CA . VAL A 1 18 ? -0.255 -29.431 20.913 1.00 24.44 18 VAL A CA 16
ATOM 19731 C C . VAL A 1 18 ? -0.800 -28.308 20.008 1.00 21.42 18 VAL A C 16
ATOM 19732 O O . VAL A 1 18 ? -1.912 -27.816 20.205 1.00 41.23 18 VAL A O 16
ATOM 19745 N N . ARG A 1 19 ? -0.005 -27.915 19.014 1.00 41.10 19 ARG A N 16
ATOM 19746 C CA . ARG A 1 19 ? -0.387 -26.861 18.062 1.00 70.51 19 ARG A CA 16
ATOM 19747 C C . ARG A 1 19 ? -1.395 -27.357 17.008 1.00 12.35 19 ARG A C 16
ATOM 19748 O O . ARG A 1 19 ? -2.359 -26.662 16.680 1.00 52.14 19 ARG A O 16
ATOM 19769 N N . THR A 1 20 ? -1.158 -28.554 16.476 1.00 12.14 20 THR A N 16
ATOM 19770 C CA . THR A 1 20 ? -1.954 -29.082 15.355 1.00 73.24 20 THR A CA 16
ATOM 19771 C C . THR A 1 20 ? -3.133 -29.950 15.814 1.00 33.10 20 THR A C 16
ATOM 19772 O O . THR A 1 20 ? -4.138 -30.067 15.106 1.00 73.23 20 THR A O 16
ATOM 19783 N N . GLY A 1 21 ? -3.006 -30.572 16.984 1.00 10.42 21 GLY A N 16
ATOM 19784 C CA . GLY A 1 21 ? -4.069 -31.434 17.496 1.00 72.52 21 GLY A CA 16
ATOM 19785 C C . GLY A 1 21 ? -3.864 -32.907 17.157 1.00 42.12 21 GLY A C 16
ATOM 19786 O O . GLY A 1 21 ? -4.681 -33.756 17.523 1.00 22.13 21 GLY A O 16
ATOM 19790 N N . LEU A 1 22 ? -2.774 -33.212 16.455 1.00 31.13 22 LEU A N 16
ATOM 19791 C CA . LEU A 1 22 ? -2.434 -34.598 16.109 1.00 24.42 22 LEU A CA 16
ATOM 19792 C C . LEU A 1 22 ? -1.778 -35.330 17.292 1.00 11.12 22 LEU A C 16
ATOM 19793 O O . LEU A 1 22 ? -1.379 -34.711 18.282 1.00 41.43 22 LEU A O 16
ATOM 19809 N N . GLY A 1 23 ? -1.677 -36.652 17.182 1.00 24.45 23 GLY A N 16
ATOM 19810 C CA . GLY A 1 23 ? -0.972 -37.446 18.182 1.00 63.24 23 GLY A CA 16
ATOM 19811 C C . GLY A 1 23 ? 0.394 -37.918 17.693 1.00 21.34 23 GLY A C 16
ATOM 19812 O O . GLY A 1 23 ? 0.669 -37.903 16.489 1.00 3.13 23 GLY A O 16
ATOM 19816 N N . ALA A 1 24 ? 1.242 -38.362 18.622 1.00 13.02 24 ALA A N 16
ATOM 19817 C CA . ALA A 1 24 ? 2.602 -38.807 18.291 1.00 70.32 24 ALA A CA 16
ATOM 19818 C C . ALA A 1 24 ? 2.604 -39.895 17.203 1.00 11.11 24 ALA A C 16
ATOM 19819 O O . ALA A 1 24 ? 3.415 -39.859 16.276 1.00 42.23 24 ALA A O 16
ATOM 19826 N N . ARG A 1 25 ? 1.673 -40.847 17.312 1.00 2.40 25 ARG A N 16
ATOM 19827 C CA . ARG A 1 25 ? 1.574 -41.952 16.344 1.00 1.45 25 ARG A CA 16
ATOM 19828 C C . ARG A 1 25 ? 1.259 -41.428 14.929 1.00 50.22 25 ARG A C 16
ATOM 19829 O O . ARG A 1 25 ? 1.713 -41.986 13.929 1.00 55.01 25 ARG A O 16
ATOM 19850 N N . GLN A 1 26 ? 0.483 -40.348 14.856 1.00 70.40 26 GLN A N 16
ATOM 19851 C CA . GLN A 1 26 ? 0.116 -39.745 13.570 1.00 23.12 26 GLN A CA 16
ATOM 19852 C C . GLN A 1 26 ? 1.309 -39.019 12.930 1.00 31.41 26 GLN A C 16
ATOM 19853 O O . GLN A 1 26 ? 1.602 -39.209 11.749 1.00 32.34 26 GLN A O 16
ATOM 19867 N N . ILE A 1 27 ? 1.994 -38.191 13.718 1.00 21.25 27 ILE A N 16
ATOM 19868 C CA . ILE A 1 27 ? 3.141 -37.422 13.222 1.00 12.41 27 ILE A CA 16
ATOM 19869 C C . ILE A 1 27 ? 4.222 -38.346 12.635 1.00 71.34 27 ILE A C 16
ATOM 19870 O O . ILE A 1 27 ? 4.679 -38.148 11.506 1.00 71.02 27 ILE A O 16
ATOM 19886 N N . GLU A 1 28 ? 4.617 -39.367 13.401 1.00 64.41 28 GLU A N 16
ATOM 19887 C CA . GLU A 1 28 ? 5.618 -40.338 12.938 1.00 64.24 28 GLU A CA 16
ATOM 19888 C C . GLU A 1 28 ? 5.131 -41.098 11.689 1.00 61.41 28 GLU A C 16
ATOM 19889 O O . GLU A 1 28 ? 5.924 -41.442 10.812 1.00 0.01 28 GLU A O 16
ATOM 19901 N N . SER A 1 29 ? 3.822 -41.345 11.613 1.00 74.01 29 SER A N 16
ATOM 19902 C CA . SER A 1 29 ? 3.217 -42.002 10.444 1.00 44.44 29 SER A CA 16
ATOM 19903 C C . SER A 1 29 ? 3.384 -41.146 9.178 1.00 33.22 29 SER A C 16
ATOM 19904 O O . SER A 1 29 ? 3.650 -41.666 8.091 1.00 73.00 29 SER A O 16
ATOM 19912 N N . TYR A 1 30 ? 3.240 -39.828 9.326 1.00 52.23 30 TYR A N 16
ATOM 19913 C CA . TYR A 1 30 ? 3.426 -38.896 8.203 1.00 73.12 30 TYR A CA 16
ATOM 19914 C C . TYR A 1 30 ? 4.918 -38.623 7.937 1.00 71.44 30 TYR A C 16
ATOM 19915 O O . TYR A 1 30 ? 5.293 -38.128 6.870 1.00 1.54 30 TYR A O 16
ATOM 19933 N N . ARG A 1 31 ? 5.770 -38.950 8.912 1.00 10.25 31 ARG A N 16
ATOM 19934 C CA . ARG A 1 31 ? 7.227 -38.839 8.740 1.00 54.23 31 ARG A CA 16
ATOM 19935 C C . ARG A 1 31 ? 7.763 -39.871 7.741 1.00 71.13 31 ARG A C 16
ATOM 19936 O O . ARG A 1 31 ? 8.919 -39.804 7.326 1.00 75.12 31 ARG A O 16
ATOM 19957 N N . GLN A 1 32 ? 6.922 -40.828 7.363 1.00 62.11 32 GLN A N 16
ATOM 19958 C CA . GLN A 1 32 ? 7.307 -41.866 6.404 1.00 21.10 32 GLN A CA 16
ATOM 19959 C C . GLN A 1 32 ? 7.163 -41.380 4.946 1.00 51.51 32 GLN A C 16
ATOM 19960 O O . GLN A 1 32 ? 7.398 -42.141 4.005 1.00 34.14 32 GLN A O 16
ATOM 19974 N N . GLY A 1 33 ? 6.778 -40.113 4.761 1.00 22.44 33 GLY A N 16
ATOM 19975 C CA . GLY A 1 33 ? 6.633 -39.567 3.412 1.00 32.23 33 GLY A CA 16
ATOM 19976 C C . GLY A 1 33 ? 6.423 -38.051 3.370 1.00 25.43 33 GLY A C 16
ATOM 19977 O O . GLY A 1 33 ? 7.244 -37.321 2.804 1.00 71.33 33 GLY A O 16
ATOM 19981 N N . ALA A 1 34 ? 5.327 -37.579 3.966 1.00 63.13 34 ALA A N 16
ATOM 19982 C CA . ALA A 1 34 ? 4.947 -36.158 3.907 1.00 54.34 34 ALA A CA 16
ATOM 19983 C C . ALA A 1 34 ? 6.002 -35.227 4.536 1.00 32.24 34 ALA A C 16
ATOM 19984 O O . ALA A 1 34 ? 6.338 -34.181 3.971 1.00 44.23 34 ALA A O 16
ATOM 19991 N N . TRP A 1 35 ? 6.513 -35.591 5.710 1.00 13.04 35 TRP A N 16
ATOM 19992 C CA . TRP A 1 35 ? 7.544 -34.784 6.379 1.00 73.11 35 TRP A CA 16
ATOM 19993 C C . TRP A 1 35 ? 8.895 -34.894 5.647 1.00 60.42 35 TRP A C 16
ATOM 19994 O O . TRP A 1 35 ? 9.592 -35.903 5.753 1.00 2.21 35 TRP A O 16
ATOM 20015 N N . ILE A 1 36 ? 9.256 -33.850 4.908 1.00 14.12 36 ILE A N 16
ATOM 20016 C CA . ILE A 1 36 ? 10.535 -33.810 4.187 1.00 52.12 36 ILE A CA 16
ATOM 20017 C C . ILE A 1 36 ? 11.647 -33.204 5.059 1.00 72.12 36 ILE A C 16
ATOM 20018 O O . ILE A 1 36 ? 11.531 -32.060 5.514 1.00 4.41 36 ILE A O 16
ATOM 20034 N N . GLU A 1 37 ? 12.717 -33.967 5.289 1.00 15.32 37 GLU A N 16
ATOM 20035 C CA . GLU A 1 37 ? 13.857 -33.489 6.090 1.00 33.31 37 GLU A CA 16
ATOM 20036 C C . GLU A 1 37 ? 14.476 -32.234 5.445 1.00 41.31 37 GLU A C 16
ATOM 20037 O O . GLU A 1 37 ? 14.741 -32.206 4.242 1.00 33.00 37 GLU A O 16
ATOM 20049 N N . GLY A 1 38 ? 14.700 -31.202 6.251 1.00 43.51 38 GLY A N 16
ATOM 20050 C CA . GLY A 1 38 ? 15.191 -29.925 5.739 1.00 34.14 38 GLY A CA 16
ATOM 20051 C C . GLY A 1 38 ? 14.071 -28.946 5.389 1.00 23.35 38 GLY A C 16
ATOM 20052 O O . GLY A 1 38 ? 14.237 -27.730 5.513 1.00 0.01 38 GLY A O 16
ATOM 20056 N N . VAL A 1 39 ? 12.928 -29.475 4.953 1.00 52.21 39 VAL A N 16
ATOM 20057 C CA . VAL A 1 39 ? 11.792 -28.640 4.542 1.00 41.40 39 VAL A CA 16
ATOM 20058 C C . VAL A 1 39 ? 10.711 -28.585 5.636 1.00 1.24 39 VAL A C 16
ATOM 20059 O O . VAL A 1 39 ? 10.567 -27.578 6.328 1.00 71.24 39 VAL A O 16
ATOM 20072 N N . HIS A 1 40 ? 9.973 -29.685 5.816 1.00 55.22 40 HIS A N 16
ATOM 20073 C CA . HIS A 1 40 ? 8.887 -29.734 6.812 1.00 53.35 40 HIS A CA 16
ATOM 20074 C C . HIS A 1 40 ? 9.426 -29.907 8.243 1.00 65.14 40 HIS A C 16
ATOM 20075 O O . HIS A 1 40 ? 8.666 -29.850 9.209 1.00 71.20 40 HIS A O 16
ATOM 20090 N N . PHE A 1 41 ? 10.731 -30.141 8.364 1.00 3.31 41 PHE A N 16
ATOM 20091 C CA . PHE A 1 41 ? 11.401 -30.241 9.670 1.00 72.01 41 PHE A CA 16
ATOM 20092 C C . PHE A 1 41 ? 12.918 -30.312 9.497 1.00 4.31 41 PHE A C 16
ATOM 20093 O O . PHE A 1 41 ? 13.415 -30.508 8.391 1.00 45.13 41 PHE A O 16
ATOM 20110 N N . LYS A 1 42 ? 13.648 -30.149 10.589 1.00 64.43 42 LYS A N 16
ATOM 20111 C CA . LYS A 1 42 ? 15.103 -30.240 10.559 1.00 23.45 42 LYS A CA 16
ATOM 20112 C C . LYS A 1 42 ? 15.670 -30.653 11.922 1.00 71.32 42 LYS A C 16
ATOM 20113 O O . LYS A 1 42 ? 15.237 -30.173 12.972 1.00 35.15 42 LYS A O 16
ATOM 20132 N N . ARG A 1 43 ? 16.633 -31.566 11.882 1.00 23.35 43 ARG A N 16
ATOM 20133 C CA . ARG A 1 43 ? 17.329 -32.030 13.084 1.00 5.52 43 ARG A CA 16
ATOM 20134 C C . ARG A 1 43 ? 18.418 -31.027 13.488 1.00 3.30 43 ARG A C 16
ATOM 20135 O O . ARG A 1 43 ? 19.488 -30.974 12.885 1.00 25.23 43 ARG A O 16
ATOM 20156 N N . VAL A 1 44 ? 18.121 -30.232 14.507 1.00 74.51 44 VAL A N 16
ATOM 20157 C CA . VAL A 1 44 ? 18.991 -29.134 14.934 1.00 53.31 44 VAL A CA 16
ATOM 20158 C C . VAL A 1 44 ? 19.866 -29.511 16.145 1.00 73.43 44 VAL A C 16
ATOM 20159 O O . VAL A 1 44 ? 19.434 -30.232 17.049 1.00 64.04 44 VAL A O 16
ATOM 20172 N N . SER A 1 45 ? 21.100 -29.015 16.150 1.00 42.02 45 SER A N 16
ATOM 20173 C CA . SER A 1 45 ? 22.026 -29.224 17.272 1.00 4.24 45 SER A CA 16
ATOM 20174 C C . SER A 1 45 ? 21.737 -28.251 18.426 1.00 53.50 45 SER A C 16
ATOM 20175 O O . SER A 1 45 ? 21.425 -27.079 18.197 1.00 61.22 45 SER A O 16
ATOM 20183 N N . PRO A 1 46 ? 21.830 -28.722 19.686 1.00 34.25 46 PRO A N 16
ATOM 20184 C CA . PRO A 1 46 ? 21.664 -27.856 20.871 1.00 2.32 46 PRO A CA 16
ATOM 20185 C C . PRO A 1 46 ? 22.730 -26.745 20.941 1.00 30.44 46 PRO A C 16
ATOM 20186 O O . PRO A 1 46 ? 22.454 -25.620 21.364 1.00 21.43 46 PRO A O 16
ATOM 20197 N N . SER A 1 47 ? 23.947 -27.069 20.508 1.00 45.35 47 SER A N 16
ATOM 20198 C CA . SER A 1 47 ? 25.066 -26.113 20.540 1.00 0.00 47 SER A CA 16
ATOM 20199 C C . SER A 1 47 ? 25.269 -25.433 19.180 1.00 32.15 47 SER A C 16
ATOM 20200 O O . SER A 1 47 ? 25.420 -24.213 19.100 1.00 5.53 47 SER A O 16
ATOM 20208 N N . GLY A 1 48 ? 25.273 -26.228 18.112 1.00 31.22 48 GLY A N 16
ATOM 20209 C CA . GLY A 1 48 ? 25.510 -25.691 16.771 1.00 0.23 48 GLY A CA 16
ATOM 20210 C C . GLY A 1 48 ? 26.241 -26.676 15.868 1.00 14.40 48 GLY A C 16
ATOM 20211 O O . GLY A 1 48 ? 25.894 -26.845 14.696 1.00 32.13 48 GLY A O 16
ATOM 20215 N N . GLU A 1 49 ? 27.263 -27.325 16.418 1.00 41.22 49 GLU A N 16
ATOM 20216 C CA . GLU A 1 49 ? 28.005 -28.362 15.696 1.00 71.22 49 GLU A CA 16
ATOM 20217 C C . GLU A 1 49 ? 27.172 -29.648 15.579 1.00 2.24 49 GLU A C 16
ATOM 20218 O O . GLU A 1 49 ? 26.521 -30.070 16.541 1.00 33.24 49 GLU A O 16
ATOM 20230 N N . LYS A 1 50 ? 27.204 -30.263 14.397 1.00 21.20 50 LYS A N 16
ATOM 20231 C CA . LYS A 1 50 ? 26.322 -31.393 14.069 1.00 4.01 50 LYS A CA 16
ATOM 20232 C C . LYS A 1 50 ? 26.361 -32.512 15.125 1.00 41.54 50 LYS A C 16
ATOM 20233 O O . LYS A 1 50 ? 27.369 -33.200 15.298 1.00 40.13 50 LYS A O 16
ATOM 20252 N N . THR A 1 51 ? 25.246 -32.670 15.833 1.00 62.30 51 THR A N 16
ATOM 20253 C CA . THR A 1 51 ? 25.099 -33.713 16.854 1.00 51.12 51 THR A CA 16
ATOM 20254 C C . THR A 1 51 ? 24.686 -35.050 16.211 1.00 20.45 51 THR A C 16
ATOM 20255 O O . THR A 1 51 ? 24.096 -35.066 15.131 1.00 55.05 51 THR A O 16
ATOM 20266 N N . LEU A 1 52 ? 24.995 -36.166 16.875 1.00 13.33 52 LEU A N 16
ATOM 20267 C CA . LEU A 1 52 ? 24.695 -37.500 16.332 1.00 42.13 52 LEU A CA 16
ATOM 20268 C C . LEU A 1 52 ? 23.181 -37.733 16.217 1.00 54.11 52 LEU A C 16
ATOM 20269 O O . LEU A 1 52 ? 22.695 -38.249 15.208 1.00 11.20 52 LEU A O 16
ATOM 20285 N N . ARG A 1 53 ? 22.439 -37.365 17.263 1.00 53.12 53 ARG A N 16
ATOM 20286 C CA . ARG A 1 53 ? 20.974 -37.474 17.248 1.00 50.42 53 ARG A CA 16
ATOM 20287 C C . ARG A 1 53 ? 20.321 -36.222 16.637 1.00 41.24 53 ARG A C 16
ATOM 20288 O O . ARG A 1 53 ? 19.704 -36.291 15.575 1.00 64.21 53 ARG A O 16
ATOM 20309 N N . GLY A 1 54 ? 20.452 -35.085 17.325 1.00 54.41 54 GLY A N 16
ATOM 20310 C CA . GLY A 1 54 ? 19.916 -33.823 16.815 1.00 23.53 54 GLY A CA 16
ATOM 20311 C C . GLY A 1 54 ? 18.465 -33.569 17.224 1.00 0.41 54 GLY A C 16
ATOM 20312 O O . GLY A 1 54 ? 17.568 -34.351 16.892 1.00 31.13 54 GLY A O 16
ATOM 20316 N N . THR A 1 55 ? 18.231 -32.471 17.943 1.00 34.40 55 THR A N 16
ATOM 20317 C CA . THR A 1 55 ? 16.877 -32.084 18.357 1.00 10.00 55 THR A CA 16
ATOM 20318 C C . THR A 1 55 ? 16.037 -31.709 17.135 1.00 63.03 55 THR A C 16
ATOM 20319 O O . THR A 1 55 ? 16.311 -30.718 16.468 1.00 24.00 55 THR A O 16
ATOM 20330 N N . THR A 1 56 ? 15.011 -32.494 16.844 1.00 53.24 56 THR A N 16
ATOM 20331 C CA . THR A 1 56 ? 14.223 -32.295 15.622 1.00 65.41 56 THR A CA 16
ATOM 20332 C C . THR A 1 56 ? 13.124 -31.240 15.801 1.00 14.43 56 THR A C 16
ATOM 20333 O O . THR A 1 56 ? 12.144 -31.460 16.515 1.00 55.34 56 THR A O 16
ATOM 20344 N N . TRP A 1 57 ? 13.299 -30.095 15.146 1.00 21.12 57 TRP A N 16
ATOM 20345 C CA . TRP A 1 57 ? 12.283 -29.038 15.139 1.00 13.53 57 TRP A CA 16
ATOM 20346 C C . TRP A 1 57 ? 11.449 -29.108 13.846 1.00 55.45 57 TRP A C 16
ATOM 20347 O O . TRP A 1 57 ? 11.997 -29.129 12.743 1.00 73.44 57 TRP A O 16
ATOM 20368 N N . TYR A 1 58 ? 10.128 -29.162 13.991 1.00 40.30 58 TYR A N 16
ATOM 20369 C CA . TYR A 1 58 ? 9.211 -29.263 12.846 1.00 44.25 58 TYR A CA 16
ATOM 20370 C C . TYR A 1 58 ? 8.722 -27.881 12.378 1.00 4.33 58 TYR A C 16
ATOM 20371 O O . TYR A 1 58 ? 8.512 -26.978 13.191 1.00 15.23 58 TYR A O 16
ATOM 20389 N N . ASN A 1 59 ? 8.538 -27.731 11.065 1.00 33.12 59 ASN A N 16
ATOM 20390 C CA . ASN A 1 59 ? 8.067 -26.473 10.478 1.00 53.11 59 ASN A CA 16
ATOM 20391 C C . ASN A 1 59 ? 6.533 -26.363 10.563 1.00 42.33 59 ASN A C 16
ATOM 20392 O O . ASN A 1 59 ? 5.804 -26.865 9.700 1.00 61.02 59 ASN A O 16
ATOM 20403 N N . TYR A 1 60 ? 6.060 -25.702 11.623 1.00 5.01 60 TYR A N 16
ATOM 20404 C CA . TYR A 1 60 ? 4.621 -25.564 11.909 1.00 21.40 60 TYR A CA 16
ATOM 20405 C C . TYR A 1 60 ? 3.804 -25.040 10.702 1.00 5.03 60 TYR A C 16
ATOM 20406 O O . TYR A 1 60 ? 2.819 -25.673 10.311 1.00 24.14 60 TYR A O 16
ATOM 20424 N N . PRO A 1 61 ? 4.189 -23.889 10.086 1.00 74.13 61 PRO A N 16
ATOM 20425 C CA . PRO A 1 61 ? 3.450 -23.323 8.938 1.00 63.23 61 PRO A CA 16
ATOM 20426 C C . PRO A 1 61 ? 3.168 -24.353 7.831 1.00 45.53 61 PRO A C 16
ATOM 20427 O O . PRO A 1 61 ? 2.101 -24.338 7.209 1.00 42.11 61 PRO A O 16
ATOM 20438 N N . GLU A 1 62 ? 4.122 -25.255 7.598 1.00 13.41 62 GLU A N 16
ATOM 20439 C CA . GLU A 1 62 ? 3.987 -26.269 6.549 1.00 73.42 62 GLU A CA 16
ATOM 20440 C C . GLU A 1 62 ? 3.144 -27.473 6.992 1.00 14.34 62 GLU A C 16
ATOM 20441 O O . GLU A 1 62 ? 2.494 -28.118 6.169 1.00 35.15 62 GLU A O 16
ATOM 20453 N N . ILE A 1 63 ? 3.152 -27.785 8.278 1.00 3.54 63 ILE A N 16
ATOM 20454 C CA . ILE A 1 63 ? 2.321 -28.876 8.787 1.00 73.54 63 ILE A CA 16
ATOM 20455 C C . ILE A 1 63 ? 0.833 -28.489 8.750 1.00 64.53 63 ILE A C 16
ATOM 20456 O O . ILE A 1 63 ? -0.020 -29.307 8.405 1.00 54.45 63 ILE A O 16
ATOM 20472 N N . ASN A 1 64 ? 0.528 -27.229 9.071 1.00 60.01 64 ASN A N 16
ATOM 20473 C CA . ASN A 1 64 ? -0.823 -26.690 8.853 1.00 74.23 64 ASN A CA 16
ATOM 20474 C C . ASN A 1 64 ? -1.172 -26.700 7.353 1.00 31.44 64 ASN A C 16
ATOM 20475 O O . ASN A 1 64 ? -2.305 -26.997 6.962 1.00 13.04 64 ASN A O 16
ATOM 20486 N N . LYS A 1 65 ? -0.180 -26.375 6.522 1.00 44.24 65 LYS A N 16
ATOM 20487 C CA . LYS A 1 65 ? -0.304 -26.463 5.059 1.00 52.12 65 LYS A CA 16
ATOM 20488 C C . LYS A 1 65 ? -0.691 -27.892 4.625 1.00 4.32 65 LYS A C 16
ATOM 20489 O O . LYS A 1 65 ? -1.460 -28.081 3.679 1.00 34.44 65 LYS A O 16
ATOM 20508 N N . PHE A 1 66 ? -0.147 -28.893 5.320 1.00 22.21 66 PHE A N 16
ATOM 20509 C CA . PHE A 1 66 ? -0.522 -30.294 5.090 1.00 53.10 66 PHE A CA 16
ATOM 20510 C C . PHE A 1 66 ? -1.937 -30.583 5.627 1.00 5.42 66 PHE A C 16
ATOM 20511 O O . PHE A 1 66 ? -2.727 -31.281 4.986 1.00 71.25 66 PHE A O 16
ATOM 20528 N N . ILE A 1 67 ? -2.250 -30.037 6.806 1.00 40.02 67 ILE A N 16
ATOM 20529 C CA . ILE A 1 67 ? -3.584 -30.183 7.405 1.00 55.21 67 ILE A CA 16
ATOM 20530 C C . ILE A 1 67 ? -4.687 -29.748 6.424 1.00 40.25 67 ILE A C 16
ATOM 20531 O O . ILE A 1 67 ? -5.736 -30.388 6.333 1.00 23.35 67 ILE A O 16
ATOM 20547 N N . ARG A 1 68 ? -4.430 -28.675 5.675 1.00 44.21 68 ARG A N 16
ATOM 20548 C CA . ARG A 1 68 ? -5.375 -28.196 4.657 1.00 5.23 68 ARG A CA 16
ATOM 20549 C C . ARG A 1 68 ? -5.763 -29.314 3.673 1.00 2.30 68 ARG A C 16
ATOM 20550 O O . ARG A 1 68 ? -6.911 -29.397 3.236 1.00 44.42 68 ARG A O 16
ATOM 20571 N N . ASP A 1 69 ? -4.804 -30.176 3.341 1.00 11.43 69 ASP A N 16
ATOM 20572 C CA . ASP A 1 69 ? -5.059 -31.309 2.447 1.00 22.33 69 ASP A CA 16
ATOM 20573 C C . ASP A 1 69 ? -5.611 -32.519 3.231 1.00 25.31 69 ASP A C 16
ATOM 20574 O O . ASP A 1 69 ? -6.317 -33.364 2.680 1.00 73.14 69 ASP A O 16
ATOM 20583 N N . SER A 1 70 ? -5.287 -32.590 4.525 1.00 25.03 70 SER A N 16
ATOM 20584 C CA . SER A 1 70 ? -5.794 -33.662 5.404 1.00 61.33 70 SER A CA 16
ATOM 20585 C C . SER A 1 70 ? -7.328 -33.671 5.470 1.00 10.44 70 SER A C 16
ATOM 20586 O O . SER A 1 70 ? -7.950 -34.731 5.547 1.00 53.30 70 SER A O 16
ATOM 20594 N N . LEU A 1 71 ? -7.930 -32.484 5.447 1.00 74.14 71 LEU A N 16
ATOM 20595 C CA . LEU A 1 71 ? -9.393 -32.349 5.486 1.00 31.42 71 LEU A CA 16
ATOM 20596 C C . LEU A 1 71 ? -10.043 -32.727 4.144 1.00 12.20 71 LEU A C 16
ATOM 20597 O O . LEU A 1 71 ? -11.234 -33.045 4.093 1.00 42.31 71 LEU A O 16
ATOM 20613 N N . GLU A 1 72 ? -9.265 -32.686 3.064 1.00 14.41 72 GLU A N 16
ATOM 20614 C CA . GLU A 1 72 ? -9.779 -33.005 1.726 1.00 22.53 72 GLU A CA 16
ATOM 20615 C C . GLU A 1 72 ? -10.301 -34.449 1.639 1.00 53.25 72 GLU A C 16
ATOM 20616 O O . GLU A 1 72 ? -9.525 -35.407 1.609 1.00 53.42 72 GLU A O 16
ATOM 20628 N N . HIS A 1 73 ? -11.623 -34.594 1.614 1.00 4.15 73 HIS A N 16
ATOM 20629 C CA . HIS A 1 73 ? -12.258 -35.902 1.429 1.00 10.12 73 HIS A CA 16
ATOM 20630 C C . HIS A 1 73 ? -11.840 -36.550 0.093 1.00 0.34 73 HIS A C 16
ATOM 20631 O O . HIS A 1 73 ? -11.860 -35.906 -0.957 1.00 3.41 73 HIS A O 16
ATOM 20646 N N . HIS A 1 74 ? -11.470 -37.826 0.140 1.00 20.01 74 HIS A N 16
ATOM 20647 C CA . HIS A 1 74 ? -11.058 -38.555 -1.064 1.00 61.32 74 HIS A CA 16
ATOM 20648 C C . HIS A 1 74 ? -12.277 -38.901 -1.940 1.00 64.23 74 HIS A C 16
ATOM 20649 O O . HIS A 1 74 ? -12.424 -38.398 -3.054 1.00 14.54 74 HIS A O 16
ATOM 20664 N N . HIS A 1 75 ? -13.137 -39.782 -1.428 1.00 33.40 75 HIS A N 16
ATOM 20665 C CA . HIS A 1 75 ? -14.397 -40.140 -2.096 1.00 34.13 75 HIS A CA 16
ATOM 20666 C C . HIS A 1 75 ? -15.519 -40.344 -1.064 1.00 12.14 75 HIS A C 16
ATOM 20667 O O . HIS A 1 75 ? -15.494 -41.298 -0.286 1.00 73.23 75 HIS A O 16
ATOM 20682 N N . HIS A 1 76 ? -16.496 -39.439 -1.056 1.00 43.11 76 HIS A N 16
ATOM 20683 C CA . HIS A 1 76 ? -17.614 -39.507 -0.105 1.00 62.31 76 HIS A CA 16
ATOM 20684 C C . HIS A 1 76 ? -18.573 -40.666 -0.456 1.00 12.43 76 HIS A C 16
ATOM 20685 O O . HIS A 1 76 ? -19.492 -40.511 -1.262 1.00 32.23 76 HIS A O 16
ATOM 20700 N N . HIS A 1 77 ? -18.349 -41.827 0.165 1.00 0.32 77 HIS A N 16
ATOM 20701 C CA . HIS A 1 77 ? -19.071 -43.063 -0.189 1.00 60.31 77 HIS A CA 16
ATOM 20702 C C . HIS A 1 77 ? -20.507 -43.131 0.377 1.00 34.01 77 HIS A C 16
ATOM 20703 O O . HIS A 1 77 ? -21.191 -44.139 0.198 1.00 12.24 77 HIS A O 16
ATOM 20718 N N . HIS A 1 78 ? -20.961 -42.084 1.070 1.00 51.54 78 HIS A N 16
ATOM 20719 C CA . HIS A 1 78 ? -22.349 -42.035 1.576 1.00 54.35 78 HIS A CA 16
ATOM 20720 C C . HIS A 1 78 ? -23.004 -40.657 1.333 1.00 45.44 78 HIS A C 16
ATOM 20721 O O . HIS A 1 78 ? -22.981 -39.806 2.250 1.00 37.32 78 HIS A O 16
ATOM 20737 N N . MET A 1 1 ? 8.018 -4.212 -3.037 1.00 3.31 1 MET A N 17
ATOM 20738 C CA . MET A 1 1 ? 8.709 -5.452 -2.594 1.00 70.35 1 MET A CA 17
ATOM 20739 C C . MET A 1 1 ? 7.841 -6.264 -1.619 1.00 21.44 1 MET A C 17
ATOM 20740 O O . MET A 1 1 ? 8.000 -6.172 -0.400 1.00 54.21 1 MET A O 17
ATOM 20756 N N . ALA A 1 2 ? 6.913 -7.050 -2.162 1.00 64.34 2 ALA A N 17
ATOM 20757 C CA . ALA A 1 2 ? 6.044 -7.904 -1.345 1.00 34.45 2 ALA A CA 17
ATOM 20758 C C . ALA A 1 2 ? 6.544 -9.355 -1.333 1.00 11.33 2 ALA A C 17
ATOM 20759 O O . ALA A 1 2 ? 6.351 -10.100 -2.295 1.00 62.23 2 ALA A O 17
ATOM 20766 N N . GLN A 1 3 ? 7.207 -9.745 -0.246 1.00 35.34 3 GLN A N 17
ATOM 20767 C CA . GLN A 1 3 ? 7.765 -11.100 -0.121 1.00 55.51 3 GLN A CA 17
ATOM 20768 C C . GLN A 1 3 ? 7.357 -11.753 1.209 1.00 62.54 3 GLN A C 17
ATOM 20769 O O . GLN A 1 3 ? 6.983 -11.067 2.162 1.00 54.10 3 GLN A O 17
ATOM 20783 N N . ILE A 1 4 ? 7.443 -13.081 1.273 1.00 42.01 4 ILE A N 17
ATOM 20784 C CA . ILE A 1 4 ? 7.086 -13.826 2.488 1.00 52.01 4 ILE A CA 17
ATOM 20785 C C . ILE A 1 4 ? 8.278 -13.940 3.460 1.00 72.35 4 ILE A C 17
ATOM 20786 O O . ILE A 1 4 ? 9.100 -14.854 3.351 1.00 4.25 4 ILE A O 17
ATOM 20802 N N . ILE A 1 5 ? 8.379 -12.997 4.401 1.00 12.31 5 ILE A N 17
ATOM 20803 C CA . ILE A 1 5 ? 9.439 -13.026 5.424 1.00 31.50 5 ILE A CA 17
ATOM 20804 C C . ILE A 1 5 ? 8.919 -13.600 6.756 1.00 54.20 5 ILE A C 17
ATOM 20805 O O . ILE A 1 5 ? 8.069 -13.000 7.415 1.00 10.20 5 ILE A O 17
ATOM 20821 N N . PHE A 1 6 ? 9.422 -14.779 7.122 1.00 0.43 6 PHE A N 17
ATOM 20822 C CA . PHE A 1 6 ? 9.139 -15.414 8.423 1.00 32.31 6 PHE A CA 17
ATOM 20823 C C . PHE A 1 6 ? 7.638 -15.699 8.660 1.00 52.32 6 PHE A C 17
ATOM 20824 O O . PHE A 1 6 ? 7.245 -16.106 9.754 1.00 23.21 6 PHE A O 17
ATOM 20841 N N . ASN A 1 7 ? 6.796 -15.504 7.645 1.00 53.02 7 ASN A N 17
ATOM 20842 C CA . ASN A 1 7 ? 5.379 -15.868 7.761 1.00 52.22 7 ASN A CA 17
ATOM 20843 C C . ASN A 1 7 ? 5.231 -17.397 7.722 1.00 51.14 7 ASN A C 17
ATOM 20844 O O . ASN A 1 7 ? 4.783 -17.974 6.728 1.00 14.24 7 ASN A O 17
ATOM 20855 N N . GLU A 1 8 ? 5.651 -18.044 8.806 1.00 33.05 8 GLU A N 17
ATOM 20856 C CA . GLU A 1 8 ? 5.679 -19.506 8.891 1.00 14.14 8 GLU A CA 17
ATOM 20857 C C . GLU A 1 8 ? 5.109 -20.000 10.228 1.00 23.32 8 GLU A C 17
ATOM 20858 O O . GLU A 1 8 ? 4.554 -19.225 11.011 1.00 42.00 8 GLU A O 17
ATOM 20870 N N . GLU A 1 9 ? 5.262 -21.298 10.478 1.00 4.51 9 GLU A N 17
ATOM 20871 C CA . GLU A 1 9 ? 4.775 -21.923 11.708 1.00 70.53 9 GLU A CA 17
ATOM 20872 C C . GLU A 1 9 ? 5.650 -23.143 12.063 1.00 42.30 9 GLU A C 17
ATOM 20873 O O . GLU A 1 9 ? 5.646 -24.150 11.351 1.00 14.23 9 GLU A O 17
ATOM 20885 N N . TRP A 1 10 ? 6.416 -23.042 13.147 1.00 72.45 10 TRP A N 17
ATOM 20886 C CA . TRP A 1 10 ? 7.350 -24.110 13.551 1.00 11.31 10 TRP A CA 17
ATOM 20887 C C . TRP A 1 10 ? 7.004 -24.648 14.949 1.00 75.22 10 TRP A C 17
ATOM 20888 O O . TRP A 1 10 ? 6.602 -23.885 15.829 1.00 4.21 10 TRP A O 17
ATOM 20909 N N . MET A 1 11 ? 7.166 -25.960 15.157 1.00 41.33 11 MET A N 17
ATOM 20910 C CA . MET A 1 11 ? 6.793 -26.583 16.438 1.00 3.50 11 MET A CA 17
ATOM 20911 C C . MET A 1 11 ? 7.393 -27.990 16.610 1.00 52.40 11 MET A C 17
ATOM 20912 O O . MET A 1 11 ? 7.981 -28.552 15.685 1.00 30.42 11 MET A O 17
ATOM 20926 N N . VAL A 1 12 ? 7.239 -28.548 17.812 1.00 12.24 12 VAL A N 17
ATOM 20927 C CA . VAL A 1 12 ? 7.669 -29.922 18.101 1.00 4.44 12 VAL A CA 17
ATOM 20928 C C . VAL A 1 12 ? 6.526 -30.929 17.864 1.00 10.24 12 VAL A C 17
ATOM 20929 O O . VAL A 1 12 ? 5.417 -30.543 17.503 1.00 32.35 12 VAL A O 17
ATOM 20942 N N . GLU A 1 13 ? 6.800 -32.214 18.095 1.00 2.35 13 GLU A N 17
ATOM 20943 C CA . GLU A 1 13 ? 5.812 -33.284 17.865 1.00 3.40 13 GLU A CA 17
ATOM 20944 C C . GLU A 1 13 ? 4.511 -33.065 18.656 1.00 52.43 13 GLU A C 17
ATOM 20945 O O . GLU A 1 13 ? 3.423 -32.987 18.078 1.00 24.25 13 GLU A O 17
ATOM 20957 N N . LYS A 1 14 ? 4.629 -32.970 19.978 1.00 4.44 14 LYS A N 17
ATOM 20958 C CA . LYS A 1 14 ? 3.457 -32.868 20.854 1.00 21.55 14 LYS A CA 17
ATOM 20959 C C . LYS A 1 14 ? 2.639 -31.598 20.561 1.00 12.42 14 LYS A C 17
ATOM 20960 O O . LYS A 1 14 ? 1.426 -31.581 20.743 1.00 60.24 14 LYS A O 17
ATOM 20979 N N . ALA A 1 15 ? 3.299 -30.544 20.089 1.00 51.35 15 ALA A N 17
ATOM 20980 C CA . ALA A 1 15 ? 2.594 -29.322 19.673 1.00 10.14 15 ALA A CA 17
ATOM 20981 C C . ALA A 1 15 ? 1.965 -29.491 18.279 1.00 21.14 15 ALA A C 17
ATOM 20982 O O . ALA A 1 15 ? 0.865 -29.002 18.010 1.00 15.42 15 ALA A O 17
ATOM 20989 N N . LEU A 1 16 ? 2.675 -30.201 17.406 1.00 50.11 16 LEU A N 17
ATOM 20990 C CA . LEU A 1 16 ? 2.228 -30.449 16.031 1.00 11.13 16 LEU A CA 17
ATOM 20991 C C . LEU A 1 16 ? 0.906 -31.233 16.014 1.00 2.20 16 LEU A C 17
ATOM 20992 O O . LEU A 1 16 ? -0.052 -30.843 15.338 1.00 72.31 16 LEU A O 17
ATOM 21008 N N . MET A 1 17 ? 0.859 -32.332 16.766 1.00 54.13 17 MET A N 17
ATOM 21009 C CA . MET A 1 17 ? -0.334 -33.192 16.815 1.00 32.12 17 MET A CA 17
ATOM 21010 C C . MET A 1 17 ? -1.596 -32.407 17.223 1.00 51.04 17 MET A C 17
ATOM 21011 O O . MET A 1 17 ? -2.687 -32.663 16.713 1.00 0.02 17 MET A O 17
ATOM 21025 N N . VAL A 1 18 ? -1.432 -31.438 18.124 1.00 75.44 18 VAL A N 17
ATOM 21026 C CA . VAL A 1 18 ? -2.560 -30.649 18.639 1.00 2.15 18 VAL A CA 17
ATOM 21027 C C . VAL A 1 18 ? -3.209 -29.778 17.545 1.00 15.44 18 VAL A C 17
ATOM 21028 O O . VAL A 1 18 ? -4.435 -29.702 17.443 1.00 74.30 18 VAL A O 17
ATOM 21041 N N . ARG A 1 19 ? -2.384 -29.129 16.726 1.00 12.01 19 ARG A N 17
ATOM 21042 C CA . ARG A 1 19 ? -2.885 -28.197 15.704 1.00 62.43 19 ARG A CA 17
ATOM 21043 C C . ARG A 1 19 ? -3.279 -28.921 14.403 1.00 40.35 19 ARG A C 17
ATOM 21044 O O . ARG A 1 19 ? -4.011 -28.375 13.574 1.00 70.24 19 ARG A O 17
ATOM 21065 N N . THR A 1 20 ? -2.782 -30.143 14.223 1.00 3.31 20 THR A N 17
ATOM 21066 C CA . THR A 1 20 ? -3.052 -30.925 13.004 1.00 35.32 20 THR A CA 17
ATOM 21067 C C . THR A 1 20 ? -4.146 -31.979 13.218 1.00 12.21 20 THR A C 17
ATOM 21068 O O . THR A 1 20 ? -4.836 -32.368 12.275 1.00 10.11 20 THR A O 17
ATOM 21079 N N . GLY A 1 21 ? -4.301 -32.442 14.456 1.00 53.33 21 GLY A N 17
ATOM 21080 C CA . GLY A 1 21 ? -5.282 -33.481 14.755 1.00 35.43 21 GLY A CA 17
ATOM 21081 C C . GLY A 1 21 ? -4.718 -34.896 14.626 1.00 72.13 21 GLY A C 17
ATOM 21082 O O . GLY A 1 21 ? -5.462 -35.849 14.383 1.00 42.03 21 GLY A O 17
ATOM 21086 N N . LEU A 1 22 ? -3.400 -35.026 14.777 1.00 61.12 22 LEU A N 17
ATOM 21087 C CA . LEU A 1 22 ? -2.721 -36.331 14.708 1.00 42.10 22 LEU A CA 17
ATOM 21088 C C . LEU A 1 22 ? -2.361 -36.859 16.109 1.00 75.52 22 LEU A C 17
ATOM 21089 O O . LEU A 1 22 ? -2.658 -36.228 17.125 1.00 14.10 22 LEU A O 17
ATOM 21105 N N . GLY A 1 23 ? -1.721 -38.026 16.144 1.00 35.25 23 GLY A N 17
ATOM 21106 C CA . GLY A 1 23 ? -1.207 -38.584 17.392 1.00 72.42 23 GLY A CA 17
ATOM 21107 C C . GLY A 1 23 ? 0.264 -38.972 17.281 1.00 24.21 23 GLY A C 17
ATOM 21108 O O . GLY A 1 23 ? 0.788 -39.107 16.174 1.00 71.34 23 GLY A O 17
ATOM 21112 N N . ALA A 1 24 ? 0.929 -39.168 18.422 1.00 55.23 24 ALA A N 17
ATOM 21113 C CA . ALA A 1 24 ? 2.369 -39.480 18.446 1.00 54.23 24 ALA A CA 17
ATOM 21114 C C . ALA A 1 24 ? 2.709 -40.717 17.597 1.00 54.23 24 ALA A C 17
ATOM 21115 O O . ALA A 1 24 ? 3.651 -40.699 16.798 1.00 64.31 24 ALA A O 17
ATOM 21122 N N . ARG A 1 25 ? 1.921 -41.778 17.756 1.00 21.33 25 ARG A N 17
ATOM 21123 C CA . ARG A 1 25 ? 2.132 -43.026 17.013 1.00 42.15 25 ARG A CA 17
ATOM 21124 C C . ARG A 1 25 ? 1.933 -42.801 15.497 1.00 25.30 25 ARG A C 17
ATOM 21125 O O . ARG A 1 25 ? 2.613 -43.411 14.667 1.00 32.33 25 ARG A O 17
ATOM 21146 N N . GLN A 1 26 ? 1.004 -41.915 15.143 1.00 65.44 26 GLN A N 17
ATOM 21147 C CA . GLN A 1 26 ? 0.746 -41.588 13.735 1.00 60.11 26 GLN A CA 17
ATOM 21148 C C . GLN A 1 26 ? 1.906 -40.770 13.139 1.00 63.34 26 GLN A C 17
ATOM 21149 O O . GLN A 1 26 ? 2.344 -41.019 12.015 1.00 4.34 26 GLN A O 17
ATOM 21163 N N . ILE A 1 27 ? 2.407 -39.805 13.910 1.00 72.24 27 ILE A N 17
ATOM 21164 C CA . ILE A 1 27 ? 3.508 -38.939 13.464 1.00 74.43 27 ILE A CA 17
ATOM 21165 C C . ILE A 1 27 ? 4.812 -39.731 13.262 1.00 53.34 27 ILE A C 17
ATOM 21166 O O . ILE A 1 27 ? 5.454 -39.627 12.212 1.00 53.52 27 ILE A O 17
ATOM 21182 N N . GLU A 1 28 ? 5.203 -40.523 14.265 1.00 62.43 28 GLU A N 17
ATOM 21183 C CA . GLU A 1 28 ? 6.428 -41.332 14.172 1.00 73.01 28 GLU A CA 17
ATOM 21184 C C . GLU A 1 28 ? 6.375 -42.282 12.964 1.00 23.02 28 GLU A C 17
ATOM 21185 O O . GLU A 1 28 ? 7.404 -42.609 12.371 1.00 25.02 28 GLU A O 17
ATOM 21197 N N . SER A 1 29 ? 5.166 -42.713 12.604 1.00 71.31 29 SER A N 17
ATOM 21198 C CA . SER A 1 29 ? 4.954 -43.540 11.408 1.00 60.14 29 SER A CA 17
ATOM 21199 C C . SER A 1 29 ? 5.357 -42.785 10.132 1.00 54.44 29 SER A C 17
ATOM 21200 O O . SER A 1 29 ? 5.938 -43.364 9.209 1.00 55.45 29 SER A O 17
ATOM 21208 N N . TYR A 1 30 ? 5.052 -41.486 10.088 1.00 61.24 30 TYR A N 17
ATOM 21209 C CA . TYR A 1 30 ? 5.406 -40.639 8.941 1.00 14.41 30 TYR A CA 17
ATOM 21210 C C . TYR A 1 30 ? 6.906 -40.292 8.932 1.00 25.31 30 TYR A C 17
ATOM 21211 O O . TYR A 1 30 ? 7.509 -40.124 7.869 1.00 61.45 30 TYR A O 17
ATOM 21229 N N . ARG A 1 31 ? 7.508 -40.195 10.121 1.00 5.31 31 ARG A N 17
ATOM 21230 C CA . ARG A 1 31 ? 8.944 -39.885 10.245 1.00 20.50 31 ARG A CA 17
ATOM 21231 C C . ARG A 1 31 ? 9.831 -40.995 9.655 1.00 63.05 31 ARG A C 17
ATOM 21232 O O . ARG A 1 31 ? 11.041 -40.819 9.495 1.00 52.54 31 ARG A O 17
ATOM 21253 N N . GLN A 1 32 ? 9.224 -42.134 9.345 1.00 34.55 32 GLN A N 17
ATOM 21254 C CA . GLN A 1 32 ? 9.945 -43.285 8.794 1.00 24.40 32 GLN A CA 17
ATOM 21255 C C . GLN A 1 32 ? 9.966 -43.267 7.253 1.00 74.14 32 GLN A C 17
ATOM 21256 O O . GLN A 1 32 ? 10.359 -44.248 6.619 1.00 4.23 32 GLN A O 17
ATOM 21270 N N . GLY A 1 33 ? 9.555 -42.147 6.650 1.00 63.14 33 GLY A N 17
ATOM 21271 C CA . GLY A 1 33 ? 9.553 -42.052 5.190 1.00 44.43 33 GLY A CA 17
ATOM 21272 C C . GLY A 1 33 ? 9.024 -40.725 4.643 1.00 10.42 33 GLY A C 17
ATOM 21273 O O . GLY A 1 33 ? 9.669 -40.093 3.804 1.00 51.45 33 GLY A O 17
ATOM 21277 N N . ALA A 1 34 ? 7.848 -40.306 5.109 1.00 74.13 34 ALA A N 17
ATOM 21278 C CA . ALA A 1 34 ? 7.198 -39.084 4.604 1.00 44.21 34 ALA A CA 17
ATOM 21279 C C . ALA A 1 34 ? 7.962 -37.809 5.006 1.00 53.21 34 ALA A C 17
ATOM 21280 O O . ALA A 1 34 ? 8.106 -36.878 4.211 1.00 43.32 34 ALA A O 17
ATOM 21287 N N . TRP A 1 35 ? 8.442 -37.769 6.247 1.00 14.03 35 TRP A N 17
ATOM 21288 C CA . TRP A 1 35 ? 9.234 -36.633 6.736 1.00 54.04 35 TRP A CA 17
ATOM 21289 C C . TRP A 1 35 ? 10.639 -36.622 6.104 1.00 21.10 35 TRP A C 17
ATOM 21290 O O . TRP A 1 35 ? 11.389 -37.591 6.214 1.00 43.31 35 TRP A O 17
ATOM 21311 N N . ILE A 1 36 ? 10.986 -35.513 5.452 1.00 25.25 36 ILE A N 17
ATOM 21312 C CA . ILE A 1 36 ? 12.296 -35.359 4.801 1.00 15.45 36 ILE A CA 17
ATOM 21313 C C . ILE A 1 36 ? 13.126 -34.250 5.478 1.00 51.41 36 ILE A C 17
ATOM 21314 O O . ILE A 1 36 ? 12.615 -33.153 5.724 1.00 14.40 36 ILE A O 17
ATOM 21330 N N . GLU A 1 37 ? 14.400 -34.535 5.775 1.00 31.34 37 GLU A N 17
ATOM 21331 C CA . GLU A 1 37 ? 15.283 -33.550 6.424 1.00 13.32 37 GLU A CA 17
ATOM 21332 C C . GLU A 1 37 ? 15.464 -32.292 5.555 1.00 33.22 37 GLU A C 17
ATOM 21333 O O . GLU A 1 37 ? 15.470 -32.369 4.321 1.00 42.44 37 GLU A O 17
ATOM 21345 N N . GLY A 1 38 ? 15.609 -31.140 6.205 1.00 60.53 38 GLY A N 17
ATOM 21346 C CA . GLY A 1 38 ? 15.716 -29.870 5.494 1.00 73.13 38 GLY A CA 17
ATOM 21347 C C . GLY A 1 38 ? 14.374 -29.381 4.961 1.00 41.41 38 GLY A C 17
ATOM 21348 O O . GLY A 1 38 ? 13.955 -28.253 5.234 1.00 53.12 38 GLY A O 17
ATOM 21352 N N . VAL A 1 39 ? 13.701 -30.244 4.204 1.00 3.34 39 VAL A N 17
ATOM 21353 C CA . VAL A 1 39 ? 12.416 -29.920 3.585 1.00 41.30 39 VAL A CA 17
ATOM 21354 C C . VAL A 1 39 ? 11.275 -29.820 4.617 1.00 13.24 39 VAL A C 17
ATOM 21355 O O . VAL A 1 39 ? 10.716 -28.748 4.827 1.00 1.01 39 VAL A O 17
ATOM 21368 N N . HIS A 1 40 ? 10.932 -30.940 5.257 1.00 32.31 40 HIS A N 17
ATOM 21369 C CA . HIS A 1 40 ? 9.794 -30.977 6.194 1.00 23.34 40 HIS A CA 17
ATOM 21370 C C . HIS A 1 40 ? 10.223 -30.811 7.669 1.00 24.33 40 HIS A C 17
ATOM 21371 O O . HIS A 1 40 ? 9.386 -30.528 8.528 1.00 60.21 40 HIS A O 17
ATOM 21386 N N . PHE A 1 41 ? 11.511 -31.005 7.962 1.00 41.42 41 PHE A N 17
ATOM 21387 C CA . PHE A 1 41 ? 12.025 -30.847 9.336 1.00 4.12 41 PHE A CA 17
ATOM 21388 C C . PHE A 1 41 ? 13.552 -30.668 9.340 1.00 11.45 41 PHE A C 17
ATOM 21389 O O . PHE A 1 41 ? 14.193 -30.782 8.300 1.00 65.34 41 PHE A O 17
ATOM 21406 N N . LYS A 1 42 ? 14.132 -30.408 10.515 1.00 23.20 42 LYS A N 17
ATOM 21407 C CA . LYS A 1 42 ? 15.598 -30.348 10.654 1.00 53.43 42 LYS A CA 17
ATOM 21408 C C . LYS A 1 42 ? 16.052 -30.568 12.111 1.00 25.14 42 LYS A C 17
ATOM 21409 O O . LYS A 1 42 ? 15.301 -30.319 13.056 1.00 51.05 42 LYS A O 17
ATOM 21428 N N . ARG A 1 43 ? 17.286 -31.052 12.278 1.00 3.34 43 ARG A N 17
ATOM 21429 C CA . ARG A 1 43 ? 17.855 -31.321 13.609 1.00 4.35 43 ARG A CA 17
ATOM 21430 C C . ARG A 1 43 ? 18.363 -30.040 14.293 1.00 42.11 43 ARG A C 17
ATOM 21431 O O . ARG A 1 43 ? 19.215 -29.329 13.756 1.00 45.14 43 ARG A O 17
ATOM 21452 N N . VAL A 1 44 ? 17.842 -29.756 15.483 1.00 75.35 44 VAL A N 17
ATOM 21453 C CA . VAL A 1 44 ? 18.314 -28.627 16.291 1.00 54.42 44 VAL A CA 17
ATOM 21454 C C . VAL A 1 44 ? 19.193 -29.116 17.456 1.00 32.12 44 VAL A C 17
ATOM 21455 O O . VAL A 1 44 ? 18.697 -29.659 18.447 1.00 71.44 44 VAL A O 17
ATOM 21468 N N . SER A 1 45 ? 20.503 -28.938 17.315 1.00 34.34 45 SER A N 17
ATOM 21469 C CA . SER A 1 45 ? 21.465 -29.343 18.349 1.00 3.53 45 SER A CA 17
ATOM 21470 C C . SER A 1 45 ? 21.663 -28.223 19.385 1.00 35.04 45 SER A C 17
ATOM 21471 O O . SER A 1 45 ? 21.437 -27.052 19.083 1.00 21.14 45 SER A O 17
ATOM 21479 N N . PRO A 1 46 ? 22.092 -28.569 20.622 1.00 72.40 46 PRO A N 17
ATOM 21480 C CA . PRO A 1 46 ? 22.256 -27.597 21.723 1.00 52.44 46 PRO A CA 17
ATOM 21481 C C . PRO A 1 46 ? 22.909 -26.264 21.300 1.00 71.21 46 PRO A C 17
ATOM 21482 O O . PRO A 1 46 ? 22.394 -25.187 21.606 1.00 65.14 46 PRO A O 17
ATOM 21493 N N . SER A 1 47 ? 24.033 -26.342 20.588 1.00 62.50 47 SER A N 17
ATOM 21494 C CA . SER A 1 47 ? 24.777 -25.137 20.166 1.00 12.21 47 SER A CA 17
ATOM 21495 C C . SER A 1 47 ? 24.608 -24.832 18.671 1.00 53.20 47 SER A C 17
ATOM 21496 O O . SER A 1 47 ? 25.325 -23.994 18.124 1.00 55.14 47 SER A O 17
ATOM 21504 N N . GLY A 1 48 ? 23.651 -25.485 18.016 1.00 70.21 48 GLY A N 17
ATOM 21505 C CA . GLY A 1 48 ? 23.517 -25.353 16.562 1.00 22.31 48 GLY A CA 17
ATOM 21506 C C . GLY A 1 48 ? 24.722 -25.926 15.821 1.00 12.33 48 GLY A C 17
ATOM 21507 O O . GLY A 1 48 ? 25.079 -25.480 14.730 1.00 34.35 48 GLY A O 17
ATOM 21511 N N . GLU A 1 49 ? 25.323 -26.945 16.426 1.00 50.32 49 GLU A N 17
ATOM 21512 C CA . GLU A 1 49 ? 26.575 -27.545 15.950 1.00 30.00 49 GLU A CA 17
ATOM 21513 C C . GLU A 1 49 ? 26.329 -28.614 14.871 1.00 3.40 49 GLU A C 17
ATOM 21514 O O . GLU A 1 49 ? 27.263 -29.279 14.426 1.00 52.11 49 GLU A O 17
ATOM 21526 N N . LYS A 1 50 ? 25.063 -28.783 14.475 1.00 24.20 50 LYS A N 17
ATOM 21527 C CA . LYS A 1 50 ? 24.670 -29.740 13.419 1.00 51.34 50 LYS A CA 17
ATOM 21528 C C . LYS A 1 50 ? 24.910 -31.211 13.815 1.00 72.04 50 LYS A C 17
ATOM 21529 O O . LYS A 1 50 ? 24.660 -32.119 13.021 1.00 54.51 50 LYS A O 17
ATOM 21548 N N . THR A 1 51 ? 25.376 -31.452 15.038 1.00 24.54 51 THR A N 17
ATOM 21549 C CA . THR A 1 51 ? 25.613 -32.820 15.517 1.00 11.42 51 THR A CA 17
ATOM 21550 C C . THR A 1 51 ? 24.296 -33.610 15.600 1.00 24.45 51 THR A C 17
ATOM 21551 O O . THR A 1 51 ? 23.225 -33.037 15.801 1.00 33.33 51 THR A O 17
ATOM 21562 N N . LEU A 1 52 ? 24.383 -34.927 15.437 1.00 73.10 52 LEU A N 17
ATOM 21563 C CA . LEU A 1 52 ? 23.197 -35.797 15.402 1.00 14.51 52 LEU A CA 17
ATOM 21564 C C . LEU A 1 52 ? 22.374 -35.722 16.699 1.00 5.34 52 LEU A C 17
ATOM 21565 O O . LEU A 1 52 ? 21.143 -35.814 16.674 1.00 50.23 52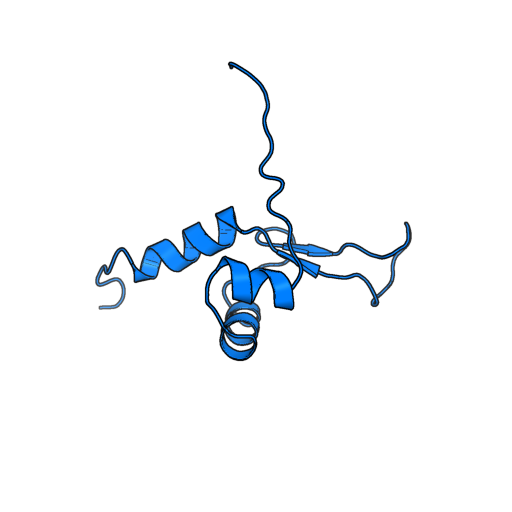 LEU A O 17
ATOM 21581 N N . ARG A 1 53 ? 23.053 -35.546 17.825 1.00 21.13 53 ARG A N 17
ATOM 21582 C CA . ARG A 1 53 ? 22.393 -35.525 19.130 1.00 74.55 53 ARG A CA 17
ATOM 21583 C C . ARG A 1 53 ? 21.711 -34.170 19.380 1.00 35.14 53 ARG A C 17
ATOM 21584 O O . ARG A 1 53 ? 22.305 -33.251 19.949 1.00 51.45 53 ARG A O 17
ATOM 21605 N N . GLY A 1 54 ? 20.476 -34.047 18.902 1.00 51.23 54 GLY A N 17
ATOM 21606 C CA . GLY A 1 54 ? 19.690 -32.831 19.102 1.00 73.33 54 GLY A CA 17
ATOM 21607 C C . GLY A 1 54 ? 18.192 -33.047 18.883 1.00 40.10 54 GLY A C 17
ATOM 21608 O O . GLY A 1 54 ? 17.775 -34.090 18.372 1.00 24.42 54 GLY A O 17
ATOM 21612 N N . THR A 1 55 ? 17.383 -32.055 19.253 1.00 15.24 55 THR A N 17
ATOM 21613 C CA . THR A 1 55 ? 15.917 -32.158 19.150 1.00 55.24 55 THR A CA 17
ATOM 21614 C C . THR A 1 55 ? 15.426 -31.855 17.729 1.00 34.52 55 THR A C 17
ATOM 21615 O O . THR A 1 55 ? 15.870 -30.897 17.097 1.00 31.34 55 THR A O 17
ATOM 21626 N N . THR A 1 56 ? 14.499 -32.667 17.232 1.00 2.33 56 THR A N 17
ATOM 21627 C CA . THR A 1 56 ? 14.001 -32.525 15.859 1.00 2.21 56 THR A CA 17
ATOM 21628 C C . THR A 1 56 ? 12.689 -31.724 15.795 1.00 63.44 56 THR A C 17
ATOM 21629 O O . THR A 1 56 ? 11.621 -32.226 16.150 1.00 73.24 56 THR A O 17
ATOM 21640 N N . TRP A 1 57 ? 12.780 -30.477 15.336 1.00 54.24 57 TRP A N 17
ATOM 21641 C CA . TRP A 1 57 ? 11.597 -29.629 15.136 1.00 72.43 57 TRP A CA 17
ATOM 21642 C C . TRP A 1 57 ? 10.976 -29.872 13.752 1.00 11.30 57 TRP A C 17
ATOM 21643 O O . TRP A 1 57 ? 11.675 -30.247 12.806 1.00 62.45 57 TRP A O 17
ATOM 21664 N N . TYR A 1 58 ? 9.666 -29.654 13.637 1.00 13.11 58 TYR A N 17
ATOM 21665 C CA . TYR A 1 58 ? 8.939 -29.927 12.390 1.00 75.02 58 TYR A CA 17
ATOM 21666 C C . TYR A 1 58 ? 8.334 -28.646 11.788 1.00 55.32 58 TYR A C 17
ATOM 21667 O O . TYR A 1 58 ? 7.914 -27.738 12.511 1.00 45.42 58 TYR A O 17
ATOM 21685 N N . ASN A 1 59 ? 8.289 -28.591 10.457 1.00 54.55 59 ASN A N 17
ATOM 21686 C CA . ASN A 1 59 ? 7.720 -27.446 9.737 1.00 42.04 59 ASN A CA 17
ATOM 21687 C C . ASN A 1 59 ? 6.213 -27.643 9.495 1.00 0.43 59 ASN A C 17
ATOM 21688 O O . ASN A 1 59 ? 5.810 -28.470 8.670 1.00 31.43 59 ASN A O 17
ATOM 21699 N N . TYR A 1 60 ? 5.385 -26.874 10.205 1.00 65.31 60 TYR A N 17
ATOM 21700 C CA . TYR A 1 60 ? 3.921 -27.003 10.106 1.00 22.44 60 TYR A CA 17
ATOM 21701 C C . TYR A 1 60 ? 3.397 -26.827 8.662 1.00 24.42 60 TYR A C 17
ATOM 21702 O O . TYR A 1 60 ? 2.602 -27.643 8.206 1.00 20.12 60 TYR A O 17
ATOM 21720 N N . PRO A 1 61 ? 3.809 -25.768 7.917 1.00 41.31 61 PRO A N 17
ATOM 21721 C CA . PRO A 1 61 ? 3.345 -25.562 6.527 1.00 43.51 61 PRO A CA 17
ATOM 21722 C C . PRO A 1 61 ? 3.681 -26.751 5.606 1.00 64.14 61 PRO A C 17
ATOM 21723 O O . PRO A 1 61 ? 2.923 -27.080 4.690 1.00 15.43 61 PRO A O 17
ATOM 21734 N N . GLU A 1 62 ? 4.814 -27.395 5.870 1.00 52.40 62 GLU A N 17
ATOM 21735 C CA . GLU A 1 62 ? 5.236 -28.580 5.117 1.00 24.02 62 GLU A CA 17
ATOM 21736 C C . GLU A 1 62 ? 4.331 -29.783 5.425 1.00 23.22 62 GLU A C 17
ATOM 21737 O O . GLU A 1 62 ? 3.864 -30.473 4.520 1.00 15.55 62 GLU A O 17
ATOM 21749 N N . ILE A 1 63 ? 4.095 -30.030 6.712 1.00 23.32 63 ILE A N 17
ATOM 21750 C CA . ILE A 1 63 ? 3.219 -31.124 7.144 1.00 14.21 63 ILE A CA 17
ATOM 21751 C C . ILE A 1 63 ? 1.762 -30.874 6.710 1.00 52.32 63 ILE A C 17
ATOM 21752 O O . ILE A 1 63 ? 1.044 -31.801 6.333 1.00 15.34 63 ILE A O 17
ATOM 21768 N N . ASN A 1 64 ? 1.344 -29.611 6.755 1.00 21.14 64 ASN A N 17
ATOM 21769 C CA . ASN A 1 64 ? 0.015 -29.206 6.289 1.00 54.23 64 ASN A CA 17
ATOM 21770 C C . ASN A 1 64 ? -0.148 -29.509 4.789 1.00 42.32 64 ASN A C 17
ATOM 21771 O O . ASN A 1 64 ? -1.219 -29.910 4.336 1.00 0.51 64 ASN A O 17
ATOM 21782 N N . LYS A 1 65 ? 0.932 -29.322 4.033 1.00 10.03 65 LYS A N 17
ATOM 21783 C CA . LYS A 1 65 ? 0.965 -29.665 2.605 1.00 63.45 65 LYS A CA 17
ATOM 21784 C C . LYS A 1 65 ? 0.708 -31.170 2.394 1.00 34.14 65 LYS A C 17
ATOM 21785 O O . LYS A 1 65 ? 0.022 -31.573 1.447 1.00 53.34 65 LYS A O 17
ATOM 21804 N N . PHE A 1 66 ? 1.264 -31.990 3.289 1.00 13.13 66 PHE A N 17
ATOM 21805 C CA . PHE A 1 66 ? 1.018 -33.438 3.294 1.00 71.23 66 PHE A CA 17
ATOM 21806 C C . PHE A 1 66 ? -0.450 -33.749 3.643 1.00 63.24 66 PHE A C 17
ATOM 21807 O O . PHE A 1 66 ? -1.143 -34.444 2.897 1.00 74.15 66 PHE A O 17
ATOM 21824 N N . ILE A 1 67 ? -0.923 -33.211 4.769 1.00 40.22 67 ILE A N 17
ATOM 21825 C CA . ILE A 1 67 ? -2.306 -33.424 5.215 1.00 30.25 67 ILE A CA 17
ATOM 21826 C C . ILE A 1 67 ? -3.318 -32.958 4.153 1.00 23.43 67 ILE A C 17
ATOM 21827 O O . ILE A 1 67 ? -4.344 -33.601 3.933 1.00 65.40 67 ILE A O 17
ATOM 21843 N N . ARG A 1 68 ? -3.013 -31.845 3.488 1.00 1.14 68 ARG A N 17
ATOM 21844 C CA . ARG A 1 68 ? -3.855 -31.325 2.401 1.00 22.54 68 ARG A CA 17
ATOM 21845 C C . ARG A 1 68 ? -4.021 -32.367 1.278 1.00 53.13 68 ARG A C 17
ATOM 21846 O O . ARG A 1 68 ? -5.084 -32.476 0.666 1.00 62.34 68 ARG A O 17
ATOM 21867 N N . ASP A 1 69 ? -2.967 -33.139 1.029 1.00 42.34 69 ASP A N 17
ATOM 21868 C CA . ASP A 1 69 ? -2.977 -34.156 -0.025 1.00 14.14 69 ASP A CA 17
ATOM 21869 C C . ASP A 1 69 ? -3.636 -35.468 0.453 1.00 11.43 69 ASP A C 17
ATOM 21870 O O . ASP A 1 69 ? -4.428 -36.077 -0.267 1.00 31.32 69 ASP A O 17
ATOM 21879 N N . SER A 1 70 ? -3.302 -35.894 1.670 1.00 21.55 70 SER A N 17
ATOM 21880 C CA . SER A 1 70 ? -3.836 -37.146 2.233 1.00 12.24 70 SER A CA 17
ATOM 21881 C C . SER A 1 70 ? -5.304 -37.011 2.665 1.00 14.44 70 SER A C 17
ATOM 21882 O O . SER A 1 70 ? -6.158 -37.794 2.248 1.00 54.45 70 SER A O 17
ATOM 21890 N N . LEU A 1 71 ? -5.592 -36.020 3.504 1.00 13.22 71 LEU A N 17
ATOM 21891 C CA . LEU A 1 71 ? -6.945 -35.828 4.045 1.00 53.33 71 LEU A CA 17
ATOM 21892 C C . LEU A 1 71 ? -7.900 -35.216 3.007 1.00 5.20 71 LEU A C 17
ATOM 21893 O O . LEU A 1 71 ? -9.050 -35.643 2.892 1.00 31.42 71 LEU A O 17
ATOM 21909 N N . GLU A 1 72 ? -7.411 -34.212 2.270 1.00 31.11 72 GLU A N 17
ATOM 21910 C CA . GLU A 1 72 ? -8.212 -33.466 1.276 1.00 1.30 72 GLU A CA 17
ATOM 21911 C C . GLU A 1 72 ? -9.287 -32.564 1.920 1.00 3.04 72 GLU A C 17
ATOM 21912 O O . GLU A 1 72 ? -9.371 -31.376 1.604 1.00 24.45 72 GLU A O 17
ATOM 21924 N N . HIS A 1 73 ? -10.113 -33.129 2.802 1.00 43.41 73 HIS A N 17
ATOM 21925 C CA . HIS A 1 73 ? -11.212 -32.386 3.436 1.00 50.23 73 HIS A CA 17
ATOM 21926 C C . HIS A 1 73 ? -10.731 -31.073 4.088 1.00 13.54 73 HIS A C 17
ATOM 21927 O O . HIS A 1 73 ? -10.043 -31.081 5.113 1.00 51.32 73 HIS A O 17
ATOM 21942 N N . HIS A 1 74 ? -11.109 -29.947 3.484 1.00 15.44 74 HIS A N 17
ATOM 21943 C CA . HIS A 1 74 ? -10.749 -28.623 4.002 1.00 4.23 74 HIS A CA 17
ATOM 21944 C C . HIS A 1 74 ? -11.451 -28.353 5.346 1.00 44.43 74 HIS A C 17
ATOM 21945 O O . HIS A 1 74 ? -12.622 -28.689 5.522 1.00 61.43 74 HIS A O 17
ATOM 21960 N N . HIS A 1 75 ? -10.740 -27.737 6.289 1.00 11.11 75 HIS A N 17
ATOM 21961 C CA . HIS A 1 75 ? -11.262 -27.559 7.651 1.00 41.30 75 HIS A CA 17
ATOM 21962 C C . HIS A 1 75 ? -10.647 -26.337 8.350 1.00 11.35 75 HIS A C 17
ATOM 21963 O O . HIS A 1 75 ? -9.521 -25.940 8.055 1.00 40.33 75 HIS A O 17
ATOM 21978 N N . HIS A 1 76 ? -11.399 -25.749 9.277 1.00 2.44 76 HIS A N 17
ATOM 21979 C CA . HIS A 1 76 ? -10.913 -24.618 10.082 1.00 24.41 76 HIS A CA 17
ATOM 21980 C C . HIS A 1 76 ? -11.143 -24.864 11.582 1.00 63.21 76 HIS A C 17
ATOM 21981 O O . HIS A 1 76 ? -12.114 -25.515 11.973 1.00 74.14 76 HIS A O 17
ATOM 21996 N N . HIS A 1 77 ? -10.239 -24.359 12.418 1.00 73.42 77 HIS A N 17
ATOM 21997 C CA . HIS A 1 77 ? -10.402 -24.448 13.871 1.00 63.40 77 HIS A CA 17
ATOM 21998 C C . HIS A 1 77 ? -11.391 -23.383 14.374 1.00 61.51 77 HIS A C 17
ATOM 21999 O O . HIS A 1 77 ? -12.136 -23.612 15.328 1.00 55.52 77 HIS A O 17
ATOM 22014 N N . HIS A 1 78 ? -11.393 -22.224 13.719 1.00 72.52 78 HIS A N 17
ATOM 22015 C CA . HIS A 1 78 ? -12.293 -21.122 14.084 1.00 21.23 78 HIS A CA 17
ATOM 22016 C C . HIS A 1 78 ? -12.773 -20.348 12.837 1.00 63.14 78 HIS A C 17
ATOM 22017 O O . HIS A 1 78 ? -12.044 -19.447 12.366 1.00 37.48 78 HIS A O 17
ATOM 22033 N N . MET A 1 1 ? -3.263 -1.971 6.057 1.00 34.32 1 MET A N 18
ATOM 22034 C CA . MET A 1 1 ? -3.821 -2.931 5.064 1.00 54.12 1 MET A CA 18
ATOM 22035 C C . MET A 1 1 ? -2.770 -3.984 4.660 1.00 11.15 1 MET A C 18
ATOM 22036 O O . MET A 1 1 ? -2.981 -5.183 4.839 1.00 73.33 1 MET A O 18
ATOM 22052 N N . ALA A 1 2 ? -1.638 -3.528 4.121 1.00 62.32 2 ALA A N 18
ATOM 22053 C CA . ALA A 1 2 ? -0.541 -4.428 3.732 1.00 51.03 2 ALA A CA 18
ATOM 22054 C C . ALA A 1 2 ? 0.199 -4.978 4.965 1.00 51.14 2 ALA A C 18
ATOM 22055 O O . ALA A 1 2 ? 0.153 -4.382 6.044 1.00 75.40 2 ALA A O 18
ATOM 22062 N N . GLN A 1 3 ? 0.885 -6.111 4.807 1.00 2.21 3 GLN A N 18
ATOM 22063 C CA . GLN A 1 3 ? 1.567 -6.758 5.940 1.00 33.52 3 GLN A CA 18
ATOM 22064 C C . GLN A 1 3 ? 2.780 -7.590 5.493 1.00 14.24 3 GLN A C 18
ATOM 22065 O O . GLN A 1 3 ? 2.797 -8.141 4.392 1.00 34.10 3 GLN A O 18
ATOM 22079 N N . ILE A 1 4 ? 3.789 -7.674 6.357 1.00 24.20 4 ILE A N 18
ATOM 22080 C CA . ILE A 1 4 ? 4.940 -8.558 6.140 1.00 14.51 4 ILE A CA 18
ATOM 22081 C C . ILE A 1 4 ? 4.955 -9.665 7.206 1.00 72.41 4 ILE A C 18
ATOM 22082 O O . ILE A 1 4 ? 5.512 -9.497 8.296 1.00 65.22 4 ILE A O 18
ATOM 22098 N N . ILE A 1 5 ? 4.307 -10.789 6.901 1.00 53.24 5 ILE A N 18
ATOM 22099 C CA . ILE A 1 5 ? 4.181 -11.896 7.853 1.00 71.32 5 ILE A CA 18
ATOM 22100 C C . ILE A 1 5 ? 4.512 -13.246 7.198 1.00 33.35 5 ILE A C 18
ATOM 22101 O O . ILE A 1 5 ? 3.711 -13.799 6.440 1.00 42.44 5 ILE A O 18
ATOM 22117 N N . PHE A 1 6 ? 5.708 -13.754 7.484 1.00 44.11 6 PHE A N 18
ATOM 22118 C CA . PHE A 1 6 ? 6.128 -15.082 7.025 1.00 4.21 6 PHE A CA 18
ATOM 22119 C C . PHE A 1 6 ? 7.304 -15.586 7.870 1.00 4.41 6 PHE A C 18
ATOM 22120 O O . PHE A 1 6 ? 8.451 -15.179 7.666 1.00 1.15 6 PHE A O 18
ATOM 22137 N N . ASN A 1 7 ? 7.015 -16.446 8.839 1.00 4.43 7 ASN A N 18
ATOM 22138 C CA . ASN A 1 7 ? 8.045 -16.958 9.745 1.00 30.24 7 ASN A CA 18
ATOM 22139 C C . ASN A 1 7 ? 7.952 -18.485 9.896 1.00 63.43 7 ASN A C 18
ATOM 22140 O O . ASN A 1 7 ? 6.993 -19.009 10.464 1.00 61.25 7 ASN A O 18
ATOM 22151 N N . GLU A 1 8 ? 8.947 -19.199 9.379 1.00 11.53 8 GLU A N 18
ATOM 22152 C CA . GLU A 1 8 ? 8.998 -20.651 9.517 1.00 20.25 8 GLU A CA 18
ATOM 22153 C C . GLU A 1 8 ? 9.399 -21.042 10.946 1.00 51.43 8 GLU A C 18
ATOM 22154 O O . GLU A 1 8 ? 10.569 -21.311 11.230 1.00 40.03 8 GLU A O 18
ATOM 22166 N N . GLU A 1 9 ? 8.419 -21.023 11.847 1.00 75.32 9 GLU A N 18
ATOM 22167 C CA . GLU A 1 9 ? 8.644 -21.378 13.252 1.00 14.23 9 GLU A CA 18
ATOM 22168 C C . GLU A 1 9 ? 9.113 -22.833 13.407 1.00 44.53 9 GLU A C 18
ATOM 22169 O O . GLU A 1 9 ? 8.351 -23.773 13.173 1.00 53.12 9 GLU A O 18
ATOM 22181 N N . TRP A 1 10 ? 10.378 -23.008 13.783 1.00 11.13 10 TRP A N 18
ATOM 22182 C CA . TRP A 1 10 ? 10.913 -24.332 14.113 1.00 15.25 10 TRP A CA 18
ATOM 22183 C C . TRP A 1 10 ? 10.631 -24.674 15.583 1.00 64.51 10 TRP A C 18
ATOM 22184 O O . TRP A 1 10 ? 10.805 -23.833 16.469 1.00 13.01 10 TRP A O 18
ATOM 22205 N N . MET A 1 11 ? 10.204 -25.907 15.838 1.00 35.51 11 MET A N 18
ATOM 22206 C CA . MET A 1 11 ? 9.895 -26.351 17.201 1.00 55.24 11 MET A CA 18
ATOM 22207 C C . MET A 1 11 ? 10.052 -27.869 17.353 1.00 31.34 11 MET A C 18
ATOM 22208 O O . MET A 1 11 ? 9.948 -28.618 16.380 1.00 31.42 11 MET A O 18
ATOM 22222 N N . VAL A 1 12 ? 10.309 -28.317 18.580 1.00 45.20 12 VAL A N 18
ATOM 22223 C CA . VAL A 1 12 ? 10.436 -29.749 18.865 1.00 73.14 12 VAL A CA 18
ATOM 22224 C C . VAL A 1 12 ? 9.073 -30.461 18.786 1.00 33.00 12 VAL A C 18
ATOM 22225 O O . VAL A 1 12 ? 8.022 -29.817 18.781 1.00 1.20 12 VAL A O 18
ATOM 22238 N N . GLU A 1 13 ? 9.103 -31.789 18.746 1.00 20.24 13 GLU A N 18
ATOM 22239 C CA . GLU A 1 13 ? 7.886 -32.600 18.595 1.00 43.21 13 GLU A CA 18
ATOM 22240 C C . GLU A 1 13 ? 6.867 -32.324 19.715 1.00 22.20 13 GLU A C 18
ATOM 22241 O O . GLU A 1 13 ? 5.667 -32.165 19.460 1.00 63.40 13 GLU A O 18
ATOM 22253 N N . LYS A 1 14 ? 7.356 -32.245 20.951 1.00 71.33 14 LYS A N 18
ATOM 22254 C CA . LYS A 1 14 ? 6.502 -31.975 22.113 1.00 71.13 14 LYS A CA 18
ATOM 22255 C C . LYS A 1 14 ? 5.854 -30.582 22.026 1.00 23.45 14 LYS A C 18
ATOM 22256 O O . LYS A 1 14 ? 4.727 -30.384 22.475 1.00 53.21 14 LYS A O 18
ATOM 22275 N N . ALA A 1 15 ? 6.561 -29.623 21.434 1.00 0.43 15 ALA A N 18
ATOM 22276 C CA . ALA A 1 15 ? 6.020 -28.271 21.247 1.00 73.10 15 ALA A CA 18
ATOM 22277 C C . ALA A 1 15 ? 5.043 -28.224 20.063 1.00 32.24 15 ALA A C 18
ATOM 22278 O O . ALA A 1 15 ? 4.030 -27.519 20.101 1.00 30.33 15 ALA A O 18
ATOM 22285 N N . LEU A 1 16 ? 5.351 -29.000 19.025 1.00 5.03 16 LEU A N 18
ATOM 22286 C CA . LEU A 1 16 ? 4.523 -29.060 17.817 1.00 22.20 16 LEU A CA 18
ATOM 22287 C C . LEU A 1 16 ? 3.123 -29.613 18.135 1.00 31.42 16 LEU A C 18
ATOM 22288 O O . LEU A 1 16 ? 2.110 -29.061 17.695 1.00 42.43 16 LEU A O 18
ATOM 22304 N N . MET A 1 17 ? 3.066 -30.707 18.901 1.00 4.41 17 MET A N 18
ATOM 22305 C CA . MET A 1 17 ? 1.779 -31.302 19.292 1.00 72.23 17 MET A CA 18
ATOM 22306 C C . MET A 1 17 ? 0.917 -30.307 20.090 1.00 30.43 17 MET A C 18
ATOM 22307 O O . MET A 1 17 ? -0.304 -30.297 19.968 1.00 55.25 17 MET A O 18
ATOM 22321 N N . VAL A 1 18 ? 1.560 -29.458 20.894 1.00 73.13 18 VAL A N 18
ATOM 22322 C CA . VAL A 1 18 ? 0.845 -28.430 21.663 1.00 74.32 18 VAL A CA 18
ATOM 22323 C C . VAL A 1 18 ? 0.271 -27.341 20.738 1.00 3.33 18 VAL A C 18
ATOM 22324 O O . VAL A 1 18 ? -0.849 -26.867 20.938 1.00 22.41 18 VAL A O 18
ATOM 22337 N N . ARG A 1 19 ? 1.046 -26.950 19.727 1.00 22.21 19 ARG A N 18
ATOM 22338 C CA . ARG A 1 19 ? 0.604 -25.955 18.735 1.00 24.12 19 ARG A CA 18
ATOM 22339 C C . ARG A 1 19 ? -0.563 -26.474 17.874 1.00 55.11 19 ARG A C 18
ATOM 22340 O O . ARG A 1 19 ? -1.536 -25.761 17.629 1.00 63.52 19 ARG A O 18
ATOM 22361 N N . THR A 1 20 ? -0.447 -27.717 17.415 1.00 53.12 20 THR A N 18
ATOM 22362 C CA . THR A 1 20 ? -1.391 -28.285 16.439 1.00 50.13 20 THR A CA 18
ATOM 22363 C C . THR A 1 20 ? -2.542 -29.064 17.098 1.00 33.24 20 THR A C 18
ATOM 22364 O O . THR A 1 20 ? -3.618 -29.209 16.513 1.00 53.43 20 THR A O 18
ATOM 22375 N N . GLY A 1 21 ? -2.310 -29.571 18.304 1.00 20.22 21 GLY A N 18
ATOM 22376 C CA . GLY A 1 21 ? -3.324 -30.361 19.002 1.00 52.20 21 GLY A CA 18
ATOM 22377 C C . GLY A 1 21 ? -3.174 -31.866 18.778 1.00 74.20 21 GLY A C 18
ATOM 22378 O O . GLY A 1 21 ? -3.980 -32.656 19.269 1.00 12.04 21 GLY A O 18
ATOM 22382 N N . LEU A 1 22 ? -2.140 -32.259 18.035 1.00 14.41 22 LEU A N 18
ATOM 22383 C CA . LEU A 1 22 ? -1.880 -33.673 17.738 1.00 53.14 22 LEU A CA 18
ATOM 22384 C C . LEU A 1 22 ? -1.304 -34.426 18.953 1.00 14.50 22 LEU A C 18
ATOM 22385 O O . LEU A 1 22 ? -0.995 -33.833 19.987 1.00 45.43 22 LEU A O 18
ATOM 22401 N N . GLY A 1 23 ? -1.166 -35.743 18.814 1.00 42.41 23 GLY A N 18
ATOM 22402 C CA . GLY A 1 23 ? -0.567 -36.563 19.865 1.00 20.14 23 GLY A CA 18
ATOM 22403 C C . GLY A 1 23 ? 0.597 -37.406 19.350 1.00 34.13 23 GLY A C 18
ATOM 22404 O O . GLY A 1 23 ? 0.805 -37.502 18.141 1.00 11.23 23 GLY A O 18
ATOM 22408 N N . ALA A 1 24 ? 1.338 -38.038 20.260 1.00 42.14 24 ALA A N 18
ATOM 22409 C CA . ALA A 1 24 ? 2.532 -38.818 19.894 1.00 50.05 24 ALA A CA 18
ATOM 22410 C C . ALA A 1 24 ? 2.226 -39.884 18.827 1.00 13.43 24 ALA A C 18
ATOM 22411 O O . ALA A 1 24 ? 2.901 -39.961 17.798 1.00 15.32 24 ALA A O 18
ATOM 22418 N N . ARG A 1 25 ? 1.191 -40.688 19.071 1.00 72.32 25 ARG A N 18
ATOM 22419 C CA . ARG A 1 25 ? 0.820 -41.772 18.151 1.00 24.20 25 ARG A CA 18
ATOM 22420 C C . ARG A 1 25 ? 0.356 -41.235 16.787 1.00 71.35 25 ARG A C 18
ATOM 22421 O O . ARG A 1 25 ? 0.507 -41.902 15.759 1.00 45.20 25 ARG A O 18
ATOM 22442 N N . GLN A 1 26 ? -0.218 -40.036 16.780 1.00 40.22 26 GLN A N 18
ATOM 22443 C CA . GLN A 1 26 ? -0.653 -39.399 15.532 1.00 40.14 26 GLN A CA 18
ATOM 22444 C C . GLN A 1 26 ? 0.547 -38.817 14.768 1.00 30.40 26 GLN A C 18
ATOM 22445 O O . GLN A 1 26 ? 0.654 -38.963 13.551 1.00 63.32 26 GLN A O 18
ATOM 22459 N N . ILE A 1 27 ? 1.460 -38.170 15.494 1.00 54.22 27 ILE A N 18
ATOM 22460 C CA . ILE A 1 27 ? 2.648 -37.563 14.882 1.00 25.11 27 ILE A CA 18
ATOM 22461 C C . ILE A 1 27 ? 3.561 -38.622 14.241 1.00 73.10 27 ILE A C 18
ATOM 22462 O O . ILE A 1 27 ? 3.964 -38.474 13.088 1.00 41.53 27 ILE A O 18
ATOM 22478 N N . GLU A 1 28 ? 3.875 -39.692 14.980 1.00 31.02 28 GLU A N 18
ATOM 22479 C CA . GLU A 1 28 ? 4.731 -40.768 14.446 1.00 51.41 28 GLU A CA 18
ATOM 22480 C C . GLU A 1 28 ? 4.193 -41.300 13.106 1.00 15.34 28 GLU A C 18
ATOM 22481 O O . GLU A 1 28 ? 4.965 -41.656 12.213 1.00 23.41 28 GLU A O 18
ATOM 22493 N N . SER A 1 29 ? 2.866 -41.336 12.973 1.00 54.41 29 SER A N 18
ATOM 22494 C CA . SER A 1 29 ? 2.222 -41.713 11.706 1.00 31.33 29 SER A CA 18
ATOM 22495 C C . SER A 1 29 ? 2.572 -40.711 10.602 1.00 50.20 29 SER A C 18
ATOM 22496 O O . SER A 1 29 ? 3.015 -41.088 9.517 1.00 10.23 29 SER A O 18
ATOM 22504 N N . TYR A 1 30 ? 2.385 -39.427 10.898 1.00 3.11 30 TYR A N 18
ATOM 22505 C CA . TYR A 1 30 ? 2.712 -38.352 9.952 1.00 32.32 30 TYR A CA 18
ATOM 22506 C C . TYR A 1 30 ? 4.205 -38.372 9.572 1.00 73.54 30 TYR A C 18
ATOM 22507 O O . TYR A 1 30 ? 4.570 -38.089 8.431 1.00 54.13 30 TYR A O 18
ATOM 22525 N N . ARG A 1 31 ? 5.062 -38.722 10.533 1.00 23.21 31 ARG A N 18
ATOM 22526 C CA . ARG A 1 31 ? 6.512 -38.783 10.303 1.00 74.20 31 ARG A CA 18
ATOM 22527 C C . ARG A 1 31 ? 6.868 -39.829 9.233 1.00 53.42 31 ARG A C 18
ATOM 22528 O O . ARG A 1 31 ? 7.949 -39.790 8.648 1.00 31.14 31 ARG A O 18
ATOM 22549 N N . GLN A 1 32 ? 5.952 -40.766 8.993 1.00 41.53 32 GLN A N 18
ATOM 22550 C CA . GLN A 1 32 ? 6.142 -41.804 7.972 1.00 62.42 32 GLN A CA 18
ATOM 22551 C C . GLN A 1 32 ? 5.206 -41.604 6.765 1.00 1.42 32 GLN A C 18
ATOM 22552 O O . GLN A 1 32 ? 5.342 -42.285 5.747 1.00 23.34 32 GLN A O 18
ATOM 22566 N N . GLY A 1 33 ? 4.260 -40.667 6.874 1.00 63.42 33 GLY A N 18
ATOM 22567 C CA . GLY A 1 33 ? 3.287 -40.457 5.803 1.00 64.33 33 GLY A CA 18
ATOM 22568 C C . GLY A 1 33 ? 2.844 -39.006 5.639 1.00 64.41 33 GLY A C 18
ATOM 22569 O O . GLY A 1 33 ? 1.660 -38.732 5.421 1.00 65.10 33 GLY A O 18
ATOM 22573 N N . ALA A 1 34 ? 3.797 -38.081 5.735 1.00 33.15 34 ALA A N 18
ATOM 22574 C CA . ALA A 1 34 ? 3.520 -36.642 5.579 1.00 3.22 34 ALA A CA 18
ATOM 22575 C C . ALA A 1 34 ? 4.804 -35.809 5.697 1.00 71.50 34 ALA A C 18
ATOM 22576 O O . ALA A 1 34 ? 4.959 -34.774 5.043 1.00 63.40 34 ALA A O 18
ATOM 22583 N N . TRP A 1 35 ? 5.718 -36.265 6.547 1.00 24.45 35 TRP A N 18
ATOM 22584 C CA . TRP A 1 35 ? 6.990 -35.568 6.774 1.00 41.41 35 TRP A CA 18
ATOM 22585 C C . TRP A 1 35 ? 7.950 -35.708 5.578 1.00 43.33 35 TRP A C 18
ATOM 22586 O O . TRP A 1 35 ? 8.045 -36.765 4.949 1.00 54.01 35 TRP A O 18
ATOM 22607 N N . ILE A 1 36 ? 8.670 -34.624 5.288 1.00 3.33 36 ILE A N 18
ATOM 22608 C CA . ILE A 1 36 ? 9.634 -34.572 4.182 1.00 14.55 36 ILE A CA 18
ATOM 22609 C C . ILE A 1 36 ? 10.907 -33.826 4.620 1.00 31.21 36 ILE A C 18
ATOM 22610 O O . ILE A 1 36 ? 10.825 -32.769 5.253 1.00 63.13 36 ILE A O 18
ATOM 22626 N N . GLU A 1 37 ? 12.069 -34.380 4.283 1.00 73.15 37 GLU A N 18
ATOM 22627 C CA . GLU A 1 37 ? 13.361 -33.786 4.666 1.00 34.02 37 GLU A CA 18
ATOM 22628 C C . GLU A 1 37 ? 13.499 -32.331 4.172 1.00 34.15 37 GLU A C 18
ATOM 22629 O O . GLU A 1 37 ? 13.221 -32.024 3.012 1.00 23.14 37 GLU A O 18
ATOM 22641 N N . GLY A 1 38 ? 13.894 -31.433 5.077 1.00 45.22 38 GLY A N 18
ATOM 22642 C CA . GLY A 1 38 ? 14.103 -30.027 4.720 1.00 63.40 38 GLY A CA 18
ATOM 22643 C C . GLY A 1 38 ? 12.807 -29.226 4.564 1.00 5.13 38 GLY A C 18
ATOM 22644 O O . GLY A 1 38 ? 12.795 -28.007 4.744 1.00 50.43 38 GLY A O 18
ATOM 22648 N N . VAL A 1 39 ? 11.713 -29.906 4.220 1.00 73.10 39 VAL A N 18
ATOM 22649 C CA . VAL A 1 39 ? 10.428 -29.240 3.979 1.00 51.30 39 VAL A CA 18
ATOM 22650 C C . VAL A 1 39 ? 9.530 -29.236 5.230 1.00 24.12 39 VAL A C 18
ATOM 22651 O O . VAL A 1 39 ? 8.859 -28.248 5.514 1.00 74.33 39 VAL A O 18
ATOM 22664 N N . HIS A 1 40 ? 9.508 -30.348 5.969 1.00 3.41 40 HIS A N 18
ATOM 22665 C CA . HIS A 1 40 ? 8.680 -30.455 7.185 1.00 14.34 40 HIS A CA 18
ATOM 22666 C C . HIS A 1 40 ? 9.516 -30.769 8.439 1.00 34.10 40 HIS A C 18
ATOM 22667 O O . HIS A 1 40 ? 8.996 -30.714 9.553 1.00 61.31 40 HIS A O 18
ATOM 22682 N N . PHE A 1 41 ? 10.800 -31.098 8.262 1.00 63.45 41 PHE A N 18
ATOM 22683 C CA . PHE A 1 41 ? 11.686 -31.378 9.404 1.00 64.50 41 PHE A CA 18
ATOM 22684 C C . PHE A 1 41 ? 13.164 -31.368 8.995 1.00 70.22 41 PHE A C 18
ATOM 22685 O O . PHE A 1 41 ? 13.496 -31.532 7.819 1.00 62.41 41 PHE A O 18
ATOM 22702 N N . LYS A 1 42 ? 14.046 -31.182 9.976 1.00 62.33 42 LYS A N 18
ATOM 22703 C CA . LYS A 1 42 ? 15.494 -31.268 9.744 1.00 63.51 42 LYS A CA 18
ATOM 22704 C C . LYS A 1 42 ? 16.245 -31.660 11.025 1.00 24.21 42 LYS A C 18
ATOM 22705 O O . LYS A 1 42 ? 15.780 -31.403 12.139 1.00 4.23 42 LYS A O 18
ATOM 22724 N N . ARG A 1 43 ? 17.405 -32.287 10.857 1.00 23.21 43 ARG A N 18
ATOM 22725 C CA . ARG A 1 43 ? 18.315 -32.540 11.980 1.00 74.25 43 ARG A CA 18
ATOM 22726 C C . ARG A 1 43 ? 19.032 -31.244 12.411 1.00 25.24 43 ARG A C 18
ATOM 22727 O O . ARG A 1 43 ? 19.396 -30.410 11.575 1.00 62.54 43 ARG A O 18
ATOM 22748 N N . VAL A 1 44 ? 19.214 -31.072 13.715 1.00 74.53 44 VAL A N 18
ATOM 22749 C CA . VAL A 1 44 ? 19.926 -29.910 14.261 1.00 4.30 44 VAL A CA 18
ATOM 22750 C C . VAL A 1 44 ? 21.307 -30.312 14.802 1.00 3.54 44 VAL A C 18
ATOM 22751 O O . VAL A 1 44 ? 21.482 -31.413 15.333 1.00 44.10 44 VAL A O 18
ATOM 22764 N N . SER A 1 45 ? 22.277 -29.410 14.648 1.00 32.14 45 SER A N 18
ATOM 22765 C CA . SER A 1 45 ? 23.669 -29.653 15.060 1.00 21.52 45 SER A CA 18
ATOM 22766 C C . SER A 1 45 ? 23.774 -30.130 16.522 1.00 2.44 45 SER A C 18
ATOM 22767 O O . SER A 1 45 ? 23.205 -29.510 17.425 1.00 64.14 45 SER A O 18
ATOM 22775 N N . PRO A 1 46 ? 24.510 -31.239 16.774 1.00 51.11 46 PRO A N 18
ATOM 22776 C CA . PRO A 1 46 ? 24.715 -31.773 18.138 1.00 33.20 46 PRO A CA 18
ATOM 22777 C C . PRO A 1 46 ? 25.225 -30.715 19.136 1.00 12.11 46 PRO A C 18
ATOM 22778 O O . PRO A 1 46 ? 24.923 -30.777 20.331 1.00 72.15 46 PRO A O 18
ATOM 22789 N N . SER A 1 47 ? 26.027 -29.772 18.635 1.00 23.13 47 SER A N 18
ATOM 22790 C CA . SER A 1 47 ? 26.477 -28.597 19.411 1.00 5.23 47 SER A CA 18
ATOM 22791 C C . SER A 1 47 ? 27.444 -28.943 20.561 1.00 72.13 47 SER A C 18
ATOM 22792 O O . SER A 1 47 ? 27.978 -28.041 21.208 1.00 61.22 47 SER A O 18
ATOM 22800 N N . GLY A 1 48 ? 27.688 -30.230 20.807 1.00 22.34 48 GLY A N 18
ATOM 22801 C CA . GLY A 1 48 ? 28.574 -30.625 21.903 1.00 20.41 48 GLY A CA 18
ATOM 22802 C C . GLY A 1 48 ? 28.427 -32.085 22.332 1.00 40.15 48 GLY A C 18
ATOM 22803 O O . GLY A 1 48 ? 28.650 -33.001 21.538 1.00 54.14 48 GLY A O 18
ATOM 22807 N N . GLU A 1 49 ? 28.048 -32.301 23.594 1.00 1.42 49 GLU A N 18
ATOM 22808 C CA . GLU A 1 49 ? 27.985 -33.651 24.180 1.00 1.01 49 GLU A CA 18
ATOM 22809 C C . GLU A 1 49 ? 26.923 -34.544 23.515 1.00 14.43 49 GLU A C 18
ATOM 22810 O O . GLU A 1 49 ? 26.896 -35.758 23.740 1.00 54.42 49 GLU A O 18
ATOM 22822 N N . LYS A 1 50 ? 26.040 -33.949 22.715 1.00 40.34 50 LYS A N 18
ATOM 22823 C CA . LYS A 1 50 ? 25.004 -34.714 22.013 1.00 65.52 50 LYS A CA 18
ATOM 22824 C C . LYS A 1 50 ? 25.626 -35.755 21.069 1.00 30.41 50 LYS A C 18
ATOM 22825 O O . LYS A 1 50 ? 26.556 -35.453 20.318 1.00 1.53 50 LYS A O 18
ATOM 22844 N N . THR A 1 51 ? 25.107 -36.980 21.117 1.00 12.34 51 THR A N 18
ATOM 22845 C CA . THR A 1 51 ? 25.625 -38.083 20.294 1.00 54.11 51 THR A CA 18
ATOM 22846 C C . THR A 1 51 ? 25.231 -37.926 18.816 1.00 24.00 51 THR A C 18
ATOM 22847 O O . THR A 1 51 ? 24.663 -36.908 18.412 1.00 65.32 51 THR A O 18
ATOM 22858 N N . LEU A 1 52 ? 25.511 -38.956 18.014 1.00 62.12 52 LEU A N 18
ATOM 22859 C CA . LEU A 1 52 ? 25.217 -38.925 16.571 1.00 53.35 52 LEU A CA 18
ATOM 22860 C C . LEU A 1 52 ? 23.706 -38.800 16.292 1.00 54.24 52 LEU A C 18
ATOM 22861 O O . LEU A 1 52 ? 23.300 -38.509 15.164 1.00 1.43 52 LEU A O 18
ATOM 22877 N N . ARG A 1 53 ? 22.885 -39.026 17.320 1.00 40.20 53 ARG A N 18
ATOM 22878 C CA . ARG A 1 53 ? 21.424 -38.906 17.204 1.00 54.33 53 ARG A CA 18
ATOM 22879 C C . ARG A 1 53 ? 21.003 -37.480 16.791 1.00 42.41 53 ARG A C 18
ATOM 22880 O O . ARG A 1 53 ? 20.197 -37.294 15.874 1.00 13.41 53 ARG A O 18
ATOM 22901 N N . GLY A 1 54 ? 21.574 -36.479 17.460 1.00 31.40 54 GLY A N 18
ATOM 22902 C CA . GLY A 1 54 ? 21.195 -35.088 17.214 1.00 54.33 54 GLY A CA 18
ATOM 22903 C C . GLY A 1 54 ? 19.816 -34.739 17.771 1.00 62.22 54 GLY A C 18
ATOM 22904 O O . GLY A 1 54 ? 19.372 -35.312 18.766 1.00 23.41 54 GLY A O 18
ATOM 22908 N N . THR A 1 55 ? 19.145 -33.782 17.138 1.00 70.03 55 THR A N 18
ATOM 22909 C CA . THR A 1 55 ? 17.780 -33.391 17.528 1.00 65.04 55 THR A CA 18
ATOM 22910 C C . THR A 1 55 ? 16.979 -32.926 16.305 1.00 74.31 55 THR A C 18
ATOM 22911 O O . THR A 1 55 ? 17.474 -32.140 15.501 1.00 24.52 55 THR A O 18
ATOM 22922 N N . THR A 1 56 ? 15.746 -33.414 16.160 1.00 60.24 56 THR A N 18
ATOM 22923 C CA . THR A 1 56 ? 14.920 -33.092 14.983 1.00 33.13 56 THR A CA 18
ATOM 22924 C C . THR A 1 56 ? 13.844 -32.041 15.299 1.00 12.45 56 THR A C 18
ATOM 22925 O O . THR A 1 56 ? 13.002 -32.243 16.176 1.00 31.14 56 THR A O 18
ATOM 22936 N N . TRP A 1 57 ? 13.879 -30.926 14.573 1.00 53.10 57 TRP A N 18
ATOM 22937 C CA . TRP A 1 57 ? 12.868 -29.863 14.710 1.00 54.20 57 TRP A CA 18
ATOM 22938 C C . TRP A 1 57 ? 11.937 -29.840 13.485 1.00 72.25 57 TRP A C 18
ATOM 22939 O O . TRP A 1 57 ? 12.362 -30.135 12.365 1.00 3.25 57 TRP A O 18
ATOM 22960 N N . TYR A 1 58 ? 10.667 -29.493 13.706 1.00 62.34 58 TYR A N 18
ATOM 22961 C CA . TYR A 1 58 ? 9.648 -29.544 12.644 1.00 54.35 58 TYR A CA 18
ATOM 22962 C C . TYR A 1 58 ? 9.242 -28.145 12.138 1.00 23.34 58 TYR A C 18
ATOM 22963 O O . TYR A 1 58 ? 9.345 -27.148 12.858 1.00 73.22 58 TYR A O 18
ATOM 22981 N N . ASN A 1 59 ? 8.776 -28.095 10.884 1.00 61.12 59 ASN A N 18
ATOM 22982 C CA . ASN A 1 59 ? 8.287 -26.851 10.263 1.00 63.02 59 ASN A CA 18
ATOM 22983 C C . ASN A 1 59 ? 6.813 -26.577 10.609 1.00 33.45 59 ASN A C 18
ATOM 22984 O O . ASN A 1 59 ? 5.909 -27.163 10.009 1.00 15.42 59 ASN A O 18
ATOM 22995 N N . TYR A 1 60 ? 6.576 -25.667 11.555 1.00 24.02 60 TYR A N 18
ATOM 22996 C CA . TYR A 1 60 ? 5.210 -25.293 11.958 1.00 65.22 60 TYR A CA 18
ATOM 22997 C C . TYR A 1 60 ? 4.314 -24.908 10.754 1.00 70.21 60 TYR A C 18
ATOM 22998 O O . TYR A 1 60 ? 3.207 -25.434 10.620 1.00 5.21 60 TYR A O 18
ATOM 23016 N N . PRO A 1 61 ? 4.763 -23.994 9.852 1.00 54.51 61 PRO A N 18
ATOM 23017 C CA . PRO A 1 61 ? 3.954 -23.575 8.686 1.00 24.42 61 PRO A CA 18
ATOM 23018 C C . PRO A 1 61 ? 3.517 -24.752 7.794 1.00 32.13 61 PRO A C 18
ATOM 23019 O O . PRO A 1 61 ? 2.330 -24.923 7.525 1.00 20.53 61 PRO A O 18
ATOM 23030 N N . GLU A 1 62 ? 4.477 -25.568 7.355 1.00 2.41 62 GLU A N 18
ATOM 23031 C CA . GLU A 1 62 ? 4.189 -26.706 6.469 1.00 61.13 62 GLU A CA 18
ATOM 23032 C C . GLU A 1 62 ? 3.310 -27.779 7.148 1.00 33.32 62 GLU A C 18
ATOM 23033 O O . GLU A 1 62 ? 2.639 -28.561 6.470 1.00 33.22 62 GLU A O 18
ATOM 23045 N N . ILE A 1 63 ? 3.324 -27.830 8.480 1.00 42.45 63 ILE A N 18
ATOM 23046 C CA . ILE A 1 63 ? 2.473 -28.774 9.221 1.00 41.13 63 ILE A CA 18
ATOM 23047 C C . ILE A 1 63 ? 1.044 -28.233 9.381 1.00 63.41 63 ILE A C 18
ATOM 23048 O O . ILE A 1 63 ? 0.070 -28.953 9.149 1.00 22.14 63 ILE A O 18
ATOM 23064 N N . ASN A 1 64 ? 0.918 -26.966 9.772 1.00 65.51 64 ASN A N 18
ATOM 23065 C CA . ASN A 1 64 ? -0.391 -26.303 9.827 1.00 44.43 64 ASN A CA 18
ATOM 23066 C C . ASN A 1 64 ? -1.054 -26.333 8.439 1.00 12.14 64 ASN A C 18
ATOM 23067 O O . ASN A 1 64 ? -2.256 -26.572 8.304 1.00 55.01 64 ASN A O 18
ATOM 23078 N N . LYS A 1 65 ? -0.238 -26.099 7.419 1.00 54.11 65 LYS A N 18
ATOM 23079 C CA . LYS A 1 65 ? -0.633 -26.278 6.018 1.00 50.33 65 LYS A CA 18
ATOM 23080 C C . LYS A 1 65 ? -1.215 -27.681 5.774 1.00 14.22 65 LYS A C 18
ATOM 23081 O O . LYS A 1 65 ? -2.286 -27.827 5.184 1.00 4.13 65 LYS A O 18
ATOM 23100 N N . PHE A 1 66 ? -0.508 -28.708 6.247 1.00 0.21 66 PHE A N 18
ATOM 23101 C CA . PHE A 1 66 ? -0.966 -30.094 6.102 1.00 13.12 66 PHE A CA 18
ATOM 23102 C C . PHE A 1 66 ? -2.330 -30.302 6.783 1.00 10.13 66 PHE A C 18
ATOM 23103 O O . PHE A 1 66 ? -3.180 -31.031 6.275 1.00 65.25 66 PHE A O 18
ATOM 23120 N N . ILE A 1 67 ? -2.530 -29.654 7.932 1.00 51.21 67 ILE A N 18
ATOM 23121 C CA . ILE A 1 67 ? -3.818 -29.701 8.636 1.00 60.13 67 ILE A CA 18
ATOM 23122 C C . ILE A 1 67 ? -4.940 -29.104 7.772 1.00 15.41 67 ILE A C 18
ATOM 23123 O O . ILE A 1 67 ? -6.052 -29.634 7.725 1.00 52.43 67 ILE A O 18
ATOM 23139 N N . ARG A 1 68 ? -4.632 -28.008 7.081 1.00 62.40 68 ARG A N 18
ATOM 23140 C CA . ARG A 1 68 ? -5.584 -27.375 6.161 1.00 5.25 68 ARG A CA 18
ATOM 23141 C C . ARG A 1 68 ? -6.042 -28.383 5.097 1.00 20.54 68 ARG A C 18
ATOM 23142 O O . ARG A 1 68 ? -7.231 -28.678 4.968 1.00 41.15 68 ARG A O 18
ATOM 23163 N N . ASP A 1 69 ? -5.084 -28.912 4.342 1.00 3.21 69 ASP A N 18
ATOM 23164 C CA . ASP A 1 69 ? -5.374 -29.902 3.301 1.00 63.25 69 ASP A CA 18
ATOM 23165 C C . ASP A 1 69 ? -5.888 -31.229 3.895 1.00 54.24 69 ASP A C 18
ATOM 23166 O O . ASP A 1 69 ? -6.475 -32.049 3.192 1.00 71.04 69 ASP A O 18
ATOM 23175 N N . SER A 1 70 ? -5.651 -31.447 5.184 1.00 4.13 70 SER A N 18
ATOM 23176 C CA . SER A 1 70 ? -6.228 -32.602 5.891 1.00 54.33 70 SER A CA 18
ATOM 23177 C C . SER A 1 70 ? -7.692 -32.330 6.281 1.00 30.24 70 SER A C 18
ATOM 23178 O O . SER A 1 70 ? -8.477 -33.255 6.497 1.00 23.05 70 SER A O 18
ATOM 23186 N N . LEU A 1 71 ? -8.047 -31.052 6.380 1.00 42.13 71 LEU A N 18
ATOM 23187 C CA . LEU A 1 71 ? -9.405 -30.635 6.750 1.00 20.44 71 LEU A CA 18
ATOM 23188 C C . LEU A 1 71 ? -10.328 -30.555 5.516 1.00 53.42 71 LEU A C 18
ATOM 23189 O O . LEU A 1 71 ? -11.338 -31.260 5.432 1.00 4.42 71 LEU A O 18
ATOM 23205 N N . GLU A 1 72 ? -9.982 -29.686 4.564 1.00 72.31 72 GLU A N 18
ATOM 23206 C CA . GLU A 1 72 ? -10.740 -29.573 3.309 1.00 71.05 72 GLU A CA 18
ATOM 23207 C C . GLU A 1 72 ? -10.502 -30.795 2.404 1.00 63.42 72 GLU A C 18
ATOM 23208 O O . GLU A 1 72 ? -9.634 -30.770 1.531 1.00 23.12 72 GLU A O 18
ATOM 23220 N N . HIS A 1 73 ? -11.276 -31.862 2.627 1.00 1.54 73 HIS A N 18
ATOM 23221 C CA . HIS A 1 73 ? -11.107 -33.127 1.892 1.00 1.32 73 HIS A CA 18
ATOM 23222 C C . HIS A 1 73 ? -11.297 -32.963 0.372 1.00 2.05 73 HIS A C 18
ATOM 23223 O O . HIS A 1 73 ? -12.419 -32.934 -0.132 1.00 13.41 73 HIS A O 18
ATOM 23238 N N . HIS A 1 74 ? -10.178 -32.854 -0.343 1.00 42.45 74 HIS A N 18
ATOM 23239 C CA . HIS A 1 74 ? -10.167 -32.772 -1.813 1.00 61.31 74 HIS A CA 18
ATOM 23240 C C . HIS A 1 74 ? -8.891 -33.413 -2.393 1.00 0.31 74 HIS A C 18
ATOM 23241 O O . HIS A 1 74 ? -8.866 -33.843 -3.546 1.00 34.42 74 HIS A O 18
ATOM 23256 N N . HIS A 1 75 ? -7.831 -33.464 -1.584 1.00 52.54 75 HIS A N 18
ATOM 23257 C CA . HIS A 1 75 ? -6.553 -34.059 -1.994 1.00 55.24 75 HIS A CA 18
ATOM 23258 C C . HIS A 1 75 ? -6.483 -35.539 -1.585 1.00 41.12 75 HIS A C 18
ATOM 23259 O O . HIS A 1 75 ? -6.619 -35.873 -0.408 1.00 64.24 75 HIS A O 18
ATOM 23274 N N . HIS A 1 76 ? -6.263 -36.420 -2.555 1.00 10.41 76 HIS A N 18
ATOM 23275 C CA . HIS A 1 76 ? -6.153 -37.855 -2.282 1.00 32.32 76 HIS A CA 18
ATOM 23276 C C . HIS A 1 76 ? -4.739 -38.242 -1.817 1.00 74.12 76 HIS A C 18
ATOM 23277 O O . HIS A 1 76 ? -3.743 -37.662 -2.255 1.00 33.03 76 HIS A O 18
ATOM 23292 N N . HIS A 1 77 ? -4.668 -39.227 -0.923 1.00 63.13 77 HIS A N 18
ATOM 23293 C CA . HIS A 1 77 ? -3.391 -39.704 -0.381 1.00 41.12 77 HIS A CA 18
ATOM 23294 C C . HIS A 1 77 ? -2.554 -40.429 -1.448 1.00 20.53 77 HIS A C 18
ATOM 23295 O O . HIS A 1 77 ? -2.920 -41.510 -1.908 1.00 31.33 77 HIS A O 18
ATOM 23310 N N . HIS A 1 78 ? -1.430 -39.830 -1.833 1.00 44.05 78 HIS A N 18
ATOM 23311 C CA . HIS A 1 78 ? -0.482 -40.473 -2.755 1.00 61.13 78 HIS A CA 18
ATOM 23312 C C . HIS A 1 78 ? 0.500 -41.383 -1.990 1.00 52.23 78 HIS A C 18
ATOM 23313 O O . HIS A 1 78 ? 1.475 -40.859 -1.412 1.00 38.68 78 HIS A O 18
ATOM 23329 N N . MET A 1 1 ? 1.085 -4.739 -1.114 1.00 40.14 1 MET A N 19
ATOM 23330 C CA . MET A 1 1 ? -0.165 -5.215 -0.456 1.00 61.44 1 MET A CA 19
ATOM 23331 C C . MET A 1 1 ? 0.045 -6.564 0.256 1.00 70.04 1 MET A C 19
ATOM 23332 O O . MET A 1 1 ? -0.288 -6.712 1.432 1.00 62.24 1 MET A O 19
ATOM 23348 N N . ALA A 1 2 ? 0.601 -7.543 -0.461 1.00 63.13 2 ALA A N 19
ATOM 23349 C CA . ALA A 1 2 ? 0.796 -8.888 0.091 1.00 64.30 2 ALA A CA 19
ATOM 23350 C C . ALA A 1 2 ? 1.897 -8.927 1.162 1.00 2.22 2 ALA A C 19
ATOM 23351 O O . ALA A 1 2 ? 3.068 -9.158 0.858 1.00 4.12 2 ALA A O 19
ATOM 23358 N N . GLN A 1 3 ? 1.520 -8.671 2.413 1.00 33.31 3 GLN A N 19
ATOM 23359 C CA . GLN A 1 3 ? 2.455 -8.788 3.537 1.00 42.40 3 GLN A CA 19
ATOM 23360 C C . GLN A 1 3 ? 2.421 -10.211 4.123 1.00 34.22 3 GLN A C 19
ATOM 23361 O O . GLN A 1 3 ? 1.371 -10.699 4.554 1.00 73.14 3 GLN A O 19
ATOM 23375 N N . ILE A 1 4 ? 3.570 -10.876 4.127 1.00 42.14 4 ILE A N 19
ATOM 23376 C CA . ILE A 1 4 ? 3.654 -12.267 4.577 1.00 72.41 4 ILE A CA 19
ATOM 23377 C C . ILE A 1 4 ? 3.584 -12.373 6.109 1.00 32.12 4 ILE A C 19
ATOM 23378 O O . ILE A 1 4 ? 4.604 -12.327 6.800 1.00 15.55 4 ILE A O 19
ATOM 23394 N N . ILE A 1 5 ? 2.367 -12.480 6.640 1.00 34.21 5 ILE A N 19
ATOM 23395 C CA . ILE A 1 5 ? 2.177 -12.698 8.078 1.00 23.05 5 ILE A CA 19
ATOM 23396 C C . ILE A 1 5 ? 2.194 -14.203 8.391 1.00 60.43 5 ILE A C 19
ATOM 23397 O O . ILE A 1 5 ? 1.195 -14.794 8.810 1.00 31.22 5 ILE A O 19
ATOM 23413 N N . PHE A 1 6 ? 3.346 -14.816 8.151 1.00 33.54 6 PHE A N 19
ATOM 23414 C CA . PHE A 1 6 ? 3.530 -16.262 8.315 1.00 62.23 6 PHE A CA 19
ATOM 23415 C C . PHE A 1 6 ? 4.974 -16.573 8.732 1.00 3.13 6 PHE A C 19
ATOM 23416 O O . PHE A 1 6 ? 5.922 -16.060 8.139 1.00 64.53 6 PHE A O 19
ATOM 23433 N N . ASN A 1 7 ? 5.136 -17.415 9.749 1.00 71.54 7 ASN A N 19
ATOM 23434 C CA . ASN A 1 7 ? 6.470 -17.808 10.226 1.00 55.43 7 ASN A CA 19
ATOM 23435 C C . ASN A 1 7 ? 6.644 -19.331 10.165 1.00 73.41 7 ASN A C 19
ATOM 23436 O O . ASN A 1 7 ? 5.759 -20.050 9.701 1.00 44.35 7 ASN A O 19
ATOM 23447 N N . GLU A 1 8 ? 7.800 -19.814 10.617 1.00 21.42 8 GLU A N 19
ATOM 23448 C CA . GLU A 1 8 ? 8.033 -21.253 10.764 1.00 53.04 8 GLU A CA 19
ATOM 23449 C C . GLU A 1 8 ? 8.192 -21.618 12.245 1.00 22.11 8 GLU A C 19
ATOM 23450 O O . GLU A 1 8 ? 9.286 -21.530 12.804 1.00 0.34 8 GLU A O 19
ATOM 23462 N N . GLU A 1 9 ? 7.083 -21.963 12.890 1.00 51.43 9 GLU A N 19
ATOM 23463 C CA . GLU A 1 9 ? 7.101 -22.420 14.286 1.00 1.31 9 GLU A CA 19
ATOM 23464 C C . GLU A 1 9 ? 7.736 -23.815 14.418 1.00 31.32 9 GLU A C 19
ATOM 23465 O O . GLU A 1 9 ? 7.122 -24.823 14.073 1.00 51.43 9 GLU A O 19
ATOM 23477 N N . TRP A 1 10 ? 8.974 -23.862 14.907 1.00 51.13 10 TRP A N 19
ATOM 23478 C CA . TRP A 1 10 ? 9.665 -25.134 15.157 1.00 23.03 10 TRP A CA 19
ATOM 23479 C C . TRP A 1 10 ? 9.573 -25.524 16.641 1.00 20.21 10 TRP A C 19
ATOM 23480 O O . TRP A 1 10 ? 10.051 -24.793 17.516 1.00 62.02 10 TRP A O 19
ATOM 23501 N N . MET A 1 11 ? 8.954 -26.669 16.924 1.00 41.21 11 MET A N 19
ATOM 23502 C CA . MET A 1 11 ? 8.875 -27.184 18.300 1.00 30.14 11 MET A CA 19
ATOM 23503 C C . MET A 1 11 ? 9.234 -28.675 18.365 1.00 24.45 11 MET A C 19
ATOM 23504 O O . MET A 1 11 ? 9.409 -29.334 17.337 1.00 64.01 11 MET A O 19
ATOM 23518 N N . VAL A 1 12 ? 9.346 -29.199 19.587 1.00 44.12 12 VAL A N 19
ATOM 23519 C CA . VAL A 1 12 ? 9.621 -30.625 19.798 1.00 22.01 12 VAL A CA 19
ATOM 23520 C C . VAL A 1 12 ? 8.392 -31.488 19.466 1.00 15.41 12 VAL A C 19
ATOM 23521 O O . VAL A 1 12 ? 7.267 -30.990 19.408 1.00 55.43 12 VAL A O 19
ATOM 23534 N N . GLU A 1 13 ? 8.613 -32.785 19.280 1.00 62.24 13 GLU A N 19
ATOM 23535 C CA . GLU A 1 13 ? 7.556 -33.708 18.847 1.00 15.42 13 GLU A CA 19
ATOM 23536 C C . GLU A 1 13 ? 6.352 -33.707 19.810 1.00 62.44 13 GLU A C 19
ATOM 23537 O O . GLU A 1 13 ? 5.195 -33.691 19.378 1.00 35.12 13 GLU A O 19
ATOM 23549 N N . LYS A 1 14 ? 6.633 -33.701 21.115 1.00 43.53 14 LYS A N 19
ATOM 23550 C CA . LYS A 1 14 ? 5.582 -33.663 22.144 1.00 62.55 14 LYS A CA 19
ATOM 23551 C C . LYS A 1 14 ? 4.712 -32.403 21.996 1.00 53.00 14 LYS A C 19
ATOM 23552 O O . LYS A 1 14 ? 3.500 -32.446 22.185 1.00 24.33 14 LYS A O 19
ATOM 23571 N N . ALA A 1 15 ? 5.339 -31.283 21.647 1.00 23.13 15 ALA A N 19
ATOM 23572 C CA . ALA A 1 15 ? 4.615 -30.023 21.449 1.00 71.05 15 ALA A CA 19
ATOM 23573 C C . ALA A 1 15 ? 3.916 -29.988 20.076 1.00 14.43 15 ALA A C 19
ATOM 23574 O O . ALA A 1 15 ? 2.831 -29.418 19.930 1.00 72.02 15 ALA A O 19
ATOM 23581 N N . LEU A 1 16 ? 4.544 -30.617 19.079 1.00 63.32 16 LEU A N 19
ATOM 23582 C CA . LEU A 1 16 ? 4.005 -30.672 17.713 1.00 34.53 16 LEU A CA 19
ATOM 23583 C C . LEU A 1 16 ? 2.618 -31.335 17.705 1.00 25.21 16 LEU A C 19
ATOM 23584 O O . LEU A 1 16 ? 1.660 -30.788 17.155 1.00 70.34 16 LEU A O 19
ATOM 23600 N N . MET A 1 17 ? 2.514 -32.508 18.329 1.00 20.10 17 MET A N 19
ATOM 23601 C CA . MET A 1 17 ? 1.240 -33.235 18.396 1.00 14.42 17 MET A CA 19
ATOM 23602 C C . MET A 1 17 ? 0.136 -32.395 19.069 1.00 1.41 17 MET A C 19
ATOM 23603 O O . MET A 1 17 ? -1.023 -32.433 18.657 1.00 13.01 17 MET A O 19
ATOM 23617 N N . VAL A 1 18 ? 0.509 -31.623 20.088 1.00 43.30 18 VAL A N 19
ATOM 23618 C CA . VAL A 1 18 ? -0.450 -30.791 20.829 1.00 75.03 18 VAL A CA 19
ATOM 23619 C C . VAL A 1 18 ? -0.969 -29.617 19.976 1.00 31.31 18 VAL A C 19
ATOM 23620 O O . VAL A 1 18 ? -2.175 -29.381 19.899 1.00 32.15 18 VAL A O 19
ATOM 23633 N N . ARG A 1 19 ? -0.052 -28.895 19.331 1.00 1.04 19 ARG A N 19
ATOM 23634 C CA . ARG A 1 19 ? -0.410 -27.718 18.519 1.00 25.15 19 ARG A CA 19
ATOM 23635 C C . ARG A 1 19 ? -1.182 -28.102 17.242 1.00 14.23 19 ARG A C 19
ATOM 23636 O O . ARG A 1 19 ? -1.986 -27.320 16.729 1.00 44.22 19 ARG A O 19
ATOM 23657 N N . THR A 1 20 ? -0.927 -29.302 16.726 1.00 64.33 20 THR A N 19
ATOM 23658 C CA . THR A 1 20 ? -1.559 -29.762 15.477 1.00 55.31 20 THR A CA 19
ATOM 23659 C C . THR A 1 20 ? -2.835 -30.576 15.730 1.00 34.15 20 THR A C 19
ATOM 23660 O O . THR A 1 20 ? -3.751 -30.583 14.905 1.00 12.43 20 THR A O 19
ATOM 23671 N N . GLY A 1 21 ? -2.890 -31.256 16.870 1.00 33.11 21 GLY A N 19
ATOM 23672 C CA . GLY A 1 21 ? -4.017 -32.134 17.170 1.00 52.03 21 GLY A CA 19
ATOM 23673 C C . GLY A 1 21 ? -3.705 -33.604 16.893 1.00 51.54 21 GLY A C 19
ATOM 23674 O O . GLY A 1 21 ? -4.561 -34.476 17.058 1.00 0.31 21 GLY A O 19
ATOM 23678 N N . LEU A 1 22 ? -2.473 -33.875 16.467 1.00 54.31 22 LEU A N 19
ATOM 23679 C CA . LEU A 1 22 ? -2.017 -35.244 16.189 1.00 62.45 22 LEU A CA 19
ATOM 23680 C C . LEU A 1 22 ? -1.579 -35.969 17.476 1.00 42.11 22 LEU A C 19
ATOM 23681 O O . LEU A 1 22 ? -1.677 -35.432 18.580 1.00 1.42 22 LEU A O 19
ATOM 23697 N N . GLY A 1 23 ? -1.114 -37.204 17.319 1.00 21.43 23 GLY A N 19
ATOM 23698 C CA . GLY A 1 23 ? -0.579 -37.974 18.439 1.00 64.13 23 GLY A CA 19
ATOM 23699 C C . GLY A 1 23 ? 0.747 -38.639 18.090 1.00 34.13 23 GLY A C 19
ATOM 23700 O O . GLY A 1 23 ? 1.149 -38.645 16.926 1.00 12.14 23 GLY A O 19
ATOM 23704 N N . ALA A 1 24 ? 1.416 -39.214 19.085 1.00 51.34 24 ALA A N 19
ATOM 23705 C CA . ALA A 1 24 ? 2.728 -39.849 18.880 1.00 11.21 24 ALA A CA 19
ATOM 23706 C C . ALA A 1 24 ? 2.693 -40.916 17.772 1.00 42.34 24 ALA A C 19
ATOM 23707 O O . ALA A 1 24 ? 3.506 -40.892 16.843 1.00 53.51 24 ALA A O 19
ATOM 23714 N N . ARG A 1 25 ? 1.740 -41.843 17.868 1.00 42.00 25 ARG A N 19
ATOM 23715 C CA . ARG A 1 25 ? 1.611 -42.927 16.886 1.00 41.13 25 ARG A CA 19
ATOM 23716 C C . ARG A 1 25 ? 1.210 -42.388 15.499 1.00 54.31 25 ARG A C 19
ATOM 23717 O O . ARG A 1 25 ? 1.569 -42.956 14.466 1.00 22.10 25 ARG A O 19
ATOM 23738 N N . GLN A 1 26 ? 0.473 -41.282 15.489 1.00 22.43 26 GLN A N 19
ATOM 23739 C CA . GLN A 1 26 ? 0.112 -40.596 14.246 1.00 42.13 26 GLN A CA 19
ATOM 23740 C C . GLN A 1 26 ? 1.356 -39.993 13.570 1.00 23.22 26 GLN A C 19
ATOM 23741 O O . GLN A 1 26 ? 1.583 -40.180 12.373 1.00 2.13 26 GLN A O 19
ATOM 23755 N N . ILE A 1 27 ? 2.167 -39.279 14.352 1.00 33.30 27 ILE A N 19
ATOM 23756 C CA . ILE A 1 27 ? 3.373 -38.632 13.829 1.00 32.13 27 ILE A CA 19
ATOM 23757 C C . ILE A 1 27 ? 4.351 -39.663 13.246 1.00 25.33 27 ILE A C 19
ATOM 23758 O O . ILE A 1 27 ? 4.781 -39.532 12.099 1.00 42.32 27 ILE A O 19
ATOM 23774 N N . GLU A 1 28 ? 4.686 -40.697 14.026 1.00 22.24 28 GLU A N 19
ATOM 23775 C CA . GLU A 1 28 ? 5.583 -41.759 13.545 1.00 44.52 28 GLU A CA 19
ATOM 23776 C C . GLU A 1 28 ? 5.024 -42.437 12.281 1.00 33.12 28 GLU A C 19
ATOM 23777 O O . GLU A 1 28 ? 5.784 -42.839 11.399 1.00 22.44 28 GLU A O 19
ATOM 23789 N N . SER A 1 29 ? 3.695 -42.545 12.187 1.00 20.20 29 SER A N 19
ATOM 23790 C CA . SER A 1 29 ? 3.044 -43.089 10.984 1.00 41.22 29 SER A CA 19
ATOM 23791 C C . SER A 1 29 ? 3.360 -42.228 9.750 1.00 44.34 29 SER A C 19
ATOM 23792 O O . SER A 1 29 ? 3.559 -42.747 8.649 1.00 14.02 29 SER A O 19
ATOM 23800 N N . TYR A 1 30 ? 3.418 -40.910 9.945 1.00 64.44 30 TYR A N 19
ATOM 23801 C CA . TYR A 1 30 ? 3.791 -39.978 8.870 1.00 61.11 30 TYR A CA 19
ATOM 23802 C C . TYR A 1 30 ? 5.319 -39.916 8.670 1.00 25.22 30 TYR A C 19
ATOM 23803 O O . TYR A 1 30 ? 5.803 -39.683 7.561 1.00 61.23 30 TYR A O 19
ATOM 23821 N N . ARG A 1 31 ? 6.078 -40.134 9.745 1.00 44.20 31 ARG A N 19
ATOM 23822 C CA . ARG A 1 31 ? 7.549 -40.102 9.681 1.00 34.41 31 ARG A CA 19
ATOM 23823 C C . ARG A 1 31 ? 8.107 -41.217 8.782 1.00 75.31 31 ARG A C 19
ATOM 23824 O O . ARG A 1 31 ? 9.270 -41.183 8.380 1.00 21.13 31 ARG A O 19
ATOM 23845 N N . GLN A 1 32 ? 7.271 -42.204 8.471 1.00 15.33 32 GLN A N 19
ATOM 23846 C CA . GLN A 1 32 ? 7.671 -43.317 7.608 1.00 23.53 32 GLN A CA 19
ATOM 23847 C C . GLN A 1 32 ? 7.908 -42.859 6.157 1.00 1.45 32 GLN A C 19
ATOM 23848 O O . GLN A 1 32 ? 8.624 -43.523 5.402 1.00 73.21 32 GLN A O 19
ATOM 23862 N N . GLY A 1 33 ? 7.306 -41.730 5.768 1.00 44.44 33 GLY A N 19
ATOM 23863 C CA . GLY A 1 33 ? 7.467 -41.231 4.402 1.00 14.44 33 GLY A CA 19
ATOM 23864 C C . GLY A 1 33 ? 7.044 -39.771 4.209 1.00 63.32 33 GLY A C 19
ATOM 23865 O O . GLY A 1 33 ? 7.757 -38.993 3.569 1.00 23.44 33 GLY A O 19
ATOM 23869 N N . ALA A 1 34 ? 5.886 -39.398 4.763 1.00 50.25 34 ALA A N 19
ATOM 23870 C CA . ALA A 1 34 ? 5.311 -38.053 4.565 1.00 14.32 34 ALA A CA 19
ATOM 23871 C C . ALA A 1 34 ? 6.214 -36.926 5.105 1.00 31.31 34 ALA A C 19
ATOM 23872 O O . ALA A 1 34 ? 6.210 -35.807 4.581 1.00 35.43 34 ALA A O 19
ATOM 23879 N N . TRP A 1 35 ? 6.968 -37.209 6.163 1.00 40.11 35 TRP A N 19
ATOM 23880 C CA . TRP A 1 35 ? 7.868 -36.211 6.750 1.00 31.01 35 TRP A CA 19
ATOM 23881 C C . TRP A 1 35 ? 9.093 -35.947 5.854 1.00 74.22 35 TRP A C 19
ATOM 23882 O O . TRP A 1 35 ? 10.020 -36.756 5.777 1.00 22.13 35 TRP A O 19
ATOM 23903 N N . ILE A 1 36 ? 9.073 -34.802 5.177 1.00 23.10 36 ILE A N 19
ATOM 23904 C CA . ILE A 1 36 ? 10.184 -34.367 4.323 1.00 11.44 36 ILE A CA 19
ATOM 23905 C C . ILE A 1 36 ? 11.321 -33.749 5.157 1.00 62.30 36 ILE A C 19
ATOM 23906 O O . ILE A 1 36 ? 11.099 -32.787 5.902 1.00 23.14 36 ILE A O 19
ATOM 23922 N N . GLU A 1 37 ? 12.530 -34.295 5.023 1.00 11.43 37 GLU A N 19
ATOM 23923 C CA . GLU A 1 37 ? 13.692 -33.790 5.763 1.00 53.54 37 GLU A CA 19
ATOM 23924 C C . GLU A 1 37 ? 14.008 -32.333 5.385 1.00 72.00 37 GLU A C 19
ATOM 23925 O O . GLU A 1 37 ? 13.784 -31.906 4.249 1.00 3.34 37 GLU A O 19
ATOM 23937 N N . GLY A 1 38 ? 14.510 -31.573 6.353 1.00 55.52 38 GLY A N 19
ATOM 23938 C CA . GLY A 1 38 ? 14.797 -30.159 6.140 1.00 61.33 38 GLY A CA 19
ATOM 23939 C C . GLY A 1 38 ? 13.547 -29.280 6.174 1.00 34.11 38 GLY A C 19
ATOM 23940 O O . GLY A 1 38 ? 13.440 -28.364 6.990 1.00 43.43 38 GLY A O 19
ATOM 23944 N N . VAL A 1 39 ? 12.598 -29.566 5.283 1.00 70.22 39 VAL A N 19
ATOM 23945 C CA . VAL A 1 39 ? 11.364 -28.779 5.164 1.00 55.31 39 VAL A CA 19
ATOM 23946 C C . VAL A 1 39 ? 10.414 -28.989 6.361 1.00 64.34 39 VAL A C 19
ATOM 23947 O O . VAL A 1 39 ? 10.016 -28.035 7.028 1.00 43.40 39 VAL A O 19
ATOM 23960 N N . HIS A 1 40 ? 10.044 -30.245 6.625 1.00 43.13 40 HIS A N 19
ATOM 23961 C CA . HIS A 1 40 ? 9.078 -30.558 7.692 1.00 14.13 40 HIS A CA 19
ATOM 23962 C C . HIS A 1 40 ? 9.763 -30.856 9.038 1.00 73.31 40 HIS A C 19
ATOM 23963 O O . HIS A 1 40 ? 9.143 -30.721 10.092 1.00 33.30 40 HIS A O 19
ATOM 23978 N N . PHE A 1 41 ? 11.029 -31.270 8.998 1.00 33.31 41 PHE A N 19
ATOM 23979 C CA . PHE A 1 41 ? 11.805 -31.532 10.222 1.00 23.53 41 PHE A CA 19
ATOM 23980 C C . PHE A 1 41 ? 13.305 -31.596 9.905 1.00 21.03 41 PHE A C 19
ATOM 23981 O O . PHE A 1 41 ? 13.691 -31.996 8.811 1.00 41.52 41 PHE A O 19
ATOM 23998 N N . LYS A 1 42 ? 14.153 -31.211 10.857 1.00 41.54 42 LYS A N 19
ATOM 23999 C CA . LYS A 1 42 ? 15.608 -31.255 10.639 1.00 11.14 42 LYS A CA 19
ATOM 24000 C C . LYS A 1 42 ? 16.382 -31.554 11.933 1.00 65.15 42 LYS A C 19
ATOM 24001 O O . LYS A 1 42 ? 15.965 -31.169 13.028 1.00 23.05 42 LYS A O 19
ATOM 24020 N N . ARG A 1 43 ? 17.511 -32.250 11.788 1.00 40.35 43 ARG A N 19
ATOM 24021 C CA . ARG A 1 43 ? 18.336 -32.667 12.931 1.00 23.35 43 ARG A CA 19
ATOM 24022 C C . ARG A 1 43 ? 19.220 -31.517 13.447 1.00 33.52 43 ARG A C 19
ATOM 24023 O O . ARG A 1 43 ? 20.085 -31.012 12.725 1.00 52.13 43 ARG A O 19
ATOM 24044 N N . VAL A 1 44 ? 19.007 -31.113 14.698 1.00 52.02 44 VAL A N 19
ATOM 24045 C CA . VAL A 1 44 ? 19.834 -30.081 15.335 1.00 1.43 44 VAL A CA 19
ATOM 24046 C C . VAL A 1 44 ? 20.817 -30.704 16.342 1.00 4.41 44 VAL A C 19
ATOM 24047 O O . VAL A 1 44 ? 20.421 -31.481 17.210 1.00 65.23 44 VAL A O 19
ATOM 24060 N N . SER A 1 45 ? 22.097 -30.359 16.219 1.00 5.41 45 SER A N 19
ATOM 24061 C CA . SER A 1 45 ? 23.150 -30.940 17.069 1.00 41.33 45 SER A CA 19
ATOM 24062 C C . SER A 1 45 ? 23.024 -30.502 18.541 1.00 54.32 45 SER A C 19
ATOM 24063 O O . SER A 1 45 ? 22.454 -29.448 18.842 1.00 63.34 45 SER A O 19
ATOM 24071 N N . PRO A 1 46 ? 23.545 -31.318 19.486 1.00 31.14 46 PRO A N 19
ATOM 24072 C CA . PRO A 1 46 ? 23.578 -30.953 20.916 1.00 73.12 46 PRO A CA 19
ATOM 24073 C C . PRO A 1 46 ? 24.341 -29.641 21.172 1.00 23.14 46 PRO A C 19
ATOM 24074 O O . PRO A 1 46 ? 23.878 -28.779 21.923 1.00 31.22 46 PRO A O 19
ATOM 24085 N N . SER A 1 47 ? 25.505 -29.493 20.537 1.00 0.23 47 SER A N 19
ATOM 24086 C CA . SER A 1 47 ? 26.316 -28.274 20.675 1.00 43.14 47 SER A CA 19
ATOM 24087 C C . SER A 1 47 ? 27.383 -28.163 19.576 1.00 73.03 47 SER A C 19
ATOM 24088 O O . SER A 1 47 ? 28.207 -29.063 19.407 1.00 54.11 47 SER A O 19
ATOM 24096 N N . GLY A 1 48 ? 27.352 -27.059 18.829 1.00 51.41 48 GLY A N 19
ATOM 24097 C CA . GLY A 1 48 ? 28.412 -26.750 17.870 1.00 65.24 48 GLY A CA 19
ATOM 24098 C C . GLY A 1 48 ? 28.493 -27.689 16.666 1.00 34.23 48 GLY A C 19
ATOM 24099 O O . GLY A 1 48 ? 27.811 -27.484 15.659 1.00 54.05 48 GLY A O 19
ATOM 24103 N N . GLU A 1 49 ? 29.340 -28.711 16.768 1.00 4.45 49 GLU A N 19
ATOM 24104 C CA . GLU A 1 49 ? 29.655 -29.585 15.629 1.00 62.12 49 GLU A CA 19
ATOM 24105 C C . GLU A 1 49 ? 28.468 -30.451 15.173 1.00 22.34 49 GLU A C 19
ATOM 24106 O O . GLU A 1 49 ? 27.529 -30.708 15.927 1.00 62.14 49 GLU A O 19
ATOM 24118 N N . LYS A 1 50 ? 28.542 -30.912 13.924 1.00 71.11 50 LYS A N 19
ATOM 24119 C CA . LYS A 1 50 ? 27.486 -31.731 13.320 1.00 31.41 50 LYS A CA 19
ATOM 24120 C C . LYS A 1 50 ? 27.541 -33.182 13.827 1.00 14.30 50 LYS A C 19
ATOM 24121 O O . LYS A 1 50 ? 28.185 -34.045 13.224 1.00 23.10 50 LYS A O 19
ATOM 24140 N N . THR A 1 51 ? 26.883 -33.441 14.950 1.00 71.04 51 THR A N 19
ATOM 24141 C CA . THR A 1 51 ? 26.844 -34.788 15.533 1.00 11.42 51 THR A CA 19
ATOM 24142 C C . THR A 1 51 ? 25.616 -35.576 15.048 1.00 75.11 51 THR A C 19
ATOM 24143 O O . THR A 1 51 ? 24.551 -35.007 14.813 1.00 51.12 51 THR A O 19
ATOM 24154 N N . LEU A 1 52 ? 25.773 -36.892 14.933 1.00 70.22 52 LEU A N 19
ATOM 24155 C CA . LEU A 1 52 ? 24.732 -37.777 14.384 1.00 12.35 52 LEU A CA 19
ATOM 24156 C C . LEU A 1 52 ? 23.523 -37.939 15.328 1.00 34.21 52 LEU A C 19
ATOM 24157 O O . LEU A 1 52 ? 22.468 -38.424 14.920 1.00 42.01 52 LEU A O 19
ATOM 24173 N N . ARG A 1 53 ? 23.682 -37.528 16.584 1.00 75.51 53 ARG A N 19
ATOM 24174 C CA . ARG A 1 53 ? 22.626 -37.659 17.591 1.00 64.21 53 ARG A CA 19
ATOM 24175 C C . ARG A 1 53 ? 22.294 -36.296 18.207 1.00 0.53 53 ARG A C 19
ATOM 24176 O O . ARG A 1 53 ? 23.075 -35.750 18.987 1.00 65.52 53 ARG A O 19
ATOM 24197 N N . GLY A 1 54 ? 21.138 -35.754 17.848 1.00 51.40 54 GLY A N 19
ATOM 24198 C CA . GLY A 1 54 ? 20.726 -34.447 18.357 1.00 54.03 54 GLY A CA 19
ATOM 24199 C C . GLY A 1 54 ? 19.212 -34.281 18.461 1.00 4.31 54 GLY A C 19
ATOM 24200 O O . GLY A 1 54 ? 18.458 -35.246 18.319 1.00 42.35 54 GLY A O 19
ATOM 24204 N N . THR A 1 55 ? 18.766 -33.049 18.698 1.00 50.40 55 THR A N 19
ATOM 24205 C CA . THR A 1 55 ? 17.334 -32.757 18.867 1.00 64.25 55 THR A CA 19
ATOM 24206 C C . THR A 1 55 ? 16.646 -32.506 17.516 1.00 62.04 55 THR A C 19
ATOM 24207 O O . THR A 1 55 ? 17.055 -31.632 16.752 1.00 73.14 55 THR A O 19
ATOM 24218 N N . THR A 1 56 ? 15.600 -33.275 17.228 1.00 60.43 56 THR A N 19
ATOM 24219 C CA . THR A 1 56 ? 14.825 -33.105 15.990 1.00 53.22 56 THR A CA 19
ATOM 24220 C C . THR A 1 56 ? 13.637 -32.153 16.198 1.00 11.12 56 THR A C 19
ATOM 24221 O O . THR A 1 56 ? 12.715 -32.454 16.958 1.00 50.41 56 THR A O 19
ATOM 24232 N N . TRP A 1 57 ? 13.665 -31.004 15.525 1.00 24.14 57 TRP A N 19
ATOM 24233 C CA . TRP A 1 57 ? 12.567 -30.025 15.608 1.00 11.34 57 TRP A CA 19
ATOM 24234 C C . TRP A 1 57 ? 11.644 -30.132 14.382 1.00 53.11 57 TRP A C 19
ATOM 24235 O O . TRP A 1 57 ? 12.108 -30.393 13.269 1.00 31.04 57 TRP A O 19
ATOM 24256 N N . TYR A 1 58 ? 10.341 -29.927 14.591 1.00 1.44 58 TYR A N 19
ATOM 24257 C CA . TYR A 1 58 ? 9.348 -30.056 13.511 1.00 21.23 58 TYR A CA 19
ATOM 24258 C C . TYR A 1 58 ? 8.754 -28.699 13.106 1.00 14.31 58 TYR A C 19
ATOM 24259 O O . TYR A 1 58 ? 8.547 -27.817 13.941 1.00 43.14 58 TYR A O 19
ATOM 24277 N N . ASN A 1 59 ? 8.478 -28.550 11.811 1.00 71.32 59 ASN A N 19
ATOM 24278 C CA . ASN A 1 59 ? 7.947 -27.303 11.252 1.00 22.21 59 ASN A CA 19
ATOM 24279 C C . ASN A 1 59 ? 6.407 -27.279 11.323 1.00 1.22 59 ASN A C 19
ATOM 24280 O O . ASN A 1 59 ? 5.725 -27.759 10.412 1.00 62.31 59 ASN A O 19
ATOM 24291 N N . TYR A 1 60 ? 5.871 -26.721 12.414 1.00 20.45 60 TYR A N 19
ATOM 24292 C CA . TYR A 1 60 ? 4.417 -26.667 12.655 1.00 41.01 60 TYR A CA 19
ATOM 24293 C C . TYR A 1 60 ? 3.617 -26.188 11.419 1.00 34.02 60 TYR A C 19
ATOM 24294 O O . TYR A 1 60 ? 2.674 -26.863 11.004 1.00 31.52 60 TYR A O 19
ATOM 24312 N N . PRO A 1 61 ? 3.961 -25.024 10.816 1.00 50.53 61 PRO A N 19
ATOM 24313 C CA . PRO A 1 61 ? 3.282 -24.539 9.597 1.00 45.31 61 PRO A CA 19
ATOM 24314 C C . PRO A 1 61 ? 3.235 -25.584 8.466 1.00 51.31 61 PRO A C 19
ATOM 24315 O O . PRO A 1 61 ? 2.227 -25.710 7.774 1.00 3.52 61 PRO A O 19
ATOM 24326 N N . GLU A 1 62 ? 4.323 -26.340 8.294 1.00 74.21 62 GLU A N 19
ATOM 24327 C CA . GLU A 1 62 ? 4.396 -27.373 7.249 1.00 74.51 62 GLU A CA 19
ATOM 24328 C C . GLU A 1 62 ? 3.520 -28.595 7.574 1.00 14.10 62 GLU A C 19
ATOM 24329 O O . GLU A 1 62 ? 2.980 -29.232 6.666 1.00 44.03 62 GLU A O 19
ATOM 24341 N N . ILE A 1 63 ? 3.399 -28.943 8.857 1.00 43.14 63 ILE A N 19
ATOM 24342 C CA . ILE A 1 63 ? 2.482 -30.019 9.265 1.00 62.02 63 ILE A CA 19
ATOM 24343 C C . ILE A 1 63 ? 1.020 -29.559 9.132 1.00 42.23 63 ILE A C 19
ATOM 24344 O O . ILE A 1 63 ? 0.197 -30.244 8.527 1.00 70.05 63 ILE A O 19
ATOM 24360 N N . ASN A 1 64 ? 0.713 -28.386 9.688 1.00 14.45 64 ASN A N 19
ATOM 24361 C CA . ASN A 1 64 ? -0.625 -27.789 9.563 1.00 35.02 64 ASN A CA 19
ATOM 24362 C C . ASN A 1 64 ? -1.035 -27.681 8.085 1.00 31.11 64 ASN A C 19
ATOM 24363 O O . ASN A 1 64 ? -2.137 -28.067 7.701 1.00 12.44 64 ASN A O 19
ATOM 24374 N N . LYS A 1 65 ? -0.116 -27.179 7.266 1.00 32.44 65 LYS A N 19
ATOM 24375 C CA . LYS A 1 65 ? -0.300 -27.094 5.811 1.00 2.11 65 LYS A CA 19
ATOM 24376 C C . LYS A 1 65 ? -0.693 -28.455 5.211 1.00 2.22 65 LYS A C 19
ATOM 24377 O O . LYS A 1 65 ? -1.618 -28.546 4.403 1.00 24.11 65 LYS A O 19
ATOM 24396 N N . PHE A 1 66 ? 0.018 -29.507 5.620 1.00 40.42 66 PHE A N 19
ATOM 24397 C CA . PHE A 1 66 ? -0.251 -30.872 5.145 1.00 24.23 66 PHE A CA 19
ATOM 24398 C C . PHE A 1 66 ? -1.706 -31.294 5.434 1.00 22.45 66 PHE A C 19
ATOM 24399 O O . PHE A 1 66 ? -2.418 -31.764 4.545 1.00 73.55 66 PHE A O 19
ATOM 24416 N N . ILE A 1 67 ? -2.141 -31.119 6.683 1.00 54.43 67 ILE A N 19
ATOM 24417 C CA . ILE A 1 67 ? -3.524 -31.423 7.075 1.00 63.54 67 ILE A CA 19
ATOM 24418 C C . ILE A 1 67 ? -4.535 -30.566 6.294 1.00 70.35 67 ILE A C 19
ATOM 24419 O O . ILE A 1 67 ? -5.413 -31.092 5.609 1.00 71.30 67 ILE A O 19
ATOM 24435 N N . ARG A 1 68 ? -4.392 -29.250 6.390 1.00 62.10 68 ARG A N 19
ATOM 24436 C CA . ARG A 1 68 ? -5.326 -28.310 5.750 1.00 60.54 68 ARG A CA 19
ATOM 24437 C C . ARG A 1 68 ? -5.482 -28.577 4.243 1.00 21.41 68 ARG A C 19
ATOM 24438 O O . ARG A 1 68 ? -6.600 -28.620 3.724 1.00 71.32 68 ARG A O 19
ATOM 24459 N N . ASP A 1 69 ? -4.364 -28.773 3.548 1.00 43.15 69 ASP A N 19
ATOM 24460 C CA . ASP A 1 69 ? -4.392 -29.042 2.106 1.00 5.44 69 ASP A CA 19
ATOM 24461 C C . ASP A 1 69 ? -5.077 -30.388 1.797 1.00 12.31 69 ASP A C 19
ATOM 24462 O O . ASP A 1 69 ? -5.583 -30.602 0.693 1.00 51.12 69 ASP A O 19
ATOM 24471 N N . SER A 1 70 ? -5.095 -31.288 2.783 1.00 74.53 70 SER A N 19
ATOM 24472 C CA . SER A 1 70 ? -5.813 -32.566 2.657 1.00 2.14 70 SER A CA 19
ATOM 24473 C C . SER A 1 70 ? -7.333 -32.365 2.790 1.00 33.44 70 SER A C 19
ATOM 24474 O O . SER A 1 70 ? -8.121 -33.115 2.210 1.00 31.33 70 SER A O 19
ATOM 24482 N N . LEU A 1 71 ? -7.743 -31.356 3.565 1.00 11.31 71 LEU A N 19
ATOM 24483 C CA . LEU A 1 71 ? -9.165 -30.999 3.687 1.00 3.13 71 LEU A CA 19
ATOM 24484 C C . LEU A 1 71 ? -9.691 -30.386 2.382 1.00 21.12 71 LEU A C 19
ATOM 24485 O O . LEU A 1 71 ? -10.807 -30.684 1.949 1.00 61.45 71 LEU A O 19
ATOM 24501 N N . GLU A 1 72 ? -8.886 -29.529 1.759 1.00 31.11 72 GLU A N 19
ATOM 24502 C CA . GLU A 1 72 ? -9.256 -28.932 0.475 1.00 14.41 72 GLU A CA 19
ATOM 24503 C C . GLU A 1 72 ? -9.335 -29.996 -0.628 1.00 53.42 72 GLU A C 19
ATOM 24504 O O . GLU A 1 72 ? -8.314 -30.533 -1.065 1.00 72.01 72 GLU A O 19
ATOM 24516 N N . HIS A 1 73 ? -10.554 -30.303 -1.069 1.00 72.25 73 HIS A N 19
ATOM 24517 C CA . HIS A 1 73 ? -10.763 -31.255 -2.167 1.00 54.35 73 HIS A CA 19
ATOM 24518 C C . HIS A 1 73 ? -10.100 -30.736 -3.450 1.00 43.12 73 HIS A C 19
ATOM 24519 O O . HIS A 1 73 ? -9.584 -31.505 -4.262 1.00 1.15 73 HIS A O 19
ATOM 24534 N N . HIS A 1 74 ? -10.132 -29.419 -3.615 1.00 33.33 74 HIS A N 19
ATOM 24535 C CA . HIS A 1 74 ? -9.349 -28.734 -4.640 1.00 55.22 74 HIS A CA 19
ATOM 24536 C C . HIS A 1 74 ? -8.832 -27.395 -4.088 1.00 62.10 74 HIS A C 19
ATOM 24537 O O . HIS A 1 74 ? -9.614 -26.488 -3.806 1.00 31.44 74 HIS A O 19
ATOM 24552 N N . HIS A 1 75 ? -7.512 -27.304 -3.911 1.00 24.41 75 HIS A N 19
ATOM 24553 C CA . HIS A 1 75 ? -6.862 -26.151 -3.264 1.00 43.20 75 HIS A CA 19
ATOM 24554 C C . HIS A 1 75 ? -7.367 -24.805 -3.823 1.00 55.54 75 HIS A C 19
ATOM 24555 O O . HIS A 1 75 ? -6.949 -24.366 -4.896 1.00 51.14 75 HIS A O 19
ATOM 24570 N N . HIS A 1 76 ? -8.258 -24.153 -3.075 1.00 33.35 76 HIS A N 19
ATOM 24571 C CA . HIS A 1 76 ? -8.923 -22.926 -3.538 1.00 0.25 76 HIS A CA 19
ATOM 24572 C C . HIS A 1 76 ? -8.042 -21.678 -3.332 1.00 42.10 76 HIS A C 19
ATOM 24573 O O . HIS A 1 76 ? -8.137 -20.712 -4.084 1.00 61.12 76 HIS A O 19
ATOM 24588 N N . HIS A 1 77 ? -7.187 -21.706 -2.311 1.00 30.15 77 HIS A N 19
ATOM 24589 C CA . HIS A 1 77 ? -6.312 -20.562 -2.002 1.00 64.13 77 HIS A CA 19
ATOM 24590 C C . HIS A 1 77 ? -5.162 -20.414 -3.019 1.00 41.01 77 HIS A C 19
ATOM 24591 O O . HIS A 1 77 ? -4.227 -21.214 -3.031 1.00 42.14 77 HIS A O 19
ATOM 24606 N N . HIS A 1 78 ? -5.232 -19.380 -3.855 1.00 50.11 78 HIS A N 19
ATOM 24607 C CA . HIS A 1 78 ? -4.177 -19.111 -4.851 1.00 62.24 78 HIS A CA 19
ATOM 24608 C C . HIS A 1 78 ? -4.093 -17.611 -5.217 1.00 72.14 78 HIS A C 19
ATOM 24609 O O . HIS A 1 78 ? -4.697 -17.190 -6.230 1.00 38.60 78 HIS A O 19
ATOM 24625 N N . MET A 1 1 ? 7.380 1.878 8.722 1.00 24.30 1 MET A N 20
ATOM 24626 C CA . MET A 1 1 ? 8.215 0.801 8.124 1.00 21.41 1 MET A CA 20
ATOM 24627 C C . MET A 1 1 ? 7.351 -0.392 7.688 1.00 73.33 1 MET A C 20
ATOM 24628 O O . MET A 1 1 ? 6.928 -1.196 8.517 1.00 22.22 1 MET A O 20
ATOM 24644 N N . ALA A 1 2 ? 7.078 -0.490 6.389 1.00 22.44 2 ALA A N 20
ATOM 24645 C CA . ALA A 1 2 ? 6.256 -1.579 5.844 1.00 55.13 2 ALA A CA 20
ATOM 24646 C C . ALA A 1 2 ? 7.097 -2.614 5.077 1.00 50.13 2 ALA A C 20
ATOM 24647 O O . ALA A 1 2 ? 7.375 -2.451 3.885 1.00 34.34 2 ALA A O 20
ATOM 24654 N N . GLN A 1 3 ? 7.505 -3.675 5.770 1.00 1.14 3 GLN A N 20
ATOM 24655 C CA . GLN A 1 3 ? 8.293 -4.756 5.159 1.00 0.31 3 GLN A CA 20
ATOM 24656 C C . GLN A 1 3 ? 7.734 -6.132 5.549 1.00 63.03 3 GLN A C 20
ATOM 24657 O O . GLN A 1 3 ? 7.184 -6.304 6.639 1.00 43.41 3 GLN A O 20
ATOM 24671 N N . ILE A 1 4 ? 7.888 -7.108 4.661 1.00 31.24 4 ILE A N 20
ATOM 24672 C CA . ILE A 1 4 ? 7.478 -8.486 4.944 1.00 61.34 4 ILE A CA 20
ATOM 24673 C C . ILE A 1 4 ? 8.631 -9.275 5.581 1.00 41.13 4 ILE A C 20
ATOM 24674 O O . ILE A 1 4 ? 9.594 -9.643 4.903 1.00 3.41 4 ILE A O 20
ATOM 24690 N N . ILE A 1 5 ? 8.539 -9.509 6.889 1.00 71.42 5 ILE A N 20
ATOM 24691 C CA . ILE A 1 5 ? 9.560 -10.278 7.610 1.00 73.11 5 ILE A CA 20
ATOM 24692 C C . ILE A 1 5 ? 9.400 -11.781 7.324 1.00 72.40 5 ILE A C 20
ATOM 24693 O O . ILE A 1 5 ? 8.383 -12.382 7.679 1.00 32.52 5 ILE A O 20
ATOM 24709 N N . PHE A 1 6 ? 10.400 -12.379 6.678 1.00 71.53 6 PHE A N 20
ATOM 24710 C CA . PHE A 1 6 ? 10.349 -13.798 6.308 1.00 33.05 6 PHE A CA 20
ATOM 24711 C C . PHE A 1 6 ? 10.396 -14.710 7.546 1.00 51.44 6 PHE A C 20
ATOM 24712 O O . PHE A 1 6 ? 11.470 -15.065 8.041 1.00 72.43 6 PHE A O 20
ATOM 24729 N N . ASN A 1 7 ? 9.219 -15.078 8.047 1.00 5.21 7 ASN A N 20
ATOM 24730 C CA . ASN A 1 7 ? 9.109 -15.896 9.257 1.00 32.14 7 ASN A CA 20
ATOM 24731 C C . ASN A 1 7 ? 9.164 -17.399 8.935 1.00 43.12 7 ASN A C 20
ATOM 24732 O O . ASN A 1 7 ? 8.699 -17.848 7.883 1.00 22.01 7 ASN A O 20
ATOM 24743 N N . GLU A 1 8 ? 9.733 -18.169 9.855 1.00 25.23 8 GLU A N 20
ATOM 24744 C CA . GLU A 1 8 ? 9.812 -19.626 9.721 1.00 23.32 8 GLU A CA 20
ATOM 24745 C C . GLU A 1 8 ? 9.298 -20.314 11.000 1.00 61.11 8 GLU A C 20
ATOM 24746 O O . GLU A 1 8 ? 9.921 -20.248 12.060 1.00 3.42 8 GLU A O 20
ATOM 24758 N N . GLU A 1 9 ? 8.144 -20.968 10.890 1.00 33.54 9 GLU A N 20
ATOM 24759 C CA . GLU A 1 9 ? 7.441 -21.505 12.060 1.00 14.34 9 GLU A CA 20
ATOM 24760 C C . GLU A 1 9 ? 7.825 -22.964 12.354 1.00 5.54 9 GLU A C 20
ATOM 24761 O O . GLU A 1 9 ? 7.125 -23.902 11.958 1.00 61.30 9 GLU A O 20
ATOM 24773 N N . TRP A 1 10 ? 8.953 -23.139 13.039 1.00 60.21 10 TRP A N 20
ATOM 24774 C CA . TRP A 1 10 ? 9.419 -24.465 13.467 1.00 41.23 10 TRP A CA 20
ATOM 24775 C C . TRP A 1 10 ? 8.956 -24.764 14.903 1.00 54.10 10 TRP A C 20
ATOM 24776 O O . TRP A 1 10 ? 8.805 -23.849 15.715 1.00 51.54 10 TRP A O 20
ATOM 24797 N N . MET A 1 11 ? 8.729 -26.041 15.212 1.00 23.14 11 MET A N 20
ATOM 24798 C CA . MET A 1 11 ? 8.378 -26.457 16.578 1.00 32.00 11 MET A CA 20
ATOM 24799 C C . MET A 1 11 ? 8.667 -27.949 16.812 1.00 0.02 11 MET A C 20
ATOM 24800 O O . MET A 1 11 ? 8.636 -28.754 15.883 1.00 10.15 11 MET A O 20
ATOM 24814 N N . VAL A 1 12 ? 8.955 -28.307 18.065 1.00 1.43 12 VAL A N 20
ATOM 24815 C CA . VAL A 1 12 ? 9.296 -29.692 18.423 1.00 51.42 12 VAL A CA 20
ATOM 24816 C C . VAL A 1 12 ? 8.069 -30.623 18.377 1.00 34.43 12 VAL A C 20
ATOM 24817 O O . VAL A 1 12 ? 6.928 -30.160 18.312 1.00 41.20 12 VAL A O 20
ATOM 24830 N N . GLU A 1 13 ? 8.316 -31.933 18.436 1.00 74.41 13 GLU A N 20
ATOM 24831 C CA . GLU A 1 13 ? 7.258 -32.948 18.297 1.00 34.21 13 GLU A CA 20
ATOM 24832 C C . GLU A 1 13 ? 6.137 -32.775 19.337 1.00 22.52 13 GLU A C 20
ATOM 24833 O O . GLU A 1 13 ? 4.957 -32.678 18.986 1.00 33.41 13 GLU A O 20
ATOM 24845 N N . LYS A 1 14 ? 6.513 -32.742 20.613 1.00 40.22 14 LYS A N 20
ATOM 24846 C CA . LYS A 1 14 ? 5.543 -32.633 21.712 1.00 61.31 14 LYS A CA 20
ATOM 24847 C C . LYS A 1 14 ? 4.703 -31.346 21.600 1.00 11.32 14 LYS A C 20
ATOM 24848 O O . LYS A 1 14 ? 3.516 -31.339 21.922 1.00 53.24 14 LYS A O 20
ATOM 24867 N N . ALA A 1 15 ? 5.321 -30.267 21.130 1.00 54.14 15 ALA A N 20
ATOM 24868 C CA . ALA A 1 15 ? 4.611 -28.998 20.928 1.00 31.54 15 ALA A CA 20
ATOM 24869 C C . ALA A 1 15 ? 3.709 -29.055 19.685 1.00 3.43 15 ALA A C 20
ATOM 24870 O O . ALA A 1 15 ? 2.575 -28.568 19.697 1.00 14.54 15 ALA A O 20
ATOM 24877 N N . LEU A 1 16 ? 4.224 -29.670 18.623 1.00 10.22 16 LEU A N 20
ATOM 24878 C CA . LEU A 1 16 ? 3.504 -29.794 17.352 1.00 44.41 16 LEU A CA 20
ATOM 24879 C C . LEU A 1 16 ? 2.159 -30.515 17.547 1.00 24.44 16 LEU A C 20
ATOM 24880 O O . LEU A 1 16 ? 1.107 -30.001 17.160 1.00 33.01 16 LEU A O 20
ATOM 24896 N N . MET A 1 17 ? 2.198 -31.702 18.154 1.00 43.31 17 MET A N 20
ATOM 24897 C CA . MET A 1 17 ? 0.982 -32.499 18.373 1.00 62.45 17 MET A CA 20
ATOM 24898 C C . MET A 1 17 ? -0.104 -31.696 19.114 1.00 10.43 17 MET A C 20
ATOM 24899 O O . MET A 1 17 ? -1.283 -31.765 18.769 1.00 25.44 17 MET A O 20
ATOM 24913 N N . VAL A 1 18 ? 0.307 -30.907 20.107 1.00 71.41 18 VAL A N 20
ATOM 24914 C CA . VAL A 1 18 ? -0.629 -30.108 20.906 1.00 12.40 18 VAL A CA 20
ATOM 24915 C C . VAL A 1 18 ? -1.232 -28.943 20.098 1.00 73.44 18 VAL A C 20
ATOM 24916 O O . VAL A 1 18 ? -2.431 -28.670 20.178 1.00 23.30 18 VAL A O 20
ATOM 24929 N N . ARG A 1 19 ? -0.397 -28.260 19.314 1.00 40.13 19 ARG A N 20
ATOM 24930 C CA . ARG A 1 19 ? -0.840 -27.084 18.544 1.00 24.13 19 ARG A CA 20
ATOM 24931 C C . ARG A 1 19 ? -1.583 -27.468 17.251 1.00 72.01 19 ARG A C 20
ATOM 24932 O O . ARG A 1 19 ? -2.195 -26.618 16.604 1.00 0.21 19 ARG A O 20
ATOM 24953 N N . THR A 1 20 ? -1.511 -28.740 16.868 1.00 44.13 20 THR A N 20
ATOM 24954 C CA . THR A 1 20 ? -2.233 -29.238 15.683 1.00 63.13 20 THR A CA 20
ATOM 24955 C C . THR A 1 20 ? -3.434 -30.112 16.070 1.00 44.21 20 THR A C 20
ATOM 24956 O O . THR A 1 20 ? -4.419 -30.199 15.332 1.00 4.01 20 THR A O 20
ATOM 24967 N N . GLY A 1 21 ? -3.344 -30.769 17.224 1.00 21.41 21 GLY A N 20
ATOM 24968 C CA . GLY A 1 21 ? -4.401 -31.678 17.663 1.00 12.20 21 GLY A CA 20
ATOM 24969 C C . GLY A 1 21 ? -4.112 -33.135 17.306 1.00 72.31 21 GLY A C 20
ATOM 24970 O O . GLY A 1 21 ? -4.952 -34.016 17.507 1.00 41.03 21 GLY A O 20
ATOM 24974 N N . LEU A 1 22 ? -2.924 -33.384 16.760 1.00 41.25 22 LEU A N 20
ATOM 24975 C CA . LEU A 1 22 ? -2.497 -34.741 16.398 1.00 51.21 22 LEU A CA 20
ATOM 24976 C C . LEU A 1 22 ? -1.943 -35.498 17.614 1.00 52.24 22 LEU A C 20
ATOM 24977 O O . LEU A 1 22 ? -1.574 -34.900 18.622 1.00 33.13 22 LEU A O 20
ATOM 24993 N N . GLY A 1 23 ? -1.897 -36.820 17.509 1.00 55.13 23 GLY A N 20
ATOM 24994 C CA . GLY A 1 23 ? -1.308 -37.639 18.562 1.00 23.21 23 GLY A CA 20
ATOM 24995 C C . GLY A 1 23 ? 0.025 -38.254 18.145 1.00 50.42 23 GLY A C 20
ATOM 24996 O O . GLY A 1 23 ? 0.322 -38.353 16.951 1.00 33.10 23 GLY A O 20
ATOM 25000 N N . ALA A 1 24 ? 0.825 -38.681 19.122 1.00 62.10 24 ALA A N 20
ATOM 25001 C CA . ALA A 1 24 ? 2.126 -39.303 18.843 1.00 71.22 24 ALA A CA 20
ATOM 25002 C C . ALA A 1 24 ? 2.005 -40.455 17.828 1.00 34.20 24 ALA A C 20
ATOM 25003 O O . ALA A 1 24 ? 2.833 -40.584 16.922 1.00 55.41 24 ALA A O 20
ATOM 25010 N N . ARG A 1 25 ? 0.954 -41.269 17.971 1.00 35.02 25 ARG A N 20
ATOM 25011 C CA . ARG A 1 25 ? 0.695 -42.387 17.050 1.00 72.22 25 ARG A CA 20
ATOM 25012 C C . ARG A 1 25 ? 0.440 -41.891 15.612 1.00 34.23 25 ARG A C 20
ATOM 25013 O O . ARG A 1 25 ? 0.781 -42.562 14.637 1.00 4.11 25 ARG A O 20
ATOM 25034 N N . GLN A 1 26 ? -0.154 -40.707 15.490 1.00 64.51 26 GLN A N 20
ATOM 25035 C CA . GLN A 1 26 ? -0.524 -40.158 14.184 1.00 11.02 26 GLN A CA 20
ATOM 25036 C C . GLN A 1 26 ? 0.695 -39.541 13.480 1.00 72.55 26 GLN A C 20
ATOM 25037 O O . GLN A 1 26 ? 0.855 -39.663 12.263 1.00 72.32 26 GLN A O 20
ATOM 25051 N N . ILE A 1 27 ? 1.562 -38.891 14.257 1.00 23.32 27 ILE A N 20
ATOM 25052 C CA . ILE A 1 27 ? 2.788 -38.291 13.719 1.00 25.45 27 ILE A CA 20
ATOM 25053 C C . ILE A 1 27 ? 3.730 -39.368 13.155 1.00 61.24 27 ILE A C 20
ATOM 25054 O O . ILE A 1 27 ? 4.209 -39.259 12.022 1.00 5.05 27 ILE A O 20
ATOM 25070 N N . GLU A 1 28 ? 3.980 -40.419 13.942 1.00 65.55 28 GLU A N 20
ATOM 25071 C CA . GLU A 1 28 ? 4.826 -41.534 13.491 1.00 42.12 28 GLU A CA 20
ATOM 25072 C C . GLU A 1 28 ? 4.226 -42.213 12.249 1.00 11.31 28 GLU A C 20
ATOM 25073 O O . GLU A 1 28 ? 4.952 -42.643 11.351 1.00 65.15 28 GLU A O 20
ATOM 25085 N N . SER A 1 29 ? 2.892 -42.287 12.197 1.00 35.31 29 SER A N 20
ATOM 25086 C CA . SER A 1 29 ? 2.187 -42.848 11.035 1.00 53.03 29 SER A CA 20
ATOM 25087 C C . SER A 1 29 ? 2.490 -42.049 9.761 1.00 55.10 29 SER A C 20
ATOM 25088 O O . SER A 1 29 ? 2.625 -42.616 8.675 1.00 60.24 29 SER A O 20
ATOM 25096 N N . TYR A 1 30 ? 2.597 -40.729 9.900 1.00 42.25 30 TYR A N 20
ATOM 25097 C CA . TYR A 1 30 ? 2.965 -39.860 8.775 1.00 51.13 30 TYR A CA 20
ATOM 25098 C C . TYR A 1 30 ? 4.452 -40.005 8.414 1.00 21.43 30 TYR A C 20
ATOM 25099 O O . TYR A 1 30 ? 4.824 -39.989 7.238 1.00 51.44 30 TYR A O 20
ATOM 25117 N N . ARG A 1 31 ? 5.299 -40.159 9.430 1.00 13.11 31 ARG A N 20
ATOM 25118 C CA . ARG A 1 31 ? 6.747 -40.291 9.217 1.00 41.31 31 ARG A CA 20
ATOM 25119 C C . ARG A 1 31 ? 7.109 -41.582 8.462 1.00 54.12 31 ARG A C 20
ATOM 25120 O O . ARG A 1 31 ? 8.251 -41.761 8.037 1.00 14.40 31 ARG A O 20
ATOM 25141 N N . GLN A 1 32 ? 6.138 -42.480 8.301 1.00 73.52 32 GLN A N 20
ATOM 25142 C CA . GLN A 1 32 ? 6.336 -43.690 7.493 1.00 20.24 32 GLN A CA 20
ATOM 25143 C C . GLN A 1 32 ? 6.691 -43.350 6.033 1.00 44.53 32 GLN A C 20
ATOM 25144 O O . GLN A 1 32 ? 7.407 -44.106 5.376 1.00 4.31 32 GLN A O 20
ATOM 25158 N N . GLY A 1 33 ? 6.184 -42.221 5.526 1.00 55.42 33 GLY A N 20
ATOM 25159 C CA . GLY A 1 33 ? 6.503 -41.818 4.154 1.00 61.25 33 GLY A CA 20
ATOM 25160 C C . GLY A 1 33 ? 5.817 -40.532 3.689 1.00 2.40 33 GLY A C 20
ATOM 25161 O O . GLY A 1 33 ? 5.504 -40.386 2.507 1.00 14.30 33 GLY A O 20
ATOM 25165 N N . ALA A 1 34 ? 5.579 -39.598 4.607 1.00 12.32 34 ALA A N 20
ATOM 25166 C CA . ALA A 1 34 ? 5.001 -38.291 4.251 1.00 11.44 34 ALA A CA 20
ATOM 25167 C C . ALA A 1 34 ? 5.908 -37.134 4.702 1.00 54.23 34 ALA A C 20
ATOM 25168 O O . ALA A 1 34 ? 5.870 -36.035 4.139 1.00 0.31 34 ALA A O 20
ATOM 25175 N N . TRP A 1 35 ? 6.723 -37.394 5.723 1.00 20.13 35 TRP A N 20
ATOM 25176 C CA . TRP A 1 35 ? 7.632 -36.387 6.288 1.00 74.21 35 TRP A CA 20
ATOM 25177 C C . TRP A 1 35 ? 8.942 -36.287 5.485 1.00 62.45 35 TRP A C 20
ATOM 25178 O O . TRP A 1 35 ? 9.600 -37.291 5.221 1.00 1.04 35 TRP A O 20
ATOM 25199 N N . ILE A 1 36 ? 9.310 -35.060 5.108 1.00 34.23 36 ILE A N 20
ATOM 25200 C CA . ILE A 1 36 ? 10.525 -34.802 4.318 1.00 20.10 36 ILE A CA 20
ATOM 25201 C C . ILE A 1 36 ? 11.356 -33.676 4.952 1.00 75.33 36 ILE A C 20
ATOM 25202 O O . ILE A 1 36 ? 10.799 -32.662 5.380 1.00 43.21 36 ILE A O 20
ATOM 25218 N N . GLU A 1 37 ? 12.680 -33.842 5.011 1.00 71.42 37 GLU A N 20
ATOM 25219 C CA . GLU A 1 37 ? 13.560 -32.797 5.553 1.00 5.33 37 GLU A CA 20
ATOM 25220 C C . GLU A 1 37 ? 13.618 -31.578 4.615 1.00 73.15 37 GLU A C 20
ATOM 25221 O O . GLU A 1 37 ? 13.394 -31.699 3.408 1.00 75.04 37 GLU A O 20
ATOM 25233 N N . GLY A 1 38 ? 13.889 -30.403 5.179 1.00 34.14 38 GLY A N 20
ATOM 25234 C CA . GLY A 1 38 ? 13.849 -29.162 4.412 1.00 21.11 38 GLY A CA 20
ATOM 25235 C C . GLY A 1 38 ? 12.427 -28.632 4.231 1.00 53.41 38 GLY A C 20
ATOM 25236 O O . GLY A 1 38 ? 12.150 -27.462 4.496 1.00 31.43 38 GLY A O 20
ATOM 25240 N N . VAL A 1 39 ? 11.523 -29.508 3.786 1.00 61.43 39 VAL A N 20
ATOM 25241 C CA . VAL A 1 39 ? 10.119 -29.140 3.558 1.00 15.13 39 VAL A CA 20
ATOM 25242 C C . VAL A 1 39 ? 9.288 -29.199 4.854 1.00 73.03 39 VAL A C 20
ATOM 25243 O O . VAL A 1 39 ? 8.681 -28.215 5.260 1.00 24.13 39 VAL A O 20
ATOM 25256 N N . HIS A 1 40 ? 9.263 -30.368 5.498 1.00 41.22 40 HIS A N 20
ATOM 25257 C CA . HIS A 1 40 ? 8.414 -30.589 6.680 1.00 42.22 40 HIS A CA 20
ATOM 25258 C C . HIS A 1 40 ? 9.196 -30.518 8.009 1.00 22.44 40 HIS A C 20
ATOM 25259 O O . HIS A 1 40 ? 8.605 -30.262 9.056 1.00 63.24 40 HIS A O 20
ATOM 25274 N N . PHE A 1 41 ? 10.507 -30.759 7.971 1.00 62.00 41 PHE A N 20
ATOM 25275 C CA . PHE A 1 41 ? 11.337 -30.696 9.189 1.00 23.13 41 PHE A CA 20
ATOM 25276 C C . PHE A 1 41 ? 12.829 -30.565 8.847 1.00 42.22 41 PHE A C 20
ATOM 25277 O O . PHE A 1 41 ? 13.210 -30.662 7.685 1.00 53.53 41 PHE A O 20
ATOM 25294 N N . LYS A 1 42 ? 13.669 -30.344 9.858 1.00 60.32 42 LYS A N 20
ATOM 25295 C CA . LYS A 1 42 ? 15.126 -30.321 9.654 1.00 45.43 42 LYS A CA 20
ATOM 25296 C C . LYS A 1 42 ? 15.888 -30.672 10.942 1.00 52.04 42 LYS A C 20
ATOM 25297 O O . LYS A 1 42 ? 15.344 -30.580 12.045 1.00 74.00 42 LYS A O 20
ATOM 25316 N N . ARG A 1 43 ? 17.152 -31.068 10.793 1.00 53.40 43 ARG A N 20
ATOM 25317 C CA . ARG A 1 43 ? 17.993 -31.433 11.943 1.00 72.33 43 ARG A CA 20
ATOM 25318 C C . ARG A 1 43 ? 18.706 -30.201 12.533 1.00 74.11 43 ARG A C 20
ATOM 25319 O O . ARG A 1 43 ? 19.227 -29.356 11.800 1.00 55.31 43 ARG A O 20
ATOM 25340 N N . VAL A 1 44 ? 18.732 -30.106 13.859 1.00 43.33 44 VAL A N 20
ATOM 25341 C CA . VAL A 1 44 ? 19.390 -28.986 14.548 1.00 3.32 44 VAL A CA 20
ATOM 25342 C C . VAL A 1 44 ? 20.694 -29.427 15.239 1.00 55.54 44 VAL A C 20
ATOM 25343 O O . VAL A 1 44 ? 20.710 -30.389 16.009 1.00 73.34 44 VAL A O 20
ATOM 25356 N N . SER A 1 45 ? 21.783 -28.711 14.955 1.00 44.32 45 SER A N 20
ATOM 25357 C CA . SER A 1 45 ? 23.100 -29.022 15.531 1.00 22.53 45 SER A CA 20
ATOM 25358 C C . SER A 1 45 ? 23.323 -28.267 16.854 1.00 3.52 45 SER A C 20
ATOM 25359 O O . SER A 1 45 ? 23.387 -27.036 16.865 1.00 61.42 45 SER A O 20
ATOM 25367 N N . PRO A 1 46 ? 23.442 -28.984 17.991 1.00 55.03 46 PRO A N 20
ATOM 25368 C CA . PRO A 1 46 ? 23.676 -28.360 19.303 1.00 73.43 46 PRO A CA 20
ATOM 25369 C C . PRO A 1 46 ? 25.118 -27.839 19.460 1.00 52.05 46 PRO A C 20
ATOM 25370 O O . PRO A 1 46 ? 25.968 -28.508 20.054 1.00 60.21 46 PRO A O 20
ATOM 25381 N N . SER A 1 47 ? 25.386 -26.651 18.905 1.00 14.23 47 SER A N 20
ATOM 25382 C CA . SER A 1 47 ? 26.733 -26.046 18.938 1.00 21.52 47 SER A CA 20
ATOM 25383 C C . SER A 1 47 ? 27.787 -26.993 18.341 1.00 23.41 47 SER A C 20
ATOM 25384 O O . SER A 1 47 ? 28.950 -26.991 18.750 1.00 3.44 47 SER A O 20
ATOM 25392 N N . GLY A 1 48 ? 27.381 -27.772 17.341 1.00 10.22 48 GLY A N 20
ATOM 25393 C CA . GLY A 1 48 ? 28.241 -28.812 16.787 1.00 64.43 48 GLY A CA 20
ATOM 25394 C C . GLY A 1 48 ? 27.717 -30.206 17.115 1.00 73.52 48 GLY A C 20
ATOM 25395 O O . GLY A 1 48 ? 27.527 -30.543 18.283 1.00 34.14 48 GLY A O 20
ATOM 25399 N N . GLU A 1 49 ? 27.485 -31.025 16.089 1.00 24.34 49 GLU A N 20
ATOM 25400 C CA . GLU A 1 49 ? 26.870 -32.342 16.282 1.00 30.44 49 GLU A CA 20
ATOM 25401 C C . GLU A 1 49 ? 27.832 -33.337 16.942 1.00 10.24 49 GLU A C 20
ATOM 25402 O O . GLU A 1 49 ? 28.486 -34.134 16.267 1.00 15.04 49 GLU A O 20
ATOM 25414 N N . LYS A 1 50 ? 27.938 -33.259 18.266 1.00 63.11 50 LYS A N 20
ATOM 25415 C CA . LYS A 1 50 ? 28.678 -34.257 19.050 1.00 10.32 50 LYS A CA 20
ATOM 25416 C C . LYS A 1 50 ? 27.726 -35.091 19.916 1.00 42.22 50 LYS A C 20
ATOM 25417 O O . LYS A 1 50 ? 28.153 -35.834 20.800 1.00 60.43 50 LYS A O 20
ATOM 25436 N N . THR A 1 51 ? 26.433 -34.961 19.644 1.00 15.24 51 THR A N 20
ATOM 25437 C CA . THR A 1 51 ? 25.398 -35.749 20.321 1.00 32.24 51 THR A CA 20
ATOM 25438 C C . THR A 1 51 ? 24.741 -36.725 19.344 1.00 42.44 51 THR A C 20
ATOM 25439 O O . THR A 1 51 ? 24.572 -36.417 18.163 1.00 2.43 51 THR A O 20
ATOM 25450 N N . LEU A 1 52 ? 24.374 -37.904 19.836 1.00 62.12 52 LEU A N 20
ATOM 25451 C CA . LEU A 1 52 ? 23.680 -38.899 19.007 1.00 11.14 52 LEU A CA 20
ATOM 25452 C C . LEU A 1 52 ? 22.158 -38.715 19.082 1.00 34.12 52 LEU A C 20
ATOM 25453 O O . LEU A 1 52 ? 21.397 -39.499 18.515 1.00 41.33 52 LEU A O 20
ATOM 25469 N N . ARG A 1 53 ? 21.717 -37.678 19.792 1.00 42.12 53 ARG A N 20
ATOM 25470 C CA . ARG A 1 53 ? 20.284 -37.404 19.958 1.00 10.02 53 ARG A CA 20
ATOM 25471 C C . ARG A 1 53 ? 19.915 -36.022 19.400 1.00 20.00 53 ARG A C 20
ATOM 25472 O O . ARG A 1 53 ? 19.819 -35.044 20.145 1.00 11.40 53 ARG A O 20
ATOM 25493 N N . GLY A 1 54 ? 19.737 -35.938 18.089 1.00 0.11 54 GLY A N 20
ATOM 25494 C CA . GLY A 1 54 ? 19.386 -34.671 17.459 1.00 45.45 54 GLY A CA 20
ATOM 25495 C C . GLY A 1 54 ? 17.924 -34.277 17.674 1.00 53.30 54 GLY A C 20
ATOM 25496 O O . GLY A 1 54 ? 17.019 -35.098 17.492 1.00 32.35 54 GLY A O 20
ATOM 25500 N N . THR A 1 55 ? 17.691 -33.028 18.077 1.00 53.02 55 THR A N 20
ATOM 25501 C CA . THR A 1 55 ? 16.325 -32.512 18.253 1.00 41.32 55 THR A CA 20
ATOM 25502 C C . THR A 1 55 ? 15.756 -32.014 16.918 1.00 71.42 55 THR A C 20
ATOM 25503 O O . THR A 1 55 ? 16.256 -31.045 16.342 1.00 51.32 55 THR A O 20
ATOM 25514 N N . THR A 1 56 ? 14.715 -32.680 16.432 1.00 24.31 56 THR A N 20
ATOM 25515 C CA . THR A 1 56 ? 14.107 -32.338 15.141 1.00 11.50 56 THR A CA 20
ATOM 25516 C C . THR A 1 56 ? 12.978 -31.309 15.293 1.00 11.31 56 THR A C 20
ATOM 25517 O O . THR A 1 56 ? 12.048 -31.496 16.080 1.00 23.21 56 THR A O 20
ATOM 25528 N N . TRP A 1 57 ? 13.066 -30.225 14.528 1.00 73.15 57 TRP A N 20
ATOM 25529 C CA . TRP A 1 57 ? 12.018 -29.195 14.513 1.00 40.42 57 TRP A CA 20
ATOM 25530 C C . TRP A 1 57 ? 11.170 -29.303 13.236 1.00 32.22 57 TRP A C 20
ATOM 25531 O O . TRP A 1 57 ? 11.703 -29.425 12.131 1.00 33.22 57 TRP A O 20
ATOM 25552 N N . TYR A 1 58 ? 9.850 -29.265 13.399 1.00 32.05 58 TYR A N 20
ATOM 25553 C CA . TYR A 1 58 ? 8.917 -29.432 12.278 1.00 31.21 58 TYR A CA 20
ATOM 25554 C C . TYR A 1 58 ? 8.291 -28.091 11.847 1.00 2.54 58 TYR A C 20
ATOM 25555 O O . TYR A 1 58 ? 8.056 -27.212 12.677 1.00 33.43 58 TYR A O 20
ATOM 25573 N N . ASN A 1 59 ? 8.014 -27.953 10.547 1.00 42.23 59 ASN A N 20
ATOM 25574 C CA . ASN A 1 59 ? 7.310 -26.775 10.010 1.00 22.14 59 ASN A CA 20
ATOM 25575 C C . ASN A 1 59 ? 5.797 -26.866 10.255 1.00 53.15 59 ASN A C 20
ATOM 25576 O O . ASN A 1 59 ? 5.093 -27.634 9.591 1.00 12.14 59 ASN A O 20
ATOM 25587 N N . TYR A 1 60 ? 5.305 -26.065 11.197 1.00 34.21 60 TYR A N 20
ATOM 25588 C CA . TYR A 1 60 ? 3.871 -26.021 11.520 1.00 23.44 60 TYR A CA 20
ATOM 25589 C C . TYR A 1 60 ? 2.986 -25.765 10.276 1.00 53.42 60 TYR A C 20
ATOM 25590 O O . TYR A 1 60 ? 2.023 -26.498 10.048 1.00 40.13 60 TYR A O 20
ATOM 25608 N N . PRO A 1 61 ? 3.283 -24.731 9.447 1.00 70.21 61 PRO A N 20
ATOM 25609 C CA . PRO A 1 61 ? 2.463 -24.417 8.257 1.00 2.11 61 PRO A CA 20
ATOM 25610 C C . PRO A 1 61 ? 2.379 -25.579 7.254 1.00 62.10 61 PRO A C 20
ATOM 25611 O O . PRO A 1 61 ? 1.310 -25.877 6.721 1.00 65.54 61 PRO A O 20
ATOM 25622 N N . GLU A 1 62 ? 3.511 -26.235 7.006 1.00 3.14 62 GLU A N 20
ATOM 25623 C CA . GLU A 1 62 ? 3.563 -27.358 6.062 1.00 74.21 62 GLU A CA 20
ATOM 25624 C C . GLU A 1 62 ? 2.761 -28.566 6.565 1.00 4.13 62 GLU A C 20
ATOM 25625 O O . GLU A 1 62 ? 2.078 -29.236 5.789 1.00 42.44 62 GLU A O 20
ATOM 25637 N N . ILE A 1 63 ? 2.846 -28.844 7.861 1.00 10.44 63 ILE A N 20
ATOM 25638 C CA . ILE A 1 63 ? 2.059 -29.923 8.463 1.00 51.03 63 ILE A CA 20
ATOM 25639 C C . ILE A 1 63 ? 0.562 -29.577 8.453 1.00 61.24 63 ILE A C 20
ATOM 25640 O O . ILE A 1 63 ? -0.276 -30.423 8.146 1.00 34.23 63 ILE A O 20
ATOM 25656 N N . ASN A 1 64 ? 0.237 -28.323 8.769 1.00 72.02 64 ASN A N 20
ATOM 25657 C CA . ASN A 1 64 ? -1.150 -27.842 8.709 1.00 35.20 64 ASN A CA 20
ATOM 25658 C C . ASN A 1 64 ? -1.707 -27.962 7.280 1.00 65.01 64 ASN A C 20
ATOM 25659 O O . ASN A 1 64 ? -2.855 -28.361 7.080 1.00 52.04 64 ASN A O 20
ATOM 25670 N N . LYS A 1 65 ? -0.880 -27.623 6.291 1.00 51.02 65 LYS A N 20
ATOM 25671 C CA . LYS A 1 65 ? -1.245 -27.789 4.879 1.00 24.41 65 LYS A CA 20
ATOM 25672 C C . LYS A 1 65 ? -1.551 -29.263 4.565 1.00 32.33 65 LYS A C 20
ATOM 25673 O O . LYS A 1 65 ? -2.521 -29.578 3.872 1.00 51.44 65 LYS A O 20
ATOM 25692 N N . PHE A 1 66 ? -0.722 -30.162 5.096 1.00 50.21 66 PHE A N 20
ATOM 25693 C CA . PHE A 1 66 ? -0.948 -31.605 4.954 1.00 2.45 66 PHE A CA 20
ATOM 25694 C C . PHE A 1 66 ? -2.264 -32.027 5.635 1.00 42.41 66 PHE A C 20
ATOM 25695 O O . PHE A 1 66 ? -2.994 -32.884 5.127 1.00 30.33 66 PHE A O 20
ATOM 25712 N N . ILE A 1 67 ? -2.562 -31.419 6.785 1.00 13.20 67 ILE A N 20
ATOM 25713 C CA . ILE A 1 67 ? -3.833 -31.659 7.479 1.00 62.04 67 ILE A CA 20
ATOM 25714 C C . ILE A 1 67 ? -5.023 -31.285 6.580 1.00 73.21 67 ILE A C 20
ATOM 25715 O O . ILE A 1 67 ? -5.995 -32.032 6.484 1.00 4.41 67 ILE A O 20
ATOM 25731 N N . ARG A 1 68 ? -4.932 -30.130 5.916 1.00 35.44 68 ARG A N 20
ATOM 25732 C CA . ARG A 1 68 ? -5.957 -29.710 4.948 1.00 21.13 68 ARG A CA 20
ATOM 25733 C C . ARG A 1 68 ? -6.123 -30.767 3.845 1.00 43.22 68 ARG A C 20
ATOM 25734 O O . ARG A 1 68 ? -7.231 -31.215 3.552 1.00 14.13 68 ARG A O 20
ATOM 25755 N N . ASP A 1 69 ? -4.997 -31.155 3.253 1.00 5.24 69 ASP A N 20
ATOM 25756 C CA . ASP A 1 69 ? -4.964 -32.136 2.165 1.00 44.34 69 ASP A CA 20
ATOM 25757 C C . ASP A 1 69 ? -5.614 -33.473 2.578 1.00 55.15 69 ASP A C 20
ATOM 25758 O O . ASP A 1 69 ? -6.249 -34.148 1.767 1.00 4.43 69 ASP A O 20
ATOM 25767 N N . SER A 1 70 ? -5.444 -33.839 3.846 1.00 63.43 70 SER A N 20
ATOM 25768 C CA . SER A 1 70 ? -5.967 -35.110 4.377 1.00 13.31 70 SER A CA 20
ATOM 25769 C C . SER A 1 70 ? -7.444 -35.015 4.810 1.00 53.42 70 SER A C 20
ATOM 25770 O O . SER A 1 70 ? -8.254 -35.888 4.485 1.00 62.32 70 SER A O 20
ATOM 25778 N N . LEU A 1 71 ? -7.788 -33.956 5.544 1.00 11.52 71 LEU A N 20
ATOM 25779 C CA . LEU A 1 71 ? -9.104 -33.851 6.193 1.00 42.41 71 LEU A CA 20
ATOM 25780 C C . LEU A 1 71 ? -10.235 -33.504 5.208 1.00 54.34 71 LEU A C 20
ATOM 25781 O O . LEU A 1 71 ? -11.353 -34.004 5.346 1.00 12.53 71 LEU A O 20
ATOM 25797 N N . GLU A 1 72 ? -9.953 -32.643 4.227 1.00 34.34 72 GLU A N 20
ATOM 25798 C CA . GLU A 1 72 ? -10.969 -32.240 3.242 1.00 70.12 72 GLU A CA 20
ATOM 25799 C C . GLU A 1 72 ? -11.549 -33.464 2.506 1.00 63.34 72 GLU A C 20
ATOM 25800 O O . GLU A 1 72 ? -10.937 -33.997 1.579 1.00 53.20 72 GLU A O 20
ATOM 25812 N N . HIS A 1 73 ? -12.730 -33.909 2.933 1.00 35.22 73 HIS A N 20
ATOM 25813 C CA . HIS A 1 73 ? -13.346 -35.128 2.396 1.00 3.34 73 HIS A CA 20
ATOM 25814 C C . HIS A 1 73 ? -14.020 -34.879 1.036 1.00 21.20 73 HIS A C 20
ATOM 25815 O O . HIS A 1 73 ? -15.237 -34.706 0.960 1.00 34.42 73 HIS A O 20
ATOM 25830 N N . HIS A 1 74 ? -13.230 -34.850 -0.034 1.00 65.53 74 HIS A N 20
ATOM 25831 C CA . HIS A 1 74 ? -13.774 -34.650 -1.386 1.00 54.14 74 HIS A CA 20
ATOM 25832 C C . HIS A 1 74 ? -13.645 -35.923 -2.243 1.00 73.21 74 HIS A C 20
ATOM 25833 O O . HIS A 1 74 ? -14.042 -35.940 -3.409 1.00 61.31 74 HIS A O 20
ATOM 25848 N N . HIS A 1 75 ? -13.102 -36.992 -1.661 1.00 3.35 75 HIS A N 20
ATOM 25849 C CA . HIS A 1 75 ? -12.913 -38.257 -2.385 1.00 61.25 75 HIS A CA 20
ATOM 25850 C C . HIS A 1 75 ? -12.627 -39.412 -1.411 1.00 3.14 75 HIS A C 20
ATOM 25851 O O . HIS A 1 75 ? -11.627 -39.397 -0.694 1.00 21.21 75 HIS A O 20
ATOM 25866 N N . HIS A 1 76 ? -13.507 -40.413 -1.388 1.00 51.01 76 HIS A N 20
ATOM 25867 C CA . HIS A 1 76 ? -13.359 -41.558 -0.476 1.00 70.44 76 HIS A CA 20
ATOM 25868 C C . HIS A 1 76 ? -12.762 -42.786 -1.188 1.00 12.20 76 HIS A C 20
ATOM 25869 O O . HIS A 1 76 ? -13.195 -43.156 -2.277 1.00 55.31 76 HIS A O 20
ATOM 25884 N N . HIS A 1 77 ? -11.759 -43.409 -0.569 1.00 73.22 77 HIS A N 20
ATOM 25885 C CA . HIS A 1 77 ? -11.240 -44.702 -1.039 1.00 42.51 77 HIS A CA 20
ATOM 25886 C C . HIS A 1 77 ? -11.543 -45.796 0.006 1.00 71.30 77 HIS A C 20
ATOM 25887 O O . HIS A 1 77 ? -11.136 -46.950 -0.134 1.00 22.22 77 HIS A O 20
ATOM 25902 N N . HIS A 1 78 ? -12.252 -45.398 1.064 1.00 72.21 78 HIS A N 20
ATOM 25903 C CA . HIS A 1 78 ? -12.714 -46.316 2.120 1.00 1.04 78 HIS A CA 20
ATOM 25904 C C . HIS A 1 78 ? -14.245 -46.244 2.277 1.00 11.22 78 HIS A C 20
ATOM 25905 O O . HIS A 1 78 ? -14.953 -47.118 1.731 1.00 39.85 78 HIS A O 20
#

Secondary structure (DSSP, 8-state):
---------EE-HHHHHHHH---HHHHHHHHTTT--BTTTEEEE-SSSS--TT-EEEEEHHHHHHHHHHHHS------